Protein 6JIV (pdb70)

Structure (mmCIF, N/CA/C/O backbone):
data_6JIV
#
_entry.id   6JIV
#
_cell.length_a   111.070
_cell.length_b   138.160
_cell.length_c   293.680
_cell.angle_alpha   90.000
_cell.angle_beta   90.000
_cell.angle_gamma   90.000
#
_symmetry.space_group_name_H-M   'P 21 21 21'
#
loop_
_atom_site.group_PDB
_atom_site.id
_atom_site.type_symbol
_atom_site.label_atom_id
_atom_site.label_alt_id
_atom_site.label_comp_id
_atom_site.label_asym_id
_atom_site.label_entity_id
_atom_site.label_seq_id
_atom_site.pdbx_PDB_ins_code
_atom_site.Cartn_x
_atom_site.Cartn_y
_atom_site.Cartn_z
_atom_site.occupancy
_atom_site.B_iso_or_equiv
_atom_site.auth_seq_id
_atom_site.auth_comp_id
_atom_site.auth_asym_id
_atom_site.auth_atom_id
_atom_site.pdbx_PDB_model_num
ATOM 9 N N . GLU A 1 2 ? 52.381 -8.348 289.802 1.00 138.01 2 GLU D N 1
ATOM 10 C CA . GLU A 1 2 ? 51.715 -7.761 288.634 1.00 136.53 2 GLU D CA 1
ATOM 11 C C . GLU A 1 2 ? 50.708 -6.646 288.922 1.00 132.32 2 GLU D C 1
ATOM 12 O O . GLU A 1 2 ? 50.757 -5.601 288.265 1.00 126.75 2 GLU D O 1
ATOM 18 N N . THR A 1 3 ? 49.773 -6.853 289.856 1.00 138.51 3 THR D N 1
ATOM 19 C CA . THR A 1 3 ? 48.915 -5.753 290.290 1.00 138.10 3 THR D CA 1
ATOM 20 C C . THR A 1 3 ? 49.730 -4.650 290.954 1.00 131.68 3 THR D C 1
ATOM 21 O O . THR A 1 3 ? 49.226 -3.529 291.095 1.00 127.79 3 THR D O 1
ATOM 25 N N . LYS A 1 4 ? 51.002 -4.942 291.265 1.00 131.63 4 LYS D N 1
ATOM 26 C CA . LYS A 1 4 ? 51.963 -4.136 292.016 1.00 129.79 4 LYS D CA 1
ATOM 27 C C . LYS A 1 4 ? 51.998 -2.651 291.699 1.00 119.83 4 LYS D C 1
ATOM 28 O O . LYS A 1 4 ? 51.150 -2.128 290.969 1.00 113.33 4 LYS D O 1
ATOM 34 N N . GLU A 1 5 ? 52.974 -1.964 292.295 1.00 117.40 5 GLU D N 1
ATOM 35 C CA . GLU A 1 5 ? 53.173 -0.552 292.016 1.00 115.70 5 GLU D CA 1
ATOM 36 C C . GLU A 1 5 ? 52.981 -0.276 290.538 1.00 111.20 5 GLU D C 1
ATOM 37 O O . GLU A 1 5 ? 52.071 0.471 290.151 1.00 102.28 5 GLU D O 1
ATOM 43 N N . ILE A 1 6 ? 53.804 -0.951 289.720 1.00 109.86 6 ILE D N 1
ATOM 44 C CA . ILE A 1 6 ? 54.042 -0.677 288.306 1.00 102.80 6 ILE D CA 1
ATOM 45 C C . ILE A 1 6 ? 53.410 0.664 287.988 1.00 100.08 6 ILE D C 1
ATOM 46 O O . ILE A 1 6 ? 54.098 1.685 287.914 1.00 99.93 6 ILE D O 1
ATOM 51 N N . PHE A 1 7 ? 52.087 0.689 287.887 1.00 92.28 7 PHE D N 1
ATOM 52 C CA . PHE A 1 7 ? 51.431 1.877 287.373 1.00 91.15 7 PHE D CA 1
ATOM 53 C C . PHE A 1 7 ? 51.098 2.906 288.430 1.00 91.63 7 PHE D C 1
ATOM 54 O O . PHE A 1 7 ? 51.865 3.845 288.630 1.00 89.41 7 PHE D O 1
ATOM 62 N N . ASP A 1 8 ? 49.932 2.769 289.053 1.00 89.93 8 ASP D N 1
ATOM 63 C CA . ASP A 1 8 ? 49.406 3.833 289.878 1.00 82.88 8 ASP D CA 1
ATOM 64 C C . ASP A 1 8 ? 49.232 5.105 289.054 1.00 77.63 8 ASP D C 1
ATOM 65 O O . ASP A 1 8 ? 50.143 5.917 288.957 1.00 76.02 8 ASP D O 1
ATOM 70 N N . ALA A 1 9 ? 48.078 5.271 288.426 1.00 77.73 9 ALA D N 1
ATOM 71 C CA . ALA A 1 9 ? 47.757 6.451 287.643 1.00 72.81 9 ALA D CA 1
ATOM 72 C C . ALA A 1 9 ? 46.550 7.179 288.220 1.00 75.46 9 ALA D C 1
ATOM 73 O O . ALA A 1 9 ? 45.568 6.563 288.638 1.00 74.00 9 ALA D O 1
ATOM 75 N N . ALA A 1 10 ? 46.602 8.499 288.184 1.00 73.24 10 ALA D N 1
ATOM 76 C CA . ALA A 1 10 ? 45.581 9.267 288.824 1.00 64.21 10 ALA D CA 1
ATOM 77 C C . ALA A 1 10 ? 45.357 10.597 288.126 1.00 65.51 10 ALA D C 1
ATOM 78 O O . ALA A 1 10 ? 46.327 11.223 287.678 1.00 67.64 10 ALA D O 1
ATOM 80 N N . PRO A 1 11 ? 44.106 11.030 287.972 1.00 65.27 11 PRO D N 1
ATOM 81 C CA . PRO A 1 11 ? 43.839 12.382 287.459 1.00 66.83 11 PRO D CA 1
ATOM 82 C C . PRO A 1 11 ? 43.876 13.429 288.562 1.00 71.44 11 PRO D C 1
ATOM 83 O O . PRO A 1 11 ? 43.274 13.249 289.622 1.00 77.89 11 PRO D O 1
ATOM 87 N N . LEU A 1 12 ? 44.574 14.539 288.301 1.00 65.98 12 LEU D N 1
ATOM 88 C CA . LEU A 1 12 ? 44.766 15.592 289.288 1.00 58.30 12 LEU D CA 1
ATOM 89 C C . LEU A 1 12 ? 44.685 16.905 288.574 1.00 55.82 12 LEU D C 1
ATOM 90 O O . LEU A 1 12 ? 45.254 17.036 287.505 1.00 53.90 12 LEU D O 1
ATOM 95 N N . SER A 1 13 ? 44.026 17.876 289.174 1.00 57.51 13 SER D N 1
ATOM 96 C CA . SER A 1 13 ? 44.023 19.224 288.631 1.00 58.51 13 SER D CA 1
ATOM 97 C C . SER A 1 13 ? 45.386 19.851 288.807 1.00 56.21 13 SER D C 1
ATOM 98 O O . SER A 1 13 ? 46.249 19.276 289.451 1.00 59.96 13 SER D O 1
ATOM 101 N N . VAL A 1 14 ? 45.586 21.028 288.190 1.00 54.58 14 VAL D N 1
ATOM 102 C CA . VAL A 1 14 ? 46.877 21.715 288.281 1.00 52.52 14 VAL D CA 1
ATOM 103 C C . VAL A 1 14 ? 47.226 21.945 289.731 1.00 53.89 14 VAL D C 1
ATOM 104 O O . VAL A 1 14 ? 48.346 21.687 290.168 1.00 53.86 14 VAL D O 1
ATOM 108 N N . SER A 1 15 ? 46.237 22.329 290.511 1.00 57.88 15 SER D N 1
ATOM 109 C CA . SER A 1 15 ? 46.438 22.611 291.914 1.00 61.34 15 SER D CA 1
ATOM 110 C C . SER A 1 15 ? 46.446 21.369 292.803 1.00 60.16 15 SER D C 1
ATOM 111 O O . SER A 1 15 ? 47.086 21.398 293.841 1.00 63.93 15 SER D O 1
ATOM 114 N N . GLN A 1 16 ? 45.737 20.302 292.490 1.00 60.13 16 GLN D N 1
ATOM 115 C CA . GLN A 1 16 ? 45.997 19.085 293.230 1.00 63.87 16 GLN D CA 1
ATOM 116 C C . GLN A 1 16 ? 47.388 18.503 292.923 1.00 61.60 16 GLN D C 1
ATOM 117 O O . GLN A 1 16 ? 48.048 17.960 293.805 1.00 69.66 16 GLN D O 1
ATOM 123 N N . PHE A 1 17 ? 47.881 18.611 291.710 1.00 58.15 17 PHE D N 1
ATOM 124 C CA . PHE A 1 17 ? 49.197 18.043 291.468 1.00 56.40 17 PHE D CA 1
ATOM 125 C C . PHE A 1 17 ? 50.289 18.918 292.057 1.00 56.19 17 PHE D C 1
ATOM 126 O O . PHE A 1 17 ? 51.173 18.428 292.758 1.00 57.47 17 PHE D O 1
ATOM 134 N N . LEU A 1 18 ? 50.208 20.227 291.828 1.00 58.95 18 LEU D N 1
ATOM 135 C CA . LEU A 1 18 ? 51.314 21.134 292.116 1.00 58.27 18 LEU D CA 1
ATOM 136 C C . LEU A 1 18 ? 51.320 21.647 293.540 1.00 58.78 18 LEU D C 1
ATOM 137 O O . LEU A 1 18 ? 52.398 21.943 294.048 1.00 69.96 18 LEU D O 1
ATOM 142 N N . SER A 1 19 ? 50.188 21.762 294.229 1.00 55.10 19 SER D N 1
ATOM 143 C CA . SER A 1 19 ? 50.212 22.412 295.531 1.00 58.11 19 SER D CA 1
ATOM 144 C C . SER A 1 19 ? 50.080 21.448 296.718 1.00 66.49 19 SER D C 1
ATOM 145 O O . SER A 1 19 ? 49.667 21.871 297.808 1.00 70.96 19 SER D O 1
ATOM 148 N N . GLU A 1 20 ? 50.465 20.179 296.562 1.00 69.14 20 GLU D N 1
ATOM 149 C CA . GLU A 1 20 ? 50.555 19.284 297.708 1.00 71.69 20 GLU D CA 1
ATOM 150 C C . GLU A 1 20 ? 51.378 19.927 298.812 1.00 71.47 20 GLU D C 1
ATOM 151 O O . GLU A 1 20 ? 52.265 20.725 298.548 1.00 76.38 20 GLU D O 1
ATOM 157 N N . THR A 1 21 ? 50.997 19.693 300.057 1.00 74.86 21 THR D N 1
ATOM 158 C CA . THR A 1 21 ? 51.778 20.241 301.158 1.00 71.70 21 THR D CA 1
ATOM 159 C C . THR A 1 21 ? 53.018 19.407 301.418 1.00 70.14 21 THR D C 1
ATOM 160 O O . THR A 1 21 ? 53.734 19.679 302.378 1.00 79.40 21 THR D O 1
ATOM 164 N N . GLY A 1 22 ? 53.265 18.372 300.634 1.00 66.76 22 GLY D N 1
ATOM 165 C CA . GLY A 1 22 ? 54.453 17.585 300.842 1.00 66.76 22 GLY D CA 1
ATOM 166 C C . GLY A 1 22 ? 55.362 17.363 299.657 1.00 67.52 22 GLY D C 1
ATOM 167 O O . GLY A 1 22 ? 56.451 16.843 299.846 1.00 68.34 22 GLY D O 1
ATOM 168 N N . GLN A 1 23 ? 54.958 17.736 298.451 1.00 72.45 23 GLN D N 1
ATOM 169 C CA . GLN A 1 23 ? 55.596 17.288 297.213 1.00 68.78 23 GLN D CA 1
ATOM 170 C C . GLN A 1 23 ? 56.664 18.267 296.711 1.00 61.82 23 GLN D C 1
ATOM 171 O O . GLN A 1 23 ? 56.537 19.488 296.817 1.00 60.35 23 GLN D O 1
ATOM 177 N N . GLY A 1 24 ? 57.673 17.712 296.066 1.00 60.44 24 GLY D N 1
ATOM 178 C CA . GLY A 1 24 ? 58.689 18.490 295.415 1.00 62.65 24 GLY D CA 1
ATOM 179 C C . GLY A 1 24 ? 59.017 17.800 294.119 1.00 68.35 24 GLY D C 1
ATOM 180 O O . GLY A 1 24 ? 59.241 16.595 294.131 1.00 70.54 24 GLY D O 1
ATOM 181 N N . LEU A 1 25 ? 58.963 18.530 293.003 1.00 65.49 25 LEU D N 1
ATOM 182 C CA . LEU A 1 25 ? 59.110 17.975 291.662 1.00 64.52 25 LEU D CA 1
ATOM 183 C C . LEU A 1 25 ? 60.519 18.169 291.122 1.00 70.82 25 LEU D C 1
ATOM 184 O O . LEU A 1 25 ? 60.977 19.302 291.006 1.00 73.85 25 LEU D O 1
ATOM 189 N N . TYR A 1 26 ? 61.147 17.078 290.674 1.00 72.68 26 TYR D N 1
ATOM 190 C CA . TYR A 1 26 ? 62.582 17.033 290.404 1.00 74.30 26 TYR D CA 1
ATOM 191 C C . TYR A 1 26 ? 62.894 16.515 289.001 1.00 74.07 26 TYR D C 1
ATOM 192 O O . TYR A 1 26 ? 62.586 15.369 288.676 1.00 76.65 26 TYR D O 1
ATOM 201 N N . ILE A 1 27 ? 63.605 17.284 288.196 1.00 70.24 27 ILE D N 1
ATOM 202 C CA . ILE A 1 27 ? 63.942 16.861 286.846 1.00 69.69 27 ILE D CA 1
ATOM 203 C C . ILE A 1 27 ? 65.286 16.145 286.912 1.00 72.03 27 ILE D C 1
ATOM 204 O O . ILE A 1 27 ? 66.269 16.757 287.335 1.00 81.01 27 ILE D O 1
ATOM 209 N N . PRO A 1 28 ? 65.363 14.867 286.546 1.00 68.05 28 PRO D N 1
ATOM 210 C CA . PRO A 1 28 ? 66.574 14.093 286.758 1.00 70.55 28 PRO D CA 1
ATOM 211 C C . PRO A 1 28 ? 67.712 14.566 285.873 1.00 75.76 28 PRO D C 1
ATOM 212 O O . PRO A 1 28 ? 67.484 15.279 284.886 1.00 78.44 28 PRO D O 1
ATOM 216 N N . PRO A 1 29 ? 68.946 14.141 286.169 1.00 74.91 29 PRO D N 1
ATOM 217 C CA . PRO A 1 29 ? 70.099 14.557 285.364 1.00 71.96 29 PRO D CA 1
ATOM 218 C C . PRO A 1 29 ? 70.081 14.176 283.896 1.00 65.02 29 PRO D C 1
ATOM 219 O O . PRO A 1 29 ? 70.952 14.668 283.178 1.00 66.92 29 PRO D O 1
ATOM 223 N N . TYR A 1 30 ? 69.233 13.239 283.447 1.00 67.91 30 TYR D N 1
ATOM 224 C CA . TYR A 1 30 ? 69.253 12.831 282.037 1.00 71.19 30 TYR D CA 1
ATOM 225 C C . TYR A 1 30 ? 68.295 13.615 281.139 1.00 68.34 30 TYR D C 1
ATOM 226 O O . TYR A 1 30 ? 68.508 13.637 279.921 1.00 65.49 30 TYR D O 1
ATOM 235 N N . GLN A 1 31 ? 67.257 14.241 281.705 1.00 66.89 31 GLN D N 1
ATOM 236 C CA . GLN A 1 31 ? 66.344 15.094 280.953 1.00 65.26 31 GLN D CA 1
ATOM 237 C C . GLN A 1 31 ? 67.064 16.339 280.433 1.00 66.98 31 GLN D C 1
ATOM 238 O O . GLN A 1 31 ? 67.962 16.884 281.078 1.00 62.06 31 GLN D O 1
ATOM 244 N N . ARG A 1 32 ? 66.633 16.822 279.273 1.00 65.94 32 ARG D N 1
ATOM 245 C CA . ARG A 1 32 ? 67.369 17.887 278.619 1.00 67.48 32 ARG D CA 1
ATOM 246 C C . ARG A 1 32 ? 66.924 19.247 279.124 1.00 66.20 32 ARG D C 1
ATOM 247 O O . ARG A 1 32 ? 66.125 19.354 280.048 1.00 68.43 32 ARG D O 1
ATOM 255 N N . ALA A 1 33 ? 67.424 20.308 278.510 1.00 63.22 33 ALA D N 1
ATOM 256 C CA . ALA A 1 33 ? 67.099 21.633 278.967 1.00 58.00 33 ALA D CA 1
ATOM 257 C C . ALA A 1 33 ? 65.751 21.968 278.415 1.00 54.95 33 ALA D C 1
ATOM 258 O O . ALA A 1 33 ? 65.152 21.157 277.743 1.00 57.26 33 ALA D O 1
ATOM 260 N N . TYR A 1 34 ? 65.267 23.168 278.688 1.00 58.12 34 TYR D N 1
ATOM 261 C CA . TYR A 1 34 ? 63.838 23.431 278.593 1.00 61.11 34 TYR D CA 1
ATOM 262 C C . TYR A 1 34 ? 63.343 23.238 277.157 1.00 64.16 34 TYR D C 1
ATOM 263 O O . TYR A 1 34 ? 62.525 22.338 276.879 1.00 64.93 34 TYR D O 1
ATOM 272 N N . SER A 1 35 ? 63.735 24.145 276.264 1.00 61.98 35 SER D N 1
ATOM 273 C CA . SER A 1 35 ? 63.693 23.881 274.836 1.00 60.66 35 SER D CA 1
ATOM 274 C C . SER A 1 35 ? 62.288 23.659 274.289 1.00 63.02 35 SER D C 1
ATOM 275 O O . SER A 1 35 ? 62.133 23.009 273.262 1.00 67.18 35 SER D O 1
ATOM 278 N N . TRP A 1 36 ? 61.245 24.207 274.901 1.00 64.05 36 TRP D N 1
ATOM 279 C CA . TRP A 1 36 ? 59.967 24.283 274.214 1.00 60.69 36 TRP D CA 1
ATOM 280 C C . TRP A 1 36 ? 59.935 25.587 273.462 1.00 61.29 36 TRP D C 1
ATOM 281 O O . TRP A 1 36 ? 60.586 26.560 273.843 1.00 65.25 36 TRP D O 1
ATOM 292 N N . GLU A 1 37 ? 59.138 25.595 272.409 1.00 62.65 37 GLU D N 1
ATOM 293 C CA . GLU A 1 37 ? 59.116 26.607 271.380 1.00 61.21 37 GLU D CA 1
ATOM 294 C C . GLU A 1 37 ? 57.747 27.264 271.409 1.00 62.83 37 GLU D C 1
ATOM 295 O O . GLU A 1 37 ? 56.748 26.573 271.549 1.00 63.88 37 GLU D O 1
ATOM 301 N N . LEU A 1 38 ? 57.690 28.593 271.290 1.00 62.22 38 LEU D N 1
ATOM 302 C CA . LEU A 1 38 ? 56.494 29.422 271.514 1.00 61.54 38 LEU D CA 1
ATOM 303 C C . LEU A 1 38 ? 55.195 28.921 270.881 1.00 62.97 38 LEU D C 1
ATOM 304 O O . LEU A 1 38 ? 54.134 29.146 271.454 1.00 62.83 38 LEU D O 1
ATOM 309 N N . PRO A 1 39 ? 55.208 28.311 269.685 1.00 63.31 39 PRO D N 1
ATOM 310 C CA . PRO A 1 39 ? 53.985 27.662 269.192 1.00 62.51 39 PRO D CA 1
ATOM 311 C C . PRO A 1 39 ? 53.358 26.665 270.142 1.00 64.74 39 PRO D C 1
ATOM 312 O O . PRO A 1 39 ? 52.164 26.670 270.316 1.00 66.25 39 PRO D O 1
ATOM 316 N N . LYS A 1 40 ? 54.143 25.791 270.745 1.00 67.68 40 LYS D N 1
ATOM 317 C CA . LYS A 1 40 ? 53.600 24.753 271.599 1.00 65.01 40 LYS D CA 1
ATOM 318 C C . LYS A 1 40 ? 53.006 25.362 272.847 1.00 61.65 40 LYS D C 1
ATOM 319 O O . LYS A 1 40 ? 51.983 24.897 273.354 1.00 65.90 40 LYS D O 1
ATOM 325 N N . ILE A 1 41 ? 53.621 26.433 273.321 1.00 60.98 41 ILE D N 1
ATOM 326 C CA . ILE A 1 41 ? 53.134 27.163 274.480 1.00 61.86 41 ILE D CA 1
ATOM 327 C C . ILE A 1 41 ? 51.830 27.894 274.167 1.00 60.63 41 ILE D C 1
ATOM 328 O O . ILE A 1 41 ? 50.890 27.864 274.956 1.00 64.20 41 ILE D O 1
ATOM 333 N N . ARG A 1 42 ? 51.753 28.567 273.018 1.00 61.65 42 ARG D N 1
ATOM 334 C CA . ARG A 1 42 ? 50.470 29.059 272.510 1.00 63.49 42 ARG D CA 1
ATOM 335 C C . ARG A 1 42 ? 49.418 27.966 272.426 1.00 62.19 42 ARG D C 1
ATOM 336 O O . ARG A 1 42 ? 48.299 28.163 272.888 1.00 63.23 42 ARG D O 1
ATOM 344 N N . ARG A 1 43 ? 49.729 26.843 271.760 1.00 62.60 43 ARG D N 1
ATOM 345 C CA . ARG A 1 43 ? 48.737 25.785 271.581 1.00 63.50 43 ARG D CA 1
ATOM 346 C C . ARG A 1 43 ? 48.154 25.401 272.918 1.00 65.22 43 ARG D C 1
ATOM 347 O O . ARG A 1 43 ? 46.939 25.271 273.051 1.00 72.46 43 ARG D O 1
ATOM 355 N N . LEU A 1 44 ? 49.021 25.228 273.934 1.00 65.18 44 LEU D N 1
ATOM 356 C CA . LEU A 1 44 ? 48.573 24.806 275.259 1.00 57.81 44 LEU D CA 1
ATOM 357 C C . LEU A 1 44 ? 47.733 25.875 275.910 1.00 56.38 44 LEU D C 1
ATOM 358 O O . LEU A 1 44 ? 46.718 25.570 276.527 1.00 62.31 44 LEU D O 1
ATOM 363 N N . LEU A 1 45 ? 48.153 27.125 275.830 1.00 58.99 45 LEU D N 1
ATOM 364 C CA . LEU A 1 45 ? 47.317 28.190 276.368 1.00 61.13 45 LEU D CA 1
ATOM 365 C C . LEU A 1 45 ? 45.985 28.269 275.640 1.00 64.09 45 LEU D C 1
ATOM 366 O O . LEU A 1 45 ? 44.952 28.507 276.255 1.00 66.73 45 LEU D O 1
ATOM 371 N N . SER A 1 46 ? 45.977 28.049 274.333 1.00 68.74 46 SER D N 1
ATOM 372 C CA . SER A 1 46 ? 44.722 28.108 273.578 1.00 70.89 46 SER D CA 1
ATOM 373 C C . SER A 1 46 ? 43.809 26.953 273.922 1.00 70.45 46 SER D C 1
ATOM 374 O O . SER A 1 46 ? 42.593 27.068 273.799 1.00 73.16 46 SER D O 1
ATOM 377 N N . ASP A 1 47 ? 44.386 25.829 274.293 1.00 66.68 47 ASP D N 1
ATOM 378 C CA . ASP A 1 47 ? 43.637 24.645 274.654 1.00 69.26 47 ASP D CA 1
ATOM 379 C C . ASP A 1 47 ? 43.022 24.794 276.033 1.00 66.25 47 ASP D C 1
ATOM 380 O O . ASP A 1 47 ? 41.881 24.383 276.265 1.00 73.94 47 ASP D O 1
ATOM 385 N N . VAL A 1 48 ? 43.751 25.374 276.974 1.00 62.27 48 VAL D N 1
ATOM 386 C CA . VAL A 1 48 ? 43.093 25.657 278.242 1.00 67.19 48 VAL D CA 1
ATOM 387 C C . VAL A 1 48 ? 42.016 26.734 278.024 1.00 68.73 48 VAL D C 1
ATOM 388 O O . VAL A 1 48 ? 40.936 26.661 278.613 1.00 70.88 48 VAL D O 1
ATOM 392 N N . ALA A 1 49 ? 42.225 27.658 277.076 1.00 70.33 49 ALA D N 1
ATOM 393 C CA . ALA A 1 49 ? 41.202 28.653 276.731 1.00 67.75 49 ALA D CA 1
ATOM 394 C C . ALA A 1 49 ? 39.963 28.019 276.131 1.00 69.49 49 ALA D C 1
ATOM 395 O O . ALA A 1 49 ? 38.854 28.470 276.395 1.00 68.17 49 ALA D O 1
ATOM 397 N N . HIS A 1 50 ? 40.157 27.025 275.257 1.00 74.49 50 HIS D N 1
ATOM 398 C CA . HIS A 1 50 ? 39.093 26.239 274.631 1.00 79.48 50 HIS D CA 1
ATOM 399 C C . HIS A 1 50 ? 38.261 25.499 275.669 1.00 77.98 50 HIS D C 1
ATOM 400 O O . HIS A 1 50 ? 37.026 25.433 275.559 1.00 78.16 50 HIS D O 1
ATOM 407 N N . GLY A 1 51 ? 38.931 24.913 276.673 1.00 75.59 51 GLY D N 1
ATOM 408 C CA . GLY A 1 51 ? 38.218 24.318 277.794 1.00 76.13 51 GLY D CA 1
ATOM 409 C C . GLY A 1 51 ? 37.406 25.348 278.554 1.00 72.09 51 GLY D C 1
ATOM 410 O O . GLY A 1 51 ? 36.272 25.100 278.958 1.00 70.51 51 GLY D O 1
ATOM 411 N N . LEU A 1 52 ? 38.027 26.477 278.862 1.00 71.62 52 LEU D N 1
ATOM 412 C CA . LEU A 1 52 ? 37.295 27.590 279.442 1.00 68.09 52 LEU D CA 1
ATOM 413 C C . LEU A 1 52 ? 36.061 27.914 278.632 1.00 70.61 52 LEU D C 1
ATOM 414 O O . LEU A 1 52 ? 34.966 28.047 279.176 1.00 76.00 52 LEU D O 1
ATOM 419 N N . ASP A 1 53 ? 36.231 28.074 277.325 1.00 72.35 53 ASP D N 1
ATOM 420 C CA . ASP A 1 53 ? 35.130 28.457 276.455 1.00 75.41 53 ASP D CA 1
ATOM 421 C C . ASP A 1 53 ? 34.009 27.444 276.558 1.00 80.26 53 ASP D C 1
ATOM 422 O O . ASP A 1 53 ? 32.871 27.781 276.900 1.00 85.97 53 ASP D O 1
ATOM 427 N N . GLN A 1 54 ? 34.319 26.190 276.259 1.00 79.48 54 GLN D N 1
ATOM 428 C CA . GLN A 1 54 ? 33.347 25.113 276.332 1.00 83.03 54 GLN D CA 1
ATOM 429 C C . GLN A 1 54 ? 32.794 24.850 277.740 1.00 87.73 54 GLN D C 1
ATOM 430 O O . GLN A 1 54 ? 31.882 24.031 277.863 1.00 93.59 54 GLN D O 1
ATOM 436 N N . LEU A 1 55 ? 33.362 25.436 278.807 1.00 84.42 55 LEU D N 1
ATOM 437 C CA . LEU A 1 55 ? 32.827 25.213 280.155 1.00 83.29 55 LEU D CA 1
ATOM 438 C C . LEU A 1 55 ? 31.480 25.872 280.328 1.00 81.26 55 LEU D C 1
ATOM 439 O O . LEU A 1 55 ? 30.610 25.330 281.005 1.00 83.70 55 LEU D O 1
ATOM 444 N N . ALA A 1 56 ? 31.321 27.071 279.767 1.00 84.89 56 ALA D N 1
ATOM 445 C CA . ALA A 1 56 ? 30.121 27.869 279.981 1.00 83.95 56 ALA D CA 1
ATOM 446 C C . ALA A 1 56 ? 28.876 27.171 279.481 1.00 78.94 56 ALA D C 1
ATOM 447 O O . ALA A 1 56 ? 27.805 27.369 280.047 1.00 81.19 56 ALA D O 1
ATOM 449 N N . GLU A 1 57 ? 28.968 26.373 278.434 1.00 81.16 57 GLU D N 1
ATOM 450 C CA . GLU A 1 57 ? 27.765 25.684 278.009 1.00 88.40 57 GLU D CA 1
ATOM 451 C C . GLU A 1 57 ? 27.764 24.221 278.379 1.00 91.37 57 GLU D C 1
ATOM 452 O O . GLU A 1 57 ? 26.815 23.758 278.991 1.00 92.02 57 GLU D O 1
ATOM 458 N N . PHE A 1 58 ? 28.862 23.520 278.176 1.00 96.79 58 PHE D N 1
ATOM 459 C CA . PHE A 1 58 ? 28.953 22.128 278.590 1.00 100.06 58 PHE D CA 1
ATOM 460 C C . PHE A 1 58 ? 29.526 22.139 280.001 1.00 99.74 58 PHE D C 1
ATOM 461 O O . PHE A 1 58 ? 30.727 22.294 280.203 1.00 98.48 58 PHE D O 1
ATOM 469 N N . GLU A 1 59 ? 28.632 21.970 280.974 1.00 104.54 59 GLU D N 1
ATOM 470 C CA . GLU A 1 59 ? 28.923 22.109 282.399 1.00 103.44 59 GLU D CA 1
ATOM 471 C C . GLU A 1 59 ? 30.001 21.158 282.868 1.00 101.47 59 GLU D C 1
ATOM 472 O O . GLU A 1 59 ? 30.765 21.484 283.776 1.00 98.98 59 GLU D O 1
ATOM 478 N N . ASP A 1 60 ? 30.063 19.977 282.277 1.00 105.54 60 ASP D N 1
ATOM 479 C CA . ASP A 1 60 ? 31.087 19.006 282.599 1.00 103.20 60 ASP D CA 1
ATOM 480 C C . ASP A 1 60 ? 32.416 19.371 281.942 1.00 101.73 60 ASP D C 1
ATOM 481 O O . ASP A 1 60 ? 33.288 19.935 282.610 1.00 100.13 60 ASP D O 1
ATOM 486 N N . SER A 1 61 ? 32.537 19.104 280.626 1.00 100.97 61 SER D N 1
ATOM 487 C CA . SER A 1 61 ? 33.697 19.293 279.736 1.00 99.72 61 SER D CA 1
ATOM 488 C C . SER A 1 61 ? 34.981 19.810 280.383 1.00 98.26 61 SER D C 1
ATOM 489 O O . SER A 1 61 ? 35.133 21.020 280.600 1.00 94.90 61 SER D O 1
ATOM 492 N N . ILE A 1 62 ? 35.963 18.924 280.550 1.00 94.96 62 ILE D N 1
ATOM 493 C CA . ILE A 1 62 ? 37.190 19.216 281.277 1.00 90.23 62 ILE D CA 1
ATOM 494 C C . ILE A 1 62 ? 38.367 19.289 280.312 1.00 86.87 62 ILE D C 1
ATOM 495 O O . ILE A 1 62 ? 38.356 18.654 279.251 1.00 83.50 62 ILE D O 1
ATOM 500 N N . CYS A 1 63 ? 39.304 20.193 280.609 1.00 84.73 63 CYS D N 1
ATOM 501 C CA . CYS A 1 63 ? 40.541 20.292 279.854 1.00 85.44 63 CYS D CA 1
ATOM 502 C C . CYS A 1 63 ? 41.527 19.216 280.295 1.00 83.91 63 CYS D C 1
ATOM 503 O O . CYS A 1 63 ? 41.328 18.530 281.289 1.00 80.57 63 CYS D O 1
ATOM 506 N N . PHE A 1 64 ? 42.627 19.088 279.550 1.00 86.50 64 PHE D N 1
ATOM 507 C CA . PHE A 1 64 ? 43.428 17.866 279.668 1.00 83.33 64 PHE D CA 1
ATOM 508 C C . PHE A 1 64 ? 44.840 18.103 279.117 1.00 77.98 64 PHE D C 1
ATOM 509 O O . PHE A 1 64 ? 45.098 17.829 277.948 1.00 77.55 64 PHE D O 1
ATOM 517 N N . LEU A 1 65 ? 45.758 18.525 279.976 1.00 75.30 65 LEU D N 1
ATOM 518 C CA . LEU A 1 65 ? 47.110 18.750 279.475 1.00 79.31 65 LEU D CA 1
ATOM 519 C C . LEU A 1 65 ? 47.969 17.489 279.501 1.00 82.85 65 LEU D C 1
ATOM 520 O O . LEU A 1 65 ? 49.129 17.528 279.900 1.00 89.01 65 LEU D O 1
ATOM 525 N N . GLY A 1 66 ? 47.442 16.387 278.977 1.00 83.31 66 GLY D N 1
ATOM 526 C CA . GLY A 1 66 ? 48.252 15.194 278.796 1.00 83.07 66 GLY D CA 1
ATOM 527 C C . GLY A 1 66 ? 48.667 14.500 280.080 1.00 77.25 66 GLY D C 1
ATOM 528 O O . GLY A 1 66 ? 47.966 14.536 281.090 1.00 70.67 66 GLY D O 1
ATOM 529 N N . THR A 1 67 ? 49.836 13.856 280.030 1.00 75.05 67 THR D N 1
ATOM 530 C CA . THR A 1 67 ? 50.286 12.985 281.101 1.00 70.80 67 THR D CA 1
ATOM 531 C C . THR A 1 67 ? 51.697 13.359 281.552 1.00 67.05 67 THR D C 1
ATOM 532 O O . THR A 1 67 ? 52.430 14.030 280.828 1.00 70.82 67 THR D O 1
ATOM 536 N N . VAL A 1 68 ? 52.060 12.931 282.774 1.00 62.98 68 VAL D N 1
ATOM 537 C CA . VAL A 1 68 ? 53.443 12.953 283.274 1.00 63.66 68 VAL D CA 1
ATOM 538 C C . VAL A 1 68 ? 53.763 11.650 283.998 1.00 66.19 68 VAL D C 1
ATOM 539 O O . VAL A 1 68 ? 52.976 11.159 284.808 1.00 59.45 68 VAL D O 1
ATOM 543 N N . ILE A 1 69 ? 54.923 11.091 283.698 1.00 64.43 69 ILE D N 1
ATOM 544 C CA . ILE A 1 69 ? 55.425 9.903 284.358 1.00 63.30 69 ILE D CA 1
ATOM 545 C C . ILE A 1 69 ? 56.408 10.364 285.403 1.00 65.39 69 ILE D C 1
ATOM 546 O O . ILE A 1 69 ? 57.338 11.121 285.104 1.00 72.55 69 ILE D O 1
ATOM 551 N N . ALA A 1 70 ? 56.237 9.873 286.616 1.00 67.68 70 ALA D N 1
ATOM 552 C CA . ALA A 1 70 ? 57.060 10.298 287.728 1.00 65.89 70 ALA D CA 1
ATOM 553 C C . ALA A 1 70 ? 57.525 9.084 288.496 1.00 71.24 70 ALA D C 1
ATOM 554 O O . ALA A 1 70 ? 56.958 7.995 288.391 1.00 75.67 70 ALA D O 1
ATOM 556 N N . LEU A 1 71 ? 58.583 9.300 289.264 1.00 74.27 71 LEU D N 1
ATOM 557 C CA . LEU A 1 71 ? 59.184 8.274 290.100 1.00 75.95 71 LEU D CA 1
ATOM 558 C C . LEU A 1 71 ? 59.086 8.736 291.552 1.00 75.29 71 LEU D C 1
ATOM 559 O O . LEU A 1 71 ? 59.659 9.763 291.932 1.00 73.54 71 LEU D O 1
ATOM 564 N N . ARG A 1 72 ? 58.332 7.996 292.349 1.00 75.98 72 ARG D N 1
ATOM 565 C CA . ARG A 1 72 ? 58.160 8.300 293.763 1.00 79.64 72 ARG D CA 1
ATOM 566 C C . ARG A 1 72 ? 59.488 7.998 294.444 1.00 78.33 72 ARG D C 1
ATOM 567 O O . ARG A 1 72 ? 59.722 6.910 294.974 1.00 78.39 72 ARG D O 1
ATOM 575 N N . ASP A 1 73 ? 60.406 8.962 294.396 1.00 77.98 73 ASP D N 1
ATOM 576 C CA . ASP A 1 73 ? 61.726 8.677 294.953 1.00 76.73 73 ASP D CA 1
ATOM 577 C C . ASP A 1 73 ? 61.628 8.841 296.448 1.00 73.57 73 ASP D C 1
ATOM 578 O O . ASP A 1 73 ? 61.640 9.951 296.974 1.00 70.75 73 ASP D O 1
ATOM 583 N N . ILE A 1 74 ? 61.533 7.707 297.123 1.00 75.16 74 ILE D N 1
ATOM 584 C CA . ILE A 1 74 ? 61.357 7.709 298.554 1.00 76.98 74 ILE D CA 1
ATOM 585 C C . ILE A 1 74 ? 62.700 7.813 299.232 1.00 78.55 74 ILE D C 1
ATOM 586 O O . ILE A 1 74 ? 62.878 8.600 300.163 1.00 83.46 74 ILE D O 1
ATOM 591 N N . ASN A 1 75 ? 63.673 7.044 298.748 1.00 83.48 75 ASN D N 1
ATOM 592 C CA . ASN A 1 75 ? 64.990 6.961 299.358 1.00 84.20 75 ASN D CA 1
ATOM 593 C C . ASN A 1 75 ? 65.962 7.984 298.787 1.00 81.64 75 ASN D C 1
ATOM 594 O O . ASN A 1 75 ? 67.130 8.002 299.173 1.00 85.03 75 ASN D O 1
ATOM 599 N N . TYR A 1 76 ? 65.467 8.877 297.944 1.00 81.23 76 TYR D N 1
ATOM 600 C CA . TYR A 1 76 ? 66.213 10.010 297.416 1.00 80.87 76 TYR D CA 1
ATOM 601 C C . TYR A 1 76 ? 67.436 9.602 296.589 1.00 77.07 76 TYR D C 1
ATOM 602 O O . TYR A 1 76 ? 68.359 10.382 296.396 1.00 75.89 76 TYR D O 1
ATOM 611 N N . THR A 1 77 ? 67.415 8.409 296.011 1.00 78.32 77 THR D N 1
ATOM 612 C CA . THR A 1 77 ? 68.536 7.952 295.198 1.00 79.07 77 THR D CA 1
ATOM 613 C C . THR A 1 77 ? 68.692 8.726 293.881 1.00 80.42 77 THR D C 1
ATOM 614 O O . THR A 1 77 ? 69.639 8.451 293.133 1.00 81.55 77 THR D O 1
ATOM 618 N N . THR A 1 78 ? 67.786 9.655 293.561 1.00 80.83 78 THR D N 1
ATOM 619 C CA . THR A 1 78 ? 67.846 10.446 292.333 1.00 76.63 78 THR D CA 1
ATOM 620 C C . THR A 1 78 ? 68.431 11.839 292.534 1.00 77.16 78 THR D C 1
ATOM 621 O O . THR A 1 78 ? 69.104 12.355 291.645 1.00 76.74 78 THR D O 1
ATOM 625 N N . VAL A 1 79 ? 68.158 12.462 293.681 1.00 83.15 79 VAL D N 1
ATOM 626 C CA . VAL A 1 79 ? 68.442 13.875 293.922 1.00 86.27 79 VAL D CA 1
ATOM 627 C C . VAL A 1 79 ? 69.947 14.157 293.931 1.00 89.10 79 VAL D C 1
ATOM 628 O O . VAL A 1 79 ? 70.692 13.628 294.762 1.00 87.91 79 VAL D O 1
ATOM 632 N N . GLU A 1 80 ? 70.393 15.059 293.012 1.00 91.05 80 GLU D N 1
ATOM 633 C CA . GLU A 1 80 ? 71.783 15.403 292.689 1.00 90.68 80 GLU D CA 1
ATOM 634 C C . GLU A 1 80 ? 72.567 15.868 293.915 1.00 90.70 80 GLU D C 1
ATOM 635 O O . GLU A 1 80 ? 73.398 15.105 294.397 1.00 94.73 80 GLU D O 1
ATOM 641 N N . PRO A 1 81 ? 72.351 17.072 294.473 1.00 91.69 81 PRO D N 1
ATOM 642 C CA . PRO A 1 81 ? 72.968 17.359 295.755 1.00 94.96 81 PRO D CA 1
ATOM 643 C C . PRO A 1 81 ? 72.016 16.899 296.843 1.00 98.71 81 PRO D C 1
ATOM 644 O O . PRO A 1 81 ? 70.843 17.266 296.871 1.00 94.66 81 PRO D O 1
ATOM 648 N N . LYS A 1 82 ? 72.525 16.094 297.755 1.00 103.55 82 LYS D N 1
ATOM 649 C CA . LYS A 1 82 ? 71.677 15.365 298.671 1.00 95.14 82 LYS D CA 1
ATOM 650 C C . LYS A 1 82 ? 71.151 16.268 299.760 1.00 96.27 82 LYS D C 1
ATOM 651 O O . LYS A 1 82 ? 70.044 16.782 299.645 1.00 96.74 82 LYS D O 1
ATOM 657 N N . TYR A 1 83 ? 71.935 16.457 300.823 1.00 99.70 83 TYR D N 1
ATOM 658 C CA . TYR A 1 83 ? 71.591 17.324 301.960 1.00 102.71 83 TYR D CA 1
ATOM 659 C C . TYR A 1 83 ? 70.240 16.889 302.561 1.00 95.58 83 TYR D C 1
ATOM 660 O O . TYR A 1 83 ? 69.260 17.620 302.616 1.00 87.11 83 TYR D O 1
ATOM 669 N N . ARG A 1 84 ? 70.302 15.672 303.134 1.00 98.48 84 ARG D N 1
ATOM 670 C CA . ARG A 1 84 ? 69.173 14.778 303.437 1.00 90.57 84 ARG D CA 1
ATOM 671 C C . ARG A 1 84 ? 68.322 15.295 304.571 1.00 85.73 84 ARG D C 1
ATOM 672 O O . ARG A 1 84 ? 67.131 14.967 304.677 1.00 79.08 84 ARG D O 1
ATOM 680 N N . SER A 1 85 ? 68.945 16.085 305.429 1.00 92.01 85 SER D N 1
ATOM 681 C CA . SER A 1 85 ? 68.399 16.794 306.564 1.00 83.53 85 SER D CA 1
ATOM 682 C C . SER A 1 85 ? 67.086 17.444 306.158 1.00 81.33 85 SER D C 1
ATOM 683 O O . SER A 1 85 ? 66.111 17.377 306.904 1.00 81.01 85 SER D O 1
ATOM 686 N N . GLN A 1 86 ? 67.058 18.048 304.955 1.00 80.69 86 GLN D N 1
ATOM 687 C CA . GLN A 1 86 ? 65.996 18.952 304.536 1.00 73.64 86 GLN D CA 1
ATOM 688 C C . GLN A 1 86 ? 65.414 18.660 303.164 1.00 69.54 86 GLN D C 1
ATOM 689 O O . GLN A 1 86 ? 64.670 19.488 302.648 1.00 69.99 86 GLN D O 1
ATOM 695 N N . VAL A 1 87 ? 65.712 17.518 302.563 1.00 72.12 87 VAL D N 1
ATOM 696 C CA . VAL A 1 87 ? 65.031 17.209 301.306 1.00 61.57 87 VAL D CA 1
ATOM 697 C C . VAL A 1 87 ? 63.559 17.094 301.595 1.00 62.54 87 VAL D C 1
ATOM 698 O O . VAL A 1 87 ? 63.191 16.585 302.663 1.00 73.98 87 VAL D O 1
ATOM 702 N N . PRO A 1 88 ? 62.658 17.490 300.712 1.00 60.95 88 PRO D N 1
ATOM 703 C CA . PRO A 1 88 ? 61.236 17.326 301.040 1.00 64.92 88 PRO D CA 1
ATOM 704 C C . PRO A 1 88 ? 60.892 15.872 301.257 1.00 65.24 88 PRO D C 1
ATOM 705 O O . PRO A 1 88 ? 61.701 14.965 301.107 1.00 66.41 88 PRO D O 1
ATOM 709 N N . SER A 1 89 ? 59.701 15.668 301.761 1.00 66.28 89 SER D N 1
ATOM 710 C CA . SER A 1 89 ? 59.333 14.300 302.056 1.00 71.33 89 SER D CA 1
ATOM 711 C C . SER A 1 89 ? 58.946 13.545 300.789 1.00 67.28 89 SER D C 1
ATOM 712 O O . SER A 1 89 ? 59.490 12.471 300.503 1.00 70.82 89 SER D O 1
ATOM 715 N N . LYS A 1 90 ? 58.051 14.119 299.998 1.00 66.50 90 LYS D N 1
ATOM 716 C CA . LYS A 1 90 ? 57.589 13.521 298.752 1.00 73.89 90 LYS D CA 1
ATOM 717 C C . LYS A 1 90 ? 58.310 14.148 297.566 1.00 73.34 90 LYS D C 1
ATOM 718 O O . LYS A 1 90 ? 58.113 15.331 297.273 1.00 72.04 90 LYS D O 1
ATOM 724 N N . VAL A 1 91 ? 59.093 13.340 296.851 1.00 74.13 91 VAL D N 1
ATOM 725 C CA . VAL A 1 91 ? 59.740 13.776 295.628 1.00 71.59 91 VAL D CA 1
ATOM 726 C C . VAL A 1 91 ? 59.234 12.915 294.479 1.00 74.99 91 VAL D C 1
ATOM 727 O O . VAL A 1 91 ? 59.233 11.679 294.567 1.00 77.62 91 VAL D O 1
ATOM 739 N N . THR A 1 93 ? 60.162 12.323 290.706 1.00 67.04 93 THR D N 1
ATOM 740 C CA . THR A 1 93 ? 61.143 12.567 289.657 1.00 70.82 93 THR D CA 1
ATOM 741 C C . THR A 1 93 ? 60.465 12.365 288.303 1.00 71.70 93 THR D C 1
ATOM 742 O O . THR A 1 93 ? 59.985 11.268 287.994 1.00 73.05 93 THR D O 1
ATOM 746 N N . ILE A 1 94 ? 60.401 13.448 287.525 1.00 68.56 94 ILE D N 1
ATOM 747 C CA . ILE A 1 94 ? 59.653 13.525 286.275 1.00 64.38 94 ILE D CA 1
ATOM 748 C C . ILE A 1 94 ? 60.415 12.781 285.184 1.00 67.14 94 ILE D C 1
ATOM 749 O O . ILE A 1 94 ? 61.468 13.232 284.731 1.00 68.57 94 ILE D O 1
ATOM 754 N N . ILE A 1 95 ? 59.854 11.678 284.695 1.00 69.08 95 ILE D N 1
ATOM 755 C CA . ILE A 1 95 ? 60.484 11.037 283.548 1.00 69.52 95 ILE D CA 1
ATOM 756 C C . ILE A 1 95 ? 60.073 11.782 282.291 1.00 74.60 95 ILE D C 1
ATOM 757 O O . ILE A 1 95 ? 60.893 12.467 281.672 1.00 75.20 95 ILE D O 1
ATOM 762 N N . ASP A 1 96 ? 58.825 11.602 281.879 1.00 75.16 96 ASP D N 1
ATOM 763 C CA . ASP A 1 96 ? 58.229 12.300 280.758 1.00 76.03 96 ASP D CA 1
ATOM 764 C C . ASP A 1 96 ? 57.373 13.444 281.286 1.00 74.75 96 ASP D C 1
ATOM 765 O O . ASP A 1 96 ? 56.950 13.433 282.426 1.00 67.06 96 ASP D O 1
ATOM 770 N N . GLY A 1 97 ? 57.131 14.438 280.439 1.00 78.97 97 GLY D N 1
ATOM 771 C CA . GLY A 1 97 ? 56.332 15.609 280.762 1.00 72.92 97 GLY D CA 1
ATOM 772 C C . GLY A 1 97 ? 57.067 16.761 281.417 1.00 66.70 97 GLY D C 1
ATOM 773 O O . GLY A 1 97 ? 56.415 17.697 281.911 1.00 60.44 97 GLY D O 1
ATOM 774 N N . GLN A 1 98 ? 58.400 16.710 281.466 1.00 68.51 98 GLN D N 1
ATOM 775 C CA . GLN A 1 98 ? 59.157 17.769 282.111 1.00 63.62 98 GLN D CA 1
ATOM 776 C C . GLN A 1 98 ? 59.019 19.111 281.411 1.00 62.34 98 GLN D C 1
ATOM 777 O O . GLN A 1 98 ? 59.261 20.131 282.049 1.00 60.99 98 GLN D O 1
ATOM 783 N N . GLN A 1 99 ? 58.704 19.160 280.103 1.00 64.46 99 GLN D N 1
ATOM 784 C CA . GLN A 1 99 ? 58.519 20.488 279.502 1.00 64.43 99 GLN D CA 1
ATOM 785 C C . GLN A 1 99 ? 57.116 21.027 279.722 1.00 64.89 99 GLN D C 1
ATOM 786 O O . GLN A 1 99 ? 56.963 22.218 279.963 1.00 57.49 99 GLN D O 1
ATOM 792 N N . ARG A 1 100 ? 56.076 20.205 279.531 1.00 65.60 100 ARG D N 1
ATOM 793 C CA . ARG A 1 100 ? 54.727 20.582 279.967 1.00 60.32 100 ARG D CA 1
ATOM 794 C C . ARG A 1 100 ? 54.766 21.241 281.303 1.00 61.21 100 ARG D C 1
ATOM 795 O O . ARG A 1 100 ? 54.306 22.383 281.489 1.00 61.38 100 ARG D O 1
ATOM 811 N N . THR A 1 102 ? 57.134 22.414 282.985 1.00 48.66 102 THR D N 1
ATOM 812 C CA . THR A 1 102 ? 57.923 23.634 283.129 1.00 46.08 102 THR D CA 1
ATOM 813 C C . THR A 1 102 ? 57.187 24.865 282.641 1.00 45.82 102 THR D C 1
ATOM 814 O O . THR A 1 102 ? 57.354 25.949 283.186 1.00 42.92 102 THR D O 1
ATOM 818 N N . THR A 1 103 ? 56.441 24.741 281.559 1.00 49.11 103 THR D N 1
ATOM 819 C CA . THR A 1 103 ? 55.643 25.865 281.085 1.00 48.04 103 THR D CA 1
ATOM 820 C C . THR A 1 103 ? 54.513 26.164 282.070 1.00 48.50 103 THR D C 1
ATOM 821 O O . THR A 1 103 ? 54.260 27.334 282.437 1.00 50.38 103 THR D O 1
ATOM 825 N N . LEU A 1 104 ? 53.870 25.086 282.549 1.00 49.45 104 LEU D N 1
ATOM 826 C CA . LEU A 1 104 ? 52.739 25.211 283.433 1.00 45.41 104 LEU D CA 1
ATOM 827 C C . LEU A 1 104 ? 53.146 25.937 284.694 1.00 44.39 104 LEU D C 1
ATOM 828 O O . LEU A 1 104 ? 52.473 26.865 285.132 1.00 40.60 104 LEU D O 1
ATOM 833 N N . LEU A 1 105 ? 54.266 25.545 285.274 1.00 44.13 105 LEU D N 1
ATOM 834 C CA . LEU A 1 105 ? 54.754 26.262 286.449 1.00 41.44 105 LEU D CA 1
ATOM 835 C C . LEU A 1 105 ? 54.966 27.728 286.173 1.00 41.00 105 LEU D C 1
ATOM 836 O O . LEU A 1 105 ? 54.483 28.587 286.909 1.00 40.62 105 LEU D O 1
ATOM 841 N N . LEU A 1 106 ? 55.705 28.030 285.136 1.00 52.16 106 LEU D N 1
ATOM 842 C CA . LEU A 1 106 ? 55.923 29.419 284.798 1.00 50.55 106 LEU D CA 1
ATOM 843 C C . LEU A 1 106 ? 54.614 30.141 284.594 1.00 39.45 106 LEU D C 1
ATOM 844 O O . LEU A 1 106 ? 54.523 31.314 284.936 1.00 39.28 106 LEU D O 1
ATOM 849 N N . LEU A 1 107 ? 53.606 29.456 284.024 1.00 41.87 107 LEU D N 1
ATOM 850 C CA . LEU A 1 107 ? 52.279 30.050 283.817 1.00 43.20 107 LEU D CA 1
ATOM 851 C C . LEU A 1 107 ? 51.645 30.530 285.136 1.00 40.91 107 LEU D C 1
ATOM 852 O O . LEU A 1 107 ? 51.021 31.597 285.205 1.00 43.02 107 LEU D O 1
ATOM 857 N N . THR A 1 108 ? 51.770 29.731 286.182 1.00 37.33 108 THR D N 1
ATOM 858 C CA . THR A 1 108 ? 51.276 30.155 287.468 1.00 34.96 108 THR D CA 1
ATOM 859 C C . THR A 1 108 ? 51.903 31.468 287.851 1.00 41.84 108 THR D C 1
ATOM 860 O O . THR A 1 108 ? 51.221 32.425 288.204 1.00 36.46 108 THR D O 1
ATOM 864 N N . THR A 1 109 ? 53.200 31.560 287.652 1.00 32.08 109 THR D N 1
ATOM 865 C CA . THR A 1 109 ? 53.945 32.801 287.744 1.00 36.21 109 THR D CA 1
ATOM 866 C C . THR A 1 109 ? 53.312 33.976 287.001 1.00 41.32 109 THR D C 1
ATOM 867 O O . THR A 1 109 ? 52.972 34.990 287.613 1.00 42.51 109 THR D O 1
ATOM 871 N N . VAL A 1 110 ? 53.107 33.837 285.676 1.00 37.44 110 VAL D N 1
ATOM 872 C CA . VAL A 1 110 ? 52.546 34.919 284.863 1.00 35.05 110 VAL D CA 1
ATOM 873 C C . VAL A 1 110 ? 51.153 35.238 285.319 1.00 37.27 110 VAL D C 1
ATOM 874 O O . VAL A 1 110 ? 50.738 36.398 285.337 1.00 41.05 110 VAL D O 1
ATOM 878 N N . LEU A 1 111 ? 50.404 34.213 285.685 1.00 42.93 111 LEU D N 1
ATOM 879 C CA . LEU A 1 111 ? 49.046 34.455 286.095 1.00 39.89 111 LEU D CA 1
ATOM 880 C C . LEU A 1 111 ? 49.013 35.079 287.470 1.00 39.60 111 LEU D C 1
ATOM 881 O O . LEU A 1 111 ? 48.109 35.856 287.762 1.00 56.43 111 LEU D O 1
ATOM 886 N N . HIS A 1 112 ? 50.032 34.810 288.292 1.00 40.71 112 HIS D N 1
ATOM 887 C CA . HIS A 1 112 ? 50.159 35.369 289.619 1.00 39.23 112 HIS D CA 1
ATOM 888 C C . HIS A 1 112 ? 50.280 36.864 289.473 1.00 42.70 112 HIS D C 1
ATOM 889 O O . HIS A 1 112 ? 49.356 37.619 289.772 1.00 49.80 112 HIS D O 1
ATOM 896 N N . GLU A 1 113 ? 51.405 37.259 288.902 1.00 42.00 113 GLU D N 1
ATOM 897 C CA . GLU A 1 113 ? 51.813 38.645 288.851 1.00 44.25 113 GLU D CA 1
ATOM 898 C C . GLU A 1 113 ? 50.792 39.507 288.192 1.00 44.31 113 GLU D C 1
ATOM 899 O O . GLU A 1 113 ? 50.469 40.575 288.704 1.00 47.14 113 GLU D O 1
ATOM 905 N N . GLU A 1 114 ? 50.261 39.071 287.056 1.00 43.68 114 GLU D N 1
ATOM 906 C CA . GLU A 1 114 ? 49.267 39.889 286.369 1.00 47.02 114 GLU D CA 1
ATOM 907 C C . GLU A 1 114 ? 48.082 40.203 287.270 1.00 44.17 114 GLU D C 1
ATOM 908 O O . GLU A 1 114 ? 47.887 41.360 287.672 1.00 44.59 114 GLU D O 1
ATOM 914 N N . ILE A 1 115 ? 47.382 39.153 287.712 1.00 50.05 115 ILE D N 1
ATOM 915 C CA . ILE A 1 115 ? 46.234 39.267 288.600 1.00 41.17 115 ILE D CA 1
ATOM 916 C C . ILE A 1 115 ? 46.588 40.080 289.812 1.00 45.01 115 ILE D C 1
ATOM 917 O O . ILE A 1 115 ? 45.748 40.743 290.407 1.00 45.34 115 ILE D O 1
ATOM 922 N N . ARG A 1 116 ? 47.840 40.028 290.209 1.00 53.07 116 ARG D N 1
ATOM 923 C CA . ARG A 1 116 ? 48.235 40.676 291.444 1.00 53.59 116 ARG D CA 1
ATOM 924 C C . ARG A 1 116 ? 48.292 42.181 291.257 1.00 54.45 116 ARG D C 1
ATOM 925 O O . ARG A 1 116 ? 47.603 42.923 291.965 1.00 56.58 116 ARG D O 1
ATOM 933 N N . VAL A 1 117 ? 49.046 42.648 290.257 1.00 52.50 117 VAL D N 1
ATOM 934 C CA . VAL A 1 117 ? 49.273 44.085 290.178 1.00 53.25 117 VAL D CA 1
ATOM 935 C C . VAL A 1 117 ? 48.040 44.751 289.643 1.00 59.61 117 VAL D C 1
ATOM 936 O O . VAL A 1 117 ? 47.742 45.882 290.008 1.00 67.60 117 VAL D O 1
ATOM 940 N N . ARG A 1 118 ? 47.316 44.049 288.778 1.00 59.87 118 ARG D N 1
ATOM 941 C CA . ARG A 1 118 ? 45.984 44.467 288.362 1.00 65.34 118 ARG D CA 1
ATOM 942 C C . ARG A 1 118 ? 45.005 44.563 289.530 1.00 65.32 118 ARG D C 1
ATOM 943 O O . ARG A 1 118 ? 44.032 45.318 289.458 1.00 70.06 118 ARG D O 1
ATOM 951 N N . ALA A 1 119 ? 45.203 43.773 290.583 1.00 62.38 119 ALA D N 1
ATOM 952 C CA . ALA A 1 119 ? 44.359 43.889 291.768 1.00 67.68 119 ALA D CA 1
ATOM 953 C C . ALA A 1 119 ? 44.801 45.000 292.699 1.00 69.27 119 ALA D C 1
ATOM 954 O O . ALA A 1 119 ? 44.058 45.331 293.625 1.00 71.40 119 ALA D O 1
ATOM 956 N N . GLU A 1 120 ? 46.017 45.518 292.535 1.00 68.46 120 GLU D N 1
ATOM 957 C CA . GLU A 1 120 ? 46.479 46.672 293.290 1.00 69.30 120 GLU D CA 1
ATOM 958 C C . GLU A 1 120 ? 46.027 47.984 292.679 1.00 72.43 120 GLU D C 1
ATOM 959 O O . GLU A 1 120 ? 46.102 49.015 293.345 1.00 79.58 120 GLU D O 1
ATOM 965 N N . LYS A 1 121 ? 45.677 47.971 291.398 1.00 72.27 121 LYS D N 1
ATOM 966 C CA . LYS A 1 121 ? 45.096 49.095 290.685 1.00 78.72 121 LYS D CA 1
ATOM 967 C C . LYS A 1 121 ? 43.620 49.275 290.967 1.00 83.76 121 LYS D C 1
ATOM 968 O O . LYS A 1 121 ? 43.058 50.305 290.563 1.00 91.27 121 LYS D O 1
ATOM 974 N N . LEU A 1 122 ? 43.006 48.375 291.736 1.00 78.30 122 LEU D N 1
ATOM 975 C CA . LEU A 1 122 ? 41.581 48.465 291.966 1.00 82.74 122 LEU D CA 1
ATOM 976 C C . LEU A 1 122 ? 41.247 49.696 292.773 1.00 92.87 122 LEU D C 1
ATOM 977 O O . LEU A 1 122 ? 42.107 50.330 293.392 1.00 93.66 122 LEU D O 1
ATOM 982 N N . THR A 1 123 ? 39.961 50.027 292.760 1.00 95.67 123 THR D N 1
ATOM 983 C CA . THR A 1 123 ? 39.436 51.298 293.226 1.00 99.07 123 THR D CA 1
ATOM 984 C C . THR A 1 123 ? 39.445 51.419 294.740 1.00 100.82 123 THR D C 1
ATOM 985 O O . THR A 1 123 ? 38.831 52.330 295.288 1.00 104.79 123 THR D O 1
ATOM 989 N N . ARG A 1 124 ? 40.257 50.583 295.382 1.00 103.95 124 ARG D N 1
ATOM 990 C CA . ARG A 1 124 ? 40.328 50.408 296.822 1.00 109.65 124 ARG D CA 1
ATOM 991 C C . ARG A 1 124 ? 38.982 49.873 297.277 1.00 110.74 124 ARG D C 1
ATOM 992 O O . ARG A 1 124 ? 38.820 48.661 297.464 1.00 108.26 124 ARG D O 1
ATOM 1000 N N . ASP A 1 125 ? 37.987 50.751 297.331 1.00 112.46 125 ASP D N 1
ATOM 1001 C CA . ASP A 1 125 ? 36.667 50.392 297.820 1.00 107.29 125 ASP D CA 1
ATOM 1002 C C . ASP A 1 125 ? 35.627 51.263 297.134 1.00 102.15 125 ASP D C 1
ATOM 1003 O O . ASP A 1 125 ? 35.751 52.487 297.083 1.00 103.80 125 ASP D O 1
ATOM 1008 N N . ASP A 1 126 ? 34.634 50.617 296.551 1.00 96.72 126 ASP D N 1
ATOM 1009 C CA . ASP A 1 126 ? 33.509 51.355 296.010 1.00 95.32 126 ASP D CA 1
ATOM 1010 C C . ASP A 1 126 ? 32.314 50.430 296.092 1.00 97.71 126 ASP D C 1
ATOM 1011 O O . ASP A 1 126 ? 31.245 50.860 296.526 1.00 105.89 126 ASP D O 1
ATOM 1016 N N . GLU A 1 127 ? 32.499 49.142 295.753 1.00 91.21 127 GLU D N 1
ATOM 1017 C CA . GLU A 1 127 ? 31.353 48.283 295.475 1.00 90.19 127 GLU D CA 1
ATOM 1018 C C . GLU A 1 127 ? 31.713 46.808 295.549 1.00 83.57 127 GLU D C 1
ATOM 1019 O O . GLU A 1 127 ? 32.835 46.477 295.927 1.00 81.38 127 GLU D O 1
ATOM 1021 N N . PRO A 1 128 ? 30.758 45.891 295.281 1.00 85.81 128 PRO D N 1
ATOM 1022 C CA . PRO A 1 128 ? 31.135 44.586 294.728 1.00 86.78 128 PRO D CA 1
ATOM 1023 C C . PRO A 1 128 ? 32.045 44.780 293.524 1.00 81.19 128 PRO D C 1
ATOM 1024 O O . PRO A 1 128 ? 31.600 45.047 292.403 1.00 78.78 128 PRO D O 1
ATOM 1028 N N . SER A 1 129 ? 33.342 44.712 293.831 1.00 78.60 129 SER D N 1
ATOM 1029 C CA . SER A 1 129 ? 34.516 44.975 293.005 1.00 75.68 129 SER D CA 1
ATOM 1030 C C . SER A 1 129 ? 35.670 44.924 293.985 1.00 74.25 129 SER D C 1
ATOM 1031 O O . SER A 1 129 ? 36.806 44.638 293.617 1.00 72.95 129 SER D O 1
ATOM 1034 N N . VAL A 1 130 ? 35.403 45.312 295.236 1.00 78.46 130 VAL D N 1
ATOM 1035 C CA . VAL A 1 130 ? 36.195 44.782 296.332 1.00 77.29 130 VAL D CA 1
ATOM 1036 C C . VAL A 1 130 ? 35.960 43.292 296.340 1.00 75.11 130 VAL D C 1
ATOM 1037 O O . VAL A 1 130 ? 36.752 42.526 296.893 1.00 73.60 130 VAL D O 1
ATOM 1041 N N . TRP A 1 131 ? 34.826 42.874 295.780 1.00 76.67 131 TRP D N 1
ATOM 1042 C CA . TRP A 1 131 ? 34.659 41.505 295.307 1.00 76.74 131 TRP D CA 1
ATOM 1043 C C . TRP A 1 131 ? 35.791 41.099 294.370 1.00 71.80 131 TRP D C 1
ATOM 1044 O O . TRP A 1 131 ? 36.300 39.974 294.422 1.00 67.68 131 TRP D O 1
ATOM 1055 N N . CYS A 1 132 ? 36.156 41.990 293.458 1.00 74.24 132 CYS D N 1
ATOM 1056 C CA . CYS A 1 132 ? 37.258 41.686 292.564 1.00 71.02 132 CYS D CA 1
ATOM 1057 C C . CYS A 1 132 ? 38.552 41.579 293.341 1.00 65.98 132 CYS D C 1
ATOM 1058 O O . CYS A 1 132 ? 39.324 40.651 293.126 1.00 66.45 132 CYS D O 1
ATOM 1061 N N . TYR A 1 133 ? 38.757 42.450 294.317 1.00 62.86 133 TYR D N 1
ATOM 1062 C CA . TYR A 1 133 ? 39.982 42.380 295.111 1.00 64.32 133 TYR D CA 1
ATOM 1063 C C . TYR A 1 133 ? 40.079 41.063 295.907 1.00 61.08 133 TYR D C 1
ATOM 1064 O O . TYR A 1 133 ? 41.156 40.441 295.995 1.00 58.52 133 TYR D O 1
ATOM 1073 N N . ASN A 1 134 ? 38.948 40.616 296.467 1.00 60.18 134 ASN D N 1
ATOM 1074 C CA . ASN A 1 134 ? 38.889 39.389 297.241 1.00 59.04 134 ASN D CA 1
ATOM 1075 C C . ASN A 1 134 ? 39.058 38.138 296.385 1.00 59.56 134 ASN D C 1
ATOM 1076 O O . ASN A 1 134 ? 39.751 37.191 296.774 1.00 58.34 134 ASN D O 1
ATOM 1081 N N . GLN A 1 135 ? 38.357 38.066 295.248 1.00 66.25 135 GLN D N 1
ATOM 1082 C CA . GLN A 1 135 ? 38.546 36.936 294.332 1.00 65.77 135 GLN D CA 1
ATOM 1083 C C . GLN A 1 135 ? 39.938 36.906 293.716 1.00 60.10 135 GLN D C 1
ATOM 1084 O O . GLN A 1 135 ? 40.506 35.828 293.510 1.00 58.55 135 GLN D O 1
ATOM 1090 N N . ALA A 1 136 ? 40.543 38.062 293.510 1.00 57.08 136 ALA D N 1
ATOM 1091 C CA . ALA A 1 136 ? 41.945 38.086 293.145 1.00 54.20 136 ALA D CA 1
ATOM 1092 C C . ALA A 1 136 ? 42.793 37.463 294.238 1.00 52.37 136 ALA D C 1
ATOM 1093 O O . ALA A 1 136 ? 43.485 36.467 294.005 1.00 50.94 136 ALA D O 1
ATOM 1095 N N . LEU A 1 137 ? 42.754 38.071 295.437 1.00 55.66 137 LEU D N 1
ATOM 1096 C CA . LEU A 1 137 ? 43.445 37.609 296.643 1.00 56.35 137 LEU D CA 1
ATOM 1097 C C . LEU A 1 137 ? 43.421 36.092 296.851 1.00 56.64 137 LEU D C 1
ATOM 1098 O O . LEU A 1 137 ? 44.464 35.468 297.114 1.00 55.12 137 LEU D O 1
ATOM 1103 N N . ASP A 1 138 ? 42.244 35.477 296.721 1.00 56.17 138 ASP D N 1
ATOM 1104 C CA . ASP A 1 138 ? 42.173 34.010 296.758 1.00 56.24 138 ASP D CA 1
ATOM 1105 C C . ASP A 1 138 ? 43.020 33.362 295.641 1.00 52.87 138 ASP D C 1
ATOM 1106 O O . ASP A 1 138 ? 43.756 32.387 295.880 1.00 52.21 138 ASP D O 1
ATOM 1111 N N . VAL A 1 139 ? 42.902 33.870 294.402 1.00 50.25 139 VAL D N 1
ATOM 1112 C CA . VAL A 1 139 ? 43.617 33.244 293.299 1.00 49.41 139 VAL D CA 1
ATOM 1113 C C . VAL A 1 139 ? 45.123 33.385 293.452 1.00 46.13 139 VAL D C 1
ATOM 1114 O O . VAL A 1 139 ? 45.908 32.463 293.189 1.00 45.26 139 VAL D O 1
ATOM 1118 N N . THR A 1 140 ? 45.555 34.546 293.864 1.00 44.38 140 THR D N 1
ATOM 1119 C CA . THR A 1 140 ? 46.968 34.760 294.007 1.00 41.82 140 THR D CA 1
ATOM 1120 C C . THR A 1 140 ? 47.545 33.820 295.061 1.00 47.75 140 THR D C 1
ATOM 1121 O O . THR A 1 140 ? 48.571 33.143 294.820 1.00 48.02 140 THR D O 1
ATOM 1125 N N . GLY A 1 141 ? 46.876 33.727 296.226 1.00 50.04 141 GLY D N 1
ATOM 1126 C CA . GLY A 1 141 ? 47.337 32.785 297.235 1.00 46.00 141 GLY D CA 1
ATOM 1127 C C . GLY A 1 141 ? 47.436 31.345 296.752 1.00 45.45 141 GLY D C 1
ATOM 1128 O O . GLY A 1 141 ? 48.471 30.696 296.936 1.00 45.51 141 GLY D O 1
ATOM 1129 N N . ARG A 1 142 ? 46.383 30.831 296.084 1.00 45.44 142 ARG D N 1
ATOM 1130 C CA . ARG A 1 142 ? 46.477 29.437 295.659 1.00 44.88 142 ARG D CA 1
ATOM 1131 C C . ARG A 1 142 ? 47.443 29.200 294.531 1.00 48.69 142 ARG D C 1
ATOM 1132 O O . ARG A 1 142 ? 47.742 28.038 294.276 1.00 55.42 142 ARG D O 1
ATOM 1140 N N . LEU A 1 143 ? 47.862 30.223 293.803 1.00 47.33 143 LEU D N 1
ATOM 1141 C CA . LEU A 1 143 ? 48.844 29.995 292.752 1.00 43.80 143 LEU D CA 1
ATOM 1142 C C . LEU A 1 143 ? 50.268 30.002 293.274 1.00 44.95 143 LEU D C 1
ATOM 1143 O O . LEU A 1 143 ? 51.128 29.241 292.787 1.00 47.40 143 LEU D O 1
ATOM 1148 N N . SER A 1 144 ? 50.545 30.858 294.258 1.00 43.68 144 SER D N 1
ATOM 1149 C CA . SER A 1 144 ? 51.845 30.762 294.945 1.00 47.01 144 SER D CA 1
ATOM 1150 C C . SER A 1 144 ? 51.982 29.460 295.687 1.00 51.74 144 SER D C 1
ATOM 1151 O O . SER A 1 144 ? 53.096 29.018 295.944 1.00 49.04 144 SER D O 1
ATOM 1154 N N . ASN A 1 145 ? 50.857 28.847 296.025 1.00 48.11 145 ASN D N 1
ATOM 1155 C CA . ASN A 1 145 ? 50.870 27.511 296.584 1.00 52.87 145 ASN D CA 1
ATOM 1156 C C . ASN A 1 145 ? 51.409 26.471 295.632 1.00 54.61 145 ASN D C 1
ATOM 1157 O O . ASN A 1 145 ? 51.733 25.367 296.069 1.00 59.77 145 ASN D O 1
ATOM 1162 N N . CYS A 1 146 ? 51.507 26.806 294.347 1.00 50.67 146 CYS D N 1
ATOM 1163 C CA . CYS A 1 146 ? 52.040 25.981 293.267 1.00 51.55 146 CYS D CA 1
ATOM 1164 C C . CYS A 1 146 ? 53.507 26.248 292.992 1.00 60.52 146 CYS D C 1
ATOM 1165 O O . CYS A 1 146 ? 54.236 25.295 292.719 1.00 59.97 146 CYS D O 1
ATOM 1168 N N . PHE A 1 147 ? 53.972 27.512 293.059 1.00 60.82 147 PHE D N 1
ATOM 1169 C CA . PHE A 1 147 ? 55.423 27.700 292.905 1.00 59.70 147 PHE D CA 1
ATOM 1170 C C . PHE A 1 147 ? 56.188 26.972 294.013 1.00 71.31 147 PHE D C 1
ATOM 1171 O O . PHE A 1 147 ? 57.070 26.150 293.715 1.00 81.54 147 PHE D O 1
ATOM 1179 N N . GLU A 1 148 ? 55.850 27.259 295.309 1.00 64.41 148 GLU D N 1
ATOM 1180 C CA . GLU A 1 148 ? 56.724 27.105 296.481 1.00 61.34 148 GLU D CA 1
ATOM 1181 C C . GLU A 1 148 ? 55.905 26.668 297.699 1.00 59.24 148 GLU D C 1
ATOM 1182 O O . GLU A 1 148 ? 54.689 26.553 297.632 1.00 60.66 148 GLU D O 1
ATOM 1188 N N . GLU A 1 149 ? 56.590 26.404 298.834 1.00 58.84 149 GLU D N 1
ATOM 1189 C CA . GLU A 1 149 ? 56.008 26.084 300.146 1.00 61.62 149 GLU D CA 1
ATOM 1190 C C . GLU A 1 149 ? 56.635 26.923 301.257 1.00 69.09 149 GLU D C 1
ATOM 1191 O O . GLU A 1 149 ? 57.296 27.912 300.949 1.00 74.45 149 GLU D O 1
ATOM 1197 N N . ASP A 1 150 ? 56.371 26.630 302.528 1.00 74.46 150 ASP D N 1
ATOM 1198 C CA . ASP A 1 150 ? 57.022 27.399 303.590 1.00 75.84 150 ASP D CA 1
ATOM 1199 C C . ASP A 1 150 ? 58.281 26.753 304.140 1.00 81.29 150 ASP D C 1
ATOM 1200 O O . ASP A 1 150 ? 59.394 27.114 303.745 1.00 91.79 150 ASP D O 1
ATOM 1213 N N . ARG A 1 152 ? 61.055 26.033 307.326 1.00 91.72 152 ARG D N 1
ATOM 1214 C CA . ARG A 1 152 ? 61.508 26.690 308.579 1.00 101.87 152 ARG D CA 1
ATOM 1215 C C . ARG A 1 152 ? 61.762 28.181 308.386 1.00 88.93 152 ARG D C 1
ATOM 1216 O O . ARG A 1 152 ? 60.812 28.966 308.474 1.00 85.68 152 ARG D O 1
ATOM 1218 N N . TYR A 1 153 ? 63.021 28.582 308.200 1.00 88.43 153 TYR D N 1
ATOM 1219 C CA . TYR A 1 153 ? 63.382 29.985 308.012 1.00 92.12 153 TYR D CA 1
ATOM 1220 C C . TYR A 1 153 ? 64.710 30.024 307.272 1.00 92.45 153 TYR D C 1
ATOM 1221 O O . TYR A 1 153 ? 65.250 28.974 306.926 1.00 94.55 153 TYR D O 1
ATOM 1223 N N . GLY A 1 154 ? 65.282 31.233 307.118 1.00 95.74 154 GLY D N 1
ATOM 1224 C CA . GLY A 1 154 ? 66.473 31.585 306.324 1.00 97.83 154 GLY D CA 1
ATOM 1225 C C . GLY A 1 154 ? 66.203 31.507 304.819 1.00 107.38 154 GLY D C 1
ATOM 1226 O O . GLY A 1 154 ? 65.089 31.792 304.365 1.00 115.25 154 GLY D O 1
ATOM 1227 N N . GLU A 1 155 ? 67.207 31.184 304.009 1.00 108.18 155 GLU D N 1
ATOM 1228 C CA . GLU A 1 155 ? 66.993 31.147 302.560 1.00 112.26 155 GLU D CA 1
ATOM 1229 C C . GLU A 1 155 ? 66.318 29.840 302.142 1.00 111.11 155 GLU D C 1
ATOM 1230 O O . GLU A 1 155 ? 66.845 29.065 301.346 1.00 108.71 155 GLU D O 1
ATOM 1232 N N . HIS A 1 156 ? 65.124 29.605 302.688 1.00 111.07 156 HIS D N 1
ATOM 1233 C CA . HIS A 1 156 ? 64.191 28.635 302.114 1.00 118.43 156 HIS D CA 1
ATOM 1234 C C . HIS A 1 156 ? 64.771 27.198 302.018 1.00 125.58 156 HIS D C 1
ATOM 1235 O O . HIS A 1 156 ? 64.053 26.283 301.608 1.00 139.16 156 HIS D O 1
ATOM 1242 N N . ARG A 1 157 ? 66.045 26.952 302.384 1.00 113.96 157 ARG D N 1
ATOM 1243 C CA . ARG A 1 157 ? 66.528 25.582 302.627 1.00 104.27 157 ARG D CA 1
ATOM 1244 C C . ARG A 1 157 ? 67.882 25.582 303.307 1.00 106.83 157 ARG D C 1
ATOM 1245 O O . ARG A 1 157 ? 68.878 25.328 302.637 1.00 112.87 157 ARG D O 1
ATOM 1247 N N . TYR A 1 158 ? 67.922 25.725 304.634 1.00 104.07 158 TYR D N 1
ATOM 1248 C CA . TYR A 1 158 ? 69.154 25.894 305.426 1.00 100.54 158 TYR D CA 1
ATOM 1249 C C . TYR A 1 158 ? 69.721 27.251 305.062 1.00 100.49 158 TYR D C 1
ATOM 1250 O O . TYR A 1 158 ? 68.967 28.228 305.072 1.00 100.87 158 TYR D O 1
ATOM 1252 N N . TYR A 1 159 ? 70.999 27.323 304.662 1.00 91.78 159 TYR D N 1
ATOM 1253 C CA . TYR A 1 159 ? 71.656 28.623 304.530 1.00 90.98 159 TYR D CA 1
ATOM 1254 C C . TYR A 1 159 ? 72.787 28.629 303.525 1.00 83.92 159 TYR D C 1
ATOM 1255 O O . TYR A 1 159 ? 73.228 29.691 303.087 1.00 87.47 159 TYR D O 1
ATOM 1257 N N . PRO A 1 160 ? 73.261 27.476 303.150 1.00 84.59 160 PRO D N 1
ATOM 1258 C CA . PRO A 1 160 ? 74.155 27.364 302.004 1.00 78.13 160 PRO D CA 1
ATOM 1259 C C . PRO A 1 160 ? 73.610 26.123 301.302 1.00 81.96 160 PRO D C 1
ATOM 1260 O O . PRO A 1 160 ? 74.005 24.983 301.539 1.00 81.36 160 PRO D O 1
ATOM 1262 N N . ARG A 1 161 ? 72.542 26.367 300.555 1.00 78.71 161 ARG D N 1
ATOM 1263 C CA . ARG A 1 161 ? 71.965 25.432 299.614 1.00 73.77 161 ARG D CA 1
ATOM 1264 C C . ARG A 1 161 ? 71.040 26.297 298.773 1.00 73.11 161 ARG D C 1
ATOM 1265 O O . ARG A 1 161 ? 70.049 26.795 299.296 1.00 80.41 161 ARG D O 1
ATOM 1267 N N . LEU A 1 162 ? 71.419 26.554 297.508 1.00 80.40 162 LEU D N 1
ATOM 1268 C CA . LEU A 1 162 ? 70.759 27.518 296.612 1.00 71.61 162 LEU D CA 1
ATOM 1269 C C . LEU A 1 162 ? 70.550 26.880 295.243 1.00 64.06 162 LEU D C 1
ATOM 1270 O O . LEU A 1 162 ? 71.078 25.814 294.932 1.00 62.14 162 LEU D O 1
ATOM 1272 N N . ILE A 1 163 ? 69.802 27.608 294.413 1.00 60.95 163 ILE D N 1
ATOM 1273 C CA . ILE A 1 163 ? 69.058 27.084 293.266 1.00 60.75 163 ILE D CA 1
ATOM 1274 C C . ILE A 1 163 ? 69.400 27.844 291.992 1.00 60.37 163 ILE D C 1
ATOM 1275 O O . ILE A 1 163 ? 69.131 29.038 291.896 1.00 58.34 163 ILE D O 1
ATOM 1277 N N . ARG A 1 164 ? 69.960 27.144 291.005 1.00 61.59 164 ARG D N 1
ATOM 1278 C CA . ARG A 1 164 ? 70.566 27.792 289.837 1.00 54.77 164 ARG D CA 1
ATOM 1279 C C . ARG A 1 164 ? 70.171 27.212 288.452 1.00 54.30 164 ARG D C 1
ATOM 1280 O O . ARG A 1 164 ? 70.690 27.669 287.426 1.00 53.14 164 ARG D O 1
ATOM 1282 N N . SER A 1 165 ? 69.288 26.222 288.379 1.00 47.81 165 SER D N 1
ATOM 1283 C CA . SER A 1 165 ? 68.807 25.803 287.088 1.00 41.96 165 SER D CA 1
ATOM 1284 C C . SER A 1 165 ? 68.024 26.933 286.514 1.00 44.48 165 SER D C 1
ATOM 1285 O O . SER A 1 165 ? 67.763 27.928 287.181 1.00 46.53 165 SER D O 1
ATOM 1287 N N . TYR A 1 166 ? 67.603 26.758 285.271 1.00 43.30 166 TYR D N 1
ATOM 1288 C CA . TYR A 1 166 ? 66.894 27.828 284.593 1.00 39.19 166 TYR D CA 1
ATOM 1289 C C . TYR A 1 166 ? 65.520 28.049 285.216 1.00 41.32 166 TYR D C 1
ATOM 1290 O O . TYR A 1 166 ? 65.230 29.150 285.703 1.00 45.71 166 TYR D O 1
ATOM 1292 N N . TYR A 1 167 ? 64.686 26.988 285.272 1.00 44.71 167 TYR D N 1
ATOM 1293 C CA . TYR A 1 167 ? 63.378 27.087 285.921 1.00 45.34 167 TYR D CA 1
ATOM 1294 C C . TYR A 1 167 ? 63.553 27.442 287.364 1.00 38.24 167 TYR D C 1
ATOM 1295 O O . TYR A 1 167 ? 62.934 28.381 287.836 1.00 42.23 167 TYR D O 1
ATOM 1297 N N . ASP A 1 168 ? 64.484 26.774 288.037 1.00 34.96 168 ASP D N 1
ATOM 1298 C CA . ASP A 1 168 ? 64.762 26.996 289.455 1.00 39.71 168 ASP D CA 1
ATOM 1299 C C . ASP A 1 168 ? 64.993 28.463 289.822 1.00 45.35 168 ASP D C 1
ATOM 1300 O O . ASP A 1 168 ? 64.240 29.012 290.620 1.00 43.18 168 ASP D O 1
ATOM 1302 N N . VAL A 1 169 ? 66.072 29.098 289.325 1.00 47.31 169 VAL D N 1
ATOM 1303 C CA . VAL A 1 169 ? 66.291 30.519 289.609 1.00 46.55 169 VAL D CA 1
ATOM 1304 C C . VAL A 1 169 ? 65.077 31.354 289.208 1.00 43.95 169 VAL D C 1
ATOM 1305 O O . VAL A 1 169 ? 64.752 32.353 289.869 1.00 41.43 169 VAL D O 1
ATOM 1307 N N . TRP A 1 170 ? 64.411 30.965 288.114 1.00 42.67 170 TRP D N 1
ATOM 1308 C CA . TRP A 1 170 ? 63.242 31.686 287.667 1.00 43.29 170 TRP D CA 1
ATOM 1309 C C . TRP A 1 170 ? 62.156 31.667 288.704 1.00 44.67 170 TRP D C 1
ATOM 1310 O O . TRP A 1 170 ? 61.567 32.703 289.007 1.00 47.95 170 TRP D O 1
ATOM 1312 N N . SER A 1 171 ? 61.834 30.484 289.224 1.00 45.10 171 SER D N 1
ATOM 1313 C CA . SER A 1 171 ? 60.703 30.359 290.139 1.00 44.90 171 SER D CA 1
ATOM 1314 C C . SER A 1 171 ? 61.125 30.883 291.515 1.00 51.21 171 SER D C 1
ATOM 1315 O O . SER A 1 171 ? 60.320 31.546 292.173 1.00 53.46 171 SER D O 1
ATOM 1317 N N . ARG A 1 172 ? 62.397 30.738 291.908 1.00 51.35 172 ARG D N 1
ATOM 1318 C CA . ARG A 1 172 ? 62.894 31.368 293.146 1.00 47.17 172 ARG D CA 1
ATOM 1319 C C . ARG A 1 172 ? 62.804 32.887 293.110 1.00 51.19 172 ARG D C 1
ATOM 1320 O O . ARG A 1 172 ? 62.440 33.537 294.097 1.00 52.42 172 ARG D O 1
ATOM 1322 N N . ASN A 1 173 ? 63.137 33.467 291.978 1.00 51.99 173 ASN D N 1
ATOM 1323 C CA . ASN A 1 173 ? 63.086 34.909 291.799 1.00 53.83 173 ASN D CA 1
ATOM 1324 C C . ASN A 1 173 ? 61.635 35.439 291.721 1.00 58.71 173 ASN D C 1
ATOM 1325 O O . ASN A 1 173 ? 61.318 36.520 292.245 1.00 61.27 173 ASN D O 1
ATOM 1327 N N . LYS A 1 174 ? 60.736 34.709 291.065 1.00 55.20 174 LYS D N 1
ATOM 1328 C CA . LYS A 1 174 ? 59.353 35.175 291.028 1.00 53.51 174 LYS D CA 1
ATOM 1329 C C . LYS A 1 174 ? 58.720 35.089 292.411 1.00 55.25 174 LYS D C 1
ATOM 1330 O O . LYS A 1 174 ? 57.953 35.979 292.808 1.00 60.69 174 LYS D O 1
ATOM 1336 N N . GLY A 1 175 ? 59.073 34.050 293.177 1.00 58.33 175 GLY D N 1
ATOM 1337 C CA . GLY A 1 175 ? 58.681 33.959 294.578 1.00 60.61 175 GLY D CA 1
ATOM 1338 C C . GLY A 1 175 ? 59.063 35.199 295.340 1.00 60.96 175 GLY D C 1
ATOM 1339 O O . GLY A 1 175 ? 58.220 35.830 295.958 1.00 65.47 175 GLY D O 1
ATOM 1340 N N . GLU A 1 176 ? 60.332 35.578 295.263 1.00 59.56 176 GLU D N 1
ATOM 1341 C CA . GLU A 1 176 ? 60.792 36.825 295.852 1.00 59.97 176 GLU D CA 1
ATOM 1342 C C . GLU A 1 176 ? 59.966 38.034 295.414 1.00 63.10 176 GLU D C 1
ATOM 1343 O O . GLU A 1 176 ? 59.724 38.936 296.214 1.00 66.67 176 GLU D O 1
ATOM 1345 N N . ALA A 1 177 ? 59.619 38.143 294.117 1.00 64.32 177 ALA D N 1
ATOM 1346 C CA . ALA A 1 177 ? 58.731 39.241 293.703 1.00 54.74 177 ALA D CA 1
ATOM 1347 C C . ALA A 1 177 ? 57.468 39.219 294.535 1.00 61.57 177 ALA D C 1
ATOM 1348 O O . ALA A 1 177 ? 57.005 40.251 295.018 1.00 69.25 177 ALA D O 1
ATOM 1350 N N . ARG A 1 178 ? 56.958 38.025 294.789 1.00 59.90 178 ARG D N 1
ATOM 1351 C CA . ARG A 1 178 ? 55.710 37.896 295.511 1.00 61.75 178 ARG D CA 1
ATOM 1352 C C . ARG A 1 178 ? 55.864 38.214 297.002 1.00 67.80 178 ARG D C 1
ATOM 1353 O O . ARG A 1 178 ? 55.033 38.932 297.567 1.00 71.63 178 ARG D O 1
ATOM 1355 N N . TYR A 1 179 ? 56.907 37.689 297.667 1.00 70.54 179 TYR D N 1
ATOM 1356 C CA . TYR A 1 179 ? 57.046 37.884 299.113 1.00 65.90 179 TYR D CA 1
ATOM 1357 C C . TYR A 1 179 ? 57.250 39.336 299.485 1.00 69.15 179 TYR D C 1
ATOM 1358 O O . TYR A 1 179 ? 56.799 39.770 300.541 1.00 76.58 179 TYR D O 1
ATOM 1367 N N . ARG A 1 180 ? 58.048 40.064 298.734 1.00 72.46 180 ARG D N 1
ATOM 1368 C CA . ARG A 1 180 ? 58.416 41.407 299.167 1.00 78.10 180 ARG D CA 1
ATOM 1369 C C . ARG A 1 180 ? 57.253 42.332 298.879 1.00 81.14 180 ARG D C 1
ATOM 1370 O O . ARG A 1 180 ? 57.161 42.866 297.783 1.00 89.81 180 ARG D O 1
ATOM 1372 N N . SER A 1 181 ? 56.432 42.622 299.883 1.00 79.66 181 SER D N 1
ATOM 1373 C CA . SER A 1 181 ? 55.320 43.548 299.711 1.00 82.92 181 SER D CA 1
ATOM 1374 C C . SER A 1 181 ? 55.851 44.875 299.203 1.00 94.67 181 SER D C 1
ATOM 1375 O O . SER A 1 181 ? 55.710 45.152 298.015 1.00 103.56 181 SER D O 1
ATOM 1377 N N . PRO A 1 182 ? 56.413 45.720 300.066 1.00 93.88 182 PRO D N 1
ATOM 1378 C CA . PRO A 1 182 ? 57.076 46.921 299.571 1.00 100.36 182 PRO D CA 1
ATOM 1379 C C . PRO A 1 182 ? 56.147 47.677 298.613 1.00 105.10 182 PRO D C 1
ATOM 1380 O O . PRO A 1 182 ? 55.318 48.470 299.064 1.00 110.03 182 PRO D O 1
ATOM 1382 N N . ILE A 1 183 ? 56.244 47.418 297.301 1.00 100.60 183 ILE D N 1
ATOM 1383 C CA . ILE A 1 183 ? 55.285 47.972 296.345 1.00 102.84 183 ILE D CA 1
ATOM 1384 C C . ILE A 1 183 ? 55.053 47.022 295.172 1.00 99.51 183 ILE D C 1
ATOM 1385 O O . ILE A 1 183 ? 55.886 46.156 294.863 1.00 91.39 183 ILE D O 1
ATOM 1387 N N . GLY A 1 184 ? 53.871 47.185 294.557 1.00 94.79 184 GLY D N 1
ATOM 1388 C CA . GLY A 1 184 ? 53.344 46.246 293.574 1.00 88.68 184 GLY D CA 1
ATOM 1389 C C . GLY A 1 184 ? 53.568 46.783 292.166 1.00 92.98 184 GLY D C 1
ATOM 1390 O O . GLY A 1 184 ? 52.690 47.360 291.527 1.00 96.90 184 GLY D O 1
ATOM 1391 N N . TYR A 1 185 ? 54.767 46.566 291.679 1.00 90.55 185 TYR D N 1
ATOM 1392 C CA . TYR A 1 185 ? 55.164 46.859 290.321 1.00 89.11 185 TYR D CA 1
ATOM 1393 C C . TYR A 1 185 ? 55.285 45.534 289.580 1.00 86.63 185 TYR D C 1
ATOM 1394 O O . TYR A 1 185 ? 55.234 44.469 290.201 1.00 86.29 185 TYR D O 1
ATOM 1403 N N . TYR A 1 186 ? 55.341 45.589 288.245 1.00 81.33 186 TYR D N 1
ATOM 1404 C CA . TYR A 1 186 ? 55.495 44.385 287.430 1.00 76.40 186 TYR D CA 1
ATOM 1405 C C . TYR A 1 186 ? 56.927 43.812 287.591 1.00 73.84 186 TYR D C 1
ATOM 1406 O O . TYR A 1 186 ? 57.814 44.489 288.100 1.00 75.73 186 TYR D O 1
ATOM 1408 N N . LEU A 1 187 ? 57.161 42.540 287.215 1.00 62.73 187 LEU D N 1
ATOM 1409 C CA . LEU A 1 187 ? 58.475 41.946 287.497 1.00 62.85 187 LEU D CA 1
ATOM 1410 C C . LEU A 1 187 ? 59.496 42.192 286.369 1.00 74.40 187 LEU D C 1
ATOM 1411 O O . LEU A 1 187 ? 59.185 42.727 285.301 1.00 76.39 187 LEU D O 1
ATOM 1413 N N . GLU A 1 188 ? 60.743 41.748 286.596 1.00 78.79 188 GLU D N 1
ATOM 1414 C CA . GLU A 1 188 ? 61.827 41.927 285.655 1.00 69.82 188 GLU D CA 1
ATOM 1415 C C . GLU A 1 188 ? 63.003 41.017 285.964 1.00 69.24 188 GLU D C 1
ATOM 1416 O O . GLU A 1 188 ? 63.874 41.427 286.706 1.00 67.93 188 GLU D O 1
ATOM 1418 N N . SER A 1 189 ? 63.056 39.799 285.400 1.00 71.73 189 SER D N 1
ATOM 1419 C CA . SER A 1 189 ? 64.045 38.754 285.724 1.00 70.90 189 SER D CA 1
ATOM 1420 C C . SER A 1 189 ? 65.474 39.153 285.340 1.00 73.26 189 SER D C 1
ATOM 1421 O O . SER A 1 189 ? 65.663 40.234 284.775 1.00 79.71 189 SER D O 1
ATOM 1423 N N . TYR A 1 190 ? 66.481 38.283 285.561 1.00 71.66 190 TYR D N 1
ATOM 1424 C CA . TYR A 1 190 ? 67.891 38.660 285.359 1.00 55.51 190 TYR D CA 1
ATOM 1425 C C . TYR A 1 190 ? 68.872 37.486 285.050 1.00 56.23 190 TYR D C 1
ATOM 1426 O O . TYR A 1 190 ? 69.889 37.180 285.739 1.00 53.39 190 TYR D O 1
ATOM 1428 N N . VAL A 1 216 ? 74.097 25.922 282.722 1.00 71.73 216 VAL D N 1
ATOM 1429 C CA . VAL A 1 216 ? 75.146 25.541 281.799 1.00 81.86 216 VAL D CA 1
ATOM 1430 C C . VAL A 1 216 ? 75.292 26.631 280.736 1.00 83.83 216 VAL D C 1
ATOM 1431 O O . VAL A 1 216 ? 75.813 27.698 281.033 1.00 85.68 216 VAL D O 1
ATOM 1433 N N . ASP A 1 217 ? 74.859 26.352 279.503 1.00 86.34 217 ASP D N 1
ATOM 1434 C CA . ASP A 1 217 ? 74.898 27.344 278.426 1.00 83.63 217 ASP D CA 1
ATOM 1435 C C . ASP A 1 217 ? 73.936 28.480 278.740 1.00 79.60 217 ASP D C 1
ATOM 1436 O O . ASP A 1 217 ? 72.869 28.260 279.320 1.00 73.34 217 ASP D O 1
ATOM 1438 N N . LEU A 1 218 ? 74.361 29.712 278.447 1.00 78.82 218 LEU D N 1
ATOM 1439 C CA . LEU A 1 218 ? 73.490 30.839 278.726 1.00 73.77 218 LEU D CA 1
ATOM 1440 C C . LEU A 1 218 ? 72.320 30.911 277.766 1.00 71.82 218 LEU D C 1
ATOM 1441 O O . LEU A 1 218 ? 71.395 31.685 278.007 1.00 73.49 218 LEU D O 1
ATOM 1443 N N . GLU A 1 219 ? 72.301 30.118 276.703 1.00 72.82 219 GLU D N 1
ATOM 1444 C CA . GLU A 1 219 ? 71.098 30.084 275.889 1.00 70.11 219 GLU D CA 1
ATOM 1445 C C . GLU A 1 219 ? 69.930 29.569 276.700 1.00 73.80 219 GLU D C 1
ATOM 1446 O O . GLU A 1 219 ? 68.946 30.284 276.880 1.00 80.54 219 GLU D O 1
ATOM 1448 N N . ALA A 1 220 ? 70.106 28.423 277.357 1.00 74.27 220 ALA D N 1
ATOM 1449 C CA . ALA A 1 220 ? 69.052 27.796 278.151 1.00 72.27 220 ALA D CA 1
ATOM 1450 C C . ALA A 1 220 ? 68.247 28.804 278.961 1.00 69.39 220 ALA D C 1
ATOM 1451 O O . ALA A 1 220 ? 67.038 28.985 278.752 1.00 68.67 220 ALA D O 1
ATOM 1453 N N . TYR A 1 221 ? 68.952 29.449 279.892 1.00 72.17 221 TYR D N 1
ATOM 1454 C CA . TYR A 1 221 ? 68.421 30.526 280.705 1.00 71.01 221 TYR D CA 1
ATOM 1455 C C . TYR A 1 221 ? 67.753 31.616 279.849 1.00 70.95 221 TYR D C 1
ATOM 1456 O O . TYR A 1 221 ? 66.647 32.086 280.178 1.00 73.79 221 TYR D O 1
ATOM 1458 N N . ARG A 1 222 ? 68.365 32.005 278.725 1.00 67.59 222 ARG D N 1
ATOM 1459 C CA . ARG A 1 222 ? 67.745 33.072 277.939 1.00 66.56 222 ARG D CA 1
ATOM 1460 C C . ARG A 1 222 ? 66.392 32.641 277.381 1.00 67.92 222 ARG D C 1
ATOM 1461 O O . ARG A 1 222 ? 65.404 33.384 277.467 1.00 70.80 222 ARG D O 1
ATOM 1463 N N . HIS A 1 223 ? 66.329 31.443 276.805 1.00 68.93 223 HIS D N 1
ATOM 1464 C CA . HIS A 1 223 ? 65.075 30.989 276.212 1.00 70.68 223 HIS D CA 1
ATOM 1465 C C . HIS A 1 223 ? 63.977 30.938 277.256 1.00 72.26 223 HIS D C 1
ATOM 1466 O O . HIS A 1 223 ? 62.870 31.417 277.001 1.00 76.07 223 HIS D O 1
ATOM 1468 N N . LEU A 1 224 ? 64.267 30.387 278.448 1.00 71.28 224 LEU D N 1
ATOM 1469 C CA . LEU A 1 224 ? 63.206 30.265 279.456 1.00 66.24 224 LEU D CA 1
ATOM 1470 C C . LEU A 1 224 ? 62.716 31.644 279.889 1.00 70.51 224 LEU D C 1
ATOM 1471 O O . LEU A 1 224 ? 61.495 31.905 279.909 1.00 68.92 224 LEU D O 1
ATOM 1473 N N . ASP A 1 225 ? 63.661 32.547 280.239 1.00 71.08 225 ASP D N 1
ATOM 1474 C CA . ASP A 1 225 ? 63.271 33.882 280.674 1.00 65.77 225 ASP D CA 1
ATOM 1475 C C . ASP A 1 225 ? 62.386 34.549 279.614 1.00 70.17 225 ASP D C 1
ATOM 1476 O O . ASP A 1 225 ? 61.380 35.198 279.944 1.00 72.81 225 ASP D O 1
ATOM 1478 N N . ARG A 1 226 ? 62.674 34.292 278.321 1.00 72.53 226 ARG D N 1
ATOM 1479 C CA . ARG A 1 226 ? 61.899 34.779 277.176 1.00 67.34 226 ARG D CA 1
ATOM 1480 C C . ARG A 1 226 ? 60.481 34.233 277.198 1.00 64.19 226 ARG D C 1
ATOM 1481 O O . ARG A 1 226 ? 59.528 34.966 277.416 1.00 65.67 226 ARG D O 1
ATOM 1491 N N . ARG A 1 228 ? 58.696 32.999 279.280 1.00 64.68 228 ARG D N 1
ATOM 1492 C CA . ARG A 1 228 ? 57.815 33.530 280.334 1.00 59.63 228 ARG D CA 1
ATOM 1493 C C . ARG A 1 228 ? 57.367 34.962 280.019 1.00 57.51 228 ARG D C 1
ATOM 1494 O O . ARG A 1 228 ? 56.160 35.211 279.944 1.00 57.61 228 ARG D O 1
ATOM 1496 N N . ASP A 1 229 ? 58.305 35.893 279.732 1.00 60.24 229 ASP D N 1
ATOM 1497 C CA . ASP A 1 229 ? 57.850 37.247 279.383 1.00 52.65 229 ASP D CA 1
ATOM 1498 C C . ASP A 1 229 ? 56.953 37.255 278.159 1.00 53.92 229 ASP D C 1
ATOM 1499 O O . ASP A 1 229 ? 56.110 38.143 278.043 1.00 59.19 229 ASP D O 1
ATOM 1501 N N . GLN A 1 230 ? 57.062 36.273 277.277 1.00 53.99 230 GLN D N 1
ATOM 1502 C CA . GLN A 1 230 ? 56.151 36.188 276.141 1.00 60.26 230 GLN D CA 1
ATOM 1503 C C . GLN A 1 230 ? 54.851 35.499 276.510 1.00 60.09 230 GLN D C 1
ATOM 1504 O O . GLN A 1 230 ? 53.873 35.632 275.776 1.00 63.51 230 GLN D O 1
ATOM 1514 N N . ARG A 1 232 ? 53.490 36.322 279.695 1.00 50.77 232 ARG D N 1
ATOM 1515 C CA . ARG A 1 232 ? 52.914 37.564 280.188 1.00 48.63 232 ARG D CA 1
ATOM 1516 C C . ARG A 1 232 ? 52.444 38.400 279.022 1.00 54.50 232 ARG D C 1
ATOM 1517 O O . ARG A 1 232 ? 51.349 38.961 279.061 1.00 57.44 232 ARG D O 1
ATOM 1519 N N . SER A 1 233 ? 53.214 38.425 277.934 1.00 55.42 233 SER D N 1
ATOM 1520 C CA . SER A 1 233 ? 52.783 39.164 276.757 1.00 52.85 233 SER D CA 1
ATOM 1521 C C . SER A 1 233 ? 51.492 38.587 276.195 1.00 53.67 233 SER D C 1
ATOM 1522 O O . SER A 1 233 ? 50.528 39.319 275.973 1.00 55.99 233 SER D O 1
ATOM 1532 N N . LEU A 1 235 ? 48.857 36.140 277.412 1.00 52.27 235 LEU D N 1
ATOM 1533 C CA . LEU A 1 235 ? 47.697 36.352 278.278 1.00 53.76 235 LEU D CA 1
ATOM 1534 C C . LEU A 1 235 ? 47.492 37.851 278.525 1.00 56.57 235 LEU D C 1
ATOM 1535 O O . LEU A 1 235 ? 46.361 38.292 278.685 1.00 62.40 235 LEU D O 1
ATOM 1537 N N . ARG A 1 236 ? 48.562 38.653 278.531 1.00 54.71 236 ARG D N 1
ATOM 1538 C CA . ARG A 1 236 ? 48.434 40.097 278.763 1.00 54.84 236 ARG D CA 1
ATOM 1539 C C . ARG A 1 236 ? 47.693 40.823 277.651 1.00 60.15 236 ARG D C 1
ATOM 1540 O O . ARG A 1 236 ? 47.164 41.919 277.884 1.00 62.72 236 ARG D O 1
ATOM 1542 N N . LYS A 1 237 ? 47.720 40.281 276.431 1.00 57.96 237 LYS D N 1
ATOM 1543 C CA . LYS A 1 237 ? 46.883 40.791 275.361 1.00 51.02 237 LYS D CA 1
ATOM 1544 C C . LYS A 1 237 ? 45.424 40.604 275.706 1.00 57.64 237 LYS D C 1
ATOM 1545 O O . LYS A 1 237 ? 44.708 41.576 275.954 1.00 66.65 237 LYS D O 1
ATOM 1547 N N . ALA A 1 238 ? 45.003 39.358 275.879 1.00 54.97 238 ALA D N 1
ATOM 1548 C CA . ALA A 1 238 ? 43.587 39.078 276.049 1.00 58.82 238 ALA D CA 1
ATOM 1549 C C . ALA A 1 238 ? 42.969 39.831 277.225 1.00 68.23 238 ALA D C 1
ATOM 1550 O O . ALA A 1 238 ? 42.606 39.251 278.254 1.00 66.96 238 ALA D O 1
ATOM 1552 N N . VAL A 1 239 ? 42.856 41.150 277.076 1.00 70.61 239 VAL D N 1
ATOM 1553 C CA . VAL A 1 239 ? 42.194 41.943 278.089 1.00 68.34 239 VAL D CA 1
ATOM 1554 C C . VAL A 1 239 ? 41.813 43.322 277.575 1.00 76.21 239 VAL D C 1
ATOM 1555 O O . VAL A 1 239 ? 40.974 43.955 278.210 1.00 84.55 239 VAL D O 1
ATOM 1557 N N . GLY A 1 240 ? 42.466 43.841 276.514 1.00 77.15 240 GLY D N 1
ATOM 1558 C CA . GLY A 1 240 ? 42.088 45.122 275.886 1.00 89.45 240 GLY D CA 1
ATOM 1559 C C . GLY A 1 240 ? 42.334 45.162 274.371 1.00 93.72 240 GLY D C 1
ATOM 1560 O O . GLY A 1 240 ? 43.401 44.768 273.905 1.00 100.56 240 GLY D O 1
ATOM 1561 N N . ALA A 1 241 ? 41.408 45.799 273.645 1.00 93.84 241 ALA D N 1
ATOM 1562 C CA . ALA A 1 241 ? 41.129 45.513 272.234 1.00 101.51 241 ALA D CA 1
ATOM 1563 C C . ALA A 1 241 ? 42.322 45.761 271.312 1.00 111.97 241 ALA D C 1
ATOM 1564 O O . ALA A 1 241 ? 43.149 46.649 271.551 1.00 113.25 241 ALA D O 1
ATOM 1566 N N . GLY A 1 242 ? 42.386 44.944 270.238 1.00 114.17 242 GLY D N 1
ATOM 1567 C CA . GLY A 1 242 ? 43.394 44.967 269.169 1.00 109.54 242 GLY D CA 1
ATOM 1568 C C . GLY A 1 242 ? 43.146 43.852 268.144 1.00 108.99 242 GLY D C 1
ATOM 1569 O O . GLY A 1 242 ? 43.323 44.065 266.938 1.00 107.46 242 GLY D O 1
ATOM 1570 N N . VAL A 1 243 ? 42.767 42.655 268.625 1.00 109.26 243 VAL D N 1
ATOM 1571 C CA . VAL A 1 243 ? 42.467 41.468 267.820 1.00 103.87 243 VAL D CA 1
ATOM 1572 C C . VAL A 1 243 ? 43.711 40.889 267.158 1.00 103.97 243 VAL D C 1
ATOM 1573 O O . VAL A 1 243 ? 44.695 41.602 266.955 1.00 108.38 243 VAL D O 1
ATOM 1575 N N . LYS A 1 244 ? 43.704 39.583 266.876 1.00 105.94 244 LYS D N 1
ATOM 1576 C CA . LYS A 1 244 ? 44.855 38.913 266.267 1.00 108.81 244 LYS D CA 1
ATOM 1577 C C . LYS A 1 244 ? 44.475 37.624 265.551 1.00 108.68 244 LYS D C 1
ATOM 1578 O O . LYS A 1 244 ? 44.980 37.368 264.460 1.00 118.53 244 LYS D O 1
ATOM 1584 N N . ARG A 1 245 ? 43.692 36.761 266.208 1.00 109.79 245 ARG D N 1
ATOM 1585 C CA . ARG A 1 245 ? 43.220 35.472 265.693 1.00 111.60 245 ARG D CA 1
ATOM 1586 C C . ARG A 1 245 ? 44.343 34.508 265.329 1.00 113.35 245 ARG D C 1
ATOM 1587 O O . ARG A 1 245 ? 44.363 33.370 265.806 1.00 106.50 245 ARG D O 1
ATOM 1595 N N . GLU A 1 246 ? 45.251 34.938 264.442 1.00 126.15 246 GLU D N 1
ATOM 1596 C CA . GLU A 1 246 ? 46.448 34.176 264.061 1.00 126.88 246 GLU D CA 1
ATOM 1597 C C . GLU A 1 246 ? 47.313 33.856 265.281 1.00 122.79 246 GLU D C 1
ATOM 1598 O O . GLU A 1 246 ? 48.230 33.028 265.198 1.00 123.62 246 GLU D O 1
ATOM 1604 N N . ASP A 1 247 ? 47.055 34.526 266.392 1.00 115.59 247 ASP D N 1
ATOM 1605 C CA . ASP A 1 247 ? 47.608 34.203 267.681 1.00 111.30 247 ASP D CA 1
ATOM 1606 C C . ASP A 1 247 ? 46.447 34.529 268.599 1.00 108.63 247 ASP D C 1
ATOM 1607 O O . ASP A 1 247 ? 45.334 34.200 268.251 1.00 110.99 247 ASP D O 1
ATOM 1612 N N . ASP A 1 248 ? 46.696 35.200 269.721 1.00 105.64 248 ASP D N 1
ATOM 1613 C CA . ASP A 1 248 ? 45.675 35.606 270.696 1.00 91.91 248 ASP D CA 1
ATOM 1614 C C . ASP A 1 248 ? 44.742 34.468 271.145 1.00 88.53 248 ASP D C 1
ATOM 1615 O O . ASP A 1 248 ? 44.530 33.510 270.416 1.00 93.50 248 ASP D O 1
ATOM 1617 N N . ILE A 1 249 ? 44.226 34.506 272.369 1.00 83.29 249 ILE D N 1
ATOM 1618 C CA . ILE A 1 249 ? 43.362 33.394 272.750 1.00 84.09 249 ILE D CA 1
ATOM 1619 C C . ILE A 1 249 ? 42.034 33.876 273.277 1.00 84.78 249 ILE D C 1
ATOM 1620 O O . ILE A 1 249 ? 41.864 35.022 273.673 1.00 85.08 249 ILE D O 1
ATOM 1625 N N . GLN A 1 250 ? 41.099 32.946 273.297 1.00 83.01 250 GLN D N 1
ATOM 1626 C CA . GLN A 1 250 ? 39.715 33.275 273.507 1.00 78.12 250 GLN D CA 1
ATOM 1627 C C . GLN A 1 250 ? 39.346 33.208 274.980 1.00 73.52 250 GLN D C 1
ATOM 1628 O O . GLN A 1 250 ? 38.705 32.268 275.461 1.00 76.46 250 GLN D O 1
ATOM 1630 N N . LEU A 1 251 ? 39.759 34.227 275.713 1.00 70.50 251 LEU D N 1
ATOM 1631 C CA . LEU A 1 251 ? 39.205 34.401 277.039 1.00 73.72 251 LEU D CA 1
ATOM 1632 C C . LEU A 1 251 ? 37.785 34.954 276.930 1.00 74.17 251 LEU D C 1
ATOM 1633 O O . LEU A 1 251 ? 37.577 35.982 276.276 1.00 77.30 251 LEU D O 1
ATOM 1638 N N . PRO A 1 252 ? 36.820 34.262 277.546 1.00 66.63 252 PRO D N 1
ATOM 1639 C CA . PRO A 1 252 ? 35.458 34.779 277.599 1.00 69.31 252 PRO D CA 1
ATOM 1640 C C . PRO A 1 252 ? 35.417 36.206 278.112 1.00 70.64 252 PRO D C 1
ATOM 1641 O O . PRO A 1 252 ? 36.315 36.656 278.810 1.00 67.81 252 PRO D O 1
ATOM 1645 N N . THR A 1 253 ? 34.392 36.942 277.705 1.00 75.37 253 THR D N 1
ATOM 1646 C CA . THR A 1 253 ? 34.361 38.366 277.987 1.00 82.17 253 THR D CA 1
ATOM 1647 C C . THR A 1 253 ? 33.401 38.632 279.138 1.00 87.64 253 THR D C 1
ATOM 1648 O O . THR A 1 253 ? 32.487 37.849 279.407 1.00 90.34 253 THR D O 1
ATOM 1652 N N . GLY A 1 254 ? 33.644 39.734 279.850 1.00 87.36 254 GLY D N 1
ATOM 1653 C CA . GLY A 1 254 ? 32.855 39.997 281.041 1.00 88.10 254 GLY D CA 1
ATOM 1654 C C . GLY A 1 254 ? 31.377 39.990 280.744 1.00 90.36 254 GLY D C 1
ATOM 1655 O O . GLY A 1 254 ? 30.576 39.444 281.506 1.00 90.35 254 GLY D O 1
ATOM 1656 N N . THR A 1 255 ? 31.015 40.559 279.593 1.00 94.15 255 THR D N 1
ATOM 1657 C CA . THR A 1 255 ? 29.645 40.635 279.122 1.00 93.67 255 THR D CA 1
ATOM 1658 C C . THR A 1 255 ? 29.043 39.252 278.925 1.00 93.50 255 THR D C 1
ATOM 1659 O O . THR A 1 255 ? 27.820 39.131 278.853 1.00 101.33 255 THR D O 1
ATOM 1663 N N . ASP A 1 256 ? 29.871 38.212 278.831 1.00 91.61 256 ASP D N 1
ATOM 1664 C CA . ASP A 1 256 ? 29.381 36.845 278.758 1.00 91.01 256 ASP D CA 1
ATOM 1665 C C . ASP A 1 256 ? 29.969 35.966 279.847 1.00 84.12 256 ASP D C 1
ATOM 1666 O O . ASP A 1 256 ? 29.646 34.780 279.902 1.00 84.92 256 ASP D O 1
ATOM 1671 N N . ILE A 1 257 ? 30.807 36.516 280.725 1.00 84.54 257 ILE D N 1
ATOM 1672 C CA . ILE A 1 257 ? 31.217 35.789 281.928 1.00 86.89 257 ILE D CA 1
ATOM 1673 C C . ILE A 1 257 ? 30.149 35.873 282.998 1.00 89.99 257 ILE D C 1
ATOM 1674 O O . ILE A 1 257 ? 29.974 34.934 283.770 1.00 89.21 257 ILE D O 1
ATOM 1679 N N . GLY A 1 258 ? 29.390 36.960 283.038 1.00 90.22 258 GLY D N 1
ATOM 1680 C CA . GLY A 1 258 ? 28.475 37.166 284.137 1.00 87.47 258 GLY D CA 1
ATOM 1681 C C . GLY A 1 258 ? 27.126 36.536 283.898 1.00 91.97 258 GLY D C 1
ATOM 1682 O O . GLY A 1 258 ? 26.356 36.329 284.840 1.00 95.60 258 GLY D O 1
ATOM 1683 N N . GLN A 1 259 ? 26.849 36.203 282.641 1.00 90.68 259 GLN D N 1
ATOM 1684 C CA . GLN A 1 259 ? 25.620 35.547 282.239 1.00 89.68 259 GLN D CA 1
ATOM 1685 C C . GLN A 1 259 ? 25.721 34.044 282.266 1.00 85.08 259 GLN D C 1
ATOM 1686 O O . GLN A 1 259 ? 24.773 33.368 281.855 1.00 86.92 259 GLN D O 1
ATOM 1692 N N . SER A 1 260 ? 26.792 33.498 282.820 1.00 79.27 260 SER D N 1
ATOM 1693 C CA . SER A 1 260 ? 26.953 32.058 282.830 1.00 78.11 260 SER D CA 1
ATOM 1694 C C . SER A 1 260 ? 27.039 31.564 284.245 1.00 79.46 260 SER D C 1
ATOM 1695 O O . SER A 1 260 ? 28.140 31.423 284.766 1.00 78.15 260 SER D O 1
ATOM 1698 N N . GLN A 1 261 ? 25.896 31.229 284.841 1.00 85.01 261 GLN D N 1
ATOM 1699 C CA . GLN A 1 261 ? 25.928 30.631 286.167 1.00 84.81 261 GLN D CA 1
ATOM 1700 C C . GLN A 1 261 ? 26.794 29.381 286.187 1.00 79.65 261 GLN D C 1
ATOM 1701 O O . GLN A 1 261 ? 27.434 29.099 287.191 1.00 75.23 261 GLN D O 1
ATOM 1707 N N . ASN A 1 262 ? 26.843 28.618 285.101 1.00 82.97 262 ASN D N 1
ATOM 1708 C CA . ASN A 1 262 ? 27.675 27.421 285.132 1.00 84.35 262 ASN D CA 1
ATOM 1709 C C . ASN A 1 262 ? 29.133 27.773 285.402 1.00 80.71 262 ASN D C 1
ATOM 1710 O O . ASN A 1 262 ? 29.796 27.126 286.213 1.00 79.46 262 ASN D O 1
ATOM 1715 N N . LEU A 1 263 ? 29.649 28.799 284.737 1.00 78.81 263 LEU D N 1
ATOM 1716 C CA . LEU A 1 263 ? 31.013 29.213 285.001 1.00 69.31 263 LEU D CA 1
ATOM 1717 C C . LEU A 1 263 ? 31.124 29.736 286.411 1.00 71.50 263 LEU D C 1
ATOM 1718 O O . LEU A 1 263 ? 32.014 29.323 287.157 1.00 75.38 263 LEU D O 1
ATOM 1723 N N . GLN A 1 264 ? 30.178 30.583 286.817 1.00 72.88 264 GLN D N 1
ATOM 1724 C CA . GLN A 1 264 ? 30.130 31.092 288.185 1.00 72.82 264 GLN D CA 1
ATOM 1725 C C . GLN A 1 264 ? 30.327 29.964 289.188 1.00 71.77 264 GLN D C 1
ATOM 1726 O O . GLN A 1 264 ? 31.292 29.957 289.950 1.00 72.62 264 GLN D O 1
ATOM 1732 N N . PHE A 1 265 ? 29.418 28.987 289.161 1.00 74.95 265 PHE D N 1
ATOM 1733 C CA . PHE A 1 265 ? 29.390 27.872 290.098 1.00 76.88 265 PHE D CA 1
ATOM 1734 C C . PHE A 1 265 ? 30.595 26.962 289.960 1.00 75.39 265 PHE D C 1
ATOM 1735 O O . PHE A 1 265 ? 31.174 26.532 290.955 1.00 81.07 265 PHE D O 1
ATOM 1743 N N . ALA A 1 266 ? 30.940 26.579 288.740 1.00 72.41 266 ALA D N 1
ATOM 1744 C CA . ALA A 1 266 ? 31.991 25.588 288.555 1.00 69.61 266 ALA D CA 1
ATOM 1745 C C . ALA A 1 266 ? 33.323 26.109 289.016 1.00 74.05 266 ALA D C 1
ATOM 1746 O O . ALA A 1 266 ? 34.157 25.329 289.462 1.00 78.89 266 ALA D O 1
ATOM 1748 N N . LEU A 1 267 ? 33.587 27.396 288.813 1.00 77.02 267 LEU D N 1
ATOM 1749 C CA . LEU A 1 267 ? 34.887 27.958 289.151 1.00 75.69 267 LEU D CA 1
ATOM 1750 C C . LEU A 1 267 ? 34.963 28.629 290.531 1.00 72.84 267 LEU D C 1
ATOM 1751 O O . LEU A 1 267 ? 36.062 28.712 291.089 1.00 69.51 267 LEU D O 1
ATOM 1756 N N . PHE A 1 268 ? 33.846 29.091 291.105 1.00 72.92 268 PHE D N 1
ATOM 1757 C CA . PHE A 1 268 ? 33.872 29.815 292.372 1.00 73.40 268 PHE D CA 1
ATOM 1758 C C . PHE A 1 268 ? 32.909 29.216 293.407 1.00 75.42 268 PHE D C 1
ATOM 1759 O O . PHE A 1 268 ? 32.598 29.865 294.411 1.00 69.08 268 PHE D O 1
ATOM 1767 N N . ASN A 1 269 ? 32.396 28.019 293.166 1.00 78.90 269 ASN D N 1
ATOM 1768 C CA . ASN A 1 269 ? 31.464 27.358 294.065 1.00 80.95 269 ASN D CA 1
ATOM 1769 C C . ASN A 1 269 ? 30.238 28.227 294.323 1.00 77.93 269 ASN D C 1
ATOM 1770 O O . ASN A 1 269 ? 29.368 27.827 295.102 1.00 82.90 269 ASN D O 1
ATOM 1775 N N . SER A 1 270 ? 30.135 29.390 293.680 1.00 71.79 270 SER D N 1
ATOM 1776 C CA . SER A 1 270 ? 29.094 30.332 294.050 1.00 74.94 270 SER D CA 1
ATOM 1777 C C . SER A 1 270 ? 28.830 31.312 292.930 1.00 74.48 270 SER D C 1
ATOM 1778 O O . SER A 1 270 ? 29.767 31.831 292.336 1.00 78.85 270 SER D O 1
ATOM 1781 N N . GLU A 1 271 ? 27.559 31.659 292.761 1.00 76.70 271 GLU D N 1
ATOM 1782 C CA . GLU A 1 271 ? 27.097 32.603 291.753 1.00 78.15 271 GLU D CA 1
ATOM 1783 C C . GLU A 1 271 ? 27.475 34.044 292.083 1.00 76.78 271 GLU D C 1
ATOM 1784 O O . GLU A 1 271 ? 27.239 34.529 293.182 1.00 78.66 271 GLU D O 1
ATOM 1790 N N . PHE A 1 272 ? 27.963 34.752 291.115 1.00 76.74 272 PHE D N 1
ATOM 1791 C CA . PHE A 1 272 ? 28.424 36.117 291.336 1.00 81.42 272 PHE D CA 1
ATOM 1792 C C . PHE A 1 272 ? 27.363 36.994 291.957 1.00 83.65 272 PHE D C 1
ATOM 1793 O O . PHE A 1 272 ? 26.176 36.727 291.776 1.00 85.75 272 PHE D O 1
ATOM 1801 N N . PRO A 1 273 ? 27.756 38.063 292.640 1.00 86.61 273 PRO D N 1
ATOM 1802 C CA . PRO A 1 273 ? 26.824 39.108 292.975 1.00 90.87 273 PRO D CA 1
ATOM 1803 C C . PRO A 1 273 ? 26.027 39.505 291.755 1.00 97.79 273 PRO D C 1
ATOM 1804 O O . PRO A 1 273 ? 26.592 39.624 290.660 1.00 97.79 273 PRO D O 1
ATOM 1808 N N . PRO A 1 274 ? 24.702 39.574 291.861 1.00 105.96 274 PRO D N 1
ATOM 1809 C CA . PRO A 1 274 ? 23.960 40.340 290.845 1.00 105.47 274 PRO D CA 1
ATOM 1810 C C . PRO A 1 274 ? 24.532 41.744 290.739 1.00 103.47 274 PRO D C 1
ATOM 1811 O O . PRO A 1 274 ? 24.660 42.318 289.654 1.00 95.68 274 PRO D O 1
ATOM 1815 N N . SER A 1 275 ? 24.956 42.273 291.884 1.00 107.67 275 SER D N 1
ATOM 1816 C CA . SER A 1 275 ? 25.545 43.587 292.055 1.00 106.91 275 SER D CA 1
ATOM 1817 C C . SER A 1 275 ? 26.914 43.738 291.415 1.00 101.17 275 SER D C 1
ATOM 1818 O O . SER A 1 275 ? 27.499 44.814 291.575 1.00 98.92 275 SER D O 1
ATOM 1821 N N . VAL A 1 276 ? 27.424 42.725 290.701 1.00 101.79 276 VAL D N 1
ATOM 1822 C CA . VAL A 1 276 ? 28.776 42.734 290.128 1.00 97.92 276 VAL D CA 1
ATOM 1823 C C . VAL A 1 276 ? 28.734 42.323 288.669 1.00 95.18 276 VAL D C 1
ATOM 1824 O O . VAL A 1 276 ? 29.529 42.809 287.860 1.00 97.11 276 VAL D O 1
ATOM 1828 N N . VAL A 1 277 ? 27.795 41.435 288.319 1.00 96.53 277 VAL D N 1
ATOM 1829 C CA . VAL A 1 277 ? 27.691 40.976 286.943 1.00 93.73 277 VAL D CA 1
ATOM 1830 C C . VAL A 1 277 ? 27.292 42.104 286.023 1.00 95.27 277 VAL D C 1
ATOM 1831 O O . VAL A 1 277 ? 27.534 42.019 284.827 1.00 95.48 277 VAL D O 1
ATOM 1835 N N . GLU A 1 278 ? 26.710 43.174 286.540 1.00 98.63 278 GLU D N 1
ATOM 1836 C CA . GLU A 1 278 ? 26.297 44.283 285.698 1.00 99.53 278 GLU D CA 1
ATOM 1837 C C . GLU A 1 278 ? 27.374 45.351 285.542 1.00 99.39 278 GLU D C 1
ATOM 1838 O O . GLU A 1 278 ? 27.374 46.065 284.536 1.00 100.51 278 GLU D O 1
ATOM 1844 N N . GLN A 1 279 ? 28.307 45.475 286.480 1.00 105.41 279 GLN D N 1
ATOM 1845 C CA . GLN A 1 279 ? 29.490 46.246 286.117 1.00 106.55 279 GLN D CA 1
ATOM 1846 C C . GLN A 1 279 ? 30.456 45.398 285.304 1.00 96.84 279 GLN D C 1
ATOM 1847 O O . GLN A 1 279 ? 31.421 45.927 284.746 1.00 93.30 279 GLN D O 1
ATOM 1853 N N . LEU A 1 280 ? 30.219 44.087 285.280 1.00 99.64 280 LEU D N 1
ATOM 1854 C CA . LEU A 1 280 ? 30.915 43.185 284.374 1.00 95.05 280 LEU D CA 1
ATOM 1855 C C . LEU A 1 280 ? 30.394 43.329 282.947 1.00 94.34 280 LEU D C 1
ATOM 1856 O O . LEU A 1 280 ? 31.179 43.365 281.996 1.00 94.34 280 LEU D O 1
ATOM 1861 N N . GLU A 1 281 ? 29.062 43.387 282.793 1.00 102.24 281 GLU D N 1
ATOM 1862 C CA . GLU A 1 281 ? 28.398 43.612 281.505 1.00 104.81 281 GLU D CA 1
ATOM 1863 C C . GLU A 1 281 ? 28.691 45.006 280.953 1.00 109.91 281 GLU D C 1
ATOM 1864 O O . GLU A 1 281 ? 28.719 45.192 279.728 1.00 115.77 281 GLU D O 1
ATOM 1870 N N . ASP A 1 282 ? 28.868 46.007 281.839 1.00 110.29 282 ASP D N 1
ATOM 1871 C CA . ASP A 1 282 ? 29.277 47.357 281.446 1.00 107.38 282 ASP D CA 1
ATOM 1872 C C . ASP A 1 282 ? 30.725 47.394 280.983 1.00 104.43 282 ASP D C 1
ATOM 1873 O O . ASP A 1 282 ? 31.222 48.466 280.637 1.00 104.16 282 ASP D O 1
ATOM 1878 N N . ASP A 1 283 ? 31.410 46.258 281.008 1.00 104.10 283 ASP D N 1
ATOM 1879 C CA . ASP A 1 283 ? 32.763 46.134 280.486 1.00 98.78 283 ASP D CA 1
ATOM 1880 C C . ASP A 1 283 ? 33.690 47.165 281.112 1.00 99.00 283 ASP D C 1
ATOM 1881 O O . ASP A 1 283 ? 34.402 47.894 280.417 1.00 98.47 283 ASP D O 1
ATOM 1886 N N . ALA A 1 284 ? 33.631 47.248 282.440 1.00 96.77 284 ALA D N 1
ATOM 1887 C CA . ALA A 1 284 ? 34.318 48.267 283.213 1.00 90.49 284 ALA D CA 1
ATOM 1888 C C . ALA A 1 284 ? 35.747 47.854 283.510 1.00 84.70 284 ALA D C 1
ATOM 1889 O O . ALA A 1 284 ? 36.229 46.800 283.102 1.00 81.22 284 ALA D O 1
ATOM 1891 N N . LYS A 1 285 ? 36.388 48.706 284.297 1.00 81.38 285 LYS D N 1
ATOM 1892 C CA . LYS A 1 285 ? 37.802 48.611 284.599 1.00 78.11 285 LYS D CA 1
ATOM 1893 C C . LYS A 1 285 ? 38.193 47.257 285.148 1.00 77.41 285 LYS D C 1
ATOM 1894 O O . LYS A 1 285 ? 39.342 46.834 284.999 1.00 80.58 285 LYS D O 1
ATOM 1908 N N . THR A 1 287 ? 37.099 44.281 284.420 1.00 69.45 287 THR D N 1
ATOM 1909 C CA . THR A 1 287 ? 36.657 43.258 283.482 1.00 67.80 287 THR D CA 1
ATOM 1910 C C . THR A 1 287 ? 37.849 42.495 282.909 1.00 66.40 287 THR D C 1
ATOM 1911 O O . THR A 1 287 ? 37.731 41.296 282.636 1.00 65.83 287 THR D O 1
ATOM 1915 N N . PRO A 1 288 ? 39.015 43.152 282.698 1.00 68.65 288 PRO D N 1
ATOM 1916 C CA . PRO A 1 288 ? 40.246 42.406 282.371 1.00 69.64 288 PRO D CA 1
ATOM 1917 C C . PRO A 1 288 ? 40.754 41.509 283.479 1.00 60.48 288 PRO D C 1
ATOM 1918 O O . PRO A 1 288 ? 41.062 40.327 283.258 1.00 58.26 288 PRO D O 1
ATOM 1922 N N . LEU A 1 289 ? 40.834 42.091 284.677 1.00 57.98 289 LEU D N 1
ATOM 1923 C CA . LEU A 1 289 ? 41.327 41.350 285.816 1.00 59.20 289 LEU D CA 1
ATOM 1924 C C . LEU A 1 289 ? 40.454 40.149 286.075 1.00 55.36 289 LEU D C 1
ATOM 1925 O O . LEU A 1 289 ? 40.948 39.059 286.326 1.00 52.47 289 LEU D O 1
ATOM 1930 N N . THR A 1 290 ? 39.156 40.330 286.023 1.00 56.79 290 THR D N 1
ATOM 1931 C CA . THR A 1 290 ? 38.274 39.217 286.292 1.00 53.74 290 THR D CA 1
ATOM 1932 C C . THR A 1 290 ? 38.406 38.119 285.253 1.00 53.61 290 THR D C 1
ATOM 1933 O O . THR A 1 290 ? 38.354 36.946 285.595 1.00 51.59 290 THR D O 1
ATOM 1937 N N . ARG A 1 291 ? 38.559 38.479 283.977 1.00 58.92 291 ARG D N 1
ATOM 1938 C CA . ARG A 1 291 ? 38.704 37.481 282.913 1.00 62.50 291 ARG D CA 1
ATOM 1939 C C . ARG A 1 291 ? 39.943 36.634 283.144 1.00 59.77 291 ARG D C 1
ATOM 1940 O O . ARG A 1 291 ? 39.942 35.413 282.920 1.00 56.89 291 ARG D O 1
ATOM 1948 N N . LEU A 1 292 ? 41.049 37.307 283.479 1.00 59.21 292 LEU D N 1
ATOM 1949 C CA . LEU A 1 292 ? 42.247 36.642 283.964 1.00 54.58 292 LEU D CA 1
ATOM 1950 C C . LEU A 1 292 ? 41.971 35.757 285.173 1.00 57.59 292 LEU D C 1
ATOM 1951 O O . LEU A 1 292 ? 42.440 34.626 285.233 1.00 58.56 292 LEU D O 1
ATOM 1956 N N . ILE A 1 293 ? 41.261 36.272 286.181 1.00 58.50 293 ILE D N 1
ATOM 1957 C CA . ILE A 1 293 ? 41.003 35.481 287.385 1.00 51.86 293 ILE D CA 1
ATOM 1958 C C . ILE A 1 293 ? 40.257 34.223 286.997 1.00 52.38 293 ILE D C 1
ATOM 1959 O O . ILE A 1 293 ? 40.738 33.124 287.230 1.00 55.29 293 ILE D O 1
ATOM 1964 N N . VAL A 1 294 ? 39.187 34.380 286.227 1.00 55.39 294 VAL D N 1
ATOM 1965 C CA . VAL A 1 294 ? 38.366 33.273 285.750 1.00 55.66 294 VAL D CA 1
ATOM 1966 C C . VAL A 1 294 ? 39.206 32.239 285.014 1.00 55.51 294 VAL D C 1
ATOM 1967 O O . VAL A 1 294 ? 39.013 31.030 285.186 1.00 59.62 294 VAL D O 1
ATOM 1971 N N . PHE A 1 295 ? 40.139 32.706 284.156 1.00 55.48 295 PHE D N 1
ATOM 1972 C CA . PHE A 1 295 ? 41.074 31.830 283.454 1.00 53.80 295 PHE D CA 1
ATOM 1973 C C . PHE A 1 295 ? 41.985 31.081 284.439 1.00 50.69 295 PHE D C 1
ATOM 1974 O O . PHE A 1 295 ? 42.251 29.883 284.292 1.00 49.81 295 PHE D O 1
ATOM 1982 N N . ALA A 1 296 ? 42.509 31.786 285.428 1.00 53.44 296 ALA D N 1
ATOM 1983 C CA . ALA A 1 296 ? 43.387 31.149 286.395 1.00 50.91 296 ALA D CA 1
ATOM 1984 C C . ALA A 1 296 ? 42.639 30.121 287.208 1.00 54.68 296 ALA D C 1
ATOM 1985 O O . ALA A 1 296 ? 43.164 29.042 287.464 1.00 59.30 296 ALA D O 1
ATOM 1987 N N . ASN A 1 297 ? 41.421 30.439 287.653 1.00 53.82 297 ASN D N 1
ATOM 1988 C CA . ASN A 1 297 ? 40.721 29.466 288.464 1.00 53.43 297 ASN D CA 1
ATOM 1989 C C . ASN A 1 297 ? 40.348 28.254 287.621 1.00 57.87 297 ASN D C 1
ATOM 1990 O O . ASN A 1 297 ? 40.436 27.134 288.119 1.00 61.13 297 ASN D O 1
ATOM 1995 N N . TYR A 1 298 ? 39.975 28.436 286.333 1.00 57.29 298 TYR D N 1
ATOM 1996 C CA . TYR A 1 298 ? 39.757 27.294 285.435 1.00 54.38 298 TYR D CA 1
ATOM 1997 C C . TYR A 1 298 ? 41.027 26.489 285.199 1.00 56.74 298 TYR D C 1
ATOM 1998 O O . TYR A 1 298 ? 40.978 25.258 285.110 1.00 60.73 298 TYR D O 1
ATOM 2000 N N . LEU A 1 299 ? 42.176 27.149 285.146 1.00 58.99 299 LEU D N 1
ATOM 2001 C CA . LEU A 1 299 ? 43.439 26.424 285.069 1.00 60.94 299 LEU D CA 1
ATOM 2002 C C . LEU A 1 299 ? 43.666 25.608 286.323 1.00 60.26 299 LEU D C 1
ATOM 2003 O O . LEU A 1 299 ? 44.052 24.444 286.256 1.00 57.62 299 LEU D O 1
ATOM 2008 N N . LEU A 1 300 ? 43.454 26.225 287.482 1.00 65.99 300 LEU D N 1
ATOM 2009 C CA . LEU A 1 300 ? 43.853 25.649 288.753 1.00 63.59 300 LEU D CA 1
ATOM 2010 C C . LEU A 1 300 ? 42.921 24.532 289.188 1.00 67.13 300 LEU D C 1
ATOM 2011 O O . LEU A 1 300 ? 43.386 23.610 289.855 1.00 68.50 300 LEU D O 1
ATOM 2013 N N . HIS A 1 301 ? 41.666 24.515 288.708 1.00 65.79 301 HIS D N 1
ATOM 2014 C CA . HIS A 1 301 ? 40.655 23.570 289.189 1.00 65.81 301 HIS D CA 1
ATOM 2015 C C . HIS A 1 301 ? 40.016 22.672 288.132 1.00 67.56 301 HIS D C 1
ATOM 2016 O O . HIS A 1 301 ? 39.574 21.575 288.477 1.00 71.93 301 HIS D O 1
ATOM 2023 N N . ARG A 1 302 ? 39.961 23.071 286.858 1.00 59.96 302 ARG D N 1
ATOM 2024 C CA . ARG A 1 302 ? 39.300 22.228 285.892 1.00 58.08 302 ARG D CA 1
ATOM 2025 C C . ARG A 1 302 ? 40.212 21.641 284.829 1.00 62.95 302 ARG D C 1
ATOM 2026 O O . ARG A 1 302 ? 39.828 20.647 284.233 1.00 69.03 302 ARG D O 1
ATOM 2028 N N . VAL A 1 303 ? 41.430 22.107 284.642 1.00 63.13 303 VAL D N 1
ATOM 2029 C CA . VAL A 1 303 ? 42.313 21.347 283.762 1.00 65.80 303 VAL D CA 1
ATOM 2030 C C . VAL A 1 303 ? 43.056 20.333 284.600 1.00 61.25 303 VAL D C 1
ATOM 2031 O O . VAL A 1 303 ? 43.464 20.606 285.719 1.00 62.64 303 VAL D O 1
ATOM 2035 N N . THR A 1 304 ? 43.208 19.146 284.065 1.00 62.93 304 THR D N 1
ATOM 2036 C CA . THR A 1 304 ? 43.684 18.014 284.825 1.00 60.35 304 THR D CA 1
ATOM 2037 C C . THR A 1 304 ? 44.798 17.353 284.055 1.00 62.84 304 THR D C 1
ATOM 2038 O O . THR A 1 304 ? 44.639 17.056 282.874 1.00 72.71 304 THR D O 1
ATOM 2042 N N . VAL A 1 305 ? 45.889 17.041 284.737 1.00 56.13 305 VAL D N 1
ATOM 2043 C CA . VAL A 1 305 ? 46.909 16.221 284.123 1.00 59.15 305 VAL D CA 1
ATOM 2044 C C . VAL A 1 305 ? 46.761 14.853 284.743 1.00 58.53 305 VAL D C 1
ATOM 2045 O O . VAL A 1 305 ? 46.254 14.712 285.853 1.00 57.15 305 VAL D O 1
ATOM 2049 N N . ALA A 1 306 ? 47.120 13.844 283.980 1.00 63.19 306 ALA D N 1
ATOM 2050 C CA . ALA A 1 306 ? 47.188 12.479 284.451 1.00 62.32 306 ALA D CA 1
ATOM 2051 C C . ALA A 1 306 ? 48.606 12.110 284.851 1.00 59.73 306 ALA D C 1
ATOM 2052 O O . ALA A 1 306 ? 49.518 12.213 284.027 1.00 62.02 306 ALA D O 1
ATOM 2054 N N . VAL A 1 307 ? 48.792 11.573 286.060 1.00 58.26 307 VAL D N 1
ATOM 2055 C CA . VAL A 1 307 ? 50.137 11.207 286.490 1.00 61.99 307 VAL D CA 1
ATOM 2056 C C . VAL A 1 307 ? 50.219 9.699 286.695 1.00 61.32 307 VAL D C 1
ATOM 2057 O O . VAL A 1 307 ? 49.380 9.113 287.376 1.00 60.10 307 VAL D O 1
ATOM 2061 N N . VAL A 1 308 ? 51.258 9.086 286.130 1.00 64.30 308 VAL D N 1
ATOM 2062 C CA . VAL A 1 308 ? 51.588 7.682 286.354 1.00 67.18 308 VAL D CA 1
ATOM 2063 C C . VAL A 1 308 ? 52.828 7.647 287.212 1.00 69.33 308 VAL D C 1
ATOM 2064 O O . VAL A 1 308 ? 53.890 8.126 286.799 1.00 67.56 308 VAL D O 1
ATOM 2068 N N . THR A 1 309 ? 52.674 7.085 288.412 1.00 71.20 309 THR D N 1
ATOM 2069 C CA . THR A 1 309 ? 53.684 7.045 289.460 1.00 72.39 309 THR D CA 1
ATOM 2070 C C . THR A 1 309 ? 54.323 5.664 289.443 1.00 73.82 309 THR D C 1
ATOM 2071 O O . THR A 1 309 ? 53.827 4.730 290.052 1.00 80.16 309 THR D O 1
ATOM 2075 N N . ALA A 1 310 ? 55.437 5.533 288.750 1.00 72.76 310 ALA D N 1
ATOM 2076 C CA . ALA A 1 310 ? 56.231 4.332 288.890 1.00 79.68 310 ALA D CA 1
ATOM 2077 C C . ALA A 1 310 ? 57.151 4.502 290.089 1.00 84.37 310 ALA D C 1
ATOM 2078 O O . ALA A 1 310 ? 57.577 5.612 290.414 1.00 83.31 310 ALA D O 1
ATOM 2080 N N . LYS A 1 311 ? 57.460 3.394 290.754 1.00 91.28 311 LYS D N 1
ATOM 2081 C CA . LYS A 1 311 ? 58.307 3.458 291.940 1.00 95.14 311 LYS D CA 1
ATOM 2082 C C . LYS A 1 311 ? 59.607 2.700 291.745 1.00 95.32 311 LYS D C 1
ATOM 2083 O O . LYS A 1 311 ? 60.276 2.344 292.721 1.00 99.74 311 LYS D O 1
ATOM 2089 N N . ARG A 1 312 ? 59.940 2.408 290.495 1.00 95.45 312 ARG D N 1
ATOM 2090 C CA . ARG A 1 312 ? 61.243 1.908 290.106 1.00 98.24 312 ARG D CA 1
ATOM 2091 C C . ARG A 1 312 ? 61.507 2.545 288.755 1.00 98.65 312 ARG D C 1
ATOM 2092 O O . ARG A 1 312 ? 60.636 2.473 287.888 1.00 104.51 312 ARG D O 1
ATOM 2100 N N . GLU A 1 313 ? 62.666 3.206 288.580 1.00 97.99 313 GLU D N 1
ATOM 2101 C CA . GLU A 1 313 ? 62.826 4.123 287.444 1.00 97.49 313 GLU D CA 1
ATOM 2102 C C . GLU A 1 313 ? 62.717 3.396 286.104 1.00 100.84 313 GLU D C 1
ATOM 2103 O O . GLU A 1 313 ? 62.213 3.967 285.128 1.00 98.54 313 GLU D O 1
ATOM 2109 N N . ASP A 1 314 ? 63.186 2.146 286.032 1.00 103.78 314 ASP D N 1
ATOM 2110 C CA . ASP A 1 314 ? 63.128 1.390 284.787 1.00 101.20 314 ASP D CA 1
ATOM 2111 C C . ASP A 1 314 ? 61.698 1.017 284.416 1.00 105.68 314 ASP D C 1
ATOM 2112 O O . ASP A 1 314 ? 61.387 0.888 283.231 1.00 108.06 314 ASP D O 1
ATOM 2117 N N . TYR A 1 315 ? 60.819 0.831 285.402 1.00 105.75 315 TYR D N 1
ATOM 2118 C CA . TYR A 1 315 ? 59.405 0.662 285.098 1.00 102.29 315 TYR D CA 1
ATOM 2119 C C . TYR A 1 315 ? 58.831 1.903 284.460 1.00 96.99 315 TYR D C 1
ATOM 2120 O O . TYR A 1 315 ? 58.086 1.826 283.478 1.00 99.56 315 TYR D O 1
ATOM 2129 N N . GLY A 1 316 ? 59.196 3.058 284.996 1.00 97.72 316 GLY D N 1
ATOM 2130 C CA . GLY A 1 316 ? 58.841 4.307 284.365 1.00 97.58 316 GLY D CA 1
ATOM 2131 C C . GLY A 1 316 ? 59.327 4.382 282.934 1.00 96.84 316 GLY D C 1
ATOM 2132 O O . GLY A 1 316 ? 58.628 4.900 282.078 1.00 95.98 316 GLY D O 1
ATOM 2133 N N . PHE A 1 317 ? 60.539 3.878 282.661 1.00 95.16 317 PHE D N 1
ATOM 2134 C CA . PHE A 1 317 ? 61.089 3.927 281.303 1.00 96.10 317 PHE D CA 1
ATOM 2135 C C . PHE A 1 317 ? 60.359 2.996 280.344 1.00 102.05 317 PHE D C 1
ATOM 2136 O O . PHE A 1 317 ? 59.972 3.398 279.231 1.00 105.41 317 PHE D O 1
ATOM 2144 N N . ASP A 1 318 ? 60.252 1.720 280.717 1.00 103.69 318 ASP D N 1
ATOM 2145 C CA . ASP A 1 318 ? 59.547 0.758 279.882 1.00 104.83 318 ASP D CA 1
ATOM 2146 C C . ASP A 1 318 ? 58.139 1.250 279.590 1.00 101.44 318 ASP D C 1
ATOM 2147 O O . ASP A 1 318 ? 57.646 1.132 278.464 1.00 101.46 318 ASP D O 1
ATOM 2160 N N . PHE A 1 320 ? 57.150 4.601 279.746 1.00 102.08 320 PHE D N 1
ATOM 2161 C CA . PHE A 1 320 ? 57.307 5.714 278.830 1.00 100.37 320 PHE D CA 1
ATOM 2162 C C . PHE A 1 320 ? 57.228 5.228 277.403 1.00 103.61 320 PHE D C 1
ATOM 2163 O O . PHE A 1 320 ? 56.548 5.823 276.561 1.00 108.97 320 PHE D O 1
ATOM 2171 N N . GLU A 1 321 ? 57.940 4.152 277.101 1.00 104.30 321 GLU D N 1
ATOM 2172 C CA . GLU A 1 321 ? 57.798 3.597 275.764 1.00 109.42 321 GLU D CA 1
ATOM 2173 C C . GLU A 1 321 ? 56.371 3.114 275.537 1.00 106.21 321 GLU D C 1
ATOM 2174 O O . GLU A 1 321 ? 55.706 3.538 274.585 1.00 105.40 321 GLU D O 1
ATOM 2180 N N . ALA A 1 322 ? 55.846 2.320 276.479 1.00 106.87 322 ALA D N 1
ATOM 2181 C CA . ALA A 1 322 ? 54.519 1.731 276.312 1.00 106.33 322 ALA D CA 1
ATOM 2182 C C . ALA A 1 322 ? 53.450 2.791 276.072 1.00 107.51 322 ALA D C 1
ATOM 2183 O O . ALA A 1 322 ? 52.488 2.552 275.337 1.00 108.83 322 ALA D O 1
ATOM 2185 N N . LEU A 1 323 ? 53.611 3.975 276.643 1.00 105.63 323 LEU D N 1
ATOM 2186 C CA . LEU A 1 323 ? 52.679 5.047 276.336 1.00 106.40 323 LEU D CA 1
ATOM 2187 C C . LEU A 1 323 ? 53.034 5.690 274.994 1.00 108.88 323 LEU D C 1
ATOM 2188 O O . LEU A 1 323 ? 52.138 6.066 274.235 1.00 110.34 323 LEU D O 1
ATOM 2193 N N . ASN A 1 324 ? 54.309 5.755 274.629 1.00 105.52 324 ASN D N 1
ATOM 2194 C CA . ASN A 1 324 ? 54.606 6.448 273.387 1.00 108.15 324 ASN D CA 1
ATOM 2195 C C . ASN A 1 324 ? 54.210 5.613 272.176 1.00 114.09 324 ASN D C 1
ATOM 2196 O O . ASN A 1 324 ? 54.111 6.153 271.065 1.00 114.65 324 ASN D O 1
ATOM 2201 N N . THR A 1 325 ? 54.028 4.302 272.357 1.00 116.94 325 THR D N 1
ATOM 2202 C CA . THR A 1 325 ? 53.622 3.380 271.287 1.00 119.64 325 THR D CA 1
ATOM 2203 C C . THR A 1 325 ? 52.210 2.847 271.583 1.00 122.00 325 THR D C 1
ATOM 2204 O O . THR A 1 325 ? 52.042 1.762 272.144 1.00 119.32 325 THR D O 1
ATOM 2208 N N . THR A 1 326 ? 51.187 3.625 271.186 1.00 124.53 326 THR D N 1
ATOM 2209 C CA . THR A 1 326 ? 49.790 3.187 271.246 1.00 120.99 326 THR D CA 1
ATOM 2210 C C . THR A 1 326 ? 48.970 3.652 270.054 1.00 119.28 326 THR D C 1
ATOM 2211 O O . THR A 1 326 ? 48.554 2.856 269.207 1.00 120.15 326 THR D O 1
ATOM 2215 N N . GLY A 1 327 ? 48.753 4.960 269.997 1.00 120.29 327 GLY D N 1
ATOM 2216 C CA . GLY A 1 327 ? 47.640 5.493 269.253 1.00 120.19 327 GLY D CA 1
ATOM 2217 C C . GLY A 1 327 ? 47.867 5.586 267.758 1.00 129.27 327 GLY D C 1
ATOM 2218 O O . GLY A 1 327 ? 48.986 5.726 267.270 1.00 136.15 327 GLY D O 1
ATOM 2219 N N . GLN A 1 328 ? 46.757 5.496 267.029 1.00 130.85 328 GLN D N 1
ATOM 2220 C CA . GLN A 1 328 ? 46.659 6.018 265.673 1.00 130.50 328 GLN D CA 1
ATOM 2221 C C . GLN A 1 328 ? 45.891 7.333 265.803 1.00 129.88 328 GLN D C 1
ATOM 2222 O O . GLN A 1 328 ? 46.339 8.223 266.531 1.00 135.49 328 GLN D O 1
ATOM 2224 N N . PRO A 1 329 ? 44.740 7.474 265.140 1.00 120.32 329 PRO D N 1
ATOM 2225 C CA . PRO A 1 329 ? 43.813 8.585 265.374 1.00 104.45 329 PRO D CA 1
ATOM 2226 C C . PRO A 1 329 ? 42.573 8.363 264.533 1.00 98.04 329 PRO D C 1
ATOM 2227 O O . PRO A 1 329 ? 42.646 7.700 263.495 1.00 105.15 329 PRO D O 1
ATOM 2229 N N . LEU A 1 330 ? 41.437 8.910 264.915 1.00 86.67 330 LEU D N 1
ATOM 2230 C CA . LEU A 1 330 ? 40.239 8.738 264.119 1.00 76.60 330 LEU D CA 1
ATOM 2231 C C . LEU A 1 330 ? 39.708 10.117 263.781 1.00 77.82 330 LEU D C 1
ATOM 2232 O O . LEU A 1 330 ? 39.688 10.989 264.649 1.00 82.02 330 LEU D O 1
ATOM 2234 N N . THR A 1 331 ? 39.394 10.344 262.497 1.00 71.23 331 THR D N 1
ATOM 2235 C CA . THR A 1 331 ? 38.858 11.623 262.053 1.00 65.36 331 THR D CA 1
ATOM 2236 C C . THR A 1 331 ? 37.414 11.779 262.512 1.00 63.44 331 THR D C 1
ATOM 2237 O O . THR A 1 331 ? 36.716 10.806 262.754 1.00 62.61 331 THR D O 1
ATOM 2239 N N . ALA A 1 332 ? 36.992 13.032 262.682 1.00 62.04 332 ALA D N 1
ATOM 2240 C CA . ALA A 1 332 ? 35.632 13.361 263.117 1.00 61.35 332 ALA D CA 1
ATOM 2241 C C . ALA A 1 332 ? 34.536 12.793 262.207 1.00 62.75 332 ALA D C 1
ATOM 2242 O O . ALA A 1 332 ? 33.451 12.426 262.686 1.00 64.18 332 ALA D O 1
ATOM 2244 N N . ILE A 1 333 ? 34.795 12.724 260.895 1.00 69.24 333 ILE D N 1
ATOM 2245 C CA . ILE A 1 333 ? 33.903 12.046 259.963 1.00 66.13 333 ILE D CA 1
ATOM 2246 C C . ILE A 1 333 ? 33.884 10.546 260.250 1.00 63.07 333 ILE D C 1
ATOM 2247 O O . ILE A 1 333 ? 32.819 9.924 260.250 1.00 64.77 333 ILE D O 1
ATOM 2249 N N . GLU A 1 334 ? 35.045 9.965 260.579 1.00 58.32 334 GLU D N 1
ATOM 2250 C CA . GLU A 1 334 ? 35.127 8.546 260.921 1.00 60.66 334 GLU D CA 1
ATOM 2251 C C . GLU A 1 334 ? 34.323 8.201 262.191 1.00 66.03 334 GLU D C 1
ATOM 2252 O O . GLU A 1 334 ? 33.772 7.096 262.301 1.00 65.18 334 GLU D O 1
ATOM 2254 N N . THR A 1 335 ? 34.261 9.122 263.168 1.00 68.24 335 THR D N 1
ATOM 2255 C CA . THR A 1 335 ? 33.470 8.957 264.393 1.00 64.44 335 THR D CA 1
ATOM 2256 C C . THR A 1 335 ? 31.997 9.315 264.220 1.00 64.03 335 THR D C 1
ATOM 2257 O O . THR A 1 335 ? 31.176 8.800 264.970 1.00 66.19 335 THR D O 1
ATOM 2259 N N . PHE A 1 336 ? 31.633 10.133 263.225 1.00 64.68 336 PHE D N 1
ATOM 2260 C CA . PHE A 1 336 ? 30.227 10.445 262.986 1.00 66.85 336 PHE D CA 1
ATOM 2261 C C . PHE A 1 336 ? 29.567 9.424 262.086 1.00 65.56 336 PHE D C 1
ATOM 2262 O O . PHE A 1 336 ? 28.333 9.330 262.053 1.00 68.41 336 PHE D O 1
ATOM 2264 N N . LYS A 1 337 ? 30.369 8.695 261.319 1.00 67.06 337 LYS D N 1
ATOM 2265 C CA . LYS A 1 337 ? 29.821 7.671 260.447 1.00 68.66 337 LYS D CA 1
ATOM 2266 C C . LYS A 1 337 ? 28.868 6.774 261.195 1.00 65.01 337 LYS D C 1
ATOM 2267 O O . LYS A 1 337 ? 27.763 6.530 260.729 1.00 69.40 337 LYS D O 1
ATOM 2269 N N . PRO A 1 338 ? 29.250 6.337 262.388 1.00 64.77 338 PRO D N 1
ATOM 2270 C CA . PRO A 1 338 ? 28.426 5.401 263.139 1.00 66.54 338 PRO D CA 1
ATOM 2271 C C . PRO A 1 338 ? 27.009 5.934 263.363 1.00 70.62 338 PRO D C 1
ATOM 2272 O O . PRO A 1 338 ? 26.025 5.186 263.277 1.00 68.13 338 PRO D O 1
ATOM 2274 N N . ARG A 1 339 ? 26.891 7.219 263.675 1.00 72.26 339 ARG D N 1
ATOM 2275 C CA . ARG A 1 339 ? 25.616 7.866 263.941 1.00 70.33 339 ARG D CA 1
ATOM 2276 C C . ARG A 1 339 ? 24.867 8.184 262.678 1.00 70.11 339 ARG D C 1
ATOM 2277 O O . ARG A 1 339 ? 23.754 8.691 262.749 1.00 71.96 339 ARG D O 1
ATOM 2279 N N . ALA A 1 340 ? 25.521 8.048 261.540 1.00 72.47 340 ALA D N 1
ATOM 2280 C CA . ALA A 1 340 ? 24.794 8.048 260.278 1.00 77.27 340 ALA D CA 1
ATOM 2281 C C . ALA A 1 340 ? 24.307 6.637 259.912 1.00 85.89 340 ALA D C 1
ATOM 2282 O O . ALA A 1 340 ? 23.102 6.396 259.797 1.00 93.57 340 ALA D O 1
ATOM 2284 N N . ILE A 1 341 ? 25.235 5.683 259.768 1.00 83.74 341 ILE D N 1
ATOM 2285 C CA . ILE A 1 341 ? 24.905 4.299 259.452 1.00 79.77 341 ILE D CA 1
ATOM 2286 C C . ILE A 1 341 ? 23.906 3.704 260.420 1.00 85.17 341 ILE D C 1
ATOM 2287 O O . ILE A 1 341 ? 23.333 2.658 260.135 1.00 90.82 341 ILE D O 1
ATOM 2289 N N . LYS A 1 342 ? 23.720 4.309 261.582 1.00 88.67 342 LYS D N 1
ATOM 2290 C CA . LYS A 1 342 ? 22.812 3.771 262.580 1.00 92.36 342 LYS D CA 1
ATOM 2291 C C . LYS A 1 342 ? 21.711 4.738 262.963 1.00 97.05 342 LYS D C 1
ATOM 2292 O O . LYS A 1 342 ? 21.044 4.509 263.974 1.00 105.76 342 LYS D O 1
ATOM 2294 N N . GLU A 1 343 ? 21.502 5.816 262.206 1.00 100.48 343 GLU D N 1
ATOM 2295 C CA . GLU A 1 343 ? 20.288 6.600 262.406 1.00 103.40 343 GLU D CA 1
ATOM 2296 C C . GLU A 1 343 ? 19.236 5.947 261.548 1.00 102.96 343 GLU D C 1
ATOM 2297 O O . GLU A 1 343 ? 19.021 4.737 261.659 1.00 104.64 343 GLU D O 1
ATOM 2299 N N . GLU A 1 344 ? 18.561 6.733 260.718 1.00 103.69 344 GLU D N 1
ATOM 2300 C CA . GLU A 1 344 ? 17.423 6.198 259.988 1.00 105.28 344 GLU D CA 1
ATOM 2301 C C . GLU A 1 344 ? 17.773 4.876 259.319 1.00 106.02 344 GLU D C 1
ATOM 2302 O O . GLU A 1 344 ? 17.097 3.861 259.523 1.00 104.18 344 GLU D O 1
ATOM 2304 N N . GLY A 1 345 ? 18.858 4.858 258.551 1.00 105.47 345 GLY D N 1
ATOM 2305 C CA . GLY A 1 345 ? 19.324 3.607 257.981 1.00 105.53 345 GLY D CA 1
ATOM 2306 C C . GLY A 1 345 ? 19.870 2.741 259.106 1.00 101.69 345 GLY D C 1
ATOM 2307 O O . GLY A 1 345 ? 20.566 3.240 259.992 1.00 103.45 345 GLY D O 1
ATOM 2308 N N . LEU A 1 346 ? 19.512 1.462 259.120 1.00 99.84 346 LEU D N 1
ATOM 2309 C CA . LEU A 1 346 ? 19.981 0.586 260.191 1.00 101.97 346 LEU D CA 1
ATOM 2310 C C . LEU A 1 346 ? 20.212 -0.809 259.641 1.00 104.64 346 LEU D C 1
ATOM 2311 O O . LEU A 1 346 ? 19.257 -1.443 259.189 1.00 113.07 346 LEU D O 1
ATOM 2313 N N . ASP A 1 347 ? 21.452 -1.294 259.688 1.00 99.72 347 ASP D N 1
ATOM 2314 C CA . ASP A 1 347 ? 21.737 -2.649 259.233 1.00 100.35 347 ASP D CA 1
ATOM 2315 C C . ASP A 1 347 ? 21.193 -2.864 257.827 1.00 103.07 347 ASP D C 1
ATOM 2316 O O . ASP A 1 347 ? 21.958 -3.014 256.873 1.00 105.80 347 ASP D O 1
ATOM 2318 N N . GLU A 1 348 ? 19.871 -2.871 257.680 1.00 103.52 348 GLU D N 1
ATOM 2319 C CA . GLU A 1 348 ? 19.270 -2.685 256.367 1.00 104.52 348 GLU D CA 1
ATOM 2320 C C . GLU A 1 348 ? 19.563 -1.273 255.874 1.00 103.03 348 GLU D C 1
ATOM 2321 O O . GLU A 1 348 ? 18.674 -0.418 255.879 1.00 103.44 348 GLU D O 1
ATOM 2323 N N . TRP A 1 349 ? 20.807 -1.018 255.460 1.00 108.25 349 TRP D N 1
ATOM 2324 C CA . TRP A 1 349 ? 21.301 0.345 255.292 1.00 106.92 349 TRP D CA 1
ATOM 2325 C C . TRP A 1 349 ? 22.108 0.599 254.021 1.00 107.10 349 TRP D C 1
ATOM 2326 O O . TRP A 1 349 ? 22.527 1.742 253.807 1.00 110.28 349 TRP D O 1
ATOM 2328 N N . GLN A 1 350 ? 22.381 -0.409 253.191 1.00 102.79 350 GLN D N 1
ATOM 2329 C CA . GLN A 1 350 ? 23.026 -0.146 251.905 1.00 104.12 350 GLN D CA 1
ATOM 2330 C C . GLN A 1 350 ? 22.009 0.609 251.049 1.00 109.37 350 GLN D C 1
ATOM 2331 O O . GLN A 1 350 ? 21.329 0.050 250.183 1.00 99.01 350 GLN D O 1
ATOM 2333 N N . GLU A 1 351 ? 21.964 1.932 251.275 1.00 112.15 351 GLU D N 1
ATOM 2334 C CA . GLU A 1 351 ? 20.862 2.819 250.897 1.00 109.82 351 GLU D CA 1
ATOM 2335 C C . GLU A 1 351 ? 21.290 4.113 250.204 1.00 105.37 351 GLU D C 1
ATOM 2336 O O . GLU A 1 351 ? 22.252 4.130 249.437 1.00 104.54 351 GLU D O 1
ATOM 2338 N N . SER A 1 352 ? 20.517 5.183 250.420 1.00 108.15 352 SER D N 1
ATOM 2339 C CA . SER A 1 352 ? 20.760 6.493 249.817 1.00 104.29 352 SER D CA 1
ATOM 2340 C C . SER A 1 352 ? 21.874 7.240 250.527 1.00 103.02 352 SER D C 1
ATOM 2341 O O . SER A 1 352 ? 22.868 7.672 249.912 1.00 97.81 352 SER D O 1
ATOM 2343 N N . GLU A 1 353 ? 21.702 7.406 251.837 1.00 109.44 353 GLU D N 1
ATOM 2344 C CA . GLU A 1 353 ? 22.719 8.053 252.637 1.00 100.27 353 GLU D CA 1
ATOM 2345 C C . GLU A 1 353 ? 24.046 7.324 252.524 1.00 96.02 353 GLU D C 1
ATOM 2346 O O . GLU A 1 353 ? 25.106 7.956 252.589 1.00 93.16 353 GLU D O 1
ATOM 2348 N N . SER A 1 354 ? 24.008 6.017 252.240 1.00 99.04 354 SER D N 1
ATOM 2349 C CA . SER A 1 354 ? 25.244 5.252 252.105 1.00 97.03 354 SER D CA 1
ATOM 2350 C C . SER A 1 354 ? 26.064 5.717 250.918 1.00 91.44 354 SER D C 1
ATOM 2351 O O . SER A 1 354 ? 27.284 5.797 251.008 1.00 91.35 354 SER D O 1
ATOM 2353 N N . LYS A 1 355 ? 25.410 6.070 249.815 1.00 99.54 355 LYS D N 1
ATOM 2354 C CA . LYS A 1 355 ? 26.095 6.592 248.634 1.00 101.56 355 LYS D CA 1
ATOM 2355 C C . LYS A 1 355 ? 26.590 8.003 248.875 1.00 99.56 355 LYS D C 1
ATOM 2356 O O . LYS A 1 355 ? 27.714 8.359 248.482 1.00 94.35 355 LYS D O 1
ATOM 2358 N N . LEU A 1 356 ? 25.735 8.824 249.490 1.00 100.59 356 LEU D N 1
ATOM 2359 C CA . LEU A 1 356 ? 26.176 10.162 249.854 1.00 96.16 356 LEU D CA 1
ATOM 2360 C C . LEU A 1 356 ? 27.454 10.110 250.700 1.00 93.57 356 LEU D C 1
ATOM 2361 O O . LEU A 1 356 ? 28.336 10.957 250.539 1.00 93.87 356 LEU D O 1
ATOM 2363 N N . HIS A 1 357 ? 27.613 9.087 251.553 1.00 93.78 357 HIS D N 1
ATOM 2364 C CA . HIS A 1 357 ? 28.846 8.977 252.342 1.00 92.73 357 HIS D CA 1
ATOM 2365 C C . HIS A 1 357 ? 29.991 8.383 251.529 1.00 90.83 357 HIS D C 1
ATOM 2366 O O . HIS A 1 357 ? 31.092 8.928 251.525 1.00 86.67 357 HIS D O 1
ATOM 2368 N N . PHE A 1 358 ? 29.738 7.270 250.835 1.00 93.87 358 PHE D N 1
ATOM 2369 C CA . PHE A 1 358 ? 30.611 6.624 249.865 1.00 92.98 358 PHE D CA 1
ATOM 2370 C C . PHE A 1 358 ? 31.412 7.703 249.146 1.00 93.54 358 PHE D C 1
ATOM 2371 O O . PHE A 1 358 ? 32.638 7.615 249.016 1.00 94.67 358 PHE D O 1
ATOM 2379 N N . ASP A 1 359 ? 30.705 8.754 248.716 1.00 94.84 359 ASP D N 1
ATOM 2380 C CA . ASP A 1 359 ? 31.351 9.864 248.021 1.00 90.43 359 ASP D CA 1
ATOM 2381 C C . ASP A 1 359 ? 32.486 10.458 248.853 1.00 96.05 359 ASP D C 1
ATOM 2382 O O . ASP A 1 359 ? 33.626 10.572 248.376 1.00 96.21 359 ASP D O 1
ATOM 2384 N N . VAL A 1 360 ? 32.199 10.810 250.124 1.00 97.51 360 VAL D N 1
ATOM 2385 C CA . VAL A 1 360 ? 33.165 11.508 250.984 1.00 92.98 360 VAL D CA 1
ATOM 2386 C C . VAL A 1 360 ? 34.256 10.582 251.530 1.00 92.23 360 VAL D C 1
ATOM 2387 O O . VAL A 1 360 ? 35.426 10.968 251.602 1.00 92.11 360 VAL D O 1
ATOM 2389 N N . VAL A 1 361 ? 33.888 9.363 251.921 1.00 96.32 361 VAL D N 1
ATOM 2390 C CA . VAL A 1 361 ? 34.881 8.386 252.363 1.00 94.81 361 VAL D CA 1
ATOM 2391 C C . VAL A 1 361 ? 35.888 8.104 251.254 1.00 97.70 361 VAL D C 1
ATOM 2392 O O . VAL A 1 361 ? 37.095 7.994 251.506 1.00 97.10 361 VAL D O 1
ATOM 2394 N N . GLU A 1 362 ? 35.414 8.016 250.010 1.00 99.71 362 GLU D N 1
ATOM 2395 C CA . GLU A 1 362 ? 36.315 7.902 248.876 1.00 100.87 362 GLU D CA 1
ATOM 2396 C C . GLU A 1 362 ? 37.219 9.126 248.769 1.00 103.68 362 GLU D C 1
ATOM 2397 O O . GLU A 1 362 ? 38.444 8.994 248.642 1.00 102.71 362 GLU D O 1
ATOM 2399 N N . ALA A 1 363 ? 36.620 10.333 248.774 1.00 104.48 363 ALA D N 1
ATOM 2400 C CA . ALA A 1 363 ? 37.407 11.552 248.580 1.00 100.56 363 ALA D CA 1
ATOM 2401 C C . ALA A 1 363 ? 38.544 11.638 249.569 1.00 100.11 363 ALA D C 1
ATOM 2402 O O . ALA A 1 363 ? 39.670 11.981 249.199 1.00 102.61 363 ALA D O 1
ATOM 2404 N N . TYR A 1 364 ? 38.270 11.315 250.834 1.00 101.01 364 TYR D N 1
ATOM 2405 C CA . TYR A 1 364 ? 39.297 11.398 251.865 1.00 98.05 364 TYR D CA 1
ATOM 2406 C C . TYR A 1 364 ? 40.294 10.249 251.750 1.00 100.61 364 TYR D C 1
ATOM 2407 O O . TYR A 1 364 ? 41.502 10.460 251.893 1.00 102.27 364 TYR D O 1
ATOM 2409 N N . LEU A 1 365 ? 39.824 9.041 251.430 1.00 102.67 365 LEU D N 1
ATOM 2410 C CA . LEU A 1 365 ? 40.737 7.916 251.278 1.00 104.29 365 LEU D CA 1
ATOM 2411 C C . LEU A 1 365 ? 41.732 8.146 250.157 1.00 108.05 365 LEU D C 1
ATOM 2412 O O . LEU A 1 365 ? 42.853 7.638 250.220 1.00 108.82 365 LEU D O 1
ATOM 2414 N N . ASP A 1 366 ? 41.328 8.872 249.112 1.00 110.15 366 ASP D N 1
ATOM 2415 C CA . ASP A 1 366 ? 42.208 9.140 247.973 1.00 112.27 366 ASP D CA 1
ATOM 2416 C C . ASP A 1 366 ? 43.206 10.261 248.265 1.00 111.53 366 ASP D C 1
ATOM 2417 O O . ASP A 1 366 ? 44.425 10.065 248.166 1.00 112.74 366 ASP D O 1
ATOM 2419 N N . ARG A 1 367 ? 42.712 11.446 248.641 1.00 110.04 367 ARG D N 1
ATOM 2420 C CA . ARG A 1 367 ? 43.565 12.624 248.775 1.00 109.42 367 ARG D CA 1
ATOM 2421 C C . ARG A 1 367 ? 44.398 12.538 250.060 1.00 108.61 367 ARG D C 1
ATOM 2422 O O . ARG A 1 367 ? 44.770 13.561 250.644 1.00 108.28 367 ARG D O 1
ATOM 2424 N N . GLU A 1 368 ? 44.721 11.317 250.497 1.00 110.12 368 GLU D N 1
ATOM 2425 C CA . GLU A 1 368 ? 45.442 11.118 251.746 1.00 111.93 368 GLU D CA 1
ATOM 2426 C C . GLU A 1 368 ? 46.338 9.881 251.744 1.00 113.90 368 GLU D C 1
ATOM 2427 O O . GLU A 1 368 ? 47.013 9.589 250.747 1.00 114.38 368 GLU D O 1
ATOM 2429 N N . GLY A 1 369 ? 46.327 9.150 252.861 1.00 111.46 369 GLY D N 1
ATOM 2430 C CA . GLY A 1 369 ? 47.281 8.086 253.161 1.00 111.14 369 GLY D CA 1
ATOM 2431 C C . GLY A 1 369 ? 48.706 8.619 253.136 1.00 116.76 369 GLY D C 1
ATOM 2432 O O . GLY A 1 369 ? 49.274 8.948 254.179 1.00 118.86 369 GLY D O 1
ATOM 2433 N N . ALA A 1 373 ? 48.262 9.848 257.127 1.00 111.73 373 ALA D N 1
ATOM 2434 C CA . ALA A 1 373 ? 47.519 9.663 258.372 1.00 117.15 373 ALA D CA 1
ATOM 2435 C C . ALA A 1 373 ? 47.273 10.999 259.063 1.00 114.45 373 ALA D C 1
ATOM 2436 O O . ALA A 1 373 ? 46.168 11.278 259.518 1.00 113.80 373 ALA D O 1
ATOM 2438 N N . ASP A 1 374 ? 48.333 11.800 259.183 1.00 115.67 374 ASP D N 1
ATOM 2439 C CA . ASP A 1 374 ? 48.161 13.214 259.492 1.00 116.45 374 ASP D CA 1
ATOM 2440 C C . ASP A 1 374 ? 47.613 13.941 258.271 1.00 112.17 374 ASP D C 1
ATOM 2441 O O . ASP A 1 374 ? 46.801 14.876 258.391 1.00 113.11 374 ASP D O 1
ATOM 2446 N N . LYS A 1 375 ? 47.962 13.443 257.090 1.00 110.26 375 LYS D N 1
ATOM 2447 C CA . LYS A 1 375 ? 47.334 13.921 255.874 1.00 107.36 375 LYS D CA 1
ATOM 2448 C C . LYS A 1 375 ? 45.831 13.759 255.965 1.00 103.30 375 LYS D C 1
ATOM 2449 O O . LYS A 1 375 ? 45.083 14.633 255.525 1.00 100.78 375 LYS D O 1
ATOM 2455 N N . ARG A 1 376 ? 45.378 12.674 256.600 1.00 106.51 376 ARG D N 1
ATOM 2456 C CA . ARG A 1 376 ? 43.947 12.403 256.726 1.00 104.91 376 ARG D CA 1
ATOM 2457 C C . ARG A 1 376 ? 43.234 13.487 257.526 1.00 96.34 376 ARG D C 1
ATOM 2458 O O . ARG A 1 376 ? 42.167 13.958 257.134 1.00 93.08 376 ARG D O 1
ATOM 2466 N N . GLN A 1 377 ? 43.785 13.882 258.663 1.00 95.55 377 GLN D N 1
ATOM 2467 C CA . GLN A 1 377 ? 43.059 14.861 259.453 1.00 93.64 377 GLN D CA 1
ATOM 2468 C C . GLN A 1 377 ? 43.103 16.218 258.779 1.00 92.64 377 GLN D C 1
ATOM 2469 O O . GLN A 1 377 ? 42.119 16.959 258.813 1.00 92.05 377 GLN D O 1
ATOM 2475 N N . THR A 1 378 ? 44.240 16.571 258.178 1.00 95.64 378 THR D N 1
ATOM 2476 C CA . THR A 1 378 ? 44.306 17.851 257.475 1.00 93.23 378 THR D CA 1
ATOM 2477 C C . THR A 1 378 ? 43.301 17.909 256.335 1.00 90.91 378 THR D C 1
ATOM 2478 O O . THR A 1 378 ? 42.629 18.926 256.131 1.00 86.69 378 THR D O 1
ATOM 2482 N N . VAL A 1 379 ? 43.173 16.807 255.601 1.00 94.71 379 VAL D N 1
ATOM 2483 C CA . VAL A 1 379 ? 42.216 16.698 254.508 1.00 90.70 379 VAL D CA 1
ATOM 2484 C C . VAL A 1 379 ? 40.781 16.789 255.019 1.00 87.23 379 VAL D C 1
ATOM 2485 O O . VAL A 1 379 ? 39.956 17.535 254.480 1.00 88.55 379 VAL D O 1
ATOM 2489 N N . THR A 1 380 ? 40.447 15.999 256.040 1.00 86.16 380 THR D N 1
ATOM 2490 C CA . THR A 1 380 ? 39.068 15.959 256.505 1.00 84.34 380 THR D CA 1
ATOM 2491 C C . THR A 1 380 ? 38.678 17.240 257.226 1.00 83.96 380 THR D C 1
ATOM 2492 O O . THR A 1 380 ? 37.500 17.617 257.235 1.00 82.33 380 THR D O 1
ATOM 2496 N N . SER A 1 381 ? 39.622 17.913 257.865 1.00 88.10 381 SER D N 1
ATOM 2497 C CA . SER A 1 381 ? 39.312 19.244 258.358 1.00 89.90 381 SER D CA 1
ATOM 2498 C C . SER A 1 381 ? 39.140 20.226 257.198 1.00 90.04 381 SER D C 1
ATOM 2499 O O . SER A 1 381 ? 38.302 21.133 257.276 1.00 91.47 381 SER D O 1
ATOM 2502 N N . SER A 1 382 ? 39.922 20.066 256.112 1.00 90.20 382 SER D N 1
ATOM 2503 C CA . SER A 1 382 ? 39.710 20.855 254.892 1.00 89.81 382 SER D CA 1
ATOM 2504 C C . SER A 1 382 ? 38.324 20.655 254.302 1.00 86.41 382 SER D C 1
ATOM 2505 O O . SER A 1 382 ? 37.801 21.548 253.638 1.00 87.91 382 SER D O 1
ATOM 2508 N N . VAL A 1 383 ? 37.756 19.468 254.446 1.00 83.82 383 VAL D N 1
ATOM 2509 C CA . VAL A 1 383 ? 36.413 19.272 253.913 1.00 81.13 383 VAL D CA 1
ATOM 2510 C C . VAL A 1 383 ? 35.373 19.811 254.879 1.00 84.52 383 VAL D C 1
ATOM 2511 O O . VAL A 1 383 ? 34.441 20.504 254.473 1.00 86.41 383 VAL D O 1
ATOM 2515 N N . LEU A 1 384 ? 35.553 19.587 256.182 1.00 86.26 384 LEU D N 1
ATOM 2516 C CA . LEU A 1 384 ? 34.499 19.949 257.120 1.00 82.22 384 LEU D CA 1
ATOM 2517 C C . LEU A 1 384 ? 34.371 21.448 257.295 1.00 84.16 384 LEU D C 1
ATOM 2518 O O . LEU A 1 384 ? 33.260 21.926 257.500 1.00 88.93 384 LEU D O 1
ATOM 2523 N N . LEU A 1 385 ? 35.471 22.208 257.252 1.00 86.08 385 LEU D N 1
ATOM 2524 C CA . LEU A 1 385 ? 35.308 23.626 257.569 1.00 83.27 385 LEU D CA 1
ATOM 2525 C C . LEU A 1 385 ? 34.509 24.353 256.495 1.00 89.31 385 LEU D C 1
ATOM 2526 O O . LEU A 1 385 ? 33.757 25.280 256.821 1.00 90.72 385 LEU D O 1
ATOM 2531 N N . PRO A 1 386 ? 34.625 23.982 255.202 1.00 90.78 386 PRO D N 1
ATOM 2532 C CA . PRO A 1 386 ? 33.787 24.650 254.211 1.00 94.00 386 PRO D CA 1
ATOM 2533 C C . PRO A 1 386 ? 32.405 24.048 254.198 1.00 94.73 386 PRO D C 1
ATOM 2534 O O . PRO A 1 386 ? 31.435 24.752 253.928 1.00 99.84 386 PRO D O 1
ATOM 2538 N N . PHE A 1 387 ? 32.292 22.753 254.478 1.00 90.18 387 PHE D N 1
ATOM 2539 C CA . PHE A 1 387 ? 30.957 22.203 254.651 1.00 91.52 387 PHE D CA 1
ATOM 2540 C C . PHE A 1 387 ? 30.223 22.942 255.755 1.00 95.58 387 PHE D C 1
ATOM 2541 O O . PHE A 1 387 ? 29.010 23.125 255.687 1.00 100.33 387 PHE D O 1
ATOM 2549 N N . ALA A 1 388 ? 30.935 23.313 256.818 1.00 96.08 388 ALA D N 1
ATOM 2550 C CA . ALA A 1 388 ? 30.330 24.096 257.891 1.00 99.19 388 ALA D CA 1
ATOM 2551 C C . ALA A 1 388 ? 29.719 25.380 257.359 1.00 105.78 388 ALA D C 1
ATOM 2552 O O . ALA A 1 388 ? 28.694 25.847 257.871 1.00 108.92 388 ALA D O 1
ATOM 2562 N N . PHE A 1 390 ? 28.765 25.771 254.048 1.00 109.27 390 PHE D N 1
ATOM 2563 C CA . PHE A 1 390 ? 27.704 25.302 253.153 1.00 106.23 390 PHE D CA 1
ATOM 2564 C C . PHE A 1 390 ? 26.358 25.118 253.868 1.00 109.89 390 PHE D C 1
ATOM 2565 O O . PHE A 1 390 ? 25.322 25.565 253.377 1.00 113.92 390 PHE D O 1
ATOM 2573 N N . GLN A 1 391 ? 26.349 24.489 255.045 1.00 111.58 391 GLN D N 1
ATOM 2574 C CA . GLN A 1 391 ? 25.148 24.416 255.875 1.00 110.14 391 GLN D CA 1
ATOM 2575 C C . GLN A 1 391 ? 25.004 25.789 256.495 1.00 120.11 391 GLN D C 1
ATOM 2576 O O . GLN A 1 391 ? 25.523 26.754 255.937 1.00 124.86 391 GLN D O 1
ATOM 2582 N N . ASP A 1 392 ? 24.340 25.928 257.638 1.00 128.95 392 ASP D N 1
ATOM 2583 C CA . ASP A 1 392 ? 24.332 27.248 258.265 1.00 133.42 392 ASP D CA 1
ATOM 2584 C C . ASP A 1 392 ? 25.753 27.550 258.733 1.00 124.16 392 ASP D C 1
ATOM 2585 O O . ASP A 1 392 ? 26.288 26.881 259.623 1.00 119.66 392 ASP D O 1
ATOM 2590 N N . GLY A 1 393 ? 26.369 28.543 258.093 1.00 120.12 393 GLY D N 1
ATOM 2591 C CA . GLY A 1 393 ? 27.800 28.755 258.111 1.00 114.96 393 GLY D CA 1
ATOM 2592 C C . GLY A 1 393 ? 28.396 29.071 259.463 1.00 118.17 393 GLY D C 1
ATOM 2593 O O . GLY A 1 393 ? 28.684 30.231 259.762 1.00 122.31 393 GLY D O 1
ATOM 2594 N N . THR A 1 394 ? 28.617 28.045 260.278 1.00 115.94 394 THR D N 1
ATOM 2595 C CA . THR A 1 394 ? 29.365 28.187 261.519 1.00 110.52 394 THR D CA 1
ATOM 2596 C C . THR A 1 394 ? 30.844 28.008 261.226 1.00 108.25 394 THR D C 1
ATOM 2597 O O . THR A 1 394 ? 31.217 27.317 260.279 1.00 107.29 394 THR D O 1
ATOM 2599 N N . LYS A 1 395 ? 31.693 28.685 262.001 1.00 107.20 395 LYS D N 1
ATOM 2600 C CA . LYS A 1 395 ? 33.137 28.654 261.749 1.00 102.51 395 LYS D CA 1
ATOM 2601 C C . LYS A 1 395 ? 33.757 27.518 262.557 1.00 96.98 395 LYS D C 1
ATOM 2602 O O . LYS A 1 395 ? 34.073 27.661 263.731 1.00 96.45 395 LYS D O 1
ATOM 2608 N N . LEU A 1 396 ? 33.868 26.346 261.934 1.00 95.08 396 LEU D N 1
ATOM 2609 C CA . LEU A 1 396 ? 34.537 25.218 262.552 1.00 87.36 396 LEU D CA 1
ATOM 2610 C C . LEU A 1 396 ? 35.990 25.529 262.730 1.00 85.18 396 LEU D C 1
ATOM 2611 O O . LEU A 1 396 ? 36.523 26.482 262.184 1.00 88.65 396 LEU D O 1
ATOM 2616 N N . THR A 1 397 ? 36.625 24.704 263.543 1.00 89.44 397 THR D N 1
ATOM 2617 C CA . THR A 1 397 ? 37.995 24.942 263.971 1.00 92.61 397 THR D CA 1
ATOM 2618 C C . THR A 1 397 ? 38.610 23.573 264.200 1.00 91.52 397 THR D C 1
ATOM 2619 O O . THR A 1 397 ? 38.265 22.908 265.166 1.00 96.42 397 THR D O 1
ATOM 2623 N N . LYS A 1 398 ? 39.412 23.129 263.260 1.00 89.41 398 LYS D N 1
ATOM 2624 C CA . LYS A 1 398 ? 40.370 22.060 263.455 1.00 90.82 398 LYS D CA 1
ATOM 2625 C C . LYS A 1 398 ? 40.097 21.063 264.567 1.00 91.89 398 LYS D C 1
ATOM 2626 O O . LYS A 1 398 ? 40.141 19.864 264.319 1.00 99.64 398 LYS D O 1
ATOM 2632 N N . ARG A 1 399 ? 39.961 21.525 265.803 1.00 85.55 399 ARG D N 1
ATOM 2633 C CA . ARG A 1 399 ? 39.708 20.701 266.986 1.00 82.89 399 ARG D CA 1
ATOM 2634 C C . ARG A 1 399 ? 38.681 19.584 266.805 1.00 80.41 399 ARG D C 1
ATOM 2635 O O . ARG A 1 399 ? 37.503 19.833 266.551 1.00 79.25 399 ARG D O 1
ATOM 2643 N N . LEU A 1 400 ? 39.132 18.347 267.016 1.00 76.45 400 LEU D N 1
ATOM 2644 C CA . LEU A 1 400 ? 38.307 17.163 266.830 1.00 73.83 400 LEU D CA 1
ATOM 2645 C C . LEU A 1 400 ? 37.061 17.155 267.700 1.00 78.99 400 LEU D C 1
ATOM 2646 O O . LEU A 1 400 ? 36.095 16.482 267.344 1.00 80.12 400 LEU D O 1
ATOM 2651 N N . ASN A 1 401 ? 37.058 17.843 268.849 1.00 85.97 401 ASN D N 1
ATOM 2652 C CA . ASN A 1 401 ? 35.815 18.023 269.604 1.00 84.17 401 ASN D CA 1
ATOM 2653 C C . ASN A 1 401 ? 34.823 18.792 268.778 1.00 80.66 401 ASN D C 1
ATOM 2654 O O . ASN A 1 401 ? 33.705 18.343 268.523 1.00 82.80 401 ASN D O 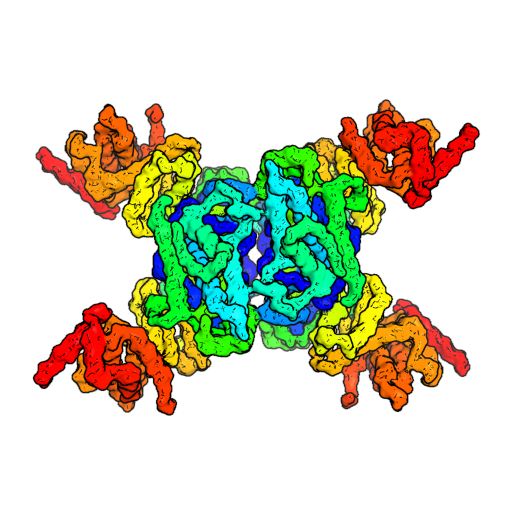1
ATOM 2659 N N . ASP A 1 402 ? 35.190 20.022 268.473 1.00 77.53 402 ASP D N 1
ATOM 2660 C CA . ASP A 1 402 ? 34.292 20.882 267.755 1.00 83.09 402 ASP D CA 1
ATOM 2661 C C . ASP A 1 402 ? 33.886 20.231 266.436 1.00 82.50 402 ASP D C 1
ATOM 2662 O O . ASP A 1 402 ? 32.727 20.337 266.032 1.00 84.17 402 ASP D O 1
ATOM 2667 N N . GLN A 1 403 ? 34.792 19.486 265.794 1.00 79.37 403 GLN D N 1
ATOM 2668 C CA . GLN A 1 403 ? 34.430 18.820 264.543 1.00 78.39 403 GLN D CA 1
ATOM 2669 C C . GLN A 1 403 ? 33.399 17.709 264.743 1.00 77.23 403 GLN D C 1
ATOM 2670 O O . GLN A 1 403 ? 32.352 17.712 264.077 1.00 80.09 403 GLN D O 1
ATOM 2676 N N . ARG A 1 404 ? 33.650 16.766 265.663 1.00 78.65 404 ARG D N 1
ATOM 2677 C CA . ARG A 1 404 ? 32.642 15.748 265.964 1.00 78.26 404 ARG D CA 1
ATOM 2678 C C . ARG A 1 404 ? 31.309 16.378 266.309 1.00 80.48 404 ARG D C 1
ATOM 2679 O O . ARG A 1 404 ? 30.263 15.926 265.840 1.00 83.93 404 ARG D O 1
ATOM 2687 N N . ARG A 1 405 ? 31.325 17.417 267.143 1.00 81.68 405 ARG D N 1
ATOM 2688 C CA . ARG A 1 405 ? 30.081 17.981 267.650 1.00 87.54 405 ARG D CA 1
ATOM 2689 C C . ARG A 1 405 ? 29.342 18.760 266.584 1.00 85.11 405 ARG D C 1
ATOM 2690 O O . ARG A 1 405 ? 28.117 18.783 266.594 1.00 87.78 405 ARG D O 1
ATOM 2698 N N . TYR A 1 406 ? 30.044 19.421 265.671 1.00 85.42 406 TYR D N 1
ATOM 2699 C CA . TYR A 1 406 ? 29.334 20.101 264.592 1.00 85.62 406 TYR D CA 1
ATOM 2700 C C . TYR A 1 406 ? 28.638 19.104 263.698 1.00 79.16 406 TYR D C 1
ATOM 2701 O O . TYR A 1 406 ? 27.472 19.279 263.350 1.00 80.28 406 TYR D O 1
ATOM 2710 N N . LEU A 1 407 ? 29.365 18.078 263.277 1.00 79.04 407 LEU D N 1
ATOM 2711 C CA . LEU A 1 407 ? 28.765 17.047 262.453 1.00 78.73 407 LEU D CA 1
ATOM 2712 C C . LEU A 1 407 ? 27.547 16.447 263.139 1.00 82.14 407 LEU D C 1
ATOM 2713 O O . LEU A 1 407 ? 26.512 16.223 262.503 1.00 86.38 407 LEU D O 1
ATOM 2718 N N . ARG A 1 408 ? 27.641 16.185 264.440 1.00 82.92 408 ARG D N 1
ATOM 2719 C CA . ARG A 1 408 ? 26.529 15.548 265.140 1.00 85.64 408 ARG D CA 1
ATOM 2720 C C . ARG A 1 408 ? 25.359 16.504 265.357 1.00 83.66 408 ARG D C 1
ATOM 2721 O O . ARG A 1 408 ? 24.206 16.107 265.186 1.00 85.40 408 ARG D O 1
ATOM 2729 N N . THR A 1 409 ? 25.611 17.765 265.705 1.00 84.75 409 THR D N 1
ATOM 2730 C CA . THR A 1 409 ? 24.497 18.696 265.856 1.00 86.74 409 THR D CA 1
ATOM 2731 C C . THR A 1 409 ? 23.792 18.887 264.527 1.00 86.76 409 THR D C 1
ATOM 2732 O O . THR A 1 409 ? 22.574 18.702 264.420 1.00 91.09 409 THR D O 1
ATOM 2736 N N . VAL A 1 410 ? 24.553 19.229 263.490 1.00 86.37 410 VAL D N 1
ATOM 2737 C CA . VAL A 1 410 ? 23.985 19.402 262.159 1.00 86.95 410 VAL D CA 1
ATOM 2738 C C . VAL A 1 410 ? 23.140 18.200 261.770 1.00 89.52 410 VAL D C 1
ATOM 2739 O O . VAL A 1 410 ? 21.920 18.315 261.629 1.00 96.33 410 VAL D O 1
ATOM 2743 N N . PHE A 1 411 ? 23.751 17.012 261.685 1.00 87.94 411 PHE D N 1
ATOM 2744 C CA . PHE A 1 411 ? 23.013 15.826 261.259 1.00 86.84 411 PHE D CA 1
ATOM 2745 C C . PHE A 1 411 ? 21.783 15.567 262.127 1.00 88.21 411 PHE D C 1
ATOM 2746 O O . PHE A 1 411 ? 20.679 15.401 261.611 1.00 95.81 411 PHE D O 1
ATOM 2754 N N . ASP A 1 412 ? 21.934 15.507 263.435 1.00 87.69 412 ASP D N 1
ATOM 2755 C CA . ASP A 1 412 ? 20.767 15.200 264.238 1.00 92.20 412 ASP D CA 1
ATOM 2756 C C . ASP A 1 412 ? 19.879 16.431 264.508 1.00 97.13 412 ASP D C 1
ATOM 2757 O O . ASP A 1 412 ? 19.097 16.399 265.460 1.00 103.20 412 ASP D O 1
ATOM 2759 N N . LYS A 1 413 ? 19.912 17.489 263.688 1.00 93.39 413 LYS D N 1
ATOM 2760 C CA . LYS A 1 413 ? 19.051 18.654 263.927 1.00 96.00 413 LYS D CA 1
ATOM 2761 C C . LYS A 1 413 ? 17.560 18.424 263.685 1.00 98.75 413 LYS D C 1
ATOM 2762 O O . LYS A 1 413 ? 16.776 19.319 264.018 1.00 99.71 413 LYS D O 1
ATOM 2764 N N . ASP A 1 414 ? 17.140 17.285 263.111 1.00 109.10 414 ASP D N 1
ATOM 2765 C CA . ASP A 1 414 ? 15.723 17.057 262.799 1.00 108.39 414 ASP D CA 1
ATOM 2766 C C . ASP A 1 414 ? 15.294 15.588 262.746 1.00 104.98 414 ASP D C 1
ATOM 2767 O O . ASP A 1 414 ? 15.287 14.877 263.756 1.00 98.36 414 ASP D O 1
ATOM 2769 N N . PRO A 1 415 ? 14.925 15.135 261.554 1.00 108.72 415 PRO D N 1
ATOM 2770 C CA . PRO A 1 415 ? 14.413 13.787 261.343 1.00 111.48 415 PRO D CA 1
ATOM 2771 C C . PRO A 1 415 ? 15.202 13.191 260.182 1.00 114.43 415 PRO D C 1
ATOM 2772 O O . PRO A 1 415 ? 16.286 13.666 259.821 1.00 116.96 415 PRO D O 1
ATOM 2774 N N . ASP A 1 416 ? 14.695 12.089 259.635 1.00 114.12 416 ASP D N 1
ATOM 2775 C CA . ASP A 1 416 ? 15.447 11.245 258.716 1.00 113.86 416 ASP D CA 1
ATOM 2776 C C . ASP A 1 416 ? 15.440 11.700 257.259 1.00 108.47 416 ASP D C 1
ATOM 2777 O O . ASP A 1 416 ? 15.981 10.982 256.414 1.00 107.90 416 ASP D O 1
ATOM 2779 N N . ILE A 1 417 ? 14.918 12.879 256.937 1.00 110.80 417 ILE D N 1
ATOM 2780 C CA . ILE A 1 417 ? 14.822 13.274 255.535 1.00 110.09 417 ILE D CA 1
ATOM 2781 C C . ILE A 1 417 ? 15.755 14.395 255.147 1.00 110.25 417 ILE D C 1
ATOM 2782 O O . ILE A 1 417 ? 16.267 14.396 254.028 1.00 108.99 417 ILE D O 1
ATOM 2784 N N . VAL A 1 418 ? 15.935 15.377 256.024 1.00 107.90 418 VAL D N 1
ATOM 2785 C CA . VAL A 1 418 ? 16.897 16.441 255.765 1.00 111.06 418 VAL D CA 1
ATOM 2786 C C . VAL A 1 418 ? 18.312 16.007 256.104 1.00 109.10 418 VAL D C 1
ATOM 2787 O O . VAL A 1 418 ? 19.280 16.536 255.543 1.00 108.04 418 VAL D O 1
ATOM 2789 N N . ALA A 1 419 ? 18.442 15.079 257.047 1.00 109.10 419 ALA D N 1
ATOM 2790 C CA . ALA A 1 419 ? 19.737 14.498 257.352 1.00 107.87 419 ALA D CA 1
ATOM 2791 C C . ALA A 1 419 ? 20.427 14.084 256.069 1.00 109.99 419 ALA D C 1
ATOM 2792 O O . ALA A 1 419 ? 21.621 14.349 255.863 1.00 111.81 419 ALA D O 1
ATOM 2794 N N . ARG A 1 420 ? 19.678 13.395 255.212 1.00 110.95 420 ARG D N 1
ATOM 2795 C CA . ARG A 1 420 ? 20.156 13.047 253.886 1.00 107.51 420 ARG D CA 1
ATOM 2796 C C . ARG A 1 420 ? 20.773 14.261 253.212 1.00 103.40 420 ARG D C 1
ATOM 2797 O O . ARG A 1 420 ? 21.840 14.172 252.600 1.00 99.38 420 ARG D O 1
ATOM 2805 N N . ARG A 1 421 ? 20.107 15.411 253.316 1.00 108.28 421 ARG D N 1
ATOM 2806 C CA . ARG A 1 421 ? 20.611 16.609 252.657 1.00 109.07 421 ARG D CA 1
ATOM 2807 C C . ARG A 1 421 ? 21.959 17.027 253.239 1.00 105.92 421 ARG D C 1
ATOM 2808 O O . ARG A 1 421 ? 22.880 17.391 252.494 1.00 102.51 421 ARG D O 1
ATOM 2816 N N . LYS A 1 422 ? 22.087 16.950 254.561 1.00 108.02 422 LYS D N 1
ATOM 2817 C CA . LYS A 1 422 ? 23.368 17.342 255.198 1.00 99.23 422 LYS D CA 1
ATOM 2818 C C . LYS A 1 422 ? 24.483 16.436 254.671 1.00 94.88 422 LYS D C 1
ATOM 2819 O O . LYS A 1 422 ? 25.530 16.966 254.259 1.00 96.40 422 LYS D O 1
ATOM 2825 N N . VAL A 1 423 ? 24.233 15.128 254.620 1.00 95.18 423 VAL D N 1
ATOM 2826 C CA . VAL A 1 423 ? 25.259 14.191 254.170 1.00 97.23 423 VAL D CA 1
ATOM 2827 C C . VAL A 1 423 ? 25.608 14.421 252.700 1.00 97.20 423 VAL D C 1
ATOM 2828 O O . VAL A 1 423 ? 26.779 14.346 252.295 1.00 94.62 423 VAL D O 1
ATOM 2832 N N . LEU A 1 424 ? 24.601 14.674 251.873 1.00 105.15 424 LEU D N 1
ATOM 2833 C CA . LEU A 1 424 ? 24.873 15.000 250.478 1.00 101.58 424 LEU D CA 1
ATOM 2834 C C . LEU A 1 424 ? 25.695 16.282 250.343 1.00 95.96 424 LEU D C 1
ATOM 2835 O O . LEU A 1 424 ? 26.534 16.391 249.450 1.00 96.37 424 LEU D O 1
ATOM 2840 N N . ALA A 1 425 ? 25.492 17.256 251.225 1.00 96.36 425 ALA D N 1
ATOM 2841 C CA . ALA A 1 425 ? 26.274 18.476 251.121 1.00 99.14 425 ALA D CA 1
ATOM 2842 C C . ALA A 1 425 ? 27.736 18.224 251.415 1.00 97.62 425 ALA D C 1
ATOM 2843 O O . ALA A 1 425 ? 28.626 18.799 250.784 1.00 97.94 425 ALA D O 1
ATOM 2845 N N . GLY A 1 426 ? 28.007 17.339 252.360 1.00 97.08 426 GLY D N 1
ATOM 2846 C CA . GLY A 1 426 ? 29.386 16.897 252.524 1.00 93.68 426 GLY D CA 1
ATOM 2847 C C . GLY A 1 426 ? 29.917 16.276 251.243 1.00 90.43 426 GLY D C 1
ATOM 2848 O O . GLY A 1 426 ? 30.981 16.661 250.742 1.00 91.36 426 GLY D O 1
ATOM 2849 N N . LEU A 1 427 ? 29.177 15.324 250.685 1.00 94.84 427 LEU D N 1
ATOM 2850 C CA . LEU A 1 427 ? 29.635 14.700 249.443 1.00 96.72 427 LEU D CA 1
ATOM 2851 C C . LEU A 1 427 ? 29.889 15.725 248.350 1.00 97.03 427 LEU D C 1
ATOM 2852 O O . LEU A 1 427 ? 30.803 15.564 247.539 1.00 96.89 427 LEU D O 1
ATOM 2857 N N . ALA A 1 428 ? 29.118 16.800 248.336 1.00 98.93 428 ALA D N 1
ATOM 2858 C CA . ALA A 1 428 ? 29.237 17.760 247.253 1.00 101.13 428 ALA D CA 1
ATOM 2859 C C . ALA A 1 428 ? 30.443 18.661 247.447 1.00 100.15 428 ALA D C 1
ATOM 2860 O O . ALA A 1 428 ? 31.110 19.023 246.475 1.00 106.42 428 ALA D O 1
ATOM 2862 N N . GLN A 1 429 ? 30.726 19.049 248.688 1.00 100.32 429 GLN D N 1
ATOM 2863 C CA . GLN A 1 429 ? 31.986 19.733 248.959 1.00 99.67 429 GLN D CA 1
ATOM 2864 C C . GLN A 1 429 ? 33.141 18.879 248.458 1.00 97.54 429 GLN D C 1
ATOM 2865 O O . GLN A 1 429 ? 34.120 19.380 247.895 1.00 103.05 429 GLN D O 1
ATOM 2871 N N . VAL A 1 430 ? 33.028 17.567 248.625 1.00 95.75 430 VAL D N 1
ATOM 2872 C CA . VAL A 1 430 ? 34.040 16.691 248.052 1.00 97.65 430 VAL D CA 1
ATOM 2873 C C . VAL A 1 430 ? 34.083 16.834 246.535 1.00 106.34 430 VAL D C 1
ATOM 2874 O O . VAL A 1 430 ? 35.147 17.065 245.939 1.00 113.04 430 VAL D O 1
ATOM 2878 N N . ALA A 1 431 ? 32.925 16.666 245.890 1.00 108.81 431 ALA D N 1
ATOM 2879 C CA . ALA A 1 431 ? 32.850 16.763 244.434 1.00 106.21 431 ALA D CA 1
ATOM 2880 C C . ALA A 1 431 ? 33.530 18.027 243.927 1.00 108.85 431 ALA D C 1
ATOM 2881 O O . ALA A 1 431 ? 34.330 17.982 242.988 1.00 113.33 431 ALA D O 1
ATOM 2883 N N . ARG A 1 432 ? 33.340 19.132 244.631 1.00 107.46 432 ARG D N 1
ATOM 2884 C CA . ARG A 1 432 ? 33.955 20.382 244.215 1.00 106.09 432 ARG D CA 1
ATOM 2885 C C . ARG A 1 432 ? 35.449 20.355 244.417 1.00 110.24 432 ARG D C 1
ATOM 2886 O O . ARG A 1 432 ? 36.195 20.983 243.655 1.00 108.92 432 ARG D O 1
ATOM 2894 N N . PHE A 1 433 ? 35.886 19.682 245.482 1.00 117.25 433 PHE D N 1
ATOM 2895 C CA . PHE A 1 433 ? 37.303 19.399 245.670 1.00 121.37 433 PHE D CA 1
ATOM 2896 C C . PHE A 1 433 ? 37.882 18.755 244.420 1.00 121.13 433 PHE D C 1
ATOM 2897 O O . PHE A 1 433 ? 39.050 18.995 244.080 1.00 124.26 433 PHE D O 1
ATOM 2905 N N . TYR A 1 434 ? 37.076 17.945 243.717 1.00 120.56 434 TYR D N 1
ATOM 2906 C CA . TYR A 1 434 ? 37.561 17.263 242.512 1.00 118.80 434 TYR D CA 1
ATOM 2907 C C . TYR A 1 434 ? 37.367 18.050 241.205 1.00 118.55 434 TYR D C 1
ATOM 2908 O O . TYR A 1 434 ? 38.206 17.931 240.303 1.00 118.09 434 TYR D O 1
ATOM 2917 N N . GLU A 1 435 ? 36.326 18.884 241.084 1.00 116.92 435 GLU D N 1
ATOM 2918 C CA . GLU A 1 435 ? 36.007 19.525 239.823 1.00 110.68 435 GLU D CA 1
ATOM 2919 C C . GLU A 1 435 ? 36.814 20.773 239.549 1.00 112.93 435 GLU D C 1
ATOM 2920 O O . GLU A 1 435 ? 37.951 20.698 239.087 1.00 116.40 435 GLU D O 1
ATOM 2926 N N . GLY A 1 436 ? 36.285 21.889 240.071 1.00 111.65 436 GLY D N 1
ATOM 2927 C CA . GLY A 1 436 ? 36.835 23.257 239.970 1.00 118.63 436 GLY D CA 1
ATOM 2928 C C . GLY A 1 436 ? 38.136 23.491 240.730 1.00 126.61 436 GLY D C 1
ATOM 2929 O O . GLY A 1 436 ? 39.176 23.271 240.122 1.00 127.79 436 GLY D O 1
ATOM 2930 N N . PRO A 1 437 ? 38.104 23.908 242.022 1.00 128.50 437 PRO D N 1
ATOM 2931 C CA . PRO A 1 437 ? 39.269 24.254 242.881 1.00 130.10 437 PRO D CA 1
ATOM 2932 C C . PRO A 1 437 ? 40.690 23.837 242.486 1.00 135.06 437 PRO D C 1
ATOM 2933 O O . PRO A 1 437 ? 41.337 24.589 241.770 1.00 133.40 437 PRO D O 1
ATOM 2937 N N . TRP A 1 438 ? 41.204 22.737 243.054 1.00 141.13 438 TRP D N 1
ATOM 2938 C CA . TRP A 1 438 ? 42.471 22.235 242.536 1.00 141.62 438 TRP D CA 1
ATOM 2939 C C . TRP A 1 438 ? 42.236 21.391 241.291 1.00 133.32 438 TRP D C 1
ATOM 2940 O O . TRP A 1 438 ? 41.877 21.926 240.238 1.00 133.04 438 TRP D O 1
ATOM 2951 N N . GLY A 1 439 ? 42.418 20.077 241.406 1.00 134.46 439 GLY D N 1
ATOM 2952 C CA . GLY A 1 439 ? 42.307 19.230 240.245 1.00 139.69 439 GLY D CA 1
ATOM 2953 C C . GLY A 1 439 ? 43.147 19.813 239.134 1.00 138.35 439 GLY D C 1
ATOM 2954 O O . GLY A 1 439 ? 44.378 19.912 239.232 1.00 132.80 439 GLY D O 1
ATOM 2955 N N . SER A 1 440 ? 42.450 20.260 238.087 1.00 138.11 440 SER D N 1
ATOM 2956 C CA . SER A 1 440 ? 43.055 21.000 236.990 1.00 135.53 440 SER D CA 1
ATOM 2957 C C . SER A 1 440 ? 42.210 22.206 236.621 1.00 130.59 440 SER D C 1
ATOM 2958 O O . SER A 1 440 ? 42.303 22.693 235.499 1.00 134.91 440 SER D O 1
ATOM 2960 N N . PRO A 1 441 ? 41.372 22.673 237.539 1.00 128.81 441 PRO D N 1
ATOM 2961 C CA . PRO A 1 441 ? 40.600 23.894 237.364 1.00 130.28 441 PRO D CA 1
ATOM 2962 C C . PRO A 1 441 ? 39.471 23.699 236.359 1.00 131.56 441 PRO D C 1
ATOM 2963 O O . PRO A 1 441 ? 38.316 23.983 236.682 1.00 132.50 441 PRO D O 1
ATOM 2965 N N . THR A 1 442 ? 39.778 23.225 235.151 1.00 137.04 442 THR D N 1
ATOM 2966 C CA . THR A 1 442 ? 38.753 23.013 234.127 1.00 137.58 442 THR D CA 1
ATOM 2967 C C . THR A 1 442 ? 37.618 22.114 234.618 1.00 136.74 442 THR D C 1
ATOM 2968 O O . THR A 1 442 ? 37.852 21.103 235.284 1.00 136.24 442 THR D O 1
ATOM 2970 N N . LYS A 1 443 ? 36.390 22.483 234.216 1.00 138.37 443 LYS D N 1
ATOM 2971 C CA . LYS A 1 443 ? 35.075 21.939 234.576 1.00 137.42 443 LYS D CA 1
ATOM 2972 C C . LYS A 1 443 ? 34.182 23.095 234.996 1.00 137.78 443 LYS D C 1
ATOM 2973 O O . LYS A 1 443 ? 34.572 23.896 235.845 1.00 136.30 443 LYS D O 1
ATOM 2975 N N . VAL A 1 444 ? 33.002 23.199 234.391 1.00 141.09 444 VAL D N 1
ATOM 2976 C CA . VAL A 1 444 ? 32.006 24.202 234.748 1.00 143.68 444 VAL D CA 1
ATOM 2977 C C . VAL A 1 444 ? 30.768 23.961 233.902 1.00 154.48 444 VAL D C 1
ATOM 2978 O O . VAL A 1 444 ? 29.693 23.653 234.425 1.00 156.58 444 VAL D O 1
ATOM 2980 N N . PRO A 1 445 ? 30.919 24.132 232.589 1.00 159.30 445 PRO D N 1
ATOM 2981 C CA . PRO A 1 445 ? 29.893 23.806 231.607 1.00 157.53 445 PRO D CA 1
ATOM 2982 C C . PRO A 1 445 ? 30.567 23.527 230.273 1.00 159.22 445 PRO D C 1
ATOM 2983 O O . PRO A 1 445 ? 29.948 22.965 229.366 1.00 160.99 445 PRO D O 1
ATOM 2985 N N . SER A 1 446 ? 31.836 23.929 230.156 1.00 160.27 446 SER D N 1
ATOM 2986 C CA . SER A 1 446 ? 32.652 23.767 228.956 1.00 163.66 446 SER D CA 1
ATOM 2987 C C . SER A 1 446 ? 32.121 24.562 227.762 1.00 166.41 446 SER D C 1
ATOM 2988 O O . SER A 1 446 ? 32.906 25.174 227.029 1.00 166.38 446 SER D O 1
ATOM 2990 N N . CYS A 1 447 ? 30.805 24.538 227.529 1.00 167.12 447 CYS D N 1
ATOM 2991 C CA . CYS A 1 447 ? 30.183 25.342 226.472 1.00 165.15 447 CYS D CA 1
ATOM 2992 C C . CYS A 1 447 ? 28.825 25.843 226.967 1.00 165.91 447 CYS D C 1
ATOM 2993 O O . CYS A 1 447 ? 27.843 25.097 226.981 1.00 166.42 447 CYS D O 1
ATOM 2995 N N . ASP A 1 448 ? 28.783 27.103 227.391 1.00 164.73 448 ASP D N 1
ATOM 2996 C CA . ASP A 1 448 ? 27.548 27.807 227.716 1.00 163.06 448 ASP D CA 1
ATOM 2997 C C . ASP A 1 448 ? 27.882 29.291 227.703 1.00 164.24 448 ASP D C 1
ATOM 2998 O O . ASP A 1 448 ? 27.816 29.958 228.741 1.00 164.58 448 ASP D O 1
ATOM 3000 N N . ASP A 1 449 ? 28.163 29.809 226.503 1.00 162.18 449 ASP D N 1
ATOM 3001 C CA . ASP A 1 449 ? 28.967 31.008 226.264 1.00 158.98 449 ASP D CA 1
ATOM 3002 C C . ASP A 1 449 ? 30.405 30.774 226.724 1.00 154.99 449 ASP D C 1
ATOM 3003 O O . ASP A 1 449 ? 30.818 31.299 227.760 1.00 154.02 449 ASP D O 1
ATOM 3005 N N . ALA A 1 450 ? 31.201 30.089 225.886 1.00 154.40 450 ALA D N 1
ATOM 3006 C CA . ALA A 1 450 ? 32.467 29.472 226.299 1.00 152.78 450 ALA D CA 1
ATOM 3007 C C . ALA A 1 450 ? 33.512 30.479 226.763 1.00 151.33 450 ALA D C 1
ATOM 3008 O O . ALA A 1 450 ? 34.475 30.090 227.443 1.00 151.09 450 ALA D O 1
ATOM 3010 N N . THR A 1 451 ? 33.364 31.752 226.393 1.00 151.25 451 THR D N 1
ATOM 3011 C CA . THR A 1 451 ? 34.180 32.797 227.001 1.00 152.15 451 THR D CA 1
ATOM 3012 C C . THR A 1 451 ? 34.064 32.757 228.522 1.00 155.51 451 THR D C 1
ATOM 3013 O O . THR A 1 451 ? 35.074 32.806 229.233 1.00 153.40 451 THR D O 1
ATOM 3015 N N . LEU A 1 452 ? 32.830 32.634 229.040 1.00 155.93 452 LEU D N 1
ATOM 3016 C CA . LEU A 1 452 ? 32.614 32.618 230.490 1.00 153.04 452 LEU D CA 1
ATOM 3017 C C . LEU A 1 452 ? 33.239 31.398 231.155 1.00 149.35 452 LEU D C 1
ATOM 3018 O O . LEU A 1 452 ? 33.744 31.506 232.275 1.00 150.08 452 LEU D O 1
ATOM 3020 N N . ARG A 1 453 ? 33.235 30.242 230.491 1.00 150.26 453 ARG D N 1
ATOM 3021 C CA . ARG A 1 453 ? 33.867 29.069 231.083 1.00 147.00 453 ARG D CA 1
ATOM 3022 C C . ARG A 1 453 ? 35.374 29.246 231.147 1.00 152.19 453 ARG D C 1
ATOM 3023 O O . ARG A 1 453 ? 35.975 29.122 232.222 1.00 154.74 453 ARG D O 1
ATOM 3025 N N . THR A 1 454 ? 36.004 29.558 230.008 1.00 151.26 454 THR D N 1
ATOM 3026 C CA . THR A 1 454 ? 37.456 29.750 230.005 1.00 149.23 454 THR D CA 1
ATOM 3027 C C . THR A 1 454 ? 37.908 30.939 230.846 1.00 147.73 454 THR D C 1
ATOM 3028 O O . THR A 1 454 ? 39.100 31.031 231.166 1.00 147.67 454 THR D O 1
ATOM 3030 N N . GLN A 1 455 ? 37.004 31.869 231.172 1.00 150.68 455 GLN D N 1
ATOM 3031 C CA . GLN A 1 455 ? 37.313 33.008 232.030 1.00 151.44 455 GLN D CA 1
ATOM 3032 C C . GLN A 1 455 ? 37.159 32.697 233.520 1.00 148.85 455 GLN D C 1
ATOM 3033 O O . GLN A 1 455 ? 38.063 32.985 234.313 1.00 146.10 455 GLN D O 1
ATOM 3035 N N . ALA A 1 456 ? 36.021 32.133 233.923 1.00 147.59 456 ALA D N 1
ATOM 3036 C CA . ALA A 1 456 ? 35.826 31.764 235.320 1.00 147.36 456 ALA D CA 1
ATOM 3037 C C . ALA A 1 456 ? 36.775 30.650 235.754 1.00 147.52 456 ALA D C 1
ATOM 3038 O O . ALA A 1 456 ? 37.068 30.524 236.952 1.00 144.25 456 ALA D O 1
ATOM 3040 N N . GLY A 1 457 ? 37.259 29.835 234.808 1.00 147.69 457 GLY D N 1
ATOM 3041 C CA . GLY A 1 457 ? 38.294 28.865 235.143 1.00 144.96 457 GLY D CA 1
ATOM 3042 C C . GLY A 1 457 ? 39.512 29.544 235.750 1.00 141.50 457 GLY D C 1
ATOM 3043 O O . GLY A 1 457 ? 40.198 28.955 236.591 1.00 140.63 457 GLY D O 1
ATOM 3044 N N . ILE A 1 458 ? 39.788 30.786 235.347 1.00 143.09 458 ILE D N 1
ATOM 3045 C CA . ILE A 1 458 ? 40.886 31.532 235.950 1.00 143.06 458 ILE D CA 1
ATOM 3046 C C . ILE A 1 458 ? 40.572 31.882 237.395 1.00 140.48 458 ILE D C 1
ATOM 3047 O O . ILE A 1 458 ? 41.457 31.847 238.255 1.00 137.17 458 ILE D O 1
ATOM 3049 N N . ALA A 1 459 ? 39.322 32.244 237.680 1.00 141.68 459 ALA D N 1
ATOM 3050 C CA . ALA A 1 459 ? 38.939 32.465 239.066 1.00 136.49 459 ALA D CA 1
ATOM 3051 C C . ALA A 1 459 ? 39.189 31.214 239.884 1.00 136.53 459 ALA D C 1
ATOM 3052 O O . ALA A 1 459 ? 39.787 31.268 240.961 1.00 134.39 459 ALA D O 1
ATOM 3054 N N . LEU A 1 460 ? 38.799 30.067 239.343 1.00 142.91 460 LEU D N 1
ATOM 3055 C CA . LEU A 1 460 ? 38.979 28.822 240.079 1.00 139.29 460 LEU D CA 1
ATOM 3056 C C . LEU A 1 460 ? 40.450 28.448 240.215 1.00 132.48 460 LEU D C 1
ATOM 3057 O O . LEU A 1 460 ? 40.827 27.777 241.175 1.00 133.19 460 LEU D O 1
ATOM 3059 N N . ALA A 1 461 ? 41.285 28.820 239.255 1.00 133.90 461 ALA D N 1
ATOM 3060 C CA . ALA A 1 461 ? 42.706 28.519 239.380 1.00 134.69 461 ALA D CA 1
ATOM 3061 C C . ALA A 1 461 ? 43.419 29.469 240.338 1.00 129.09 461 ALA D C 1
ATOM 3062 O O . ALA A 1 461 ? 44.375 29.061 241.009 1.00 124.43 461 ALA D O 1
ATOM 3064 N N . ALA A 1 462 ? 43.013 30.739 240.375 1.00 128.69 462 ALA D N 1
ATOM 3065 C CA . ALA A 1 462 ? 43.718 31.734 241.173 1.00 125.22 462 ALA D CA 1
ATOM 3066 C C . ALA A 1 462 ? 43.248 31.733 242.614 1.00 130.03 462 ALA D C 1
ATOM 3067 O O . ALA A 1 462 ? 44.065 31.627 243.533 1.00 130.98 462 ALA D O 1
ATOM 3069 N N . LEU A 1 463 ? 41.932 31.828 242.838 1.00 130.70 463 LEU D N 1
ATOM 3070 C CA . LEU A 1 463 ? 41.435 31.849 244.205 1.00 124.40 463 LEU D CA 1
ATOM 3071 C C . LEU A 1 463 ? 41.914 30.632 244.989 1.00 126.30 463 LEU D C 1
ATOM 3072 O O . LEU A 1 463 ? 41.950 30.679 246.217 1.00 134.08 463 LEU D O 1
ATOM 3074 N N . ARG A 1 464 ? 42.331 29.565 244.314 1.00 125.70 464 ARG D N 1
ATOM 3075 C CA . ARG A 1 464 ? 42.951 28.417 244.970 1.00 126.65 464 ARG D CA 1
ATOM 3076 C C . ARG A 1 464 ? 44.459 28.576 245.081 1.00 132.73 464 ARG D C 1
ATOM 3077 O O . ARG A 1 464 ? 45.212 27.657 244.756 1.00 136.55 464 ARG D O 1
ATOM 3079 N N . GLU A 1 465 ? 44.933 29.753 245.489 1.00 132.52 465 GLU D N 1
ATOM 3080 C CA . GLU A 1 465 ? 46.358 29.980 245.704 1.00 133.74 465 GLU D CA 1
ATOM 3081 C C . GLU A 1 465 ? 46.662 30.828 246.932 1.00 133.80 465 GLU D C 1
ATOM 3082 O O . GLU A 1 465 ? 47.834 30.975 247.283 1.00 131.48 465 GLU D O 1
ATOM 3084 N N . GLY A 1 466 ? 45.658 31.380 247.605 1.00 132.69 466 GLY D N 1
ATOM 3085 C CA . GLY A 1 466 ? 45.928 32.186 248.784 1.00 134.57 466 GLY D CA 1
ATOM 3086 C C . GLY A 1 466 ? 44.666 32.205 249.647 1.00 137.70 466 GLY D C 1
ATOM 3087 O O . GLY A 1 466 ? 43.839 31.287 249.560 1.00 133.69 466 GLY D O 1
ATOM 3088 N N . GLY A 1 467 ? 44.492 33.285 250.424 1.00 147.05 467 GLY D N 1
ATOM 3089 C CA . GLY A 1 467 ? 43.567 33.326 251.560 1.00 149.56 467 GLY D CA 1
ATOM 3090 C C . GLY A 1 467 ? 42.110 33.058 251.180 1.00 152.48 467 GLY D C 1
ATOM 3091 O O . GLY A 1 467 ? 41.312 32.710 252.066 1.00 152.63 467 GLY D O 1
ATOM 3092 N N . HIS A 1 468 ? 41.736 33.225 249.906 1.00 146.29 468 HIS D N 1
ATOM 3093 C CA . HIS A 1 468 ? 40.404 32.829 249.466 1.00 133.57 468 HIS D CA 1
ATOM 3094 C C . HIS A 1 468 ? 40.337 31.316 249.585 1.00 130.03 468 HIS D C 1
ATOM 3095 O O . HIS A 1 468 ? 40.887 30.582 248.770 1.00 126.24 468 HIS D O 1
ATOM 3097 N N . ASP A 1 469 ? 39.796 30.864 250.699 1.00 126.91 469 ASP D N 1
ATOM 3098 C CA . ASP A 1 469 ? 39.391 29.496 250.895 1.00 116.66 469 ASP D CA 1
ATOM 3099 C C . ASP A 1 469 ? 38.010 29.423 251.510 1.00 113.25 469 ASP D C 1
ATOM 3100 O O . ASP A 1 469 ? 37.430 28.341 251.539 1.00 114.57 469 ASP D O 1
ATOM 3102 N N . ILE A 1 470 ? 37.481 30.534 252.033 1.00 114.42 470 ILE D N 1
ATOM 3103 C CA . ILE A 1 470 ? 36.094 30.565 252.477 1.00 116.33 470 ILE D CA 1
ATOM 3104 C C . ILE A 1 470 ? 35.134 30.655 251.299 1.00 116.89 470 ILE D C 1
ATOM 3105 O O . ILE A 1 470 ? 34.095 29.989 251.290 1.00 118.20 470 ILE D O 1
ATOM 3107 N N . VAL A 1 471 ? 35.476 31.461 250.296 1.00 120.23 471 VAL D N 1
ATOM 3108 C CA . VAL A 1 471 ? 34.869 31.408 248.972 1.00 119.18 471 VAL D CA 1
ATOM 3109 C C . VAL A 1 471 ? 34.630 29.975 248.512 1.00 118.14 471 VAL D C 1
ATOM 3110 O O . VAL A 1 471 ? 33.662 29.710 247.797 1.00 118.86 471 VAL D O 1
ATOM 3112 N N . VAL A 1 472 ? 35.505 29.048 248.917 1.00 119.29 472 VAL D N 1
ATOM 3113 C CA . VAL A 1 472 ? 35.360 27.650 248.529 1.00 117.96 472 VAL D CA 1
ATOM 3114 C C . VAL A 1 472 ? 33.984 27.132 248.878 1.00 111.85 472 VAL D C 1
ATOM 3115 O O . VAL A 1 472 ? 33.382 26.380 248.116 1.00 115.41 472 VAL D O 1
ATOM 3117 N N . GLY A 1 473 ? 33.461 27.519 250.024 1.00 114.73 473 GLY D N 1
ATOM 3118 C CA . GLY A 1 473 ? 32.125 27.065 250.370 1.00 113.82 473 GLY D CA 1
ATOM 3119 C C . GLY A 1 473 ? 31.062 27.643 249.434 1.00 116.19 473 GLY D C 1
ATOM 3120 O O . GLY A 1 473 ? 30.174 26.916 248.980 1.00 117.78 473 GLY D O 1
ATOM 3121 N N . LEU A 1 474 ? 31.140 28.932 249.104 1.00 117.26 474 LEU D N 1
ATOM 3122 C CA . LEU A 1 474 ? 30.086 29.530 248.286 1.00 114.80 474 LEU D CA 1
ATOM 3123 C C . LEU A 1 474 ? 30.102 28.969 246.879 1.00 114.54 474 LEU D C 1
ATOM 3124 O O . LEU A 1 474 ? 29.063 28.560 246.354 1.00 114.29 474 LEU D O 1
ATOM 3126 N N . LEU A 1 475 ? 31.280 28.938 246.258 1.00 116.98 475 LEU D N 1
ATOM 3127 C CA . LEU A 1 475 ? 31.394 28.312 244.953 1.00 114.77 475 LEU D CA 1
ATOM 3128 C C . LEU A 1 475 ? 30.983 26.844 245.024 1.00 116.55 475 LEU D C 1
ATOM 3129 O O . LEU A 1 475 ? 30.332 26.331 244.102 1.00 121.31 475 LEU D O 1
ATOM 3131 N N . THR A 1 476 ? 31.236 26.179 246.153 1.00 120.26 476 THR D N 1
ATOM 3132 C CA . THR A 1 476 ? 30.764 24.812 246.284 1.00 122.22 476 THR D CA 1
ATOM 3133 C C . THR A 1 476 ? 29.264 24.742 246.420 1.00 120.40 476 THR D C 1
ATOM 3134 O O . THR A 1 476 ? 28.680 23.776 245.953 1.00 123.90 476 THR D O 1
ATOM 3136 N N . ARG A 1 477 ? 28.603 25.810 246.842 1.00 119.96 477 ARG D N 1
ATOM 3137 C CA . ARG A 1 477 ? 27.157 25.667 246.965 1.00 122.22 477 ARG D CA 1
ATOM 3138 C C . ARG A 1 477 ? 26.463 26.033 245.675 1.00 125.84 477 ARG D C 1
ATOM 3139 O O . ARG A 1 477 ? 25.460 25.397 245.310 1.00 129.51 477 ARG D O 1
ATOM 3141 N N . TYR A 1 478 ? 27.085 26.921 244.902 1.00 127.77 478 TYR D N 1
ATOM 3142 C CA . TYR A 1 478 ? 26.519 27.290 243.616 1.00 122.39 478 TYR D CA 1
ATOM 3143 C C . TYR A 1 478 ? 26.669 26.132 242.645 1.00 124.77 478 TYR D C 1
ATOM 3144 O O . TYR A 1 478 ? 25.674 25.563 242.184 1.00 132.66 478 TYR D O 1
ATOM 3146 N N . PHE A 1 479 ? 27.901 25.670 242.420 1.00 123.03 479 PHE D N 1
ATOM 3147 C CA . PHE A 1 479 ? 28.013 24.522 241.526 1.00 127.92 479 PHE D CA 1
ATOM 3148 C C . PHE A 1 479 ? 27.526 23.225 242.152 1.00 127.28 479 PHE D C 1
ATOM 3149 O O . PHE A 1 479 ? 27.367 22.239 241.424 1.00 130.63 479 PHE D O 1
ATOM 3151 N N . ALA A 1 480 ? 27.323 23.179 243.472 1.00 126.12 480 ALA D N 1
ATOM 3152 C CA . ALA A 1 480 ? 26.621 22.052 244.068 1.00 126.60 480 ALA D CA 1
ATOM 3153 C C . ALA A 1 480 ? 25.187 21.981 243.589 1.00 130.05 480 ALA D C 1
ATOM 3154 O O . ALA A 1 480 ? 24.752 20.955 243.056 1.00 130.55 480 ALA D O 1
ATOM 3156 N N . ALA A 1 481 ? 24.445 23.086 243.723 1.00 133.16 481 ALA D N 1
ATOM 3157 C CA . ALA A 1 481 ? 23.084 23.107 243.200 1.00 134.51 481 ALA D CA 1
ATOM 3158 C C . ALA A 1 481 ? 23.068 23.013 241.681 1.00 134.29 481 ALA D C 1
ATOM 3159 O O . ALA A 1 481 ? 22.035 22.662 241.109 1.00 135.71 481 ALA D O 1
ATOM 3161 N N . HIS A 1 482 ? 24.194 23.313 241.023 1.00 135.80 482 HIS D N 1
ATOM 3162 C CA . HIS A 1 482 ? 24.284 23.132 239.576 1.00 135.40 482 HIS D CA 1
ATOM 3163 C C . HIS A 1 482 ? 24.376 21.658 239.211 1.00 136.62 482 HIS D C 1
ATOM 3164 O O . HIS A 1 482 ? 23.624 21.179 238.357 1.00 139.16 482 HIS D O 1
ATOM 3166 N N . ARG A 1 483 ? 25.308 20.922 239.828 1.00 135.33 483 ARG D N 1
ATOM 3167 C CA . ARG A 1 483 ? 25.375 19.488 239.563 1.00 133.93 483 ARG D CA 1
ATOM 3168 C C . ARG A 1 483 ? 24.123 18.780 240.067 1.00 134.28 483 ARG D C 1
ATOM 3169 O O . ARG A 1 483 ? 23.739 17.738 239.525 1.00 133.56 483 ARG D O 1
ATOM 3171 N N . LEU A 1 484 ? 23.469 19.334 241.086 1.00 135.27 484 LEU D N 1
ATOM 3172 C CA . LEU A 1 484 ? 22.201 18.817 241.600 1.00 140.17 484 LEU D CA 1
ATOM 3173 C C . LEU A 1 484 ? 21.035 19.692 241.160 1.00 144.04 484 LEU D C 1
ATOM 3174 O O . LEU A 1 484 ? 20.142 20.034 241.950 1.00 144.30 484 LEU D O 1
ATOM 3176 N N . SER A 1 485 ? 21.034 20.068 239.887 1.00 147.02 485 SER D N 1
ATOM 3177 C CA . SER A 1 485 ? 20.007 20.925 239.322 1.00 151.28 485 SER D CA 1
ATOM 3178 C C . SER A 1 485 ? 18.954 20.103 238.596 1.00 157.23 485 SER D C 1
ATOM 3179 O O . SER A 1 485 ? 19.191 18.965 238.172 1.00 157.27 485 SER D O 1
ATOM 3181 N N . SER A 1 486 ? 17.768 20.702 238.476 1.00 158.75 486 SER D N 1
ATOM 3182 C CA . SER A 1 486 ? 16.702 20.151 237.654 1.00 163.16 486 SER D CA 1
ATOM 3183 C C . SER A 1 486 ? 17.257 19.872 236.267 1.00 162.49 486 SER D C 1
ATOM 3184 O O . SER A 1 486 ? 17.357 20.783 235.441 1.00 163.37 486 SER D O 1
ATOM 3186 N N . PRO A 1 487 ? 17.641 18.614 236.028 1.00 164.12 487 PRO D N 1
ATOM 3187 C CA . PRO A 1 487 ? 18.341 18.228 234.807 1.00 166.14 487 PRO D CA 1
ATOM 3188 C C . PRO A 1 487 ? 17.598 18.707 233.566 1.00 165.41 487 PRO D C 1
ATOM 3189 O O . PRO A 1 487 ? 16.372 18.602 233.477 1.00 166.81 487 PRO D O 1
ATOM 3191 N N . GLU A 1 488 ? 18.358 19.251 232.615 1.00 165.07 488 GLU D N 1
ATOM 3192 C CA . GLU A 1 488 ? 17.826 19.875 231.410 1.00 165.23 488 GLU D CA 1
ATOM 3193 C C . GLU A 1 488 ? 16.857 21.015 231.726 1.00 162.90 488 GLU D C 1
ATOM 3194 O O . GLU A 1 488 ? 17.128 22.161 231.358 1.00 163.50 488 GLU D O 1
ATOM 3196 N N . THR A 1 489 ? 15.747 20.712 232.421 1.00 162.41 489 THR D N 1
ATOM 3197 C CA . THR A 1 489 ? 14.662 21.675 232.630 1.00 162.64 489 THR D CA 1
ATOM 3198 C C . THR A 1 489 ? 15.173 23.044 233.076 1.00 165.49 489 THR D C 1
ATOM 3199 O O . THR A 1 489 ? 14.674 24.077 232.613 1.00 168.12 489 THR D O 1
ATOM 3201 N N . VAL A 1 490 ? 16.165 23.073 233.977 1.00 168.10 490 VAL D N 1
ATOM 3202 C CA . VAL A 1 490 ? 16.792 24.323 234.401 1.00 164.65 490 VAL D CA 1
ATOM 3203 C C . VAL A 1 490 ? 18.292 24.163 234.617 1.00 157.21 490 VAL D C 1
ATOM 3204 O O . VAL A 1 490 ? 18.897 24.984 235.311 1.00 155.82 490 VAL D O 1
ATOM 3206 N N . GLU A 1 491 ? 18.903 23.131 234.036 1.00 155.75 491 GLU D N 1
ATOM 3207 C CA . GLU A 1 491 ? 20.293 22.810 234.334 1.00 152.89 491 GLU D CA 1
ATOM 3208 C C . GLU A 1 491 ? 21.227 23.941 233.936 1.00 152.23 491 GLU D C 1
ATOM 3209 O O . GLU A 1 491 ? 21.954 24.481 234.775 1.00 154.93 491 GLU D O 1
ATOM 3211 N N . SER A 1 492 ? 21.226 24.307 232.649 1.00 158.80 492 SER D N 1
ATOM 3212 C CA . SER A 1 492 ? 22.187 25.282 232.138 1.00 155.12 492 SER D CA 1
ATOM 3213 C C . SER A 1 492 ? 22.111 26.616 232.877 1.00 152.99 492 SER D C 1
ATOM 3214 O O . SER A 1 492 ? 23.122 27.316 232.976 1.00 151.19 492 SER D O 1
ATOM 3216 N N . SER A 1 493 ? 20.934 26.981 233.410 1.00 152.64 493 SER D N 1
ATOM 3217 C CA . SER A 1 493 ? 20.826 28.185 234.237 1.00 148.54 493 SER D CA 1
ATOM 3218 C C . SER A 1 493 ? 21.745 28.088 235.442 1.00 148.45 493 SER D C 1
ATOM 3219 O O . SER A 1 493 ? 22.532 29.003 235.723 1.00 146.75 493 SER D O 1
ATOM 3221 N N . ALA A 1 494 ? 21.669 26.962 236.152 1.00 149.00 494 ALA D N 1
ATOM 3222 C CA . ALA A 1 494 ? 22.550 26.717 237.283 1.00 146.87 494 ALA D CA 1
ATOM 3223 C C . ALA A 1 494 ? 24.013 26.613 236.847 1.00 147.02 494 ALA D C 1
ATOM 3224 O O . ALA A 1 494 ? 24.903 27.181 237.497 1.00 145.99 494 ALA D O 1
ATOM 3226 N N . ARG A 1 495 ? 24.282 25.895 235.751 1.00 147.82 495 ARG D N 1
ATOM 3227 C CA . ARG A 1 495 ? 25.659 25.701 235.292 1.00 147.14 495 ARG D CA 1
ATOM 3228 C C . ARG A 1 495 ? 26.317 27.018 234.880 1.00 145.52 495 ARG D C 1
ATOM 3229 O O . ARG A 1 495 ? 27.547 27.143 234.928 1.00 142.23 495 ARG D O 1
ATOM 3231 N N . GLN A 1 496 ? 25.525 28.008 234.468 1.00 147.44 496 GLN D N 1
ATOM 3232 C CA . GLN A 1 496 ? 26.093 29.313 234.155 1.00 140.51 496 GLN D CA 1
ATOM 3233 C C . GLN A 1 496 ? 26.230 30.158 235.405 1.00 137.40 496 GLN D C 1
ATOM 3234 O O . GLN A 1 496 ? 27.253 30.826 235.585 1.00 135.69 496 GLN D O 1
ATOM 3236 N N . PHE A 1 497 ? 25.206 30.140 236.269 1.00 139.40 497 PHE D N 1
ATOM 3237 C CA . PHE A 1 497 ? 25.279 30.883 237.520 1.00 137.86 497 PHE D CA 1
ATOM 3238 C C . PHE A 1 497 ? 26.495 30.469 238.346 1.00 139.67 497 PHE D C 1
ATOM 3239 O O . PHE A 1 497 ? 27.060 31.298 239.062 1.00 138.22 497 PHE D O 1
ATOM 3241 N N . LEU A 1 498 ? 26.940 29.208 238.236 1.00 141.60 498 LEU D N 1
ATOM 3242 C CA . LEU A 1 498 ? 28.119 28.776 238.994 1.00 135.09 498 LEU D CA 1
ATOM 3243 C C . LEU A 1 498 ? 29.397 29.431 238.481 1.00 134.64 498 LEU D C 1
ATOM 3244 O O . LEU A 1 498 ? 30.222 29.891 239.279 1.00 139.24 498 LEU D O 1
ATOM 3246 N N . LEU A 1 499 ? 29.597 29.467 237.160 1.00 133.26 499 LEU D N 1
ATOM 3247 C CA . LEU A 1 499 ? 30.770 30.152 236.627 1.00 130.23 499 LEU D CA 1
ATOM 3248 C C . LEU A 1 499 ? 30.693 31.646 236.887 1.00 130.27 499 LEU D C 1
ATOM 3249 O O . LEU A 1 499 ? 31.718 32.300 237.127 1.00 129.82 499 LEU D O 1
ATOM 3251 N N . ALA A 1 500 ? 29.482 32.192 236.869 1.00 131.47 500 ALA D N 1
ATOM 3252 C CA . ALA A 1 500 ? 29.293 33.585 237.245 1.00 133.99 500 ALA D CA 1
ATOM 3253 C C . ALA A 1 500 ? 29.719 33.822 238.679 1.00 136.18 500 ALA D C 1
ATOM 3254 O O . ALA A 1 500 ? 30.375 34.828 238.981 1.00 138.62 500 ALA D O 1
ATOM 3256 N N . ALA A 1 501 ? 29.333 32.900 239.569 1.00 139.01 501 ALA D N 1
ATOM 3257 C CA . ALA A 1 501 ? 29.705 32.958 240.980 1.00 137.15 501 ALA D CA 1
ATOM 3258 C C . ALA A 1 501 ? 31.215 32.966 241.159 1.00 134.01 501 ALA D C 1
ATOM 3259 O O . ALA A 1 501 ? 31.756 33.797 241.888 1.00 135.07 501 ALA D O 1
ATOM 3261 N N . ARG A 1 502 ? 31.911 32.027 240.519 1.00 135.50 502 ARG D N 1
ATOM 3262 C CA . ARG A 1 502 ? 33.374 32.015 240.586 1.00 135.01 502 ARG D CA 1
ATOM 3263 C C . ARG A 1 502 ? 33.967 33.336 240.113 1.00 136.95 502 ARG D C 1
ATOM 3264 O O . ARG A 1 502 ? 34.896 33.870 240.733 1.00 135.52 502 ARG D O 1
ATOM 3266 N N . SER A 1 503 ? 33.467 33.861 238.990 1.00 143.03 503 SER D N 1
ATOM 3267 C CA . SER A 1 503 ? 33.963 35.139 238.493 1.00 140.28 503 SER D CA 1
ATOM 3268 C C . SER A 1 503 ? 33.796 36.234 239.546 1.00 137.47 503 SER D C 1
ATOM 3269 O O . SER A 1 503 ? 34.767 36.905 239.931 1.00 140.58 503 SER D O 1
ATOM 3271 N N . CYS A 1 504 ? 32.573 36.407 240.048 1.00 133.95 504 CYS D N 1
ATOM 3272 C CA . CYS A 1 504 ? 32.328 37.437 241.055 1.00 137.45 504 CYS D CA 1
ATOM 3273 C C . CYS A 1 504 ? 33.172 37.217 242.306 1.00 138.71 504 CYS D C 1
ATOM 3274 O O . CYS A 1 504 ? 33.604 38.185 242.956 1.00 141.27 504 CYS D O 1
ATOM 3276 N N . ALA A 1 505 ? 33.428 35.957 242.650 1.00 140.45 505 ALA D N 1
ATOM 3277 C CA . ALA A 1 505 ? 34.165 35.657 243.869 1.00 137.80 505 ALA D CA 1
ATOM 3278 C C . ALA A 1 505 ? 35.616 36.066 243.727 1.00 139.10 505 ALA D C 1
ATOM 3279 O O . ALA A 1 505 ? 36.194 36.670 244.639 1.00 144.20 505 ALA D O 1
ATOM 3281 N N . ALA A 1 506 ? 36.225 35.747 242.585 1.00 136.44 506 ALA D N 1
ATOM 3282 C CA . ALA A 1 506 ? 37.591 36.194 242.365 1.00 136.26 506 ALA D CA 1
ATOM 3283 C C . ALA A 1 506 ? 37.668 37.715 242.296 1.00 140.45 506 ALA D C 1
ATOM 3284 O O . ALA A 1 506 ? 38.689 38.302 242.668 1.00 143.92 506 ALA D O 1
ATOM 3286 N N . PHE A 1 507 ? 36.587 38.376 241.877 1.00 139.74 507 PHE D N 1
ATOM 3287 C CA . PHE A 1 507 ? 36.592 39.839 241.874 1.00 139.64 507 PHE D CA 1
ATOM 3288 C C . PHE A 1 507 ? 36.623 40.412 243.293 1.00 141.00 507 PHE D C 1
ATOM 3289 O O . PHE A 1 507 ? 37.466 41.266 243.611 1.00 144.42 507 PHE D O 1
ATOM 3291 N N . TYR A 1 508 ? 35.682 39.991 244.148 1.00 141.69 508 TYR D N 1
ATOM 3292 C CA . TYR A 1 508 ? 35.699 40.487 245.527 1.00 141.95 508 TYR D CA 1
ATOM 3293 C C . TYR A 1 508 ? 37.000 40.119 246.217 1.00 141.83 508 TYR D C 1
ATOM 3294 O O . TYR A 1 508 ? 37.530 40.914 247.006 1.00 144.10 508 TYR D O 1
ATOM 3296 N N . ALA A 1 509 ? 37.539 38.930 245.907 1.00 141.97 509 ALA D N 1
ATOM 3297 C CA . ALA A 1 509 ? 38.835 38.518 246.434 1.00 142.36 509 ALA D CA 1
ATOM 3298 C C . ALA A 1 509 ? 39.926 39.506 246.047 1.00 146.69 509 ALA D C 1
ATOM 3299 O O . ALA A 1 509 ? 40.712 39.936 246.896 1.00 149.79 509 ALA D O 1
ATOM 3301 N N . LEU A 1 510 ? 39.983 39.888 244.766 1.00 145.82 510 LEU D N 1
ATOM 3302 C CA . LEU A 1 510 ? 41.030 40.803 244.316 1.00 145.75 510 LEU D CA 1
ATOM 3303 C C . LEU A 1 510 ? 40.897 42.173 244.967 1.00 148.64 510 LEU D C 1
ATOM 3304 O O . LEU A 1 510 ? 41.894 42.751 245.420 1.00 152.36 510 LEU D O 1
ATOM 3306 N N . TRP A 1 511 ? 39.679 42.712 245.028 1.00 143.96 511 TRP D N 1
ATOM 3307 C CA . TRP A 1 511 ? 39.511 44.021 245.651 1.00 148.53 511 TRP D CA 1
ATOM 3308 C C . TRP A 1 511 ? 39.952 43.991 247.115 1.00 152.96 511 TRP D C 1
ATOM 3309 O O . TRP A 1 511 ? 40.815 44.779 247.535 1.00 158.23 511 TRP D O 1
ATOM 3311 N N . ARG A 1 512 ? 39.409 43.050 247.901 1.00 150.65 512 ARG D N 1
ATOM 3312 C CA . ARG A 1 512 ? 39.726 43.024 249.329 1.00 150.10 512 ARG D CA 1
ATOM 3313 C C . ARG A 1 512 ? 41.196 42.714 249.589 1.00 152.08 512 ARG D C 1
ATOM 3314 O O . ARG A 1 512 ? 41.756 43.205 250.573 1.00 152.18 512 ARG D O 1
ATOM 3316 N N . GLY A 1 513 ? 41.845 41.911 248.738 1.00 154.68 513 GLY D N 1
ATOM 3317 C CA . GLY A 1 513 ? 43.272 41.668 248.930 1.00 152.65 513 GLY D CA 1
ATOM 3318 C C . GLY A 1 513 ? 44.082 42.911 248.609 1.00 153.77 513 GLY D C 1
ATOM 3319 O O . GLY A 1 513 ? 45.075 43.197 249.284 1.00 158.37 513 GLY D O 1
ATOM 3320 N N . SER A 1 514 ? 43.676 43.671 247.592 1.00 152.54 514 SER D N 1
ATOM 3321 C CA . SER A 1 514 ? 44.383 44.920 247.361 1.00 158.94 514 SER D CA 1
ATOM 3322 C C . SER A 1 514 ? 44.025 46.001 248.372 1.00 160.58 514 SER D C 1
ATOM 3323 O O . SER A 1 514 ? 44.587 47.097 248.289 1.00 170.30 514 SER D O 1
ATOM 3325 N N . PHE A 1 515 ? 43.112 45.742 249.313 1.00 156.36 515 PHE D N 1
ATOM 3326 C CA . PHE A 1 515 ? 43.026 46.619 250.483 1.00 156.88 515 PHE D CA 1
ATOM 3327 C C . PHE A 1 515 ? 44.302 46.530 251.325 1.00 154.41 515 PHE D C 1
ATOM 3328 O O . PHE A 1 515 ? 45.094 47.477 251.324 1.00 158.51 515 PHE D O 1
ATOM 3330 N N . GLY A 1 516 ? 44.521 45.407 252.035 1.00 154.47 516 GLY D N 1
ATOM 3331 C CA . GLY A 1 516 ? 45.752 45.196 252.808 1.00 153.05 516 GLY D CA 1
ATOM 3332 C C . GLY A 1 516 ? 46.022 43.739 253.216 1.00 152.83 516 GLY D C 1
ATOM 3333 O O . GLY A 1 516 ? 47.146 43.244 253.044 1.00 150.22 516 GLY D O 1
ATOM 3334 N N . SER A 1 517 ? 45.020 43.056 253.778 1.00 152.33 517 SER D N 1
ATOM 3335 C CA . SER A 1 517 ? 45.140 41.663 254.210 1.00 148.00 517 SER D CA 1
ATOM 3336 C C . SER A 1 517 ? 43.747 41.101 254.507 1.00 149.17 517 SER D C 1
ATOM 3337 O O . SER A 1 517 ? 42.775 41.846 254.660 1.00 151.70 517 SER D O 1
ATOM 3339 N N . THR A 1 518 ? 43.674 39.768 254.618 1.00 148.79 518 THR D N 1
ATOM 3340 C CA . THR A 1 518 ? 42.412 39.032 254.736 1.00 142.58 518 THR D CA 1
ATOM 3341 C C . THR A 1 518 ? 41.642 39.293 256.028 1.00 139.74 518 THR D C 1
ATOM 3342 O O . THR A 1 518 ? 41.222 40.424 256.296 1.00 137.54 518 THR D O 1
ATOM 3344 N N . ALA A 1 519 ? 41.431 38.233 256.815 1.00 139.54 519 ALA D N 1
ATOM 3345 C CA . ALA A 1 519 ? 40.637 38.251 258.044 1.00 140.29 519 ALA D CA 1
ATOM 3346 C C . ALA A 1 519 ? 39.316 38.986 257.856 1.00 142.24 519 ALA D C 1
ATOM 3347 O O . ALA A 1 519 ? 38.243 38.384 257.974 1.00 141.90 519 ALA D O 1
ATOM 3349 N N . GLY A 1 520 ? 39.391 40.293 257.589 1.00 143.34 520 GLY D N 1
ATOM 3350 C CA . GLY A 1 520 ? 38.197 41.087 257.328 1.00 136.86 520 GLY D CA 1
ATOM 3351 C C . GLY A 1 520 ? 37.325 40.420 256.272 1.00 134.80 520 GLY D C 1
ATOM 3352 O O . GLY A 1 520 ? 36.146 40.102 256.505 1.00 131.02 520 GLY D O 1
ATOM 3353 N N . ILE A 1 521 ? 37.915 40.166 255.106 1.00 136.50 521 ILE D N 1
ATOM 3354 C CA . ILE A 1 521 ? 37.176 39.508 254.039 1.00 132.03 521 ILE D CA 1
ATOM 3355 C C . ILE A 1 521 ? 36.535 38.228 254.532 1.00 129.65 521 ILE D C 1
ATOM 3356 O O . ILE A 1 521 ? 35.398 37.918 254.167 1.00 130.05 521 ILE D O 1
ATOM 3358 N N . ASP A 1 522 ? 37.261 37.461 255.347 1.00 131.70 522 ASP D N 1
ATOM 3359 C CA . ASP A 1 522 ? 36.728 36.188 255.810 1.00 129.34 522 ASP D CA 1
ATOM 3360 C C . ASP A 1 522 ? 35.448 36.401 256.603 1.00 126.76 522 ASP D C 1
ATOM 3361 O O . ASP A 1 522 ? 34.466 35.680 256.413 1.00 124.87 522 ASP D O 1
ATOM 3363 N N . GLY A 1 523 ? 35.407 37.435 257.437 1.00 125.70 523 GLY D N 1
ATOM 3364 C CA . GLY A 1 523 ? 34.202 37.684 258.215 1.00 130.09 523 GLY D CA 1
ATOM 3365 C C . GLY A 1 523 ? 33.047 38.142 257.328 1.00 129.31 523 GLY D C 1
ATOM 3366 O O . GLY A 1 523 ? 31.882 37.789 257.579 1.00 128.06 523 GLY D O 1
ATOM 3367 N N . VAL A 1 524 ? 33.344 38.925 256.279 1.00 132.02 524 VAL D N 1
ATOM 3368 C CA . VAL A 1 524 ? 32.268 39.437 255.422 1.00 129.97 524 VAL D CA 1
ATOM 3369 C C . VAL A 1 524 ? 31.660 38.336 254.549 1.00 129.48 524 VAL D C 1
ATOM 3370 O O . VAL A 1 524 ? 30.433 38.180 254.494 1.00 131.78 524 VAL D O 1
ATOM 3372 N N . TYR A 1 525 ? 32.505 37.586 253.837 1.00 131.11 525 TYR D N 1
ATOM 3373 C CA . TYR A 1 525 ? 32.061 36.358 253.180 1.00 127.55 525 TYR D CA 1
ATOM 3374 C C . TYR A 1 525 ? 31.259 35.474 254.117 1.00 127.50 525 TYR D C 1
ATOM 3375 O O . TYR A 1 525 ? 30.221 34.938 253.730 1.00 133.92 525 TYR D O 1
ATOM 3384 N N . ARG A 1 526 ? 31.725 35.296 255.353 1.00 132.23 526 ARG D N 1
ATOM 3385 C CA . ARG A 1 526 ? 30.992 34.466 256.302 1.00 134.35 526 ARG D CA 1
ATOM 3386 C C . ARG A 1 526 ? 29.560 34.950 256.456 1.00 134.84 526 ARG D C 1
ATOM 3387 O O . ARG A 1 526 ? 28.610 34.213 256.178 1.00 135.74 526 ARG D O 1
ATOM 3395 N N . SER A 1 527 ? 29.391 36.210 256.875 1.00 140.51 527 SER D N 1
ATOM 3396 C CA . SER A 1 527 ? 28.043 36.714 257.110 1.00 138.86 527 SER D CA 1
ATOM 3397 C C . SER A 1 527 ? 27.199 36.761 255.834 1.00 141.83 527 SER D C 1
ATOM 3398 O O . SER A 1 527 ? 25.969 36.707 255.928 1.00 147.06 527 SER D O 1
ATOM 3401 N N . LEU A 1 528 ? 27.802 36.798 254.644 1.00 138.90 528 LEU D N 1
ATOM 3402 C CA . LEU A 1 528 ? 26.944 36.708 253.459 1.00 142.37 528 LEU D CA 1
ATOM 3403 C C . LEU A 1 528 ? 26.437 35.298 253.185 1.00 140.60 528 LEU D C 1
ATOM 3404 O O . LEU A 1 528 ? 25.938 35.052 252.086 1.00 142.45 528 LEU D O 1
ATOM 3417 N N . THR A 1 530 ? 24.741 33.927 255.899 1.00 140.16 530 THR D N 1
ATOM 3418 C CA . THR A 1 530 ? 23.776 33.873 256.986 1.00 142.75 530 THR D CA 1
ATOM 3419 C C . THR A 1 530 ? 22.922 35.127 257.074 1.00 149.69 530 THR D C 1
ATOM 3420 O O . THR A 1 530 ? 21.720 35.027 257.335 1.00 152.12 530 THR D O 1
ATOM 3424 N N . HIS A 1 531 ? 23.507 36.301 256.830 1.00 152.40 531 HIS D N 1
ATOM 3425 C CA . HIS A 1 531 ? 22.814 37.581 256.988 1.00 156.24 531 HIS D CA 1
ATOM 3426 C C . HIS A 1 531 ? 22.132 37.956 255.674 1.00 155.71 531 HIS D C 1
ATOM 3427 O O . HIS A 1 531 ? 22.577 38.818 254.915 1.00 156.72 531 HIS D O 1
ATOM 3429 N N . VAL A 1 532 ? 21.044 37.242 255.391 1.00 157.78 532 VAL D N 1
ATOM 3430 C CA . VAL A 1 532 ? 20.183 37.571 254.264 1.00 165.43 532 VAL D CA 1
ATOM 3431 C C . VAL A 1 532 ? 18.713 37.453 254.665 1.00 166.80 532 VAL D C 1
ATOM 3432 O O . VAL A 1 532 ? 18.377 37.092 255.801 1.00 164.21 532 VAL D O 1
ATOM 3434 N N . VAL A 1 533 ? 17.840 37.773 253.701 1.00 166.06 533 VAL D N 1
ATOM 3435 C CA . VAL A 1 533 ? 16.393 37.617 253.801 1.00 166.41 533 VAL D CA 1
ATOM 3436 C C . VAL A 1 533 ? 15.731 38.112 252.516 1.00 171.87 533 VAL D C 1
ATOM 3437 O O . VAL A 1 533 ? 16.019 39.228 252.068 1.00 168.72 533 VAL D O 1
ATOM 3439 N N . GLU A 1 534 ? 14.869 37.277 251.913 1.00 176.96 534 GLU D N 1
ATOM 3440 C CA . GLU A 1 534 ? 13.950 37.638 250.827 1.00 177.89 534 GLU D CA 1
ATOM 3441 C C . GLU A 1 534 ? 13.141 36.416 250.392 1.00 182.08 534 GLU D C 1
ATOM 3442 O O . GLU A 1 534 ? 13.542 35.708 249.460 1.00 182.80 534 GLU D O 1
ATOM 3444 N N . GLU A 1 535 ? 12.002 36.166 251.051 1.00 181.62 535 GLU D N 1
ATOM 3445 C CA . GLU A 1 535 ? 11.242 34.930 250.882 1.00 180.26 535 GLU D CA 1
ATOM 3446 C C . GLU A 1 535 ? 12.114 33.747 251.298 1.00 181.42 535 GLU D C 1
ATOM 3447 O O . GLU A 1 535 ? 13.246 33.937 251.747 1.00 184.19 535 GLU D O 1
ATOM 3449 N N . GLY A 1 536 ? 11.632 32.522 251.158 1.00 180.25 536 GLY D N 1
ATOM 3450 C CA . GLY A 1 536 ? 12.423 31.402 251.653 1.00 179.35 536 GLY D CA 1
ATOM 3451 C C . GLY A 1 536 ? 13.327 30.833 250.578 1.00 177.91 536 GLY D C 1
ATOM 3452 O O . GLY A 1 536 ? 13.676 29.656 250.628 1.00 177.64 536 GLY D O 1
ATOM 3453 N N . GLU A 1 554 ? 21.617 34.503 242.316 1.00 142.83 554 GLU D N 1
ATOM 3454 C CA . GLU A 1 554 ? 22.828 34.624 241.513 1.00 144.21 554 GLU D CA 1
ATOM 3455 C C . GLU A 1 554 ? 23.271 36.074 241.465 1.00 145.17 554 GLU D C 1
ATOM 3456 O O . GLU A 1 554 ? 24.366 36.409 241.880 1.00 146.60 554 GLU D O 1
ATOM 3458 N N . ALA A 1 555 ? 22.410 36.932 240.922 1.00 149.30 555 ALA D N 1
ATOM 3459 C CA . ALA A 1 555 ? 22.639 38.370 241.020 1.00 152.48 555 ALA D CA 1
ATOM 3460 C C . ALA A 1 555 ? 22.710 38.819 242.475 1.00 154.08 555 ALA D C 1
ATOM 3461 O O . ALA A 1 555 ? 23.380 39.809 242.786 1.00 156.29 555 ALA D O 1
ATOM 3463 N N . LEU A 1 556 ? 22.002 38.122 243.369 1.00 151.23 556 LEU D N 1
ATOM 3464 C CA . LEU A 1 556 ? 22.005 38.475 244.784 1.00 155.75 556 LEU D CA 1
ATOM 3465 C C . LEU A 1 556 ? 23.427 38.514 245.344 1.00 158.40 556 LEU D C 1
ATOM 3466 O O . LEU A 1 556 ? 23.774 39.411 246.123 1.00 159.32 556 LEU D O 1
ATOM 3468 N N . GLN A 1 557 ? 24.261 37.528 244.985 1.00 159.18 557 GLN D N 1
ATOM 3469 C CA . GLN A 1 557 ? 25.621 37.469 245.526 1.00 157.09 557 GLN D CA 1
ATOM 3470 C C . GLN A 1 557 ? 26.484 38.607 245.010 1.00 156.16 557 GLN D C 1
ATOM 3471 O O . GLN A 1 557 ? 27.230 39.216 245.781 1.00 160.40 557 GLN D O 1
ATOM 3473 N N . SER A 1 558 ? 26.404 38.906 243.712 1.00 155.47 558 SER D N 1
ATOM 3474 C CA . SER A 1 558 ? 27.116 40.065 243.193 1.00 155.86 558 SER D CA 1
ATOM 3475 C C . SER A 1 558 ? 26.675 41.329 243.919 1.00 159.87 558 SER D C 1
ATOM 3476 O O . SER A 1 558 ? 27.510 42.157 244.310 1.00 164.18 558 SER D O 1
ATOM 3478 N N . TYR A 1 559 ? 25.368 41.468 244.153 1.00 159.72 559 TYR D N 1
ATOM 3479 C CA . TYR A 1 559 ? 24.845 42.656 244.824 1.00 164.60 559 TYR D CA 1
ATOM 3480 C C . TYR A 1 559 ? 25.344 42.768 246.262 1.00 163.72 559 TYR D C 1
ATOM 3481 O O . TYR A 1 559 ? 25.744 43.850 246.705 1.00 165.33 559 TYR D O 1
ATOM 3483 N N . LEU A 1 560 ? 25.304 41.667 247.016 1.00 162.01 560 LEU D N 1
ATOM 3484 C CA . LEU A 1 560 ? 25.728 41.705 248.415 1.00 159.91 560 LEU D CA 1
ATOM 3485 C C . LEU A 1 560 ? 27.234 41.902 248.545 1.00 160.44 560 LEU D C 1
ATOM 3486 O O . LEU A 1 560 ? 27.695 42.632 249.435 1.00 161.25 560 LEU D O 1
ATOM 3488 N N . LYS A 1 561 ? 28.017 41.297 247.643 1.00 157.67 561 LYS D N 1
ATOM 3489 C CA . LYS A 1 561 ? 29.460 41.498 247.658 1.00 158.60 561 LYS D CA 1
ATOM 3490 C C . LYS A 1 561 ? 29.806 42.947 247.357 1.00 161.81 561 LYS D C 1
ATOM 3491 O O . LYS A 1 561 ? 30.644 43.546 248.040 1.00 167.12 561 LYS D O 1
ATOM 3493 N N . GLU A 1 562 ? 29.179 43.533 246.330 1.00 162.70 562 GLU D N 1
ATOM 3494 C CA . GLU A 1 562 ? 29.371 44.961 246.063 1.00 165.05 562 GLU D CA 1
ATOM 3495 C C . GLU A 1 562 ? 28.893 45.848 247.222 1.00 169.55 562 GLU D C 1
ATOM 3496 O O . GLU A 1 562 ? 29.539 46.855 247.538 1.00 171.40 562 GLU D O 1
ATOM 3498 N N . GLN A 1 563 ? 27.764 45.498 247.863 1.00 169.77 563 GLN D N 1
ATOM 3499 C CA . GLN A 1 563 ? 27.240 46.300 248.970 1.00 165.57 563 GLN D CA 1
ATOM 3500 C C . GLN A 1 563 ? 28.221 46.337 250.135 1.00 167.66 563 GLN D C 1
ATOM 3501 O O . GLN A 1 563 ? 28.407 47.384 250.774 1.00 169.17 563 GLN D O 1
ATOM 3503 N N . LEU A 1 564 ? 28.860 45.195 250.428 1.00 169.79 564 LEU D N 1
ATOM 3504 C CA . LEU A 1 564 ? 29.910 45.171 251.449 1.00 169.75 564 LEU D CA 1
ATOM 3505 C C . LEU A 1 564 ? 31.149 45.945 250.984 1.00 167.74 564 LEU D C 1
ATOM 3506 O O . LEU A 1 564 ? 31.746 46.693 251.772 1.00 167.03 564 LEU D O 1
ATOM 3508 N N . ARG A 1 565 ? 31.550 45.778 249.711 1.00 167.66 565 ARG D N 1
ATOM 3509 C CA . ARG A 1 565 ? 32.682 46.531 249.171 1.00 169.00 565 ARG D CA 1
ATOM 3510 C C . ARG A 1 565 ? 32.485 48.023 249.378 1.00 170.67 565 ARG D C 1
ATOM 3511 O O . ARG A 1 565 ? 33.440 48.759 249.661 1.00 171.05 565 ARG D O 1
ATOM 3513 N N . SER A 1 566 ? 31.244 48.482 249.272 1.00 170.42 566 SER D N 1
ATOM 3514 C CA . SER A 1 566 ? 30.958 49.872 249.595 1.00 170.53 566 SER D CA 1
ATOM 3515 C C . SER A 1 566 ? 31.103 50.100 251.094 1.00 171.88 566 SER D C 1
ATOM 3516 O O . SER A 1 566 ? 31.948 50.891 251.523 1.00 170.36 566 SER D O 1
ATOM 3518 N N . GLU A 1 567 ? 30.260 49.434 251.906 1.00 174.66 567 GLU D N 1
ATOM 3519 C CA . GLU A 1 567 ? 30.383 49.379 253.370 1.00 172.39 567 GLU D CA 1
ATOM 3520 C C . GLU A 1 567 ? 31.806 49.613 253.875 1.00 171.12 567 GLU D C 1
ATOM 3521 O O . GLU A 1 567 ? 32.001 50.223 254.932 1.00 174.13 567 GLU D O 1
ATOM 3523 N N . GLY A 1 568 ? 32.791 49.079 253.148 1.00 171.74 568 GLY D N 1
ATOM 3524 C CA . GLY A 1 568 ? 34.198 49.420 253.329 1.00 169.67 568 GLY D CA 1
ATOM 3525 C C . GLY A 1 568 ? 34.483 50.685 252.525 1.00 169.85 568 GLY D C 1
ATOM 3526 O O . GLY A 1 568 ? 34.286 51.797 253.026 1.00 169.17 568 GLY D O 1
ATOM 3527 N N . ILE A 1 569 ? 34.874 50.526 251.256 1.00 171.88 569 ILE D N 1
ATOM 3528 C CA . ILE A 1 569 ? 35.094 51.656 250.359 1.00 177.39 569 ILE D CA 1
ATOM 3529 C C . ILE A 1 569 ? 35.272 51.214 248.910 1.00 179.43 569 ILE D C 1
ATOM 3530 O O . ILE A 1 569 ? 36.119 50.369 248.609 1.00 177.31 569 ILE D O 1
ATOM 3532 N N . TYR A 1 570 ? 34.479 51.792 248.005 1.00 185.27 570 TYR D N 1
ATOM 3533 C CA . TYR A 1 570 ? 34.584 51.517 246.575 1.00 192.23 570 TYR D CA 1
ATOM 3534 C C . TYR A 1 570 ? 34.701 52.811 245.778 1.00 202.03 570 TYR D C 1
ATOM 3535 O O . TYR A 1 570 ? 35.477 53.702 246.140 1.00 205.33 570 TYR D O 1
ATOM 3537 N N . ASP A 1 571 ? 33.951 52.905 244.680 1.00 204.44 571 ASP D N 1
ATOM 3538 C CA . ASP A 1 571 ? 33.863 54.114 243.863 1.00 210.32 571 ASP D CA 1
ATOM 3539 C C . ASP A 1 571 ? 35.176 54.469 243.168 1.00 214.36 571 ASP D C 1
ATOM 3540 O O . ASP A 1 571 ? 35.825 55.457 243.529 1.00 214.77 571 ASP D O 1
ATOM 3542 N N . LYS A 1 572 ? 35.545 53.676 242.154 1.00 216.45 572 LYS D N 1
ATOM 3543 C CA . LYS A 1 572 ? 36.701 53.910 241.287 1.00 218.82 572 LYS D CA 1
ATOM 3544 C C . LYS A 1 572 ? 37.899 54.464 242.048 1.00 221.08 572 LYS D C 1
ATOM 3545 O O . LYS A 1 572 ? 38.441 53.783 242.920 1.00 222.97 572 LYS D O 1
ATOM 3547 N N . GLN A 1 573 ? 38.295 55.699 241.724 1.00 221.15 573 GLN D N 1
ATOM 3548 C CA . GLN A 1 573 ? 39.412 56.437 242.316 1.00 221.85 573 GLN D CA 1
ATOM 3549 C C . GLN A 1 573 ? 39.944 55.882 243.635 1.00 224.39 573 GLN D C 1
ATOM 3550 O O . GLN A 1 573 ? 41.088 55.415 243.689 1.00 224.75 573 GLN D O 1
ATOM 3552 N N . GLN A 1 574 ? 39.125 55.932 244.694 1.00 230.98 574 GLN D N 1
ATOM 3553 C CA . GLN A 1 574 ? 39.557 55.506 246.026 1.00 224.60 574 GLN D CA 1
ATOM 3554 C C . GLN A 1 574 ? 40.197 54.127 245.992 1.00 226.55 574 GLN D C 1
ATOM 3555 O O . GLN A 1 574 ? 41.346 53.947 246.410 1.00 225.77 574 GLN D O 1
ATOM 3557 N N . TRP A 1 575 ? 39.435 53.132 245.532 1.00 229.64 575 TRP D N 1
ATOM 3558 C CA . TRP A 1 575 ? 39.971 51.789 245.361 1.00 230.89 575 TRP D CA 1
ATOM 3559 C C . TRP A 1 575 ? 41.321 51.836 244.654 1.00 227.69 575 TRP D C 1
ATOM 3560 O O . TRP A 1 575 ? 42.307 51.274 245.143 1.00 238.98 575 TRP D O 1
ATOM 3562 N N . VAL A 1 576 ? 41.384 52.516 243.501 1.00 225.71 576 VAL D N 1
ATOM 3563 C CA . VAL A 1 576 ? 42.639 52.616 242.763 1.00 223.76 576 VAL D CA 1
ATOM 3564 C C . VAL A 1 576 ? 43.756 53.095 243.673 1.00 220.79 576 VAL D C 1
ATOM 3565 O O . VAL A 1 576 ? 44.844 52.509 243.704 1.00 219.50 576 VAL D O 1
ATOM 3567 N N . ALA A 1 577 ? 43.480 54.137 244.460 1.00 221.74 577 ALA D N 1
ATOM 3568 C CA . ALA A 1 577 ? 44.419 54.604 245.474 1.00 220.60 577 ALA D CA 1
ATOM 3569 C C . ALA A 1 577 ? 44.900 53.461 246.363 1.00 216.74 577 ALA D C 1
ATOM 3570 O O . ALA A 1 577 ? 46.103 53.174 246.434 1.00 212.61 577 ALA D O 1
ATOM 3572 N N . ARG A 1 578 ? 43.963 52.788 247.045 1.00 218.69 578 ARG D N 1
ATOM 3573 C CA . ARG A 1 578 ? 44.330 51.677 247.923 1.00 214.12 578 ARG D CA 1
ATOM 3574 C C . ARG A 1 578 ? 45.144 50.622 247.182 1.00 208.39 578 ARG D C 1
ATOM 3575 O O . ARG A 1 578 ? 45.974 49.937 247.796 1.00 202.03 578 ARG D O 1
ATOM 3577 N N . ALA A 1 579 ? 44.907 50.466 245.872 1.00 212.33 579 ALA D N 1
ATOM 3578 C CA . ALA A 1 579 ? 45.705 49.554 245.056 1.00 207.23 579 ALA D CA 1
ATOM 3579 C C . ALA A 1 579 ? 47.191 49.888 245.155 1.00 201.31 579 ALA D C 1
ATOM 3580 O O . ALA A 1 579 ? 48.018 49.022 245.455 1.00 199.02 579 ALA D O 1
ATOM 3582 N N . ALA A 1 580 ? 47.553 51.141 244.858 1.00 204.18 580 ALA D N 1
ATOM 3583 C CA . ALA A 1 580 ? 48.931 51.589 245.054 1.00 200.92 580 ALA D CA 1
ATOM 3584 C C . ALA A 1 580 ? 49.419 51.305 246.469 1.00 196.05 580 ALA D C 1
ATOM 3585 O O . ALA A 1 580 ? 50.614 51.084 246.685 1.00 195.70 580 ALA D O 1
ATOM 3592 N N . THR A 1 582 ? 48.952 48.695 248.314 1.00 180.57 582 THR D N 1
ATOM 3593 C CA . THR A 1 582 ? 49.114 47.289 248.681 1.00 169.00 582 THR D CA 1
ATOM 3594 C C . THR A 1 582 ? 50.564 46.839 248.697 1.00 161.56 582 THR D C 1
ATOM 3595 O O . THR A 1 582 ? 51.474 47.657 248.808 1.00 163.26 582 THR D O 1
ATOM 3597 N N . PRO A 1 583 ? 50.800 45.549 248.517 1.00 156.77 583 PRO D N 1
ATOM 3598 C CA . PRO A 1 583 ? 52.148 45.036 248.706 1.00 154.33 583 PRO D CA 1
ATOM 3599 C C . PRO A 1 583 ? 52.494 44.034 247.613 1.00 151.04 583 PRO D C 1
ATOM 3600 O O . PRO A 1 583 ? 53.545 44.155 246.977 1.00 150.55 583 PRO D O 1
ATOM 3602 N N . VAL A 1 584 ? 51.649 43.027 247.405 1.00 146.40 584 VAL D N 1
ATOM 3603 C CA . VAL A 1 584 ? 51.971 41.975 246.451 1.00 144.56 584 VAL D CA 1
ATOM 3604 C C . VAL A 1 584 ? 53.335 41.386 246.816 1.00 141.11 584 VAL D C 1
ATOM 3605 O O . VAL A 1 584 ? 54.342 41.648 246.155 1.00 133.99 584 VAL D O 1
ATOM 3607 N N . TYR A 1 585 ? 53.324 40.473 247.771 1.00 144.70 585 TYR D N 1
ATOM 3608 C CA . TYR A 1 585 ? 54.406 40.202 248.716 1.00 145.94 585 TYR D CA 1
ATOM 3609 C C . TYR A 1 585 ? 53.648 40.117 250.029 1.00 147.78 585 TYR D C 1
ATOM 3610 O O . TYR A 1 585 ? 54.215 39.900 251.101 1.00 149.56 585 TYR D O 1
ATOM 3612 N N . GLN A 1 586 ? 52.340 40.329 249.905 1.00 146.63 586 GLN D N 1
ATOM 3613 C CA . GLN A 1 586 ? 51.326 39.802 250.800 1.00 143.84 586 GLN D CA 1
ATOM 3614 C C . GLN A 1 586 ? 50.884 38.443 250.250 1.00 146.77 586 GLN D C 1
ATOM 3615 O O . GLN A 1 586 ? 50.886 37.445 250.978 1.00 145.79 586 GLN D O 1
ATOM 3617 N N . HIS A 1 587 ? 50.475 38.398 248.973 1.00 149.01 587 HIS D N 1
ATOM 3618 C CA . HIS A 1 587 ? 50.220 37.146 248.251 1.00 147.34 587 HIS D CA 1
ATOM 3619 C C . HIS A 1 587 ? 50.747 37.266 246.819 1.00 145.07 587 HIS D C 1
ATOM 3620 O O . HIS A 1 587 ? 50.157 37.984 246.008 1.00 145.04 587 HIS D O 1
ATOM 3622 N N . SER A 1 588 ? 51.873 36.606 246.511 1.00 144.81 588 SER D N 1
ATOM 3623 C CA . SER A 1 588 ? 52.405 36.513 245.149 1.00 140.09 588 SER D CA 1
ATOM 3624 C C . SER A 1 588 ? 51.314 36.190 244.128 1.00 140.24 588 SER D C 1
ATOM 3625 O O . SER A 1 588 ? 51.287 36.750 243.022 1.00 140.99 588 SER D O 1
ATOM 3627 N N . LYS A 1 589 ? 50.393 35.307 244.518 1.00 143.11 589 LYS D N 1
ATOM 3628 C CA . LYS A 1 589 ? 49.252 34.950 243.676 1.00 144.49 589 LYS D CA 1
ATOM 3629 C C . LYS A 1 589 ? 48.380 36.161 243.336 1.00 146.95 589 LYS D C 1
ATOM 3630 O O . LYS A 1 589 ? 47.951 36.327 242.186 1.00 148.59 589 LYS D O 1
ATOM 3632 N N . PRO A 1 590 ? 48.055 36.988 244.336 1.00 147.72 590 PRO D N 1
ATOM 3633 C CA . PRO A 1 590 ? 47.240 38.176 244.080 1.00 146.21 590 PRO D CA 1
ATOM 3634 C C . PRO A 1 590 ? 47.958 39.144 243.144 1.00 148.75 590 PRO D C 1
ATOM 3635 O O . PRO A 1 590 ? 47.327 39.795 242.299 1.00 150.06 590 PRO D O 1
ATOM 3637 N N . LEU A 1 591 ? 49.268 39.308 243.334 1.00 149.39 591 LEU D N 1
ATOM 3638 C CA . LEU A 1 591 ? 50.063 40.101 242.408 1.00 147.11 591 LEU D CA 1
ATOM 3639 C C . LEU A 1 591 ? 49.839 39.642 240.975 1.00 150.60 591 LEU D C 1
ATOM 3640 O O . LEU A 1 591 ? 49.506 40.451 240.107 1.00 153.33 591 LEU D O 1
ATOM 3642 N N . THR A 1 592 ? 50.018 38.337 240.710 1.00 155.12 592 THR D N 1
ATOM 3643 C CA . THR A 1 592 ? 49.858 37.841 239.338 1.00 151.74 592 THR D CA 1
ATOM 3644 C C . THR A 1 592 ? 48.434 38.034 238.825 1.00 153.31 592 THR D C 1
ATOM 3645 O O . THR A 1 592 ? 48.237 38.348 237.648 1.00 156.96 592 THR D O 1
ATOM 3647 N N . ARG A 1 593 ? 47.426 37.867 239.685 1.00 156.35 593 ARG D N 1
ATOM 3648 C CA . ARG A 1 593 ? 46.052 38.091 239.228 1.00 156.15 593 ARG D CA 1
ATOM 3649 C C . ARG A 1 593 ? 45.844 39.544 238.819 1.00 159.45 593 ARG D C 1
ATOM 3650 O O . ARG A 1 593 ? 45.218 39.828 237.793 1.00 162.68 593 ARG D O 1
ATOM 3652 N N . LEU A 1 594 ? 46.376 40.483 239.603 1.00 161.49 594 LEU D N 1
ATOM 3653 C CA . LEU A 1 594 ? 46.223 41.892 239.254 1.00 160.46 594 LEU D CA 1
ATOM 3654 C C . LEU A 1 594 ? 47.018 42.241 237.995 1.00 163.11 594 LEU D C 1
ATOM 3655 O O . LEU A 1 594 ? 46.545 43.008 237.141 1.00 166.46 594 LEU D O 1
ATOM 3657 N N . LEU A 1 595 ? 48.215 41.664 237.851 1.00 161.68 595 LEU D N 1
ATOM 3658 C CA . LEU A 1 595 ? 49.015 41.873 236.647 1.00 162.24 595 LEU D CA 1
ATOM 3659 C C . LEU A 1 595 ? 48.259 41.407 235.411 1.00 169.66 595 LEU D C 1
ATOM 3660 O O . LEU A 1 595 ? 48.216 42.102 234.387 1.00 174.99 595 LEU D O 1
ATOM 3662 N N . LEU A 1 596 ? 47.664 40.217 235.483 1.00 169.37 596 LEU D N 1
ATOM 3663 C CA . LEU A 1 596 ? 46.806 39.772 234.399 1.00 169.43 596 LEU D CA 1
ATOM 3664 C C . LEU A 1 596 ? 45.598 40.682 234.242 1.00 170.99 596 LEU D C 1
ATOM 3665 O O . LEU A 1 596 ? 45.059 40.786 233.139 1.00 182.46 596 LEU D O 1
ATOM 3667 N N . LEU A 1 597 ? 45.189 41.378 235.306 1.00 167.64 597 LEU D N 1
ATOM 3668 C CA . LEU A 1 597 ? 44.018 42.245 235.245 1.00 171.81 597 LEU D CA 1
ATOM 3669 C C . LEU A 1 597 ? 44.309 43.607 234.631 1.00 174.44 597 LEU D C 1
ATOM 3670 O O . LEU A 1 597 ? 43.365 44.366 234.374 1.00 178.70 597 LEU D O 1
ATOM 3672 N N . ALA A 1 598 ? 45.578 43.970 234.471 1.00 175.53 598 ALA D N 1
ATOM 3673 C CA . ALA A 1 598 ? 45.912 45.109 233.621 1.00 179.54 598 ALA D CA 1
ATOM 3674 C C . ALA A 1 598 ? 46.460 44.736 232.239 1.00 183.43 598 ALA D C 1
ATOM 3675 O O . ALA A 1 598 ? 46.150 45.435 231.268 1.00 187.87 598 ALA D O 1
ATOM 3677 N N . ALA A 1 599 ? 47.240 43.650 232.105 1.00 183.58 599 ALA D N 1
ATOM 3678 C CA . ALA A 1 599 ? 47.885 43.272 230.839 1.00 189.28 599 ALA D CA 1
ATOM 3679 C C . ALA A 1 599 ? 46.946 42.765 229.744 1.00 195.23 599 ALA D C 1
ATOM 3680 O O . ALA A 1 599 ? 46.737 43.460 228.743 1.00 200.40 599 ALA D O 1
ATOM 3682 N N . SER A 1 600 ? 46.458 41.523 229.880 1.00 193.69 600 SER D N 1
ATOM 3683 C CA . SER A 1 600 ? 45.613 40.843 228.890 1.00 199.57 600 SER D CA 1
ATOM 3684 C C . SER A 1 600 ? 44.537 41.754 228.299 1.00 205.91 600 SER D C 1
ATOM 3685 O O . SER A 1 600 ? 44.167 41.609 227.124 1.00 207.33 600 SER D O 1
ATOM 3687 N N . GLN A 1 601 ? 44.036 42.686 229.120 1.00 205.21 601 GLN D N 1
ATOM 3688 C CA . GLN A 1 601 ? 43.059 43.677 228.672 1.00 209.10 601 GLN D CA 1
ATOM 3689 C C . GLN A 1 601 ? 43.520 44.368 227.392 1.00 209.15 601 GLN D C 1
ATOM 3690 O O . GLN A 1 601 ? 42.730 44.570 226.460 1.00 208.46 601 GLN D O 1
ATOM 3692 N N . ASN A 1 602 ? 44.796 44.758 227.335 1.00 208.61 602 ASN D N 1
ATOM 3693 C CA . ASN A 1 602 ? 45.357 45.449 226.178 1.00 210.36 602 ASN D CA 1
ATOM 3694 C C . ASN A 1 602 ? 45.378 44.561 224.912 1.00 213.39 602 ASN D C 1
ATOM 3695 O O . ASN A 1 602 ? 46.067 44.944 223.955 1.00 218.87 602 ASN D O 1
ATOM 3697 N N . SER A 1 603 ? 44.687 43.412 224.878 1.00 211.72 603 SER D N 1
ATOM 3698 C CA . SER A 1 603 ? 44.557 42.589 223.684 1.00 212.69 603 SER D CA 1
ATOM 3699 C C . SER A 1 603 ? 43.317 42.909 222.842 1.00 211.01 603 SER D C 1
ATOM 3700 O O . SER A 1 603 ? 43.085 42.242 221.822 1.00 208.01 603 SER D O 1
ATOM 3702 N N . THR A 1 604 ? 42.500 43.885 223.244 1.00 210.27 604 THR D N 1
ATOM 3703 C CA . THR A 1 604 ? 41.355 44.301 222.439 1.00 206.42 604 THR D CA 1
ATOM 3704 C C . THR A 1 604 ? 41.337 45.805 222.165 1.00 204.22 604 THR D C 1
ATOM 3705 O O . THR A 1 604 ? 40.799 46.234 221.141 1.00 204.35 604 THR D O 1
ATOM 3707 N N . PRO A 1 605 ? 41.911 46.610 223.058 1.00 205.64 605 PRO D N 1
ATOM 3708 C CA . PRO A 1 605 ? 41.967 48.059 222.868 1.00 202.84 605 PRO D CA 1
ATOM 3709 C C . PRO A 1 605 ? 43.019 48.443 221.843 1.00 201.97 605 PRO D C 1
ATOM 3710 O O . PRO A 1 605 ? 43.247 47.713 220.883 1.00 203.00 605 PRO D O 1
ATOM 3720 N N . GLU B 1 2 ? 27.738 -2.311 292.869 1.00 128.42 2 GLU A N 1
ATOM 3721 C CA . GLU B 1 2 ? 28.269 -2.865 294.118 1.00 129.08 2 GLU A CA 1
ATOM 3722 C C . GLU B 1 2 ? 29.670 -2.400 294.520 1.00 123.52 2 GLU A C 1
ATOM 3723 O O . GLU B 1 2 ? 29.851 -1.888 295.632 1.00 119.57 2 GLU A O 1
ATOM 3729 N N . THR B 1 3 ? 30.670 -2.543 293.646 1.00 124.71 3 THR A N 1
ATOM 3730 C CA . THR B 1 3 ? 31.966 -1.939 293.940 1.00 125.37 3 THR A CA 1
ATOM 3731 C C . THR B 1 3 ? 31.832 -0.435 294.101 1.00 123.48 3 THR A C 1
ATOM 3732 O O . THR B 1 3 ? 32.797 0.216 294.512 1.00 120.34 3 THR A O 1
ATOM 3736 N N . LYS B 1 4 ? 30.640 0.104 293.810 1.00 124.92 4 LYS A N 1
ATOM 3737 C CA . LYS B 1 4 ? 30.249 1.506 293.895 1.00 123.55 4 LYS A CA 1
ATOM 3738 C C . LYS B 1 4 ? 30.758 2.246 295.122 1.00 119.31 4 LYS A C 1
ATOM 3739 O O . LYS B 1 4 ? 31.553 1.721 295.904 1.00 115.03 4 LYS A O 1
ATOM 3745 N N . GLU B 1 5 ? 30.266 3.471 295.302 1.00 121.30 5 GLU A N 1
ATOM 3746 C CA . GLU B 1 5 ? 30.622 4.294 296.449 1.00 118.95 5 GLU A CA 1
ATOM 3747 C C . GLU B 1 5 ? 30.700 3.480 297.730 1.00 115.06 5 GLU A C 1
ATOM 3748 O O . GLU B 1 5 ? 31.797 3.218 298.241 1.00 112.92 5 GLU A O 1
ATOM 3754 N N . ILE B 1 6 ? 29.536 2.996 298.167 1.00 109.89 6 ILE A N 1
ATOM 3755 C CA . ILE B 1 6 ? 29.309 2.420 299.484 1.00 104.89 6 ILE A CA 1
ATOM 3756 C C . ILE B 1 6 ? 30.476 2.831 300.370 1.00 103.36 6 ILE A C 1
ATOM 3757 O O . ILE B 1 6 ? 30.446 3.896 300.994 1.00 106.07 6 ILE A O 1
ATOM 3762 N N . PHE B 1 7 ? 31.576 2.082 300.294 1.00 103.00 7 PHE A N 1
ATOM 3763 C CA . PHE B 1 7 ? 32.642 2.205 301.273 1.00 95.65 7 PHE A CA 1
ATOM 3764 C C . PHE B 1 7 ? 33.601 3.320 300.922 1.00 96.57 7 PHE A C 1
ATOM 3765 O O . PHE B 1 7 ? 33.394 4.457 301.345 1.00 95.10 7 PHE A O 1
ATOM 3773 N N . ASP B 1 8 ? 34.641 3.001 300.152 1.00 97.28 8 ASP A N 1
ATOM 3774 C CA . ASP B 1 8 ? 35.775 3.894 299.932 1.00 94.82 8 ASP A CA 1
ATOM 3775 C C . ASP B 1 8 ? 36.411 4.259 301.288 1.00 85.56 8 ASP A C 1
ATOM 3776 O O . ASP B 1 8 ? 35.997 5.208 301.961 1.00 80.60 8 ASP A O 1
ATOM 3781 N N . ALA B 1 9 ? 37.381 3.457 301.722 1.00 77.09 9 ALA A N 1
ATOM 3782 C CA . ALA B 1 9 ? 38.109 3.648 302.966 1.00 72.91 9 ALA A CA 1
ATOM 3783 C C . ALA B 1 9 ? 39.601 3.827 302.711 1.00 76.44 9 ALA A C 1
ATOM 3784 O O . ALA B 1 9 ? 40.137 3.245 301.773 1.00 81.93 9 ALA A O 1
ATOM 3786 N N . ALA B 1 10 ? 40.266 4.667 303.535 1.00 71.69 10 ALA A N 1
ATOM 3787 C CA . ALA B 1 10 ? 41.700 5.038 303.390 1.00 64.62 10 ALA A CA 1
ATOM 3788 C C . ALA B 1 10 ? 42.449 5.451 304.660 1.00 62.05 10 ALA A C 1
ATOM 3789 O O . ALA B 1 10 ? 41.948 6.299 305.401 1.00 62.54 10 ALA A O 1
ATOM 3791 N N . PRO B 1 11 ? 43.689 4.967 304.866 1.00 61.94 11 PRO A N 1
ATOM 3792 C CA . PRO B 1 11 ? 44.465 5.347 306.058 1.00 62.43 11 PRO A CA 1
ATOM 3793 C C . PRO B 1 11 ? 45.195 6.670 305.921 1.00 62.48 11 PRO A C 1
ATOM 3794 O O . PRO B 1 11 ? 45.796 6.962 304.890 1.00 67.36 11 PRO A O 1
ATOM 3798 N N . LEU B 1 12 ? 45.156 7.474 306.974 1.00 61.65 12 LEU A N 1
ATOM 3799 C CA . LEU B 1 12 ? 45.725 8.813 306.946 1.00 61.10 12 LEU A CA 1
ATOM 3800 C C . LEU B 1 12 ? 46.447 9.150 308.243 1.00 62.37 12 LEU A C 1
ATOM 3801 O O . LEU B 1 12 ? 45.955 8.854 309.332 1.00 60.32 12 LEU A O 1
ATOM 3806 N N . SER B 1 13 ? 47.578 9.832 308.140 1.00 64.14 13 SER A N 1
ATOM 3807 C CA . SER B 1 13 ? 48.132 10.398 309.352 1.00 61.45 13 SER A CA 1
ATOM 3808 C C . SER B 1 13 ? 47.235 11.502 309.844 1.00 54.29 13 SER A C 1
ATOM 3809 O O . SER B 1 13 ? 46.330 11.949 309.161 1.00 56.25 13 SER A O 1
ATOM 3812 N N . VAL B 1 14 ? 47.501 11.950 311.053 1.00 54.33 14 VAL A N 1
ATOM 3813 C CA . VAL B 1 14 ? 46.719 13.043 311.603 1.00 57.40 14 VAL A CA 1
ATOM 3814 C C . VAL B 1 14 ? 46.896 14.291 310.743 1.00 53.18 14 VAL A C 1
ATOM 3815 O O . VAL B 1 14 ? 45.947 15.026 310.505 1.00 52.70 14 VAL A O 1
ATOM 3819 N N . SER B 1 15 ? 48.095 14.533 310.231 1.00 51.09 15 SER A N 1
ATOM 3820 C CA . SER B 1 15 ? 48.232 15.730 309.422 1.00 52.38 15 SER A CA 1
ATOM 3821 C C . SER B 1 15 ? 47.689 15.477 308.031 1.00 57.16 15 SER A C 1
ATOM 3822 O O . SER B 1 15 ? 47.278 16.423 307.360 1.00 58.49 15 SER A O 1
ATOM 3825 N N . GLN B 1 16 ? 47.718 14.216 307.567 1.00 61.64 16 GLN A N 1
ATOM 3826 C CA . GLN B 1 16 ? 47.063 13.863 306.314 1.00 64.35 16 GLN A CA 1
ATOM 3827 C C . GLN B 1 16 ? 45.567 14.067 306.400 1.00 57.29 16 GLN A C 1
ATOM 3828 O O . GLN B 1 16 ? 44.981 14.664 305.504 1.00 57.47 16 GLN A O 1
ATOM 3834 N N . PHE B 1 17 ? 44.949 13.718 307.513 1.00 57.00 17 PHE A N 1
ATOM 3835 C CA . PHE B 1 17 ? 43.505 13.929 307.624 1.00 56.30 17 PHE A CA 1
ATOM 3836 C C . PHE B 1 17 ? 43.141 15.389 307.886 1.00 53.60 17 PHE A C 1
ATOM 3837 O O . PHE B 1 17 ? 42.245 15.927 307.228 1.00 54.15 17 PHE A O 1
ATOM 3845 N N . LEU B 1 18 ? 43.852 16.050 308.805 1.00 50.20 18 LEU A N 1
ATOM 3846 C CA . LEU B 1 18 ? 43.491 17.362 309.296 1.00 45.72 18 LEU A CA 1
ATOM 3847 C C . LEU B 1 18 ? 44.041 18.518 308.470 1.00 49.02 18 LEU A C 1
ATOM 3848 O O . LEU B 1 18 ? 43.414 19.570 308.416 1.00 54.50 18 LEU A O 1
ATOM 3853 N N . SER B 1 19 ? 45.180 18.394 307.827 1.00 51.88 19 SER A N 1
ATOM 3854 C CA . SER B 1 19 ? 45.731 19.537 307.134 1.00 50.25 19 SER A CA 1
ATOM 3855 C C . SER B 1 19 ? 45.605 19.424 305.607 1.00 56.23 19 SER A C 1
ATOM 3856 O O . SER B 1 19 ? 46.380 20.055 304.858 1.00 57.86 19 SER A O 1
ATOM 3859 N N . GLU B 1 20 ? 44.660 18.608 305.125 1.00 56.46 20 GLU A N 1
ATOM 3860 C CA . GLU B 1 20 ? 44.205 18.768 303.761 1.00 55.84 20 GLU A CA 1
ATOM 3861 C C . GLU B 1 20 ? 43.696 20.175 303.564 1.00 56.90 20 GLU A C 1
ATOM 3862 O O . GLU B 1 20 ? 42.953 20.685 304.390 1.00 59.21 20 GLU A O 1
ATOM 3868 N N . THR B 1 21 ? 44.027 20.764 302.427 1.00 62.96 21 THR A N 1
ATOM 3869 C CA . THR B 1 21 ? 43.770 22.176 302.213 1.00 67.35 21 THR A CA 1
ATOM 3870 C C . THR B 1 21 ? 42.336 22.504 301.863 1.00 67.25 21 THR A C 1
ATOM 3871 O O . THR B 1 21 ? 41.985 23.686 301.864 1.00 79.10 21 THR A O 1
ATOM 3875 N N . GLY B 1 22 ? 41.461 21.542 301.677 1.00 64.08 22 GLY A N 1
ATOM 3876 C CA . GLY B 1 22 ? 40.146 22.018 301.346 1.00 64.53 22 GLY A CA 1
ATOM 3877 C C . GLY B 1 22 ? 39.088 21.640 302.338 1.00 63.15 22 GLY A C 1
ATOM 3878 O O . GLY B 1 22 ? 37.997 22.178 302.284 1.00 61.02 22 GLY A O 1
ATOM 3879 N N . GLN B 1 23 ? 39.424 20.794 303.292 1.00 63.25 23 GLN A N 1
ATOM 3880 C CA . GLN B 1 23 ? 38.453 20.080 304.082 1.00 57.90 23 GLN A CA 1
ATOM 3881 C C . GLN B 1 23 ? 38.095 20.826 305.338 1.00 55.87 23 GLN A C 1
ATOM 3882 O O . GLN B 1 23 ? 38.896 21.551 305.900 1.00 60.69 23 GLN A O 1
ATOM 3888 N N . GLY B 1 24 ? 36.876 20.630 305.789 1.00 58.51 24 GLY A N 1
ATOM 3889 C CA . GLY B 1 24 ? 36.425 21.163 307.067 1.00 61.51 24 GLY A CA 1
ATOM 3890 C C . GLY B 1 24 ? 35.513 20.123 307.667 1.00 66.01 24 GLY A C 1
ATOM 3891 O O . GLY B 1 24 ? 34.616 19.685 306.960 1.00 69.79 24 GLY A O 1
ATOM 3892 N N . LEU B 1 25 ? 35.713 19.700 308.911 1.00 60.65 25 LEU A N 1
ATOM 3893 C CA . LEU B 1 25 ? 34.943 18.611 309.489 1.00 59.90 25 LEU A CA 1
ATOM 3894 C C . LEU B 1 25 ? 33.695 19.137 310.175 1.00 64.77 25 LEU A C 1
ATOM 3895 O O . LEU B 1 25 ? 33.749 20.144 310.872 1.00 73.67 25 LEU A O 1
ATOM 3900 N N . TYR B 1 26 ? 32.565 18.462 309.945 1.00 63.85 26 TYR A N 1
ATOM 3901 C CA . TYR B 1 26 ? 31.233 18.948 310.288 1.00 65.68 26 TYR A CA 1
ATOM 3902 C C . TYR B 1 26 ? 30.490 17.953 311.165 1.00 68.68 26 TYR A C 1
ATOM 3903 O O . TYR B 1 26 ? 30.470 16.756 310.871 1.00 67.07 26 TYR A O 1
ATOM 3912 N N . ILE B 1 27 ? 29.955 18.442 312.275 1.00 73.50 27 ILE A N 1
ATOM 3913 C CA . ILE B 1 27 ? 29.204 17.626 313.216 1.00 71.70 27 ILE A CA 1
ATOM 3914 C C . ILE B 1 27 ? 27.717 17.776 312.937 1.00 74.11 27 ILE A C 1
ATOM 3915 O O . ILE B 1 27 ? 27.185 18.890 313.072 1.00 81.91 27 ILE A O 1
ATOM 3920 N N . PRO B 1 28 ? 27.014 16.710 312.594 1.00 73.16 28 PRO A N 1
ATOM 3921 C CA . PRO B 1 28 ? 25.608 16.815 312.217 1.00 77.04 28 PRO A CA 1
ATOM 3922 C C . PRO B 1 28 ? 24.728 17.130 313.414 1.00 79.92 28 PRO A C 1
ATOM 3923 O O . PRO B 1 28 ? 25.177 17.059 314.568 1.00 84.76 28 PRO A O 1
ATOM 3927 N N . PRO B 1 29 ? 23.487 17.545 313.182 1.00 79.40 29 PRO A N 1
ATOM 3928 C CA . PRO B 1 29 ? 22.583 17.836 314.296 1.00 83.23 29 PRO A CA 1
ATOM 3929 C C . PRO B 1 29 ? 22.208 16.626 315.154 1.00 83.66 29 PRO A C 1
ATOM 3930 O O . PRO B 1 29 ? 21.530 16.809 316.175 1.00 82.65 29 PRO A O 1
ATOM 3934 N N . TYR B 1 30 ? 22.467 15.391 314.702 1.00 84.72 30 TYR A N 1
ATOM 3935 C CA . TYR B 1 30 ? 22.103 14.229 315.511 1.00 82.94 30 TYR A CA 1
ATOM 3936 C C . TYR B 1 30 ? 23.195 13.724 316.437 1.00 77.23 30 TYR A C 1
ATOM 3937 O O . TYR B 1 30 ? 22.900 12.880 317.275 1.00 78.67 30 TYR A O 1
ATOM 3946 N N . GLN B 1 31 ? 24.456 14.098 316.242 1.00 78.60 31 GLN A N 1
ATOM 3947 C CA . GLN B 1 31 ? 25.500 13.744 317.201 1.00 75.87 31 GLN A CA 1
ATOM 3948 C C . GLN B 1 31 ? 25.251 14.512 318.492 1.00 74.24 31 GLN A C 1
ATOM 3949 O O . GLN B 1 31 ? 24.640 15.582 318.479 1.00 73.15 31 GLN A O 1
ATOM 3955 N N . ARG B 1 32 ? 25.663 13.943 319.624 1.00 73.96 32 ARG A N 1
ATOM 3956 C CA . ARG B 1 32 ? 25.456 14.632 320.892 1.00 72.61 32 ARG A CA 1
ATOM 3957 C C . ARG B 1 32 ? 26.621 15.580 321.106 1.00 71.65 32 ARG A C 1
ATOM 3958 O O . ARG B 1 32 ? 27.296 15.984 320.151 1.00 68.52 32 ARG A O 1
ATOM 3966 N N . ALA B 1 33 ? 26.772 16.062 322.343 1.00 72.32 33 ALA A N 1
ATOM 3967 C CA . ALA B 1 33 ? 27.881 16.938 322.697 1.00 71.24 33 ALA A CA 1
ATOM 3968 C C . ALA B 1 33 ? 29.108 16.112 323.058 1.00 71.57 33 ALA A C 1
ATOM 3969 O O . ALA B 1 33 ? 29.094 14.880 323.018 1.00 74.11 33 ALA A O 1
ATOM 3971 N N . TYR B 1 34 ? 30.172 16.805 323.450 1.00 67.11 34 TYR A N 1
ATOM 3972 C CA . TYR B 1 34 ? 31.509 16.222 323.451 1.00 72.98 34 TYR A CA 1
ATOM 3973 C C . TYR B 1 34 ? 31.596 15.014 324.377 1.00 77.49 34 TYR A C 1
ATOM 3974 O O . TYR B 1 34 ? 31.767 13.889 323.886 1.00 80.00 34 TYR A O 1
ATOM 3983 N N . SER B 1 35 ? 31.571 15.229 325.693 1.00 72.83 35 SER A N 1
ATOM 3984 C CA . SER B 1 35 ? 31.213 14.186 326.658 1.00 85.58 35 SER A CA 1
ATOM 3985 C C . SER B 1 35 ? 32.195 13.017 326.753 1.00 86.38 35 SER A C 1
ATOM 3986 O O . SER B 1 35 ? 31.809 11.898 327.087 1.00 89.41 35 SER A O 1
ATOM 3989 N N . TRP B 1 36 ? 33.462 13.226 326.496 1.00 83.61 36 TRP A N 1
ATOM 3990 C CA . TRP B 1 36 ? 34.393 12.187 326.885 1.00 86.84 36 TRP A CA 1
ATOM 3991 C C . TRP B 1 36 ? 34.872 12.504 328.280 1.00 90.08 36 TRP A C 1
ATOM 3992 O O . TRP B 1 36 ? 34.809 13.654 328.726 1.00 87.83 36 TRP A O 1
ATOM 4003 N N . GLU B 1 37 ? 35.325 11.456 328.970 1.00 94.99 37 GLU A N 1
ATOM 4004 C CA . GLU B 1 37 ? 35.682 11.495 330.380 1.00 98.40 37 GLU A CA 1
ATOM 4005 C C . GLU B 1 37 ? 37.169 11.209 330.480 1.00 97.16 37 GLU A C 1
ATOM 4006 O O . GLU B 1 37 ? 37.691 10.363 329.753 1.00 95.51 37 GLU A O 1
ATOM 4012 N N . LEU B 1 38 ? 37.834 11.916 331.400 1.00 101.79 38 LEU A N 1
ATOM 4013 C CA . LEU B 1 38 ? 39.273 11.999 331.626 1.00 100.92 38 LEU A CA 1
ATOM 4014 C C . LEU B 1 38 ? 39.963 10.641 331.464 1.00 98.83 38 LEU A C 1
ATOM 4015 O O . LEU B 1 38 ? 41.073 10.586 330.917 1.00 94.48 38 LEU A O 1
ATOM 4020 N N . PRO B 1 39 ? 39.349 9.525 331.891 1.00 103.70 39 PRO A N 1
ATOM 4021 C CA . PRO B 1 39 ? 39.957 8.218 331.592 1.00 101.70 39 PRO A CA 1
ATOM 4022 C C . PRO B 1 39 ? 40.210 7.936 330.122 1.00 97.26 39 PRO A C 1
ATOM 4023 O O . PRO B 1 39 ? 41.302 7.481 329.783 1.00 94.42 39 PRO A O 1
ATOM 4027 N N . LYS B 1 40 ? 39.235 8.187 329.241 1.00 101.26 40 LYS A N 1
ATOM 4028 C CA . LYS B 1 40 ? 39.385 7.851 327.816 1.00 102.18 40 LYS A CA 1
ATOM 4029 C C . LYS B 1 40 ? 40.400 8.753 327.106 1.00 97.07 40 LYS A C 1
ATOM 4030 O O . LYS B 1 40 ? 41.093 8.303 326.186 1.00 92.89 40 LYS A O 1
ATOM 4036 N N . ILE B 1 41 ? 40.492 10.022 327.511 1.00 95.71 41 ILE A N 1
ATOM 4037 C CA . ILE B 1 41 ? 41.488 10.930 326.958 1.00 88.19 41 ILE A CA 1
ATOM 4038 C C . ILE B 1 41 ? 42.882 10.530 327.404 1.00 86.96 41 ILE A C 1
ATOM 4039 O O . ILE B 1 41 ? 43.823 10.539 326.611 1.00 86.85 41 ILE A O 1
ATOM 4044 N N . ARG B 1 42 ? 43.049 10.218 328.689 1.00 93.52 42 ARG A N 1
ATOM 4045 C CA . ARG B 1 42 ? 44.288 9.593 329.149 1.00 96.92 42 ARG A CA 1
ATOM 4046 C C . ARG B 1 42 ? 44.623 8.367 328.310 1.00 94.23 42 ARG A C 1
ATOM 4047 O O . ARG B 1 42 ? 45.771 8.178 327.905 1.00 91.36 42 ARG A O 1
ATOM 4055 N N . ARG B 1 43 ? 43.641 7.475 328.123 1.00 98.56 43 ARG A N 1
ATOM 4056 C CA . ARG B 1 43 ? 43.870 6.258 327.347 1.00 97.68 43 ARG A CA 1
ATOM 4057 C C . ARG B 1 43 ? 44.354 6.591 325.936 1.00 96.75 43 ARG A C 1
ATOM 4058 O O . ARG B 1 43 ? 45.278 5.949 325.428 1.00 100.97 43 ARG A O 1
ATOM 4066 N N . LEU B 1 44 ? 43.751 7.597 325.291 1.00 94.11 44 LEU A N 1
ATOM 4067 C CA . LEU B 1 44 ? 44.142 7.952 323.926 1.00 92.54 44 LEU A CA 1
ATOM 4068 C C . LEU B 1 44 ? 45.569 8.500 323.869 1.00 91.59 44 LEU A C 1
ATOM 4069 O O . LEU B 1 44 ? 46.398 8.044 323.063 1.00 93.77 44 LEU A O 1
ATOM 4074 N N . LEU B 1 45 ? 45.878 9.460 324.741 1.00 91.91 45 LEU A N 1
ATOM 4075 C CA . LEU B 1 45 ? 47.225 10.017 324.799 1.00 89.79 45 LEU A CA 1
ATOM 4076 C C . LEU B 1 45 ? 48.249 8.942 325.135 1.00 91.87 45 LEU A C 1
ATOM 4077 O O . LEU B 1 45 ? 49.378 8.972 324.643 1.00 88.81 45 LEU A O 1
ATOM 4082 N N . SER B 1 46 ? 47.893 8.008 326.018 1.00 97.17 46 SER A N 1
ATOM 4083 C CA . SER B 1 46 ? 48.804 6.925 326.360 1.00 96.85 46 SER A CA 1
ATOM 4084 C C . SER B 1 46 ? 48.991 5.993 325.193 1.00 96.10 46 SER A C 1
ATOM 4085 O O . SER B 1 46 ? 50.035 5.365 325.073 1.00 99.70 46 SER A O 1
ATOM 4088 N N . ASP B 1 47 ? 47.976 5.851 324.349 1.00 97.95 47 ASP A N 1
ATOM 4089 C CA . ASP B 1 47 ? 48.147 4.973 323.207 1.00 102.25 47 ASP A CA 1
ATOM 4090 C C . ASP B 1 47 ? 49.159 5.578 322.248 1.00 100.98 47 ASP A C 1
ATOM 4091 O O . ASP B 1 47 ? 50.080 4.893 321.791 1.00 100.90 47 ASP A O 1
ATOM 4096 N N . VAL B 1 48 ? 49.057 6.886 322.000 1.00 98.80 48 VAL A N 1
ATOM 4097 C CA . VAL B 1 48 ? 50.098 7.510 321.184 1.00 91.77 48 VAL A CA 1
ATOM 4098 C C . VAL B 1 48 ? 51.423 7.546 321.932 1.00 92.97 48 VAL A C 1
ATOM 4099 O O . VAL B 1 48 ? 52.484 7.401 321.316 1.00 96.00 48 VAL A O 1
ATOM 4103 N N . ALA B 1 49 ? 51.400 7.661 323.263 1.00 95.53 49 ALA A N 1
ATOM 4104 C CA . ALA B 1 49 ? 52.644 7.631 324.032 1.00 96.32 49 ALA A CA 1
ATOM 4105 C C . ALA B 1 49 ? 53.334 6.272 323.929 1.00 102.25 49 ALA A C 1
ATOM 4106 O O . ALA B 1 49 ? 54.540 6.191 323.667 1.00 101.80 49 ALA A O 1
ATOM 4108 N N . HIS B 1 50 ? 52.562 5.192 324.073 1.00 104.43 50 HIS A N 1
ATOM 4109 C CA . HIS B 1 50 ? 53.054 3.837 323.855 1.00 105.95 50 HIS A CA 1
ATOM 4110 C C . HIS B 1 50 ? 53.560 3.665 322.439 1.00 106.98 50 HIS A C 1
ATOM 4111 O O . HIS B 1 50 ? 54.525 2.937 322.198 1.00 110.89 50 HIS A O 1
ATOM 4118 N N . GLY B 1 51 ? 52.892 4.282 321.481 1.00 104.17 51 GLY A N 1
ATOM 4119 C CA . GLY B 1 51 ? 53.374 4.187 320.125 1.00 107.73 51 GLY A CA 1
ATOM 4120 C C . GLY B 1 51 ? 54.748 4.784 319.966 1.00 106.14 51 GLY A C 1
ATOM 4121 O O . GLY B 1 51 ? 55.683 4.089 319.557 1.00 108.94 51 GLY A O 1
ATOM 4122 N N . LEU B 1 52 ? 54.878 6.053 320.351 1.00 101.93 52 LEU A N 1
ATOM 4123 C CA . LEU B 1 52 ? 56.176 6.715 320.329 1.00 99.35 52 LEU A CA 1
ATOM 4124 C C . LEU B 1 52 ? 57.214 5.813 320.956 1.00 108.73 52 LEU A C 1
ATOM 4125 O O . LEU B 1 52 ? 58.288 5.582 320.389 1.00 108.90 52 LEU A O 1
ATOM 4130 N N . ASP B 1 53 ? 56.871 5.256 322.120 1.00 116.87 53 ASP A N 1
ATOM 4131 C CA . ASP B 1 53 ? 57.773 4.394 322.871 1.00 114.24 53 ASP A CA 1
ATOM 4132 C C . ASP B 1 53 ? 58.217 3.203 322.020 1.00 115.73 53 ASP A C 1
ATOM 4133 O O . ASP B 1 53 ? 59.395 3.076 321.670 1.00 120.45 53 ASP A O 1
ATOM 4138 N N . GLN B 1 54 ? 57.273 2.370 321.595 1.00 114.87 54 GLN A N 1
ATOM 4139 C CA . GLN B 1 54 ? 57.657 1.181 320.852 1.00 118.72 54 GLN A CA 1
ATOM 4140 C C . GLN B 1 54 ? 58.330 1.509 319.538 1.00 118.63 54 GLN A C 1
ATOM 4141 O O . GLN B 1 54 ? 58.933 0.617 318.934 1.00 123.69 54 GLN A O 1
ATOM 4147 N N . LEU B 1 55 ? 58.279 2.768 319.105 1.00 113.04 55 LEU A N 1
ATOM 4148 C CA . LEU B 1 55 ? 58.921 3.129 317.848 1.00 115.60 55 LEU A CA 1
ATOM 4149 C C . LEU B 1 55 ? 60.428 3.016 317.960 1.00 117.72 55 LEU A C 1
ATOM 4150 O O . LEU B 1 55 ? 61.094 2.534 317.038 1.00 118.68 55 LEU A O 1
ATOM 4155 N N . ALA B 1 56 ? 60.975 3.422 319.103 1.00 118.63 56 ALA A N 1
ATOM 4156 C CA . ALA B 1 56 ? 62.417 3.538 319.242 1.00 116.77 56 ALA A CA 1
ATOM 4157 C C . ALA B 1 56 ? 63.115 2.207 318.996 1.00 120.76 56 ALA A C 1
ATOM 4158 O O . ALA B 1 56 ? 64.277 2.183 318.578 1.00 121.59 56 ALA A O 1
ATOM 4160 N N . GLU B 1 57 ? 62.457 1.095 319.281 1.00 126.53 57 GLU A N 1
ATOM 4161 C CA . GLU B 1 57 ? 63.080 -0.202 319.073 1.00 133.75 57 GLU A CA 1
ATOM 4162 C C . GLU B 1 57 ? 62.503 -0.978 317.902 1.00 134.44 57 GLU A C 1
ATOM 4163 O O . GLU B 1 57 ? 63.260 -1.542 317.119 1.00 136.62 57 GLU A O 1
ATOM 4169 N N . PHE B 1 58 ? 61.193 -0.980 317.717 1.00 135.43 58 PHE A N 1
ATOM 4170 C CA . PHE B 1 58 ? 60.594 -1.582 316.532 1.00 137.72 58 PHE A CA 1
ATOM 4171 C C . PHE B 1 58 ? 60.403 -0.508 315.464 1.00 136.67 58 PHE A C 1
ATOM 4172 O O . PHE B 1 58 ? 59.574 0.392 315.625 1.00 134.58 58 PHE A O 1
ATOM 4180 N N . GLU B 1 59 ? 61.192 -0.589 314.386 1.00 139.44 59 GLU A N 1
ATOM 4181 C CA . GLU B 1 59 ? 61.201 0.459 313.362 1.00 139.43 59 GLU A CA 1
ATOM 4182 C C . GLU B 1 59 ? 59.817 0.696 312.782 1.00 138.87 59 GLU A C 1
ATOM 4183 O O . GLU B 1 59 ? 59.519 1.801 312.318 1.00 134.56 59 GLU A O 1
ATOM 4189 N N . ASP B 1 60 ? 58.996 -0.351 312.729 1.00 143.39 60 ASP A N 1
ATOM 4190 C CA . ASP B 1 60 ? 57.592 -0.261 312.357 1.00 141.32 60 ASP A CA 1
ATOM 4191 C C . ASP B 1 60 ? 56.770 0.203 313.564 1.00 136.85 60 ASP A C 1
ATOM 4192 O O . ASP B 1 60 ? 57.125 1.192 314.213 1.00 134.97 60 ASP A O 1
ATOM 4197 N N . SER B 1 61 ? 55.697 -0.529 313.888 1.00 131.99 61 SER A N 1
ATOM 4198 C CA . SER B 1 61 ? 54.753 -0.239 314.966 1.00 129.32 61 SER A CA 1
ATOM 4199 C C . SER B 1 61 ? 54.082 1.125 314.798 1.00 124.39 61 SER A C 1
ATOM 4200 O O . SER B 1 61 ? 54.718 2.172 314.956 1.00 126.54 61 SER A O 1
ATOM 4203 N N . ILE B 1 62 ? 52.792 1.118 314.472 1.00 116.59 62 ILE A N 1
ATOM 4204 C CA . ILE B 1 62 ? 52.037 2.337 314.219 1.00 110.47 62 ILE A CA 1
ATOM 4205 C C . ILE B 1 62 ? 50.910 2.468 315.243 1.00 100.68 62 ILE A C 1
ATOM 4206 O O . ILE B 1 62 ? 50.280 1.477 315.626 1.00 104.83 62 ILE A O 1
ATOM 4211 N N . CYS B 1 63 ? 50.674 3.688 315.704 1.00 93.90 63 CYS A N 1
ATOM 4212 C CA . CYS B 1 63 ? 49.526 3.898 316.559 1.00 90.31 63 CYS A CA 1
ATOM 4213 C C . CYS B 1 63 ? 48.253 3.920 315.717 1.00 94.63 63 CYS A C 1
ATOM 4214 O O . CYS B 1 63 ? 48.297 3.983 314.490 1.00 94.64 63 CYS A O 1
ATOM 4217 N N . PHE B 1 64 ? 47.096 3.903 316.384 1.00 95.57 64 PHE A N 1
ATOM 4218 C CA . PHE B 1 64 ? 45.855 3.547 315.684 1.00 92.66 64 PHE A CA 1
ATOM 4219 C C . PHE B 1 64 ? 44.624 4.017 316.474 1.00 92.82 64 PHE A C 1
ATOM 4220 O O . PHE B 1 64 ? 44.117 3.285 317.320 1.00 97.59 64 PHE A O 1
ATOM 4228 N N . LEU B 1 65 ? 44.133 5.213 316.164 1.00 88.28 65 LEU A N 1
ATOM 4229 C CA . LEU B 1 65 ? 42.968 5.757 316.871 1.00 93.30 65 LEU A CA 1
ATOM 4230 C C . LEU B 1 65 ? 41.628 5.354 316.243 1.00 96.97 65 LEU A C 1
ATOM 4231 O O . LEU B 1 65 ? 40.725 6.176 316.066 1.00 92.50 65 LEU A O 1
ATOM 4236 N N . GLY B 1 66 ? 41.446 4.059 315.997 1.00 99.06 66 GLY A N 1
ATOM 4237 C CA . GLY B 1 66 ? 40.187 3.545 315.473 1.00 94.31 66 GLY A CA 1
ATOM 4238 C C . GLY B 1 66 ? 39.936 3.962 314.033 1.00 85.66 66 GLY A C 1
ATOM 4239 O O . GLY B 1 66 ? 40.852 4.053 313.208 1.00 81.24 66 GLY A O 1
ATOM 4240 N N . THR B 1 67 ? 38.659 4.123 313.709 1.00 82.07 67 THR A N 1
ATOM 4241 C CA . THR B 1 67 ? 38.219 4.488 312.377 1.00 74.40 67 THR A CA 1
ATOM 4242 C C . THR B 1 67 ? 37.279 5.662 312.529 1.00 72.34 67 THR A C 1
ATOM 4243 O O . THR B 1 67 ? 36.782 5.917 313.625 1.00 78.37 67 THR A O 1
ATOM 4247 N N . VAL B 1 68 ? 37.044 6.393 311.441 1.00 65.96 68 VAL A N 1
ATOM 4248 C CA . VAL B 1 68 ? 35.993 7.409 311.457 1.00 67.99 68 VAL A CA 1
ATOM 4249 C C . VAL B 1 68 ? 35.160 7.249 310.199 1.00 64.29 68 VAL A C 1
ATOM 4250 O O . VAL B 1 68 ? 35.710 7.053 309.115 1.00 63.12 68 VAL A O 1
ATOM 4254 N N . ILE B 1 69 ? 33.830 7.280 310.358 1.00 65.52 69 ILE A N 1
ATOM 4255 C CA . ILE B 1 69 ? 32.901 7.252 309.232 1.00 64.30 69 ILE A CA 1
ATOM 4256 C C . ILE B 1 69 ? 32.411 8.662 308.979 1.00 63.08 69 ILE A C 1
ATOM 4257 O O . ILE B 1 69 ? 31.948 9.334 309.897 1.00 60.00 69 ILE A O 1
ATOM 4262 N N . ALA B 1 70 ? 32.538 9.124 307.746 1.00 57.19 70 ALA A N 1
ATOM 4263 C CA . ALA B 1 70 ? 32.149 10.481 307.429 1.00 57.96 70 ALA A CA 1
ATOM 4264 C C . ALA B 1 70 ? 31.424 10.492 306.103 1.00 63.01 70 ALA A C 1
ATOM 4265 O O . ALA B 1 70 ? 31.479 9.536 305.328 1.00 71.13 70 ALA A O 1
ATOM 4267 N N . LEU B 1 71 ? 30.725 11.594 305.883 1.00 61.15 71 LEU A N 1
ATOM 4268 C CA . LEU B 1 71 ? 29.865 11.777 304.735 1.00 62.76 71 LEU A CA 1
ATOM 4269 C C . LEU B 1 71 ? 30.372 12.970 303.944 1.00 63.44 71 LEU A C 1
ATOM 4270 O O . LEU B 1 71 ? 30.259 14.115 304.400 1.00 59.79 71 LEU A O 1
ATOM 4275 N N . ARG B 1 72 ? 30.846 12.678 302.722 1.00 70.15 72 ARG A N 1
ATOM 4276 C CA . ARG B 1 72 ? 31.395 13.616 301.743 1.00 65.17 72 ARG A CA 1
ATOM 4277 C C . ARG B 1 72 ? 30.272 14.460 301.188 1.00 62.89 72 ARG A C 1
ATOM 4278 O O . ARG B 1 72 ? 29.730 14.211 300.117 1.00 65.86 72 ARG A O 1
ATOM 4286 N N . ASP B 1 73 ? 29.932 15.498 301.913 1.00 60.60 73 ASP A N 1
ATOM 4287 C CA . ASP B 1 73 ? 28.768 16.254 301.501 1.00 63.59 73 ASP A CA 1
ATOM 4288 C C . ASP B 1 73 ? 29.126 17.123 300.325 1.00 66.88 73 ASP A C 1
ATOM 4289 O O . ASP B 1 73 ? 29.650 18.226 300.488 1.00 67.95 73 ASP A O 1
ATOM 4294 N N . ILE B 1 74 ? 28.715 16.668 299.145 1.00 69.31 74 ILE A N 1
ATOM 4295 C CA . ILE B 1 74 ? 29.139 17.303 297.909 1.00 69.73 74 ILE A CA 1
ATOM 4296 C C . ILE B 1 74 ? 28.237 18.480 297.579 1.00 71.95 74 ILE A C 1
ATOM 4297 O O . ILE B 1 74 ? 28.701 19.495 297.045 1.00 72.47 74 ILE A O 1
ATOM 4302 N N . ASN B 1 75 ? 26.929 18.325 297.810 1.00 73.40 75 ASN A N 1
ATOM 4303 C CA . ASN B 1 75 ? 25.927 19.365 297.613 1.00 73.59 75 ASN A CA 1
ATOM 4304 C C . ASN B 1 75 ? 25.587 20.141 298.890 1.00 69.27 75 ASN A C 1
ATOM 4305 O O . ASN B 1 75 ? 24.601 20.884 298.910 1.00 67.80 75 ASN A O 1
ATOM 4310 N N . TYR B 1 76 ? 26.367 19.972 299.958 1.00 68.13 76 TYR A N 1
ATOM 4311 C CA . TYR B 1 76 ? 26.237 20.726 301.209 1.00 68.21 76 TYR A CA 1
ATOM 4312 C C . TYR B 1 76 ? 24.861 20.581 301.834 1.00 71.46 76 TYR A C 1
ATOM 4313 O O . TYR B 1 76 ? 24.427 21.428 302.604 1.00 73.78 76 TYR A O 1
ATOM 4322 N N . THR B 1 77 ? 24.168 19.493 301.545 1.00 73.33 77 THR A N 1
ATOM 4323 C CA . THR B 1 77 ? 22.849 19.317 302.107 1.00 72.66 77 THR A CA 1
ATOM 4324 C C . THR B 1 77 ? 22.882 19.100 303.620 1.00 72.76 77 THR A C 1
ATOM 4325 O O . THR B 1 77 ? 21.829 19.091 304.257 1.00 76.71 77 THR A O 1
ATOM 4329 N N . THR B 1 78 ? 24.050 18.975 304.228 1.00 68.97 78 THR A N 1
ATOM 4330 C CA . THR B 1 78 ? 24.101 18.696 305.650 1.00 72.67 78 THR A CA 1
ATOM 4331 C C . THR B 1 78 ? 24.305 19.939 306.505 1.00 79.74 78 THR A C 1
ATOM 4332 O O . THR B 1 78 ? 23.781 20.022 307.618 1.00 83.75 78 THR A O 1
ATOM 4336 N N . VAL B 1 79 ? 25.064 20.912 306.010 1.00 82.70 79 VAL A N 1
ATOM 4337 C CA . VAL B 1 79 ? 25.469 22.042 306.832 1.00 84.09 79 VAL A CA 1
ATOM 4338 C C . VAL B 1 79 ? 24.260 22.851 307.294 1.00 88.70 79 VAL A C 1
ATOM 4339 O O . VAL B 1 79 ? 23.437 23.304 306.489 1.00 86.53 79 VAL A O 1
ATOM 4343 N N . GLU B 1 80 ? 24.169 23.048 308.630 1.00 92.80 80 GLU A N 1
ATOM 4344 C CA . GLU B 1 80 ? 23.061 23.576 309.425 1.00 93.12 80 GLU A CA 1
ATOM 4345 C C . GLU B 1 80 ? 22.594 24.919 308.865 1.00 89.93 80 GLU A C 1
ATOM 4346 O O . GLU B 1 80 ? 21.668 24.915 308.042 1.00 91.65 80 GLU A O 1
ATOM 4352 N N . PRO B 1 81 ? 23.217 26.062 309.151 1.00 89.62 81 PRO A N 1
ATOM 4353 C CA . PRO B 1 81 ? 22.852 27.236 308.363 1.00 98.39 81 PRO A CA 1
ATOM 4354 C C . PRO B 1 81 ? 23.745 27.298 307.131 1.00 90.34 81 PRO A C 1
ATOM 4355 O O . PRO B 1 81 ? 24.935 26.985 307.164 1.00 87.08 81 PRO A O 1
ATOM 4359 N N . LYS B 1 82 ? 23.137 27.593 305.993 1.00 89.43 82 LYS A N 1
ATOM 4360 C CA . LYS B 1 82 ? 23.849 27.363 304.744 1.00 89.45 82 LYS A CA 1
ATOM 4361 C C . LYS B 1 82 ? 24.946 28.374 304.470 1.00 86.64 82 LYS A C 1
ATOM 4362 O O . LYS B 1 82 ? 26.114 28.091 304.718 1.00 83.66 82 LYS A O 1
ATOM 4368 N N . TYR B 1 83 ? 24.587 29.530 303.914 1.00 90.10 83 TYR A N 1
ATOM 4369 C CA . TYR B 1 83 ? 25.539 30.586 303.578 1.00 89.76 83 TYR A CA 1
ATOM 4370 C C . TYR B 1 83 ? 26.638 30.026 302.663 1.00 84.88 83 TYR A C 1
ATOM 4371 O O . TYR B 1 83 ? 27.815 29.919 302.998 1.00 76.91 83 TYR A O 1
ATOM 4380 N N . ARG B 1 84 ? 26.168 29.671 301.464 1.00 85.99 84 ARG A N 1
ATOM 4381 C CA . ARG B 1 84 ? 26.873 28.858 300.488 1.00 78.05 84 ARG A CA 1
ATOM 4382 C C . ARG B 1 84 ? 27.955 29.624 299.800 1.00 77.59 84 ARG A C 1
ATOM 4383 O O . ARG B 1 84 ? 28.923 29.023 299.339 1.00 77.19 84 ARG A O 1
ATOM 4391 N N . SER B 1 85 ? 27.812 30.938 299.757 1.00 84.21 85 SER A N 1
ATOM 4392 C CA . SER B 1 85 ? 28.779 31.826 299.134 1.00 83.11 85 SER A CA 1
ATOM 4393 C C . SER B 1 85 ? 30.194 31.371 299.468 1.00 75.81 85 SER A C 1
ATOM 4394 O O . SER B 1 85 ? 31.045 31.349 298.590 1.00 66.81 85 SER A O 1
ATOM 4397 N N . GLN B 1 86 ? 30.437 30.969 300.731 1.00 79.64 86 GLN A N 1
ATOM 4398 C CA . GLN B 1 86 ? 31.762 30.675 301.260 1.00 73.90 86 GLN A CA 1
ATOM 4399 C C . GLN B 1 86 ? 31.859 29.331 301.974 1.00 75.78 86 GLN A C 1
ATOM 4400 O O . GLN B 1 86 ? 32.798 29.131 302.737 1.00 81.04 86 GLN A O 1
ATOM 4406 N N . VAL B 1 87 ? 30.961 28.385 301.751 1.00 73.79 87 VAL A N 1
ATOM 4407 C CA . VAL B 1 87 ? 31.115 27.064 302.371 1.00 67.07 87 VAL A CA 1
ATOM 4408 C C . VAL B 1 87 ? 32.449 26.505 301.897 1.00 63.05 87 VAL A C 1
ATOM 4409 O O . VAL B 1 87 ? 32.890 26.914 300.827 1.00 75.90 87 VAL A O 1
ATOM 4413 N N . PRO B 1 88 ? 33.183 25.699 302.657 1.00 55.95 88 PRO A N 1
ATOM 4414 C CA . PRO B 1 88 ? 34.437 25.139 302.137 1.00 59.82 88 PRO A CA 1
ATOM 4415 C C . PRO B 1 88 ? 34.214 24.131 301.016 1.00 63.61 88 PRO A C 1
ATOM 4416 O O . PRO B 1 88 ? 33.117 23.680 300.735 1.00 65.56 88 PRO A O 1
ATOM 4420 N N . SER B 1 89 ? 35.303 23.757 300.362 1.00 64.69 89 SER A N 1
ATOM 4421 C CA . SER B 1 89 ? 35.164 22.906 299.181 1.00 64.86 89 SER A CA 1
ATOM 4422 C C . SER B 1 89 ? 34.825 21.475 299.557 1.00 60.80 89 SER A C 1
ATOM 4423 O O . SER B 1 89 ? 33.863 20.896 299.031 1.00 60.68 89 SER A O 1
ATOM 4426 N N . LYS B 1 90 ? 35.613 20.884 300.444 1.00 57.70 90 LYS A N 1
ATOM 4427 C CA . LYS B 1 90 ? 35.340 19.551 300.947 1.00 61.29 90 LYS A CA 1
ATOM 4428 C C . LYS B 1 90 ? 34.673 19.690 302.323 1.00 65.48 90 LYS A C 1
ATOM 4429 O O . LYS B 1 90 ? 35.193 20.376 303.208 1.00 63.45 90 LYS A O 1
ATOM 4435 N N . VAL B 1 91 ? 33.462 19.143 302.454 1.00 67.26 91 VAL A N 1
ATOM 4436 C CA . VAL B 1 91 ? 32.749 19.067 303.724 1.00 62.91 91 VAL A CA 1
ATOM 4437 C C . VAL B 1 91 ? 32.564 17.607 304.052 1.00 62.78 91 VAL A C 1
ATOM 4438 O O . VAL B 1 91 ? 31.926 16.881 303.294 1.00 70.03 91 VAL A O 1
ATOM 4450 N N . THR B 1 93 ? 30.843 15.264 306.862 1.00 59.04 93 THR A N 1
ATOM 4451 C CA . THR B 1 93 ? 29.993 15.186 308.036 1.00 57.34 93 THR A CA 1
ATOM 4452 C C . THR B 1 93 ? 30.370 13.958 308.835 1.00 60.29 93 THR A C 1
ATOM 4453 O O . THR B 1 93 ? 30.381 12.846 308.319 1.00 69.45 93 THR A O 1
ATOM 4457 N N . ILE B 1 94 ? 30.795 14.179 310.061 1.00 59.29 94 ILE A N 1
ATOM 4458 C CA . ILE B 1 94 ? 31.259 13.082 310.872 1.00 58.60 94 ILE A CA 1
ATOM 4459 C C . ILE B 1 94 ? 30.060 12.347 311.445 1.00 59.32 94 ILE A C 1
ATOM 4460 O O . ILE B 1 94 ? 29.248 12.924 312.157 1.00 66.39 94 ILE A O 1
ATOM 4465 N N . ILE B 1 95 ? 29.920 11.087 311.089 1.00 61.27 95 ILE A N 1
ATOM 4466 C CA . ILE B 1 95 ? 28.955 10.206 311.711 1.00 61.44 95 ILE A CA 1
ATOM 4467 C C . ILE B 1 95 ? 29.526 9.748 313.039 1.00 66.25 95 ILE A C 1
ATOM 4468 O O . ILE B 1 95 ? 29.334 10.403 314.058 1.00 72.66 95 ILE A O 1
ATOM 4473 N N . ASP B 1 96 ? 30.352 8.714 313.014 1.00 70.43 96 ASP A N 1
ATOM 4474 C CA . ASP B 1 96 ? 31.048 8.139 314.155 1.00 74.95 96 ASP A CA 1
ATOM 4475 C C . ASP B 1 96 ? 32.442 8.732 314.230 1.00 76.68 96 ASP A C 1
ATOM 4476 O O . ASP B 1 96 ? 33.014 9.119 313.219 1.00 74.04 96 ASP A O 1
ATOM 4481 N N . GLY B 1 97 ? 33.010 8.753 315.434 1.00 84.13 97 GLY A N 1
ATOM 4482 C CA . GLY B 1 97 ? 34.340 9.305 315.661 1.00 82.47 97 GLY A CA 1
ATOM 4483 C C . GLY B 1 97 ? 34.427 10.802 315.896 1.00 78.05 97 GLY A C 1
ATOM 4484 O O . GLY B 1 97 ? 35.526 11.355 315.868 1.00 76.98 97 GLY A O 1
ATOM 4485 N N . GLN B 1 98 ? 33.304 11.498 316.053 1.00 76.46 98 GLN A N 1
ATOM 4486 C CA . GLN B 1 98 ? 33.384 12.904 316.402 1.00 73.24 98 GLN A CA 1
ATOM 4487 C C . GLN B 1 98 ? 34.007 13.113 317.777 1.00 74.94 98 GLN A C 1
ATOM 4488 O O . GLN B 1 98 ? 34.509 14.199 318.060 1.00 71.52 98 GLN A O 1
ATOM 4494 N N . GLN B 1 99 ? 33.973 12.109 318.657 1.00 80.89 99 GLN A N 1
ATOM 4495 C CA . GLN B 1 99 ? 34.555 12.334 319.972 1.00 79.67 99 GLN A CA 1
ATOM 4496 C C . GLN B 1 99 ? 36.062 12.265 319.891 1.00 77.27 99 GLN A C 1
ATOM 4497 O O . GLN B 1 99 ? 36.746 13.185 320.337 1.00 72.83 99 GLN A O 1
ATOM 4503 N N . ARG B 1 100 ? 36.589 11.165 319.341 1.00 79.90 100 ARG A N 1
ATOM 4504 C CA . ARG B 1 100 ? 38.016 11.052 319.046 1.00 77.59 100 ARG A CA 1
ATOM 4505 C C . ARG B 1 100 ? 38.546 12.312 318.386 1.00 74.50 100 ARG A C 1
ATOM 4506 O O . ARG B 1 100 ? 39.504 12.944 318.848 1.00 71.74 100 ARG A O 1
ATOM 4522 N N . THR B 1 102 ? 37.306 15.266 318.249 1.00 72.53 102 THR A N 1
ATOM 4523 C CA . THR B 1 102 ? 37.311 16.526 318.978 1.00 70.20 102 THR A CA 1
ATOM 4524 C C . THR B 1 102 ? 38.466 16.563 319.976 1.00 66.08 102 THR A C 1
ATOM 4525 O O . THR B 1 102 ? 39.020 17.628 320.245 1.00 60.36 102 THR A O 1
ATOM 4529 N N . THR B 1 103 ? 38.822 15.416 320.570 1.00 68.05 103 THR A N 1
ATOM 4530 C CA . THR B 1 103 ? 39.982 15.403 321.459 1.00 64.96 103 THR A CA 1
ATOM 4531 C C . THR B 1 103 ? 41.250 15.648 320.659 1.00 64.64 103 THR A C 1
ATOM 4532 O O . THR B 1 103 ? 42.103 16.444 321.059 1.00 63.92 103 THR A O 1
ATOM 4536 N N . LEU B 1 104 ? 41.349 15.011 319.493 1.00 62.30 104 LEU A N 1
ATOM 4537 C CA . LEU B 1 104 ? 42.544 15.083 318.668 1.00 57.76 104 LEU A CA 1
ATOM 4538 C C . LEU B 1 104 ? 42.833 16.510 318.208 1.00 61.39 104 LEU A C 1
ATOM 4539 O O . LEU B 1 104 ? 43.970 16.975 318.296 1.00 64.71 104 LEU A O 1
ATOM 4544 N N . LEU B 1 105 ? 41.822 17.232 317.742 1.00 61.08 105 LEU A N 1
ATOM 4545 C CA . LEU B 1 105 ? 42.017 18.646 317.435 1.00 60.45 105 LEU A CA 1
ATOM 4546 C C . LEU B 1 105 ? 42.523 19.398 318.657 1.00 58.87 105 LEU A C 1
ATOM 4547 O O . LEU B 1 105 ? 43.518 20.129 318.597 1.00 59.98 105 LEU A O 1
ATOM 4552 N N . LEU B 1 106 ? 41.853 19.205 319.788 1.00 59.83 106 LEU A N 1
ATOM 4553 C CA . LEU B 1 106 ? 42.277 19.857 321.018 1.00 56.82 106 LEU A CA 1
ATOM 4554 C C . LEU B 1 106 ? 43.717 19.509 321.367 1.00 63.62 106 LEU A C 1
ATOM 4555 O O . LEU B 1 106 ? 44.478 20.386 321.785 1.00 61.11 106 LEU A O 1
ATOM 4560 N N . LEU B 1 107 ? 44.127 18.251 321.133 1.00 65.05 107 LEU A N 1
ATOM 4561 C CA . LEU B 1 107 ? 45.488 17.867 321.445 1.00 60.11 107 LEU A CA 1
ATOM 4562 C C . LEU B 1 107 ? 46.460 18.749 320.701 1.00 59.63 107 LEU A C 1
ATOM 4563 O O . LEU B 1 107 ? 47.412 19.272 321.298 1.00 59.65 107 LEU A O 1
ATOM 4568 N N . THR B 1 108 ? 46.205 18.964 319.398 1.00 60.27 108 THR A N 1
ATOM 4569 C CA . THR B 1 108 ? 47.075 19.825 318.596 1.00 64.42 108 THR A CA 1
ATOM 4570 C C . THR B 1 108 ? 47.060 21.247 319.138 1.00 66.23 108 THR A C 1
ATOM 4571 O O . THR B 1 108 ? 48.104 21.901 319.247 1.00 67.91 108 THR A O 1
ATOM 4575 N N . THR B 1 109 ? 45.892 21.691 319.576 1.00 57.38 109 THR A N 1
ATOM 4576 C CA . THR B 1 109 ? 45.746 22.895 320.359 1.00 57.01 109 THR A CA 1
ATOM 4577 C C . THR B 1 109 ? 46.810 23.034 321.440 1.00 61.22 109 THR A C 1
ATOM 4578 O O . THR B 1 109 ? 47.666 23.928 321.375 1.00 60.82 109 THR A O 1
ATOM 4582 N N . VAL B 1 110 ? 46.832 22.082 322.390 1.00 65.95 110 VAL A N 1
ATOM 4583 C CA . VAL B 1 110 ? 47.750 22.187 323.523 1.00 67.91 110 VAL A CA 1
ATOM 4584 C C . VAL B 1 110 ? 49.191 22.105 323.047 1.00 67.68 110 VAL A C 1
ATOM 4585 O O . VAL B 1 110 ? 50.030 22.931 323.439 1.00 69.70 110 VAL A O 1
ATOM 4589 N N . LEU B 1 111 ? 49.476 21.200 322.096 1.00 64.07 111 LEU A N 1
ATOM 4590 C CA . LEU B 1 111 ? 50.865 21.012 321.723 1.00 61.73 111 LEU A CA 1
ATOM 4591 C C . LEU B 1 111 ? 51.368 22.207 320.967 1.00 62.77 111 LEU A C 1
ATOM 4592 O O . LEU B 1 111 ? 52.578 22.388 320.881 1.00 65.05 111 LEU A O 1
ATOM 4597 N N . HIS B 1 112 ? 50.462 23.010 320.397 1.00 63.14 112 HIS A N 1
ATOM 4598 C CA . HIS B 1 112 ? 50.859 24.259 319.770 1.00 64.12 112 HIS A CA 1
ATOM 4599 C C . HIS B 1 112 ? 51.382 25.118 320.900 1.00 69.81 112 HIS A C 1
ATOM 4600 O O . HIS B 1 112 ? 52.603 25.287 321.000 1.00 77.36 112 HIS A O 1
ATOM 4607 N N . GLU B 1 113 ? 50.504 25.556 321.825 1.00 72.10 113 GLU A N 1
ATOM 4608 C CA . GLU B 1 113 ? 50.924 26.554 322.820 1.00 75.78 113 GLU A CA 1
ATOM 4609 C C . GLU B 1 113 ? 52.100 26.062 323.658 1.00 77.68 113 GLU A C 1
ATOM 4610 O O . GLU B 1 113 ? 53.082 26.789 323.840 1.00 81.65 113 GLU A O 1
ATOM 4616 N N . GLU B 1 114 ? 52.033 24.838 324.181 1.00 76.59 114 GLU A N 1
ATOM 4617 C CA . GLU B 1 114 ? 53.164 24.387 324.973 1.00 79.11 114 GLU A CA 1
ATOM 4618 C C . GLU B 1 114 ? 54.435 24.468 324.151 1.00 78.33 114 GLU A C 1
ATOM 4619 O O . GLU B 1 114 ? 55.307 25.280 324.464 1.00 83.13 114 GLU A O 1
ATOM 4625 N N . ILE B 1 115 ? 54.498 23.764 323.012 1.00 73.12 115 ILE A N 1
ATOM 4626 C CA . ILE B 1 115 ? 55.729 23.796 322.214 1.00 71.19 115 ILE A CA 1
ATOM 4627 C C . ILE B 1 115 ? 56.110 25.227 321.908 1.00 71.22 115 ILE A C 1
ATOM 4628 O O . ILE B 1 115 ? 57.278 25.559 321.727 1.00 68.44 115 ILE A O 1
ATOM 4633 N N . ARG B 1 116 ? 55.121 26.088 321.820 1.00 75.83 116 ARG A N 1
ATOM 4634 C CA . ARG B 1 116 ? 55.357 27.464 321.441 1.00 79.23 116 ARG A CA 1
ATOM 4635 C C . ARG B 1 116 ? 55.947 28.234 322.599 1.00 79.20 116 ARG A C 1
ATOM 4636 O O . ARG B 1 116 ? 57.030 28.798 322.467 1.00 84.41 116 ARG A O 1
ATOM 4644 N N . VAL B 1 117 ? 55.322 28.173 323.777 1.00 81.48 117 VAL A N 1
ATOM 4645 C CA . VAL B 1 117 ? 55.769 29.047 324.865 1.00 87.98 117 VAL A CA 1
ATOM 4646 C C . VAL B 1 117 ? 57.084 28.542 325.451 1.00 86.82 117 VAL A C 1
ATOM 4647 O O . VAL B 1 117 ? 57.979 29.332 325.764 1.00 93.73 117 VAL A O 1
ATOM 4651 N N . ARG B 1 118 ? 57.242 27.219 325.521 1.00 84.91 118 ARG A N 1
ATOM 4652 C CA . ARG B 1 118 ? 58.503 26.579 325.863 1.00 84.49 118 ARG A CA 1
ATOM 4653 C C . ARG B 1 118 ? 59.637 26.900 324.901 1.00 87.17 118 ARG A C 1
ATOM 4654 O O . ARG B 1 118 ? 60.801 26.785 325.279 1.00 93.10 118 ARG A O 1
ATOM 4662 N N . ALA B 1 119 ? 59.347 27.182 323.633 1.00 91.77 119 ALA A N 1
ATOM 4663 C CA . ALA B 1 119 ? 60.418 27.586 322.728 1.00 89.04 119 ALA A CA 1
ATOM 4664 C C . ALA B 1 119 ? 60.758 29.054 322.878 1.00 95.75 119 ALA A C 1
ATOM 4665 O O . ALA B 1 119 ? 61.724 29.519 322.277 1.00 100.03 119 ALA A O 1
ATOM 4667 N N . GLU B 1 120 ? 59.950 29.797 323.628 1.00 99.78 120 GLU A N 1
ATOM 4668 C CA . GLU B 1 120 ? 60.252 31.188 323.913 1.00 107.76 120 GLU A CA 1
ATOM 4669 C C . GLU B 1 120 ? 61.341 31.303 324.959 1.00 109.75 120 GLU A C 1
ATOM 4670 O O . GLU B 1 120 ? 62.126 32.257 324.932 1.00 109.47 120 GLU A O 1
ATOM 4676 N N . LYS B 1 121 ? 61.406 30.314 325.855 1.00 111.26 121 LYS A N 1
ATOM 4677 C CA . LYS B 1 121 ? 62.429 30.107 326.872 1.00 112.17 121 LYS A CA 1
ATOM 4678 C C . LYS B 1 121 ? 63.709 29.544 326.279 1.00 108.66 121 LYS A C 1
ATOM 4679 O O . LYS B 1 121 ? 64.650 29.255 327.026 1.00 108.60 121 LYS A O 1
ATOM 4685 N N . LEU B 1 122 ? 63.736 29.327 324.965 1.00 112.55 122 LEU A N 1
ATOM 4686 C CA . LEU B 1 122 ? 64.939 28.873 324.287 1.00 117.93 122 LEU A CA 1
ATOM 4687 C C . LEU B 1 122 ? 65.950 30.008 324.193 1.00 126.98 122 LEU A C 1
ATOM 4688 O O . LEU B 1 122 ? 65.605 31.192 324.228 1.00 131.84 122 LEU A O 1
ATOM 4693 N N . THR B 1 123 ? 67.206 29.625 323.993 1.00 134.33 123 THR A N 1
ATOM 4694 C CA . THR B 1 123 ? 68.363 30.486 324.211 1.00 150.42 123 THR A CA 1
ATOM 4695 C C . THR B 1 123 ? 68.661 31.439 323.055 1.00 153.97 123 THR A C 1
ATOM 4696 O O . THR B 1 123 ? 69.814 31.858 322.917 1.00 152.87 123 THR A O 1
ATOM 4700 N N . ARG B 1 124 ? 67.676 31.784 322.232 1.00 158.09 124 ARG A N 1
ATOM 4701 C CA . ARG B 1 124 ? 67.880 32.674 321.089 1.00 168.78 124 ARG A CA 1
ATOM 4702 C C . ARG B 1 124 ? 69.002 32.157 320.199 1.00 163.18 124 ARG A C 1
ATOM 4703 O O . ARG B 1 124 ? 68.743 31.628 319.112 1.00 162.55 124 ARG A O 1
ATOM 4711 N N . ASP B 1 125 ? 70.246 32.259 320.656 1.00 161.50 125 ASP A N 1
ATOM 4712 C CA . ASP B 1 125 ? 71.360 31.820 319.828 1.00 157.14 125 ASP A CA 1
ATOM 4713 C C . ASP B 1 125 ? 72.508 31.395 320.722 1.00 151.44 125 ASP A C 1
ATOM 4714 O O . ASP B 1 125 ? 72.960 32.157 321.581 1.00 152.88 125 ASP A O 1
ATOM 4719 N N . ASP B 1 126 ? 72.964 30.172 320.513 1.00 147.69 126 ASP A N 1
ATOM 4720 C CA . ASP B 1 126 ? 74.168 29.687 321.157 1.00 142.63 126 ASP A CA 1
ATOM 4721 C C . ASP B 1 126 ? 74.753 28.616 320.254 1.00 138.66 126 ASP A C 1
ATOM 4722 O O . ASP B 1 126 ? 75.936 28.668 319.909 1.00 143.80 126 ASP A O 1
ATOM 4727 N N . GLU B 1 127 ? 73.913 27.705 319.781 1.00 132.16 127 GLU A N 1
ATOM 4728 C CA . GLU B 1 127 ? 74.470 26.474 319.253 1.00 126.78 127 GLU A CA 1
ATOM 4729 C C . GLU B 1 127 ? 73.468 25.686 318.429 1.00 118.45 127 GLU A C 1
ATOM 4730 O O . GLU B 1 127 ? 72.336 26.134 318.225 1.00 117.15 127 GLU A O 1
ATOM 4732 N N . PRO B 1 128 ? 73.858 24.532 317.912 1.00 111.40 128 PRO A N 1
ATOM 4733 C CA . PRO B 1 128 ? 72.878 23.468 317.732 1.00 111.87 128 PRO A CA 1
ATOM 4734 C C . PRO B 1 128 ? 72.043 23.318 318.995 1.00 111.99 128 PRO A C 1
ATOM 4735 O O . PRO B 1 128 ? 72.292 22.499 319.884 1.00 107.26 128 PRO A O 1
ATOM 4739 N N . SER B 1 129 ? 71.112 24.255 319.097 1.00 108.94 129 SER A N 1
ATOM 4740 C CA . SER B 1 129 ? 70.108 24.389 320.128 1.00 105.73 129 SER A CA 1
ATOM 4741 C C . SER B 1 129 ? 69.064 25.297 319.511 1.00 104.85 129 SER A C 1
ATOM 4742 O O . SER B 1 129 ? 67.883 25.194 319.837 1.00 99.91 129 SER A O 1
ATOM 4745 N N . VAL B 1 130 ? 69.518 26.218 318.641 1.00 109.65 130 VAL A N 1
ATOM 4746 C CA . VAL B 1 130 ? 68.633 26.881 317.673 1.00 106.19 130 VAL A CA 1
ATOM 4747 C C . VAL B 1 130 ? 68.013 25.872 316.722 1.00 96.56 130 VAL A C 1
ATOM 4748 O O . VAL B 1 130 ? 66.947 26.116 316.155 1.00 93.44 130 VAL A O 1
ATOM 4752 N N . TRP B 1 131 ? 68.678 24.740 316.519 1.00 94.60 131 TRP A N 1
ATOM 4753 C CA . TRP B 1 131 ? 68.021 23.573 315.961 1.00 89.46 131 TRP A CA 1
ATOM 4754 C C . TRP B 1 131 ? 66.715 23.267 316.678 1.00 88.10 131 TRP A C 1
ATOM 4755 O O . TRP B 1 131 ? 65.705 22.961 316.048 1.00 92.40 131 TRP A O 1
ATOM 4766 N N . CYS B 1 132 ? 66.707 23.315 317.993 1.00 89.92 132 CYS A N 1
ATOM 4767 C CA . CYS B 1 132 ? 65.453 23.042 318.669 1.00 91.12 132 CYS A CA 1
ATOM 4768 C C . CYS B 1 132 ? 64.434 24.144 318.367 1.00 85.68 132 CYS A C 1
ATOM 4769 O O . CYS B 1 132 ? 63.260 23.850 318.149 1.00 87.48 132 CYS A O 1
ATOM 4772 N N . TYR B 1 133 ? 64.851 25.408 318.278 1.00 87.19 133 TYR A N 1
ATOM 4773 C CA . TYR B 1 133 ? 63.870 26.464 317.997 1.00 91.00 133 TYR A CA 1
ATOM 4774 C C . TYR B 1 133 ? 63.233 26.284 316.622 1.00 90.20 133 TYR A C 1
ATOM 4775 O O . TYR B 1 133 ? 62.022 26.497 316.437 1.00 87.45 133 TYR A O 1
ATOM 4784 N N . ASN B 1 134 ? 64.047 25.920 315.633 1.00 88.40 134 ASN A N 1
ATOM 4785 C CA . ASN B 1 134 ? 63.517 25.699 314.307 1.00 84.33 134 ASN A CA 1
ATOM 4786 C C . ASN B 1 134 ? 62.587 24.489 314.314 1.00 79.06 134 ASN A C 1
ATOM 4787 O O . ASN B 1 134 ? 61.392 24.621 314.036 1.00 82.86 134 ASN A O 1
ATOM 4792 N N . GLN B 1 135 ? 63.049 23.360 314.841 1.00 76.47 135 GLN A N 1
ATOM 4793 C CA . GLN B 1 135 ? 62.185 22.186 314.935 1.00 75.97 135 GLN A CA 1
ATOM 4794 C C . GLN B 1 135 ? 60.887 22.484 315.655 1.00 73.92 135 GLN A C 1
ATOM 4795 O O . GLN B 1 135 ? 59.911 21.750 315.509 1.00 72.63 135 GLN A O 1
ATOM 4801 N N . ALA B 1 136 ? 60.899 23.475 316.532 1.00 75.65 136 ALA A N 1
ATOM 4802 C CA . ALA B 1 136 ? 59.672 23.963 317.134 1.00 74.86 136 ALA A CA 1
ATOM 4803 C C . ALA B 1 136 ? 58.775 24.591 316.087 1.00 72.84 136 ALA A C 1
ATOM 4804 O O . ALA B 1 136 ? 57.646 24.131 315.866 1.00 71.09 136 ALA A O 1
ATOM 4806 N N . LEU B 1 137 ? 59.276 25.664 315.458 1.00 75.90 137 LEU A N 1
ATOM 4807 C CA . LEU B 1 137 ? 58.599 26.369 314.367 1.00 80.66 137 LEU A CA 1
ATOM 4808 C C . LEU B 1 137 ? 57.887 25.443 313.383 1.00 76.70 137 LEU A C 1
ATOM 4809 O O . LEU B 1 137 ? 56.700 25.631 313.063 1.00 74.78 137 LEU A O 1
ATOM 4814 N N . ASP B 1 138 ? 58.594 24.404 312.938 1.00 75.82 138 ASP A N 1
ATOM 4815 C CA . ASP B 1 138 ? 58.014 23.446 312.001 1.00 73.16 138 ASP A CA 1
ATOM 4816 C C . ASP B 1 138 ? 56.720 22.859 312.556 1.00 68.65 138 ASP A C 1
ATOM 4817 O O . ASP B 1 138 ? 55.670 22.972 311.930 1.00 73.38 138 ASP A O 1
ATOM 4822 N N . VAL B 1 139 ? 56.750 22.282 313.764 1.00 69.21 139 VAL A N 1
ATOM 4823 C CA . VAL B 1 139 ? 55.559 21.602 314.285 1.00 64.88 139 VAL A CA 1
ATOM 4824 C C . VAL B 1 139 ? 54.475 22.589 314.701 1.00 62.91 139 VAL A C 1
ATOM 4825 O O . VAL B 1 139 ? 53.285 22.306 314.532 1.00 62.10 139 VAL A O 1
ATOM 4829 N N . THR B 1 140 ? 54.839 23.745 315.259 1.00 62.62 140 THR A N 1
ATOM 4830 C CA . THR B 1 140 ? 53.782 24.680 315.622 1.00 62.09 140 THR A CA 1
ATOM 4831 C C . THR B 1 140 ? 52.980 25.049 314.399 1.00 63.27 140 THR A C 1
ATOM 4832 O O . THR B 1 140 ? 51.746 24.966 314.407 1.00 64.75 140 THR A O 1
ATOM 4836 N N . GLY B 1 141 ? 53.666 25.445 313.322 1.00 63.74 141 GLY A N 1
ATOM 4837 C CA . GLY B 1 141 ? 52.969 25.710 312.073 1.00 65.80 141 GLY A CA 1
ATOM 4838 C C . GLY B 1 141 ? 52.184 24.533 311.521 1.00 62.80 141 GLY A C 1
ATOM 4839 O O . GLY B 1 141 ? 51.072 24.704 311.032 1.00 64.45 141 GLY A O 1
ATOM 4840 N N . ARG B 1 142 ? 52.762 23.332 311.551 1.00 60.12 142 ARG A N 1
ATOM 4841 C CA . ARG B 1 142 ? 52.112 22.194 310.922 1.00 57.06 142 ARG A CA 1
ATOM 4842 C C . ARG B 1 142 ? 50.895 21.716 311.674 1.00 57.86 142 ARG A C 1
ATOM 4843 O O . ARG B 1 142 ? 50.085 21.006 311.079 1.00 60.58 142 ARG A O 1
ATOM 4851 N N . LEU B 1 143 ? 50.778 22.058 312.968 1.00 56.91 143 LEU A N 1
ATOM 4852 C CA . LEU B 1 143 ? 49.642 21.789 313.855 1.00 52.13 143 LEU A CA 1
ATOM 4853 C C . LEU B 1 143 ? 48.585 22.865 313.789 1.00 54.44 143 LEU A C 1
ATOM 4854 O O . LEU B 1 143 ? 47.383 22.589 313.929 1.00 55.90 143 LEU A O 1
ATOM 4859 N N . SER B 1 144 ? 49.022 24.105 313.636 1.00 58.30 144 SER A N 1
ATOM 4860 C CA . SER B 1 144 ? 48.090 25.160 313.263 1.00 58.25 144 SER A CA 1
ATOM 4861 C C . SER B 1 144 ? 47.451 24.872 311.902 1.00 56.72 144 SER A C 1
ATOM 4862 O O . SER B 1 144 ? 46.338 25.321 311.626 1.00 58.15 144 SER A O 1
ATOM 4865 N N . ASN B 1 145 ? 48.138 24.125 311.037 1.00 57.16 145 ASN A N 1
ATOM 4866 C CA . ASN B 1 145 ? 47.528 23.641 309.805 1.00 58.42 145 ASN A CA 1
ATOM 4867 C C . ASN B 1 145 ? 46.411 22.637 310.038 1.00 56.60 145 ASN A C 1
ATOM 4868 O O . ASN B 1 145 ? 45.691 22.298 309.090 1.00 57.52 145 ASN A O 1
ATOM 4873 N N . CYS B 1 146 ? 46.281 22.149 311.264 1.00 56.38 146 CYS A N 1
ATOM 4874 C CA . CYS B 1 146 ? 45.275 21.206 311.686 1.00 51.68 146 CYS A CA 1
ATOM 4875 C C . CYS B 1 146 ? 44.065 21.903 312.286 1.00 54.18 146 CYS A C 1
ATOM 4876 O O . CYS B 1 146 ? 42.955 21.437 312.098 1.00 55.71 146 CYS A O 1
ATOM 4879 N N . PHE B 1 147 ? 44.243 22.972 313.074 1.00 58.37 147 PHE A N 1
ATOM 4880 C CA . PHE B 1 147 ? 43.044 23.696 313.541 1.00 55.85 147 PHE A CA 1
ATOM 4881 C C . PHE B 1 147 ? 42.346 24.374 312.381 1.00 57.33 147 PHE A C 1
ATOM 4882 O O . PHE B 1 147 ? 41.128 24.271 312.247 1.00 64.73 147 PHE A O 1
ATOM 4890 N N . GLU B 1 148 ? 43.086 25.143 311.573 1.00 53.59 148 GLU A N 1
ATOM 4891 C CA . GLU B 1 148 ? 42.497 26.227 310.814 1.00 57.73 148 GLU A CA 1
ATOM 4892 C C . GLU B 1 148 ? 43.158 26.285 309.445 1.00 61.50 148 GLU A C 1
ATOM 4893 O O . GLU B 1 148 ? 44.159 25.608 309.203 1.00 65.17 148 GLU A O 1
ATOM 4899 N N . GLU B 1 149 ? 42.588 27.126 308.550 1.00 64.71 149 GLU A N 1
ATOM 4900 C CA . GLU B 1 149 ? 43.060 27.428 307.197 1.00 65.96 149 GLU A CA 1
ATOM 4901 C C . GLU B 1 149 ? 43.116 28.929 306.994 1.00 71.99 149 GLU A C 1
ATOM 4902 O O . GLU B 1 149 ? 42.737 29.695 307.868 1.00 75.61 149 GLU A O 1
ATOM 4908 N N . ASP B 1 150 ? 43.499 29.349 305.785 1.00 77.53 150 ASP A N 1
ATOM 4909 C CA . ASP B 1 150 ? 43.651 30.766 305.460 1.00 78.92 150 ASP A CA 1
ATOM 4910 C C . ASP B 1 150 ? 42.421 31.436 304.860 1.00 86.88 150 ASP A C 1
ATOM 4911 O O . ASP B 1 150 ? 41.575 31.978 305.587 1.00 100.44 150 ASP A O 1
ATOM 4924 N N . ARG B 1 152 ? 40.135 34.147 302.173 1.00 93.50 152 ARG A N 1
ATOM 4925 C CA . ARG B 1 152 ? 40.143 35.498 301.568 1.00 98.80 152 ARG A CA 1
ATOM 4926 C C . ARG B 1 152 ? 40.520 36.587 302.561 1.00 91.70 152 ARG A C 1
ATOM 4927 O O . ARG B 1 152 ? 41.705 36.908 302.710 1.00 84.89 152 ARG A O 1
ATOM 4929 N N . TYR B 1 153 ? 39.519 37.174 303.220 1.00 87.04 153 TYR A N 1
ATOM 4930 C CA . TYR B 1 153 ? 39.762 38.234 304.180 1.00 91.64 153 TYR A CA 1
ATOM 4931 C C . TYR B 1 153 ? 38.629 38.272 305.201 1.00 94.15 153 TYR A C 1
ATOM 4932 O O . TYR B 1 153 ? 37.664 37.517 305.101 1.00 96.43 153 TYR A O 1
ATOM 4934 N N . GLY B 1 154 ? 38.735 39.232 306.142 1.00 92.79 154 GLY A N 1
ATOM 4935 C CA . GLY B 1 154 ? 37.904 39.517 307.325 1.00 88.01 154 GLY A CA 1
ATOM 4936 C C . GLY B 1 154 ? 37.953 38.433 308.395 1.00 85.26 154 GLY A C 1
ATOM 4937 O O . GLY B 1 154 ? 38.891 37.632 308.452 1.00 88.70 154 GLY A O 1
ATOM 4938 N N . GLU B 1 155 ? 36.912 38.334 309.208 1.00 81.14 155 GLU A N 1
ATOM 4939 C CA . GLU B 1 155 ? 36.962 37.408 310.328 1.00 83.64 155 GLU A CA 1
ATOM 4940 C C . GLU B 1 155 ? 36.755 35.970 309.855 1.00 87.18 155 GLU A C 1
ATOM 4941 O O . GLU B 1 155 ? 35.815 35.300 310.270 1.00 87.68 155 GLU A O 1
ATOM 4943 N N . HIS B 1 156 ? 37.671 35.488 309.005 1.00 85.18 156 HIS A N 1
ATOM 4944 C CA . HIS B 1 156 ? 37.825 34.060 308.727 1.00 88.17 156 HIS A CA 1
ATOM 4945 C C . HIS B 1 156 ? 36.548 33.405 308.148 1.00 99.48 156 HIS A C 1
ATOM 4946 O O . HIS B 1 156 ? 36.565 32.203 307.851 1.00 109.60 156 HIS A O 1
ATOM 4953 N N . ARG B 1 157 ? 35.428 34.135 307.970 1.00 93.53 157 ARG A N 1
ATOM 4954 C CA . ARG B 1 157 ? 34.356 33.663 307.073 1.00 87.34 157 ARG A CA 1
ATOM 4955 C C . ARG B 1 157 ? 33.334 34.736 306.762 1.00 88.62 157 ARG A C 1
ATOM 4956 O O . ARG B 1 157 ? 32.181 34.585 307.165 1.00 95.59 157 ARG A O 1
ATOM 4958 N N . TYR B 1 158 ? 33.686 35.690 305.889 1.00 88.67 158 TYR A N 1
ATOM 4959 C CA . TYR B 1 158 ? 32.876 36.872 305.550 1.00 91.73 158 TYR A CA 1
ATOM 4960 C C . TYR B 1 158 ? 32.839 37.851 306.717 1.00 92.57 158 TYR A C 1
ATOM 4961 O O . TYR B 1 158 ? 33.906 38.222 307.211 1.00 88.49 158 TYR A O 1
ATOM 4963 N N . TYR B 1 159 ? 31.647 38.230 307.210 1.00 88.29 159 TYR A N 1
ATOM 4964 C CA . TYR B 1 159 ? 31.551 39.363 308.127 1.00 78.40 159 TYR A CA 1
ATOM 4965 C C . TYR B 1 159 ? 30.412 39.261 309.118 1.00 77.63 159 TYR A C 1
ATOM 4966 O O . TYR B 1 159 ? 30.352 40.046 310.062 1.00 75.13 159 TYR A O 1
ATOM 4968 N N . PRO B 1 160 ? 29.473 38.359 308.867 1.00 83.77 160 PRO A N 1
ATOM 4969 C CA . PRO B 1 160 ? 28.424 37.969 309.828 1.00 80.77 160 PRO A CA 1
ATOM 4970 C C . PRO B 1 160 ? 28.209 36.480 309.565 1.00 85.58 160 PRO A C 1
ATOM 4971 O O . PRO B 1 160 ? 27.295 36.054 308.864 1.00 83.63 160 PRO A O 1
ATOM 4973 N N . ARG B 1 161 ? 29.109 35.676 310.117 1.00 89.60 161 ARG A N 1
ATOM 4974 C CA . ARG B 1 161 ? 29.014 34.224 310.049 1.00 86.96 161 ARG A CA 1
ATOM 4975 C C . ARG B 1 161 ? 29.957 33.646 311.100 1.00 85.27 161 ARG A C 1
ATOM 4976 O O . ARG B 1 161 ? 31.166 33.866 311.024 1.00 92.58 161 ARG A O 1
ATOM 4978 N N . LEU B 1 162 ? 29.416 32.952 312.104 1.00 81.49 162 LEU A N 1
ATOM 4979 C CA . LEU B 1 162 ? 30.163 32.685 313.329 1.00 87.41 162 LEU A CA 1
ATOM 4980 C C . LEU B 1 162 ? 30.141 31.222 313.763 1.00 83.91 162 LEU A C 1
ATOM 4981 O O . LEU B 1 162 ? 29.390 30.384 313.253 1.00 83.69 162 LEU A O 1
ATOM 4983 N N . ILE B 1 163 ? 30.999 30.950 314.748 1.00 78.01 163 ILE A N 1
ATOM 4984 C CA . ILE B 1 163 ? 31.379 29.605 315.162 1.00 71.38 163 ILE A CA 1
ATOM 4985 C C . ILE B 1 163 ? 31.208 29.553 316.681 1.00 66.03 163 ILE A C 1
ATOM 4986 O O . ILE B 1 163 ? 32.010 30.130 317.412 1.00 61.67 163 ILE A O 1
ATOM 4988 N N . ARG B 1 164 ? 30.210 28.820 317.181 1.00 67.62 164 ARG A N 1
ATOM 4989 C CA . ARG B 1 164 ? 29.792 29.054 318.565 1.00 70.63 164 ARG A CA 1
ATOM 4990 C C . ARG B 1 164 ? 29.536 27.825 319.432 1.00 69.97 164 ARG A C 1
ATOM 4991 O O . ARG B 1 164 ? 29.117 27.992 320.580 1.00 65.15 164 ARG A O 1
ATOM 4993 N N . SER B 1 165 ? 29.721 26.615 318.923 1.00 71.54 165 SER A N 1
ATOM 4994 C CA . SER B 1 165 ? 29.633 25.425 319.748 1.00 69.32 165 SER A CA 1
ATOM 4995 C C . SER B 1 165 ? 30.785 25.398 320.735 1.00 66.99 165 SER A C 1
ATOM 4996 O O . SER B 1 165 ? 31.587 26.323 320.820 1.00 68.03 165 SER A O 1
ATOM 4998 N N . TYR B 1 166 ? 30.838 24.325 321.518 1.00 67.54 166 TYR A N 1
ATOM 4999 C CA . TYR B 1 166 ? 31.947 24.099 322.433 1.00 63.88 166 TYR A CA 1
ATOM 5000 C C . TYR B 1 166 ? 33.259 23.880 321.677 1.00 66.23 166 TYR A C 1
ATOM 5001 O O . TYR B 1 166 ? 34.244 24.611 321.879 1.00 65.72 166 TYR A O 1
ATOM 5003 N N . TYR B 1 167 ? 33.279 22.877 320.775 1.00 68.32 167 TYR A N 1
ATOM 5004 C CA . TYR B 1 167 ? 34.456 22.600 319.931 1.00 65.71 167 TYR A CA 1
ATOM 5005 C C . TYR B 1 167 ? 34.801 23.786 319.061 1.00 64.53 167 TYR A C 1
ATOM 5006 O O . TYR B 1 167 ? 35.963 24.202 318.991 1.00 69.82 167 TYR A O 1
ATOM 5008 N N . ASP B 1 168 ? 33.782 24.347 318.406 1.00 65.87 168 ASP A N 1
ATOM 5009 C CA . ASP B 1 168 ? 33.928 25.479 317.494 1.00 67.30 168 ASP A CA 1
ATOM 5010 C C . ASP B 1 168 ? 34.547 26.698 318.161 1.00 64.46 168 ASP A C 1
ATOM 5011 O O . ASP B 1 168 ? 35.546 27.231 317.682 1.00 63.51 168 ASP A O 1
ATOM 5013 N N . VAL B 1 169 ? 33.874 27.259 319.174 1.00 67.57 169 VAL A N 1
ATOM 5014 C CA . VAL B 1 169 ? 34.437 28.419 319.855 1.00 69.95 169 VAL A CA 1
ATOM 5015 C C . VAL B 1 169 ? 35.820 28.110 320.389 1.00 69.63 169 VAL A C 1
ATOM 5016 O O . VAL B 1 169 ? 36.702 28.978 320.363 1.00 66.40 169 VAL A O 1
ATOM 5018 N N . TRP B 1 170 ? 36.028 26.870 320.876 1.00 72.40 170 TRP A N 1
ATOM 5019 C CA . TRP B 1 170 ? 37.322 26.497 321.432 1.00 70.28 170 TRP A CA 1
ATOM 5020 C C . TRP B 1 170 ? 38.416 26.747 320.421 1.00 63.12 170 TRP A C 1
ATOM 5021 O O . TRP B 1 170 ? 39.374 27.479 320.695 1.00 64.02 170 TRP A O 1
ATOM 5023 N N . SER B 1 171 ? 38.227 26.225 319.208 1.00 63.94 171 SER A N 1
ATOM 5024 C CA . SER B 1 171 ? 39.252 26.335 318.190 1.00 61.14 171 SER A CA 1
ATOM 5025 C C . SER B 1 171 ? 39.323 27.753 317.635 1.00 62.70 171 SER A C 1
ATOM 5026 O O . SER B 1 171 ? 40.417 28.237 317.352 1.00 61.61 171 SER A O 1
ATOM 5028 N N . ARG B 1 172 ? 38.198 28.463 317.532 1.00 62.57 172 ARG A N 1
ATOM 5029 C CA . ARG B 1 172 ? 38.249 29.837 317.046 1.00 61.77 172 ARG A CA 1
ATOM 5030 C C . ARG B 1 172 ? 39.107 30.708 317.936 1.00 68.16 172 ARG A C 1
ATOM 5031 O O . ARG B 1 172 ? 40.013 31.416 317.462 1.00 67.58 172 ARG A O 1
ATOM 5033 N N . ASN B 1 173 ? 38.903 30.586 319.253 1.00 71.49 173 ASN A N 1
ATOM 5034 C CA . ASN B 1 173 ? 39.608 31.421 320.228 1.00 68.93 173 ASN A CA 1
ATOM 5035 C C . ASN B 1 173 ? 41.088 31.026 320.381 1.00 69.20 173 ASN A C 1
ATOM 5036 O O . ASN B 1 173 ? 41.963 31.903 320.424 1.00 68.39 173 ASN A O 1
ATOM 5038 N N . LYS B 1 174 ? 41.388 29.714 320.404 1.00 69.98 174 LYS A N 1
ATOM 5039 C CA . LYS B 1 174 ? 42.774 29.257 320.479 1.00 67.23 174 LYS A CA 1
ATOM 5040 C C . LYS B 1 174 ? 43.550 29.696 319.270 1.00 65.48 174 LYS A C 1
ATOM 5041 O O . LYS B 1 174 ? 44.735 30.043 319.373 1.00 69.60 174 LYS A O 1
ATOM 5047 N N . GLY B 1 175 ? 42.889 29.690 318.118 1.00 66.46 175 GLY A N 1
ATOM 5048 C CA . GLY B 1 175 ? 43.452 30.264 316.916 1.00 74.52 175 GLY A CA 1
ATOM 5049 C C . GLY B 1 175 ? 43.832 31.712 317.119 1.00 76.91 175 GLY A C 1
ATOM 5050 O O . GLY B 1 175 ? 44.945 32.111 316.783 1.00 82.99 175 GLY A O 1
ATOM 5051 N N . GLU B 1 176 ? 42.901 32.530 317.618 1.00 70.87 176 GLU A N 1
ATOM 5052 C CA . GLU B 1 176 ? 43.246 33.933 317.820 1.00 72.03 176 GLU A CA 1
ATOM 5053 C C . GLU B 1 176 ? 44.465 34.084 318.709 1.00 76.78 176 GLU A C 1
ATOM 5054 O O . GLU B 1 176 ? 45.336 34.911 318.425 1.00 78.29 176 GLU A O 1
ATOM 5056 N N . ALA B 1 177 ? 44.531 33.301 319.801 1.00 79.41 177 ALA A N 1
ATOM 5057 C CA . ALA B 1 177 ? 45.675 33.336 320.727 1.00 76.32 177 ALA A CA 1
ATOM 5058 C C . ALA B 1 177 ? 46.983 33.092 320.026 1.00 76.04 177 ALA A C 1
ATOM 5059 O O . ALA B 1 177 ? 47.948 33.814 320.249 1.00 81.77 177 ALA A O 1
ATOM 5061 N N . ARG B 1 178 ? 47.026 32.093 319.146 1.00 79.92 178 ARG A N 1
ATOM 5062 C CA . ARG B 1 178 ? 48.265 31.817 318.419 1.00 79.79 178 ARG A CA 1
ATOM 5063 C C . ARG B 1 178 ? 48.529 32.910 317.389 1.00 84.00 178 ARG A C 1
ATOM 5064 O O . ARG B 1 178 ? 49.673 33.339 317.207 1.00 85.84 178 ARG A O 1
ATOM 5066 N N . TYR B 1 179 ? 47.468 33.384 316.731 1.00 85.41 179 TYR A N 1
ATOM 5067 C CA . TYR B 1 179 ? 47.547 34.454 315.742 1.00 85.76 179 TYR A CA 1
ATOM 5068 C C . TYR B 1 179 ? 48.167 35.728 316.320 1.00 83.38 179 TYR A C 1
ATOM 5069 O O . TYR B 1 179 ? 48.780 36.508 315.585 1.00 90.81 179 TYR A O 1
ATOM 5078 N N . ARG B 1 180 ? 47.960 35.973 317.616 1.00 85.74 180 ARG A N 1
ATOM 5079 C CA . ARG B 1 180 ? 48.304 37.228 318.289 1.00 90.21 180 ARG A CA 1
ATOM 5080 C C . ARG B 1 180 ? 49.802 37.387 318.388 1.00 92.57 180 ARG A C 1
ATOM 5081 O O . ARG B 1 180 ? 50.476 36.533 318.959 1.00 93.51 180 ARG A O 1
ATOM 5083 N N . SER B 1 181 ? 50.339 38.414 317.746 1.00 98.11 181 SER A N 1
ATOM 5084 C CA . SER B 1 181 ? 51.764 38.670 317.893 1.00 105.80 181 SER A CA 1
ATOM 5085 C C . SER B 1 181 ? 52.073 38.965 319.359 1.00 114.38 181 SER A C 1
ATOM 5086 O O . SER B 1 181 ? 52.328 38.036 320.131 1.00 115.03 181 SER A O 1
ATOM 5088 N N . PRO B 1 182 ? 52.126 40.245 319.736 1.00 116.54 182 PRO A N 1
ATOM 5089 C CA . PRO B 1 182 ? 52.259 40.655 321.132 1.00 113.58 182 PRO A CA 1
ATOM 5090 C C . PRO B 1 182 ? 53.415 39.947 321.822 1.00 112.40 182 PRO A C 1
ATOM 5091 O O . PRO B 1 182 ? 54.579 40.313 321.636 1.00 113.94 182 PRO A O 1
ATOM 5093 N N . ILE B 1 183 ? 53.098 38.919 322.607 1.00 113.05 183 ILE A N 1
ATOM 5094 C CA . ILE B 1 183 ? 54.108 38.059 323.201 1.00 113.28 183 ILE A CA 1
ATOM 5095 C C . ILE B 1 183 ? 53.507 36.694 323.480 1.00 112.60 183 ILE A C 1
ATOM 5096 O O . ILE B 1 183 ? 52.304 36.552 323.687 1.00 110.79 183 ILE A O 1
ATOM 5098 N N . GLY B 1 184 ? 54.378 35.700 323.579 1.00 111.63 184 GLY A N 1
ATOM 5099 C CA . GLY B 1 184 ? 53.927 34.316 323.599 1.00 111.25 184 GLY A CA 1
ATOM 5100 C C . GLY B 1 184 ? 53.677 33.952 325.049 1.00 110.96 184 GLY A C 1
ATOM 5101 O O . GLY B 1 184 ? 54.509 33.377 325.747 1.00 113.28 184 GLY A O 1
ATOM 5102 N N . TYR B 1 185 ? 52.496 34.292 325.502 1.00 110.37 185 TYR A N 1
ATOM 5103 C CA . TYR B 1 185 ? 52.093 33.847 326.817 1.00 113.65 185 TYR A CA 1
ATOM 5104 C C . TYR B 1 185 ? 51.167 32.651 326.678 1.00 110.73 185 TYR A C 1
ATOM 5105 O O . TYR B 1 185 ? 50.628 32.365 325.603 1.00 114.63 185 TYR A O 1
ATOM 5114 N N . TYR B 1 186 ? 51.012 31.932 327.782 1.00 106.59 186 TYR A N 1
ATOM 5115 C CA . TYR B 1 186 ? 50.230 30.715 327.769 1.00 97.80 186 TYR A CA 1
ATOM 5116 C C . TYR B 1 186 ? 48.760 31.049 327.502 1.00 93.26 186 TYR A C 1
ATOM 5117 O O . TYR B 1 186 ? 48.338 32.204 327.575 1.00 92.63 186 TYR A O 1
ATOM 5119 N N . LEU B 1 187 ? 47.995 30.055 327.081 1.00 90.93 187 LEU A N 1
ATOM 5120 C CA . LEU B 1 187 ? 46.617 30.394 326.777 1.00 92.88 187 LEU A CA 1
ATOM 5121 C C . LEU B 1 187 ? 45.747 30.212 328.015 1.00 95.59 187 LEU A C 1
ATOM 5122 O O . LEU B 1 187 ? 46.179 29.671 329.034 1.00 99.43 187 LEU A O 1
ATOM 5124 N N . GLU B 1 188 ? 44.496 30.668 327.903 1.00 95.25 188 GLU A N 1
ATOM 5125 C CA . GLU B 1 188 ? 43.493 30.614 328.955 1.00 90.27 188 GLU A CA 1
ATOM 5126 C C . GLU B 1 188 ? 42.153 31.032 328.368 1.00 92.04 188 GLU A C 1
ATOM 5127 O O . GLU B 1 188 ? 41.932 32.233 328.212 1.00 88.92 188 GLU A O 1
ATOM 5129 N N . SER B 1 189 ? 41.268 30.073 328.030 1.00 93.68 189 SER A N 1
ATOM 5130 C CA . SER B 1 189 ? 40.043 30.268 327.229 1.00 85.33 189 SER A CA 1
ATOM 5131 C C . SER B 1 189 ? 39.090 31.296 327.830 1.00 75.89 189 SER A C 1
ATOM 5132 O O . SER B 1 189 ? 39.493 32.091 328.670 1.00 81.51 189 SER A O 1
ATOM 5134 N N . TYR B 1 190 ? 37.879 31.418 327.321 1.00 72.81 190 TYR A N 1
ATOM 5135 C CA . TYR B 1 190 ? 36.969 32.396 327.915 1.00 73.49 190 TYR A CA 1
ATOM 5136 C C . TYR B 1 190 ? 35.489 32.100 327.565 1.00 78.32 190 TYR A C 1
ATOM 5137 O O . TYR B 1 190 ? 34.653 31.750 328.415 1.00 68.59 190 TYR A O 1
ATOM 5139 N N . VAL B 1 216 ? 24.295 25.490 323.828 1.00 89.31 216 VAL A N 1
ATOM 5140 C CA . VAL B 1 216 ? 23.001 25.336 324.465 1.00 93.61 216 VAL A CA 1
ATOM 5141 C C . VAL B 1 216 ? 23.185 25.408 325.973 1.00 96.91 216 VAL A C 1
ATOM 5142 O O . VAL B 1 216 ? 23.425 26.486 326.503 1.00 104.84 216 VAL A O 1
ATOM 5144 N N . ASP B 1 217 ? 23.033 24.271 326.657 1.00 95.82 217 ASP A N 1
ATOM 5145 C CA . ASP B 1 217 ? 23.289 24.199 328.091 1.00 98.22 217 ASP A CA 1
ATOM 5146 C C . ASP B 1 217 ? 24.782 24.382 328.331 1.00 96.06 217 ASP A C 1
ATOM 5147 O O . ASP B 1 217 ? 25.599 23.772 327.637 1.00 98.36 217 ASP A O 1
ATOM 5149 N N . LEU B 1 218 ? 25.139 25.230 329.302 1.00 90.02 218 LEU A N 1
ATOM 5150 C CA . LEU B 1 218 ? 26.521 25.623 329.563 1.00 90.10 218 LEU A CA 1
ATOM 5151 C C . LEU B 1 218 ? 27.377 24.515 330.190 1.00 91.32 218 LEU A C 1
ATOM 5152 O O . LEU B 1 218 ? 28.607 24.692 330.300 1.00 93.70 218 LEU A O 1
ATOM 5154 N N . GLU B 1 219 ? 26.791 23.374 330.566 1.00 93.89 219 GLU A N 1
ATOM 5155 C CA . GLU B 1 219 ? 27.597 22.249 331.035 1.00 96.90 219 GLU A CA 1
ATOM 5156 C C . GLU B 1 219 ? 28.594 21.822 329.971 1.00 101.61 219 GLU A C 1
ATOM 5157 O O . GLU B 1 219 ? 29.737 21.471 330.282 1.00 102.68 219 GLU A O 1
ATOM 5159 N N . ALA B 1 220 ? 28.149 21.784 328.713 1.00 101.93 220 ALA A N 1
ATOM 5160 C CA . ALA B 1 220 ? 28.975 21.521 327.536 1.00 97.98 220 ALA A CA 1
ATOM 5161 C C . ALA B 1 220 ? 30.252 22.350 327.473 1.00 92.01 220 ALA A C 1
ATOM 5162 O O . ALA B 1 220 ? 31.362 21.806 327.480 1.00 91.51 220 ALA A O 1
ATOM 5164 N N . TYR B 1 221 ? 30.078 23.664 327.329 1.00 90.46 221 TYR A N 1
ATOM 5165 C CA . TYR B 1 221 ? 31.208 24.571 327.283 1.00 94.68 221 TYR A CA 1
ATOM 5166 C C . TYR B 1 221 ? 32.160 24.335 328.460 1.00 98.29 221 TYR A C 1
ATOM 5167 O O . TYR B 1 221 ? 33.391 24.324 328.280 1.00 97.38 221 TYR A O 1
ATOM 5169 N N . ARG B 1 222 ? 31.612 24.089 329.663 1.00 97.69 222 ARG A N 1
ATOM 5170 C CA . ARG B 1 222 ? 32.473 23.861 330.828 1.00 98.35 222 ARG A CA 1
ATOM 5171 C C . ARG B 1 222 ? 33.293 22.578 330.696 1.00 99.17 222 ARG A C 1
ATOM 5172 O O . ARG B 1 222 ? 34.511 22.589 330.924 1.00 102.39 222 ARG A O 1
ATOM 5174 N N . HIS B 1 223 ? 32.640 21.457 330.344 1.00 98.25 223 HIS A N 1
ATOM 5175 C CA . HIS B 1 223 ? 33.337 20.173 330.222 1.00 97.84 223 HIS A CA 1
ATOM 5176 C C . HIS B 1 223 ? 34.422 20.225 329.163 1.00 98.06 223 HIS A C 1
ATOM 5177 O O . HIS B 1 223 ? 35.513 19.668 329.349 1.00 100.07 223 HIS A O 1
ATOM 5179 N N . LEU B 1 224 ? 34.129 20.853 328.022 1.00 97.68 224 LEU A N 1
ATOM 5180 C CA . LEU B 1 224 ? 35.123 20.919 326.956 1.00 91.50 224 LEU A CA 1
ATOM 5181 C C . LEU B 1 224 ? 36.332 21.738 327.390 1.00 93.50 224 LEU A C 1
ATOM 5182 O O . LEU B 1 224 ? 37.465 21.230 327.387 1.00 93.26 224 LEU A O 1
ATOM 5184 N N . ASP B 1 225 ? 36.102 22.990 327.828 1.00 91.99 225 ASP A N 1
ATOM 5185 C CA . ASP B 1 225 ? 37.224 23.836 328.212 1.00 91.97 225 ASP A CA 1
ATOM 5186 C C . ASP B 1 225 ? 38.072 23.148 329.268 1.00 93.73 225 ASP A C 1
ATOM 5187 O O . ASP B 1 225 ? 39.313 23.258 329.258 1.00 96.11 225 ASP A O 1
ATOM 5189 N N . ARG B 1 226 ? 37.413 22.393 330.167 1.00 97.99 226 ARG A N 1
ATOM 5190 C CA . ARG B 1 226 ? 38.114 21.648 331.217 1.00 101.45 226 ARG A CA 1
ATOM 5191 C C . ARG B 1 226 ? 38.947 20.489 330.661 1.00 96.24 226 ARG A C 1
ATOM 5192 O O . ARG B 1 226 ? 40.046 20.214 331.154 1.00 100.41 226 ARG A O 1
ATOM 5202 N N . ARG B 1 228 ? 40.403 20.429 327.612 1.00 92.37 228 ARG A N 1
ATOM 5203 C CA . ARG B 1 228 ? 41.592 21.045 327.001 1.00 83.91 228 ARG A CA 1
ATOM 5204 C C . ARG B 1 228 ? 42.631 21.412 328.068 1.00 85.38 228 ARG A C 1
ATOM 5205 O O . ARG B 1 228 ? 43.821 21.075 327.933 1.00 86.00 228 ARG A O 1
ATOM 5207 N N . ASP B 1 229 ? 42.204 22.128 329.129 1.00 85.58 229 ASP A N 1
ATOM 5208 C CA . ASP B 1 229 ? 43.136 22.493 330.200 1.00 80.72 229 ASP A CA 1
ATOM 5209 C C . ASP B 1 229 ? 43.695 21.287 330.939 1.00 76.32 229 ASP A C 1
ATOM 5210 O O . ASP B 1 229 ? 44.791 21.378 331.510 1.00 76.25 229 ASP A O 1
ATOM 5212 N N . GLN B 1 230 ? 42.993 20.153 330.930 1.00 79.19 230 GLN A N 1
ATOM 5213 C CA . GLN B 1 230 ? 43.533 18.960 331.574 1.00 79.70 230 GLN A CA 1
ATOM 5214 C C . GLN B 1 230 ? 44.503 18.193 330.682 1.00 80.96 230 GLN A C 1
ATOM 5215 O O . GLN B 1 230 ? 45.373 17.489 331.193 1.00 80.43 230 GLN A O 1
ATOM 5225 N N . ARG B 1 232 ? 46.545 19.985 328.606 1.00 76.14 232 ARG A N 1
ATOM 5226 C CA . ARG B 1 232 ? 47.679 20.869 328.864 1.00 71.66 232 ARG A CA 1
ATOM 5227 C C . ARG B 1 232 ? 48.342 20.525 330.184 1.00 77.45 232 ARG A C 1
ATOM 5228 O O . ARG B 1 232 ? 49.572 20.577 330.286 1.00 81.54 232 ARG A O 1
ATOM 5230 N N . SER B 1 233 ? 47.552 20.189 331.221 1.00 78.63 233 SER A N 1
ATOM 5231 C CA . SER B 1 233 ? 48.145 19.732 332.481 1.00 76.65 233 SER A CA 1
ATOM 5232 C C . SER B 1 233 ? 48.841 18.376 332.324 1.00 78.74 233 SER A C 1
ATOM 5233 O O . SER B 1 233 ? 49.981 18.207 332.758 1.00 80.60 233 SER A O 1
ATOM 5243 N N . LEU B 1 235 ? 50.242 16.923 329.866 1.00 81.78 235 LEU A N 1
ATOM 5244 C CA . LEU B 1 235 ? 51.462 16.991 329.069 1.00 83.13 235 LEU A CA 1
ATOM 5245 C C . LEU B 1 235 ? 52.484 17.920 329.712 1.00 85.41 235 LEU A C 1
ATOM 5246 O O . LEU B 1 235 ? 53.691 17.665 329.645 1.00 89.46 235 LEU A O 1
ATOM 5248 N N . ARG B 1 236 ? 52.032 19.007 330.333 1.00 82.01 236 ARG A N 1
ATOM 5249 C CA . ARG B 1 236 ? 52.954 19.813 331.108 1.00 82.86 236 ARG A CA 1
ATOM 5250 C C . ARG B 1 236 ? 53.535 18.988 332.269 1.00 89.13 236 ARG A C 1
ATOM 5251 O O . ARG B 1 236 ? 54.637 19.290 332.759 1.00 87.34 236 ARG A O 1
ATOM 5253 N N . LYS B 1 237 ? 52.835 17.924 332.691 1.00 87.18 237 LYS A N 1
ATOM 5254 C CA . LYS B 1 237 ? 53.377 16.987 333.660 1.00 83.37 237 LYS A CA 1
ATOM 5255 C C . LYS B 1 237 ? 54.623 16.343 333.105 1.00 87.20 237 LYS A C 1
ATOM 5256 O O . LYS B 1 237 ? 55.722 16.768 333.454 1.00 94.73 237 LYS A O 1
ATOM 5258 N N . ALA B 1 238 ? 54.480 15.453 332.127 1.00 82.93 238 ALA A N 1
ATOM 5259 C CA . ALA B 1 238 ? 55.643 14.715 331.639 1.00 89.95 238 ALA A CA 1
ATOM 5260 C C . ALA B 1 238 ? 56.626 15.652 330.944 1.00 94.11 238 ALA A C 1
ATOM 5261 O O . ALA B 1 238 ? 56.753 15.663 329.715 1.00 91.23 238 ALA A O 1
ATOM 5263 N N . VAL B 1 239 ? 57.296 16.482 331.751 1.00 98.30 239 VAL A N 1
ATOM 5264 C CA . VAL B 1 239 ? 58.277 17.451 331.271 1.00 102.68 239 VAL A CA 1
ATOM 5265 C C . VAL B 1 239 ? 59.203 17.944 332.391 1.00 106.79 239 VAL A C 1
ATOM 5266 O O . VAL B 1 239 ? 60.254 18.528 332.103 1.00 109.96 239 VAL A O 1
ATOM 5268 N N . GLY B 1 240 ? 58.784 17.819 333.658 1.00 108.30 240 GLY A N 1
ATOM 5269 C CA . GLY B 1 240 ? 59.648 18.077 334.809 1.00 110.52 240 GLY A CA 1
ATOM 5270 C C . GLY B 1 240 ? 59.279 17.095 335.915 1.00 117.68 240 GLY A C 1
ATOM 5271 O O . GLY B 1 240 ? 58.093 16.873 336.170 1.00 121.42 240 GLY A O 1
ATOM 5272 N N . ALA B 1 241 ? 60.296 16.551 336.600 1.00 122.40 241 ALA A N 1
ATOM 5273 C CA . ALA B 1 241 ? 60.161 15.297 337.349 1.00 127.01 241 ALA A CA 1
ATOM 5274 C C . ALA B 1 241 ? 59.166 15.388 338.509 1.00 131.10 241 ALA A C 1
ATOM 5275 O O . ALA B 1 241 ? 59.085 16.404 339.208 1.00 125.37 241 ALA A O 1
ATOM 5277 N N . GLY B 1 242 ? 58.450 14.278 338.748 1.00 136.24 242 GLY A N 1
ATOM 5278 C CA . GLY B 1 242 ? 57.447 14.191 339.808 1.00 143.91 242 GLY A CA 1
ATOM 5279 C C . GLY B 1 242 ? 56.833 12.793 339.968 1.00 154.51 242 GLY A C 1
ATOM 5280 O O . GLY B 1 242 ? 56.446 12.421 341.082 1.00 154.58 242 GLY A O 1
ATOM 5281 N N . VAL B 1 243 ? 56.697 12.037 338.867 1.00 160.27 243 VAL A N 1
ATOM 5282 C CA . VAL B 1 243 ? 56.163 10.667 338.822 1.00 155.52 243 VAL A CA 1
ATOM 5283 C C . VAL B 1 243 ? 54.666 10.535 339.097 1.00 148.57 243 VAL A C 1
ATOM 5284 O O . VAL B 1 243 ? 54.081 11.338 339.828 1.00 148.72 243 VAL A O 1
ATOM 5286 N N . LYS B 1 244 ? 54.040 9.512 338.513 1.00 149.55 244 LYS A N 1
ATOM 5287 C CA . LYS B 1 244 ? 52.609 9.308 338.700 1.00 148.21 244 LYS A CA 1
ATOM 5288 C C . LYS B 1 244 ? 52.210 7.861 338.462 1.00 146.54 244 LYS A C 1
ATOM 5289 O O . LYS B 1 244 ? 51.496 7.274 339.279 1.00 147.06 244 LYS A O 1
ATOM 5295 N N . ARG B 1 245 ? 52.623 7.298 337.326 1.00 146.30 245 ARG A N 1
ATOM 5296 C CA . ARG B 1 245 ? 52.258 5.940 336.931 1.00 148.71 245 ARG A CA 1
ATOM 5297 C C . ARG B 1 245 ? 50.742 5.789 336.807 1.00 148.93 245 ARG A C 1
ATOM 5298 O O . ARG B 1 245 ? 50.248 5.411 335.741 1.00 145.95 245 ARG A O 1
ATOM 5306 N N . GLU B 1 246 ? 49.994 6.076 337.887 1.00 151.22 246 GLU A N 1
ATOM 5307 C CA . GLU B 1 246 ? 48.529 6.033 337.840 1.00 153.19 246 GLU A CA 1
ATOM 5308 C C . GLU B 1 246 ? 47.962 7.002 336.801 1.00 150.03 246 GLU A C 1
ATOM 5309 O O . GLU B 1 246 ? 46.838 6.809 336.319 1.00 146.83 246 GLU A O 1
ATOM 5315 N N . ASP B 1 247 ? 48.740 8.002 336.415 1.00 145.35 247 ASP A N 1
ATOM 5316 C CA . ASP B 1 247 ? 48.408 8.905 335.332 1.00 139.15 247 ASP A CA 1
ATOM 5317 C C . ASP B 1 247 ? 49.735 9.190 334.669 1.00 137.12 247 ASP A C 1
ATOM 5318 O O . ASP B 1 247 ? 50.652 8.371 334.774 1.00 139.31 247 ASP A O 1
ATOM 5323 N N . ASP B 1 248 ? 49.844 10.339 334.007 1.00 130.91 248 ASP A N 1
ATOM 5324 C CA . ASP B 1 248 ? 51.063 10.755 333.306 1.00 119.65 248 ASP A CA 1
ATOM 5325 C C . ASP B 1 248 ? 51.421 9.749 332.221 1.00 113.22 248 ASP A C 1
ATOM 5326 O O . ASP B 1 248 ? 51.050 8.577 332.313 1.00 112.02 248 ASP A O 1
ATOM 5328 N N . ILE B 1 249 ? 52.121 10.203 331.182 1.00 110.12 249 ILE A N 1
ATOM 5329 C CA . ILE B 1 249 ? 52.409 9.334 330.039 1.00 101.91 249 ILE A CA 1
ATOM 5330 C C . ILE B 1 249 ? 53.902 9.189 329.825 1.00 91.26 249 ILE A C 1
ATOM 5331 O O . ILE B 1 249 ? 54.680 10.107 330.080 1.00 88.94 249 ILE A O 1
ATOM 5336 N N . GLN B 1 250 ? 54.276 8.020 329.326 1.00 87.18 250 GLN A N 1
ATOM 5337 C CA . GLN B 1 250 ? 55.657 7.587 329.266 1.00 86.74 250 GLN A CA 1
ATOM 5338 C C . GLN B 1 250 ? 56.379 8.155 328.072 1.00 85.53 250 GLN A C 1
ATOM 5339 O O . GLN B 1 250 ? 56.744 7.409 327.183 1.00 88.41 250 GLN A O 1
ATOM 5341 N N . LEU B 1 251 ? 56.629 9.454 328.059 1.00 86.61 251 LEU A N 1
ATOM 5342 C CA . LEU B 1 251 ? 57.431 10.045 326.994 1.00 89.26 251 LEU A CA 1
ATOM 5343 C C . LEU B 1 251 ? 58.947 9.829 327.160 1.00 93.03 251 LEU A C 1
ATOM 5344 O O . LEU B 1 251 ? 59.524 10.350 328.114 1.00 92.44 251 LEU A O 1
ATOM 5349 N N . PRO B 1 252 ? 59.599 9.175 326.183 1.00 91.16 252 PRO A N 1
ATOM 5350 C CA . PRO B 1 252 ? 61.058 8.999 326.249 1.00 91.13 252 PRO A CA 1
ATOM 5351 C C . PRO B 1 252 ? 61.798 10.295 326.532 1.00 93.15 252 PRO A C 1
ATOM 5352 O O . PRO B 1 252 ? 61.285 11.388 326.315 1.00 96.30 252 PRO A O 1
ATOM 5356 N N . THR B 1 253 ? 62.973 10.167 327.128 1.00 95.41 253 THR A N 1
ATOM 5357 C CA . THR B 1 253 ? 63.696 11.340 327.584 1.00 102.47 253 THR A CA 1
ATOM 5358 C C . THR B 1 253 ? 64.917 11.571 326.697 1.00 98.57 253 THR A C 1
ATOM 5359 O O . THR B 1 253 ? 65.411 10.647 326.047 1.00 98.33 253 THR A O 1
ATOM 5363 N N . GLY B 1 254 ? 65.418 12.815 326.698 1.00 97.67 254 GLY A N 1
ATOM 5364 C CA . GLY B 1 254 ? 66.481 13.175 325.770 1.00 99.98 254 GLY A CA 1
ATOM 5365 C C . GLY B 1 254 ? 67.638 12.209 325.810 1.00 104.65 254 GLY A C 1
ATOM 5366 O O . GLY B 1 254 ? 68.218 11.863 324.781 1.00 102.60 254 GLY A O 1
ATOM 5367 N N . THR B 1 255 ? 67.956 11.726 326.999 1.00 110.66 255 THR A N 1
ATOM 5368 C CA . THR B 1 255 ? 69.057 10.797 327.183 1.00 113.35 255 THR A CA 1
ATOM 5369 C C . THR B 1 25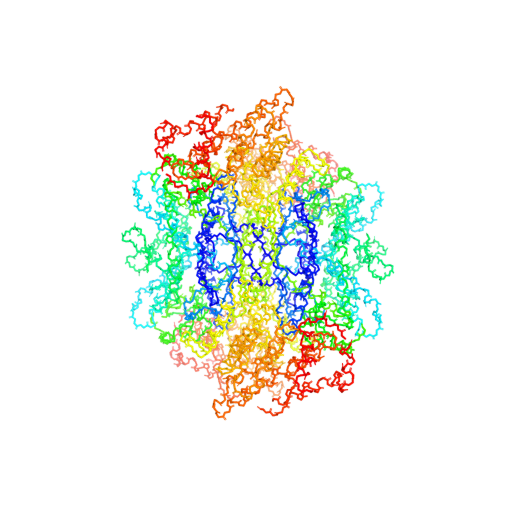5 ? 68.876 9.493 326.392 1.00 106.88 255 THR A C 1
ATOM 5370 O O . THR B 1 255 ? 69.857 8.775 326.187 1.00 111.70 255 THR A O 1
ATOM 5374 N N . ASP B 1 256 ? 67.663 9.145 325.954 1.00 102.07 256 ASP A N 1
ATOM 5375 C CA . ASP B 1 256 ? 67.493 7.972 325.097 1.00 104.37 256 ASP A CA 1
ATOM 5376 C C . ASP B 1 256 ? 66.791 8.290 323.791 1.00 101.87 256 ASP A C 1
ATOM 5377 O O . ASP B 1 256 ? 66.457 7.369 323.035 1.00 99.19 256 ASP A O 1
ATOM 5382 N N . ILE B 1 257 ? 66.488 9.554 323.544 1.00 100.83 257 ILE A N 1
ATOM 5383 C CA . ILE B 1 257 ? 65.962 9.912 322.248 1.00 95.78 257 ILE A CA 1
ATOM 5384 C C . ILE B 1 257 ? 67.089 9.990 321.244 1.00 100.46 257 ILE A C 1
ATOM 5385 O O . ILE B 1 257 ? 66.916 9.609 320.083 1.00 102.76 257 ILE A O 1
ATOM 5390 N N . GLY B 1 258 ? 68.282 10.350 321.700 1.00 101.38 258 GLY A N 1
ATOM 5391 C CA . GLY B 1 258 ? 69.415 10.572 320.828 1.00 100.06 258 GLY A CA 1
ATOM 5392 C C . GLY B 1 258 ? 70.245 9.342 320.545 1.00 103.51 258 GLY A C 1
ATOM 5393 O O . GLY B 1 258 ? 71.047 9.344 319.611 1.00 103.93 258 GLY A O 1
ATOM 5394 N N . GLN B 1 259 ? 70.100 8.299 321.356 1.00 105.45 259 GLN A N 1
ATOM 5395 C CA . GLN B 1 259 ? 70.743 7.024 321.070 1.00 113.17 259 GLN A CA 1
ATOM 5396 C C . GLN B 1 259 ? 69.859 6.136 320.228 1.00 108.68 259 GLN A C 1
ATOM 5397 O O . GLN B 1 259 ? 70.169 4.952 320.062 1.00 108.82 259 GLN A O 1
ATOM 5403 N N . SER B 1 260 ? 68.783 6.687 319.677 1.00 108.04 260 SER A N 1
ATOM 5404 C CA . SER B 1 260 ? 67.847 5.946 318.833 1.00 112.74 260 SER A CA 1
ATOM 5405 C C . SER B 1 260 ? 67.789 6.620 317.475 1.00 109.98 260 SER A C 1
ATOM 5406 O O . SER B 1 260 ? 67.120 7.639 317.320 1.00 107.55 260 SER A O 1
ATOM 5409 N N . GLN B 1 261 ? 68.556 6.099 316.519 1.00 112.29 261 GLN A N 1
ATOM 5410 C CA . GLN B 1 261 ? 68.457 6.615 315.165 1.00 105.53 261 GLN A CA 1
ATOM 5411 C C . GLN B 1 261 ? 67.047 6.454 314.639 1.00 105.54 261 GLN A C 1
ATOM 5412 O O . GLN B 1 261 ? 66.488 7.396 314.075 1.00 105.73 261 GLN A O 1
ATOM 5418 N N . ASN B 1 262 ? 66.401 5.325 314.951 1.00 103.92 262 ASN A N 1
ATOM 5419 C CA . ASN B 1 262 ? 65.092 5.042 314.360 1.00 104.66 262 ASN A CA 1
ATOM 5420 C C . ASN B 1 262 ? 64.095 6.147 314.652 1.00 102.20 262 ASN A C 1
ATOM 5421 O O . ASN B 1 262 ? 63.329 6.539 313.774 1.00 101.26 262 ASN A O 1
ATOM 5426 N N . LEU B 1 263 ? 64.087 6.664 315.871 1.00 98.57 263 LEU A N 1
ATOM 5427 C CA . LEU B 1 263 ? 63.205 7.772 316.179 1.00 92.14 263 LEU A CA 1
ATOM 5428 C C . LEU B 1 263 ? 63.622 9.037 315.435 1.00 91.44 263 LEU A C 1
ATOM 5429 O O . LEU B 1 263 ? 62.774 9.774 314.944 1.00 91.39 263 LEU A O 1
ATOM 5434 N N . GLN B 1 264 ? 64.910 9.346 315.398 1.00 90.97 264 GLN A N 1
ATOM 5435 C CA . GLN B 1 264 ? 65.385 10.493 314.631 1.00 93.66 264 GLN A CA 1
ATOM 5436 C C . GLN B 1 264 ? 64.915 10.466 313.179 1.00 93.83 264 GLN A C 1
ATOM 5437 O O . GLN B 1 264 ? 64.282 11.409 312.690 1.00 92.75 264 GLN A O 1
ATOM 5443 N N . PHE B 1 265 ? 65.316 9.429 312.448 1.00 94.10 265 PHE A N 1
ATOM 5444 C CA . PHE B 1 265 ? 64.930 9.299 311.053 1.00 91.73 265 PHE A CA 1
ATOM 5445 C C . PHE B 1 265 ? 63.417 9.192 310.924 1.00 94.49 265 PHE A C 1
ATOM 5446 O O . PHE B 1 265 ? 62.829 9.752 309.998 1.00 100.03 265 PHE A O 1
ATOM 5454 N N . ALA B 1 266 ? 62.770 8.461 311.833 1.00 94.09 266 ALA A N 1
ATOM 5455 C CA . ALA B 1 266 ? 61.339 8.218 311.759 1.00 93.09 266 ALA A CA 1
ATOM 5456 C C . ALA B 1 266 ? 60.520 9.496 311.911 1.00 91.38 266 ALA A C 1
ATOM 5457 O O . ALA B 1 266 ? 59.495 9.656 311.252 1.00 95.71 266 ALA A O 1
ATOM 5459 N N . LEU B 1 267 ? 60.901 10.383 312.814 1.00 85.49 267 LEU A N 1
ATOM 5460 C CA . LEU B 1 267 ? 60.108 11.576 313.059 1.00 82.57 267 LEU A CA 1
ATOM 5461 C C . LEU B 1 267 ? 60.601 12.797 312.319 1.00 84.40 267 LEU A C 1
ATOM 5462 O O . LEU B 1 267 ? 59.817 13.732 312.139 1.00 85.60 267 LEU A O 1
ATOM 5467 N N . PHE B 1 268 ? 61.872 12.820 311.904 1.00 86.68 268 PHE A N 1
ATOM 5468 C CA . PHE B 1 268 ? 62.482 14.000 311.304 1.00 88.17 268 PHE A CA 1
ATOM 5469 C C . PHE B 1 268 ? 63.224 13.724 309.996 1.00 94.26 268 PHE A C 1
ATOM 5470 O O . PHE B 1 268 ? 64.002 14.574 309.546 1.00 95.37 268 PHE A O 1
ATOM 5478 N N . ASN B 1 269 ? 63.011 12.559 309.379 1.00 96.47 269 ASN A N 1
ATOM 5479 C CA . ASN B 1 269 ? 63.591 12.177 308.092 1.00 94.70 269 ASN A CA 1
ATOM 5480 C C . ASN B 1 269 ? 65.119 12.191 308.101 1.00 91.49 269 ASN A C 1
ATOM 5481 O O . ASN B 1 269 ? 65.760 11.818 307.115 1.00 94.26 269 ASN A O 1
ATOM 5486 N N . SER B 1 270 ? 65.703 12.499 309.246 1.00 89.41 270 SER A N 1
ATOM 5487 C CA . SER B 1 270 ? 67.114 12.828 309.304 1.00 97.85 270 SER A CA 1
ATOM 5488 C C . SER B 1 270 ? 67.669 12.606 310.711 1.00 100.67 270 SER A C 1
ATOM 5489 O O . SER B 1 270 ? 66.951 12.784 311.697 1.00 103.49 270 SER A O 1
ATOM 5492 N N . GLU B 1 271 ? 68.923 12.166 310.805 1.00 95.63 271 GLU A N 1
ATOM 5493 C CA . GLU B 1 271 ? 69.516 11.980 312.116 1.00 94.45 271 GLU A CA 1
ATOM 5494 C C . GLU B 1 271 ? 69.846 13.341 312.718 1.00 99.37 271 GLU A C 1
ATOM 5495 O O . GLU B 1 271 ? 70.303 14.239 312.008 1.00 99.46 271 GLU A O 1
ATOM 5501 N N . PHE B 1 272 ? 69.567 13.507 314.020 1.00 102.09 272 PHE A N 1
ATOM 5502 C CA . PHE B 1 272 ? 69.859 14.769 314.693 1.00 98.15 272 PHE A CA 1
ATOM 5503 C C . PHE B 1 272 ? 71.342 15.098 314.538 1.00 101.34 272 PHE A C 1
ATOM 5504 O O . PHE B 1 272 ? 72.175 14.195 314.420 1.00 100.31 272 PHE A O 1
ATOM 5512 N N . PRO B 1 273 ? 71.693 16.383 314.546 1.00 103.15 273 PRO A N 1
ATOM 5513 C CA . PRO B 1 273 ? 73.086 16.772 314.602 1.00 104.73 273 PRO A CA 1
ATOM 5514 C C . PRO B 1 273 ? 73.782 16.098 315.768 1.00 107.75 273 PRO A C 1
ATOM 5515 O O . PRO B 1 273 ? 73.237 16.063 316.880 1.00 108.02 273 PRO A O 1
ATOM 5519 N N . PRO B 1 274 ? 74.963 15.509 315.548 1.00 112.40 274 PRO A N 1
ATOM 5520 C CA . PRO B 1 274 ? 75.780 15.085 316.693 1.00 111.44 274 PRO A CA 1
ATOM 5521 C C . PRO B 1 274 ? 75.872 16.165 317.740 1.00 112.47 274 PRO A C 1
ATOM 5522 O O . PRO B 1 274 ? 75.838 15.871 318.940 1.00 116.20 274 PRO A O 1
ATOM 5526 N N . SER B 1 275 ? 75.880 17.423 317.310 1.00 112.52 275 SER A N 1
ATOM 5527 C CA . SER B 1 275 ? 75.920 18.594 318.168 1.00 111.47 275 SER A CA 1
ATOM 5528 C C . SER B 1 275 ? 74.663 18.762 319.021 1.00 113.37 275 SER A C 1
ATOM 5529 O O . SER B 1 275 ? 74.590 19.716 319.807 1.00 113.39 275 SER A O 1
ATOM 5532 N N . VAL B 1 276 ? 73.715 17.832 318.961 1.00 112.66 276 VAL A N 1
ATOM 5533 C CA . VAL B 1 276 ? 72.416 18.039 319.597 1.00 116.38 276 VAL A CA 1
ATOM 5534 C C . VAL B 1 276 ? 72.126 16.865 320.520 1.00 114.34 276 VAL A C 1
ATOM 5535 O O . VAL B 1 276 ? 71.535 17.040 321.592 1.00 113.33 276 VAL A O 1
ATOM 5539 N N . VAL B 1 277 ? 72.582 15.667 320.151 1.00 110.11 277 VAL A N 1
ATOM 5540 C CA . VAL B 1 277 ? 72.351 14.556 321.052 1.00 109.41 277 VAL A CA 1
ATOM 5541 C C . VAL B 1 277 ? 73.141 14.724 322.344 1.00 113.85 277 VAL A C 1
ATOM 5542 O O . VAL B 1 277 ? 72.724 14.218 323.391 1.00 114.27 277 VAL A O 1
ATOM 5546 N N . GLU B 1 278 ? 74.215 15.506 322.344 1.00 115.31 278 GLU A N 1
ATOM 5547 C CA . GLU B 1 278 ? 74.987 15.543 323.575 1.00 120.10 278 GLU A CA 1
ATOM 5548 C C . GLU B 1 278 ? 74.508 16.634 324.509 1.00 121.89 278 GLU A C 1
ATOM 5549 O O . GLU B 1 278 ? 74.676 16.499 325.725 1.00 130.55 278 GLU A O 1
ATOM 5555 N N . GLN B 1 279 ? 73.885 17.698 323.996 1.00 118.78 279 GLN A N 1
ATOM 5556 C CA . GLN B 1 279 ? 73.167 18.581 324.905 1.00 118.54 279 GLN A CA 1
ATOM 5557 C C . GLN B 1 279 ? 71.804 18.017 325.267 1.00 117.21 279 GLN A C 1
ATOM 5558 O O . GLN B 1 279 ? 71.196 18.474 326.242 1.00 117.23 279 GLN A O 1
ATOM 5564 N N . LEU B 1 280 ? 71.344 17.011 324.516 1.00 116.64 280 LEU A N 1
ATOM 5565 C CA . LEU B 1 280 ? 70.146 16.261 324.872 1.00 114.55 280 LEU A CA 1
ATOM 5566 C C . LEU B 1 280 ? 70.419 15.306 326.030 1.00 113.73 280 LEU A C 1
ATOM 5567 O O . LEU B 1 280 ? 69.597 15.167 326.946 1.00 113.22 280 LEU A O 1
ATOM 5572 N N . GLU B 1 281 ? 71.572 14.644 326.000 1.00 116.00 281 GLU A N 1
ATOM 5573 C CA . GLU B 1 281 ? 71.956 13.716 327.061 1.00 125.20 281 GLU A CA 1
ATOM 5574 C C . GLU B 1 281 ? 72.067 14.403 328.423 1.00 127.72 281 GLU A C 1
ATOM 5575 O O . GLU B 1 281 ? 71.695 13.823 329.449 1.00 124.52 281 GLU A O 1
ATOM 5581 N N . ASP B 1 282 ? 72.529 15.653 328.455 1.00 128.24 282 ASP A N 1
ATOM 5582 C CA . ASP B 1 282 ? 72.596 16.372 329.721 1.00 125.78 282 ASP A CA 1
ATOM 5583 C C . ASP B 1 282 ? 71.219 16.726 330.257 1.00 124.23 282 ASP A C 1
ATOM 5584 O O . ASP B 1 282 ? 71.135 17.331 331.333 1.00 128.77 282 ASP A O 1
ATOM 5589 N N . ASP B 1 283 ? 70.145 16.366 329.554 1.00 119.32 283 ASP A N 1
ATOM 5590 C CA . ASP B 1 283 ? 68.802 16.723 329.993 1.00 117.79 283 ASP A CA 1
ATOM 5591 C C . ASP B 1 283 ? 68.711 18.241 330.172 1.00 117.16 283 ASP A C 1
ATOM 5592 O O . ASP B 1 283 ? 68.307 18.750 331.224 1.00 113.48 283 ASP A O 1
ATOM 5597 N N . ALA B 1 284 ? 69.096 18.963 329.114 1.00 113.37 284 ALA A N 1
ATOM 5598 C CA . ALA B 1 284 ? 69.316 20.396 329.175 1.00 110.62 284 ALA A CA 1
ATOM 5599 C C . ALA B 1 284 ? 67.981 21.116 329.213 1.00 103.27 284 ALA A C 1
ATOM 5600 O O . ALA B 1 284 ? 66.922 20.494 329.199 1.00 104.86 284 ALA A O 1
ATOM 5602 N N . LYS B 1 285 ? 68.026 22.448 329.287 1.00 103.27 285 LYS A N 1
ATOM 5603 C CA . LYS B 1 285 ? 66.793 23.215 329.386 1.00 107.09 285 LYS A CA 1
ATOM 5604 C C . LYS B 1 285 ? 65.862 22.911 328.228 1.00 104.74 285 LYS A C 1
ATOM 5605 O O . LYS B 1 285 ? 64.638 22.989 328.376 1.00 103.30 285 LYS A O 1
ATOM 5619 N N . THR B 1 287 ? 65.440 19.956 326.655 1.00 96.38 287 THR A N 1
ATOM 5620 C CA . THR B 1 287 ? 64.934 18.597 326.498 1.00 96.15 287 THR A CA 1
ATOM 5621 C C . THR B 1 287 ? 63.457 18.386 326.861 1.00 95.10 287 THR A C 1
ATOM 5622 O O . THR B 1 287 ? 62.845 17.483 326.264 1.00 91.34 287 THR A O 1
ATOM 5626 N N . PRO B 1 288 ? 62.819 19.140 327.762 1.00 95.55 288 PRO A N 1
ATOM 5627 C CA . PRO B 1 288 ? 61.356 19.012 327.827 1.00 94.04 288 PRO A CA 1
ATOM 5628 C C . PRO B 1 288 ? 60.716 19.411 326.517 1.00 94.08 288 PRO A C 1
ATOM 5629 O O . PRO B 1 288 ? 59.811 18.721 326.025 1.00 97.00 288 PRO A O 1
ATOM 5633 N N . LEU B 1 289 ? 61.182 20.518 325.931 1.00 92.77 289 LEU A N 1
ATOM 5634 C CA . LEU B 1 289 ? 60.609 21.005 324.679 1.00 89.70 289 LEU A CA 1
ATOM 5635 C C . LEU B 1 289 ? 60.810 19.998 323.551 1.00 84.17 289 LEU A C 1
ATOM 5636 O O . LEU B 1 289 ? 59.874 19.685 322.813 1.00 79.55 289 LEU A O 1
ATOM 5641 N N . THR B 1 290 ? 62.030 19.483 323.406 1.00 82.34 290 THR A N 1
ATOM 5642 C CA . THR B 1 290 ? 62.303 18.540 322.332 1.00 81.11 290 THR A CA 1
ATOM 5643 C C . THR B 1 290 ? 61.504 17.261 322.507 1.00 82.32 290 THR A C 1
ATOM 5644 O O . THR B 1 290 ? 61.106 16.633 321.522 1.00 78.89 290 THR A O 1
ATOM 5648 N N . ARG B 1 291 ? 61.303 16.829 323.751 1.00 84.63 291 ARG A N 1
ATOM 5649 C CA . ARG B 1 291 ? 60.486 15.645 323.987 1.00 82.66 291 ARG A CA 1
ATOM 5650 C C . ARG B 1 291 ? 59.062 15.880 323.516 1.00 76.43 291 ARG A C 1
ATOM 5651 O O . ARG B 1 291 ? 58.485 15.046 322.813 1.00 74.16 291 ARG A O 1
ATOM 5659 N N . LEU B 1 292 ? 58.470 17.007 323.936 1.00 78.28 292 LEU A N 1
ATOM 5660 C CA . LEU B 1 292 ? 57.144 17.413 323.471 1.00 72.23 292 LEU A CA 1
ATOM 5661 C C . LEU B 1 292 ? 57.077 17.473 321.951 1.00 71.37 292 LEU A C 1
ATOM 5662 O O . LEU B 1 292 ? 56.085 17.057 321.362 1.00 72.05 292 LEU A O 1
ATOM 5667 N N . ILE B 1 293 ? 58.094 18.052 321.304 1.00 74.64 293 ILE A N 1
ATOM 5668 C CA . ILE B 1 293 ? 58.147 18.151 319.838 1.00 70.00 293 ILE A CA 1
ATOM 5669 C C . ILE B 1 293 ? 58.183 16.772 319.199 1.00 65.91 293 ILE A C 1
ATOM 5670 O O . ILE B 1 293 ? 57.480 16.511 318.230 1.00 65.12 293 ILE A O 1
ATOM 5675 N N . VAL B 1 294 ? 59.036 15.884 319.698 1.00 69.96 294 VAL A N 1
ATOM 5676 C CA . VAL B 1 294 ? 59.071 14.509 319.199 1.00 70.83 294 VAL A CA 1
ATOM 5677 C C . VAL B 1 294 ? 57.682 13.869 319.302 1.00 71.39 294 VAL A C 1
ATOM 5678 O O . VAL B 1 294 ? 57.243 13.135 318.409 1.00 71.51 294 VAL A O 1
ATOM 5682 N N . PHE B 1 295 ? 56.977 14.136 320.407 1.00 70.41 295 PHE A N 1
ATOM 5683 C CA . PHE B 1 295 ? 55.603 13.661 320.601 1.00 68.71 295 PHE A CA 1
ATOM 5684 C C . PHE B 1 295 ? 54.619 14.260 319.575 1.00 68.90 295 PHE A C 1
ATOM 5685 O O . PHE B 1 295 ? 53.768 13.551 319.018 1.00 68.74 295 PHE A O 1
ATOM 5693 N N . ALA B 1 296 ? 54.699 15.569 319.334 1.00 70.86 296 ALA A N 1
ATOM 5694 C CA . ALA B 1 296 ? 53.816 16.194 318.351 1.00 65.23 296 ALA A CA 1
ATOM 5695 C C . ALA B 1 296 ? 54.023 15.592 316.973 1.00 65.03 296 ALA A C 1
ATOM 5696 O O . ALA B 1 296 ? 53.062 15.356 316.252 1.00 65.18 296 ALA A O 1
ATOM 5698 N N . ASN B 1 297 ? 55.277 15.345 316.589 1.00 67.86 297 ASN A N 1
ATOM 5699 C CA . ASN B 1 297 ? 55.570 14.739 315.294 1.00 66.36 297 ASN A CA 1
ATOM 5700 C C . ASN B 1 297 ? 55.081 13.286 315.227 1.00 66.68 297 ASN A C 1
ATOM 5701 O O . ASN B 1 297 ? 54.596 12.851 314.185 1.00 66.73 297 ASN A O 1
ATOM 5706 N N . TYR B 1 298 ? 55.192 12.505 316.321 1.00 67.19 298 TYR A N 1
ATOM 5707 C CA . TYR B 1 298 ? 54.616 11.155 316.294 1.00 65.17 298 TYR A CA 1
ATOM 5708 C C . TYR B 1 298 ? 53.097 11.221 316.107 1.00 64.72 298 TYR A C 1
ATOM 5709 O O . TYR B 1 298 ? 52.509 10.416 315.365 1.00 63.95 298 TYR A O 1
ATOM 5711 N N . LEU B 1 299 ? 52.456 12.223 316.717 1.00 66.27 299 LEU A N 1
ATOM 5712 C CA . LEU B 1 299 ? 51.029 12.394 316.507 1.00 59.97 299 LEU A CA 1
ATOM 5713 C C . LEU B 1 299 ? 50.768 12.843 315.086 1.00 61.35 299 LEU A C 1
ATOM 5714 O O . LEU B 1 299 ? 49.912 12.282 314.409 1.00 65.10 299 LEU A O 1
ATOM 5719 N N . LEU B 1 300 ? 51.511 13.831 314.595 1.00 61.09 300 LEU A N 1
ATOM 5720 C CA . LEU B 1 300 ? 51.154 14.441 313.327 1.00 57.49 300 LEU A CA 1
ATOM 5721 C C . LEU B 1 300 ? 51.461 13.524 312.168 1.00 59.28 300 LEU A C 1
ATOM 5722 O O . LEU B 1 300 ? 50.857 13.691 311.118 1.00 60.62 300 LEU A O 1
ATOM 5724 N N . HIS B 1 301 ? 52.357 12.546 312.328 1.00 60.61 301 HIS A N 1
ATOM 5725 C CA . HIS B 1 301 ? 52.754 11.709 311.190 1.00 62.87 301 HIS A CA 1
ATOM 5726 C C . HIS B 1 301 ? 52.686 10.189 311.338 1.00 61.89 301 HIS A C 1
ATOM 5727 O O . HIS B 1 301 ? 52.430 9.510 310.351 1.00 69.87 301 HIS A O 1
ATOM 5734 N N . ARG B 1 302 ? 52.838 9.627 312.541 1.00 61.84 302 ARG A N 1
ATOM 5735 C CA . ARG B 1 302 ? 52.904 8.179 312.654 1.00 62.87 302 ARG A CA 1
ATOM 5736 C C . ARG B 1 302 ? 51.713 7.533 313.350 1.00 66.05 302 ARG A C 1
ATOM 5737 O O . ARG B 1 302 ? 51.615 6.301 313.338 1.00 73.26 302 ARG A O 1
ATOM 5739 N N . VAL B 1 303 ? 50.842 8.275 313.966 1.00 62.42 303 VAL A N 1
ATOM 5740 C CA . VAL B 1 303 ? 49.559 7.675 314.286 1.00 64.16 303 VAL A CA 1
ATOM 5741 C C . VAL B 1 303 ? 48.636 8.021 313.153 1.00 68.12 303 VAL A C 1
ATOM 5742 O O . VAL B 1 303 ? 48.558 9.181 312.738 1.00 66.85 303 VAL A O 1
ATOM 5746 N N . THR B 1 304 ? 47.901 7.019 312.680 1.00 70.32 304 THR A N 1
ATOM 5747 C CA . THR B 1 304 ? 47.090 7.116 311.477 1.00 65.72 304 THR A CA 1
ATOM 5748 C C . THR B 1 304 ? 45.700 6.580 311.773 1.00 64.15 304 THR A C 1
ATOM 5749 O O . THR B 1 304 ? 45.554 5.448 312.243 1.00 70.71 304 THR A O 1
ATOM 5753 N N . VAL B 1 305 ? 44.680 7.328 311.414 1.00 57.34 305 VAL A N 1
ATOM 5754 C CA . VAL B 1 305 ? 43.346 6.770 311.498 1.00 62.19 305 VAL A CA 1
ATOM 5755 C C . VAL B 1 305 ? 42.887 6.447 310.087 1.00 63.80 305 VAL A C 1
ATOM 5756 O O . VAL B 1 305 ? 43.277 7.101 309.119 1.00 60.86 305 VAL A O 1
ATOM 5760 N N . ALA B 1 306 ? 42.054 5.419 309.984 1.00 67.54 306 ALA A N 1
ATOM 5761 C CA . ALA B 1 306 ? 41.405 5.029 308.751 1.00 64.80 306 ALA A CA 1
ATOM 5762 C C . ALA B 1 306 ? 40.052 5.718 308.642 1.00 68.30 306 ALA A C 1
ATOM 5763 O O . ALA B 1 306 ? 39.239 5.634 309.570 1.00 70.86 306 ALA A O 1
ATOM 5765 N N . VAL B 1 307 ? 39.788 6.341 307.482 1.00 66.40 307 VAL A N 1
ATOM 5766 C CA . VAL B 1 307 ? 38.554 7.065 307.233 1.00 61.88 307 VAL A CA 1
ATOM 5767 C C . VAL B 1 307 ? 37.749 6.333 306.164 1.00 63.49 307 VAL A C 1
ATOM 5768 O O . VAL B 1 307 ? 38.283 5.910 305.149 1.00 60.63 307 VAL A O 1
ATOM 5772 N N . VAL B 1 308 ? 36.450 6.158 306.427 1.00 68.17 308 VAL A N 1
ATOM 5773 C CA . VAL B 1 308 ? 35.473 5.624 305.468 1.00 68.34 308 VAL A CA 1
ATOM 5774 C C . VAL B 1 308 ? 34.547 6.770 305.068 1.00 63.59 308 VAL A C 1
ATOM 5775 O O . VAL B 1 308 ? 33.793 7.302 305.890 1.00 60.22 308 VAL A O 1
ATOM 5779 N N . THR B 1 309 ? 34.613 7.144 303.801 1.00 65.56 309 THR A N 1
ATOM 5780 C CA . THR B 1 309 ? 33.833 8.234 303.226 1.00 65.90 309 THR A CA 1
ATOM 5781 C C . THR B 1 309 ? 32.650 7.662 302.440 1.00 73.85 309 THR A C 1
ATOM 5782 O O . THR B 1 309 ? 32.802 7.174 301.322 1.00 79.35 309 THR A O 1
ATOM 5786 N N . ALA B 1 310 ? 31.473 7.667 303.056 1.00 75.79 310 ALA A N 1
ATOM 5787 C CA . ALA B 1 310 ? 30.244 7.347 302.352 1.00 81.25 310 ALA A CA 1
ATOM 5788 C C . ALA B 1 310 ? 29.704 8.583 301.651 1.00 81.11 310 ALA A C 1
ATOM 5789 O O . ALA B 1 310 ? 29.952 9.719 302.056 1.00 78.10 310 ALA A O 1
ATOM 5791 N N . LYS B 1 311 ? 28.973 8.366 300.568 1.00 88.89 311 LYS A N 1
ATOM 5792 C CA . LYS B 1 311 ? 28.445 9.502 299.828 1.00 95.67 311 LYS A CA 1
ATOM 5793 C C . LYS B 1 311 ? 26.921 9.512 299.852 1.00 99.04 311 LYS A C 1
ATOM 5794 O O . LYS B 1 311 ? 26.295 10.380 299.225 1.00 100.74 311 LYS A O 1
ATOM 5800 N N . ARG B 1 312 ? 26.327 8.661 300.688 1.00 97.34 312 ARG A N 1
ATOM 5801 C CA . ARG B 1 312 ? 24.901 8.633 300.976 1.00 100.20 312 ARG A CA 1
ATOM 5802 C C . ARG B 1 312 ? 24.722 8.289 302.450 1.00 102.88 312 ARG A C 1
ATOM 5803 O O . ARG B 1 312 ? 25.346 7.343 302.940 1.00 103.87 312 ARG A O 1
ATOM 5811 N N . GLU B 1 313 ? 23.916 9.080 303.168 1.00 105.03 313 GLU A N 1
ATOM 5812 C CA . GLU B 1 313 ? 23.955 9.055 304.632 1.00 102.89 313 GLU A CA 1
ATOM 5813 C C . GLU B 1 313 ? 23.540 7.697 305.215 1.00 102.21 313 GLU A C 1
ATOM 5814 O O . GLU B 1 313 ? 24.206 7.173 306.121 1.00 97.27 313 GLU A O 1
ATOM 5820 N N . ASP B 1 314 ? 22.501 7.064 304.659 1.00 105.43 314 ASP A N 1
ATOM 5821 C CA . ASP B 1 314 ? 22.051 5.792 305.218 1.00 101.99 314 ASP A CA 1
ATOM 5822 C C . ASP B 1 314 ? 23.059 4.684 304.974 1.00 99.83 314 ASP A C 1
ATOM 5823 O O . ASP B 1 314 ? 23.095 3.721 305.737 1.00 101.89 314 ASP A O 1
ATOM 5828 N N . TYR B 1 315 ? 23.868 4.785 303.920 1.00 100.87 315 TYR A N 1
ATOM 5829 C CA . TYR B 1 315 ? 25.012 3.890 303.793 1.00 98.67 315 TYR A CA 1
ATOM 5830 C C . TYR B 1 315 ? 25.984 4.096 304.947 1.00 96.75 315 TYR A C 1
ATOM 5831 O O . TYR B 1 315 ? 26.512 3.126 305.521 1.00 96.98 315 TYR A O 1
ATOM 5840 N N . GLY B 1 316 ? 26.187 5.354 305.339 1.00 94.86 316 GLY A N 1
ATOM 5841 C CA . GLY B 1 316 ? 26.991 5.616 306.514 1.00 91.75 316 GLY A CA 1
ATOM 5842 C C . GLY B 1 316 ? 26.456 4.903 307.733 1.00 91.94 316 GLY A C 1
ATOM 5843 O O . GLY B 1 316 ? 27.209 4.277 308.478 1.00 92.94 316 GLY A O 1
ATOM 5844 N N . PHE B 1 317 ? 25.140 4.928 307.911 1.00 92.33 317 PHE A N 1
ATOM 5845 C CA . PHE B 1 317 ? 24.557 4.297 309.089 1.00 90.13 317 PHE A CA 1
ATOM 5846 C C . PHE B 1 317 ? 24.656 2.775 309.010 1.00 94.50 317 PHE A C 1
ATOM 5847 O O . PHE B 1 317 ? 25.120 2.122 309.957 1.00 97.48 317 PHE A O 1
ATOM 5855 N N . ASP B 1 318 ? 24.194 2.191 307.899 1.00 95.62 318 ASP A N 1
ATOM 5856 C CA . ASP B 1 318 ? 24.242 0.745 307.726 1.00 93.28 318 ASP A CA 1
ATOM 5857 C C . ASP B 1 318 ? 25.634 0.221 307.971 1.00 97.85 318 ASP A C 1
ATOM 5858 O O . ASP B 1 318 ? 25.820 -0.908 308.445 1.00 99.68 318 ASP A O 1
ATOM 5871 N N . PHE B 1 320 ? 28.246 1.895 309.842 1.00 97.91 320 PHE A N 1
ATOM 5872 C CA . PHE B 1 320 ? 28.546 1.976 311.264 1.00 97.89 320 PHE A CA 1
ATOM 5873 C C . PHE B 1 320 ? 28.054 0.726 311.962 1.00 100.40 320 PHE A C 1
ATOM 5874 O O . PHE B 1 320 ? 28.746 0.158 312.818 1.00 99.30 320 PHE A O 1
ATOM 5882 N N . GLU B 1 321 ? 26.845 0.288 311.611 1.00 105.12 321 GLU A N 1
ATOM 5883 C CA . GLU B 1 321 ? 26.356 -0.971 312.156 1.00 107.66 321 GLU A CA 1
ATOM 5884 C C . GLU B 1 321 ? 27.258 -2.121 311.738 1.00 109.40 321 GLU A C 1
ATOM 5885 O O . GLU B 1 321 ? 27.663 -2.937 312.570 1.00 113.32 321 GLU A O 1
ATOM 5891 N N . ALA B 1 322 ? 27.599 -2.190 310.451 1.00 105.42 322 ALA A N 1
ATOM 5892 C CA . ALA B 1 322 ? 28.443 -3.281 309.980 1.00 105.76 322 ALA A CA 1
ATOM 5893 C C . ALA B 1 322 ? 29.766 -3.349 310.741 1.00 108.40 322 ALA A C 1
ATOM 5894 O O . ALA B 1 322 ? 30.327 -4.437 310.917 1.00 109.06 322 ALA A O 1
ATOM 5896 N N . LEU B 1 323 ? 30.277 -2.206 311.203 1.00 112.06 323 LEU A N 1
ATOM 5897 C CA . LEU B 1 323 ? 31.510 -2.217 311.985 1.00 109.83 323 LEU A CA 1
ATOM 5898 C C . LEU B 1 323 ? 31.285 -2.557 313.451 1.00 107.18 323 LEU A C 1
ATOM 5899 O O . LEU B 1 323 ? 32.131 -3.222 314.056 1.00 111.26 323 LEU A O 1
ATOM 5904 N N . ASN B 1 324 ? 30.154 -2.156 314.033 1.00 107.11 324 ASN A N 1
ATOM 5905 C CA . ASN B 1 324 ? 29.963 -2.391 315.465 1.00 113.52 324 ASN A CA 1
ATOM 5906 C C . ASN B 1 324 ? 29.719 -3.854 315.793 1.00 116.31 324 ASN A C 1
ATOM 5907 O O . ASN B 1 324 ? 29.991 -4.290 316.918 1.00 117.23 324 ASN A O 1
ATOM 5912 N N . THR B 1 325 ? 29.240 -4.626 314.832 1.00 116.82 325 THR A N 1
ATOM 5913 C CA . THR B 1 325 ? 29.001 -6.044 315.019 1.00 118.87 325 THR A CA 1
ATOM 5914 C C . THR B 1 325 ? 30.066 -6.740 314.175 1.00 117.34 325 THR A C 1
ATOM 5915 O O . THR B 1 325 ? 29.838 -7.126 313.023 1.00 116.31 325 THR A O 1
ATOM 5919 N N . THR B 1 326 ? 31.271 -6.851 314.755 1.00 114.25 326 THR A N 1
ATOM 5920 C CA . THR B 1 326 ? 32.363 -7.606 314.155 1.00 109.63 326 THR A CA 1
ATOM 5921 C C . THR B 1 326 ? 33.189 -8.332 315.196 1.00 109.07 326 THR A C 1
ATOM 5922 O O . THR B 1 326 ? 33.155 -9.561 315.286 1.00 109.16 326 THR A O 1
ATOM 5926 N N . GLY B 1 327 ? 33.919 -7.572 316.004 1.00 113.81 327 GLY A N 1
ATOM 5927 C CA . GLY B 1 327 ? 35.051 -8.133 316.704 1.00 114.40 327 GLY A CA 1
ATOM 5928 C C . GLY B 1 327 ? 34.645 -8.945 317.918 1.00 120.78 327 GLY A C 1
ATOM 5929 O O . GLY B 1 327 ? 33.651 -8.663 318.580 1.00 128.98 327 GLY A O 1
ATOM 5930 N N . GLN B 1 328 ? 35.446 -9.972 318.208 1.00 122.04 328 GLN A N 1
ATOM 5931 C CA . GLN B 1 328 ? 35.463 -10.602 319.521 1.00 118.33 328 GLN A CA 1
ATOM 5932 C C . GLN B 1 328 ? 36.713 -10.122 320.239 1.00 114.90 328 GLN A C 1
ATOM 5933 O O . GLN B 1 328 ? 36.857 -8.934 320.521 1.00 116.24 328 GLN A O 1
ATOM 5935 N N . PRO B 1 329 ? 37.628 -11.036 320.502 1.00 110.27 329 PRO A N 1
ATOM 5936 C CA . PRO B 1 329 ? 38.960 -10.741 320.989 1.00 105.65 329 PRO A CA 1
ATOM 5937 C C . PRO B 1 329 ? 39.644 -12.084 321.081 1.00 108.55 329 PRO A C 1
ATOM 5938 O O . PRO B 1 329 ? 38.983 -13.120 321.041 1.00 114.53 329 PRO A O 1
ATOM 5940 N N . LEU B 1 330 ? 40.964 -12.075 321.074 1.00 102.97 330 LEU A N 1
ATOM 5941 C CA . LEU B 1 330 ? 41.703 -13.302 321.313 1.00 97.97 330 LEU A CA 1
ATOM 5942 C C . LEU B 1 330 ? 42.726 -13.010 322.399 1.00 101.78 330 LEU A C 1
ATOM 5943 O O . LEU B 1 330 ? 43.365 -11.954 322.370 1.00 109.54 330 LEU A O 1
ATOM 5945 N N . THR B 1 331 ? 42.827 -13.885 323.401 1.00 98.63 331 THR A N 1
ATOM 5946 C CA . THR B 1 331 ? 43.815 -13.662 324.447 1.00 93.50 331 THR A CA 1
ATOM 5947 C C . THR B 1 331 ? 45.196 -13.872 323.858 1.00 91.85 331 THR A C 1
ATOM 5948 O O . THR B 1 331 ? 45.412 -14.811 323.098 1.00 91.06 331 THR A O 1
ATOM 5950 N N . ALA B 1 332 ? 46.165 -13.076 324.310 1.00 95.85 332 ALA A N 1
ATOM 5951 C CA . ALA B 1 332 ? 47.519 -13.155 323.757 1.00 97.90 332 ALA A CA 1
ATOM 5952 C C . ALA B 1 332 ? 48.025 -14.581 323.733 1.00 90.85 332 ALA A C 1
ATOM 5953 O O . ALA B 1 332 ? 48.866 -14.938 322.897 1.00 90.24 332 ALA A O 1
ATOM 5955 N N . ILE B 1 333 ? 47.523 -15.404 324.649 1.00 91.79 333 ILE A N 1
ATOM 5956 C CA . ILE B 1 333 ? 47.821 -16.823 324.633 1.00 90.59 333 ILE A CA 1
ATOM 5957 C C . ILE B 1 333 ? 47.202 -17.512 323.417 1.00 88.55 333 ILE A C 1
ATOM 5958 O O . ILE B 1 333 ? 47.831 -18.393 322.819 1.00 87.58 333 ILE A O 1
ATOM 5960 N N . GLU B 1 334 ? 45.983 -17.133 323.016 1.00 89.24 334 GLU A N 1
ATOM 5961 C CA . GLU B 1 334 ? 45.378 -17.790 321.850 1.00 92.78 334 GLU A CA 1
ATOM 5962 C C . GLU B 1 334 ? 46.181 -17.522 320.566 1.00 92.45 334 GLU A C 1
ATOM 5963 O O . GLU B 1 334 ? 46.318 -18.409 319.714 1.00 88.44 334 GLU A O 1
ATOM 5965 N N . THR B 1 335 ? 46.753 -16.311 320.432 1.00 93.33 335 THR A N 1
ATOM 5966 C CA . THR B 1 335 ? 47.575 -15.921 319.289 1.00 87.94 335 THR A CA 1
ATOM 5967 C C . THR B 1 335 ? 49.016 -16.435 319.373 1.00 91.41 335 THR A C 1
ATOM 5968 O O . THR B 1 335 ? 49.699 -16.433 318.354 1.00 93.17 335 THR A O 1
ATOM 5970 N N . PHE B 1 336 ? 49.525 -16.826 320.557 1.00 95.64 336 PHE A N 1
ATOM 5971 C CA . PHE B 1 336 ? 50.855 -17.458 320.647 1.00 95.72 336 PHE A CA 1
ATOM 5972 C C . PHE B 1 336 ? 50.830 -18.987 320.578 1.00 97.08 336 PHE A C 1
ATOM 5973 O O . PHE B 1 336 ? 51.851 -19.603 320.218 1.00 99.17 336 PHE A O 1
ATOM 5975 N N . LYS B 1 337 ? 49.708 -19.607 320.950 1.00 96.84 337 LYS A N 1
ATOM 5976 C CA . LYS B 1 337 ? 49.585 -21.055 320.829 1.00 100.00 337 LYS A CA 1
ATOM 5977 C C . LYS B 1 337 ? 49.998 -21.513 319.446 1.00 106.08 337 LYS A C 1
ATOM 5978 O O . LYS B 1 337 ? 50.655 -22.546 319.288 1.00 106.21 337 LYS A O 1
ATOM 5980 N N . PRO B 1 338 ? 49.587 -20.770 318.427 1.00 105.37 338 PRO A N 1
ATOM 5981 C CA . PRO B 1 338 ? 49.918 -21.160 317.069 1.00 106.19 338 PRO A CA 1
ATOM 5982 C C . PRO B 1 338 ? 51.424 -21.264 316.872 1.00 108.61 338 PRO A C 1
ATOM 5983 O O . PRO B 1 338 ? 51.910 -22.230 316.276 1.00 109.92 338 PRO A O 1
ATOM 5985 N N . ARG B 1 339 ? 52.184 -20.299 317.402 1.00 111.28 339 ARG A N 1
ATOM 5986 C CA . ARG B 1 339 ? 53.632 -20.255 317.204 1.00 112.08 339 ARG A CA 1
ATOM 5987 C C . ARG B 1 339 ? 54.379 -21.254 318.078 1.00 114.12 339 ARG A C 1
ATOM 5988 O O . ARG B 1 339 ? 55.573 -21.488 317.852 1.00 109.44 339 ARG A O 1
ATOM 5990 N N . ALA B 1 340 ? 53.709 -21.826 319.079 1.00 119.09 340 ALA A N 1
ATOM 5991 C CA . ALA B 1 340 ? 54.273 -22.976 319.797 1.00 121.53 340 ALA A CA 1
ATOM 5992 C C . ALA B 1 340 ? 53.922 -24.304 319.122 1.00 121.58 340 ALA A C 1
ATOM 5993 O O . ALA B 1 340 ? 54.806 -25.124 318.860 1.00 121.94 340 ALA A O 1
ATOM 5995 N N . ILE B 1 341 ? 52.626 -24.560 318.912 1.00 119.72 341 ILE A N 1
ATOM 5996 C CA . ILE B 1 341 ? 52.166 -25.767 318.230 1.00 121.27 341 ILE A CA 1
ATOM 5997 C C . ILE B 1 341 ? 52.785 -25.927 316.850 1.00 121.88 341 ILE A C 1
ATOM 5998 O O . ILE B 1 341 ? 52.739 -27.022 316.278 1.00 120.96 341 ILE A O 1
ATOM 6000 N N . LYS B 1 342 ? 53.344 -24.854 316.301 1.00 120.70 342 LYS A N 1
ATOM 6001 C CA . LYS B 1 342 ? 53.985 -24.875 314.996 1.00 124.46 342 LYS A CA 1
ATOM 6002 C C . LYS B 1 342 ? 55.466 -24.521 315.090 1.00 123.41 342 LYS A C 1
ATOM 6003 O O . LYS B 1 342 ? 56.088 -24.224 314.061 1.00 125.79 342 LYS A O 1
ATOM 6005 N N . GLU B 1 343 ? 56.040 -24.525 316.300 1.00 124.85 343 GLU A N 1
ATOM 6006 C CA . GLU B 1 343 ? 57.491 -24.526 316.457 1.00 123.33 343 GLU A CA 1
ATOM 6007 C C . GLU B 1 343 ? 57.938 -25.976 316.470 1.00 122.96 343 GLU A C 1
ATOM 6008 O O . GLU B 1 343 ? 57.485 -26.759 315.632 1.00 125.19 343 GLU A O 1
ATOM 6010 N N . GLU B 1 344 ? 58.770 -26.358 317.439 1.00 121.65 344 GLU A N 1
ATOM 6011 C CA . GLU B 1 344 ? 59.425 -27.666 317.391 1.00 126.47 344 GLU A CA 1
ATOM 6012 C C . GLU B 1 344 ? 58.443 -28.799 317.095 1.00 126.44 344 GLU A C 1
ATOM 6013 O O . GLU B 1 344 ? 58.667 -29.609 316.189 1.00 127.09 344 GLU A O 1
ATOM 6015 N N . GLY B 1 345 ? 57.347 -28.869 317.845 1.00 128.53 345 GLY A N 1
ATOM 6016 C CA . GLY B 1 345 ? 56.297 -29.840 317.553 1.00 132.55 345 GLY A CA 1
ATOM 6017 C C . GLY B 1 345 ? 55.563 -29.470 316.262 1.00 130.12 345 GLY A C 1
ATOM 6018 O O . GLY B 1 345 ? 55.301 -28.295 315.992 1.00 126.91 345 GLY A O 1
ATOM 6019 N N . LEU B 1 346 ? 55.257 -30.475 315.440 1.00 130.68 346 LEU A N 1
ATOM 6020 C CA . LEU B 1 346 ? 54.598 -30.228 314.160 1.00 131.91 346 LEU A CA 1
ATOM 6021 C C . LEU B 1 346 ? 53.606 -31.337 313.870 1.00 131.23 346 LEU A C 1
ATOM 6022 O O . LEU B 1 346 ? 54.005 -32.493 313.724 1.00 136.03 346 LEU A O 1
ATOM 6024 N N . ASP B 1 347 ? 52.325 -30.976 313.762 1.00 129.80 347 ASP A N 1
ATOM 6025 C CA . ASP B 1 347 ? 51.243 -31.902 313.437 1.00 132.64 347 ASP A CA 1
ATOM 6026 C C . ASP B 1 347 ? 51.335 -33.147 314.305 1.00 133.83 347 ASP A C 1
ATOM 6027 O O . ASP B 1 347 ? 50.443 -33.423 315.111 1.00 135.70 347 ASP A O 1
ATOM 6029 N N . GLU B 1 348 ? 52.396 -33.924 314.114 1.00 132.77 348 GLU A N 1
ATOM 6030 C CA . GLU B 1 348 ? 52.849 -34.876 315.121 1.00 135.62 348 GLU A CA 1
ATOM 6031 C C . GLU B 1 348 ? 53.361 -34.006 316.265 1.00 138.00 348 GLU A C 1
ATOM 6032 O O . GLU B 1 348 ? 54.545 -33.678 316.362 1.00 136.90 348 GLU A O 1
ATOM 6034 N N . TRP B 1 349 ? 52.415 -33.503 317.072 1.00 137.78 349 TRP A N 1
ATOM 6035 C CA . TRP B 1 349 ? 52.712 -32.389 317.966 1.00 138.40 349 TRP A CA 1
ATOM 6036 C C . TRP B 1 349 ? 52.171 -32.465 319.394 1.00 138.13 349 TRP A C 1
ATOM 6037 O O . TRP B 1 349 ? 52.413 -31.527 320.158 1.00 136.27 349 TRP A O 1
ATOM 6039 N N . GLN B 1 350 ? 51.389 -33.475 319.769 1.00 137.10 350 GLN A N 1
ATOM 6040 C CA . GLN B 1 350 ? 51.044 -33.606 321.183 1.00 139.34 350 GLN A CA 1
ATOM 6041 C C . GLN B 1 350 ? 52.250 -34.068 322.012 1.00 141.80 350 GLN A C 1
ATOM 6042 O O . GLN B 1 350 ? 52.385 -35.263 322.292 1.00 142.75 350 GLN A O 1
ATOM 6044 N N . GLU B 1 351 ? 53.100 -33.136 322.463 1.00 139.24 351 GLU A N 1
ATOM 6045 C CA . GLU B 1 351 ? 54.428 -33.458 322.995 1.00 135.30 351 GLU A CA 1
ATOM 6046 C C . GLU B 1 351 ? 54.637 -32.823 324.371 1.00 136.97 351 GLU A C 1
ATOM 6047 O O . GLU B 1 351 ? 53.669 -32.664 325.117 1.00 140.33 351 GLU A O 1
ATOM 6049 N N . SER B 1 352 ? 55.878 -32.461 324.733 1.00 137.32 352 SER A N 1
ATOM 6050 C CA . SER B 1 352 ? 56.153 -31.942 326.079 1.00 131.23 352 SER A CA 1
ATOM 6051 C C . SER B 1 352 ? 55.614 -30.523 326.242 1.00 132.02 352 SER A C 1
ATOM 6052 O O . SER B 1 352 ? 54.920 -30.211 327.229 1.00 127.92 352 SER A O 1
ATOM 6054 N N . GLU B 1 353 ? 55.978 -29.636 325.307 1.00 138.90 353 GLU A N 1
ATOM 6055 C CA . GLU B 1 353 ? 55.420 -28.287 325.280 1.00 133.04 353 GLU A CA 1
ATOM 6056 C C . GLU B 1 353 ? 53.899 -28.295 325.126 1.00 131.41 353 GLU A C 1
ATOM 6057 O O . GLU B 1 353 ? 53.232 -27.359 325.583 1.00 134.18 353 GLU A O 1
ATOM 6059 N N . SER B 1 354 ? 53.325 -29.353 324.528 1.00 133.32 354 SER A N 1
ATOM 6060 C CA . SER B 1 354 ? 51.865 -29.472 324.442 1.00 131.35 354 SER A CA 1
ATOM 6061 C C . SER B 1 354 ? 51.215 -29.693 325.813 1.00 129.06 354 SER A C 1
ATOM 6062 O O . SER B 1 354 ? 50.131 -29.162 326.089 1.00 129.37 354 SER A O 1
ATOM 6064 N N . LYS B 1 355 ? 51.868 -30.454 326.695 1.00 131.34 355 LYS A N 1
ATOM 6065 C CA . LYS B 1 355 ? 51.361 -30.620 328.055 1.00 128.90 355 LYS A CA 1
ATOM 6066 C C . LYS B 1 355 ? 51.536 -29.337 328.852 1.00 123.66 355 LYS A C 1
ATOM 6067 O O . LYS B 1 355 ? 50.610 -28.885 329.551 1.00 124.27 355 LYS A O 1
ATOM 6069 N N . LEU B 1 356 ? 52.723 -28.734 328.749 1.00 124.66 356 LEU A N 1
ATOM 6070 C CA . LEU B 1 356 ? 52.921 -27.445 329.388 1.00 122.05 356 LEU A CA 1
ATOM 6071 C C . LEU B 1 356 ? 51.834 -26.462 328.973 1.00 122.78 356 LEU A C 1
ATOM 6072 O O . LEU B 1 356 ? 51.388 -25.656 329.791 1.00 123.97 356 LEU A O 1
ATOM 6074 N N . HIS B 1 357 ? 51.340 -26.547 327.735 1.00 126.06 357 HIS A N 1
ATOM 6075 C CA . HIS B 1 357 ? 50.282 -25.613 327.347 1.00 128.54 357 HIS A CA 1
ATOM 6076 C C . HIS B 1 357 ? 48.925 -26.046 327.895 1.00 128.42 357 HIS A C 1
ATOM 6077 O O . HIS B 1 357 ? 48.211 -25.231 328.497 1.00 125.62 357 HIS A O 1
ATOM 6079 N N . PHE B 1 358 ? 48.569 -27.326 327.709 1.00 129.63 358 PHE A N 1
ATOM 6080 C CA . PHE B 1 358 ? 47.374 -27.910 328.317 1.00 127.72 358 PHE A CA 1
ATOM 6081 C C . PHE B 1 358 ? 47.097 -27.346 329.705 1.00 123.29 358 PHE A C 1
ATOM 6082 O O . PHE B 1 358 ? 45.953 -27.019 330.041 1.00 122.72 358 PHE A O 1
ATOM 6090 N N . ASP B 1 359 ? 48.143 -27.237 330.527 1.00 124.30 359 ASP A N 1
ATOM 6091 C CA . ASP B 1 359 ? 47.969 -26.694 331.878 1.00 124.25 359 ASP A CA 1
ATOM 6092 C C . ASP B 1 359 ? 47.346 -25.294 331.857 1.00 123.99 359 ASP A C 1
ATOM 6093 O O . ASP B 1 359 ? 46.358 -25.022 332.566 1.00 120.24 359 ASP A O 1
ATOM 6095 N N . VAL B 1 360 ? 47.921 -24.386 331.053 1.00 123.66 360 VAL A N 1
ATOM 6096 C CA . VAL B 1 360 ? 47.484 -22.992 331.065 1.00 118.56 360 VAL A CA 1
ATOM 6097 C C . VAL B 1 360 ? 46.115 -22.854 330.423 1.00 116.24 360 VAL A C 1
ATOM 6098 O O . VAL B 1 360 ? 45.281 -22.054 330.866 1.00 115.53 360 VAL A O 1
ATOM 6100 N N . VAL B 1 361 ? 45.869 -23.633 329.373 1.00 117.58 361 VAL A N 1
ATOM 6101 C CA . VAL B 1 361 ? 44.542 -23.653 328.776 1.00 115.19 361 VAL A CA 1
ATOM 6102 C C . VAL B 1 361 ? 43.498 -24.090 329.795 1.00 114.74 361 VAL A C 1
ATOM 6103 O O . VAL B 1 361 ? 42.399 -23.530 329.840 1.00 117.46 361 VAL A O 1
ATOM 6105 N N . GLU B 1 362 ? 43.838 -25.060 330.647 1.00 114.72 362 GLU A N 1
ATOM 6106 C CA . GLU B 1 362 ? 42.939 -25.472 331.721 1.00 113.93 362 GLU A CA 1
ATOM 6107 C C . GLU B 1 362 ? 42.657 -24.332 332.700 1.00 110.45 362 GLU A C 1
ATOM 6108 O O . GLU B 1 362 ? 41.496 -24.006 332.971 1.00 106.27 362 GLU A O 1
ATOM 6110 N N . ALA B 1 363 ? 43.712 -23.748 333.286 1.00 112.38 363 ALA A N 1
ATOM 6111 C CA . ALA B 1 363 ? 43.505 -22.705 334.299 1.00 111.99 363 ALA A CA 1
ATOM 6112 C C . ALA B 1 363 ? 42.684 -21.547 333.750 1.00 109.00 363 ALA A C 1
ATOM 6113 O O . ALA B 1 363 ? 41.848 -20.983 334.462 1.00 106.12 363 ALA A O 1
ATOM 6115 N N . TYR B 1 364 ? 42.933 -21.160 332.492 1.00 113.69 364 TYR A N 1
ATOM 6116 C CA . TYR B 1 364 ? 42.207 -20.046 331.888 1.00 108.99 364 TYR A CA 1
ATOM 6117 C C . TYR B 1 364 ? 40.778 -20.429 331.534 1.00 109.71 364 TYR A C 1
ATOM 6118 O O . TYR B 1 364 ? 39.865 -19.618 331.702 1.00 111.25 364 TYR A O 1
ATOM 6120 N N . LEU B 1 365 ? 40.558 -21.647 331.023 1.00 110.59 365 LEU A N 1
ATOM 6121 C CA . LEU B 1 365 ? 39.203 -22.105 330.746 1.00 110.82 365 LEU A CA 1
ATOM 6122 C C . LEU B 1 365 ? 38.378 -22.238 332.021 1.00 113.90 365 LEU A C 1
ATOM 6123 O O . LEU B 1 365 ? 37.172 -21.963 332.013 1.00 115.18 365 LEU A O 1
ATOM 6125 N N . ASP B 1 366 ? 39.011 -22.625 333.130 1.00 111.88 366 ASP A N 1
ATOM 6126 C CA . ASP B 1 366 ? 38.302 -22.806 334.393 1.00 112.54 366 ASP A CA 1
ATOM 6127 C C . ASP B 1 366 ? 37.999 -21.468 335.055 1.00 115.77 366 ASP A C 1
ATOM 6128 O O . ASP B 1 366 ? 36.843 -21.168 335.378 1.00 117.54 366 ASP A O 1
ATOM 6130 N N . ARG B 1 367 ? 39.030 -20.661 335.295 1.00 113.66 367 ARG A N 1
ATOM 6131 C CA . ARG B 1 367 ? 38.835 -19.434 336.045 1.00 115.32 367 ARG A CA 1
ATOM 6132 C C . ARG B 1 367 ? 38.221 -18.323 335.208 1.00 116.64 367 ARG A C 1
ATOM 6133 O O . ARG B 1 367 ? 38.395 -17.161 335.576 1.00 120.03 367 ARG A O 1
ATOM 6135 N N . GLU B 1 368 ? 37.511 -18.633 334.112 1.00 119.16 368 GLU A N 1
ATOM 6136 C CA . GLU B 1 368 ? 36.936 -17.595 333.253 1.00 120.61 368 GLU A CA 1
ATOM 6137 C C . GLU B 1 368 ? 35.726 -18.037 332.429 1.00 123.48 368 GLU A C 1
ATOM 6138 O O . GLU B 1 368 ? 34.874 -18.788 332.915 1.00 125.74 368 GLU A O 1
ATOM 6140 N N . GLY B 1 369 ? 35.686 -17.592 331.166 1.00 123.47 369 GLY A N 1
ATOM 6141 C CA . GLY B 1 369 ? 34.523 -17.661 330.273 1.00 124.48 369 GLY A CA 1
ATOM 6142 C C . GLY B 1 369 ? 33.306 -16.964 330.869 1.00 119.33 369 GLY A C 1
ATOM 6143 O O . GLY B 1 369 ? 32.903 -15.911 330.386 1.00 123.10 369 GLY A O 1
ATOM 6144 N N . ALA B 1 373 ? 34.196 -13.501 328.736 1.00 122.50 373 ALA A N 1
ATOM 6145 C CA . ALA B 1 373 ? 34.842 -13.131 327.478 1.00 131.58 373 ALA A CA 1
ATOM 6146 C C . ALA B 1 373 ? 35.850 -12.007 327.691 1.00 132.75 373 ALA A C 1
ATOM 6147 O O . ALA B 1 373 ? 36.986 -12.081 327.233 1.00 133.35 373 ALA A O 1
ATOM 6149 N N . ASP B 1 374 ? 35.417 -10.949 328.374 1.00 134.86 374 ASP A N 1
ATOM 6150 C CA . ASP B 1 374 ? 36.365 -9.991 328.933 1.00 138.21 374 ASP A CA 1
ATOM 6151 C C . ASP B 1 374 ? 37.066 -10.575 330.168 1.00 129.13 374 ASP A C 1
ATOM 6152 O O . ASP B 1 374 ? 38.230 -10.241 330.468 1.00 124.59 374 ASP A O 1
ATOM 6157 N N . LYS B 1 375 ? 36.386 -11.487 330.863 1.00 126.65 375 LYS A N 1
ATOM 6158 C CA . LYS B 1 375 ? 37.033 -12.250 331.915 1.00 120.67 375 LYS A CA 1
ATOM 6159 C C . LYS B 1 375 ? 38.244 -13.002 331.392 1.00 116.16 375 LYS A C 1
ATOM 6160 O O . LYS B 1 375 ? 39.252 -13.095 332.087 1.00 119.04 375 LYS A O 1
ATOM 6166 N N . ARG B 1 376 ? 38.177 -13.539 330.170 1.00 120.92 376 ARG A N 1
ATOM 6167 C CA . ARG B 1 376 ? 39.312 -14.306 329.645 1.00 121.12 376 ARG A CA 1
ATOM 6168 C C . ARG B 1 376 ? 40.567 -13.450 329.530 1.00 114.70 376 ARG A C 1
ATOM 6169 O O . ARG B 1 376 ? 41.671 -13.914 329.828 1.00 111.61 376 ARG A O 1
ATOM 6177 N N . GLN B 1 377 ? 40.431 -12.213 329.059 1.00 119.53 377 GLN A N 1
ATOM 6178 C CA . GLN B 1 377 ? 41.609 -11.360 328.920 1.00 115.70 377 GLN A CA 1
ATOM 6179 C C . GLN B 1 377 ? 42.123 -10.903 330.278 1.00 114.06 377 GLN A C 1
ATOM 6180 O O . GLN B 1 377 ? 43.336 -10.845 330.487 1.00 115.21 377 GLN A O 1
ATOM 6186 N N . THR B 1 378 ? 41.231 -10.541 331.212 1.00 117.97 378 THR A N 1
ATOM 6187 C CA . THR B 1 378 ? 41.729 -10.181 332.542 1.00 111.93 378 THR A CA 1
ATOM 6188 C C . THR B 1 378 ? 42.436 -11.363 333.192 1.00 105.90 378 THR A C 1
ATOM 6189 O O . THR B 1 378 ? 43.466 -11.193 333.842 1.00 108.10 378 THR A O 1
ATOM 6193 N N . VAL B 1 379 ? 41.918 -12.570 333.002 1.00 104.98 379 VAL A N 1
ATOM 6194 C CA . VAL B 1 379 ? 42.588 -13.758 333.509 1.00 103.24 379 VAL A CA 1
ATOM 6195 C C . VAL B 1 379 ? 43.955 -13.911 332.872 1.00 102.01 379 VAL A C 1
ATOM 6196 O O . VAL B 1 379 ? 44.968 -14.080 333.556 1.00 104.83 379 VAL A O 1
ATOM 6200 N N . THR B 1 380 ? 44.016 -13.846 331.555 1.00 105.43 380 THR A N 1
ATOM 6201 C CA . THR B 1 380 ? 45.304 -14.120 330.949 1.00 106.10 380 THR A CA 1
ATOM 6202 C C . THR B 1 380 ? 46.316 -13.019 331.272 1.00 105.45 380 THR A C 1
ATOM 6203 O O . THR B 1 380 ? 47.508 -13.306 331.365 1.00 108.72 380 THR A O 1
ATOM 6207 N N . SER B 1 381 ? 45.892 -11.767 331.463 1.00 106.89 381 SER A N 1
ATOM 6208 C CA . SER B 1 381 ? 46.863 -10.756 331.882 1.00 102.87 381 SER A CA 1
ATOM 6209 C C . SER B 1 381 ? 47.323 -10.975 333.323 1.00 104.60 381 SER A C 1
ATOM 6210 O O . SER B 1 381 ? 48.512 -10.828 333.632 1.00 102.42 381 SER A O 1
ATOM 6213 N N . SER B 1 382 ? 46.401 -11.314 334.230 1.00 107.46 382 SER A N 1
ATOM 6214 C CA . SER B 1 382 ? 46.826 -11.637 335.583 1.00 100.46 382 SER A CA 1
ATOM 6215 C C . SER B 1 382 ? 47.828 -12.773 335.563 1.00 102.29 382 SER A C 1
ATOM 6216 O O . SER B 1 382 ? 48.677 -12.856 336.447 1.00 109.06 382 SER A O 1
ATOM 6219 N N . VAL B 1 383 ? 47.744 -13.662 334.576 1.00 100.37 383 VAL A N 1
ATOM 6220 C CA . VAL B 1 383 ? 48.702 -14.761 334.526 1.00 97.45 383 VAL A CA 1
ATOM 6221 C C . VAL B 1 383 ? 50.003 -14.312 333.894 1.00 100.72 383 VAL A C 1
ATOM 6222 O O . VAL B 1 383 ? 51.080 -14.745 334.304 1.00 103.41 383 VAL A O 1
ATOM 6226 N N . LEU B 1 384 ? 49.931 -13.462 332.875 1.00 105.40 384 LEU A N 1
ATOM 6227 C CA . LEU B 1 384 ? 51.127 -13.073 332.129 1.00 107.01 384 LEU A CA 1
ATOM 6228 C C . LEU B 1 384 ? 52.001 -12.077 332.881 1.00 106.06 384 LEU A C 1
ATOM 6229 O O . LEU B 1 384 ? 53.227 -12.150 332.781 1.00 111.00 384 LEU A O 1
ATOM 6234 N N . LEU B 1 385 ? 51.418 -11.152 333.642 1.00 103.39 385 LEU A N 1
ATOM 6235 C CA . LEU B 1 385 ? 52.247 -10.104 334.229 1.00 104.20 385 LEU A CA 1
ATOM 6236 C C . LEU B 1 385 ? 53.267 -10.634 335.218 1.00 108.17 385 LEU A C 1
ATOM 6237 O O . LEU B 1 385 ? 54.394 -10.107 335.228 1.00 106.66 385 LEU A O 1
ATOM 6242 N N . PRO B 1 386 ? 52.982 -11.669 336.012 1.00 110.88 386 PRO A N 1
ATOM 6243 C CA . PRO B 1 386 ? 54.030 -12.216 336.866 1.00 114.43 386 PRO A CA 1
ATOM 6244 C C . PRO B 1 386 ? 54.974 -13.137 336.122 1.00 112.53 386 PRO A C 1
ATOM 6245 O O . PRO B 1 386 ? 56.151 -13.170 336.456 1.00 115.08 386 PRO A O 1
ATOM 6249 N N . PHE B 1 387 ? 54.496 -13.889 335.132 1.00 110.59 387 PHE A N 1
ATOM 6250 C CA . PHE B 1 387 ? 55.428 -14.651 334.310 1.00 115.53 387 PHE A CA 1
ATOM 6251 C C . PHE B 1 387 ? 56.446 -13.737 333.646 1.00 119.76 387 PHE A C 1
ATOM 6252 O O . PHE B 1 387 ? 57.597 -14.126 333.441 1.00 121.22 387 PHE A O 1
ATOM 6260 N N . ALA B 1 388 ? 56.015 -12.548 333.226 1.00 120.80 388 ALA A N 1
ATOM 6261 C CA . ALA B 1 388 ? 56.943 -11.561 332.680 1.00 119.18 388 ALA A CA 1
ATOM 6262 C C . ALA B 1 388 ? 58.070 -11.273 333.660 1.00 121.16 388 ALA A C 1
ATOM 6263 O O . ALA B 1 388 ? 59.196 -10.950 333.258 1.00 122.93 388 ALA A O 1
ATOM 6273 N N . PHE B 1 390 ? 58.799 -13.606 335.919 1.00 119.79 390 PHE A N 1
ATOM 6274 C CA . PHE B 1 390 ? 59.344 -14.934 336.143 1.00 120.78 390 PHE A CA 1
ATOM 6275 C C . PHE B 1 390 ? 60.474 -15.229 335.172 1.00 122.81 390 PHE A C 1
ATOM 6276 O O . PHE B 1 390 ? 61.517 -15.756 335.574 1.00 123.21 390 PHE A O 1
ATOM 6284 N N . GLN B 1 391 ? 60.293 -14.887 333.890 1.00 124.05 391 GLN A N 1
ATOM 6285 C CA . GLN B 1 391 ? 61.383 -14.962 332.921 1.00 124.23 391 GLN A CA 1
ATOM 6286 C C . GLN B 1 391 ? 62.270 -13.772 333.228 1.00 124.05 391 GLN A C 1
ATOM 6287 O O . GLN B 1 391 ? 62.179 -13.231 334.331 1.00 123.89 391 GLN A O 1
ATOM 6293 N N . ASP B 1 392 ? 63.103 -13.312 332.308 1.00 127.01 392 ASP A N 1
ATOM 6294 C CA . ASP B 1 392 ? 63.910 -12.168 332.702 1.00 130.00 392 ASP A CA 1
ATOM 6295 C C . ASP B 1 392 ? 62.978 -10.975 332.878 1.00 128.63 392 ASP A C 1
ATOM 6296 O O . ASP B 1 392 ? 62.327 -10.505 331.937 1.00 125.26 392 ASP A O 1
ATOM 6301 N N . GLY B 1 393 ? 62.889 -10.550 334.136 1.00 131.64 393 GLY A N 1
ATOM 6302 C CA . GLY B 1 393 ? 61.838 -9.745 334.714 1.00 128.57 393 GLY A CA 1
ATOM 6303 C C . GLY B 1 393 ? 61.524 -8.461 334.005 1.00 127.97 393 GLY A C 1
ATOM 6304 O O . GLY B 1 393 ? 61.896 -7.375 334.457 1.00 127.55 393 GLY A O 1
ATOM 6305 N N . THR B 1 394 ? 60.840 -8.585 332.886 1.00 127.41 394 THR A N 1
ATOM 6306 C CA . THR B 1 394 ? 60.261 -7.436 332.223 1.00 128.41 394 THR A CA 1
ATOM 6307 C C . THR B 1 394 ? 58.858 -7.221 332.773 1.00 125.74 394 THR A C 1
ATOM 6308 O O . THR B 1 394 ? 58.200 -8.166 333.206 1.00 124.58 394 THR A O 1
ATOM 6310 N N . LYS B 1 395 ? 58.433 -5.959 332.836 1.00 123.85 395 LYS A N 1
ATOM 6311 C CA . LYS B 1 395 ? 57.117 -5.628 333.386 1.00 122.52 395 LYS A CA 1
ATOM 6312 C C . LYS B 1 395 ? 56.111 -5.563 332.249 1.00 121.61 395 LYS A C 1
ATOM 6313 O O . LYS B 1 395 ? 55.910 -4.513 331.642 1.00 124.36 395 LYS A O 1
ATOM 6319 N N . LEU B 1 396 ? 55.436 -6.682 331.978 1.00 121.16 396 LEU A N 1
ATOM 6320 C CA . LEU B 1 396 ? 54.390 -6.670 330.967 1.00 116.98 396 LEU A CA 1
ATOM 6321 C C . LEU B 1 396 ? 53.296 -5.693 331.346 1.00 118.84 396 LEU A C 1
ATOM 6322 O O . LEU B 1 396 ? 53.152 -5.270 332.498 1.00 113.82 396 LEU A O 1
ATOM 6327 N N . THR B 1 397 ? 52.517 -5.325 330.342 1.00 121.94 397 THR A N 1
ATOM 6328 C CA . THR B 1 397 ? 51.555 -4.248 330.512 1.00 118.40 397 THR A CA 1
ATOM 6329 C C . THR B 1 397 ? 50.374 -4.598 329.619 1.00 114.44 397 THR A C 1
ATOM 6330 O O . THR B 1 397 ? 50.337 -4.225 328.451 1.00 123.57 397 THR A O 1
ATOM 6334 N N . LYS B 1 398 ? 49.417 -5.298 330.196 1.00 113.53 398 LYS A N 1
ATOM 6335 C CA . LYS B 1 398 ? 48.062 -5.413 329.689 1.00 119.34 398 LYS A CA 1
ATOM 6336 C C . LYS B 1 398 ? 47.939 -5.540 328.171 1.00 117.58 398 LYS A C 1
ATOM 6337 O O . LYS B 1 398 ? 47.609 -6.622 327.687 1.00 117.12 398 LYS A O 1
ATOM 6343 N N . ARG B 1 399 ? 48.223 -4.461 327.424 1.00 119.55 399 ARG A N 1
ATOM 6344 C CA . ARG B 1 399 ? 48.098 -4.348 325.964 1.00 118.61 399 ARG A CA 1
ATOM 6345 C C . ARG B 1 399 ? 48.384 -5.609 325.155 1.00 116.58 399 ARG A C 1
ATOM 6346 O O . ARG B 1 399 ? 49.495 -6.138 325.206 1.00 118.53 399 ARG A O 1
ATOM 6354 N N . LEU B 1 400 ? 47.399 -6.068 324.366 1.00 112.09 400 LEU A N 1
ATOM 6355 C CA . LEU B 1 400 ? 47.559 -7.303 323.600 1.00 113.11 400 LEU A CA 1
ATOM 6356 C C . LEU B 1 400 ? 48.736 -7.257 322.636 1.00 115.66 400 LEU A C 1
ATOM 6357 O O . LEU B 1 400 ? 49.330 -8.305 322.339 1.00 113.70 400 LEU A O 1
ATOM 6362 N N . ASN B 1 401 ? 49.103 -6.070 322.148 1.00 116.68 401 ASN A N 1
ATOM 6363 C CA . ASN B 1 401 ? 50.341 -5.961 321.385 1.00 120.50 401 ASN A CA 1
ATOM 6364 C C . ASN B 1 401 ? 51.508 -6.396 322.245 1.00 123.78 401 ASN A C 1
ATOM 6365 O O . ASN B 1 401 ? 52.238 -7.336 321.907 1.00 128.28 401 ASN A O 1
ATOM 6370 N N . ASP B 1 402 ? 51.709 -5.675 323.349 1.00 119.15 402 ASP A N 1
ATOM 6371 C CA . ASP B 1 402 ? 52.854 -5.887 324.213 1.00 117.43 402 ASP A CA 1
ATOM 6372 C C . ASP B 1 402 ? 52.906 -7.329 324.713 1.00 114.64 402 ASP A C 1
ATOM 6373 O O . ASP B 1 402 ? 53.987 -7.917 324.831 1.00 114.54 402 ASP A O 1
ATOM 6378 N N . GLN B 1 403 ? 51.744 -7.928 324.973 1.00 112.70 403 GLN A N 1
ATOM 6379 C CA . GLN B 1 403 ? 51.699 -9.315 325.417 1.00 110.95 403 GLN A CA 1
ATOM 6380 C C . GLN B 1 403 ? 52.155 -10.257 324.311 1.00 116.46 403 GLN A C 1
ATOM 6381 O O . GLN B 1 403 ? 53.011 -11.120 324.536 1.00 118.47 403 GLN A O 1
ATOM 6387 N N . ARG B 1 404 ? 51.582 -10.122 323.109 1.00 122.45 404 ARG A N 1
ATOM 6388 C CA . ARG B 1 404 ? 52.029 -10.954 321.991 1.00 117.54 404 ARG A CA 1
ATOM 6389 C C . ARG B 1 404 ? 53.527 -10.834 321.776 1.00 119.11 404 ARG A C 1
ATOM 6390 O O . ARG B 1 404 ? 54.217 -11.837 321.584 1.00 122.12 404 ARG A O 1
ATOM 6398 N N . ARG B 1 405 ? 54.047 -9.608 321.796 1.00 122.43 405 ARG A N 1
ATOM 6399 C CA . ARG B 1 405 ? 55.447 -9.404 321.444 1.00 127.32 405 ARG A CA 1
ATOM 6400 C C . ARG B 1 405 ? 56.368 -9.927 322.534 1.00 124.80 405 ARG A C 1
ATOM 6401 O O . ARG B 1 405 ? 57.420 -10.491 322.238 1.00 124.05 405 ARG A O 1
ATOM 6409 N N . TYR B 1 406 ? 55.991 -9.782 323.802 1.00 126.00 406 TYR A N 1
ATOM 6410 C CA . TYR B 1 406 ? 56.828 -10.359 324.842 1.00 126.22 406 TYR A CA 1
ATOM 6411 C C . TYR B 1 406 ? 56.815 -11.878 324.751 1.00 119.98 406 TYR A C 1
ATOM 6412 O O . TYR B 1 406 ? 57.867 -12.515 324.841 1.00 122.37 406 TYR A O 1
ATOM 6421 N N . LEU B 1 407 ? 55.630 -12.480 324.606 1.00 115.63 407 LEU A N 1
ATOM 6422 C CA . LEU B 1 407 ? 55.564 -13.926 324.427 1.00 118.70 407 LEU A CA 1
ATOM 6423 C C . LEU B 1 407 ? 56.419 -14.375 323.257 1.00 125.14 407 LEU A C 1
ATOM 6424 O O . LEU B 1 407 ? 57.143 -15.371 323.352 1.00 130.06 407 LEU A O 1
ATOM 6429 N N . ARG B 1 408 ? 56.387 -13.638 322.152 1.00 126.56 408 ARG A N 1
ATOM 6430 C CA . ARG B 1 408 ? 57.153 -14.081 320.995 1.00 125.91 408 ARG A CA 1
ATOM 6431 C C . ARG B 1 408 ? 58.656 -13.925 321.241 1.00 125.45 408 ARG A C 1
ATOM 6432 O O . ARG B 1 408 ? 59.429 -14.846 320.952 1.00 125.08 408 ARG A O 1
ATOM 6440 N N . THR B 1 409 ? 59.077 -12.808 321.846 1.00 125.35 409 THR A N 1
ATOM 6441 C CA . THR B 1 409 ? 60.495 -12.566 322.105 1.00 124.72 409 THR A CA 1
ATOM 6442 C C . THR B 1 409 ? 61.070 -13.607 323.060 1.00 124.16 409 THR A C 1
ATOM 6443 O O . THR B 1 409 ? 62.057 -14.287 322.749 1.00 127.06 409 THR A O 1
ATOM 6447 N N . VAL B 1 410 ? 60.457 -13.743 324.235 1.00 123.62 410 VAL A N 1
ATOM 6448 C CA . VAL B 1 410 ? 60.872 -14.762 325.200 1.00 122.37 410 VAL A CA 1
ATOM 6449 C C . VAL B 1 410 ? 60.899 -16.149 324.557 1.00 120.73 410 VAL A C 1
ATOM 6450 O O . VAL B 1 410 ? 61.930 -16.824 324.569 1.00 125.23 410 VAL A O 1
ATOM 6454 N N . PHE B 1 411 ? 59.778 -16.598 323.974 1.00 120.72 411 PHE A N 1
ATOM 6455 C CA . PHE B 1 411 ? 59.737 -17.950 323.421 1.00 121.74 411 PHE A CA 1
ATOM 6456 C C . PHE B 1 411 ? 60.857 -18.159 322.415 1.00 123.83 411 PHE A C 1
ATOM 6457 O O . PHE B 1 411 ? 61.582 -19.158 322.474 1.00 123.80 411 PHE A O 1
ATOM 6465 N N . ASP B 1 412 ? 60.983 -17.246 321.444 1.00 125.19 412 ASP A N 1
ATOM 6466 C CA . ASP B 1 412 ? 61.995 -17.324 320.400 1.00 124.20 412 ASP A CA 1
ATOM 6467 C C . ASP B 1 412 ? 63.357 -16.773 320.852 1.00 121.52 412 ASP A C 1
ATOM 6468 O O . ASP B 1 412 ? 64.136 -16.307 320.025 1.00 123.66 412 ASP A O 1
ATOM 6470 N N . LYS B 1 413 ? 63.640 -16.734 322.147 1.00 123.34 413 LYS A N 1
ATOM 6471 C CA . LYS B 1 413 ? 64.963 -16.335 322.614 1.00 123.07 413 LYS A CA 1
ATOM 6472 C C . LYS B 1 413 ? 66.047 -17.409 322.480 1.00 124.71 413 LYS A C 1
ATOM 6473 O O . LYS B 1 413 ? 67.217 -17.088 322.713 1.00 126.75 413 LYS A O 1
ATOM 6475 N N . ASP B 1 414 ? 65.719 -18.666 322.158 1.00 127.25 414 ASP A N 1
ATOM 6476 C CA . ASP B 1 414 ? 66.773 -19.682 322.105 1.00 129.89 414 ASP A CA 1
ATOM 6477 C C . ASP B 1 414 ? 66.502 -20.819 321.119 1.00 131.41 414 ASP A C 1
ATOM 6478 O O . ASP B 1 414 ? 66.206 -20.587 319.941 1.00 130.66 414 ASP A O 1
ATOM 6480 N N . PRO B 1 415 ? 66.601 -22.058 321.591 1.00 132.91 415 PRO A N 1
ATOM 6481 C CA . PRO B 1 415 ? 66.435 -23.201 320.708 1.00 133.58 415 PRO A CA 1
ATOM 6482 C C . PRO B 1 415 ? 65.431 -24.168 321.308 1.00 136.96 415 PRO A C 1
ATOM 6483 O O . PRO B 1 415 ? 64.806 -23.847 322.327 1.00 136.77 415 PRO A O 1
ATOM 6485 N N . ASP B 1 416 ? 65.327 -25.382 320.754 1.00 138.34 416 ASP A N 1
ATOM 6486 C CA . ASP B 1 416 ? 64.172 -26.229 321.017 1.00 138.07 416 ASP A CA 1
ATOM 6487 C C . ASP B 1 416 ? 64.186 -26.831 322.413 1.00 133.60 416 ASP A C 1
ATOM 6488 O O . ASP B 1 416 ? 63.370 -27.720 322.699 1.00 128.56 416 ASP A O 1
ATOM 6490 N N . ILE B 1 417 ? 65.067 -26.334 323.287 1.00 135.85 417 ILE A N 1
ATOM 6491 C CA . ILE B 1 417 ? 65.172 -26.757 324.674 1.00 135.36 417 ILE A CA 1
ATOM 6492 C C . ILE B 1 417 ? 64.744 -25.689 325.662 1.00 134.61 417 ILE A C 1
ATOM 6493 O O . ILE B 1 417 ? 64.144 -26.013 326.677 1.00 136.70 417 ILE A O 1
ATOM 6495 N N . VAL B 1 418 ? 65.081 -24.419 325.406 1.00 135.63 418 VAL A N 1
ATOM 6496 C CA . VAL B 1 418 ? 64.655 -23.315 326.268 1.00 134.98 418 VAL A CA 1
ATOM 6497 C C . VAL B 1 418 ? 63.229 -22.850 325.980 1.00 134.04 418 VAL A C 1
ATOM 6498 O O . VAL B 1 418 ? 62.580 -22.278 326.866 1.00 130.99 418 VAL A O 1
ATOM 6500 N N . ALA B 1 419 ? 62.759 -22.988 324.736 1.00 134.90 419 ALA A N 1
ATOM 6501 C CA . ALA B 1 419 ? 61.355 -22.703 324.450 1.00 133.54 419 ALA A CA 1
ATOM 6502 C C . ALA B 1 419 ? 60.463 -23.474 325.412 1.00 129.88 419 ALA A C 1
ATOM 6503 O O . ALA B 1 419 ? 59.557 -22.906 326.041 1.00 129.46 419 ALA A O 1
ATOM 6505 N N . ARG B 1 420 ? 60.715 -24.783 325.516 1.00 131.48 420 ARG A N 1
ATOM 6506 C CA . ARG B 1 420 ? 60.066 -25.615 326.514 1.00 128.08 420 ARG A CA 1
ATOM 6507 C C . ARG B 1 420 ? 60.104 -24.948 327.880 1.00 127.28 420 ARG A C 1
ATOM 6508 O O . ARG B 1 420 ? 59.118 -24.978 328.615 1.00 126.47 420 ARG A O 1
ATOM 6516 N N . ARG B 1 421 ? 61.250 -24.373 328.250 1.00 129.60 421 ARG A N 1
ATOM 6517 C CA . ARG B 1 421 ? 61.398 -23.757 329.568 1.00 130.32 421 ARG A CA 1
ATOM 6518 C C . ARG B 1 421 ? 60.508 -22.529 329.729 1.00 127.28 421 ARG A C 1
ATOM 6519 O O . ARG B 1 421 ? 59.848 -22.362 330.760 1.00 127.32 421 ARG A O 1
ATOM 6527 N N . LYS B 1 422 ? 60.454 -21.689 328.703 1.00 125.73 422 LYS A N 1
ATOM 6528 C CA . LYS B 1 422 ? 59.626 -20.465 328.833 1.00 122.47 422 LYS A CA 1
ATOM 6529 C C . LYS B 1 422 ? 58.143 -20.853 328.911 1.00 122.87 422 LYS A C 1
ATOM 6530 O O . LYS B 1 422 ? 57.419 -20.226 329.706 1.00 123.37 422 LYS A O 1
ATOM 6536 N N . VAL B 1 423 ? 57.731 -21.893 328.180 1.00 124.09 423 VAL A N 1
ATOM 6537 C CA . VAL B 1 423 ? 56.354 -22.384 328.256 1.00 126.51 423 VAL A CA 1
ATOM 6538 C C . VAL B 1 423 ? 56.069 -23.083 329.596 1.00 127.16 423 VAL A C 1
ATOM 6539 O O . VAL B 1 423 ? 54.999 -22.898 330.199 1.00 128.19 423 VAL A O 1
ATOM 6543 N N . LEU B 1 424 ? 56.993 -23.911 330.067 1.00 124.97 424 LEU A N 1
ATOM 6544 C CA . LEU B 1 424 ? 56.806 -24.530 331.368 1.00 123.54 424 LEU A CA 1
ATOM 6545 C C . LEU B 1 424 ? 56.724 -23.487 332.479 1.00 124.09 424 LEU A C 1
ATOM 6546 O O . LEU B 1 424 ? 55.971 -23.664 333.445 1.00 126.66 424 LEU A O 1
ATOM 6551 N N . ALA B 1 425 ? 57.456 -22.380 332.353 1.00 122.91 425 ALA A N 1
ATOM 6552 C CA . ALA B 1 425 ? 57.380 -21.354 333.381 1.00 124.03 425 ALA A CA 1
ATOM 6553 C C . ALA B 1 425 ? 56.029 -20.671 333.398 1.00 123.15 425 ALA A C 1
ATOM 6554 O O . ALA B 1 425 ? 55.486 -20.355 334.467 1.00 123.14 425 ALA A O 1
ATOM 6556 N N . GLY B 1 426 ? 55.453 -20.462 332.215 1.00 122.21 426 GLY A N 1
ATOM 6557 C CA . GLY B 1 426 ? 54.068 -20.000 332.146 1.00 121.57 426 GLY A CA 1
ATOM 6558 C C . GLY B 1 426 ? 53.113 -20.969 332.845 1.00 122.60 426 GLY A C 1
ATOM 6559 O O . GLY B 1 426 ? 52.294 -20.567 333.694 1.00 123.92 426 GLY A O 1
ATOM 6560 N N . LEU B 1 427 ? 53.196 -22.254 332.491 1.00 124.10 427 LEU A N 1
ATOM 6561 C CA . LEU B 1 427 ? 52.331 -23.242 333.135 1.00 125.47 427 LEU A CA 1
ATOM 6562 C C . LEU B 1 427 ? 52.488 -23.221 334.649 1.00 129.43 427 LEU A C 1
ATOM 6563 O O . LEU B 1 427 ? 51.523 -23.470 335.383 1.00 131.43 427 LEU A O 1
ATOM 6568 N N . ALA B 1 428 ? 53.685 -22.909 335.137 1.00 130.02 428 ALA A N 1
ATOM 6569 C CA . ALA B 1 428 ? 53.887 -22.947 336.579 1.00 127.72 428 ALA A CA 1
ATOM 6570 C C . ALA B 1 428 ? 53.281 -21.724 337.253 1.00 126.87 428 ALA A C 1
ATOM 6571 O O . ALA B 1 428 ? 52.801 -21.817 338.385 1.00 128.60 428 ALA A O 1
ATOM 6573 N N . GLN B 1 429 ? 53.344 -20.555 336.614 1.00 129.68 429 GLN A N 1
ATOM 6574 C CA . GLN B 1 429 ? 52.570 -19.431 337.147 1.00 126.75 429 GLN A CA 1
ATOM 6575 C C . GLN B 1 429 ? 51.094 -19.805 337.249 1.00 127.20 429 GLN A C 1
ATOM 6576 O O . GLN B 1 429 ? 50.401 -19.425 338.202 1.00 129.68 429 GLN A O 1
ATOM 6582 N N . VAL B 1 430 ? 50.590 -20.567 336.282 1.00 126.17 430 VAL A N 1
ATOM 6583 C CA . VAL B 1 430 ? 49.202 -21.022 336.390 1.00 125.92 430 VAL A CA 1
ATOM 6584 C C . VAL B 1 430 ? 48.992 -21.884 337.631 1.00 128.53 430 VAL A C 1
ATOM 6585 O O . VAL B 1 430 ? 48.132 -21.595 338.473 1.00 133.57 430 VAL A O 1
ATOM 6589 N N . ALA B 1 431 ? 49.756 -22.975 337.741 1.00 131.50 431 ALA A N 1
ATOM 6590 C CA . ALA B 1 431 ? 49.673 -23.842 338.920 1.00 131.31 431 ALA A CA 1
ATOM 6591 C C . ALA B 1 431 ? 49.789 -23.054 340.221 1.00 131.88 431 ALA A C 1
ATOM 6592 O O . ALA B 1 431 ? 49.121 -23.370 341.213 1.00 133.31 431 ALA A O 1
ATOM 6594 N N . ARG B 1 432 ? 50.677 -22.054 340.211 1.00 131.52 432 ARG A N 1
ATOM 6595 C CA . ARG B 1 432 ? 50.867 -21.166 341.386 1.00 131.17 432 ARG A CA 1
ATOM 6596 C C . ARG B 1 432 ? 49.499 -20.566 341.706 1.00 134.89 432 ARG A C 1
ATOM 6597 O O . ARG B 1 432 ? 49.029 -20.746 342.844 1.00 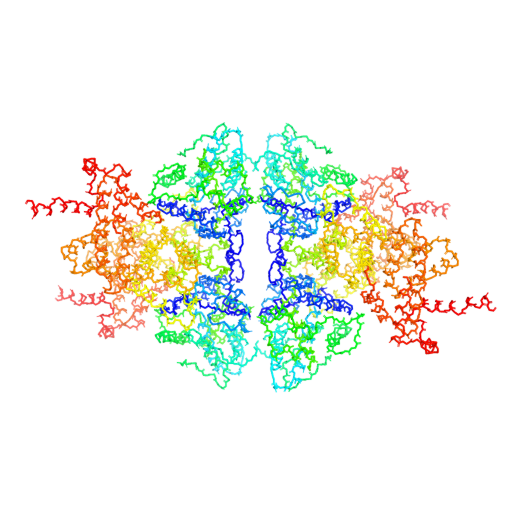138.82 432 ARG A O 1
ATOM 6605 N N . PHE B 1 433 ? 48.906 -19.885 340.717 1.00 138.17 433 PHE A N 1
ATOM 6606 C CA . PHE B 1 433 ? 47.578 -19.299 340.830 1.00 140.04 433 PHE A CA 1
ATOM 6607 C C . PHE B 1 433 ? 46.599 -20.282 341.470 1.00 139.45 433 PHE A C 1
ATOM 6608 O O . PHE B 1 433 ? 45.749 -19.874 342.267 1.00 142.19 433 PHE A O 1
ATOM 6616 N N . TYR B 1 434 ? 46.766 -21.591 341.221 1.00 136.01 434 TYR A N 1
ATOM 6617 C CA . TYR B 1 434 ? 45.801 -22.550 341.768 1.00 135.67 434 TYR A CA 1
ATOM 6618 C C . TYR B 1 434 ? 46.109 -22.959 343.213 1.00 140.61 434 TYR A C 1
ATOM 6619 O O . TYR B 1 434 ? 45.187 -23.347 343.941 1.00 139.93 434 TYR A O 1
ATOM 6628 N N . GLU B 1 435 ? 47.398 -22.989 343.610 1.00 142.71 435 GLU A N 1
ATOM 6629 C CA . GLU B 1 435 ? 47.888 -23.458 344.955 1.00 144.74 435 GLU A CA 1
ATOM 6630 C C . GLU B 1 435 ? 47.507 -22.478 346.075 1.00 146.61 435 GLU A C 1
ATOM 6631 O O . GLU B 1 435 ? 46.384 -22.575 346.604 1.00 151.58 435 GLU A O 1
ATOM 6637 N N . GLY B 1 436 ? 48.306 -21.420 346.262 1.00 146.59 436 GLY A N 1
ATOM 6638 C CA . GLY B 1 436 ? 48.012 -20.446 347.333 1.00 149.37 436 GLY A CA 1
ATOM 6639 C C . GLY B 1 436 ? 47.840 -18.992 346.899 1.00 149.40 436 GLY A C 1
ATOM 6640 O O . GLY B 1 436 ? 47.791 -18.143 347.805 1.00 147.60 436 GLY A O 1
ATOM 6641 N N . PRO B 1 437 ? 47.703 -18.620 345.603 1.00 154.27 437 PRO A N 1
ATOM 6642 C CA . PRO B 1 437 ? 47.549 -17.198 345.242 1.00 156.72 437 PRO A CA 1
ATOM 6643 C C . PRO B 1 437 ? 46.259 -16.667 345.884 1.00 157.81 437 PRO A C 1
ATOM 6644 O O . PRO B 1 437 ? 46.257 -15.597 346.466 1.00 152.54 437 PRO A O 1
ATOM 6648 N N . TRP B 1 438 ? 45.208 -17.475 345.752 1.00 158.64 438 TRP A N 1
ATOM 6649 C CA . TRP B 1 438 ? 43.851 -17.333 346.338 1.00 160.41 438 TRP A CA 1
ATOM 6650 C C . TRP B 1 438 ? 43.597 -18.771 346.771 1.00 159.17 438 TRP A C 1
ATOM 6651 O O . TRP B 1 438 ? 44.248 -19.211 347.735 1.00 157.16 438 TRP A O 1
ATOM 6662 N N . GLY B 1 439 ? 42.737 -19.492 346.051 1.00 160.02 439 GLY A N 1
ATOM 6663 C CA . GLY B 1 439 ? 42.718 -20.922 346.312 1.00 158.93 439 GLY A CA 1
ATOM 6664 C C . GLY B 1 439 ? 42.238 -21.214 347.721 1.00 158.60 439 GLY A C 1
ATOM 6665 O O . GLY B 1 439 ? 41.092 -20.924 348.087 1.00 160.68 439 GLY A O 1
ATOM 6666 N N . SER B 1 440 ? 43.111 -21.798 348.535 1.00 155.23 440 SER A N 1
ATOM 6667 C CA . SER B 1 440 ? 42.782 -21.928 349.946 1.00 155.11 440 SER A CA 1
ATOM 6668 C C . SER B 1 440 ? 43.975 -21.654 350.859 1.00 154.02 440 SER A C 1
ATOM 6669 O O . SER B 1 440 ? 43.947 -22.058 352.031 1.00 153.69 440 SER A O 1
ATOM 6671 N N . PRO B 1 441 ? 45.027 -21.002 350.355 1.00 152.82 441 PRO A N 1
ATOM 6672 C CA . PRO B 1 441 ? 46.160 -20.570 351.167 1.00 149.18 441 PRO A CA 1
ATOM 6673 C C . PRO B 1 441 ? 46.900 -21.804 351.666 1.00 152.51 441 PRO A C 1
ATOM 6674 O O . PRO B 1 441 ? 48.110 -21.938 351.453 1.00 154.94 441 PRO A O 1
ATOM 6676 N N . THR B 1 442 ? 46.177 -22.703 352.339 1.00 154.23 442 THR A N 1
ATOM 6677 C CA . THR B 1 442 ? 46.746 -23.965 352.791 1.00 150.66 442 THR A CA 1
ATOM 6678 C C . THR B 1 442 ? 47.385 -24.721 351.633 1.00 150.55 442 THR A C 1
ATOM 6679 O O . THR B 1 442 ? 46.858 -24.726 350.518 1.00 154.00 442 THR A O 1
ATOM 6681 N N . LYS B 1 443 ? 48.519 -25.366 351.939 1.00 151.25 443 LYS A N 1
ATOM 6682 C CA . LYS B 1 443 ? 49.459 -26.056 351.052 1.00 148.07 443 LYS A CA 1
ATOM 6683 C C . LYS B 1 443 ? 50.791 -25.325 351.094 1.00 146.20 443 LYS A C 1
ATOM 6684 O O . LYS B 1 443 ? 50.825 -24.099 351.232 1.00 146.70 443 LYS A O 1
ATOM 6686 N N . VAL B 1 444 ? 51.878 -26.092 350.998 1.00 144.29 444 VAL A N 1
ATOM 6687 C CA . VAL B 1 444 ? 53.260 -25.636 350.918 1.00 142.72 444 VAL A CA 1
ATOM 6688 C C . VAL B 1 444 ? 54.138 -26.852 351.142 1.00 147.68 444 VAL A C 1
ATOM 6689 O O . VAL B 1 444 ? 54.956 -27.216 350.292 1.00 151.27 444 VAL A O 1
ATOM 6691 N N . PRO B 1 445 ? 53.960 -27.479 352.301 1.00 154.02 445 PRO A N 1
ATOM 6692 C CA . PRO B 1 445 ? 54.610 -28.733 352.652 1.00 154.42 445 PRO A CA 1
ATOM 6693 C C . PRO B 1 445 ? 53.751 -29.473 353.665 1.00 153.50 445 PRO A C 1
ATOM 6694 O O . PRO B 1 445 ? 53.970 -30.661 353.925 1.00 155.26 445 PRO A O 1
ATOM 6696 N N . SER B 1 446 ? 52.792 -28.764 354.262 1.00 150.34 446 SER A N 1
ATOM 6697 C CA . SER B 1 446 ? 51.882 -29.326 355.252 1.00 151.69 446 SER A CA 1
ATOM 6698 C C . SER B 1 446 ? 52.620 -29.788 356.505 1.00 155.42 446 SER A C 1
ATOM 6699 O O . SER B 1 446 ? 52.172 -29.509 357.621 1.00 154.96 446 SER A O 1
ATOM 6701 N N . CYS B 1 447 ? 53.751 -30.482 356.344 1.00 160.47 447 CYS A N 1
ATOM 6702 C CA . CYS B 1 447 ? 54.575 -30.903 357.481 1.00 156.18 447 CYS A CA 1
ATOM 6703 C C . CYS B 1 447 ? 56.052 -30.767 357.118 1.00 157.46 447 CYS A C 1
ATOM 6704 O O . CYS B 1 447 ? 56.616 -31.631 356.442 1.00 154.40 447 CYS A O 1
ATOM 6706 N N . ASP B 1 448 ? 56.666 -29.675 357.570 1.00 159.85 448 ASP A N 1
ATOM 6707 C CA . ASP B 1 448 ? 58.105 -29.444 357.488 1.00 159.83 448 ASP A CA 1
ATOM 6708 C C . ASP B 1 448 ? 58.465 -28.326 358.461 1.00 160.46 448 ASP A C 1
ATOM 6709 O O . ASP B 1 448 ? 58.798 -27.217 358.028 1.00 163.10 448 ASP A O 1
ATOM 6711 N N . ASP B 1 449 ? 58.410 -28.621 359.766 1.00 156.10 449 ASP A N 1
ATOM 6712 C CA . ASP B 1 449 ? 58.293 -27.630 360.835 1.00 152.51 449 ASP A CA 1
ATOM 6713 C C . ASP B 1 449 ? 56.972 -26.882 360.727 1.00 151.51 449 ASP A C 1
ATOM 6714 O O . ASP B 1 449 ? 56.939 -25.749 360.247 1.00 150.70 449 ASP A O 1
ATOM 6716 N N . ALA B 1 450 ? 55.894 -27.483 361.244 1.00 154.37 450 ALA A N 1
ATOM 6717 C CA . ALA B 1 450 ? 54.532 -27.069 360.902 1.00 151.22 450 ALA A CA 1
ATOM 6718 C C . ALA B 1 450 ? 54.184 -25.656 361.355 1.00 151.14 450 ALA A C 1
ATOM 6719 O O . ALA B 1 450 ? 53.236 -25.064 360.819 1.00 148.08 450 ALA A O 1
ATOM 6721 N N . THR B 1 451 ? 54.905 -25.111 362.337 1.00 153.27 451 THR A N 1
ATOM 6722 C CA . THR B 1 451 ? 54.764 -23.696 362.672 1.00 152.65 451 THR A CA 1
ATOM 6723 C C . THR B 1 451 ? 55.010 -22.808 361.452 1.00 152.19 451 THR A C 1
ATOM 6724 O O . THR B 1 451 ? 54.223 -21.894 361.154 1.00 149.17 451 THR A O 1
ATOM 6726 N N . LEU B 1 452 ? 56.097 -23.086 360.716 1.00 152.87 452 LEU A N 1
ATOM 6727 C CA . LEU B 1 452 ? 56.449 -22.276 359.553 1.00 150.78 452 LEU A CA 1
ATOM 6728 C C . LEU B 1 452 ? 55.408 -22.392 358.453 1.00 148.58 452 LEU A C 1
ATOM 6729 O O . LEU B 1 452 ? 55.136 -21.412 357.760 1.00 147.81 452 LEU A O 1
ATOM 6731 N N . ARG B 1 453 ? 54.804 -23.566 358.283 1.00 148.14 453 ARG A N 1
ATOM 6732 C CA . ARG B 1 453 ? 53.766 -23.704 357.269 1.00 147.75 453 ARG A CA 1
ATOM 6733 C C . ARG B 1 453 ? 52.515 -22.919 357.651 1.00 145.89 453 ARG A C 1
ATOM 6734 O O . ARG B 1 453 ? 51.995 -22.138 356.850 1.00 145.12 453 ARG A O 1
ATOM 6736 N N . THR B 1 454 ? 52.004 -23.114 358.868 1.00 149.97 454 THR A N 1
ATOM 6737 C CA . THR B 1 454 ? 50.801 -22.376 359.261 1.00 148.20 454 THR A CA 1
ATOM 6738 C C . THR B 1 454 ? 51.003 -20.863 359.317 1.00 144.91 454 THR A C 1
ATOM 6739 O O . THR B 1 454 ? 50.008 -20.130 359.313 1.00 138.05 454 THR A O 1
ATOM 6741 N N . GLN B 1 455 ? 52.250 -20.385 359.429 1.00 148.27 455 GLN A N 1
ATOM 6742 C CA . GLN B 1 455 ? 52.554 -18.952 359.390 1.00 145.04 455 GLN A CA 1
ATOM 6743 C C . GLN B 1 455 ? 52.762 -18.436 357.962 1.00 143.24 455 GLN A C 1
ATOM 6744 O O . GLN B 1 455 ? 52.261 -17.361 357.581 1.00 142.93 455 GLN A O 1
ATOM 6746 N N . ALA B 1 456 ? 53.542 -19.164 357.167 1.00 142.56 456 ALA A N 1
ATOM 6747 C CA . ALA B 1 456 ? 53.742 -18.749 355.794 1.00 138.60 456 ALA A CA 1
ATOM 6748 C C . ALA B 1 456 ? 52.428 -18.773 355.037 1.00 140.36 456 ALA A C 1
ATOM 6749 O O . ALA B 1 456 ? 52.250 -18.004 354.095 1.00 137.61 456 ALA A O 1
ATOM 6751 N N . GLY B 1 457 ? 51.486 -19.629 355.439 1.00 141.99 457 GLY A N 1
ATOM 6752 C CA . GLY B 1 457 ? 50.149 -19.537 354.869 1.00 137.19 457 GLY A CA 1
ATOM 6753 C C . GLY B 1 457 ? 49.536 -18.185 355.149 1.00 132.36 457 GLY A C 1
ATOM 6754 O O . GLY B 1 457 ? 48.787 -17.671 354.322 1.00 135.13 457 GLY A O 1
ATOM 6755 N N . ILE B 1 458 ? 49.844 -17.587 356.299 1.00 134.71 458 ILE A N 1
ATOM 6756 C CA . ILE B 1 458 ? 49.347 -16.244 356.562 1.00 133.25 458 ILE A CA 1
ATOM 6757 C C . ILE B 1 458 ? 50.025 -15.247 355.644 1.00 133.34 458 ILE A C 1
ATOM 6758 O O . ILE B 1 458 ? 49.387 -14.323 355.132 1.00 131.53 458 ILE A O 1
ATOM 6760 N N . ALA B 1 459 ? 51.319 -15.422 355.418 1.00 131.66 459 ALA A N 1
ATOM 6761 C CA . ALA B 1 459 ? 51.981 -14.544 354.457 1.00 131.23 459 ALA A CA 1
ATOM 6762 C C . ALA B 1 459 ? 51.340 -14.657 353.076 1.00 132.65 459 ALA A C 1
ATOM 6763 O O . ALA B 1 459 ? 51.036 -13.644 352.436 1.00 133.87 459 ALA A O 1
ATOM 6765 N N . LEU B 1 460 ? 51.090 -15.886 352.625 1.00 131.06 460 LEU A N 1
ATOM 6766 C CA . LEU B 1 460 ? 50.520 -16.111 351.303 1.00 127.40 460 LEU A CA 1
ATOM 6767 C C . LEU B 1 460 ? 49.073 -15.654 351.221 1.00 129.70 460 LEU A C 1
ATOM 6768 O O . LEU B 1 460 ? 48.619 -15.243 350.152 1.00 133.71 460 LEU A O 1
ATOM 6770 N N . ALA B 1 461 ? 48.329 -15.739 352.317 1.00 128.96 461 ALA A N 1
ATOM 6771 C CA . ALA B 1 461 ? 46.955 -15.260 352.348 1.00 127.54 461 ALA A CA 1
ATOM 6772 C C . ALA B 1 461 ? 46.901 -13.745 352.424 1.00 128.74 461 ALA A C 1
ATOM 6773 O O . ALA B 1 461 ? 45.917 -13.134 351.990 1.00 133.99 461 ALA A O 1
ATOM 6775 N N . ALA B 1 462 ? 47.913 -13.136 353.029 1.00 125.36 462 ALA A N 1
ATOM 6776 C CA . ALA B 1 462 ? 47.925 -11.698 353.223 1.00 124.84 462 ALA A CA 1
ATOM 6777 C C . ALA B 1 462 ? 48.339 -11.000 351.941 1.00 127.07 462 ALA A C 1
ATOM 6778 O O . ALA B 1 462 ? 47.709 -10.020 351.526 1.00 126.79 462 ALA A O 1
ATOM 6780 N N . LEU B 1 463 ? 49.419 -11.479 351.317 1.00 126.74 463 LEU A N 1
ATOM 6781 C CA . LEU B 1 463 ? 49.891 -10.874 350.083 1.00 120.51 463 LEU A CA 1
ATOM 6782 C C . LEU B 1 463 ? 48.819 -10.872 348.995 1.00 123.52 463 LEU A C 1
ATOM 6783 O O . LEU B 1 463 ? 48.859 -10.017 348.110 1.00 130.19 463 LEU A O 1
ATOM 6785 N N . ARG B 1 464 ? 47.823 -11.754 349.075 1.00 123.35 464 ARG A N 1
ATOM 6786 C CA . ARG B 1 464 ? 46.705 -11.756 348.131 1.00 119.97 464 ARG A CA 1
ATOM 6787 C C . ARG B 1 464 ? 45.556 -10.877 348.583 1.00 120.09 464 ARG A C 1
ATOM 6788 O O . ARG B 1 464 ? 44.401 -11.270 348.473 1.00 121.41 464 ARG A O 1
ATOM 6790 N N . GLU B 1 465 ? 45.833 -9.708 349.123 1.00 123.09 465 GLU A N 1
ATOM 6791 C CA . GLU B 1 465 ? 44.761 -8.798 349.498 1.00 123.15 465 GLU A CA 1
ATOM 6792 C C . GLU B 1 465 ? 45.109 -7.334 349.275 1.00 126.30 465 GLU A C 1
ATOM 6793 O O . GLU B 1 465 ? 44.237 -6.490 349.484 1.00 123.33 465 GLU A O 1
ATOM 6795 N N . GLY B 1 466 ? 46.338 -6.997 348.863 1.00 129.17 466 GLY A N 1
ATOM 6796 C CA . GLY B 1 466 ? 46.721 -5.612 348.603 1.00 131.39 466 GLY A CA 1
ATOM 6797 C C . GLY B 1 466 ? 47.898 -5.509 347.627 1.00 133.22 466 GLY A C 1
ATOM 6798 O O . GLY B 1 466 ? 48.128 -6.425 346.818 1.00 129.28 466 GLY A O 1
ATOM 6799 N N . GLY B 1 467 ? 48.659 -4.407 347.734 1.00 139.71 467 GLY A N 1
ATOM 6800 C CA . GLY B 1 467 ? 49.568 -3.935 346.684 1.00 142.55 467 GLY A CA 1
ATOM 6801 C C . GLY B 1 467 ? 50.687 -4.909 346.325 1.00 137.90 467 GLY A C 1
ATOM 6802 O O . GLY B 1 467 ? 51.195 -4.840 345.199 1.00 137.63 467 GLY A O 1
ATOM 6803 N N . HIS B 1 468 ? 51.076 -5.812 347.221 1.00 133.72 468 HIS A N 1
ATOM 6804 C CA . HIS B 1 468 ? 52.036 -6.849 346.852 1.00 128.57 468 HIS A CA 1
ATOM 6805 C C . HIS B 1 468 ? 51.383 -7.783 345.839 1.00 131.82 468 HIS A C 1
ATOM 6806 O O . HIS B 1 468 ? 50.575 -8.641 346.189 1.00 130.67 468 HIS A O 1
ATOM 6808 N N . ASP B 1 469 ? 51.688 -7.572 344.561 1.00 134.46 469 ASP A N 1
ATOM 6809 C CA . ASP B 1 469 ? 51.334 -8.512 343.511 1.00 126.77 469 ASP A CA 1
ATOM 6810 C C . ASP B 1 469 ? 52.505 -8.895 342.622 1.00 127.87 469 ASP A C 1
ATOM 6811 O O . ASP B 1 469 ? 52.424 -9.930 341.964 1.00 129.94 469 ASP A O 1
ATOM 6813 N N . ILE B 1 470 ? 53.608 -8.148 342.625 1.00 123.63 470 ILE A N 1
ATOM 6814 C CA . ILE B 1 470 ? 54.806 -8.618 341.937 1.00 130.97 470 ILE A CA 1
ATOM 6815 C C . ILE B 1 470 ? 55.460 -9.750 342.728 1.00 133.50 470 ILE A C 1
ATOM 6816 O O . ILE B 1 470 ? 56.040 -10.701 342.163 1.00 135.54 470 ILE A O 1
ATOM 6818 N N . VAL B 1 471 ? 55.383 -9.638 344.048 1.00 131.60 471 VAL A N 1
ATOM 6819 C CA . VAL B 1 471 ? 55.593 -10.756 344.950 1.00 131.64 471 VAL A CA 1
ATOM 6820 C C . VAL B 1 471 ? 54.987 -12.036 344.379 1.00 133.24 471 VAL A C 1
ATOM 6821 O O . VAL B 1 471 ? 55.520 -13.122 344.624 1.00 135.69 471 VAL A O 1
ATOM 6823 N N . VAL B 1 472 ? 53.860 -11.932 343.649 1.00 134.34 472 VAL A N 1
ATOM 6824 C CA . VAL B 1 472 ? 53.263 -13.120 343.039 1.00 131.28 472 VAL A CA 1
ATOM 6825 C C . VAL B 1 472 ? 54.246 -13.793 342.105 1.00 127.70 472 VAL A C 1
ATOM 6826 O O . VAL B 1 472 ? 54.408 -15.017 342.121 1.00 127.64 472 VAL A O 1
ATOM 6828 N N . GLY B 1 473 ? 54.942 -13.008 341.306 1.00 130.00 473 GLY A N 1
ATOM 6829 C CA . GLY B 1 473 ? 55.933 -13.599 340.427 1.00 132.42 473 GLY A CA 1
ATOM 6830 C C . GLY B 1 473 ? 57.074 -14.211 341.223 1.00 135.33 473 GLY A C 1
ATOM 6831 O O . GLY B 1 473 ? 57.498 -15.348 340.956 1.00 135.81 473 GLY A O 1
ATOM 6832 N N . LEU B 1 474 ? 57.538 -13.506 342.254 1.00 134.16 474 LEU A N 1
ATOM 6833 C CA . LEU B 1 474 ? 58.715 -14.022 342.951 1.00 135.53 474 LEU A CA 1
ATOM 6834 C C . LEU B 1 474 ? 58.415 -15.337 343.659 1.00 140.99 474 LEU A C 1
ATOM 6835 O O . LEU B 1 474 ? 59.120 -16.342 343.464 1.00 141.74 474 LEU A O 1
ATOM 6837 N N . LEU B 1 475 ? 57.342 -15.357 344.454 1.00 144.14 475 LEU A N 1
ATOM 6838 C CA . LEU B 1 475 ? 56.929 -16.581 345.129 1.00 138.85 475 LEU A CA 1
ATOM 6839 C C . LEU B 1 475 ? 56.549 -17.665 344.126 1.00 141.08 475 LEU A C 1
ATOM 6840 O O . LEU B 1 475 ? 56.757 -18.863 344.398 1.00 144.29 475 LEU A O 1
ATOM 6842 N N . THR B 1 476 ? 56.077 -17.268 342.925 1.00 141.12 476 THR A N 1
ATOM 6843 C CA . THR B 1 476 ? 55.784 -18.262 341.909 1.00 139.64 476 THR A CA 1
ATOM 6844 C C . THR B 1 476 ? 57.064 -18.934 341.480 1.00 140.79 476 THR A C 1
ATOM 6845 O O . THR B 1 476 ? 57.094 -20.153 341.323 1.00 143.83 476 THR A O 1
ATOM 6847 N N . ARG B 1 477 ? 58.173 -18.207 341.519 1.00 141.16 477 ARG A N 1
ATOM 6848 C CA . ARG B 1 477 ? 59.396 -18.881 341.111 1.00 141.68 477 ARG A CA 1
ATOM 6849 C C . ARG B 1 477 ? 59.985 -19.719 342.232 1.00 146.26 477 ARG A C 1
ATOM 6850 O O . ARG B 1 477 ? 60.460 -20.829 341.970 1.00 147.96 477 ARG A O 1
ATOM 6852 N N . TYR B 1 478 ? 59.812 -19.300 343.487 1.00 147.70 478 TYR A N 1
ATOM 6853 C CA . TYR B 1 478 ? 60.419 -20.059 344.584 1.00 148.32 478 TYR A CA 1
ATOM 6854 C C . TYR B 1 478 ? 59.710 -21.395 344.802 1.00 149.79 478 TYR A C 1
ATOM 6855 O O . TYR B 1 478 ? 60.324 -22.472 344.725 1.00 153.99 478 TYR A O 1
ATOM 6857 N N . PHE B 1 479 ? 58.399 -21.364 345.030 1.00 149.51 479 PHE A N 1
ATOM 6858 C CA . PHE B 1 479 ? 57.741 -22.662 345.149 1.00 153.50 479 PHE A CA 1
ATOM 6859 C C . PHE B 1 479 ? 57.555 -23.363 343.808 1.00 154.76 479 PHE A C 1
ATOM 6860 O O . PHE B 1 479 ? 57.230 -24.557 343.788 1.00 158.94 479 PHE A O 1
ATOM 6862 N N . ALA B 1 480 ? 57.724 -22.672 342.684 1.00 152.63 480 ALA A N 1
ATOM 6863 C CA . ALA B 1 480 ? 57.823 -23.397 341.432 1.00 153.74 480 ALA A CA 1
ATOM 6864 C C . ALA B 1 480 ? 59.015 -24.337 341.456 1.00 159.01 480 ALA A C 1
ATOM 6865 O O . ALA B 1 480 ? 58.876 -25.543 341.220 1.00 159.78 480 ALA A O 1
ATOM 6867 N N . ALA B 1 481 ? 60.184 -23.815 341.841 1.00 160.68 481 ALA A N 1
ATOM 6868 C CA . ALA B 1 481 ? 61.359 -24.671 341.946 1.00 164.45 481 ALA A CA 1
ATOM 6869 C C . ALA B 1 481 ? 61.193 -25.723 343.032 1.00 166.77 481 ALA A C 1
ATOM 6870 O O . ALA B 1 481 ? 61.804 -26.792 342.941 1.00 171.26 481 ALA A O 1
ATOM 6872 N N . HIS B 1 482 ? 60.376 -25.445 344.056 1.00 165.28 482 HIS A N 1
ATOM 6873 C CA . HIS B 1 482 ? 60.039 -26.501 345.016 1.00 168.59 482 HIS A CA 1
ATOM 6874 C C . HIS B 1 482 ? 59.206 -27.610 344.376 1.00 169.87 482 HIS A C 1
ATOM 6875 O O . HIS B 1 482 ? 59.329 -28.780 344.764 1.00 171.22 482 HIS A O 1
ATOM 6877 N N . ARG B 1 483 ? 58.348 -27.268 343.410 1.00 166.55 483 ARG A N 1
ATOM 6878 C CA . ARG B 1 483 ? 57.582 -28.301 342.724 1.00 165.83 483 ARG A CA 1
ATOM 6879 C C . ARG B 1 483 ? 58.467 -29.085 341.763 1.00 168.14 483 ARG A C 1
ATOM 6880 O O . ARG B 1 483 ? 58.296 -30.298 341.598 1.00 170.25 483 ARG A O 1
ATOM 6882 N N . LEU B 1 484 ? 59.421 -28.414 341.130 1.00 169.40 484 LEU A N 1
ATOM 6883 C CA . LEU B 1 484 ? 60.330 -29.053 340.177 1.00 172.61 484 LEU A CA 1
ATOM 6884 C C . LEU B 1 484 ? 61.704 -29.280 340.793 1.00 174.27 484 LEU A C 1
ATOM 6885 O O . LEU B 1 484 ? 62.731 -28.858 340.257 1.00 174.77 484 LEU A O 1
ATOM 6887 N N . SER B 1 485 ? 61.736 -29.957 341.935 1.00 176.38 485 SER A N 1
ATOM 6888 C CA . SER B 1 485 ? 62.967 -30.148 342.684 1.00 178.66 485 SER A CA 1
ATOM 6889 C C . SER B 1 485 ? 63.583 -31.506 342.379 1.00 181.83 485 SER A C 1
ATOM 6890 O O . SER B 1 485 ? 62.943 -32.402 341.822 1.00 181.80 485 SER A O 1
ATOM 6892 N N . SER B 1 486 ? 64.857 -31.647 342.744 1.00 182.07 486 SER A N 1
ATOM 6893 C CA . SER B 1 486 ? 65.491 -32.956 342.747 1.00 185.89 486 SER A CA 1
ATOM 6894 C C . SER B 1 486 ? 64.785 -33.815 343.787 1.00 185.88 486 SER A C 1
ATOM 6895 O O . SER B 1 486 ? 65.162 -33.811 344.962 1.00 183.88 486 SER A O 1
ATOM 6897 N N . PRO B 1 487 ? 63.752 -34.543 343.353 1.00 187.83 487 PRO A N 1
ATOM 6898 C CA . PRO B 1 487 ? 62.818 -35.203 344.260 1.00 186.28 487 PRO A CA 1
ATOM 6899 C C . PRO B 1 487 ? 63.537 -36.082 345.274 1.00 184.34 487 PRO A C 1
ATOM 6900 O O . PRO B 1 487 ? 64.537 -36.732 344.960 1.00 183.49 487 PRO A O 1
ATOM 6902 N N . GLU B 1 488 ? 63.013 -36.088 346.501 1.00 183.71 488 GLU A N 1
ATOM 6903 C CA . GLU B 1 488 ? 63.592 -36.820 347.619 1.00 184.02 488 GLU A CA 1
ATOM 6904 C C . GLU B 1 488 ? 64.995 -36.314 347.942 1.00 186.66 488 GLU A C 1
ATOM 6905 O O . GLU B 1 488 ? 65.213 -35.738 349.015 1.00 186.37 488 GLU A O 1
ATOM 6907 N N . THR B 1 489 ? 65.941 -36.506 347.012 1.00 187.31 489 THR A N 1
ATOM 6908 C CA . THR B 1 489 ? 67.345 -36.179 347.264 1.00 187.22 489 THR A CA 1
ATOM 6909 C C . THR B 1 489 ? 67.520 -34.745 347.750 1.00 188.28 489 THR A C 1
ATOM 6910 O O . THR B 1 489 ? 68.347 -34.475 348.629 1.00 189.00 489 THR A O 1
ATOM 6912 N N . VAL B 1 490 ? 66.742 -33.811 347.197 1.00 187.99 490 VAL A N 1
ATOM 6913 C CA . VAL B 1 490 ? 66.825 -32.415 347.610 1.00 189.10 490 VAL A CA 1
ATOM 6914 C C . VAL B 1 490 ? 65.463 -31.723 347.598 1.00 186.90 490 VAL A C 1
ATOM 6915 O O . VAL B 1 490 ? 65.408 -30.491 347.499 1.00 186.42 490 VAL A O 1
ATOM 6917 N N . GLU B 1 491 ? 64.365 -32.476 347.710 1.00 186.12 491 GLU A N 1
ATOM 6918 C CA . GLU B 1 491 ? 63.037 -31.889 347.541 1.00 185.50 491 GLU A CA 1
ATOM 6919 C C . GLU B 1 491 ? 62.612 -31.093 348.774 1.00 183.97 491 GLU A C 1
ATOM 6920 O O . GLU B 1 491 ? 62.149 -29.948 348.659 1.00 182.13 491 GLU A O 1
ATOM 6922 N N . SER B 1 492 ? 62.752 -31.692 349.963 1.00 182.15 492 SER A N 1
ATOM 6923 C CA . SER B 1 492 ? 62.369 -31.014 351.195 1.00 178.62 492 SER A CA 1
ATOM 6924 C C . SER B 1 492 ? 63.009 -29.639 351.299 1.00 176.55 492 SER A C 1
ATOM 6925 O O . SER B 1 492 ? 62.400 -28.706 351.838 1.00 174.87 492 SER A O 1
ATOM 6927 N N . SER B 1 493 ? 64.220 -29.491 350.757 1.00 179.05 493 SER A N 1
ATOM 6928 C CA . SER B 1 493 ? 64.947 -28.227 350.838 1.00 182.50 493 SER A CA 1
ATOM 6929 C C . SER B 1 493 ? 64.182 -27.099 350.151 1.00 179.18 493 SER A C 1
ATOM 6930 O O . SER B 1 493 ? 63.837 -26.091 350.781 1.00 180.38 493 SER A O 1
ATOM 6932 N N . ALA B 1 494 ? 63.925 -27.241 348.847 1.00 178.05 494 ALA A N 1
ATOM 6933 C CA . ALA B 1 494 ? 63.161 -26.217 348.143 1.00 175.45 494 ALA A CA 1
ATOM 6934 C C . ALA B 1 494 ? 61.751 -26.086 348.719 1.00 173.99 494 ALA A C 1
ATOM 6935 O O . ALA B 1 494 ? 61.193 -24.974 348.771 1.00 171.69 494 ALA A O 1
ATOM 6937 N N . ARG B 1 495 ? 61.177 -27.204 349.183 1.00 174.10 495 ARG A N 1
ATOM 6938 C CA . ARG B 1 495 ? 59.879 -27.166 349.850 1.00 172.12 495 ARG A CA 1
ATOM 6939 C C . ARG B 1 495 ? 59.866 -26.139 350.976 1.00 168.28 495 ARG A C 1
ATOM 6940 O O . ARG B 1 495 ? 58.956 -25.309 351.069 1.00 166.30 495 ARG A O 1
ATOM 6942 N N . GLN B 1 496 ? 60.879 -26.178 351.839 1.00 169.04 496 GLN A N 1
ATOM 6943 C CA . GLN B 1 496 ? 60.939 -25.220 352.944 1.00 168.64 496 GLN A CA 1
ATOM 6944 C C . GLN B 1 496 ? 61.307 -23.820 352.455 1.00 165.13 496 GLN A C 1
ATOM 6945 O O . GLN B 1 496 ? 60.799 -22.808 352.980 1.00 161.99 496 GLN A O 1
ATOM 6947 N N . PHE B 1 497 ? 62.210 -23.750 351.468 1.00 167.39 497 PHE A N 1
ATOM 6948 C CA . PHE B 1 497 ? 62.606 -22.467 350.904 1.00 162.85 497 PHE A CA 1
ATOM 6949 C C . PHE B 1 497 ? 61.381 -21.654 350.535 1.00 159.94 497 PHE A C 1
ATOM 6950 O O . PHE B 1 497 ? 61.333 -20.442 350.779 1.00 158.25 497 PHE A O 1
ATOM 6952 N N . LEU B 1 498 ? 60.374 -22.318 349.961 1.00 161.86 498 LEU A N 1
ATOM 6953 C CA . LEU B 1 498 ? 59.141 -21.630 349.585 1.00 157.27 498 LEU A CA 1
ATOM 6954 C C . LEU B 1 498 ? 58.538 -20.869 350.764 1.00 154.66 498 LEU A C 1
ATOM 6955 O O . LEU B 1 498 ? 58.285 -19.660 350.674 1.00 149.58 498 LEU A O 1
ATOM 6957 N N . LEU B 1 499 ? 58.299 -21.568 351.879 1.00 153.96 499 LEU A N 1
ATOM 6958 C CA . LEU B 1 499 ? 57.655 -20.937 353.026 1.00 150.60 499 LEU A CA 1
ATOM 6959 C C . LEU B 1 499 ? 58.490 -19.782 353.555 1.00 150.13 499 LEU A C 1
ATOM 6960 O O . LEU B 1 499 ? 57.949 -18.735 353.955 1.00 150.94 499 LEU A O 1
ATOM 6962 N N . ALA B 1 500 ? 59.816 -19.939 353.538 1.00 152.83 500 ALA A N 1
ATOM 6963 C CA . ALA B 1 500 ? 60.665 -18.840 353.996 1.00 154.10 500 ALA A CA 1
ATOM 6964 C C . ALA B 1 500 ? 60.524 -17.617 353.092 1.00 150.16 500 ALA A C 1
ATOM 6965 O O . ALA B 1 500 ? 60.412 -16.476 353.576 1.00 148.15 500 ALA A O 1
ATOM 6967 N N . ALA B 1 501 ? 60.517 -17.848 351.775 1.00 149.96 501 ALA A N 1
ATOM 6968 C CA . ALA B 1 501 ? 60.351 -16.764 350.811 1.00 148.21 501 ALA A CA 1
ATOM 6969 C C . ALA B 1 501 ? 59.037 -16.028 351.019 1.00 146.62 501 ALA A C 1
ATOM 6970 O O . ALA B 1 501 ? 58.991 -14.798 350.957 1.00 145.91 501 ALA A O 1
ATOM 6972 N N . ARG B 1 502 ? 57.954 -16.770 351.249 1.00 144.49 502 ARG A N 1
ATOM 6973 C CA . ARG B 1 502 ? 56.650 -16.130 351.400 1.00 141.20 502 ARG A CA 1
ATOM 6974 C C . ARG B 1 502 ? 56.599 -15.270 352.653 1.00 141.21 502 ARG A C 1
ATOM 6975 O O . ARG B 1 502 ? 56.070 -14.146 352.626 1.00 139.49 502 ARG A O 1
ATOM 6977 N N . SER B 1 503 ? 57.134 -15.788 353.764 1.00 144.21 503 SER A N 1
ATOM 6978 C CA . SER B 1 503 ? 57.217 -14.977 354.975 1.00 143.26 503 SER A CA 1
ATOM 6979 C C . SER B 1 503 ? 57.964 -13.680 354.700 1.00 141.55 503 SER A C 1
ATOM 6980 O O . SER B 1 503 ? 57.448 -12.584 354.957 1.00 135.72 503 SER A O 1
ATOM 6982 N N . CYS B 1 504 ? 59.172 -13.787 354.137 1.00 142.51 504 CYS A N 1
ATOM 6983 C CA . CYS B 1 504 ? 59.965 -12.588 353.883 1.00 140.38 504 CYS A CA 1
ATOM 6984 C C . CYS B 1 504 ? 59.268 -11.637 352.916 1.00 142.32 504 CYS A C 1
ATOM 6985 O O . CYS B 1 504 ? 59.416 -10.411 353.034 1.00 140.61 504 CYS A O 1
ATOM 6987 N N . ALA B 1 505 ? 58.514 -12.174 351.949 1.00 144.26 505 ALA A N 1
ATOM 6988 C CA . ALA B 1 505 ? 57.885 -11.311 350.956 1.00 137.47 505 ALA A CA 1
ATOM 6989 C C . ALA B 1 505 ? 56.769 -10.500 351.594 1.00 138.00 505 ALA A C 1
ATOM 6990 O O . ALA B 1 505 ? 56.721 -9.272 351.449 1.00 135.36 505 ALA A O 1
ATOM 6992 N N . ALA B 1 506 ? 55.910 -11.160 352.378 1.00 140.71 506 ALA A N 1
ATOM 6993 C CA . ALA B 1 506 ? 54.888 -10.418 353.109 1.00 142.89 506 ALA A CA 1
ATOM 6994 C C . ALA B 1 506 ? 55.516 -9.481 354.131 1.00 143.97 506 ALA A C 1
ATOM 6995 O O . ALA B 1 506 ? 54.908 -8.470 354.503 1.00 143.12 506 ALA A O 1
ATOM 6997 N N . PHE B 1 507 ? 56.744 -9.774 354.559 1.00 144.56 507 PHE A N 1
ATOM 6998 C CA . PHE B 1 507 ? 57.454 -8.870 355.454 1.00 139.86 507 PHE A CA 1
ATOM 6999 C C . PHE B 1 507 ? 57.816 -7.570 354.751 1.00 142.36 507 PHE A C 1
ATOM 7000 O O . PHE B 1 507 ? 57.318 -6.496 355.116 1.00 141.36 507 PHE A O 1
ATOM 7002 N N . TYR B 1 508 ? 58.695 -7.656 353.746 1.00 140.30 508 TYR A N 1
ATOM 7003 C CA . TYR B 1 508 ? 59.058 -6.470 352.981 1.00 142.68 508 TYR A CA 1
ATOM 7004 C C . TYR B 1 508 ? 57.813 -5.733 352.534 1.00 141.07 508 TYR A C 1
ATOM 7005 O O . TYR B 1 508 ? 57.820 -4.503 352.450 1.00 143.05 508 TYR A O 1
ATOM 7007 N N . ALA B 1 509 ? 56.719 -6.466 352.309 1.00 143.59 509 ALA A N 1
ATOM 7008 C CA . ALA B 1 509 ? 55.448 -5.833 351.976 1.00 144.14 509 ALA A CA 1
ATOM 7009 C C . ALA B 1 509 ? 54.909 -5.015 353.145 1.00 143.88 509 ALA A C 1
ATOM 7010 O O . ALA B 1 509 ? 54.533 -3.850 352.978 1.00 148.82 509 ALA A O 1
ATOM 7012 N N . LEU B 1 510 ? 54.848 -5.615 354.335 1.00 146.13 510 LEU A N 1
ATOM 7013 C CA . LEU B 1 510 ? 54.367 -4.888 355.502 1.00 140.30 510 LEU A CA 1
ATOM 7014 C C . LEU B 1 510 ? 55.191 -3.632 355.735 1.00 144.59 510 LEU A C 1
ATOM 7015 O O . LEU B 1 510 ? 54.654 -2.563 356.051 1.00 156.49 510 LEU A O 1
ATOM 7017 N N . TRP B 1 511 ? 56.493 -3.728 355.507 1.00 147.89 511 TRP A N 1
ATOM 7018 C CA . TRP B 1 511 ? 57.376 -2.601 355.778 1.00 154.88 511 TRP A CA 1
ATOM 7019 C C . TRP B 1 511 ? 57.207 -1.493 354.740 1.00 156.13 511 TRP A C 1
ATOM 7020 O O . TRP B 1 511 ? 56.948 -0.332 355.091 1.00 159.41 511 TRP A O 1
ATOM 7022 N N . ARG B 1 512 ? 57.361 -1.827 353.448 1.00 154.40 512 ARG A N 1
ATOM 7023 C CA . ARG B 1 512 ? 57.252 -0.820 352.392 1.00 155.41 512 ARG A CA 1
ATOM 7024 C C . ARG B 1 512 ? 55.847 -0.245 352.290 1.00 158.44 512 ARG A C 1
ATOM 7025 O O . ARG B 1 512 ? 55.682 0.855 351.745 1.00 160.73 512 ARG A O 1
ATOM 7027 N N . GLY B 1 513 ? 54.834 -0.952 352.813 1.00 152.97 513 GLY A N 1
ATOM 7028 C CA . GLY B 1 513 ? 53.487 -0.403 352.876 1.00 151.74 513 GLY A CA 1
ATOM 7029 C C . GLY B 1 513 ? 53.335 0.557 354.050 1.00 155.36 513 GLY A C 1
ATOM 7030 O O . GLY B 1 513 ? 52.751 1.634 353.906 1.00 152.25 513 GLY A O 1
ATOM 7031 N N . SER B 1 514 ? 53.861 0.200 355.223 1.00 158.06 514 SER A N 1
ATOM 7032 C CA . SER B 1 514 ? 53.803 1.174 356.303 1.00 162.84 514 SER A CA 1
ATOM 7033 C C . SER B 1 514 ? 54.758 2.345 356.093 1.00 168.04 514 SER A C 1
ATOM 7034 O O . SER B 1 514 ? 54.755 3.272 356.911 1.00 175.68 514 SER A O 1
ATOM 7036 N N . PHE B 1 515 ? 55.577 2.319 355.036 1.00 165.96 515 PHE A N 1
ATOM 7037 C CA . PHE B 1 515 ? 56.334 3.497 354.618 1.00 163.17 515 PHE A CA 1
ATOM 7038 C C . PHE B 1 515 ? 55.392 4.662 354.338 1.00 163.36 515 PHE A C 1
ATOM 7039 O O . PHE B 1 515 ? 55.201 5.534 355.191 1.00 165.80 515 PHE A O 1
ATOM 7041 N N . GLY B 1 516 ? 54.802 4.685 353.146 1.00 162.74 516 GLY A N 1
ATOM 7042 C CA . GLY B 1 516 ? 53.735 5.635 352.868 1.00 164.62 516 GLY A CA 1
ATOM 7043 C C . GLY B 1 516 ? 52.900 5.219 351.663 1.00 166.36 516 GLY A C 1
ATOM 7044 O O . GLY B 1 516 ? 51.687 5.458 351.651 1.00 169.34 516 GLY A O 1
ATOM 7045 N N . SER B 1 517 ? 53.512 4.594 350.654 1.00 166.82 517 SER A N 1
ATOM 7046 C CA . SER B 1 517 ? 52.772 4.282 349.435 1.00 169.40 517 SER A CA 1
ATOM 7047 C C . SER B 1 517 ? 53.459 3.179 348.635 1.00 171.34 517 SER A C 1
ATOM 7048 O O . SER B 1 517 ? 54.584 2.759 348.930 1.00 168.71 517 SER A O 1
ATOM 7050 N N . THR B 1 518 ? 52.755 2.743 347.583 1.00 173.74 518 THR A N 1
ATOM 7051 C CA . THR B 1 518 ? 53.133 1.601 346.761 1.00 168.41 518 THR A CA 1
ATOM 7052 C C . THR B 1 518 ? 54.101 2.004 345.663 1.00 160.89 518 THR A C 1
ATOM 7053 O O . THR B 1 518 ? 54.946 2.884 345.860 1.00 158.00 518 THR A O 1
ATOM 7055 N N . ALA B 1 519 ? 53.982 1.340 344.511 1.00 162.05 519 ALA A N 1
ATOM 7056 C CA . ALA B 1 519 ? 54.840 1.548 343.349 1.00 163.21 519 ALA A CA 1
ATOM 7057 C C . ALA B 1 519 ? 56.315 1.334 343.679 1.00 158.76 519 ALA A C 1
ATOM 7058 O O . ALA B 1 519 ? 56.967 0.465 343.091 1.00 155.64 519 ALA A O 1
ATOM 7060 N N . GLY B 1 520 ? 56.849 2.143 344.598 1.00 158.73 520 GLY A N 1
ATOM 7061 C CA . GLY B 1 520 ? 58.226 1.985 345.042 1.00 154.66 520 GLY A CA 1
ATOM 7062 C C . GLY B 1 520 ? 58.552 0.520 345.288 1.00 151.96 520 GLY A C 1
ATOM 7063 O O . GLY B 1 520 ? 59.410 -0.068 344.612 1.00 149.67 520 GLY A O 1
ATOM 7064 N N . ILE B 1 521 ? 57.844 -0.090 346.243 1.00 154.87 521 ILE A N 1
ATOM 7065 C CA . ILE B 1 521 ? 58.048 -1.505 346.523 1.00 152.58 521 ILE A CA 1
ATOM 7066 C C . ILE B 1 521 ? 57.934 -2.335 345.249 1.00 150.87 521 ILE A C 1
ATOM 7067 O O . ILE B 1 521 ? 58.686 -3.298 345.065 1.00 151.87 521 ILE A O 1
ATOM 7069 N N . ASP B 1 522 ? 57.030 -1.952 344.336 1.00 153.95 522 ASP A N 1
ATOM 7070 C CA . ASP B 1 522 ? 56.841 -2.730 343.111 1.00 150.52 522 ASP A CA 1
ATOM 7071 C C . ASP B 1 522 ? 58.106 -2.731 342.265 1.00 147.61 522 ASP A C 1
ATOM 7072 O O . ASP B 1 522 ? 58.567 -3.784 341.811 1.00 145.23 522 ASP A O 1
ATOM 7074 N N . GLY B 1 523 ? 58.695 -1.556 342.058 1.00 148.55 523 GLY A N 1
ATOM 7075 C CA . GLY B 1 523 ? 59.896 -1.476 341.238 1.00 151.43 523 GLY A CA 1
ATOM 7076 C C . GLY B 1 523 ? 61.077 -2.153 341.922 1.00 152.84 523 GLY A C 1
ATOM 7077 O O . GLY B 1 523 ? 61.878 -2.831 341.262 1.00 153.30 523 GLY A O 1
ATOM 7078 N N . VAL B 1 524 ? 61.208 -1.982 343.241 1.00 148.47 524 VAL A N 1
ATOM 7079 C CA . VAL B 1 524 ? 62.295 -2.654 343.943 1.00 146.15 524 VAL A CA 1
ATOM 7080 C C . VAL B 1 524 ? 62.167 -4.165 343.816 1.00 146.41 524 VAL A C 1
ATOM 7081 O O . VAL B 1 524 ? 63.168 -4.875 343.630 1.00 148.85 524 VAL A O 1
ATOM 7083 N N . TYR B 1 525 ? 60.932 -4.668 343.898 1.00 146.40 525 TYR A N 1
ATOM 7084 C CA . TYR B 1 525 ? 60.673 -6.085 343.696 1.00 143.92 525 TYR A CA 1
ATOM 7085 C C . TYR B 1 525 ? 60.998 -6.507 342.274 1.00 143.87 525 TYR A C 1
ATOM 7086 O O . TYR B 1 525 ? 61.518 -7.604 342.051 1.00 145.72 525 TYR A O 1
ATOM 7095 N N . ARG B 1 526 ? 60.714 -5.651 341.304 1.00 144.36 526 ARG A N 1
ATOM 7096 C CA . ARG B 1 526 ? 61.091 -5.984 339.943 1.00 146.51 526 ARG A CA 1
ATOM 7097 C C . ARG B 1 526 ? 62.596 -6.082 339.793 1.00 148.40 526 ARG A C 1
ATOM 7098 O O . ARG B 1 526 ? 63.094 -6.922 339.036 1.00 151.98 526 ARG A O 1
ATOM 7106 N N . SER B 1 527 ? 63.333 -5.243 340.505 1.00 151.71 527 SER A N 1
ATOM 7107 C CA . SER B 1 527 ? 64.774 -5.202 340.312 1.00 157.09 527 SER A CA 1
ATOM 7108 C C . SER B 1 527 ? 65.525 -6.266 341.108 1.00 156.57 527 SER A C 1
ATOM 7109 O O . SER B 1 527 ? 66.579 -6.721 340.648 1.00 158.40 527 SER A O 1
ATOM 7112 N N . LEU B 1 528 ? 64.980 -6.763 342.225 1.00 154.92 528 LEU A N 1
ATOM 7113 C CA . LEU B 1 528 ? 65.701 -7.870 342.858 1.00 156.44 528 LEU A CA 1
ATOM 7114 C C . LEU B 1 528 ? 65.550 -9.159 342.066 1.00 157.94 528 LEU A C 1
ATOM 7115 O O . LEU B 1 528 ? 66.169 -10.170 342.419 1.00 155.91 528 LEU A O 1
ATOM 7128 N N . THR B 1 530 ? 66.109 -9.132 338.742 1.00 156.61 530 THR A N 1
ATOM 7129 C CA . THR B 1 530 ? 67.101 -8.935 337.701 1.00 162.41 530 THR A CA 1
ATOM 7130 C C . THR B 1 530 ? 68.459 -8.510 338.236 1.00 165.14 530 THR A C 1
ATOM 7131 O O . THR B 1 530 ? 69.492 -8.931 337.693 1.00 162.55 530 THR A O 1
ATOM 7135 N N . HIS B 1 531 ? 68.487 -7.683 339.284 1.00 163.84 531 HIS A N 1
ATOM 7136 C CA . HIS B 1 531 ? 69.733 -7.143 339.838 1.00 165.71 531 HIS A CA 1
ATOM 7137 C C . HIS B 1 531 ? 70.251 -8.021 340.982 1.00 167.91 531 HIS A C 1
ATOM 7138 O O . HIS B 1 531 ? 70.133 -7.712 342.170 1.00 169.04 531 HIS A O 1
ATOM 7140 N N . VAL B 1 532 ? 70.794 -9.169 340.594 1.00 169.39 532 VAL A N 1
ATOM 7141 C CA . VAL B 1 532 ? 71.570 -10.014 341.487 1.00 167.25 532 VAL A CA 1
ATOM 7142 C C . VAL B 1 532 ? 72.805 -10.443 340.714 1.00 167.40 532 VAL A C 1
ATOM 7143 O O . VAL B 1 532 ? 72.934 -10.154 339.521 1.00 170.12 532 VAL A O 1
ATOM 7145 N N . VAL B 1 533 ? 73.693 -11.180 341.371 1.00 166.62 533 VAL A N 1
ATOM 7146 C CA . VAL B 1 533 ? 74.858 -11.708 340.672 1.00 169.88 533 VAL A CA 1
ATOM 7147 C C . VAL B 1 533 ? 75.708 -12.562 341.597 1.00 176.02 533 VAL A C 1
ATOM 7148 O O . VAL B 1 533 ? 75.971 -12.159 342.735 1.00 177.20 533 VAL A O 1
ATOM 7150 N N . GLU B 1 534 ? 76.119 -13.743 341.108 1.00 179.66 534 GLU A N 1
ATOM 7151 C CA . GLU B 1 534 ? 77.129 -14.605 341.724 1.00 179.17 534 GLU A CA 1
ATOM 7152 C C . GLU B 1 534 ? 77.279 -15.922 340.968 1.00 178.02 534 GLU A C 1
ATOM 7153 O O . GLU B 1 534 ? 76.545 -16.877 341.239 1.00 179.58 534 GLU A O 1
ATOM 7155 N N . GLU B 1 535 ? 78.231 -15.990 340.036 1.00 175.91 535 GLU A N 1
ATOM 7156 C CA . GLU B 1 535 ? 78.419 -17.150 339.167 1.00 179.30 535 GLU A CA 1
ATOM 7157 C C . GLU B 1 535 ? 77.129 -17.662 338.536 1.00 183.66 535 GLU A C 1
ATOM 7158 O O . GLU B 1 535 ? 76.074 -17.032 338.651 1.00 185.36 535 GLU A O 1
ATOM 7160 N N . GLY B 1 536 ? 77.195 -18.818 337.883 1.00 184.65 536 GLY A N 1
ATOM 7161 C CA . GLY B 1 536 ? 76.043 -19.354 337.153 1.00 186.17 536 GLY A CA 1
ATOM 7162 C C . GLY B 1 536 ? 75.194 -20.289 338.006 1.00 186.72 536 GLY A C 1
ATOM 7163 O O . GLY B 1 536 ? 74.278 -20.953 337.498 1.00 185.65 536 GLY A O 1
ATOM 7164 N N . GLU B 1 554 ? 68.363 -18.232 348.538 1.00 147.39 554 GLU A N 1
ATOM 7165 C CA . GLU B 1 554 ? 67.279 -18.141 349.511 1.00 149.17 554 GLU A CA 1
ATOM 7166 C C . GLU B 1 554 ? 67.584 -17.060 350.529 1.00 154.04 554 GLU A C 1
ATOM 7167 O O . GLU B 1 554 ? 66.844 -16.094 350.661 1.00 155.27 554 GLU A O 1
ATOM 7169 N N . ALA B 1 555 ? 68.681 -17.247 351.266 1.00 158.15 555 ALA A N 1
ATOM 7170 C CA . ALA B 1 555 ? 69.215 -16.164 352.087 1.00 159.89 555 ALA A CA 1
ATOM 7171 C C . ALA B 1 555 ? 69.540 -14.954 351.224 1.00 162.37 555 ALA A C 1
ATOM 7172 O O . ALA B 1 555 ? 69.602 -13.832 351.730 1.00 161.56 555 ALA A O 1
ATOM 7174 N N . LEU B 1 556 ? 69.840 -15.186 349.938 1.00 162.62 556 LEU A N 1
ATOM 7175 C CA . LEU B 1 556 ? 70.126 -14.107 349.001 1.00 162.38 556 LEU A CA 1
ATOM 7176 C C . LEU B 1 556 ? 68.976 -13.114 348.956 1.00 161.53 556 LEU A C 1
ATOM 7177 O O . LEU B 1 556 ? 69.189 -11.897 348.980 1.00 160.08 556 LEU A O 1
ATOM 7179 N N . GLN B 1 557 ? 67.742 -13.617 348.867 1.00 162.91 557 GLN A N 1
ATOM 7180 C CA . GLN B 1 557 ? 66.587 -12.728 348.788 1.00 163.10 557 GLN A CA 1
ATOM 7181 C C . GLN B 1 557 ? 66.381 -11.979 350.090 1.00 164.13 557 GLN A C 1
ATOM 7182 O O . GLN B 1 557 ? 66.066 -10.788 350.079 1.00 163.82 557 GLN A O 1
ATOM 7184 N N . SER B 1 558 ? 66.548 -12.667 351.221 1.00 163.53 558 SER A N 1
ATOM 7185 C CA . SER B 1 558 ? 66.479 -11.991 352.509 1.00 161.85 558 SER A CA 1
ATOM 7186 C C . SER B 1 558 ? 67.505 -10.870 352.576 1.00 163.64 558 SER A C 1
ATOM 7187 O O . SER B 1 558 ? 67.186 -9.739 352.963 1.00 163.79 558 SER A O 1
ATOM 7189 N N . TYR B 1 559 ? 68.732 -11.159 352.136 1.00 166.71 559 TYR A N 1
ATOM 7190 C CA . TYR B 1 559 ? 69.809 -10.177 352.164 1.00 169.80 559 TYR A CA 1
ATOM 7191 C C . TYR B 1 559 ? 69.513 -9.001 351.243 1.00 169.67 559 TYR A C 1
ATOM 7192 O O . TYR B 1 559 ? 69.688 -7.842 351.626 1.00 170.42 559 TYR A O 1
ATOM 7194 N N . LEU B 1 560 ? 69.063 -9.279 350.021 1.00 163.71 560 LEU A N 1
ATOM 7195 C CA . LEU B 1 560 ? 68.815 -8.210 349.064 1.00 162.44 560 LEU A CA 1
ATOM 7196 C C . LEU B 1 560 ? 67.611 -7.367 349.462 1.00 163.26 560 LEU A C 1
ATOM 7197 O O . LEU B 1 560 ? 67.639 -6.136 349.345 1.00 166.03 560 LEU A O 1
ATOM 7199 N N . LYS B 1 561 ? 66.563 -8.002 349.983 1.00 166.31 561 LYS A N 1
ATOM 7200 C CA . LYS B 1 561 ? 65.398 -7.255 350.434 1.00 169.51 561 LYS A CA 1
ATOM 7201 C C . LYS B 1 561 ? 65.743 -6.387 351.634 1.00 170.24 561 LYS A C 1
ATOM 7202 O O . LYS B 1 561 ? 65.362 -5.213 351.687 1.00 171.45 561 LYS A O 1
ATOM 7204 N N . GLU B 1 562 ? 66.456 -6.948 352.617 1.00 173.29 562 GLU A N 1
ATOM 7205 C CA . GLU B 1 562 ? 66.928 -6.143 353.741 1.00 175.12 562 GLU A CA 1
ATOM 7206 C C . GLU B 1 562 ? 67.856 -5.020 353.283 1.00 176.34 562 GLU A C 1
ATOM 7207 O O . GLU B 1 562 ? 67.786 -3.902 353.803 1.00 178.28 562 GLU A O 1
ATOM 7209 N N . GLN B 1 563 ? 68.729 -5.296 352.307 1.00 175.26 563 GLN A N 1
ATOM 7210 C CA . GLN B 1 563 ? 69.648 -4.280 351.812 1.00 176.04 563 GLN A CA 1
ATOM 7211 C C . GLN B 1 563 ? 68.883 -3.130 351.173 1.00 176.59 563 GLN A C 1
ATOM 7212 O O . GLN B 1 563 ? 69.239 -1.959 351.349 1.00 177.00 563 GLN A O 1
ATOM 7214 N N . LEU B 1 564 ? 67.818 -3.442 350.432 1.00 173.37 564 LEU A N 1
ATOM 7215 C CA . LEU B 1 564 ? 66.985 -2.382 349.875 1.00 173.78 564 LEU A CA 1
ATOM 7216 C C . LEU B 1 564 ? 66.226 -1.653 350.978 1.00 174.52 564 LEU A C 1
ATOM 7217 O O . LEU B 1 564 ? 66.119 -0.423 350.955 1.00 177.05 564 LEU A O 1
ATOM 7219 N N . ARG B 1 565 ? 65.680 -2.395 351.942 1.00 175.97 565 ARG A N 1
ATOM 7220 C CA . ARG B 1 565 ? 64.985 -1.772 353.063 1.00 178.83 565 ARG A CA 1
ATOM 7221 C C . ARG B 1 565 ? 65.886 -0.783 353.785 1.00 183.26 565 ARG A C 1
ATOM 7222 O O . ARG B 1 565 ? 65.419 0.248 354.283 1.00 185.48 565 ARG A O 1
ATOM 7224 N N . SER B 1 566 ? 67.186 -1.078 353.842 1.00 183.15 566 SER A N 1
ATOM 7225 C CA . SER B 1 566 ? 68.130 -0.150 354.453 1.00 183.83 566 SER A CA 1
ATOM 7226 C C . SER B 1 566 ? 68.517 0.962 353.485 1.00 182.22 566 SER A C 1
ATOM 7227 O O . SER B 1 566 ? 68.852 2.068 353.922 1.00 185.17 566 SER A O 1
ATOM 7229 N N . GLU B 1 567 ? 68.474 0.691 352.177 1.00 180.05 567 GLU A N 1
ATOM 7230 C CA . GLU B 1 567 ? 68.626 1.762 351.196 1.00 180.98 567 GLU A CA 1
ATOM 7231 C C . GLU B 1 567 ? 67.540 2.821 351.366 1.00 182.09 567 GLU A C 1
ATOM 7232 O O . GLU B 1 567 ? 67.818 4.019 351.229 1.00 181.82 567 GLU A O 1
ATOM 7234 N N . GLY B 1 568 ? 66.289 2.394 351.551 1.00 182.85 568 GLY A N 1
ATOM 7235 C CA . GLY B 1 568 ? 65.203 3.252 352.017 1.00 180.82 568 GLY A CA 1
ATOM 7236 C C . GLY B 1 568 ? 65.485 3.779 353.421 1.00 180.54 568 GLY A C 1
ATOM 7237 O O . GLY B 1 568 ? 66.173 4.790 353.588 1.00 178.23 568 GLY A O 1
ATOM 7238 N N . ILE B 1 569 ? 64.994 3.055 354.432 1.00 185.21 569 ILE A N 1
ATOM 7239 C CA . ILE B 1 569 ? 65.184 3.378 355.844 1.00 190.15 569 ILE A CA 1
ATOM 7240 C C . ILE B 1 569 ? 64.757 2.218 356.738 1.00 192.31 569 ILE A C 1
ATOM 7241 O O . ILE B 1 569 ? 63.594 1.801 356.722 1.00 193.28 569 ILE A O 1
ATOM 7243 N N . TYR B 1 570 ? 65.702 1.691 357.520 1.00 194.40 570 TYR A N 1
ATOM 7244 C CA . TYR B 1 570 ? 65.458 0.590 358.445 1.00 197.69 570 TYR A CA 1
ATOM 7245 C C . TYR B 1 570 ? 65.871 0.987 359.855 1.00 206.06 570 TYR A C 1
ATOM 7246 O O . TYR B 1 570 ? 65.497 2.062 360.335 1.00 209.32 570 TYR A O 1
ATOM 7248 N N . ASP B 1 571 ? 66.623 0.114 360.528 1.00 206.20 571 ASP A N 1
ATOM 7249 C CA . ASP B 1 571 ? 67.294 0.435 361.791 1.00 209.52 571 ASP A CA 1
ATOM 7250 C C . ASP B 1 571 ? 66.295 0.786 362.897 1.00 210.53 571 ASP A C 1
ATOM 7251 O O . ASP B 1 571 ? 66.315 1.879 363.468 1.00 210.50 571 ASP A O 1
ATOM 7253 N N . LYS B 1 572 ? 65.434 -0.186 363.205 1.00 209.36 572 LYS A N 1
ATOM 7254 C CA . LYS B 1 572 ? 64.455 -0.057 364.277 1.00 211.10 572 LYS A CA 1
ATOM 7255 C C . LYS B 1 572 ? 63.792 1.310 364.246 1.00 214.06 572 LYS A C 1
ATOM 7256 O O . LYS B 1 572 ? 63.149 1.663 363.255 1.00 217.19 572 LYS A O 1
ATOM 7258 N N . GLN B 1 573 ? 63.989 2.079 365.320 1.00 214.93 57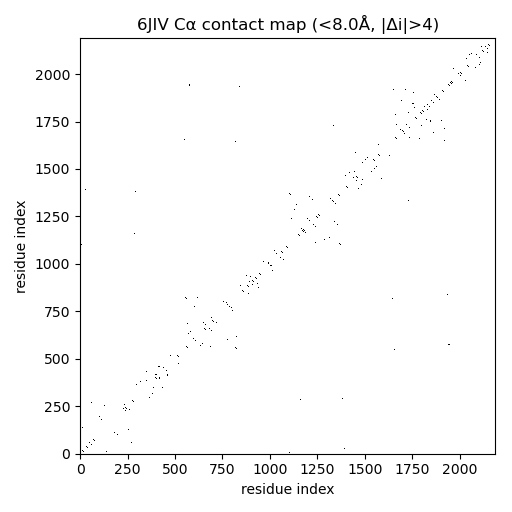3 GLN A N 1
ATOM 7259 C CA . GLN B 1 573 ? 63.516 3.448 365.519 1.00 217.21 573 GLN A CA 1
ATOM 7260 C C . GLN B 1 573 ? 62.829 4.078 364.312 1.00 221.62 573 GLN A C 1
ATOM 7261 O O . GLN B 1 573 ? 61.598 4.185 364.287 1.00 224.29 573 GLN A O 1
ATOM 7263 N N . GLN B 1 574 ? 63.618 4.472 363.305 1.00 227.22 574 GLN A N 1
ATOM 7264 C CA . GLN B 1 574 ? 63.096 5.206 362.152 1.00 223.03 574 GLN A CA 1
ATOM 7265 C C . GLN B 1 574 ? 61.843 4.553 361.576 1.00 224.21 574 GLN A C 1
ATOM 7266 O O . GLN B 1 574 ? 60.783 5.184 361.483 1.00 221.66 574 GLN A O 1
ATOM 7268 N N . TRP B 1 575 ? 61.961 3.284 361.169 1.00 228.64 575 TRP A N 1
ATOM 7269 C CA . TRP B 1 575 ? 60.820 2.540 360.643 1.00 229.89 575 TRP A CA 1
ATOM 7270 C C . TRP B 1 575 ? 59.586 2.702 361.526 1.00 226.69 575 TRP A C 1
ATOM 7271 O O . TRP B 1 575 ? 58.501 3.038 361.038 1.00 237.98 575 TRP A O 1
ATOM 7273 N N . VAL B 1 576 ? 59.728 2.443 362.827 1.00 221.56 576 VAL A N 1
ATOM 7274 C CA . VAL B 1 576 ? 58.587 2.555 363.728 1.00 217.38 576 VAL A CA 1
ATOM 7275 C C . VAL B 1 576 ? 57.895 3.894 363.560 1.00 210.80 576 VAL A C 1
ATOM 7276 O O . VAL B 1 576 ? 56.663 3.962 363.483 1.00 204.11 576 VAL A O 1
ATOM 7278 N N . ALA B 1 577 ? 58.680 4.967 363.483 1.00 213.96 577 ALA A N 1
ATOM 7279 C CA . ALA B 1 577 ? 58.138 6.287 363.194 1.00 211.41 577 ALA A CA 1
ATOM 7280 C C . ALA B 1 577 ? 57.223 6.238 361.981 1.00 204.10 577 ALA A C 1
ATOM 7281 O O . ALA B 1 577 ? 56.030 6.548 362.069 1.00 199.98 577 ALA A O 1
ATOM 7283 N N . ARG B 1 578 ? 57.768 5.812 360.841 1.00 205.89 578 ARG A N 1
ATOM 7284 C CA . ARG B 1 578 ? 56.963 5.717 359.632 1.00 201.81 578 ARG A CA 1
ATOM 7285 C C . ARG B 1 578 ? 55.715 4.878 359.861 1.00 197.28 578 ARG A C 1
ATOM 7286 O O . ARG B 1 578 ? 54.652 5.191 359.313 1.00 194.50 578 ARG A O 1
ATOM 7288 N N . ALA B 1 579 ? 55.803 3.849 360.706 1.00 199.93 579 ALA A N 1
ATOM 7289 C CA . ALA B 1 579 ? 54.612 3.086 361.048 1.00 195.63 579 ALA A CA 1
ATOM 7290 C C . ALA B 1 579 ? 53.524 4.010 361.592 1.00 193.67 579 ALA A C 1
ATOM 7291 O O . ALA B 1 579 ? 52.427 4.097 361.033 1.00 190.04 579 ALA A O 1
ATOM 7293 N N . ALA B 1 580 ? 53.822 4.724 362.685 1.00 195.46 580 ALA A N 1
ATOM 7294 C CA . ALA B 1 580 ? 52.902 5.735 363.210 1.00 192.04 580 ALA A CA 1
ATOM 7295 C C . ALA B 1 580 ? 52.546 6.787 362.169 1.00 186.63 580 ALA A C 1
ATOM 7296 O O . ALA B 1 580 ? 51.468 7.387 362.238 1.00 185.40 580 ALA A O 1
ATOM 7303 N N . THR B 1 582 ? 51.920 6.418 359.068 1.00 176.94 582 THR A N 1
ATOM 7304 C CA . THR B 1 582 ? 51.124 5.915 357.954 1.00 170.91 582 THR A CA 1
ATOM 7305 C C . THR B 1 582 ? 49.641 6.195 358.158 1.00 162.47 582 THR A C 1
ATOM 7306 O O . THR B 1 582 ? 49.267 7.243 358.687 1.00 164.40 582 THR A O 1
ATOM 7308 N N . PRO B 1 583 ? 48.782 5.276 357.743 1.00 154.14 583 PRO A N 1
ATOM 7309 C CA . PRO B 1 583 ? 47.355 5.544 357.803 1.00 143.52 583 PRO A CA 1
ATOM 7310 C C . PRO B 1 583 ? 46.580 4.278 358.162 1.00 141.17 583 PRO A C 1
ATOM 7311 O O . PRO B 1 583 ? 45.713 4.312 359.042 1.00 144.20 583 PRO A O 1
ATOM 7313 N N . VAL B 1 584 ? 46.849 3.174 357.461 1.00 133.84 584 VAL A N 1
ATOM 7314 C CA . VAL B 1 584 ? 46.030 1.975 357.585 1.00 127.34 584 VAL A CA 1
ATOM 7315 C C . VAL B 1 584 ? 44.585 2.369 357.263 1.00 130.66 584 VAL A C 1
ATOM 7316 O O . VAL B 1 584 ? 43.755 2.535 358.158 1.00 131.91 584 VAL A O 1
ATOM 7318 N N . TYR B 1 585 ? 44.267 2.385 355.972 1.00 133.87 585 TYR A N 1
ATOM 7319 C CA . TYR B 1 585 ? 43.277 3.222 355.287 1.00 130.01 585 TYR A CA 1
ATOM 7320 C C . TYR B 1 585 ? 44.042 3.624 354.035 1.00 130.96 585 TYR A C 1
ATOM 7321 O O . TYR B 1 585 ? 43.626 4.486 353.260 1.00 129.93 585 TYR A O 1
ATOM 7323 N N . GLN B 1 586 ? 45.238 3.039 353.929 1.00 132.47 586 GLN A N 1
ATOM 7324 C CA . GLN B 1 586 ? 45.940 2.783 352.684 1.00 127.97 586 GLN A CA 1
ATOM 7325 C C . GLN B 1 586 ? 45.631 1.358 352.220 1.00 133.39 586 GLN A C 1
ATOM 7326 O O . GLN B 1 586 ? 45.127 1.166 351.111 1.00 141.75 586 GLN A O 1
ATOM 7328 N N . HIS B 1 587 ? 45.905 0.344 353.050 1.00 127.07 587 HIS A N 1
ATOM 7329 C CA . HIS B 1 587 ? 45.513 -1.044 352.760 1.00 127.85 587 HIS A CA 1
ATOM 7330 C C . HIS B 1 587 ? 44.915 -1.672 354.021 1.00 125.76 587 HIS A C 1
ATOM 7331 O O . HIS B 1 587 ? 45.662 -2.028 354.933 1.00 127.25 587 HIS A O 1
ATOM 7333 N N . SER B 1 588 ? 43.571 -1.784 354.081 1.00 126.61 588 SER A N 1
ATOM 7334 C CA . SER B 1 588 ? 42.893 -2.495 355.175 1.00 122.22 588 SER A CA 1
ATOM 7335 C C . SER B 1 588 ? 43.521 -3.855 355.431 1.00 121.44 588 SER A C 1
ATOM 7336 O O . SER B 1 588 ? 43.647 -4.283 356.586 1.00 118.82 588 SER A O 1
ATOM 7338 N N . LYS B 1 589 ? 43.929 -4.550 354.364 1.00 121.77 589 LYS A N 1
ATOM 7339 C CA . LYS B 1 589 ? 44.628 -5.819 354.534 1.00 118.83 589 LYS A CA 1
ATOM 7340 C C . LYS B 1 589 ? 45.876 -5.633 355.382 1.00 119.50 589 LYS A C 1
ATOM 7341 O O . LYS B 1 589 ? 46.098 -6.375 356.342 1.00 118.97 589 LYS A O 1
ATOM 7343 N N . PRO B 1 590 ? 46.690 -4.622 355.058 1.00 124.78 590 PRO A N 1
ATOM 7344 C CA . PRO B 1 590 ? 47.890 -4.354 355.845 1.00 120.17 590 PRO A CA 1
ATOM 7345 C C . PRO B 1 590 ? 47.533 -3.963 357.271 1.00 120.00 590 PRO A C 1
ATOM 7346 O O . PRO B 1 590 ? 48.238 -4.337 358.210 1.00 125.02 590 PRO A O 1
ATOM 7348 N N . LEU B 1 591 ? 46.484 -3.152 357.451 1.00 120.01 591 LEU A N 1
ATOM 7349 C CA . LEU B 1 591 ? 46.037 -2.808 358.798 1.00 117.87 591 LEU A CA 1
ATOM 7350 C C . LEU B 1 591 ? 45.824 -4.064 359.638 1.00 121.35 591 LEU A C 1
ATOM 7351 O O . LEU B 1 591 ? 46.380 -4.187 360.730 1.00 121.88 591 LEU A O 1
ATOM 7353 N N . THR B 1 592 ? 45.021 -5.015 359.136 1.00 127.50 592 THR A N 1
ATOM 7354 C CA . THR B 1 592 ? 44.764 -6.248 359.885 1.00 119.44 592 THR A CA 1
ATOM 7355 C C . THR B 1 592 ? 46.030 -7.076 360.073 1.00 118.76 592 THR A C 1
ATOM 7356 O O . THR B 1 592 ? 46.219 -7.690 361.124 1.00 122.69 592 THR A O 1
ATOM 7358 N N . ARG B 1 593 ? 46.914 -7.114 359.079 1.00 122.10 593 ARG A N 1
ATOM 7359 C CA . ARG B 1 593 ? 48.152 -7.856 359.284 1.00 119.75 593 ARG A CA 1
ATOM 7360 C C . ARG B 1 593 ? 48.957 -7.222 360.404 1.00 122.55 593 ARG A C 1
ATOM 7361 O O . ARG B 1 593 ? 49.514 -7.922 361.247 1.00 129.15 593 ARG A O 1
ATOM 7363 N N . LEU B 1 594 ? 49.005 -5.896 360.450 1.00 120.90 594 LEU A N 1
ATOM 7364 C CA . LEU B 1 594 ? 49.782 -5.229 361.487 1.00 125.22 594 LEU A CA 1
ATOM 7365 C C . LEU B 1 594 ? 49.145 -5.391 362.872 1.00 129.96 594 LEU A C 1
ATOM 7366 O O . LEU B 1 594 ? 49.849 -5.609 363.870 1.00 133.71 594 LEU A O 1
ATOM 7368 N N . LEU B 1 595 ? 47.816 -5.299 362.957 1.00 130.42 595 LEU A N 1
ATOM 7369 C CA . LEU B 1 595 ? 47.138 -5.536 364.229 1.00 124.16 595 LEU A CA 1
ATOM 7370 C C . LEU B 1 595 ? 47.395 -6.955 364.712 1.00 130.72 595 LEU A C 1
ATOM 7371 O O . LEU B 1 595 ? 47.693 -7.175 365.889 1.00 134.30 595 LEU A O 1
ATOM 7373 N N . LEU B 1 596 ? 47.278 -7.939 363.811 1.00 131.64 596 LEU A N 1
ATOM 7374 C CA . LEU B 1 596 ? 47.583 -9.318 364.171 1.00 135.60 596 LEU A CA 1
ATOM 7375 C C . LEU B 1 596 ? 49.046 -9.501 364.555 1.00 140.78 596 LEU A C 1
ATOM 7376 O O . LEU B 1 596 ? 49.349 -10.294 365.450 1.00 147.53 596 LEU A O 1
ATOM 7378 N N . LEU B 1 597 ? 49.949 -8.706 363.983 1.00 135.60 597 LEU A N 1
ATOM 7379 C CA . LEU B 1 597 ? 51.370 -8.862 364.268 1.00 139.02 597 LEU A CA 1
ATOM 7380 C C . LEU B 1 597 ? 51.798 -8.155 365.539 1.00 144.55 597 LEU A C 1
ATOM 7381 O O . LEU B 1 597 ? 52.892 -8.424 366.052 1.00 149.34 597 LEU A O 1
ATOM 7383 N N . ALA B 1 598 ? 50.965 -7.272 366.063 1.00 144.12 598 ALA A N 1
ATOM 7384 C CA . ALA B 1 598 ? 51.229 -6.798 367.408 1.00 143.19 598 ALA A CA 1
ATOM 7385 C C . ALA B 1 598 ? 50.468 -7.607 368.443 1.00 147.00 598 ALA A C 1
ATOM 7386 O O . ALA B 1 598 ? 51.009 -7.890 369.513 1.00 151.58 598 ALA A O 1
ATOM 7388 N N . ALA B 1 599 ? 49.255 -8.047 368.126 1.00 147.85 599 ALA A N 1
ATOM 7389 C CA . ALA B 1 599 ? 48.467 -8.845 369.052 1.00 148.86 599 ALA A CA 1
ATOM 7390 C C . ALA B 1 599 ? 49.049 -10.245 369.211 1.00 153.60 599 ALA A C 1
ATOM 7391 O O . ALA B 1 599 ? 49.647 -10.542 370.249 1.00 155.29 599 ALA A O 1
ATOM 7393 N N . SER B 1 600 ? 48.886 -11.101 368.186 1.00 155.55 600 SER A N 1
ATOM 7394 C CA . SER B 1 600 ? 49.256 -12.519 368.214 1.00 160.47 600 SER A CA 1
ATOM 7395 C C . SER B 1 600 ? 50.564 -12.743 368.954 1.00 164.37 600 SER A C 1
ATOM 7396 O O . SER B 1 600 ? 50.752 -13.787 369.591 1.00 168.88 600 SER A O 1
ATOM 7398 N N . GLN B 1 601 ? 51.468 -11.767 368.853 1.00 160.48 601 GLN A N 1
ATOM 7399 C CA . GLN B 1 601 ? 52.722 -11.802 369.594 1.00 166.69 601 GLN A CA 1
ATOM 7400 C C . GLN B 1 601 ? 52.489 -12.037 371.092 1.00 171.65 601 GLN A C 1
ATOM 7401 O O . GLN B 1 601 ? 53.166 -12.863 371.714 1.00 173.75 601 GLN A O 1
ATOM 7403 N N . ASN B 1 602 ? 51.527 -11.320 371.693 1.00 166.74 602 ASN A N 1
ATOM 7404 C CA . ASN B 1 602 ? 51.303 -11.419 373.143 1.00 166.09 602 ASN A CA 1
ATOM 7405 C C . ASN B 1 602 ? 50.807 -12.834 373.625 1.00 171.32 602 ASN A C 1
ATOM 7406 O O . ASN B 1 602 ? 50.339 -12.815 374.769 1.00 175.32 602 ASN A O 1
ATOM 7408 N N . SER B 1 603 ? 50.831 -13.960 372.893 1.00 171.91 603 SER A N 1
ATOM 7409 C CA . SER B 1 603 ? 50.475 -15.288 373.409 1.00 172.76 603 SER A CA 1
ATOM 7410 C C . SER B 1 603 ? 51.658 -16.116 373.932 1.00 169.99 603 SER A C 1
ATOM 7411 O O . SER B 1 603 ? 51.444 -17.263 374.352 1.00 162.30 603 SER A O 1
ATOM 7413 N N . THR B 1 604 ? 52.894 -15.590 373.880 1.00 172.35 604 THR A N 1
ATOM 7414 C CA . THR B 1 604 ? 54.081 -16.249 374.436 1.00 170.18 604 THR A CA 1
ATOM 7415 C C . THR B 1 604 ? 54.872 -15.357 375.402 1.00 166.51 604 THR A C 1
ATOM 7416 O O . THR B 1 604 ? 55.562 -15.867 376.292 1.00 163.24 604 THR A O 1
ATOM 7418 N N . PRO B 1 605 ? 54.812 -14.035 375.229 1.00 164.46 605 PRO A N 1
ATOM 7419 C CA . PRO B 1 605 ? 55.487 -13.110 376.136 1.00 157.79 605 PRO A CA 1
ATOM 7420 C C . PRO B 1 605 ? 54.684 -13.005 377.411 1.00 157.09 605 PRO A C 1
ATOM 7421 O O . PRO B 1 605 ? 53.952 -13.928 377.752 1.00 155.21 605 PRO A O 1
ATOM 7431 N N . GLU C 1 2 ? 36.690 16.592 289.126 1.00 134.84 2 GLU B N 1
ATOM 7432 C CA . GLU C 1 2 ? 38.022 16.401 288.531 1.00 127.16 2 GLU B CA 1
ATOM 7433 C C . GLU C 1 2 ? 38.806 15.179 289.022 1.00 120.49 2 GLU B C 1
ATOM 7434 O O . GLU C 1 2 ? 39.346 14.434 288.202 1.00 114.36 2 GLU B O 1
ATOM 7440 N N . THR C 1 3 ? 38.892 14.936 290.329 1.00 127.33 3 THR B N 1
ATOM 7441 C CA . THR C 1 3 ? 39.413 13.636 290.754 1.00 127.97 3 THR B CA 1
ATOM 7442 C C . THR C 1 3 ? 38.525 12.495 290.257 1.00 122.48 3 THR B C 1
ATOM 7443 O O . THR C 1 3 ? 38.930 11.330 290.343 1.00 113.40 3 THR B O 1
ATOM 7447 N N . LYS C 1 4 ? 37.339 12.828 289.718 1.00 125.00 4 LYS B N 1
ATOM 7448 C CA . LYS C 1 4 ? 36.301 11.938 289.209 1.00 121.83 4 LYS B CA 1
ATOM 7449 C C . LYS C 1 4 ? 36.804 10.801 288.341 1.00 114.59 4 LYS B C 1
ATOM 7450 O O . LYS C 1 4 ? 37.995 10.483 288.304 1.00 107.82 4 LYS B O 1
ATOM 7456 N N . GLU C 1 5 ? 35.864 10.184 287.640 1.00 114.49 5 GLU B N 1
ATOM 7457 C CA . GLU C 1 5 ? 36.163 9.162 286.652 1.00 113.38 5 GLU B CA 1
ATOM 7458 C C . GLU C 1 5 ? 37.353 9.569 285.787 1.00 102.02 5 GLU B C 1
ATOM 7459 O O . GLU C 1 5 ? 38.421 8.952 285.880 1.00 96.65 5 GLU B O 1
ATOM 7465 N N . ILE C 1 6 ? 37.174 10.648 285.011 1.00 96.89 6 ILE B N 1
ATOM 7466 C CA . ILE C 1 6 ? 38.084 11.062 283.952 1.00 95.28 6 ILE B CA 1
ATOM 7467 C C . ILE C 1 6 ? 38.934 9.863 283.586 1.00 92.27 6 ILE B C 1
ATOM 7468 O O . ILE C 1 6 ? 38.631 9.159 282.625 1.00 91.88 6 ILE B O 1
ATOM 7473 N N . PHE C 1 7 ? 39.955 9.580 284.389 1.00 89.45 7 PHE B N 1
ATOM 7474 C CA . PHE C 1 7 ? 40.915 8.535 284.069 1.00 85.41 7 PHE B CA 1
ATOM 7475 C C . PHE C 1 7 ? 40.484 7.181 284.608 1.00 86.87 7 PHE B C 1
ATOM 7476 O O . PHE C 1 7 ? 39.840 6.422 283.885 1.00 87.54 7 PHE B O 1
ATOM 7484 N N . ASP C 1 8 ? 40.827 6.862 285.857 1.00 82.70 8 ASP B N 1
ATOM 7485 C CA . ASP C 1 8 ? 40.736 5.481 286.306 1.00 80.18 8 ASP B CA 1
ATOM 7486 C C . ASP C 1 8 ? 41.602 4.566 285.426 1.00 81.09 8 ASP B C 1
ATOM 7487 O O . ASP C 1 8 ? 41.137 4.047 284.404 1.00 78.03 8 ASP B O 1
ATOM 7492 N N . ALA C 1 9 ? 42.883 4.416 285.799 1.00 80.28 9 ALA B N 1
ATOM 7493 C CA . ALA C 1 9 ? 43.873 3.583 285.126 1.00 71.99 9 ALA B CA 1
ATOM 7494 C C . ALA C 1 9 ? 44.419 2.507 286.058 1.00 71.70 9 ALA B C 1
ATOM 7495 O O . ALA C 1 9 ? 44.536 2.720 287.264 1.00 70.28 9 ALA B O 1
ATOM 7497 N N . ALA C 1 10 ? 44.719 1.339 285.504 1.00 70.20 10 ALA B N 1
ATOM 7498 C CA . ALA C 1 10 ? 45.165 0.184 286.274 1.00 69.36 10 ALA B CA 1
ATOM 7499 C C . ALA C 1 10 ? 46.074 -0.735 285.473 1.00 71.38 10 ALA B C 1
ATOM 7500 O O . ALA C 1 10 ? 45.810 -0.968 284.291 1.00 77.79 10 ALA B O 1
ATOM 7502 N N . PRO C 1 11 ? 47.143 -1.256 286.056 1.00 71.35 11 PRO B N 1
ATOM 7503 C CA . PRO C 1 11 ? 47.937 -2.276 285.363 1.00 78.47 11 PRO B CA 1
ATOM 7504 C C . PRO C 1 11 ? 47.379 -3.671 285.584 1.00 83.86 11 PRO B C 1
ATOM 7505 O O . PRO C 1 11 ? 46.975 -4.035 286.687 1.00 87.38 11 PRO B O 1
ATOM 7509 N N . LEU C 1 12 ? 47.318 -4.462 284.518 1.00 85.74 12 LEU B N 1
ATOM 7510 C CA . LEU C 1 12 ? 46.756 -5.805 284.608 1.00 83.84 12 LEU B CA 1
ATOM 7511 C C . LEU C 1 12 ? 47.564 -6.772 283.743 1.00 79.10 12 LEU B C 1
ATOM 7512 O O . LEU C 1 12 ? 47.968 -6.424 282.639 1.00 80.03 12 LEU B O 1
ATOM 7517 N N . SER C 1 13 ? 47.790 -7.989 284.229 1.00 78.97 13 SER B N 1
ATOM 7518 C CA . SER C 1 13 ? 48.339 -9.009 283.355 1.00 77.46 13 SER B CA 1
ATOM 7519 C C . SER C 1 13 ? 47.317 -9.373 282.283 1.00 78.22 13 SER B C 1
ATOM 7520 O O . SER C 1 13 ? 46.158 -8.950 282.321 1.00 77.31 13 SER B O 1
ATOM 7523 N N . VAL C 1 14 ? 47.768 -10.163 281.304 1.00 75.62 14 VAL B N 1
ATOM 7524 C CA . VAL C 1 14 ? 46.894 -10.622 280.226 1.00 72.21 14 VAL B CA 1
ATOM 7525 C C . VAL C 1 14 ? 45.702 -11.393 280.763 1.00 72.64 14 VAL B C 1
ATOM 7526 O O . VAL C 1 14 ? 44.582 -11.235 280.283 1.00 72.47 14 VAL B O 1
ATOM 7530 N N . SER C 1 15 ? 45.918 -12.224 281.771 1.00 71.92 15 SER B N 1
ATOM 7531 C CA . SER C 1 15 ? 44.847 -13.056 282.284 1.00 72.29 15 SER B CA 1
ATOM 7532 C C . SER C 1 15 ? 43.935 -12.283 283.207 1.00 74.20 15 SER B C 1
ATOM 7533 O O . SER C 1 15 ? 42.756 -12.613 283.339 1.00 78.09 15 SER B O 1
ATOM 7536 N N . GLN C 1 16 ? 44.461 -11.290 283.901 1.00 75.09 16 GLN B N 1
ATOM 7537 C CA . GLN C 1 16 ? 43.591 -10.431 284.685 1.00 77.56 16 GLN B CA 1
ATOM 7538 C C . GLN C 1 16 ? 42.649 -9.665 283.781 1.00 78.34 16 GLN B C 1
ATOM 7539 O O . GLN C 1 16 ? 41.461 -9.529 284.085 1.00 82.02 16 GLN B O 1
ATOM 7545 N N . PHE C 1 17 ? 43.150 -9.201 282.638 1.00 71.25 17 PHE B N 1
ATOM 7546 C CA . PHE C 1 17 ? 42.326 -8.399 281.758 1.00 68.27 17 PHE B CA 1
ATOM 7547 C C . PHE C 1 17 ? 41.401 -9.237 280.914 1.00 68.50 17 PHE B C 1
ATOM 7548 O O . PHE C 1 17 ? 40.232 -8.887 280.775 1.00 72.82 17 PHE B O 1
ATOM 7556 N N . LEU C 1 18 ? 41.889 -10.343 280.358 1.00 70.19 18 LEU B N 1
ATOM 7557 C CA . LEU C 1 18 ? 41.127 -11.093 279.367 1.00 71.58 18 LEU B CA 1
ATOM 7558 C C . LEU C 1 18 ? 40.168 -12.096 279.976 1.00 75.52 18 LEU B C 1
ATOM 7559 O O . LEU C 1 18 ? 39.108 -12.376 279.390 1.00 79.24 18 LEU B O 1
ATOM 7564 N N . SER C 1 19 ? 40.483 -12.615 281.150 1.00 76.38 19 SER B N 1
ATOM 7565 C CA . SER C 1 19 ? 39.687 -13.687 281.705 1.00 79.16 19 SER B CA 1
ATOM 7566 C C . SER C 1 19 ? 38.763 -13.236 282.829 1.00 77.42 19 SER B C 1
ATOM 7567 O O . SER C 1 19 ? 38.276 -14.088 283.579 1.00 83.30 19 SER B O 1
ATOM 7570 N N . GLU C 1 20 ? 38.440 -11.948 282.932 1.00 72.32 20 GLU B N 1
ATOM 7571 C CA . GLU C 1 20 ? 37.445 -11.572 283.918 1.00 75.42 20 GLU B CA 1
ATOM 7572 C C . GLU C 1 20 ? 36.170 -12.385 283.753 1.00 74.94 20 GLU B C 1
ATOM 7573 O O . GLU C 1 20 ? 35.758 -12.716 282.649 1.00 77.61 20 GLU B O 1
ATOM 7579 N N . THR C 1 21 ? 35.586 -12.768 284.869 1.00 75.74 21 THR B N 1
ATOM 7580 C CA . THR C 1 21 ? 34.476 -13.695 284.796 1.00 81.91 21 THR B CA 1
ATOM 7581 C C . THR C 1 21 ? 33.189 -13.037 284.370 1.00 81.42 21 THR B C 1
ATOM 7582 O O . THR C 1 21 ? 32.180 -13.733 284.242 1.00 88.08 21 THR B O 1
ATOM 7586 N N . GLY C 1 22 ? 33.182 -11.738 284.154 1.00 77.13 22 GLY B N 1
ATOM 7587 C CA . GLY C 1 22 ? 31.947 -11.132 283.722 1.00 80.35 22 GLY B CA 1
ATOM 7588 C C . GLY C 1 22 ? 32.055 -10.278 282.484 1.00 72.83 22 GLY B C 1
ATOM 7589 O O . GLY C 1 22 ? 31.042 -9.874 281.925 1.00 69.41 22 GLY B O 1
ATOM 7590 N N . GLN C 1 23 ? 33.277 -10.064 282.018 1.00 71.75 23 GLN B N 1
ATOM 7591 C CA . GLN C 1 23 ? 33.611 -8.949 281.155 1.00 72.43 23 GLN B CA 1
ATOM 7592 C C . GLN C 1 23 ? 33.457 -9.294 279.681 1.00 77.10 23 GLN B C 1
ATOM 7593 O O . GLN C 1 23 ? 33.547 -10.456 279.270 1.00 85.97 23 GLN B O 1
ATOM 7599 N N . GLY C 1 24 ? 33.215 -8.258 278.885 1.00 72.10 24 GLY B N 1
ATOM 7600 C CA . GLY C 1 24 ? 33.158 -8.370 277.452 1.00 71.74 24 GLY B CA 1
ATOM 7601 C C . GLY C 1 24 ? 33.832 -7.185 276.798 1.00 70.07 24 GLY B C 1
ATOM 7602 O O . GLY C 1 24 ? 33.580 -6.040 277.171 1.00 69.64 24 GLY B O 1
ATOM 7603 N N . LEU C 1 25 ? 34.761 -7.463 275.888 1.00 66.56 25 LEU B N 1
ATOM 7604 C CA . LEU C 1 25 ? 35.490 -6.445 275.153 1.00 62.25 25 LEU B CA 1
ATOM 7605 C C . LEU C 1 25 ? 34.760 -6.265 273.840 1.00 59.02 25 LEU B C 1
ATOM 7606 O O . LEU C 1 25 ? 34.485 -7.253 273.182 1.00 69.59 25 LEU B O 1
ATOM 7611 N N . TYR C 1 26 ? 34.402 -5.025 273.500 1.00 63.84 26 TYR B N 1
ATOM 7612 C CA . TYR C 1 26 ? 33.516 -4.676 272.379 1.00 75.31 26 TYR B CA 1
ATOM 7613 C C . TYR C 1 26 ? 34.109 -3.549 271.530 1.00 73.60 26 TYR B C 1
ATOM 7614 O O . TYR C 1 26 ? 34.338 -2.451 272.040 1.00 76.09 26 TYR B O 1
ATOM 7623 N N . ILE C 1 27 ? 34.267 -3.757 270.228 1.00 69.38 27 ILE B N 1
ATOM 7624 C CA . ILE C 1 27 ? 34.874 -2.765 269.351 1.00 64.73 27 ILE B CA 1
ATOM 7625 C C . ILE C 1 27 ? 33.783 -1.870 268.781 1.00 67.66 27 ILE B C 1
ATOM 7626 O O . ILE C 1 27 ? 32.868 -2.383 268.138 1.00 73.04 27 ILE B O 1
ATOM 7631 N N . PRO C 1 28 ? 33.856 -0.565 268.973 1.00 68.44 28 PRO B N 1
ATOM 7632 C CA . PRO C 1 28 ? 32.789 0.285 268.547 1.00 67.35 28 PRO B CA 1
ATOM 7633 C C . PRO C 1 28 ? 32.668 0.254 267.040 1.00 66.86 28 PRO B C 1
ATOM 7634 O O . PRO C 1 28 ? 33.577 -0.225 266.346 1.00 66.29 28 PRO B O 1
ATOM 7638 N N . PRO C 1 29 ? 31.546 0.738 266.512 1.00 67.37 29 PRO B N 1
ATOM 7639 C CA . PRO C 1 29 ? 31.338 0.721 265.075 1.00 67.23 29 PRO B CA 1
ATOM 7640 C C . PRO C 1 29 ? 32.319 1.547 264.280 1.00 66.53 29 PRO B C 1
ATOM 7641 O O . PRO C 1 29 ? 32.590 1.196 263.135 1.00 71.98 29 PRO B O 1
ATOM 7645 N N . TYR C 1 30 ? 32.924 2.578 264.853 1.00 67.63 30 TYR B N 1
ATOM 7646 C CA . TYR C 1 30 ? 33.726 3.508 264.066 1.00 68.28 30 TYR B CA 1
ATOM 7647 C C . TYR C 1 30 ? 35.141 3.020 263.861 1.00 65.19 30 TYR B C 1
ATOM 7648 O O . TYR C 1 30 ? 35.855 3.561 263.022 1.00 65.28 30 TYR B O 1
ATOM 7657 N N . GLN C 1 31 ? 35.563 2.041 264.638 1.00 66.70 31 GLN B N 1
ATOM 7658 C CA . GLN C 1 31 ? 36.885 1.481 264.484 1.00 70.87 31 GLN B CA 1
ATOM 7659 C C . GLN C 1 31 ? 37.026 0.798 263.149 1.00 76.66 31 GLN B C 1
ATOM 7660 O O . GLN C 1 31 ? 36.049 0.342 262.563 1.00 77.16 31 GLN B O 1
ATOM 7666 N N . ARG C 1 32 ? 38.249 0.775 262.641 1.00 81.41 32 ARG B N 1
ATOM 7667 C CA . ARG C 1 32 ? 38.452 0.176 261.340 1.00 95.23 32 ARG B CA 1
ATOM 7668 C C . ARG C 1 32 ? 38.658 -1.327 261.505 1.00 97.70 32 ARG B C 1
ATOM 7669 O O . ARG C 1 32 ? 38.606 -1.870 262.616 1.00 94.30 32 ARG B O 1
ATOM 7677 N N . ALA C 1 33 ? 38.931 -2.010 260.395 1.00 96.13 33 ALA B N 1
ATOM 7678 C CA . ALA C 1 33 ? 39.070 -3.448 260.453 1.00 94.45 33 ALA B CA 1
ATOM 7679 C C . ALA C 1 33 ? 40.474 -3.793 260.900 1.00 89.80 33 ALA B C 1
ATOM 7680 O O . ALA C 1 33 ? 41.301 -2.916 261.134 1.00 89.01 33 ALA B O 1
ATOM 7682 N N . TYR C 1 34 ? 40.756 -5.085 260.993 1.00 92.69 34 TYR B N 1
ATOM 7683 C CA . TYR C 1 34 ? 41.891 -5.492 261.805 1.00 93.77 34 TYR B CA 1
ATOM 7684 C C . TYR C 1 34 ? 43.173 -4.897 261.247 1.00 91.78 34 TYR B C 1
ATOM 7685 O O . TYR C 1 34 ? 43.731 -3.988 261.862 1.00 98.89 34 TYR B O 1
ATOM 7694 N N . SER C 1 35 ? 43.662 -5.392 260.123 1.00 90.78 35 SER B N 1
ATOM 7695 C CA . SER C 1 35 ? 44.666 -4.678 259.342 1.00 98.68 35 SER B CA 1
ATOM 7696 C C . SER C 1 35 ? 46.009 -4.566 260.047 1.00 95.36 35 SER B C 1
ATOM 7697 O O . SER C 1 35 ? 46.735 -3.605 259.837 1.00 94.68 35 SER B O 1
ATOM 7700 N N . TRP C 1 36 ? 46.383 -5.530 260.864 1.00 95.70 36 TRP B N 1
ATOM 7701 C CA . TRP C 1 36 ? 47.771 -5.529 261.283 1.00 98.71 36 TRP B CA 1
ATOM 7702 C C . TRP C 1 36 ? 48.577 -6.328 260.276 1.00 98.85 36 TRP B C 1
ATOM 7703 O O . TRP C 1 36 ? 48.043 -7.121 259.498 1.00 102.91 36 TRP B O 1
ATOM 7714 N N . GLU C 1 37 ? 49.870 -6.045 260.258 1.00 99.05 37 GLU B N 1
ATOM 7715 C CA . GLU C 1 37 ? 50.793 -6.471 259.227 1.00 97.28 37 GLU B CA 1
ATOM 7716 C C . GLU C 1 37 ? 51.857 -7.351 259.869 1.00 99.75 37 GLU B C 1
ATOM 7717 O O . GLU C 1 37 ? 52.359 -7.033 260.945 1.00 104.48 37 GLU B O 1
ATOM 7723 N N . LEU C 1 38 ? 52.203 -8.452 259.209 1.00 102.10 38 LEU B N 1
ATOM 7724 C CA . LEU C 1 38 ? 53.059 -9.462 259.829 1.00 99.17 38 LEU B CA 1
ATOM 7725 C C . LEU C 1 38 ? 54.318 -8.933 260.509 1.00 98.13 38 LEU B C 1
ATOM 7726 O O . LEU C 1 38 ? 54.704 -9.510 261.542 1.00 101.78 38 LEU B O 1
ATOM 7731 N N . PRO C 1 39 ? 55.002 -7.886 260.023 1.00 96.75 39 PRO B N 1
ATOM 7732 C CA . PRO C 1 39 ? 56.126 -7.351 260.810 1.00 100.41 39 PRO B CA 1
ATOM 7733 C C . PRO C 1 39 ? 55.746 -6.957 262.222 1.00 102.89 39 PRO B C 1
ATOM 7734 O O . PRO C 1 39 ? 56.507 -7.226 263.158 1.00 104.19 39 PRO B O 1
ATOM 7738 N N . LYS C 1 40 ? 54.589 -6.313 262.396 1.00 102.42 40 LYS B N 1
ATOM 7739 C CA . LYS C 1 40 ? 54.183 -5.827 263.713 1.00 100.56 40 LYS B CA 1
ATOM 7740 C C . LYS C 1 40 ? 53.853 -6.976 264.675 1.00 102.81 40 LYS B C 1
ATOM 7741 O O . LYS C 1 40 ? 54.176 -6.915 265.871 1.00 108.62 40 LYS B O 1
ATOM 7747 N N . ILE C 1 41 ? 53.240 -8.046 264.174 1.00 99.81 41 ILE B N 1
ATOM 7748 C CA . ILE C 1 41 ? 52.966 -9.211 265.009 1.00 99.02 41 ILE B CA 1
ATOM 7749 C C . ILE C 1 41 ? 54.269 -9.919 265.371 1.00 100.43 41 ILE B C 1
ATOM 7750 O O . ILE C 1 41 ? 54.450 -10.385 266.504 1.00 97.41 41 ILE B O 1
ATOM 7755 N N . ARG C 1 42 ? 55.182 -10.045 264.402 1.00 104.00 42 ARG B N 1
ATOM 7756 C CA . ARG C 1 42 ? 56.540 -10.473 264.720 1.00 106.17 42 ARG B CA 1
ATOM 7757 C C . ARG C 1 42 ? 57.098 -9.667 265.885 1.00 105.81 42 ARG B C 1
ATOM 7758 O O . ARG C 1 42 ? 57.592 -10.237 266.861 1.00 106.94 42 ARG B O 1
ATOM 7766 N N . ARG C 1 43 ? 57.026 -8.331 265.791 1.00 107.59 43 ARG B N 1
ATOM 7767 C CA . ARG C 1 43 ? 57.556 -7.470 266.850 1.00 106.40 43 ARG B CA 1
ATOM 7768 C C . ARG C 1 43 ? 56.930 -7.797 268.205 1.00 106.39 43 ARG B C 1
ATOM 7769 O O . ARG C 1 43 ? 57.641 -7.906 269.209 1.00 108.08 43 ARG B O 1
ATOM 7777 N N . LEU C 1 44 ? 55.601 -7.967 268.258 1.00 103.62 44 LEU B N 1
ATOM 7778 C CA . LEU C 1 44 ? 54.942 -8.194 269.552 1.00 99.22 44 LEU B CA 1
ATOM 7779 C C . LEU C 1 44 ? 55.297 -9.551 270.157 1.00 97.72 44 LEU B C 1
ATOM 7780 O O . LEU C 1 44 ? 55.622 -9.642 271.347 1.00 101.75 44 LEU B O 1
ATOM 7785 N N . LEU C 1 45 ? 55.212 -10.621 269.370 1.00 97.00 45 LEU B N 1
ATOM 7786 C CA . LEU C 1 45 ? 55.610 -11.922 269.889 1.00 93.74 45 LEU B CA 1
ATOM 7787 C C . LEU C 1 45 ? 57.061 -11.903 270.312 1.00 100.68 45 LEU B C 1
ATOM 7788 O O . LEU C 1 45 ? 57.433 -12.497 271.326 1.00 101.74 45 LEU B O 1
ATOM 7793 N N . SER C 1 46 ? 57.900 -11.212 269.552 1.00 102.27 46 SER B N 1
ATOM 7794 C CA . SER C 1 46 ? 59.307 -11.165 269.895 1.00 102.70 46 SER B CA 1
ATOM 7795 C C . SER C 1 46 ? 59.531 -10.403 271.182 1.00 104.61 46 SER B C 1
ATOM 7796 O O . SER C 1 46 ? 60.427 -10.745 271.951 1.00 106.04 46 SER B O 1
ATOM 7799 N N . ASP C 1 47 ? 58.708 -9.395 271.447 1.00 106.24 47 ASP B N 1
ATOM 7800 C CA . ASP C 1 47 ? 58.879 -8.602 272.656 1.00 102.98 47 ASP B CA 1
ATOM 7801 C C . ASP C 1 47 ? 58.439 -9.381 273.892 1.00 104.92 47 ASP B C 1
ATOM 7802 O O . ASP C 1 47 ? 59.097 -9.317 274.941 1.00 110.42 47 ASP B O 1
ATOM 7807 N N . VAL C 1 48 ? 57.343 -10.143 273.792 1.00 102.98 48 VAL B N 1
ATOM 7808 C CA . VAL C 1 48 ? 57.003 -11.007 274.928 1.00 102.06 48 VAL B CA 1
ATOM 7809 C C . VAL C 1 48 ? 58.071 -12.078 275.093 1.00 106.42 48 VAL B C 1
ATOM 7810 O O . VAL C 1 48 ? 58.367 -12.506 276.217 1.00 107.18 48 VAL B O 1
ATOM 7814 N N . ALA C 1 49 ? 58.697 -12.495 273.986 1.00 111.73 49 ALA B N 1
ATOM 7815 C CA . ALA C 1 49 ? 59.839 -13.400 274.067 1.00 108.21 49 ALA B CA 1
ATOM 7816 C C . ALA C 1 49 ? 60.999 -12.745 274.793 1.00 111.13 49 ALA B C 1
ATOM 7817 O O . ALA C 1 49 ? 61.688 -13.392 275.575 1.00 112.27 49 ALA B O 1
ATOM 7819 N N . HIS C 1 50 ? 61.244 -11.466 274.518 1.00 112.90 50 HIS B N 1
ATOM 7820 C CA . HIS C 1 50 ? 62.281 -10.724 275.222 1.00 114.43 50 HIS B CA 1
ATOM 7821 C C . HIS C 1 50 ? 62.000 -10.676 276.705 1.00 116.51 50 HIS B C 1
ATOM 7822 O O . HIS C 1 50 ? 62.915 -10.786 277.522 1.00 119.67 50 HIS B O 1
ATOM 7829 N N . GLY C 1 51 ? 60.750 -10.485 277.071 1.00 114.28 51 GLY B N 1
ATOM 7830 C CA . GLY C 1 51 ? 60.401 -10.516 278.472 1.00 114.74 51 GLY B CA 1
ATOM 7831 C C . GLY C 1 51 ? 60.679 -11.866 279.097 1.00 117.61 51 GLY B C 1
ATOM 7832 O O . GLY C 1 51 ? 61.404 -11.950 280.088 1.00 120.35 51 GLY B O 1
ATOM 7833 N N . LEU C 1 52 ? 60.109 -12.928 278.526 1.00 117.43 52 LEU B N 1
ATOM 7834 C CA . LEU C 1 52 ? 60.409 -14.277 278.995 1.00 114.43 52 LEU B CA 1
ATOM 7835 C C . LEU C 1 52 ? 61.909 -14.487 279.089 1.00 119.41 52 LEU B C 1
ATOM 7836 O O . LEU C 1 52 ? 62.413 -15.011 280.083 1.00 125.98 52 LEU B O 1
ATOM 7841 N N . ASP C 1 53 ? 62.631 -14.095 278.042 1.00 120.51 53 ASP B N 1
ATOM 7842 C CA . ASP C 1 53 ? 64.067 -14.308 277.949 1.00 122.21 53 ASP B CA 1
ATOM 7843 C C . ASP C 1 53 ? 64.801 -13.622 279.102 1.00 124.00 53 ASP B C 1
ATOM 7844 O O . ASP C 1 53 ? 65.452 -14.279 279.923 1.00 124.37 53 ASP B O 1
ATOM 7849 N N . GLN C 1 54 ? 64.682 -12.297 279.196 1.00 123.47 54 GLN B N 1
ATOM 7850 C CA . GLN C 1 54 ? 65.316 -11.528 280.257 1.00 124.26 54 GLN B CA 1
ATOM 7851 C C . GLN C 1 54 ? 64.771 -11.852 281.642 1.00 125.54 54 GLN B C 1
ATOM 7852 O O . GLN C 1 54 ? 65.282 -11.309 282.623 1.00 132.65 54 GLN B O 1
ATOM 7858 N N . LEU C 1 55 ? 63.710 -12.658 281.745 1.00 128.12 55 LEU B N 1
ATOM 7859 C CA . LEU C 1 55 ? 63.157 -13.017 283.053 1.00 129.95 55 LEU B CA 1
ATOM 7860 C C . LEU C 1 55 ? 64.094 -13.898 283.863 1.00 131.53 55 LEU B C 1
ATOM 7861 O O . LEU C 1 55 ? 64.243 -13.702 285.071 1.00 136.29 55 LEU B O 1
ATOM 7866 N N . ALA C 1 56 ? 64.724 -14.878 283.225 1.00 131.13 56 ALA B N 1
ATOM 7867 C CA . ALA C 1 56 ? 65.439 -15.897 283.980 1.00 130.65 56 ALA B CA 1
ATOM 7868 C C . ALA C 1 56 ? 66.548 -15.305 284.825 1.00 132.91 56 ALA B C 1
ATOM 7869 O O . ALA C 1 56 ? 66.867 -15.849 285.882 1.00 136.90 56 ALA B O 1
ATOM 7871 N N . GLU C 1 57 ? 67.149 -14.203 284.395 1.00 137.60 57 GLU B N 1
ATOM 7872 C CA . GLU C 1 57 ? 68.247 -13.633 285.160 1.00 140.94 57 GLU B CA 1
ATOM 7873 C C . GLU C 1 57 ? 67.851 -12.396 285.949 1.00 140.87 57 GLU B C 1
ATOM 7874 O O . GLU C 1 57 ? 68.278 -12.253 287.091 1.00 146.65 57 GLU B O 1
ATOM 7880 N N . PHE C 1 58 ? 67.026 -11.512 285.395 1.00 141.38 58 PHE B N 1
ATOM 7881 C CA . PHE C 1 58 ? 66.465 -10.396 286.150 1.00 144.97 58 PHE B CA 1
ATOM 7882 C C . PHE C 1 58 ? 65.122 -10.852 286.717 1.00 144.05 58 PHE B C 1
ATOM 7883 O O . PHE C 1 58 ? 64.148 -10.980 285.971 1.00 143.51 58 PHE B O 1
ATOM 7891 N N . GLU C 1 59 ? 65.077 -11.116 288.033 1.00 147.18 59 GLU B N 1
ATOM 7892 C CA . GLU C 1 59 ? 63.890 -11.709 288.653 1.00 143.13 59 GLU B CA 1
ATOM 7893 C C . GLU C 1 59 ? 62.666 -10.849 288.441 1.00 139.61 59 GLU B C 1
ATOM 7894 O O . GLU C 1 59 ? 61.536 -11.343 288.487 1.00 137.51 59 GLU B O 1
ATOM 7900 N N . ASP C 1 60 ? 62.875 -9.549 288.317 1.00 141.10 60 ASP B N 1
ATOM 7901 C CA . ASP C 1 60 ? 61.814 -8.607 288.024 1.00 140.18 60 ASP B CA 1
ATOM 7902 C C . ASP C 1 60 ? 61.407 -8.591 286.548 1.00 139.10 60 ASP B C 1
ATOM 7903 O O . ASP C 1 60 ? 60.658 -9.470 286.100 1.00 137.37 60 ASP B O 1
ATOM 7908 N N . SER C 1 61 ? 61.938 -7.607 285.799 1.00 138.66 61 SER B N 1
ATOM 7909 C CA . SER C 1 61 ? 61.685 -7.297 284.386 1.00 133.40 61 SER B CA 1
ATOM 7910 C C . SER C 1 61 ? 60.355 -7.798 283.853 1.00 126.34 61 SER B C 1
ATOM 7911 O O . SER C 1 61 ? 60.170 -9.000 283.651 1.00 127.42 61 SER B O 1
ATOM 7914 N N . ILE C 1 62 ? 59.430 -6.892 283.591 1.00 122.51 62 ILE B N 1
ATOM 7915 C CA . ILE C 1 62 ? 58.121 -7.291 283.114 1.00 119.46 62 ILE B CA 1
ATOM 7916 C C . ILE C 1 62 ? 57.896 -6.738 281.711 1.00 115.80 62 ILE B C 1
ATOM 7917 O O . ILE C 1 62 ? 58.312 -5.619 281.388 1.00 113.87 62 ILE B O 1
ATOM 7922 N N . CYS C 1 63 ? 57.264 -7.549 280.870 1.00 109.60 63 CYS B N 1
ATOM 7923 C CA . CYS C 1 63 ? 56.952 -7.156 279.513 1.00 103.79 63 CYS B CA 1
ATOM 7924 C C . CYS C 1 63 ? 55.762 -6.203 279.509 1.00 101.51 63 CYS B C 1
ATOM 7925 O O . CYS C 1 63 ? 55.028 -6.085 280.488 1.00 96.55 63 CYS B O 1
ATOM 7928 N N . PHE C 1 64 ? 55.514 -5.576 278.360 1.00 103.27 64 PHE B N 1
ATOM 7929 C CA . PHE C 1 64 ? 54.666 -4.390 278.371 1.00 98.51 64 PHE B CA 1
ATOM 7930 C C . PHE C 1 64 ? 54.079 -4.161 276.975 1.00 101.83 64 PHE B C 1
ATOM 7931 O O . PHE C 1 64 ? 54.650 -3.428 276.165 1.00 98.82 64 PHE B O 1
ATOM 7939 N N . LEU C 1 65 ? 52.894 -4.717 276.751 1.00 102.89 65 LEU B N 1
ATOM 7940 C CA . LEU C 1 65 ? 52.227 -4.601 275.457 1.00 104.45 65 LEU B CA 1
ATOM 7941 C C . LEU C 1 65 ? 51.425 -3.309 275.350 1.00 99.63 65 LEU B C 1
ATOM 7942 O O . LEU C 1 65 ? 50.273 -3.324 274.952 1.00 103.61 65 LEU B O 1
ATOM 7947 N N . GLY C 1 66 ? 52.022 -2.177 275.687 1.00 98.56 66 GLY B N 1
ATOM 7948 C CA . GLY C 1 66 ? 51.395 -0.860 275.556 1.00 95.21 66 GLY B CA 1
ATOM 7949 C C . GLY C 1 66 ? 50.183 -0.684 276.456 1.00 86.07 66 GLY B C 1
ATOM 7950 O O . GLY C 1 66 ? 50.024 -1.367 277.450 1.00 83.84 66 GLY B O 1
ATOM 7951 N N . THR C 1 67 ? 49.296 0.227 276.065 1.00 84.81 67 THR B N 1
ATOM 7952 C CA . THR C 1 67 ? 48.125 0.563 276.863 1.00 83.83 67 THR B CA 1
ATOM 7953 C C . THR C 1 67 ? 46.912 0.506 275.955 1.00 83.95 67 THR B C 1
ATOM 7954 O O . THR C 1 67 ? 47.047 0.624 274.737 1.00 87.52 67 THR B O 1
ATOM 7958 N N . VAL C 1 68 ? 45.718 0.388 276.566 1.00 77.83 68 VAL B N 1
ATOM 7959 C CA . VAL C 1 68 ? 44.433 0.415 275.859 1.00 73.10 68 VAL B CA 1
ATOM 7960 C C . VAL C 1 68 ? 43.460 1.325 276.588 1.00 72.33 68 VAL B C 1
ATOM 7961 O O . VAL C 1 68 ? 43.355 1.276 277.815 1.00 74.15 68 VAL B O 1
ATOM 7965 N N . ILE C 1 69 ? 42.751 2.158 275.834 1.00 70.84 69 ILE B N 1
ATOM 7966 C CA . ILE C 1 69 ? 41.707 3.024 276.372 1.00 68.40 69 ILE B CA 1
ATOM 7967 C C . ILE C 1 69 ? 40.370 2.357 276.145 1.00 65.70 69 ILE B C 1
ATOM 7968 O O . ILE C 1 69 ? 40.097 1.860 275.055 1.00 68.55 69 ILE B O 1
ATOM 7973 N N . ALA C 1 70 ? 39.560 2.299 277.186 1.00 63.26 70 ALA B N 1
ATOM 7974 C CA . ALA C 1 70 ? 38.285 1.621 277.141 1.00 64.53 70 ALA B CA 1
ATOM 7975 C C . ALA C 1 70 ? 37.258 2.471 277.859 1.00 68.43 70 ALA B C 1
ATOM 7976 O O . ALA C 1 70 ? 37.582 3.459 278.514 1.00 68.57 70 ALA B O 1
ATOM 7978 N N . LEU C 1 71 ? 36.005 2.144 277.620 1.00 61.75 71 LEU B N 1
ATOM 7979 C CA . LEU C 1 71 ? 34.869 2.830 278.191 1.00 66.71 71 LEU B CA 1
ATOM 7980 C C . LEU C 1 71 ? 34.039 1.804 278.931 1.00 73.55 71 LEU B C 1
ATOM 7981 O O . LEU C 1 71 ? 33.603 0.818 278.331 1.00 75.37 71 LEU B O 1
ATOM 7986 N N . ARG C 1 72 ? 33.872 1.989 280.234 1.00 74.17 72 ARG B N 1
ATOM 7987 C CA . ARG C 1 72 ? 32.992 1.133 281.023 1.00 76.25 72 ARG B CA 1
ATOM 7988 C C . ARG C 1 72 ? 31.542 1.463 280.662 1.00 77.74 72 ARG B C 1
ATOM 7989 O O . ARG C 1 72 ? 30.855 2.254 281.305 1.00 78.94 72 ARG B O 1
ATOM 7997 N N . ASP C 1 73 ? 31.055 0.849 279.599 1.00 81.23 73 ASP B N 1
ATOM 7998 C CA . ASP C 1 73 ? 29.714 1.165 279.132 1.00 86.09 73 ASP B CA 1
ATOM 7999 C C . ASP C 1 73 ? 28.709 0.462 280.019 1.00 88.71 73 ASP B C 1
ATOM 8000 O O . ASP C 1 73 ? 28.511 -0.756 279.918 1.00 82.38 73 ASP B O 1
ATOM 8005 N N . ILE C 1 74 ? 28.069 1.238 280.878 1.00 93.09 74 ILE B N 1
ATOM 8006 C CA . ILE C 1 74 ? 27.124 0.675 281.813 1.00 103.04 74 ILE B CA 1
ATOM 8007 C C . ILE C 1 74 ? 25.750 0.528 281.167 1.00 106.53 74 ILE B C 1
ATOM 8008 O O . ILE C 1 74 ? 25.121 -0.531 281.259 1.00 105.10 74 ILE B O 1
ATOM 8013 N N . ASN C 1 75 ? 25.278 1.542 280.439 1.00 105.25 75 ASN B N 1
ATOM 8014 C CA . ASN C 1 75 ? 23.948 1.479 279.846 1.00 99.57 75 ASN B CA 1
ATOM 8015 C C . ASN C 1 75 ? 23.952 0.837 278.478 1.00 97.00 75 ASN B C 1
ATOM 8016 O O . ASN C 1 75 ? 22.955 0.935 277.758 1.00 98.57 75 ASN B O 1
ATOM 8021 N N . TYR C 1 76 ? 25.067 0.235 278.081 1.00 93.05 76 TYR B N 1
ATOM 8022 C CA . TYR C 1 76 ? 25.123 -0.524 276.851 1.00 87.81 76 TYR B CA 1
ATOM 8023 C C . TYR C 1 76 ? 24.680 0.322 275.684 1.00 86.11 76 TYR B C 1
ATOM 8024 O O . TYR C 1 76 ? 24.131 -0.186 274.722 1.00 91.76 76 TYR B O 1
ATOM 8033 N N . THR C 1 77 ? 24.848 1.630 275.787 1.00 85.74 77 THR B N 1
ATOM 8034 C CA . THR C 1 77 ? 24.455 2.489 274.687 1.00 87.69 77 THR B CA 1
ATOM 8035 C C . THR C 1 77 ? 25.322 2.296 273.444 1.00 83.77 77 THR B C 1
ATOM 8036 O O . THR C 1 77 ? 25.007 2.870 272.407 1.00 85.51 77 THR B O 1
ATOM 8040 N N . THR C 1 78 ? 26.358 1.469 273.508 1.00 81.59 78 THR B N 1
ATOM 8041 C CA . THR C 1 78 ? 27.277 1.226 272.407 1.00 77.86 78 THR B CA 1
ATOM 8042 C C . THR C 1 78 ? 26.939 0.008 271.579 1.00 82.78 78 THR B C 1
ATOM 8043 O O . THR C 1 78 ? 27.237 -0.013 270.378 1.00 85.26 78 THR B O 1
ATOM 8047 N N . VAL C 1 79 ? 26.369 -1.018 272.200 1.00 85.81 79 VAL B N 1
ATOM 8048 C CA . VAL C 1 79 ? 26.241 -2.326 271.563 1.00 91.90 79 VAL B CA 1
ATOM 8049 C C . VAL C 1 79 ? 25.317 -2.245 270.346 1.00 92.03 79 VAL B C 1
ATOM 8050 O O . VAL C 1 79 ? 24.159 -1.823 270.441 1.00 86.67 79 VAL B O 1
ATOM 8054 N N . GLU C 1 80 ? 25.851 -2.658 269.173 1.00 95.03 80 GLU B N 1
ATOM 8055 C CA . GLU C 1 80 ? 25.258 -2.546 267.842 1.00 96.67 80 GLU B CA 1
ATOM 8056 C C . GLU C 1 80 ? 23.860 -3.171 267.801 1.00 96.31 80 GLU B C 1
ATOM 8057 O O . GLU C 1 80 ? 22.884 -2.422 267.723 1.00 99.67 80 GLU B O 1
ATOM 8063 N N . PRO C 1 81 ? 23.684 -4.497 267.844 1.00 96.03 81 PRO B N 1
ATOM 8064 C CA . PRO C 1 81 ? 22.336 -5.017 268.041 1.00 95.44 81 PRO B CA 1
ATOM 8065 C C . PRO C 1 81 ? 22.103 -5.221 269.534 1.00 98.06 81 PRO B C 1
ATOM 8066 O O . PRO C 1 81 ? 22.957 -5.772 270.229 1.00 96.14 81 PRO B O 1
ATOM 8070 N N . LYS C 1 82 ? 20.981 -4.762 270.069 1.00 103.97 82 LYS B N 1
ATOM 8071 C CA . LYS C 1 82 ? 20.871 -4.709 271.522 1.00 105.14 82 LYS B CA 1
ATOM 8072 C C . LYS C 1 82 ? 20.658 -6.076 272.150 1.00 104.23 82 LYS B C 1
ATOM 8073 O O . LYS C 1 82 ? 21.621 -6.697 272.593 1.00 106.80 82 LYS B O 1
ATOM 8079 N N . TYR C 1 83 ? 19.412 -6.550 272.211 1.00 104.73 83 TYR B N 1
ATOM 8080 C CA . TYR C 1 83 ? 19.104 -7.854 272.791 1.00 102.26 83 TYR B CA 1
ATOM 8081 C C . TYR C 1 83 ? 19.631 -7.927 274.229 1.00 98.16 83 TYR B C 1
ATOM 8082 O O . TYR C 1 83 ? 20.599 -8.614 274.546 1.00 98.62 83 TYR B O 1
ATOM 8091 N N . ARG C 1 84 ? 18.960 -7.155 275.087 1.00 100.47 84 ARG B N 1
ATOM 8092 C CA . ARG C 1 84 ? 19.480 -6.782 276.403 1.00 99.41 84 ARG B CA 1
ATOM 8093 C C . ARG C 1 84 ? 19.414 -7.884 277.450 1.00 95.03 84 ARG B C 1
ATOM 8094 O O . ARG C 1 84 ? 20.187 -7.850 278.417 1.00 93.52 84 ARG B O 1
ATOM 8102 N N . SER C 1 85 ? 18.489 -8.830 277.304 1.00 97.00 85 SER B N 1
ATOM 8103 C CA . SER C 1 85 ? 18.354 -9.900 278.284 1.00 93.12 85 SER B CA 1
ATOM 8104 C C . SER C 1 85 ? 19.707 -10.515 278.621 1.00 96.12 85 SER B C 1
ATOM 8105 O O . SER C 1 85 ? 20.059 -10.637 279.800 1.00 94.44 85 SER B O 1
ATOM 8108 N N . GLN C 1 86 ? 20.534 -10.790 277.597 1.00 93.89 86 GLN B N 1
ATOM 8109 C CA . GLN C 1 86 ? 21.736 -11.604 277.762 1.00 92.73 86 GLN B CA 1
ATOM 8110 C C . GLN C 1 86 ? 23.013 -10.909 277.335 1.00 85.86 86 GLN B C 1
ATOM 8111 O O . GLN C 1 86 ? 24.020 -11.560 277.074 1.00 85.92 86 GLN B O 1
ATOM 8117 N N . VAL C 1 87 ? 22.993 -9.589 277.302 1.00 88.15 87 VAL B N 1
ATOM 8118 C CA . VAL C 1 87 ? 24.216 -8.809 277.164 1.00 84.15 87 VAL B CA 1
ATOM 8119 C C . VAL C 1 87 ? 25.084 -9.158 278.364 1.00 81.26 87 VAL B C 1
ATOM 8120 O O . VAL C 1 87 ? 24.541 -9.575 279.392 1.00 81.94 87 VAL B O 1
ATOM 8124 N N . PRO C 1 88 ? 26.407 -9.125 278.270 1.00 78.83 88 PRO B N 1
ATOM 8125 C CA . PRO C 1 88 ? 27.222 -9.282 279.475 1.00 79.24 88 PRO B CA 1
ATOM 8126 C C . PRO C 1 88 ? 27.037 -8.100 280.420 1.00 80.20 88 PRO B C 1
ATOM 8127 O O . PRO C 1 88 ? 26.437 -7.083 280.085 1.00 80.84 88 PRO B O 1
ATOM 8131 N N . SER C 1 89 ? 27.526 -8.273 281.646 1.00 79.12 89 SER B N 1
ATOM 8132 C CA . SER C 1 89 ? 27.398 -7.259 282.689 1.00 79.95 89 SER B CA 1
ATOM 8133 C C . SER C 1 89 ? 28.419 -6.132 282.526 1.00 75.64 89 SER B C 1
ATOM 8134 O O . SER C 1 89 ? 28.075 -4.945 282.489 1.00 75.75 89 SER B O 1
ATOM 8137 N N . LYS C 1 90 ? 29.684 -6.480 282.427 1.00 73.62 90 LYS B N 1
ATOM 8138 C CA . LYS C 1 90 ? 30.720 -5.507 282.146 1.00 73.59 90 LYS B CA 1
ATOM 8139 C C . LYS C 1 90 ? 31.026 -5.594 280.648 1.00 72.60 90 LYS B C 1
ATOM 8140 O O . LYS C 1 90 ? 31.395 -6.654 280.140 1.00 70.34 90 LYS B O 1
ATOM 8146 N N . VAL C 1 91 ? 30.792 -4.506 279.932 1.00 72.67 91 VAL B N 1
ATOM 8147 C CA . VAL C 1 91 ? 31.123 -4.412 278.522 1.00 67.61 91 VAL B CA 1
ATOM 8148 C C . VAL C 1 91 ? 32.118 -3.285 278.370 1.00 69.20 91 VAL B C 1
ATOM 8149 O O . VAL C 1 91 ? 31.813 -2.132 278.679 1.00 70.97 91 VAL B O 1
ATOM 8161 N N . THR C 1 93 ? 33.902 -1.127 275.993 1.00 67.25 93 THR B N 1
ATOM 8162 C CA . THR C 1 93 ? 34.029 -0.705 274.611 1.00 66.49 93 THR B CA 1
ATOM 8163 C C . THR C 1 93 ? 35.419 -0.140 274.360 1.00 69.91 93 THR B C 1
ATOM 8164 O O . THR C 1 93 ? 35.723 0.987 274.767 1.00 69.82 93 THR B O 1
ATOM 8168 N N . ILE C 1 94 ? 36.227 -0.873 273.588 1.00 69.91 94 ILE B N 1
ATOM 8169 C CA . ILE C 1 94 ? 37.620 -0.508 273.394 1.00 69.34 94 ILE B CA 1
ATOM 8170 C C . ILE C 1 94 ? 37.675 0.712 272.488 1.00 71.92 94 ILE B C 1
ATOM 8171 O O . ILE C 1 94 ? 37.253 0.663 271.328 1.00 73.86 94 ILE B O 1
ATOM 8176 N N . ILE C 1 95 ? 38.188 1.824 273.022 1.00 75.49 95 ILE B N 1
ATOM 8177 C CA . ILE C 1 95 ? 38.453 3.034 272.241 1.00 72.58 95 ILE B CA 1
ATOM 8178 C C . ILE C 1 95 ? 39.722 2.870 271.419 1.00 71.48 95 ILE B C 1
ATOM 8179 O O . ILE C 1 95 ? 39.649 2.839 270.193 1.00 69.07 95 ILE B O 1
ATOM 8184 N N . ASP C 1 96 ? 40.883 2.890 272.072 1.00 76.13 96 ASP B N 1
ATOM 8185 C CA . ASP C 1 96 ? 42.187 2.652 271.466 1.00 82.31 96 ASP B CA 1
ATOM 8186 C C . ASP C 1 96 ? 42.719 1.257 271.793 1.00 77.21 96 ASP B C 1
ATOM 8187 O O . ASP C 1 96 ? 42.295 0.615 272.740 1.00 69.26 96 ASP B O 1
ATOM 8192 N N . GLY C 1 97 ? 43.648 0.784 270.968 1.00 86.15 97 GLY B N 1
ATOM 8193 C CA . GLY C 1 97 ? 44.257 -0.516 271.164 1.00 89.56 97 GLY B CA 1
ATOM 8194 C C . GLY C 1 97 ? 43.492 -1.693 270.602 1.00 87.96 97 GLY B C 1
ATOM 8195 O O . GLY C 1 97 ? 43.780 -2.834 270.975 1.00 91.06 97 GLY B O 1
ATOM 8196 N N . GLN C 1 98 ? 42.485 -1.455 269.762 1.00 91.35 98 GLN B N 1
ATOM 8197 C CA . GLN C 1 98 ? 41.700 -2.569 269.259 1.00 86.59 98 GLN B CA 1
ATOM 8198 C C . GLN C 1 98 ? 42.547 -3.559 268.468 1.00 83.36 98 GLN B C 1
ATOM 8199 O O . GLN C 1 98 ? 42.206 -4.737 268.434 1.00 77.84 98 GLN B O 1
ATOM 8205 N N . GLN C 1 99 ? 43.674 -3.141 267.864 1.00 87.70 99 GLN B N 1
ATOM 8206 C CA . GLN C 1 99 ? 44.427 -4.130 267.086 1.00 89.11 99 GLN B CA 1
ATOM 8207 C C . GLN C 1 99 ? 45.313 -5.004 267.955 1.00 83.68 99 GLN B C 1
ATOM 8208 O O . GLN C 1 99 ? 45.307 -6.225 267.794 1.00 80.11 99 GLN B O 1
ATOM 8214 N N . ARG C 1 100 ? 46.138 -4.401 268.820 1.00 87.06 100 ARG B N 1
ATOM 8215 C CA . ARG C 1 100 ? 46.894 -5.182 269.799 1.00 85.27 100 ARG B CA 1
ATOM 8216 C C . ARG C 1 100 ? 45.999 -6.250 270.400 1.00 82.27 100 ARG B C 1
ATOM 8217 O O . ARG C 1 100 ? 46.320 -7.440 270.374 1.00 81.92 100 ARG B O 1
ATOM 8233 N N . THR C 1 102 ? 43.332 -7.753 269.286 1.00 82.23 102 THR B N 1
ATOM 8234 C CA . THR C 1 102 ? 43.080 -8.879 268.368 1.00 77.65 102 THR B CA 1
ATOM 8235 C C . THR C 1 102 ? 44.274 -9.802 268.237 1.00 71.26 102 THR B C 1
ATOM 8236 O O . THR C 1 102 ? 44.142 -11.014 268.438 1.00 74.11 102 THR B O 1
ATOM 8240 N N . THR C 1 103 ? 45.467 -9.248 268.049 1.00 69.31 103 THR B N 1
ATOM 8241 C CA . THR C 1 103 ? 46.594 -10.142 267.912 1.00 74.68 103 THR B CA 1
ATOM 8242 C C . THR C 1 103 ? 46.749 -10.938 269.197 1.00 75.40 103 THR B C 1
ATOM 8243 O O . THR C 1 103 ? 46.845 -12.172 269.170 1.00 76.29 103 THR B O 1
ATOM 8247 N N . LEU C 1 104 ? 46.614 -10.260 270.343 1.00 74.27 104 LEU B N 1
ATOM 8248 C CA . LEU C 1 104 ? 46.770 -10.939 271.617 1.00 69.26 104 LEU B CA 1
ATOM 8249 C C . LEU C 1 104 ? 45.708 -12.011 271.784 1.00 68.95 104 LEU B C 1
ATOM 8250 O O . LEU C 1 104 ? 46.012 -13.146 272.160 1.00 69.30 104 LEU B O 1
ATOM 8255 N N . LEU C 1 105 ? 44.451 -11.680 271.486 1.00 69.77 105 LEU B N 1
ATOM 8256 C CA . LEU C 1 105 ? 43.428 -12.713 271.557 1.00 70.86 105 LEU B CA 1
ATOM 8257 C C . LEU C 1 105 ? 43.797 -13.871 270.656 1.00 71.93 105 LEU B C 1
ATOM 8258 O O . LEU C 1 105 ? 43.827 -15.024 271.090 1.00 74.87 105 LEU B O 1
ATOM 8263 N N . LEU C 1 106 ? 44.136 -13.580 269.406 1.00 72.46 106 LEU B N 1
ATOM 8264 C CA . LEU C 1 106 ? 44.512 -14.661 268.507 1.00 74.58 106 LEU B CA 1
ATOM 8265 C C . LEU C 1 106 ? 45.689 -15.459 269.054 1.00 75.80 106 LEU B C 1
ATOM 8266 O O . LEU C 1 106 ? 45.710 -16.685 268.937 1.00 80.31 106 LEU B O 1
ATOM 8271 N N . LEU C 1 107 ? 46.651 -14.788 269.697 1.00 74.76 107 LEU B N 1
ATOM 8272 C CA . LEU C 1 107 ? 47.806 -15.503 270.226 1.00 75.08 107 LEU B CA 1
ATOM 8273 C C . LEU C 1 107 ? 47.375 -16.604 271.182 1.00 77.18 107 LEU B C 1
ATOM 8274 O O . LEU C 1 107 ? 47.876 -17.734 271.109 1.00 77.49 107 LEU B O 1
ATOM 8279 N N . THR C 1 108 ? 46.413 -16.307 272.066 1.00 79.09 108 THR B N 1
ATOM 8280 C CA . THR C 1 108 ? 45.999 -17.337 273.005 1.00 79.59 108 THR B CA 1
ATOM 8281 C C . THR C 1 108 ? 45.589 -18.564 272.225 1.00 80.49 108 THR B C 1
ATOM 8282 O O . THR C 1 108 ? 46.062 -19.673 272.484 1.00 85.82 108 THR B O 1
ATOM 8286 N N . THR C 1 109 ? 44.837 -18.327 271.157 1.00 79.69 109 THR B N 1
ATOM 8287 C CA . THR C 1 109 ? 44.400 -19.332 270.206 1.00 81.14 109 THR B CA 1
ATOM 8288 C C . THR C 1 109 ? 45.525 -20.242 269.750 1.00 84.14 109 THR B C 1
ATOM 8289 O O . THR C 1 109 ? 45.452 -21.465 269.913 1.00 83.92 109 THR B O 1
ATOM 8293 N N . VAL C 1 110 ? 46.580 -19.678 269.169 1.00 84.08 110 VAL B N 1
ATOM 8294 C CA . VAL C 1 110 ? 47.596 -20.581 268.661 1.00 80.08 110 VAL B CA 1
ATOM 8295 C C . VAL C 1 110 ? 48.172 -21.366 269.819 1.00 85.42 110 VAL B C 1
ATOM 8296 O O . VAL C 1 110 ? 48.180 -22.602 269.791 1.00 91.64 110 VAL B O 1
ATOM 8300 N N . LEU C 1 111 ? 48.414 -20.679 270.945 1.00 84.26 111 LEU B N 1
ATOM 8301 C CA . LEU C 1 111 ? 49.030 -21.310 272.099 1.00 82.08 111 LEU B CA 1
ATOM 8302 C C . LEU C 1 111 ? 48.094 -22.319 272.717 1.00 84.68 111 LEU B C 1
ATOM 8303 O O . LEU C 1 111 ? 48.539 -23.313 273.278 1.00 84.94 111 LEU B O 1
ATOM 8308 N N . HIS C 1 112 ? 46.798 -22.111 272.575 1.00 87.25 112 HIS B N 1
ATOM 8309 C CA . HIS C 1 112 ? 45.854 -23.120 273.017 1.00 86.25 112 HIS B CA 1
ATOM 8310 C C . HIS C 1 112 ? 46.105 -24.322 272.125 1.00 88.69 112 HIS B C 1
ATOM 8311 O O . HIS C 1 112 ? 46.716 -25.292 272.583 1.00 94.58 112 HIS B O 1
ATOM 8318 N N . GLU C 1 113 ? 45.781 -24.219 270.827 1.00 88.78 113 GLU B N 1
ATOM 8319 C CA . GLU C 1 113 ? 45.749 -25.426 270.010 1.00 96.83 113 GLU B CA 1
ATOM 8320 C C . GLU C 1 113 ? 47.083 -26.152 270.051 1.00 100.61 113 GLU B C 1
ATOM 8321 O O . GLU C 1 113 ? 47.131 -27.357 270.316 1.00 105.99 113 GLU B O 1
ATOM 8327 N N . GLU C 1 114 ? 48.184 -25.438 269.848 1.00 96.97 114 GLU B N 1
ATOM 8328 C CA . GLU C 1 114 ? 49.469 -26.115 269.868 1.00 97.09 114 GLU B CA 1
ATOM 8329 C C . GLU C 1 114 ? 49.680 -26.824 271.201 1.00 101.16 114 GLU B C 1
ATOM 8330 O O . GLU C 1 114 ? 49.788 -28.056 271.241 1.00 106.46 114 GLU B O 1
ATOM 8336 N N . ILE C 1 115 ? 49.635 -26.077 272.315 1.00 96.49 115 ILE B N 1
ATOM 8337 C CA . ILE C 1 115 ? 49.846 -26.698 273.622 1.00 95.87 115 ILE B CA 1
ATOM 8338 C C . ILE C 1 115 ? 48.931 -27.891 273.795 1.00 98.98 115 ILE B C 1
ATOM 8339 O O . ILE C 1 115 ? 49.265 -28.853 274.487 1.00 104.20 115 ILE B O 1
ATOM 8344 N N . ARG C 1 116 ? 47.772 -27.859 273.160 1.00 101.41 116 ARG B N 1
ATOM 8345 C CA . ARG C 1 116 ? 46.801 -28.924 273.342 1.00 106.37 116 ARG B CA 1
ATOM 8346 C C . ARG C 1 116 ? 47.224 -30.187 272.592 1.00 114.28 116 ARG B C 1
ATOM 8347 O O . ARG C 1 116 ? 47.337 -31.267 273.188 1.00 122.30 116 ARG B O 1
ATOM 8355 N N . VAL C 1 117 ? 47.535 -30.064 271.296 1.00 113.74 117 VAL B N 1
ATOM 8356 C CA . VAL C 1 117 ? 47.757 -31.271 270.492 1.00 115.74 117 VAL B CA 1
ATOM 8357 C C . VAL C 1 117 ? 49.115 -31.895 270.785 1.00 116.13 117 VAL B C 1
ATOM 8358 O O . VAL C 1 117 ? 49.253 -33.119 270.737 1.00 119.17 117 VAL B O 1
ATOM 8362 N N . ARG C 1 118 ? 50.125 -31.081 271.101 1.00 113.04 118 ARG B N 1
ATOM 8363 C CA . ARG C 1 118 ? 51.384 -31.624 271.589 1.00 110.32 118 ARG B CA 1
ATOM 8364 C C . ARG C 1 118 ? 51.185 -32.455 272.848 1.00 114.98 118 ARG B C 1
ATOM 8365 O O . ARG C 1 118 ? 51.927 -33.414 273.081 1.00 121.13 118 ARG B O 1
ATOM 8373 N N . ALA C 1 119 ? 50.184 -32.113 273.667 1.00 116.39 119 ALA B N 1
ATOM 8374 C CA . ALA C 1 119 ? 49.879 -32.910 274.848 1.00 117.66 119 ALA B CA 1
ATOM 8375 C C . ALA C 1 119 ? 49.077 -34.149 274.510 1.00 122.44 119 ALA B C 1
ATOM 8376 O O . ALA C 1 119 ? 48.940 -35.031 275.361 1.00 124.93 119 ALA B O 1
ATOM 8378 N N . GLU C 1 120 ? 48.500 -34.215 273.313 1.00 123.74 120 GLU B N 1
ATOM 8379 C CA . GLU C 1 120 ? 47.849 -35.451 272.917 1.00 125.53 120 GLU B CA 1
ATOM 8380 C C . GLU C 1 120 ? 48.857 -36.449 272.361 1.00 127.79 120 GLU B C 1
ATOM 8381 O O . GLU C 1 120 ? 48.639 -37.661 272.463 1.00 129.30 120 GLU B O 1
ATOM 8387 N N . LYS C 1 121 ? 49.958 -35.975 271.778 1.00 126.03 121 LYS B N 1
ATOM 8388 C CA . LYS C 1 121 ? 51.034 -36.899 271.469 1.00 124.35 121 LYS B CA 1
ATOM 8389 C C . LYS C 1 121 ? 51.826 -37.255 272.720 1.00 127.89 121 LYS B C 1
ATOM 8390 O O . LYS C 1 121 ? 52.788 -38.017 272.622 1.00 135.61 121 LYS B O 1
ATOM 8396 N N . LEU C 1 122 ? 51.443 -36.740 273.892 1.00 129.94 122 LEU B N 1
ATOM 8397 C CA . LEU C 1 122 ? 52.171 -37.076 275.105 1.00 130.82 122 LEU B CA 1
ATOM 8398 C C . LEU C 1 122 ? 51.994 -38.538 275.452 1.00 136.82 122 LEU B C 1
ATOM 8399 O O . LEU C 1 122 ? 51.039 -39.206 275.037 1.00 133.70 122 LEU B O 1
ATOM 8404 N N . THR C 1 123 ? 52.926 -39.013 276.268 1.00 145.44 123 THR B N 1
ATOM 8405 C CA . THR C 1 123 ? 53.146 -40.425 276.515 1.00 150.20 123 THR B CA 1
ATOM 8406 C C . THR C 1 123 ? 52.177 -41.012 277.533 1.00 154.92 123 THR B C 1
ATOM 8407 O O . THR C 1 123 ? 52.491 -42.047 278.133 1.00 155.96 123 THR B O 1
ATOM 8411 N N . ARG C 1 124 ? 51.020 -40.368 277.728 1.00 158.18 124 ARG B N 1
ATOM 8412 C CA . ARG C 1 124 ? 49.971 -40.780 278.660 1.00 162.00 124 ARG B CA 1
ATOM 8413 C C . ARG C 1 124 ? 50.479 -40.794 280.102 1.00 164.60 124 ARG B C 1
ATOM 8414 O O . ARG C 1 124 ? 50.081 -39.945 280.908 1.00 162.87 124 ARG B O 1
ATOM 8422 N N . ASP C 1 125 ? 51.340 -41.758 280.438 1.00 165.14 125 ASP B N 1
ATOM 8423 C CA . ASP C 1 125 ? 51.902 -41.871 281.782 1.00 165.63 125 ASP B CA 1
ATOM 8424 C C . ASP C 1 125 ? 53.219 -42.632 281.706 1.00 160.83 125 ASP B C 1
ATOM 8425 O O . ASP C 1 125 ? 53.277 -43.720 281.129 1.00 162.09 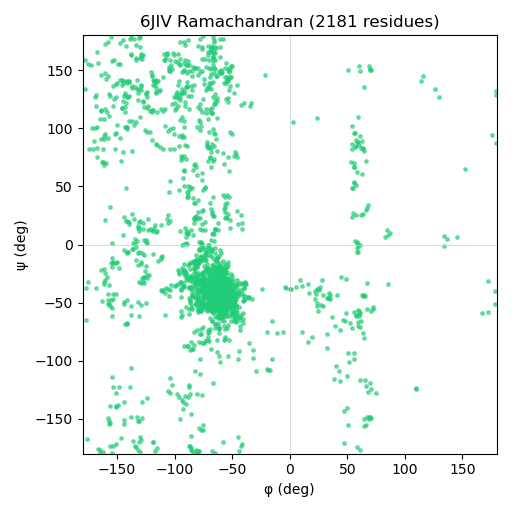125 ASP B O 1
ATOM 8430 N N . ASP C 1 126 ? 54.275 -42.057 282.271 1.00 155.84 126 ASP B N 1
ATOM 8431 C CA . ASP C 1 126 ? 55.530 -42.788 282.348 1.00 154.49 126 ASP B CA 1
ATOM 8432 C C . ASP C 1 126 ? 56.342 -42.281 283.527 1.00 151.48 126 ASP B C 1
ATOM 8433 O O . ASP C 1 126 ? 56.954 -43.060 284.265 1.00 151.95 126 ASP B O 1
ATOM 8438 N N . GLU C 1 127 ? 56.365 -40.979 283.694 1.00 151.67 127 GLU B N 1
ATOM 8439 C CA . GLU C 1 127 ? 57.368 -40.362 284.539 1.00 150.18 127 GLU B CA 1
ATOM 8440 C C . GLU C 1 127 ? 56.921 -38.941 284.836 1.00 146.91 127 GLU B C 1
ATOM 8441 O O . GLU C 1 127 ? 55.801 -38.558 284.470 1.00 143.93 127 GLU B O 1
ATOM 8443 N N . PRO C 1 128 ? 57.722 -38.157 285.537 1.00 147.11 128 PRO B N 1
ATOM 8444 C CA . PRO C 1 128 ? 57.602 -36.707 285.414 1.00 141.12 128 PRO B CA 1
ATOM 8445 C C . PRO C 1 128 ? 57.533 -36.252 283.974 1.00 141.51 128 PRO B C 1
ATOM 8446 O O . PRO C 1 128 ? 58.536 -35.873 283.365 1.00 142.18 128 PRO B O 1
ATOM 8450 N N . SER C 1 129 ? 56.333 -36.385 283.417 1.00 138.49 129 SER B N 1
ATOM 8451 C CA . SER C 1 129 ? 55.973 -35.943 282.081 1.00 134.34 129 SER B CA 1
ATOM 8452 C C . SER C 1 129 ? 54.458 -35.847 282.101 1.00 126.99 129 SER B C 1
ATOM 8453 O O . SER C 1 129 ? 53.873 -35.033 281.396 1.00 121.40 129 SER B O 1
ATOM 8456 N N . VAL C 1 130 ? 53.804 -36.687 282.908 1.00 128.15 130 VAL B N 1
ATOM 8457 C CA . VAL C 1 130 ? 52.428 -36.375 283.288 1.00 128.20 130 VAL B CA 1
ATOM 8458 C C . VAL C 1 130 ? 52.389 -35.043 284.021 1.00 124.68 130 VAL B C 1
ATOM 8459 O O . VAL C 1 130 ? 51.344 -34.386 284.074 1.00 122.25 130 VAL B O 1
ATOM 8463 N N . TRP C 1 131 ? 53.507 -34.648 284.626 1.00 123.77 131 TRP B N 1
ATOM 8464 C CA . TRP C 1 131 ? 53.706 -33.251 284.968 1.00 117.40 131 TRP B CA 1
ATOM 8465 C C . TRP C 1 131 ? 53.438 -32.371 283.756 1.00 117.16 131 TRP B C 1
ATOM 8466 O O . TRP C 1 131 ? 52.774 -31.336 283.859 1.00 113.53 131 TRP B O 1
ATOM 8477 N N . CYS C 1 132 ? 53.945 -32.777 282.586 1.00 121.30 132 CYS B N 1
ATOM 8478 C CA . CYS C 1 132 ? 53.671 -32.025 281.365 1.00 118.46 132 CYS B CA 1
ATOM 8479 C C . CYS C 1 132 ? 52.199 -32.095 280.982 1.00 114.92 132 CYS B C 1
ATOM 8480 O O . CYS C 1 132 ? 51.628 -31.092 280.548 1.00 116.98 132 CYS B O 1
ATOM 8483 N N . TYR C 1 133 ? 51.552 -33.249 281.154 1.00 111.70 133 TYR B N 1
ATOM 8484 C CA . TYR C 1 133 ? 50.141 -33.321 280.786 1.00 111.49 133 TYR B CA 1
ATOM 8485 C C . TYR C 1 133 ? 49.294 -32.399 281.657 1.00 111.78 133 TYR B C 1
ATOM 8486 O O . TYR C 1 133 ? 48.418 -31.682 281.150 1.00 111.10 133 TYR B O 1
ATOM 8495 N N . ASN C 1 134 ? 49.565 -32.364 282.965 1.00 115.02 134 ASN B N 1
ATOM 8496 C CA . ASN C 1 134 ? 48.808 -31.472 283.842 1.00 110.12 134 ASN B CA 1
ATOM 8497 C C . ASN C 1 134 ? 49.109 -30.007 283.568 1.00 110.53 134 ASN B C 1
ATOM 8498 O O . ASN C 1 134 ? 48.191 -29.179 283.548 1.00 111.38 134 ASN B O 1
ATOM 8503 N N . GLN C 1 135 ? 50.391 -29.648 283.424 1.00 110.39 135 GLN B N 1
ATOM 8504 C CA . GLN C 1 135 ? 50.702 -28.254 283.145 1.00 108.32 135 GLN B CA 1
ATOM 8505 C C . GLN C 1 135 ? 50.074 -27.814 281.834 1.00 104.56 135 GLN B C 1
ATOM 8506 O O . GLN C 1 135 ? 49.576 -26.682 281.729 1.00 108.05 135 GLN B O 1
ATOM 8512 N N . ALA C 1 136 ? 49.973 -28.726 280.871 1.00 106.59 136 ALA B N 1
ATOM 8513 C CA . ALA C 1 136 ? 49.231 -28.427 279.656 1.00 110.83 136 ALA B CA 1
ATOM 8514 C C . ALA C 1 136 ? 47.776 -28.121 279.983 1.00 105.06 136 ALA B C 1
ATOM 8515 O O . ALA C 1 136 ? 47.301 -27.013 279.728 1.00 103.48 136 ALA B O 1
ATOM 8517 N N . LEU C 1 137 ? 47.068 -29.092 280.567 1.00 106.20 137 LEU B N 1
ATOM 8518 C CA . LEU C 1 137 ? 45.682 -28.923 281.013 1.00 105.65 137 LEU B CA 1
ATOM 8519 C C . LEU C 1 137 ? 45.396 -27.571 281.668 1.00 103.55 137 LEU B C 1
ATOM 8520 O O . LEU C 1 137 ? 44.403 -26.904 281.350 1.00 103.13 137 LEU B O 1
ATOM 8525 N N . ASP C 1 138 ? 46.257 -27.173 282.606 1.00 103.86 138 ASP B N 1
ATOM 8526 C CA . ASP C 1 138 ? 46.118 -25.881 283.277 1.00 102.57 138 ASP B CA 1
ATOM 8527 C C . ASP C 1 138 ? 46.193 -24.710 282.302 1.00 101.71 138 ASP B C 1
ATOM 8528 O O . ASP C 1 138 ? 45.323 -23.827 282.311 1.00 103.19 138 ASP B O 1
ATOM 8533 N N . VAL C 1 139 ? 47.246 -24.645 281.484 1.00 100.91 139 VAL B N 1
ATOM 8534 C CA . VAL C 1 139 ? 47.346 -23.456 280.640 1.00 95.77 139 VAL B CA 1
ATOM 8535 C C . VAL C 1 139 ? 46.232 -23.449 279.594 1.00 93.68 139 VAL B C 1
ATOM 8536 O O . VAL C 1 139 ? 45.726 -22.384 279.221 1.00 91.16 139 VAL B O 1
ATOM 8540 N N . THR C 1 140 ? 45.826 -24.635 279.124 1.00 99.05 140 THR B N 1
ATOM 8541 C CA . THR C 1 140 ? 44.731 -24.771 278.166 1.00 98.53 140 THR B CA 1
ATOM 8542 C C . THR C 1 140 ? 43.442 -24.178 278.725 1.00 95.47 140 THR B C 1
ATOM 8543 O O . THR C 1 140 ? 42.785 -23.351 278.077 1.00 96.78 140 THR B O 1
ATOM 8547 N N . GLY C 1 141 ? 43.065 -24.586 279.938 1.00 99.54 141 GLY B N 1
ATOM 8548 C CA . GLY C 1 141 ? 41.916 -23.971 280.586 1.00 94.88 141 GLY B CA 1
ATOM 8549 C C . GLY C 1 141 ? 42.058 -22.470 280.757 1.00 92.55 141 GLY B C 1
ATOM 8550 O O . GLY C 1 141 ? 41.111 -21.716 280.529 1.00 92.92 141 GLY B O 1
ATOM 8551 N N . ARG C 1 142 ? 43.242 -22.013 281.162 1.00 94.22 142 ARG B N 1
ATOM 8552 C CA . ARG C 1 142 ? 43.411 -20.601 281.477 1.00 92.81 142 ARG B CA 1
ATOM 8553 C C . ARG C 1 142 ? 43.407 -19.716 280.244 1.00 88.11 142 ARG B C 1
ATOM 8554 O O . ARG C 1 142 ? 43.231 -18.507 280.377 1.00 91.40 142 ARG B O 1
ATOM 8562 N N . LEU C 1 143 ? 43.664 -20.277 279.067 1.00 88.96 143 LEU B N 1
ATOM 8563 C CA . LEU C 1 143 ? 43.589 -19.550 277.806 1.00 81.71 143 LEU B CA 1
ATOM 8564 C C . LEU C 1 143 ? 42.162 -19.589 277.232 1.00 84.20 143 LEU B C 1
ATOM 8565 O O . LEU C 1 143 ? 41.669 -18.590 276.677 1.00 85.47 143 LEU B O 1
ATOM 8570 N N . SER C 1 144 ? 41.453 -20.723 277.378 1.00 88.00 144 SER B N 1
ATOM 8571 C CA . SER C 1 144 ? 40.024 -20.723 277.055 1.00 85.47 144 SER B CA 1
ATOM 8572 C C . SER C 1 144 ? 39.270 -19.753 277.932 1.00 85.19 144 SER B C 1
ATOM 8573 O O . SER C 1 144 ? 38.196 -19.284 277.560 1.00 85.61 144 SER B O 1
ATOM 8576 N N . ASN C 1 145 ? 39.769 -19.504 279.131 1.00 88.81 145 ASN B N 1
ATOM 8577 C CA . ASN C 1 145 ? 39.192 -18.447 279.932 1.00 91.51 145 ASN B CA 1
ATOM 8578 C C . ASN C 1 145 ? 39.457 -17.078 279.333 1.00 89.80 145 ASN B C 1
ATOM 8579 O O . ASN C 1 145 ? 38.880 -16.099 279.802 1.00 90.90 145 ASN B O 1
ATOM 8584 N N . CYS C 1 146 ? 40.318 -16.991 278.325 1.00 87.10 146 CYS B N 1
ATOM 8585 C CA . CYS C 1 146 ? 40.568 -15.747 277.606 1.00 86.51 146 CYS B CA 1
ATOM 8586 C C . CYS C 1 146 ? 39.664 -15.574 276.381 1.00 87.71 146 CYS B C 1
ATOM 8587 O O . CYS C 1 146 ? 39.307 -14.440 276.056 1.00 89.71 146 CYS B O 1
ATOM 8590 N N . PHE C 1 147 ? 39.328 -16.659 275.662 1.00 87.35 147 PHE B N 1
ATOM 8591 C CA . PHE C 1 147 ? 38.413 -16.534 274.510 1.00 87.33 147 PHE B CA 1
ATOM 8592 C C . PHE C 1 147 ? 36.972 -16.173 274.922 1.00 91.10 147 PHE B C 1
ATOM 8593 O O . PHE C 1 147 ? 36.373 -15.222 274.394 1.00 90.18 147 PHE B O 1
ATOM 8601 N N . GLU C 1 148 ? 36.366 -16.987 275.810 1.00 88.00 148 GLU B N 1
ATOM 8602 C CA . GLU C 1 148 ? 34.915 -17.154 275.932 1.00 86.83 148 GLU B CA 1
ATOM 8603 C C . GLU C 1 148 ? 34.506 -17.429 277.381 1.00 89.19 148 GLU B C 1
ATOM 8604 O O . GLU C 1 148 ? 35.346 -17.668 278.249 1.00 89.31 148 GLU B O 1
ATOM 8610 N N . GLU C 1 149 ? 33.191 -17.455 277.638 1.00 89.08 149 GLU B N 1
ATOM 8611 C CA . GLU C 1 149 ? 32.614 -17.783 278.940 1.00 86.00 149 GLU B CA 1
ATOM 8612 C C . GLU C 1 149 ? 31.500 -18.797 278.774 1.00 90.28 149 GLU B C 1
ATOM 8613 O O . GLU C 1 149 ? 31.186 -19.220 277.671 1.00 99.71 149 GLU B O 1
ATOM 8619 N N . ASP C 1 150 ? 30.834 -19.142 279.869 1.00 92.90 150 ASP B N 1
ATOM 8620 C CA . ASP C 1 150 ? 29.804 -20.164 279.755 1.00 95.98 150 ASP B CA 1
ATOM 8621 C C . ASP C 1 150 ? 28.383 -19.635 279.627 1.00 100.52 150 ASP B C 1
ATOM 8622 O O . ASP C 1 150 ? 27.673 -20.039 278.711 1.00 110.40 150 ASP B O 1
ATOM 8635 N N . ARG C 1 152 ? 24.220 -18.977 280.241 1.00 107.14 152 ARG B N 1
ATOM 8636 C CA . ARG C 1 152 ? 23.037 -19.831 280.463 1.00 110.40 152 ARG B CA 1
ATOM 8637 C C . ARG C 1 152 ? 23.104 -21.201 279.775 1.00 106.54 152 ARG B C 1
ATOM 8638 O O . ARG C 1 152 ? 23.721 -22.148 280.288 1.00 100.87 152 ARG B O 1
ATOM 8640 N N . TYR C 1 153 ? 22.478 -21.312 278.610 1.00 99.69 153 TYR B N 1
ATOM 8641 C CA . TYR C 1 153 ? 22.469 -22.551 277.852 1.00 105.12 153 TYR B CA 1
ATOM 8642 C C . TYR C 1 153 ? 22.347 -22.190 276.379 1.00 108.47 153 TYR B C 1
ATOM 8643 O O . TYR C 1 153 ? 22.461 -21.017 276.012 1.00 115.36 153 TYR B O 1
ATOM 8645 N N . GLY C 1 154 ? 22.154 -23.211 275.531 1.00 107.80 154 GLY B N 1
ATOM 8646 C CA . GLY C 1 154 ? 22.099 -23.078 274.075 1.00 108.68 154 GLY B CA 1
ATOM 8647 C C . GLY C 1 154 ? 23.450 -22.670 273.507 1.00 110.42 154 GLY B C 1
ATOM 8648 O O . GLY C 1 154 ? 24.496 -23.106 273.993 1.00 112.43 154 GLY B O 1
ATOM 8649 N N . GLU C 1 155 ? 23.438 -21.915 272.417 1.00 107.56 155 GLU B N 1
ATOM 8650 C CA . GLU C 1 155 ? 24.674 -21.456 271.802 1.00 109.72 155 GLU B CA 1
ATOM 8651 C C . GLU C 1 155 ? 25.178 -20.184 272.491 1.00 115.11 155 GLU B C 1
ATOM 8652 O O . GLU C 1 155 ? 25.211 -19.101 271.908 1.00 123.56 155 GLU B O 1
ATOM 8654 N N . HIS C 1 156 ? 25.535 -20.309 273.776 1.00 118.20 156 HIS B N 1
ATOM 8655 C CA . HIS C 1 156 ? 26.406 -19.319 274.431 1.00 122.06 156 HIS B CA 1
ATOM 8656 C C . HIS C 1 156 ? 25.916 -17.841 274.488 1.00 133.16 156 HIS B C 1
ATOM 8657 O O . HIS C 1 156 ? 26.564 -17.022 275.160 1.00 135.33 156 HIS B O 1
ATOM 8664 N N . ARG C 1 157 ? 24.789 -17.457 273.839 1.00 130.29 157 ARG B N 1
ATOM 8665 C CA . ARG C 1 157 ? 24.116 -16.168 274.120 1.00 123.42 157 ARG B CA 1
ATOM 8666 C C . ARG C 1 157 ? 22.762 -16.045 273.437 1.00 114.59 157 ARG B C 1
ATOM 8667 O O . ARG C 1 157 ? 22.643 -15.274 272.486 1.00 108.91 157 ARG B O 1
ATOM 8669 N N . TYR C 1 158 ? 21.726 -16.622 274.057 1.00 114.34 158 TYR B N 1
ATOM 8670 C CA . TYR C 1 158 ? 20.363 -16.844 273.548 1.00 114.46 158 TYR B CA 1
ATOM 8671 C C . TYR C 1 158 ? 20.296 -17.977 272.532 1.00 114.92 158 TYR B C 1
ATOM 8672 O O . TYR C 1 158 ? 20.770 -19.080 272.825 1.00 113.39 158 TYR B O 1
ATOM 8674 N N . TYR C 1 159 ? 19.715 -17.738 271.350 1.00 111.27 159 TYR B N 1
ATOM 8675 C CA . TYR C 1 159 ? 19.485 -18.853 270.432 1.00 114.91 159 TYR B CA 1
ATOM 8676 C C . TYR C 1 159 ? 19.406 -18.454 268.963 1.00 118.24 159 TYR B C 1
ATOM 8677 O O . TYR C 1 159 ? 19.557 -19.306 268.083 1.00 118.22 159 TYR B O 1
ATOM 8679 N N . PRO C 1 160 ? 19.159 -17.183 268.669 1.00 116.74 160 PRO B N 1
ATOM 8680 C CA . PRO C 1 160 ? 19.279 -16.733 267.288 1.00 115.10 160 PRO B CA 1
ATOM 8681 C C . PRO C 1 160 ? 19.774 -15.289 267.337 1.00 117.08 160 PRO B C 1
ATOM 8682 O O . PRO C 1 160 ? 19.074 -14.331 267.013 1.00 121.13 160 PRO B O 1
ATOM 8684 N N . ARG C 1 161 ? 21.044 -15.151 267.698 1.00 111.76 161 ARG B N 1
ATOM 8685 C CA . ARG C 1 161 ? 21.735 -13.872 267.716 1.00 106.04 161 ARG B CA 1
ATOM 8686 C C . ARG C 1 161 ? 23.212 -14.216 267.792 1.00 99.97 161 ARG B C 1
ATOM 8687 O O . ARG C 1 161 ? 23.647 -14.815 268.774 1.00 113.96 161 ARG B O 1
ATOM 8689 N N . LEU C 1 162 ? 23.968 -13.888 266.746 1.00 99.85 162 LEU B N 1
ATOM 8690 C CA . LEU C 1 162 ? 25.269 -14.500 266.525 1.00 103.73 162 LEU B CA 1
ATOM 8691 C C . LEU C 1 162 ? 26.364 -13.469 266.237 1.00 99.30 162 LEU B C 1
ATOM 8692 O O . LEU C 1 162 ? 26.135 -12.261 266.123 1.00 100.39 162 LEU B O 1
ATOM 8694 N N . ILE C 1 163 ? 27.570 -14.003 266.085 1.00 90.34 163 ILE B N 1
ATOM 8695 C CA . ILE C 1 163 ? 28.825 -13.277 266.133 1.00 86.88 163 ILE B CA 1
ATOM 8696 C C . ILE C 1 163 ? 29.511 -13.513 264.782 1.00 77.01 163 ILE B C 1
ATOM 8697 O O . ILE C 1 163 ? 29.897 -14.638 264.454 1.00 77.43 163 ILE B O 1
ATOM 8699 N N . ARG C 1 164 ? 29.676 -12.458 263.987 1.00 76.61 164 ARG B N 1
ATOM 8700 C CA . ARG C 1 164 ? 30.005 -12.641 262.572 1.00 76.27 164 ARG B CA 1
ATOM 8701 C C . ARG C 1 164 ? 31.120 -11.764 262.003 1.00 69.56 164 ARG B C 1
ATOM 8702 O O . ARG C 1 164 ? 31.320 -11.778 260.788 1.00 59.24 164 ARG B O 1
ATOM 8704 N N . SER C 1 165 ? 31.787 -10.959 262.822 1.00 71.63 165 SER B N 1
ATOM 8705 C CA . SER C 1 165 ? 32.915 -10.154 262.385 1.00 74.91 165 SER B CA 1
ATOM 8706 C C . SER C 1 165 ? 34.096 -11.042 261.993 1.00 72.29 165 SER B C 1
ATOM 8707 O O . SER C 1 165 ? 34.037 -12.273 262.061 1.00 71.61 165 SER B O 1
ATOM 8709 N N . TYR C 1 166 ? 35.176 -10.389 261.544 1.00 66.30 166 TYR B N 1
ATOM 8710 C CA . TYR C 1 166 ? 36.406 -11.090 261.229 1.00 63.96 166 TYR B CA 1
ATOM 8711 C C . TYR C 1 166 ? 37.038 -11.679 262.502 1.00 74.16 166 TYR B C 1
ATOM 8712 O O . TYR C 1 166 ? 37.194 -12.906 262.621 1.00 79.46 166 TYR B O 1
ATOM 8714 N N . TYR C 1 167 ? 37.352 -10.818 263.500 1.00 75.20 167 TYR B N 1
ATOM 8715 C CA . TYR C 1 167 ? 37.841 -11.275 264.816 1.00 77.54 167 TYR B CA 1
ATOM 8716 C C . TYR C 1 167 ? 36.814 -12.147 265.525 1.00 77.42 167 TYR B C 1
ATOM 8717 O O . TYR C 1 167 ? 37.165 -13.172 266.128 1.00 81.04 167 TYR B O 1
ATOM 8719 N N . ASP C 1 168 ? 35.546 -11.717 265.494 1.00 80.08 168 ASP B N 1
ATOM 8720 C CA . ASP C 1 168 ? 34.432 -12.454 266.090 1.00 82.04 168 ASP B CA 1
ATOM 8721 C C . ASP C 1 168 ? 34.306 -13.873 265.535 1.00 79.91 168 ASP B C 1
ATOM 8722 O O . ASP C 1 168 ? 34.332 -14.843 266.302 1.00 79.91 168 ASP B O 1
ATOM 8724 N N . VAL C 1 169 ? 34.062 -14.013 264.214 1.00 80.30 169 VAL B N 1
ATOM 8725 C CA . VAL C 1 169 ? 33.925 -15.348 263.633 1.00 80.66 169 VAL B CA 1
ATOM 8726 C C . VAL C 1 169 ? 35.144 -16.191 263.956 1.00 80.27 169 VAL B C 1
ATOM 8727 O O . VAL C 1 169 ? 35.014 -17.383 264.254 1.00 79.18 169 VAL B O 1
ATOM 8729 N N . TRP C 1 170 ? 36.338 -15.583 263.947 1.00 81.04 170 TRP B N 1
ATOM 8730 C CA . TRP C 1 170 ? 37.520 -16.357 264.293 1.00 75.60 170 TRP B CA 1
ATOM 8731 C C . TRP C 1 170 ? 37.350 -16.956 265.659 1.00 70.80 170 TRP B C 1
ATOM 8732 O O . TRP C 1 170 ? 37.544 -18.155 265.842 1.00 74.14 170 TRP B O 1
ATOM 8734 N N . SER C 1 171 ? 36.927 -16.145 266.625 1.00 73.29 171 SER B N 1
ATOM 8735 C CA . SER C 1 171 ? 36.903 -16.637 267.994 1.00 73.51 171 SER B CA 1
ATOM 8736 C C . SER C 1 171 ? 35.747 -17.614 268.213 1.00 76.62 171 SER B C 1
ATOM 8737 O O . SER C 1 171 ? 35.901 -18.614 268.924 1.00 75.90 171 SER B O 1
ATOM 8739 N N . ARG C 1 172 ? 34.598 -17.388 267.578 1.00 77.61 172 ARG B N 1
ATOM 8740 C CA . ARG C 1 172 ? 33.511 -18.359 267.698 1.00 78.49 172 ARG B CA 1
ATOM 8741 C C . ARG C 1 172 ? 33.931 -19.706 267.137 1.00 82.10 172 ARG B C 1
ATOM 8742 O O . ARG C 1 172 ? 33.666 -20.754 267.747 1.00 83.29 172 ARG B O 1
ATOM 8744 N N . ASN C 1 173 ? 34.649 -19.685 266.003 1.00 80.42 173 ASN B N 1
ATOM 8745 C CA . ASN C 1 173 ? 35.059 -20.897 265.306 1.00 78.11 173 ASN B CA 1
ATOM 8746 C C . ASN C 1 173 ? 36.156 -21.651 266.045 1.00 81.46 173 ASN B C 1
ATOM 8747 O O . ASN C 1 173 ? 36.149 -22.882 266.065 1.00 89.69 173 ASN B O 1
ATOM 8749 N N . LYS C 1 174 ? 37.131 -20.949 266.622 1.00 80.14 174 LYS B N 1
ATOM 8750 C CA . LYS C 1 174 ? 38.134 -21.627 267.451 1.00 81.01 174 LYS B CA 1
ATOM 8751 C C . LYS C 1 174 ? 37.536 -22.153 268.733 1.00 88.55 174 LYS B C 1
ATOM 8752 O O . LYS C 1 174 ? 37.990 -23.176 269.250 1.00 90.94 174 LYS B O 1
ATOM 8758 N N . GLY C 1 175 ? 36.553 -21.439 269.288 1.00 92.94 175 GLY B N 1
ATOM 8759 C CA . GLY C 1 175 ? 35.784 -21.957 270.413 1.00 97.47 175 GLY B CA 1
ATOM 8760 C C . GLY C 1 175 ? 35.211 -23.324 270.079 1.00 99.14 175 GLY B C 1
ATOM 8761 O O . GLY C 1 175 ? 35.333 -24.267 270.865 1.00 100.04 175 GLY B O 1
ATOM 8762 N N . GLU C 1 176 ? 34.546 -23.428 268.925 1.00 100.22 176 GLU B N 1
ATOM 8763 C CA . GLU C 1 176 ? 34.046 -24.721 268.469 1.00 100.98 176 GLU B CA 1
ATOM 8764 C C . GLU C 1 176 ? 35.167 -25.750 268.297 1.00 101.09 176 GLU B C 1
ATOM 8765 O O . GLU C 1 176 ? 35.061 -26.876 268.796 1.00 105.53 176 GLU B O 1
ATOM 8767 N N . ALA C 1 177 ? 36.262 -25.380 267.607 1.00 99.76 177 ALA B N 1
ATOM 8768 C CA . ALA C 1 177 ? 37.387 -26.308 267.397 1.00 98.27 177 ALA B CA 1
ATOM 8769 C C . ALA C 1 177 ? 37.937 -26.857 268.696 1.00 106.20 177 ALA B C 1
ATOM 8770 O O . ALA C 1 177 ? 38.506 -27.952 268.704 1.00 108.59 177 ALA B O 1
ATOM 8772 N N . ARG C 1 178 ? 37.928 -26.038 269.749 1.00 107.55 178 ARG B N 1
ATOM 8773 C CA . ARG C 1 178 ? 38.401 -26.450 271.065 1.00 104.63 178 ARG B CA 1
ATOM 8774 C C . ARG C 1 178 ? 37.367 -27.268 271.833 1.00 109.02 178 ARG B C 1
ATOM 8775 O O . ARG C 1 178 ? 37.703 -28.303 272.418 1.00 116.30 178 ARG B O 1
ATOM 8777 N N . TYR C 1 179 ? 36.111 -26.828 271.831 1.00 108.11 179 TYR B N 1
ATOM 8778 C CA . TYR C 1 179 ? 35.054 -27.500 272.585 1.00 110.69 179 TYR B CA 1
ATOM 8779 C C . TYR C 1 179 ? 34.897 -28.957 272.164 1.00 114.90 179 TYR B C 1
ATOM 8780 O O . TYR C 1 179 ? 34.659 -29.826 273.004 1.00 118.26 179 TYR B O 1
ATOM 8789 N N . ARG C 1 180 ? 35.026 -29.242 270.868 1.00 120.13 180 ARG B N 1
ATOM 8790 C CA . ARG C 1 180 ? 34.648 -30.543 270.308 1.00 130.44 180 ARG B CA 1
ATOM 8791 C C . ARG C 1 180 ? 35.656 -31.613 270.710 1.00 132.09 180 ARG B C 1
ATOM 8792 O O . ARG C 1 180 ? 36.826 -31.554 270.317 1.00 131.12 180 ARG B O 1
ATOM 8794 N N . SER C 1 181 ? 35.217 -32.565 271.535 1.00 133.26 181 SER B N 1
ATOM 8795 C CA . SER C 1 181 ? 36.062 -33.686 271.939 1.00 137.46 181 SER B CA 1
ATOM 8796 C C . SER C 1 181 ? 36.659 -34.447 270.762 1.00 144.39 181 SER B C 1
ATOM 8797 O O . SER C 1 181 ? 37.695 -34.050 270.220 1.00 142.82 181 SER B O 1
ATOM 8799 N N . PRO C 1 182 ? 36.009 -35.546 270.368 1.00 145.70 182 PRO B N 1
ATOM 8800 C CA . PRO C 1 182 ? 36.456 -36.370 269.251 1.00 144.52 182 PRO B CA 1
ATOM 8801 C C . PRO C 1 182 ? 37.896 -36.820 269.492 1.00 146.12 182 PRO B C 1
ATOM 8802 O O . PRO C 1 182 ? 38.143 -37.787 270.224 1.00 144.42 182 PRO B O 1
ATOM 8804 N N . ILE C 1 183 ? 38.854 -36.123 268.887 1.00 150.15 183 ILE B N 1
ATOM 8805 C CA . ILE C 1 183 ? 40.269 -36.338 269.163 1.00 151.78 183 ILE B CA 1
ATOM 8806 C C . ILE C 1 183 ? 41.024 -35.045 268.889 1.00 149.57 183 ILE B C 1
ATOM 8807 O O . ILE C 1 183 ? 40.571 -34.188 268.128 1.00 151.02 183 ILE B O 1
ATOM 8809 N N . GLY C 1 184 ? 42.205 -34.926 269.479 1.00 147.70 184 GLY B N 1
ATOM 8810 C CA . GLY C 1 184 ? 42.908 -33.647 269.487 1.00 142.16 184 GLY B CA 1
ATOM 8811 C C . GLY C 1 184 ? 43.812 -33.580 268.263 1.00 146.93 184 GLY B C 1
ATOM 8812 O O . GLY C 1 184 ? 44.992 -33.928 268.314 1.00 146.06 184 GLY B O 1
ATOM 8813 N N . TYR C 1 185 ? 43.240 -33.152 267.138 1.00 146.84 185 TYR B N 1
ATOM 8814 C CA . TYR C 1 185 ? 43.990 -32.921 265.913 1.00 141.65 185 TYR B CA 1
ATOM 8815 C C . TYR C 1 185 ? 44.144 -31.432 265.644 1.00 137.24 185 TYR B C 1
ATOM 8816 O O . TYR C 1 185 ? 43.389 -30.611 266.162 1.00 137.27 185 TYR B O 1
ATOM 8825 N N . TYR C 1 186 ? 45.068 -31.093 264.750 1.00 125.06 186 TYR B N 1
ATOM 8826 C CA . TYR C 1 186 ? 45.346 -29.691 264.476 1.00 122.01 186 TYR B CA 1
ATOM 8827 C C . TYR C 1 186 ? 44.123 -29.029 263.849 1.00 125.52 186 TYR B C 1
ATOM 8828 O O . TYR C 1 186 ? 43.227 -29.700 263.342 1.00 134.73 186 TYR B O 1
ATOM 8830 N N . LEU C 1 187 ? 44.053 -27.701 263.944 1.00 125.68 187 LEU B N 1
ATOM 8831 C CA . LEU C 1 187 ? 42.879 -26.969 263.478 1.00 130.21 187 LEU B CA 1
ATOM 8832 C C . LEU C 1 187 ? 43.044 -26.524 262.024 1.00 131.95 187 LEU B C 1
ATOM 8833 O O . LEU C 1 187 ? 44.114 -26.653 261.435 1.00 134.24 187 LEU B O 1
ATOM 8835 N N . GLU C 1 188 ? 41.968 -25.952 261.465 1.00 130.90 188 GLU B N 1
ATOM 8836 C CA . GLU C 1 188 ? 41.901 -25.541 260.062 1.00 124.20 188 GLU B CA 1
ATOM 8837 C C . GLU C 1 188 ? 40.690 -24.649 259.803 1.00 113.17 188 GLU B C 1
ATOM 8838 O O . GLU C 1 188 ? 39.575 -25.151 259.681 1.00 108.35 188 GLU B O 1
ATOM 8840 N N . SER C 1 189 ? 40.891 -23.332 259.730 1.00 118.18 189 SER B N 1
ATOM 8841 C CA . SER C 1 189 ? 39.799 -22.355 259.742 1.00 110.70 189 SER B CA 1
ATOM 8842 C C . SER C 1 189 ? 38.794 -22.488 258.602 1.00 108.96 189 SER B C 1
ATOM 8843 O O . SER C 1 189 ? 38.946 -23.344 257.731 1.00 112.94 189 SER B O 1
ATOM 8845 N N . TYR C 1 190 ? 37.753 -21.652 258.618 1.00 102.76 190 TYR B N 1
ATOM 8846 C CA . TYR C 1 190 ? 36.665 -21.708 257.647 1.00 98.22 190 TYR B CA 1
ATOM 8847 C C . TYR C 1 190 ? 35.877 -20.396 257.647 1.00 94.81 190 TYR B C 1
ATOM 8848 O O . TYR C 1 190 ? 35.262 -20.006 256.651 1.00 90.39 190 TYR B O 1
ATOM 8850 N N . VAL C 1 216 ? 31.437 -6.655 255.225 1.00 105.58 216 VAL B N 1
ATOM 8851 C CA . VAL C 1 216 ? 31.685 -5.988 253.952 1.00 104.37 216 VAL B CA 1
ATOM 8852 C C . VAL C 1 216 ? 32.769 -6.703 253.169 1.00 96.84 216 VAL B C 1
ATOM 8853 O O . VAL C 1 216 ? 32.533 -7.807 252.707 1.00 97.37 216 VAL B O 1
ATOM 8855 N N . ASP C 1 217 ? 33.958 -6.093 253.069 1.00 96.10 217 ASP B N 1
ATOM 8856 C CA . ASP C 1 217 ? 35.044 -6.648 252.263 1.00 93.20 217 ASP B CA 1
ATOM 8857 C C . ASP C 1 217 ? 35.537 -7.975 252.820 1.00 91.07 217 ASP B C 1
ATOM 8858 O O . ASP C 1 217 ? 35.785 -8.097 254.018 1.00 94.39 217 ASP B O 1
ATOM 8860 N N . LEU C 1 218 ? 35.626 -8.993 251.955 1.00 91.10 218 LEU B N 1
ATOM 8861 C CA . LEU C 1 218 ? 36.135 -10.291 252.374 1.00 83.44 218 LEU B CA 1
ATOM 8862 C C . LEU C 1 218 ? 37.650 -10.305 252.496 1.00 83.46 218 LEU B C 1
ATOM 8863 O O . LEU C 1 218 ? 38.198 -11.231 253.097 1.00 88.45 218 LEU B O 1
ATOM 8865 N N . GLU C 1 219 ? 38.341 -9.287 251.982 1.00 84.63 219 GLU B N 1
ATOM 8866 C CA . GLU C 1 219 ? 39.782 -9.198 252.186 1.00 84.69 219 GLU B CA 1
ATOM 8867 C C . GLU C 1 219 ? 40.099 -9.110 253.660 1.00 85.58 219 GLU B C 1
ATOM 8868 O O . GLU C 1 219 ? 41.107 -9.645 254.118 1.00 88.46 219 GLU B O 1
ATOM 8870 N N . ALA C 1 220 ? 39.291 -8.363 254.398 1.00 85.88 220 ALA B N 1
ATOM 8871 C CA . ALA C 1 220 ? 39.384 -8.258 255.844 1.00 86.09 220 ALA B CA 1
ATOM 8872 C C . ALA C 1 220 ? 39.535 -9.629 256.496 1.00 84.43 220 ALA B C 1
ATOM 8873 O O . ALA C 1 220 ? 40.586 -9.937 257.074 1.00 87.72 220 ALA B O 1
ATOM 8875 N N . TYR C 1 221 ? 38.486 -10.447 256.384 1.00 87.28 221 TYR B N 1
ATOM 8876 C CA . TYR C 1 221 ? 38.513 -11.807 256.900 1.00 89.01 221 TYR B CA 1
ATOM 8877 C C . TYR C 1 221 ? 39.742 -12.569 256.401 1.00 88.93 221 TYR B C 1
ATOM 8878 O O . TYR C 1 221 ? 40.338 -13.358 257.149 1.00 87.35 221 TYR B O 1
ATOM 8880 N N . ARG C 1 222 ? 40.153 -12.339 255.147 1.00 83.08 222 ARG B N 1
ATOM 8881 C CA . ARG C 1 222 ? 41.310 -13.059 254.620 1.00 80.04 222 ARG B CA 1
ATOM 8882 C C . ARG C 1 222 ? 42.567 -12.723 255.410 1.00 87.48 222 ARG B C 1
ATOM 8883 O O . ARG C 1 222 ? 43.308 -13.620 255.836 1.00 90.82 222 ARG B O 1
ATOM 8885 N N . HIS C 1 223 ? 42.812 -11.427 255.625 1.00 88.47 223 HIS B N 1
ATOM 8886 C CA . HIS C 1 223 ? 43.998 -10.981 256.358 1.00 88.18 223 HIS B CA 1
ATOM 8887 C C . HIS C 1 223 ? 43.993 -11.497 257.794 1.00 88.77 223 HIS B C 1
ATOM 8888 O O . HIS C 1 223 ? 45.014 -11.967 258.299 1.00 91.44 223 HIS B O 1
ATOM 8890 N N . LEU C 1 224 ? 42.860 -11.404 258.483 1.00 91.41 224 LEU B N 1
ATOM 8891 C CA . LEU C 1 224 ? 42.866 -11.861 259.869 1.00 86.75 224 LEU B CA 1
ATOM 8892 C C . LEU C 1 224 ? 43.124 -13.357 259.930 1.00 91.47 224 LEU B C 1
ATOM 8893 O O . LEU C 1 224 ? 43.987 -13.813 260.693 1.00 93.18 224 LEU B O 1
ATOM 8895 N N . ASP C 1 225 ? 42.364 -14.143 259.152 1.00 88.31 225 ASP B N 1
ATOM 8896 C CA . ASP C 1 225 ? 42.538 -15.590 259.188 1.00 88.67 225 ASP B CA 1
ATOM 8897 C C . ASP C 1 225 ? 43.977 -15.973 258.845 1.00 92.15 225 ASP B C 1
ATOM 8898 O O . ASP C 1 225 ? 44.562 -16.886 259.462 1.00 98.21 225 ASP B O 1
ATOM 8900 N N . ARG C 1 226 ? 44.590 -15.234 257.913 1.00 92.24 226 ARG B N 1
ATOM 8901 C CA . ARG C 1 226 ? 45.980 -15.485 257.540 1.00 95.89 226 ARG B CA 1
ATOM 8902 C C . ARG C 1 226 ? 46.950 -15.160 258.678 1.00 97.51 226 ARG B C 1
ATOM 8903 O O . ARG C 1 226 ? 47.834 -15.959 258.999 1.00 100.03 226 ARG B O 1
ATOM 8913 N N . ARG C 1 228 ? 46.458 -15.141 261.778 1.00 97.85 228 ARG B N 1
ATOM 8914 C CA . ARG C 1 228 ? 46.320 -16.119 262.848 1.00 91.10 228 ARG B CA 1
ATOM 8915 C C . ARG C 1 228 ? 47.102 -17.376 262.518 1.00 92.11 228 ARG B C 1
ATOM 8916 O O . ARG C 1 228 ? 47.942 -17.828 263.309 1.00 96.71 228 ARG B O 1
ATOM 8918 N N . ASP C 1 229 ? 46.864 -17.948 261.339 1.00 91.39 229 ASP B N 1
ATOM 8919 C CA . ASP C 1 229 ? 47.652 -19.124 261.003 1.00 92.03 229 ASP B CA 1
ATOM 8920 C C . ASP C 1 229 ? 49.137 -18.798 260.934 1.00 93.90 229 ASP B C 1
ATOM 8921 O O . ASP C 1 229 ? 49.968 -19.691 261.117 1.00 94.11 229 ASP B O 1
ATOM 8923 N N . GLN C 1 230 ? 49.496 -17.531 260.727 1.00 93.54 230 GLN B N 1
ATOM 8924 C CA . GLN C 1 230 ? 50.913 -17.191 260.674 1.00 93.39 230 GLN B CA 1
ATOM 8925 C C . GLN C 1 230 ? 51.528 -17.069 262.061 1.00 95.11 230 GLN B C 1
ATOM 8926 O O . GLN C 1 230 ? 52.720 -17.317 262.222 1.00 95.54 230 GLN B O 1
ATOM 8936 N N . ARG C 1 232 ? 50.589 -19.146 264.302 1.00 95.24 232 ARG B N 1
ATOM 8937 C CA . ARG C 1 232 ? 50.811 -20.574 264.523 1.00 94.94 232 ARG B CA 1
ATOM 8938 C C . ARG C 1 232 ? 52.080 -21.048 263.819 1.00 101.69 232 ARG B C 1
ATOM 8939 O O . ARG C 1 232 ? 52.854 -21.828 264.383 1.00 109.09 232 ARG B O 1
ATOM 8941 N N . SER C 1 233 ? 52.313 -20.598 262.585 1.00 98.80 233 SER B N 1
ATOM 8942 C CA . SER C 1 233 ? 53.558 -20.949 261.907 1.00 98.72 233 SER B CA 1
ATOM 8943 C C . SER C 1 233 ? 54.770 -20.278 262.536 1.00 102.98 233 SER B C 1
ATOM 8944 O O . SER C 1 233 ? 55.900 -20.718 262.296 1.00 105.77 233 SER B O 1
ATOM 8954 N N . LEU C 1 235 ? 55.099 -19.728 265.926 1.00 100.58 235 LEU B N 1
ATOM 8955 C CA . LEU C 1 235 ? 55.471 -20.400 267.160 1.00 105.91 235 LEU B CA 1
ATOM 8956 C C . LEU C 1 235 ? 55.862 -21.852 266.901 1.00 108.54 235 LEU B C 1
ATOM 8957 O O . LEU C 1 235 ? 56.839 -22.338 267.483 1.00 112.55 235 LEU B O 1
ATOM 8959 N N . ARG C 1 236 ? 55.164 -22.539 265.989 1.00 109.70 236 ARG B N 1
ATOM 8960 C CA . ARG C 1 236 ? 55.524 -23.917 265.666 1.00 113.43 236 ARG B CA 1
ATOM 8961 C C . ARG C 1 236 ? 56.922 -23.990 265.068 1.00 115.27 236 ARG B C 1
ATOM 8962 O O . ARG C 1 236 ? 57.601 -25.017 265.203 1.00 115.22 236 ARG B O 1
ATOM 8964 N N . LYS C 1 237 ? 57.378 -22.896 264.438 1.00 114.74 237 LYS B N 1
ATOM 8965 C CA . LYS C 1 237 ? 58.770 -22.777 264.020 1.00 114.65 237 LYS B CA 1
ATOM 8966 C C . LYS C 1 237 ? 59.688 -22.847 265.230 1.00 114.42 237 LYS B C 1
ATOM 8967 O O . LYS C 1 237 ? 60.506 -23.763 265.351 1.00 120.89 237 LYS B O 1
ATOM 8969 N N . ALA C 1 238 ? 59.554 -21.907 266.157 1.00 110.38 238 ALA B N 1
ATOM 8970 C CA . ALA C 1 238 ? 60.464 -21.935 267.293 1.00 122.50 238 ALA B CA 1
ATOM 8971 C C . ALA C 1 238 ? 60.189 -23.155 268.173 1.00 123.45 238 ALA B C 1
ATOM 8972 O O . ALA C 1 238 ? 59.797 -23.024 269.335 1.00 123.29 238 ALA B O 1
ATOM 8974 N N . VAL C 1 239 ? 60.452 -24.349 267.643 1.00 127.42 239 VAL B N 1
ATOM 8975 C CA . VAL C 1 239 ? 60.174 -25.578 268.377 1.00 128.99 239 VAL B CA 1
ATOM 8976 C C . VAL C 1 239 ? 60.949 -26.783 267.843 1.00 133.03 239 VAL B C 1
ATOM 8977 O O . VAL C 1 239 ? 61.163 -27.745 268.587 1.00 135.75 239 VAL B O 1
ATOM 8979 N N . GLY C 1 240 ? 61.356 -26.759 266.565 1.00 134.57 240 GLY B N 1
ATOM 8980 C CA . GLY C 1 240 ? 62.203 -27.800 265.979 1.00 142.03 240 GLY B CA 1
ATOM 8981 C C . GLY C 1 240 ? 63.181 -27.182 264.985 1.00 144.60 240 GLY B C 1
ATOM 8982 O O . GLY C 1 240 ? 62.783 -26.354 264.162 1.00 149.09 240 GLY B O 1
ATOM 8983 N N . ALA C 1 241 ? 64.423 -27.679 264.985 1.00 143.17 241 ALA B N 1
ATOM 8984 C CA . ALA C 1 241 ? 65.570 -26.909 264.504 1.00 143.81 241 ALA B CA 1
ATOM 8985 C C . ALA C 1 241 ? 65.428 -26.484 263.041 1.00 147.17 241 ALA B C 1
ATOM 8986 O O . ALA C 1 241 ? 64.824 -27.181 262.221 1.00 144.37 241 ALA B O 1
ATOM 8988 N N . GLY C 1 242 ? 65.995 -25.302 262.737 1.00 148.01 242 GLY B N 1
ATOM 8989 C CA . GLY C 1 242 ? 66.000 -24.680 261.414 1.00 145.12 242 GLY B CA 1
ATOM 8990 C C . GLY C 1 242 ? 66.787 -23.364 261.385 1.00 147.50 242 GLY B C 1
ATOM 8991 O O . GLY C 1 242 ? 67.444 -23.069 260.382 1.00 147.60 242 GLY B O 1
ATOM 8992 N N . VAL C 1 243 ? 66.705 -22.564 262.461 1.00 150.39 243 VAL B N 1
ATOM 8993 C CA . VAL C 1 243 ? 67.399 -21.279 262.656 1.00 153.43 243 VAL B CA 1
ATOM 8994 C C . VAL C 1 243 ? 66.895 -20.136 261.773 1.00 154.05 243 VAL B C 1
ATOM 8995 O O . VAL C 1 243 ? 66.447 -20.377 260.648 1.00 156.79 243 VAL B O 1
ATOM 8997 N N . LYS C 1 244 ? 66.992 -18.883 262.257 1.00 155.57 244 LYS B N 1
ATOM 8998 C CA . LYS C 1 244 ? 66.490 -17.745 261.483 1.00 156.12 244 LYS B CA 1
ATOM 8999 C C . LYS C 1 244 ? 67.106 -16.377 261.787 1.00 155.32 244 LYS B C 1
ATOM 9000 O O . LYS C 1 244 ? 67.543 -15.683 260.863 1.00 153.71 244 LYS B O 1
ATOM 9006 N N . ARG C 1 245 ? 67.116 -15.963 263.057 1.00 157.66 245 ARG B N 1
ATOM 9007 C CA . ARG C 1 245 ? 67.586 -14.639 263.473 1.00 157.89 245 ARG B CA 1
ATOM 9008 C C . ARG C 1 245 ? 66.758 -13.533 262.829 1.00 157.29 245 ARG B C 1
ATOM 9009 O O . ARG C 1 245 ? 66.167 -12.709 263.533 1.00 156.41 245 ARG B O 1
ATOM 9017 N N . GLU C 1 246 ? 66.720 -13.496 261.492 1.00 158.05 246 GLU B N 1
ATOM 9018 C CA . GLU C 1 246 ? 65.873 -12.538 260.784 1.00 163.41 246 GLU B CA 1
ATOM 9019 C C . GLU C 1 246 ? 64.401 -12.726 261.139 1.00 164.74 246 GLU B C 1
ATOM 9020 O O . GLU C 1 246 ? 63.615 -11.777 261.021 1.00 164.36 246 GLU B O 1
ATOM 9026 N N . ASP C 1 247 ? 64.025 -13.917 261.606 1.00 162.73 247 ASP B N 1
ATOM 9027 C CA . ASP C 1 247 ? 62.691 -14.198 262.143 1.00 157.70 247 ASP B CA 1
ATOM 9028 C C . ASP C 1 247 ? 62.832 -15.228 263.261 1.00 148.54 247 ASP B C 1
ATOM 9029 O O . ASP C 1 247 ? 63.944 -15.486 263.716 1.00 147.15 247 ASP B O 1
ATOM 9034 N N . ASP C 1 248 ? 61.709 -15.812 263.677 1.00 141.95 248 ASP B N 1
ATOM 9035 C CA . ASP C 1 248 ? 61.664 -16.806 264.743 1.00 133.17 248 ASP B CA 1
ATOM 9036 C C . ASP C 1 248 ? 62.098 -16.146 266.042 1.00 132.31 248 ASP B C 1
ATOM 9037 O O . ASP C 1 248 ? 63.063 -15.393 266.088 1.00 138.01 248 ASP B O 1
ATOM 9039 N N . ILE C 1 249 ? 61.374 -16.416 267.117 1.00 127.06 249 ILE B N 1
ATOM 9040 C CA . ILE C 1 249 ? 61.647 -15.715 268.358 1.00 120.50 249 ILE B CA 1
ATOM 9041 C C . ILE C 1 249 ? 62.362 -16.609 269.335 1.00 118.17 249 ILE B C 1
ATOM 9042 O O . ILE C 1 249 ? 62.196 -17.826 269.315 1.00 115.71 249 ILE B O 1
ATOM 9047 N N . GLN C 1 250 ? 63.139 -15.979 270.207 1.00 120.94 250 GLN B N 1
ATOM 9048 C CA . GLN C 1 250 ? 64.082 -16.678 271.063 1.00 119.66 250 GLN B CA 1
ATOM 9049 C C . GLN C 1 250 ? 63.438 -17.236 272.325 1.00 116.84 250 GLN B C 1
ATOM 9050 O O . GLN C 1 250 ? 63.703 -16.782 273.437 1.00 116.91 250 GLN B O 1
ATOM 9052 N N . LEU C 1 251 ? 62.592 -18.238 272.144 1.00 118.18 251 LEU B N 1
ATOM 9053 C CA . LEU C 1 251 ? 62.114 -18.988 273.279 1.00 119.34 251 LEU B CA 1
ATOM 9054 C C . LEU C 1 251 ? 63.258 -19.705 273.923 1.00 120.35 251 LEU B C 1
ATOM 9055 O O . LEU C 1 251 ? 63.899 -20.532 273.288 1.00 125.92 251 LEU B O 1
ATOM 9060 N N . PRO C 1 252 ? 63.491 -19.415 275.194 1.00 124.80 252 PRO B N 1
ATOM 9061 C CA . PRO C 1 252 ? 64.454 -20.203 275.960 1.00 127.93 252 PRO B CA 1
ATOM 9062 C C . PRO C 1 252 ? 64.129 -21.683 275.839 1.00 129.26 252 PRO B C 1
ATOM 9063 O O . PRO C 1 252 ? 62.975 -22.068 275.644 1.00 125.78 252 PRO B O 1
ATOM 9067 N N . THR C 1 253 ? 65.166 -22.509 275.928 1.00 133.48 253 THR B N 1
ATOM 9068 C CA . THR C 1 253 ? 65.045 -23.928 275.631 1.00 139.92 253 THR B CA 1
ATOM 9069 C C . THR C 1 253 ? 65.129 -24.776 276.897 1.00 145.33 253 THR B C 1
ATOM 9070 O O . THR C 1 253 ? 65.634 -24.341 277.937 1.00 145.74 253 THR B O 1
ATOM 9074 N N . GLY C 1 254 ? 64.595 -26.002 276.793 1.00 146.89 254 GLY B N 1
ATOM 9075 C CA . GLY C 1 254 ? 64.553 -26.894 277.944 1.00 147.44 254 GLY B CA 1
ATOM 9076 C C . GLY C 1 254 ? 65.921 -27.122 278.551 1.00 149.70 254 GLY B C 1
ATOM 9077 O O . GLY C 1 254 ? 66.069 -27.195 279.774 1.00 149.85 254 GLY B O 1
ATOM 9078 N N . THR C 1 255 ? 66.937 -27.249 277.699 1.00 152.02 255 THR B N 1
ATOM 9079 C CA . THR C 1 255 ? 68.302 -27.421 278.167 1.00 150.76 255 THR B CA 1
ATOM 9080 C C . THR C 1 255 ? 68.786 -26.228 279.005 1.00 150.81 255 THR B C 1
ATOM 9081 O O . THR C 1 255 ? 69.786 -26.366 279.716 1.00 155.48 255 THR B O 1
ATOM 9085 N N . ASP C 1 256 ? 68.126 -25.054 278.929 1.00 148.08 256 ASP B N 1
ATOM 9086 C CA . ASP C 1 256 ? 68.433 -23.935 279.828 1.00 145.27 256 ASP B CA 1
ATOM 9087 C C . ASP C 1 256 ? 67.230 -23.401 280.613 1.00 144.53 256 ASP B C 1
ATOM 9088 O O . ASP C 1 256 ? 67.384 -22.427 281.358 1.00 142.21 256 ASP B O 1
ATOM 9093 N N . ILE C 1 257 ? 66.040 -23.997 280.475 1.00 144.33 257 ILE B N 1
ATOM 9094 C CA . ILE C 1 257 ? 64.899 -23.637 281.326 1.00 142.82 257 ILE B CA 1
ATOM 9095 C C . ILE C 1 257 ? 64.976 -24.276 282.712 1.00 141.18 257 ILE B C 1
ATOM 9096 O O . ILE C 1 257 ? 64.462 -23.708 283.678 1.00 139.95 257 ILE B O 1
ATOM 9101 N N . GLY C 1 258 ? 65.647 -25.408 282.860 1.00 141.47 258 GLY B N 1
ATOM 9102 C CA . GLY C 1 258 ? 65.600 -26.079 284.138 1.00 140.91 258 GLY B CA 1
ATOM 9103 C C . GLY C 1 258 ? 66.626 -25.623 285.153 1.00 140.42 258 GLY B C 1
ATOM 9104 O O . GLY C 1 258 ? 66.467 -25.903 286.345 1.00 139.69 258 GLY B O 1
ATOM 9105 N N . GLN C 1 259 ? 67.668 -24.916 284.714 1.00 139.79 259 GLN B N 1
ATOM 9106 C CA . GLN C 1 259 ? 68.710 -24.404 285.595 1.00 140.99 259 GLN B CA 1
ATOM 9107 C C . GLN C 1 259 ? 68.439 -22.998 286.126 1.00 140.32 259 GLN B C 1
ATOM 9108 O O . GLN C 1 259 ? 69.369 -22.351 286.613 1.00 146.87 259 GLN B O 1
ATOM 9114 N N . SER C 1 260 ? 67.221 -22.483 286.006 1.00 138.80 260 SER B N 1
ATOM 9115 C CA . SER C 1 260 ? 66.893 -21.162 286.549 1.00 138.41 260 SER B CA 1
ATOM 9116 C C . SER C 1 260 ? 65.682 -21.288 287.466 1.00 135.49 260 SER B C 1
ATOM 9117 O O . SER C 1 260 ? 64.551 -21.331 286.982 1.00 130.09 260 SER B O 1
ATOM 9120 N N . GLN C 1 261 ? 65.905 -21.370 288.784 1.00 139.33 261 GLN B N 1
ATOM 9121 C CA . GLN C 1 261 ? 64.770 -21.399 289.710 1.00 138.54 261 GLN B CA 1
ATOM 9122 C C . GLN C 1 261 ? 63.857 -20.205 289.507 1.00 134.33 261 GLN B C 1
ATOM 9123 O O . GLN C 1 261 ? 62.640 -20.318 289.693 1.00 135.75 261 GLN B O 1
ATOM 9129 N N . ASN C 1 262 ? 64.417 -19.059 289.124 1.00 131.49 262 ASN B N 1
ATOM 9130 C CA . ASN C 1 262 ? 63.621 -17.841 289.047 1.00 131.98 262 ASN B CA 1
ATOM 9131 C C . ASN C 1 262 ? 62.435 -18.025 288.106 1.00 131.93 262 ASN B C 1
ATOM 9132 O O . ASN C 1 262 ? 61.290 -17.722 288.462 1.00 131.99 262 ASN B O 1
ATOM 9137 N N . LEU C 1 263 ? 62.685 -18.613 286.935 1.00 133.22 263 LEU B N 1
ATOM 9138 C CA . LEU C 1 263 ? 61.627 -18.903 285.972 1.00 130.28 263 LEU B CA 1
ATOM 9139 C C . LEU C 1 263 ? 60.646 -19.940 286.507 1.00 127.72 263 LEU B C 1
ATOM 9140 O O . LEU C 1 263 ? 59.427 -19.796 286.352 1.00 124.32 263 LEU B O 1
ATOM 9145 N N . GLN C 1 264 ? 61.171 -21.016 287.101 1.00 127.24 264 GLN B N 1
ATOM 9146 C CA . GLN C 1 264 ? 60.349 -22.056 287.709 1.00 127.46 264 GLN B CA 1
ATOM 9147 C C . GLN C 1 264 ? 59.285 -21.453 288.608 1.00 129.14 264 GLN B C 1
ATOM 9148 O O . GLN C 1 264 ? 58.080 -21.607 288.371 1.00 131.85 264 GLN B O 1
ATOM 9154 N N . PHE C 1 265 ? 59.732 -20.760 289.657 1.00 129.57 265 PHE B N 1
ATOM 9155 C CA . PHE C 1 265 ? 58.808 -20.174 290.618 1.00 129.75 265 PHE B CA 1
ATOM 9156 C C . PHE C 1 265 ? 57.908 -19.150 289.954 1.00 128.72 265 PHE B C 1
ATOM 9157 O O . PHE C 1 265 ? 56.700 -19.134 290.200 1.00 128.26 265 PHE B O 1
ATOM 9165 N N . ALA C 1 266 ? 58.469 -18.294 289.091 1.00 129.35 266 ALA B N 1
ATOM 9166 C CA . ALA C 1 266 ? 57.680 -17.202 288.533 1.00 128.49 266 ALA B CA 1
ATOM 9167 C C . ALA C 1 266 ? 56.512 -17.722 287.721 1.00 125.01 266 ALA B C 1
ATOM 9168 O O . ALA C 1 266 ? 55.384 -17.247 287.868 1.00 122.64 266 ALA B O 1
ATOM 9170 N N . LEU C 1 267 ? 56.735 -18.744 286.918 1.00 123.06 267 LEU B N 1
ATOM 9171 C CA . LEU C 1 267 ? 55.662 -19.158 286.039 1.00 119.23 267 LEU B CA 1
ATOM 9172 C C . LEU C 1 267 ? 54.782 -20.207 286.668 1.00 119.64 267 LEU B C 1
ATOM 9173 O O . LEU C 1 267 ? 53.627 -20.342 286.263 1.00 121.02 267 LEU B O 1
ATOM 9178 N N . PHE C 1 268 ? 55.281 -20.940 287.652 1.00 122.34 268 PHE B N 1
ATOM 9179 C CA . PHE C 1 268 ? 54.509 -22.046 288.196 1.00 128.09 268 PHE B CA 1
ATOM 9180 C C . PHE C 1 268 ? 54.434 -22.051 289.725 1.00 129.08 268 PHE B C 1
ATOM 9181 O O . PHE C 1 268 ? 54.062 -23.072 290.314 1.00 127.77 268 PHE B O 1
ATOM 9189 N N . ASN C 1 269 ? 54.773 -20.938 290.379 1.00 130.93 269 ASN B N 1
ATOM 9190 C CA . ASN C 1 269 ? 54.661 -20.762 291.829 1.00 132.83 269 ASN B CA 1
ATOM 9191 C C . ASN C 1 269 ? 55.490 -21.722 292.683 1.00 134.35 269 ASN B C 1
ATOM 9192 O O . ASN C 1 269 ? 55.495 -21.611 293.913 1.00 132.42 269 ASN B O 1
ATOM 9197 N N . SER C 1 270 ? 56.224 -22.634 292.055 1.00 136.14 270 SER B N 1
ATOM 9198 C CA . SER C 1 270 ? 56.887 -23.702 292.788 1.00 135.32 270 SER B CA 1
ATOM 9199 C C . SER C 1 270 ? 57.950 -24.326 291.893 1.00 135.81 270 SER B C 1
ATOM 9200 O O . SER C 1 270 ? 57.754 -24.461 290.683 1.00 136.07 270 SER B O 1
ATOM 9203 N N . GLU C 1 271 ? 59.047 -24.759 292.508 1.00 137.22 271 GLU B N 1
ATOM 9204 C CA . GLU C 1 271 ? 60.166 -25.303 291.750 1.00 136.46 271 GLU B CA 1
ATOM 9205 C C . GLU C 1 271 ? 59.781 -26.631 291.114 1.00 137.27 271 GLU B C 1
ATOM 9206 O O . GLU C 1 271 ? 59.095 -27.453 291.726 1.00 137.60 271 GLU B O 1
ATOM 9212 N N . PHE C 1 272 ? 60.209 -26.824 289.861 1.00 140.01 272 PHE B N 1
ATOM 9213 C CA . PHE C 1 272 ? 59.888 -28.026 289.097 1.00 139.56 272 PHE B CA 1
ATOM 9214 C C . PHE C 1 272 ? 60.293 -29.258 289.890 1.00 140.40 272 PHE B C 1
ATOM 9215 O O . PHE C 1 272 ? 61.239 -29.185 290.683 1.00 141.73 272 PHE B O 1
ATOM 9223 N N . PRO C 1 273 ? 59.618 -30.393 289.725 1.00 140.29 273 PRO B N 1
ATOM 9224 C CA . PRO C 1 273 ? 60.160 -31.638 290.253 1.00 142.46 273 PRO B CA 1
ATOM 9225 C C . PRO C 1 273 ? 61.568 -31.836 289.730 1.00 146.42 273 PRO B C 1
ATOM 9226 O O . PRO C 1 273 ? 61.794 -31.762 288.515 1.00 150.18 273 PRO B O 1
ATOM 9230 N N . PRO C 1 274 ? 62.544 -32.051 290.612 1.00 147.12 274 PRO B N 1
ATOM 9231 C CA . PRO C 1 274 ? 63.871 -32.465 290.140 1.00 146.75 274 PRO B CA 1
ATOM 9232 C C . PRO C 1 274 ? 63.822 -33.631 289.176 1.00 150.96 274 PRO B C 1
ATOM 9233 O O . PRO C 1 274 ? 64.665 -33.710 288.270 1.00 154.55 274 PRO B O 1
ATOM 9237 N N . SER C 1 275 ? 62.853 -34.540 289.338 1.00 150.65 275 SER B N 1
ATOM 9238 C CA . SER C 1 275 ? 62.657 -35.656 288.418 1.00 152.11 275 SER B CA 1
ATOM 9239 C C . SER C 1 275 ? 62.190 -35.207 287.019 1.00 150.61 275 SER B C 1
ATOM 9240 O O . SER C 1 275 ? 61.837 -36.071 286.212 1.00 154.44 275 SER B O 1
ATOM 9243 N N . VAL C 1 276 ? 62.172 -33.924 286.664 1.00 150.36 276 VAL B N 1
ATOM 9244 C CA . VAL C 1 276 ? 61.669 -33.508 285.359 1.00 151.33 276 VAL B CA 1
ATOM 9245 C C . VAL C 1 276 ? 62.700 -32.629 284.656 1.00 154.18 276 VAL B C 1
ATOM 9246 O O . VAL C 1 276 ? 62.810 -32.652 283.427 1.00 152.76 276 VAL B O 1
ATOM 9250 N N . VAL C 1 277 ? 63.487 -31.871 285.426 1.00 153.71 277 VAL B N 1
ATOM 9251 C CA . VAL C 1 277 ? 64.495 -31.019 284.812 1.00 154.69 277 VAL B CA 1
ATOM 9252 C C . VAL C 1 277 ? 65.547 -31.847 284.111 1.00 156.87 277 VAL B C 1
ATOM 9253 O O . VAL C 1 277 ? 66.251 -31.335 283.241 1.00 158.34 277 VAL B O 1
ATOM 9257 N N . GLU C 1 278 ? 65.671 -33.122 284.457 1.00 158.66 278 GLU B N 1
ATOM 9258 C CA . GLU C 1 278 ? 66.705 -33.939 283.845 1.00 161.92 278 GLU B CA 1
ATOM 9259 C C . GLU C 1 278 ? 66.206 -34.654 282.597 1.00 162.39 278 GLU B C 1
ATOM 9260 O O . GLU C 1 278 ? 66.993 -34.907 281.678 1.00 164.70 278 GLU B O 1
ATOM 9266 N N . GLN C 1 279 ? 64.907 -34.934 282.514 1.00 159.39 279 GLN B N 1
ATOM 9267 C CA . GLN C 1 279 ? 64.351 -35.349 281.240 1.00 160.90 279 GLN B CA 1
ATOM 9268 C C . GLN C 1 279 ? 64.145 -34.138 280.347 1.00 161.33 279 GLN B C 1
ATOM 9269 O O . GLN C 1 279 ? 63.978 -34.279 279.130 1.00 159.66 279 GLN B O 1
ATOM 9275 N N . LEU C 1 280 ? 64.202 -32.953 280.957 1.00 161.44 280 LEU B N 1
ATOM 9276 C CA . LEU C 1 280 ? 64.280 -31.694 280.231 1.00 160.97 280 LEU B CA 1
ATOM 9277 C C . LEU C 1 280 ? 65.684 -31.494 279.668 1.00 160.26 280 LEU B C 1
ATOM 9278 O O . LEU C 1 280 ? 65.856 -31.054 278.525 1.00 158.21 280 LEU B O 1
ATOM 9283 N N . GLU C 1 281 ? 66.700 -31.820 280.471 1.00 161.39 281 GLU B N 1
ATOM 9284 C CA . GLU C 1 281 ? 68.092 -31.729 280.046 1.00 166.86 281 GLU B CA 1
ATOM 9285 C C . GLU C 1 281 ? 68.378 -32.657 278.867 1.00 168.77 281 GLU B C 1
ATOM 9286 O O . GLU C 1 281 ? 69.198 -32.327 278.001 1.00 166.54 281 GLU B O 1
ATOM 9292 N N . ASP C 1 282 ? 67.698 -33.811 278.802 1.00 169.82 282 ASP B N 1
ATOM 9293 C CA . ASP C 1 282 ? 67.818 -34.734 277.675 1.00 173.73 282 ASP B CA 1
ATOM 9294 C C . ASP C 1 282 ? 67.156 -34.187 276.409 1.00 169.55 282 ASP B C 1
ATOM 9295 O O . ASP C 1 282 ? 67.217 -34.850 275.364 1.00 172.97 282 ASP B O 1
ATOM 9300 N N . ASP C 1 283 ? 66.536 -33.004 276.474 1.00 165.66 283 ASP B N 1
ATOM 9301 C CA . ASP C 1 283 ? 65.889 -32.390 275.320 1.00 158.30 283 ASP B CA 1
ATOM 9302 C C . ASP C 1 283 ? 64.881 -33.367 274.720 1.00 154.15 283 ASP B C 1
ATOM 9303 O O . ASP C 1 283 ? 64.839 -33.608 273.511 1.00 153.43 283 ASP B O 1
ATOM 9308 N N . ALA C 1 284 ? 64.050 -33.921 275.595 1.00 151.58 284 ALA B N 1
ATOM 9309 C CA . ALA C 1 284 ? 63.188 -35.040 275.257 1.00 152.43 284 ALA B CA 1
ATOM 9310 C C . ALA C 1 284 ? 61.957 -34.566 274.488 1.00 144.36 284 ALA B C 1
ATOM 9311 O O . ALA C 1 284 ? 61.818 -33.391 274.138 1.00 142.28 284 ALA B O 1
ATOM 9313 N N . LYS C 1 285 ? 61.073 -35.519 274.175 1.00 142.14 285 LYS B N 1
ATOM 9314 C CA . LYS C 1 285 ? 59.884 -35.229 273.380 1.00 140.61 285 LYS B CA 1
ATOM 9315 C C . LYS C 1 285 ? 58.987 -34.162 273.995 1.00 133.75 285 LYS B C 1
ATOM 9316 O O . LYS C 1 285 ? 58.164 -33.581 273.280 1.00 136.34 285 LYS B O 1
ATOM 9330 N N . THR C 1 287 ? 59.891 -31.414 275.383 1.00 126.20 287 THR B N 1
ATOM 9331 C CA . THR C 1 287 ? 60.563 -30.128 275.515 1.00 125.29 287 THR B CA 1
ATOM 9332 C C . THR C 1 287 ? 60.051 -29.020 274.589 1.00 121.06 287 THR B C 1
ATOM 9333 O O . THR C 1 287 ? 60.056 -27.853 274.999 1.00 120.50 287 THR B O 1
ATOM 9337 N N . PRO C 1 288 ? 59.587 -29.290 273.367 1.00 122.70 288 PRO B N 1
ATOM 9338 C CA . PRO C 1 288 ? 58.855 -28.221 272.669 1.00 122.14 288 PRO B CA 1
ATOM 9339 C C . PRO C 1 288 ? 57.579 -27.819 273.395 1.00 115.74 288 PRO B C 1
ATOM 9340 O O . PRO C 1 288 ? 57.336 -26.624 273.574 1.00 115.34 288 PRO B O 1
ATOM 9344 N N . LEU C 1 289 ? 56.766 -28.789 273.833 1.00 114.90 289 LEU B N 1
ATOM 9345 C CA . LEU C 1 289 ? 55.492 -28.487 274.487 1.00 110.94 289 LEU B CA 1
ATOM 9346 C C . LEU C 1 289 ? 55.689 -27.741 275.791 1.00 109.71 289 LEU B C 1
ATOM 9347 O O . LEU C 1 289 ? 54.956 -26.795 276.087 1.00 106.24 289 LEU B O 1
ATOM 9352 N N . THR C 1 290 ? 56.620 -28.200 276.619 1.00 111.42 290 THR B N 1
ATOM 9353 C CA . THR C 1 290 ? 56.899 -27.489 277.860 1.00 109.87 290 THR B CA 1
ATOM 9354 C C . THR C 1 290 ? 57.493 -26.105 277.598 1.00 109.42 290 THR B C 1
ATOM 9355 O O . THR C 1 290 ? 57.220 -25.170 278.354 1.00 106.65 290 THR B O 1
ATOM 9359 N N . ARG C 1 291 ? 58.318 -25.952 276.557 1.00 110.75 291 ARG B N 1
ATOM 9360 C CA . ARG C 1 291 ? 58.789 -24.619 276.180 1.00 108.41 291 ARG B CA 1
ATOM 9361 C C . ARG C 1 291 ? 57.611 -23.717 275.828 1.00 104.22 291 ARG B C 1
ATOM 9362 O O . ARG C 1 291 ? 57.514 -22.576 276.294 1.00 99.81 291 ARG B O 1
ATOM 9370 N N . LEU C 1 292 ? 56.724 -24.216 274.969 1.00 109.06 292 LEU B N 1
ATOM 9371 C CA . LEU C 1 292 ? 55.489 -23.526 274.640 1.00 103.80 292 LEU B CA 1
ATOM 9372 C C . LEU C 1 292 ? 54.716 -23.160 275.892 1.00 101.90 292 LEU B C 1
ATOM 9373 O O . LEU C 1 292 ? 54.196 -22.049 276.008 1.00 102.67 292 LEU B O 1
ATOM 9378 N N . ILE C 1 293 ? 54.576 -24.102 276.818 1.00 102.40 293 ILE B N 1
ATOM 9379 C CA . ILE C 1 293 ? 53.832 -23.816 278.041 1.00 101.56 293 ILE B CA 1
ATOM 9380 C C . ILE C 1 293 ? 54.501 -22.688 278.818 1.00 98.95 293 ILE B C 1
ATOM 9381 O O . ILE C 1 293 ? 53.824 -21.794 279.329 1.00 102.27 293 ILE B O 1
ATOM 9386 N N . VAL C 1 294 ? 55.828 -22.725 278.949 1.00 99.15 294 VAL B N 1
ATOM 9387 C CA . VAL C 1 294 ? 56.539 -21.636 279.616 1.00 96.33 294 VAL B CA 1
ATOM 9388 C C . VAL C 1 294 ? 56.234 -20.312 278.931 1.00 96.29 294 VAL B C 1
ATOM 9389 O O . VAL C 1 294 ? 56.006 -19.291 279.586 1.00 95.38 294 VAL B O 1
ATOM 9393 N N . PHE C 1 295 ? 56.216 -20.312 277.598 1.00 100.11 295 PHE B N 1
ATOM 9394 C CA . PHE C 1 295 ? 55.900 -19.098 276.847 1.00 97.86 295 PHE B CA 1
ATOM 9395 C C . PHE C 1 295 ? 54.495 -18.602 277.152 1.00 94.36 295 PHE B C 1
ATOM 9396 O O . PHE C 1 295 ? 54.272 -17.406 277.384 1.00 93.37 295 PHE B O 1
ATOM 9404 N N . ALA C 1 296 ? 53.531 -19.520 277.142 1.00 95.82 296 ALA B N 1
ATOM 9405 C CA . ALA C 1 296 ? 52.140 -19.168 277.394 1.00 94.02 296 ALA B CA 1
ATOM 9406 C C . ALA C 1 296 ? 51.964 -18.604 278.791 1.00 91.92 296 ALA B C 1
ATOM 9407 O O . ALA C 1 296 ? 51.232 -17.635 278.984 1.00 89.78 296 ALA B O 1
ATOM 9409 N N . ASN C 1 297 ? 52.611 -19.208 279.786 1.00 94.38 297 ASN B N 1
ATOM 9410 C CA . ASN C 1 297 ? 52.477 -18.688 281.133 1.00 88.66 297 ASN B CA 1
ATOM 9411 C C . ASN C 1 297 ? 53.171 -17.344 281.265 1.00 86.34 297 ASN B C 1
ATOM 9412 O O . ASN C 1 297 ? 52.652 -16.446 281.926 1.00 86.17 297 ASN B O 1
ATOM 9417 N N . TYR C 1 298 ? 54.325 -17.161 280.626 1.00 89.36 298 TYR B N 1
ATOM 9418 C CA . TYR C 1 298 ? 54.929 -15.840 280.692 1.00 90.16 298 TYR B CA 1
ATOM 9419 C C . TYR C 1 298 ? 54.017 -14.807 280.076 1.00 90.90 298 TYR B C 1
ATOM 9420 O O . TYR C 1 298 ? 53.904 -13.708 280.617 1.00 94.21 298 TYR B O 1
ATOM 9422 N N . LEU C 1 299 ? 53.285 -15.164 279.011 1.00 91.33 299 LEU B N 1
ATOM 9423 C CA . LEU C 1 299 ? 52.313 -14.226 278.438 1.00 87.26 299 LEU B CA 1
ATOM 9424 C C . LEU C 1 299 ? 51.141 -13.997 279.375 1.00 82.07 299 LEU B C 1
ATOM 9425 O O . LEU C 1 299 ? 50.765 -12.857 279.640 1.00 79.91 299 LEU B O 1
ATOM 9430 N N . LEU C 1 300 ? 50.557 -15.062 279.895 1.00 83.43 300 LEU B N 1
ATOM 9431 C CA . LEU C 1 300 ? 49.295 -14.920 280.595 1.00 81.81 300 LEU B CA 1
ATOM 9432 C C . LEU C 1 300 ? 49.468 -14.275 281.967 1.00 87.71 300 LEU B C 1
ATOM 9433 O O . LEU C 1 300 ? 48.499 -13.719 282.481 1.00 86.79 300 LEU B O 1
ATOM 9435 N N . HIS C 1 301 ? 50.669 -14.316 282.579 1.00 96.51 301 HIS B N 1
ATOM 9436 C CA . HIS C 1 301 ? 50.858 -13.753 283.930 1.00 95.40 301 HIS B CA 1
ATOM 9437 C C . HIS C 1 301 ? 51.991 -12.722 284.091 1.00 90.99 301 HIS B C 1
ATOM 9438 O O . HIS C 1 301 ? 51.889 -11.895 285.007 1.00 95.71 301 HIS B O 1
ATOM 9445 N N . ARG C 1 302 ? 53.027 -12.691 283.231 1.00 85.16 302 ARG B N 1
ATOM 9446 C CA . ARG C 1 302 ? 54.140 -11.772 283.444 1.00 83.91 302 ARG B CA 1
ATOM 9447 C C . ARG C 1 302 ? 54.262 -10.635 282.430 1.00 87.40 302 ARG B C 1
ATOM 9448 O O . ARG C 1 302 ? 55.117 -9.768 282.620 1.00 92.72 302 ARG B O 1
ATOM 9450 N N . VAL C 1 303 ? 53.511 -10.637 281.327 1.00 88.06 303 VAL B N 1
ATOM 9451 C CA . VAL C 1 303 ? 53.383 -9.438 280.496 1.00 88.33 303 VAL B CA 1
ATOM 9452 C C . VAL C 1 303 ? 52.101 -8.741 280.912 1.00 86.02 303 VAL B C 1
ATOM 9453 O O . VAL C 1 303 ? 51.076 -9.390 281.142 1.00 84.64 303 VAL B O 1
ATOM 9457 N N . THR C 1 304 ? 52.147 -7.425 281.031 1.00 89.83 304 THR B N 1
ATOM 9458 C CA . THR C 1 304 ? 51.025 -6.697 281.595 1.00 85.23 304 THR B CA 1
ATOM 9459 C C . THR C 1 304 ? 50.671 -5.577 280.636 1.00 87.03 304 THR B C 1
ATOM 9460 O O . THR C 1 304 ? 51.553 -4.901 280.097 1.00 92.74 304 THR B O 1
ATOM 9464 N N . VAL C 1 305 ? 49.394 -5.400 280.418 1.00 78.03 305 VAL B N 1
ATOM 9465 C CA . VAL C 1 305 ? 48.900 -4.267 279.675 1.00 76.75 305 VAL B CA 1
ATOM 9466 C C . VAL C 1 305 ? 48.361 -3.272 280.676 1.00 73.51 305 VAL B C 1
ATOM 9467 O O . VAL C 1 305 ? 47.939 -3.621 281.773 1.00 77.17 305 VAL B O 1
ATOM 9471 N N . ALA C 1 306 ? 48.431 -2.013 280.305 1.00 74.59 306 ALA B N 1
ATOM 9472 C CA . ALA C 1 306 ? 47.829 -0.925 281.046 1.00 74.19 306 ALA B CA 1
ATOM 9473 C C . ALA C 1 306 ? 46.453 -0.612 280.491 1.00 73.10 306 ALA B C 1
ATOM 9474 O O . ALA C 1 306 ? 46.323 -0.433 279.278 1.00 79.35 306 ALA B O 1
ATOM 9476 N N . VAL C 1 307 ? 45.435 -0.513 281.356 1.00 68.97 307 VAL B N 1
ATOM 9477 C CA . VAL C 1 307 ? 44.089 -0.177 280.898 1.00 70.79 307 VAL B CA 1
ATOM 9478 C C . VAL C 1 307 ? 43.671 1.159 281.500 1.00 67.15 307 VAL B C 1
ATOM 9479 O O . VAL C 1 307 ? 43.776 1.360 282.712 1.00 69.10 307 VAL B O 1
ATOM 9483 N N . VAL C 1 308 ? 43.178 2.064 280.655 1.00 66.33 308 VAL B N 1
ATOM 9484 C CA . VAL C 1 308 ? 42.543 3.298 281.110 1.00 72.33 308 VAL B CA 1
ATOM 9485 C C . VAL C 1 308 ? 41.078 3.194 280.766 1.00 72.72 308 VAL B C 1
ATOM 9486 O O . VAL C 1 308 ? 40.735 3.038 279.595 1.00 70.27 308 VAL B O 1
ATOM 9490 N N . THR C 1 309 ? 40.225 3.188 281.796 1.00 76.67 309 THR B N 1
ATOM 9491 C CA . THR C 1 309 ? 38.781 3.096 281.628 1.00 76.51 309 THR B CA 1
ATOM 9492 C C . THR C 1 309 ? 38.170 4.456 281.892 1.00 77.93 309 THR B C 1
ATOM 9493 O O . THR C 1 309 ? 37.920 4.814 283.034 1.00 82.52 309 THR B O 1
ATOM 9497 N N . ALA C 1 310 ? 37.893 5.206 280.845 1.00 76.79 310 ALA B N 1
ATOM 9498 C CA . ALA C 1 310 ? 37.090 6.390 281.037 1.00 80.45 310 ALA B CA 1
ATOM 9499 C C . ALA C 1 310 ? 35.646 5.969 281.061 1.00 80.75 310 ALA B C 1
ATOM 9500 O O . ALA C 1 310 ? 35.272 4.975 280.445 1.00 79.44 310 ALA B O 1
ATOM 9502 N N . LYS C 1 311 ? 34.825 6.734 281.769 1.00 87.40 311 LYS B N 1
ATOM 9503 C CA . LYS C 1 311 ? 33.413 6.408 281.906 1.00 92.18 311 LYS B CA 1
ATOM 9504 C C . LYS C 1 311 ? 32.536 7.414 281.183 1.00 94.81 311 LYS B C 1
ATOM 9505 O O . LYS C 1 311 ? 31.348 7.523 281.472 1.00 96.55 311 LYS B O 1
ATOM 9511 N N . ARG C 1 312 ? 33.118 8.186 280.281 1.00 94.88 312 ARG B N 1
ATOM 9512 C CA . ARG C 1 312 ? 32.358 8.987 279.337 1.00 97.53 312 ARG B CA 1
ATOM 9513 C C . ARG C 1 312 ? 33.162 8.983 278.040 1.00 102.07 312 ARG B C 1
ATOM 9514 O O . ARG C 1 312 ? 34.350 9.316 278.064 1.00 101.84 312 ARG B O 1
ATOM 9522 N N . GLU C 1 313 ? 32.556 8.548 276.920 1.00 100.55 313 GLU B N 1
ATOM 9523 C CA . GLU C 1 313 ? 33.375 8.232 275.744 1.00 100.63 313 GLU B CA 1
ATOM 9524 C C . GLU C 1 313 ? 34.057 9.468 275.162 1.00 99.47 313 GLU B C 1
ATOM 9525 O O . GLU C 1 313 ? 35.171 9.363 274.639 1.00 97.22 313 GLU B O 1
ATOM 9531 N N . ASP C 1 314 ? 33.436 10.641 275.226 1.00 100.09 314 ASP B N 1
ATOM 9532 C CA . ASP C 1 314 ? 34.153 11.801 274.723 1.00 100.14 314 ASP B CA 1
ATOM 9533 C C . ASP C 1 314 ? 35.376 12.107 275.589 1.00 98.35 314 ASP B C 1
ATOM 9534 O O . ASP C 1 314 ? 36.397 12.585 275.067 1.00 99.86 314 ASP B O 1
ATOM 9539 N N . TYR C 1 315 ? 35.320 11.788 276.891 1.00 96.43 315 TYR B N 1
ATOM 9540 C CA . TYR C 1 315 ? 36.524 11.824 277.712 1.00 92.10 315 TYR B CA 1
ATOM 9541 C C . TYR C 1 315 ? 37.529 10.817 277.205 1.00 91.96 315 TYR B C 1
ATOM 9542 O O . TYR C 1 315 ? 38.736 11.066 277.224 1.00 93.60 315 TYR B O 1
ATOM 9551 N N . GLY C 1 316 ? 37.042 9.658 276.773 1.00 91.31 316 GLY B N 1
ATOM 9552 C CA . GLY C 1 316 ? 37.911 8.694 276.136 1.00 86.09 316 GLY B CA 1
ATOM 9553 C C . GLY C 1 316 ? 38.635 9.278 274.948 1.00 88.14 316 GLY B C 1
ATOM 9554 O O . GLY C 1 316 ? 39.825 9.040 274.770 1.00 91.75 316 GLY B O 1
ATOM 9555 N N . PHE C 1 317 ? 37.940 10.084 274.139 1.00 89.34 317 PHE B N 1
ATOM 9556 C CA . PHE C 1 317 ? 38.590 10.659 272.966 1.00 89.65 317 PHE B CA 1
ATOM 9557 C C . PHE C 1 317 ? 39.651 11.669 273.377 1.00 91.38 317 PHE B C 1
ATOM 9558 O O . PHE C 1 317 ? 40.813 11.591 272.943 1.00 93.26 317 PHE B O 1
ATOM 9566 N N . ASP C 1 318 ? 39.256 12.650 274.185 1.00 92.32 318 ASP B N 1
ATOM 9567 C CA . ASP C 1 318 ? 40.224 13.655 274.608 1.00 95.04 318 ASP B CA 1
ATOM 9568 C C . ASP C 1 318 ? 41.427 13.036 275.313 1.00 94.38 318 ASP B C 1
ATOM 9569 O O . ASP C 1 318 ? 42.561 13.492 275.130 1.00 99.57 318 ASP B O 1
ATOM 9582 N N . PHE C 1 320 ? 42.574 9.913 274.579 1.00 93.53 320 PHE B N 1
ATOM 9583 C CA . PHE C 1 320 ? 43.320 9.305 273.491 1.00 96.44 320 PHE B CA 1
ATOM 9584 C C . PHE C 1 320 ? 44.305 10.296 272.901 1.00 101.30 320 PHE B C 1
ATOM 9585 O O . PHE C 1 320 ? 45.491 9.992 272.714 1.00 107.17 320 PHE B O 1
ATOM 9593 N N . GLU C 1 321 ? 43.834 11.517 272.665 1.00 100.81 321 GLU B N 1
ATOM 9594 C CA . GLU C 1 321 ? 44.724 12.574 272.181 1.00 102.38 321 GLU B CA 1
ATOM 9595 C C . GLU C 1 321 ? 45.819 12.891 273.201 1.00 102.45 321 GLU B C 1
ATOM 9596 O O . GLU C 1 321 ? 47.004 12.964 272.856 1.00 104.81 321 GLU B O 1
ATOM 9602 N N . ALA C 1 322 ? 45.430 13.083 274.469 1.00 97.67 322 ALA B N 1
ATOM 9603 C CA . ALA C 1 322 ? 46.377 13.464 275.518 1.00 98.88 322 ALA B CA 1
ATOM 9604 C C . ALA C 1 322 ? 47.488 12.446 275.713 1.00 103.97 322 ALA B C 1
ATOM 9605 O O . ALA C 1 322 ? 48.611 12.807 276.081 1.00 108.64 322 ALA B O 1
ATOM 9607 N N . LEU C 1 323 ? 47.189 11.181 275.507 1.00 100.10 323 LEU B N 1
ATOM 9608 C CA . LEU C 1 323 ? 48.199 10.147 275.622 1.00 101.58 323 LEU B CA 1
ATOM 9609 C C . LEU C 1 323 ? 49.032 10.064 274.355 1.00 108.39 323 LEU B C 1
ATOM 9610 O O . LEU C 1 323 ? 50.198 9.656 274.406 1.00 107.12 323 LEU B O 1
ATOM 9615 N N . ASN C 1 324 ? 48.441 10.444 273.212 1.00 111.17 324 ASN B N 1
ATOM 9616 C CA . ASN C 1 324 ? 49.124 10.295 271.932 1.00 113.64 324 ASN B CA 1
ATOM 9617 C C . ASN C 1 324 ? 50.246 11.312 271.727 1.00 118.03 324 ASN B C 1
ATOM 9618 O O . ASN C 1 324 ? 51.239 11.008 271.053 1.00 120.80 324 ASN B O 1
ATOM 9623 N N . THR C 1 325 ? 50.139 12.497 272.315 1.00 116.06 325 THR B N 1
ATOM 9624 C CA . THR C 1 325 ? 51.155 13.537 272.150 1.00 118.25 325 THR B CA 1
ATOM 9625 C C . THR C 1 325 ? 51.819 13.839 273.500 1.00 115.18 325 THR B C 1
ATOM 9626 O O . THR C 1 325 ? 51.410 14.740 274.238 1.00 110.85 325 THR B O 1
ATOM 9630 N N . THR C 1 326 ? 52.850 13.056 273.824 1.00 112.48 326 THR B N 1
ATOM 9631 C CA . THR C 1 326 ? 53.687 13.320 274.984 1.00 108.27 326 THR B CA 1
ATOM 9632 C C . THR C 1 326 ? 55.146 13.025 274.698 1.00 109.01 326 THR B C 1
ATOM 9633 O O . THR C 1 326 ? 55.954 13.950 274.605 1.00 114.90 326 THR B O 1
ATOM 9637 N N . GLY C 1 327 ? 55.480 11.752 274.490 1.00 108.64 327 GLY B N 1
ATOM 9638 C CA . GLY C 1 327 ? 56.849 11.307 274.697 1.00 107.70 327 GLY B CA 1
ATOM 9639 C C . GLY C 1 327 ? 57.811 11.695 273.589 1.00 111.81 327 GLY B C 1
ATOM 9640 O O . GLY C 1 327 ? 57.440 11.830 272.423 1.00 118.16 327 GLY B O 1
ATOM 9641 N N . GLN C 1 328 ? 59.064 11.893 273.984 1.00 112.04 328 GLN B N 1
ATOM 9642 C CA . GLN C 1 328 ? 60.216 11.875 273.082 1.00 110.49 328 GLN B CA 1
ATOM 9643 C C . GLN C 1 328 ? 60.950 10.552 273.290 1.00 110.01 328 GLN B C 1
ATOM 9644 O O . GLN C 1 328 ? 60.300 9.505 273.225 1.00 111.72 328 GLN B O 1
ATOM 9646 N N . PRO C 1 329 ? 62.255 10.542 273.536 1.00 104.30 329 PRO B N 1
ATOM 9647 C CA . PRO C 1 329 ? 62.950 9.334 273.958 1.00 98.34 329 PRO B CA 1
ATOM 9648 C C . PRO C 1 329 ? 64.352 9.752 274.322 1.00 93.20 329 PRO B C 1
ATOM 9649 O O . PRO C 1 329 ? 64.851 10.745 273.786 1.00 98.37 329 PRO B O 1
ATOM 9651 N N . LEU C 1 330 ? 64.997 8.986 275.198 1.00 86.14 330 LEU B N 1
ATOM 9652 C CA . LEU C 1 330 ? 66.362 9.284 275.612 1.00 81.73 330 LEU B CA 1
ATOM 9653 C C . LEU C 1 330 ? 67.245 8.069 275.339 1.00 81.46 330 LEU B C 1
ATOM 9654 O O . LEU C 1 330 ? 66.968 6.966 275.826 1.00 79.95 330 LEU B O 1
ATOM 9656 N N . THR C 1 331 ? 68.350 8.303 274.623 1.00 84.22 331 THR B N 1
ATOM 9657 C CA . THR C 1 331 ? 69.235 7.237 274.177 1.00 83.31 331 THR B CA 1
ATOM 9658 C C . THR C 1 331 ? 69.886 6.576 275.374 1.00 81.46 331 THR B C 1
ATOM 9659 O O . THR C 1 331 ? 70.051 7.192 276.421 1.00 83.46 331 THR B O 1
ATOM 9661 N N . ALA C 1 332 ? 70.222 5.292 275.224 1.00 83.93 332 ALA B N 1
ATOM 9662 C CA . ALA C 1 332 ? 70.830 4.549 276.328 1.00 86.00 332 ALA B CA 1
ATOM 9663 C C . ALA C 1 332 ? 72.081 5.240 276.859 1.00 78.69 332 ALA B C 1
ATOM 9664 O O . ALA C 1 332 ? 72.386 5.151 278.058 1.00 77.84 332 ALA B O 1
ATOM 9666 N N . ILE C 1 333 ? 72.813 5.932 275.984 1.00 79.88 333 ILE B N 1
ATOM 9667 C CA . ILE C 1 333 ? 73.932 6.747 276.427 1.00 74.52 333 ILE B CA 1
ATOM 9668 C C . ILE C 1 333 ? 73.440 7.940 277.239 1.00 76.56 333 ILE B C 1
ATOM 9669 O O . ILE C 1 333 ? 74.037 8.291 278.262 1.00 78.71 333 ILE B O 1
ATOM 9671 N N . GLU C 1 334 ? 72.331 8.558 276.813 1.00 79.33 334 GLU B N 1
ATOM 9672 C CA . GLU C 1 334 ? 71.765 9.695 277.537 1.00 74.31 334 GLU B CA 1
ATOM 9673 C C . GLU C 1 334 ? 71.284 9.291 278.929 1.00 74.23 334 GLU B C 1
ATOM 9674 O O . GLU C 1 334 ? 71.368 10.080 279.879 1.00 70.10 334 GLU B O 1
ATOM 9676 N N . THR C 1 335 ? 70.756 8.075 279.068 1.00 77.14 335 THR B N 1
ATOM 9677 C CA . THR C 1 335 ? 70.328 7.591 280.372 1.00 73.33 335 THR B CA 1
ATOM 9678 C C . THR C 1 335 ? 71.491 7.052 281.204 1.00 80.81 335 THR B C 1
ATOM 9679 O O . THR C 1 335 ? 71.347 6.977 282.424 1.00 88.32 335 THR B O 1
ATOM 9681 N N . PHE C 1 336 ? 72.653 6.717 280.599 1.00 80.20 336 PHE B N 1
ATOM 9682 C CA . PHE C 1 336 ? 73.795 6.250 281.395 1.00 77.31 336 PHE B CA 1
ATOM 9683 C C . PHE C 1 336 ? 74.727 7.341 281.883 1.00 76.24 336 PHE B C 1
ATOM 9684 O O . PHE C 1 336 ? 75.340 7.169 282.936 1.00 77.92 336 PHE B O 1
ATOM 9686 N N . LYS C 1 337 ? 74.855 8.459 281.169 1.00 78.65 337 LYS B N 1
ATOM 9687 C CA . LYS C 1 337 ? 75.730 9.529 281.654 1.00 76.25 337 LYS B CA 1
ATOM 9688 C C . LYS C 1 337 ? 75.428 9.866 283.100 1.00 76.53 337 LYS B C 1
ATOM 9689 O O . LYS C 1 337 ? 76.340 10.086 283.899 1.00 79.61 337 LYS B O 1
ATOM 9691 N N . PRO C 1 338 ? 74.150 9.899 283.455 1.00 78.22 338 PRO B N 1
ATOM 9692 C CA . PRO C 1 338 ? 73.777 10.224 284.815 1.00 72.31 338 PRO B CA 1
ATOM 9693 C C . PRO C 1 338 ? 74.491 9.316 285.811 1.00 82.85 338 PRO B C 1
ATOM 9694 O O . PRO C 1 338 ? 74.880 9.760 286.894 1.00 83.32 338 PRO B O 1
ATOM 9696 N N . ARG C 1 339 ? 74.619 8.020 285.487 1.00 86.97 339 ARG B N 1
ATOM 9697 C CA . ARG C 1 339 ? 75.281 7.044 286.356 1.00 86.46 339 ARG B CA 1
ATOM 9698 C C . ARG C 1 339 ? 76.792 7.036 286.227 1.00 86.21 339 ARG B C 1
ATOM 9699 O O . ARG C 1 339 ? 77.455 6.510 287.115 1.00 91.04 339 ARG B O 1
ATOM 9701 N N . ALA C 1 340 ? 77.357 7.615 285.165 1.00 86.73 340 ALA B N 1
ATOM 9702 C CA . ALA C 1 340 ? 78.806 7.802 285.120 1.00 90.17 340 ALA B CA 1
ATOM 9703 C C . ALA C 1 340 ? 79.203 9.087 285.830 1.00 97.30 340 ALA B C 1
ATOM 9704 O O . ALA C 1 340 ? 80.026 9.075 286.754 1.00 99.27 340 ALA B O 1
ATOM 9706 N N . ILE C 1 341 ? 78.623 10.215 285.400 1.00 100.99 341 ILE B N 1
ATOM 9707 C CA . ILE C 1 341 ? 78.840 11.523 286.008 1.00 99.35 341 ILE B CA 1
ATOM 9708 C C . ILE C 1 341 ? 78.559 11.482 287.501 1.00 101.00 341 ILE B C 1
ATOM 9709 O O . ILE C 1 341 ? 78.897 12.428 288.209 1.00 106.97 341 ILE B O 1
ATOM 9711 N N . LYS C 1 342 ? 77.892 10.422 287.975 1.00 100.25 342 LYS B N 1
ATOM 9712 C CA . LYS C 1 342 ? 77.562 10.232 289.385 1.00 100.92 342 LYS B CA 1
ATOM 9713 C C . LYS C 1 342 ? 78.176 8.974 289.979 1.00 100.19 342 LYS B C 1
ATOM 9714 O O . LYS C 1 342 ? 77.754 8.560 291.061 1.00 104.44 342 LYS B O 1
ATOM 9716 N N . GLU C 1 343 ? 79.118 8.325 289.291 1.00 102.79 343 GLU B N 1
ATOM 9717 C CA . GLU C 1 343 ? 79.990 7.356 289.951 1.00 107.30 343 GLU B CA 1
ATOM 9718 C C . GLU C 1 343 ? 81.193 8.148 290.413 1.00 103.46 343 GLU B C 1
ATOM 9719 O O . GLU C 1 343 ? 81.022 9.215 290.994 1.00 105.59 343 GLU B O 1
ATOM 9721 N N . GLU C 1 344 ? 82.400 7.678 290.116 1.00 102.74 344 GLU B N 1
ATOM 9722 C CA . GLU C 1 344 ? 83.595 8.272 290.711 1.00 105.79 344 GLU B CA 1
ATOM 9723 C C . GLU C 1 344 ? 83.604 9.797 290.602 1.00 104.80 344 GLU B C 1
ATOM 9724 O O . GLU C 1 344 ? 83.840 10.501 291.589 1.00 104.16 344 GLU B O 1
ATOM 9726 N N . GLY C 1 345 ? 83.367 10.335 289.419 1.00 105.21 345 GLY B N 1
ATOM 9727 C CA . GLY C 1 345 ? 83.236 11.782 289.324 1.00 107.23 345 GLY B CA 1
ATOM 9728 C C . GLY C 1 345 ? 81.933 12.210 289.980 1.00 106.92 345 GLY B C 1
ATOM 9729 O O . GLY C 1 345 ? 80.913 11.549 289.800 1.00 112.93 345 GLY B O 1
ATOM 9730 N N . LEU C 1 346 ? 81.955 13.288 290.772 1.00 107.52 346 LEU B N 1
ATOM 9731 C CA . LEU C 1 346 ? 80.727 13.763 291.425 1.00 109.80 346 LEU B CA 1
ATOM 9732 C C . LEU C 1 346 ? 80.715 15.285 291.464 1.00 111.42 346 LEU B C 1
ATOM 9733 O O . LEU C 1 346 ? 81.502 15.887 292.198 1.00 112.73 346 LEU B O 1
ATOM 9735 N N . ASP C 1 347 ? 79.768 15.901 290.741 1.00 108.89 347 ASP B N 1
ATOM 9736 C CA . ASP C 1 347 ? 79.626 17.354 290.664 1.00 113.00 347 ASP B CA 1
ATOM 9737 C C . ASP C 1 347 ? 80.975 18.003 290.369 1.00 118.86 347 ASP B C 1
ATOM 9738 O O . ASP C 1 347 ? 81.102 18.752 289.391 1.00 122.83 347 ASP B O 1
ATOM 9740 N N . GLU C 1 348 ? 81.965 17.766 291.246 1.00 112.13 348 GLU B N 1
ATOM 9741 C CA . GLU C 1 348 ? 83.378 17.937 290.941 1.00 106.85 348 GLU B CA 1
ATOM 9742 C C . GLU C 1 348 ? 83.794 16.855 289.948 1.00 107.73 348 GLU B C 1
ATOM 9743 O O . GLU C 1 348 ? 84.490 15.898 290.306 1.00 103.45 348 GLU B O 1
ATOM 9745 N N . TRP C 1 349 ? 83.382 17.029 288.682 1.00 114.47 349 TRP B N 1
ATOM 9746 C CA . TRP C 1 349 ? 83.325 15.959 287.694 1.00 110.87 349 TRP B CA 1
ATOM 9747 C C . TRP C 1 349 ? 83.921 16.314 286.341 1.00 110.87 349 TRP B C 1
ATOM 9748 O O . TRP C 1 349 ? 83.879 15.482 285.432 1.00 110.26 349 TRP B O 1
ATOM 9750 N N . GLN C 1 350 ? 84.391 17.535 286.146 1.00 109.63 350 GLN B N 1
ATOM 9751 C CA . GLN C 1 350 ? 85.180 17.779 284.955 1.00 110.74 350 GLN B CA 1
ATOM 9752 C C . GLN C 1 350 ? 86.480 16.997 285.135 1.00 118.51 350 GLN B C 1
ATOM 9753 O O . GLN C 1 350 ? 87.469 17.523 285.661 1.00 115.20 350 GLN B O 1
ATOM 9755 N N . GLU C 1 351 ? 86.454 15.716 284.737 1.00 124.19 351 GLU B N 1
ATOM 9756 C CA . GLU C 1 351 ? 87.467 14.716 285.079 1.00 122.93 351 GLU B CA 1
ATOM 9757 C C . GLU C 1 351 ? 87.942 13.920 283.863 1.00 115.33 351 GLU B C 1
ATOM 9758 O O . GLU C 1 351 ? 87.954 14.437 282.743 1.00 116.95 351 GLU B O 1
ATOM 9760 N N . SER C 1 352 ? 88.370 12.671 284.080 1.00 114.06 352 SER B N 1
ATOM 9761 C CA . SER C 1 352 ? 88.882 11.837 282.992 1.00 112.53 352 SER B CA 1
ATOM 9762 C C . SER C 1 352 ? 87.755 11.230 282.167 1.00 111.36 352 SER B C 1
ATOM 9763 O O . SER C 1 352 ? 87.649 11.481 280.954 1.00 111.81 352 SER B O 1
ATOM 9765 N N . GLU C 1 353 ? 86.868 10.466 282.828 1.00 110.51 353 GLU B N 1
ATOM 9766 C CA . GLU C 1 353 ? 85.728 9.880 282.137 1.00 101.54 353 GLU B CA 1
ATOM 9767 C C . GLU C 1 353 ? 84.906 10.947 281.463 1.00 98.94 353 GLU B C 1
ATOM 9768 O O . GLU C 1 353 ? 84.219 10.665 280.490 1.00 99.11 353 GLU B O 1
ATOM 9770 N N . SER C 1 354 ? 84.984 12.176 281.942 1.00 107.72 354 SER B N 1
ATOM 9771 C CA . SER C 1 354 ? 84.340 13.258 281.227 1.00 106.57 354 SER B CA 1
ATOM 9772 C C . SER C 1 354 ? 85.001 13.472 279.892 1.00 106.04 354 SER B C 1
ATOM 9773 O O . SER C 1 354 ? 84.318 13.782 278.923 1.00 113.49 354 SER B O 1
ATOM 9775 N N . LYS C 1 355 ? 86.313 13.277 279.804 1.00 105.98 355 LYS B N 1
ATOM 9776 C CA . LYS C 1 355 ? 86.971 13.425 278.512 1.00 108.48 355 LYS B CA 1
ATOM 9777 C C . LYS C 1 355 ? 86.612 12.269 277.581 1.00 109.13 355 LYS B C 1
ATOM 9778 O O . LYS C 1 355 ? 86.170 12.485 276.434 1.00 114.53 355 LYS B O 1
ATOM 9780 N N . LEU C 1 356 ? 86.723 11.033 278.091 1.00 107.12 356 LEU B N 1
ATOM 9781 C CA . LEU C 1 356 ? 86.324 9.857 277.312 1.00 107.07 356 LEU B CA 1
ATOM 9782 C C . LEU C 1 356 ? 84.863 9.931 276.827 1.00 108.26 356 LEU B C 1
ATOM 9783 O O . LEU C 1 356 ? 84.560 9.519 275.707 1.00 110.59 356 LEU B O 1
ATOM 9785 N N . HIS C 1 357 ? 83.947 10.495 277.625 1.00 110.38 357 HIS B N 1
ATOM 9786 C CA . HIS C 1 357 ? 82.541 10.620 277.218 1.00 106.21 357 HIS B CA 1
ATOM 9787 C C . HIS C 1 357 ? 82.306 11.802 276.289 1.00 104.08 357 HIS B C 1
ATOM 9788 O O . HIS C 1 357 ? 81.387 11.758 275.477 1.00 106.11 357 HIS B O 1
ATOM 9790 N N . PHE C 1 358 ? 82.937 12.935 276.553 1.00 106.65 358 PHE B N 1
ATOM 9791 C CA . PHE C 1 358 ? 82.992 14.037 275.613 1.00 111.03 358 PHE B CA 1
ATOM 9792 C C . PHE C 1 358 ? 83.195 13.518 274.201 1.00 112.83 358 PHE B C 1
ATOM 9793 O O . PHE C 1 358 ? 82.548 13.996 273.263 1.00 114.60 358 PHE B O 1
ATOM 9801 N N . ASP C 1 359 ? 84.115 12.563 274.037 1.00 112.05 359 ASP B N 1
ATOM 9802 C CA . ASP C 1 359 ? 84.336 11.994 272.702 1.00 112.97 359 ASP B CA 1
ATOM 9803 C C . ASP C 1 359 ? 83.037 11.433 272.101 1.00 115.82 359 ASP B C 1
ATOM 9804 O O . ASP C 1 359 ? 82.630 11.807 270.981 1.00 117.82 359 ASP B O 1
ATOM 9806 N N . VAL C 1 360 ? 82.344 10.572 272.860 1.00 112.21 360 VAL B N 1
ATOM 9807 C CA . VAL C 1 360 ? 81.167 9.890 272.334 1.00 108.89 360 VAL B CA 1
ATOM 9808 C C . VAL C 1 360 ? 80.006 10.851 272.170 1.00 109.83 360 VAL B C 1
ATOM 9809 O O . VAL C 1 360 ? 79.270 10.783 271.182 1.00 111.51 360 VAL B O 1
ATOM 9811 N N . VAL C 1 361 ? 79.840 11.760 273.124 1.00 112.78 361 VAL B N 1
ATOM 9812 C CA . VAL C 1 361 ? 78.813 12.788 273.027 1.00 113.21 361 VAL B CA 1
ATOM 9813 C C . VAL C 1 361 ? 79.017 13.664 271.789 1.00 117.35 361 VAL B C 1
ATOM 9814 O O . VAL C 1 361 ? 78.046 14.055 271.126 1.00 117.03 361 VAL B O 1
ATOM 9816 N N . GLU C 1 362 ? 80.273 13.967 271.448 1.00 120.57 362 GLU B N 1
ATOM 9817 C CA . GLU C 1 362 ? 80.556 14.702 270.220 1.00 121.40 362 GLU B CA 1
ATOM 9818 C C . GLU C 1 362 ? 80.065 13.931 269.001 1.00 123.31 362 GLU B C 1
ATOM 9819 O O . GLU C 1 362 ? 79.278 14.445 268.191 1.00 123.41 362 GLU B O 1
ATOM 9821 N N . ALA C 1 363 ? 80.529 12.685 268.851 1.00 122.71 363 ALA B N 1
ATOM 9822 C CA . ALA C 1 363 ? 80.146 11.923 267.663 1.00 124.59 363 ALA B CA 1
ATOM 9823 C C . ALA C 1 363 ? 78.630 11.815 267.534 1.00 123.42 363 ALA B C 1
ATOM 9824 O O . ALA C 1 363 ? 78.084 11.996 266.443 1.00 124.39 363 ALA B O 1
ATOM 9826 N N . TYR C 1 364 ? 77.929 11.575 268.645 1.00 124.36 364 TYR B N 1
ATOM 9827 C CA . TYR C 1 364 ? 76.481 11.396 268.574 1.00 121.87 364 TYR B CA 1
ATOM 9828 C C . TYR C 1 364 ? 75.763 12.709 268.292 1.00 125.23 364 TYR B C 1
ATOM 9829 O O . TYR C 1 364 ? 74.722 12.711 267.632 1.00 128.52 364 TYR B O 1
ATOM 9831 N N . LEU C 1 365 ? 76.251 13.830 268.832 1.00 129.27 365 LEU B N 1
ATOM 9832 C CA . LEU C 1 365 ? 75.667 15.109 268.445 1.00 128.53 365 LEU B CA 1
ATOM 9833 C C . LEU C 1 365 ? 75.881 15.366 266.962 1.00 134.62 365 LEU B C 1
ATOM 9834 O O . LEU C 1 365 ? 75.025 15.966 266.305 1.00 138.87 365 LEU B O 1
ATOM 9836 N N . ASP C 1 366 ? 77.003 14.895 266.411 1.00 133.62 366 ASP B N 1
ATOM 9837 C CA . ASP C 1 366 ? 77.306 15.124 264.999 1.00 136.68 366 ASP B CA 1
ATOM 9838 C C . ASP C 1 366 ? 76.507 14.199 264.079 1.00 138.19 366 ASP B C 1
ATOM 9839 O O . ASP C 1 366 ? 75.770 14.657 263.198 1.00 134.93 366 ASP B O 1
ATOM 9841 N N . ARG C 1 367 ? 76.641 12.888 264.278 1.00 138.03 367 ARG B N 1
ATOM 9842 C CA . ARG C 1 367 ? 76.085 11.896 263.369 1.00 135.89 367 ARG B CA 1
ATOM 9843 C C . ARG C 1 367 ? 74.576 11.729 263.543 1.00 138.38 367 ARG B C 1
ATOM 9844 O O . ARG C 1 367 ? 74.059 10.633 263.325 1.00 141.85 367 ARG B O 1
ATOM 9846 N N . GLU C 1 368 ? 73.852 12.772 263.966 1.00 138.69 368 GLU B N 1
ATOM 9847 C CA . GLU C 1 368 ? 72.415 12.585 264.157 1.00 142.45 368 GLU B CA 1
ATOM 9848 C C . GLU C 1 368 ? 71.563 13.841 263.963 1.00 147.88 368 GLU B C 1
ATOM 9849 O O . GLU C 1 368 ? 71.841 14.654 263.076 1.00 148.21 368 GLU B O 1
ATOM 9851 N N . GLY C 1 369 ? 70.562 14.025 264.831 1.00 148.43 369 GLY B N 1
ATOM 9852 C CA . GLY C 1 369 ? 69.456 14.973 264.633 1.00 150.55 369 GLY B CA 1
ATOM 9853 C C . GLY C 1 369 ? 68.634 14.653 263.381 1.00 151.11 369 GLY B C 1
ATOM 9854 O O . GLY C 1 369 ? 67.467 14.250 263.478 1.00 151.03 369 GLY B O 1
ATOM 9855 N N . ALA C 1 373 ? 65.914 12.600 264.556 1.00 141.32 373 ALA B N 1
ATOM 9856 C CA . ALA C 1 373 ? 65.521 12.405 265.947 1.00 147.88 373 ALA B CA 1
ATOM 9857 C C . ALA C 1 373 ? 65.488 10.925 266.315 1.00 148.87 373 ALA B C 1
ATOM 9858 O O . ALA C 1 373 ? 66.065 10.510 267.313 1.00 146.26 373 ALA B O 1
ATOM 9860 N N . ASP C 1 374 ? 64.807 10.128 265.495 1.00 147.95 374 ASP B N 1
ATOM 9861 C CA . ASP C 1 374 ? 64.976 8.683 265.557 1.00 149.48 374 ASP B CA 1
ATOM 9862 C C . ASP C 1 374 ? 66.338 8.294 265.003 1.00 147.55 374 ASP B C 1
ATOM 9863 O O . ASP C 1 374 ? 66.874 7.216 265.322 1.00 146.11 374 ASP B O 1
ATOM 9868 N N . LYS C 1 375 ? 66.906 9.170 264.180 1.00 148.52 375 LYS B N 1
ATOM 9869 C CA . LYS C 1 375 ? 68.289 9.010 263.781 1.00 144.69 375 LYS B CA 1
ATOM 9870 C C . LYS C 1 375 ? 69.183 8.870 265.003 1.00 142.08 375 LYS B C 1
ATOM 9871 O O . LYS C 1 375 ? 70.159 8.112 264.964 1.00 139.09 375 LYS B O 1
ATOM 9877 N N . ARG C 1 376 ? 68.846 9.560 266.108 1.00 143.76 376 ARG B N 1
ATOM 9878 C CA . ARG C 1 376 ? 69.652 9.464 267.328 1.00 138.86 376 ARG B CA 1
ATOM 9879 C C . ARG C 1 376 ? 69.690 8.040 267.862 1.00 133.55 376 ARG B C 1
ATOM 9880 O O . ARG C 1 376 ? 70.749 7.542 268.264 1.00 131.51 376 ARG B O 1
ATOM 9888 N N . GLN C 1 377 ? 68.537 7.375 267.905 1.00 134.21 377 GLN B N 1
ATOM 9889 C CA . GLN C 1 377 ? 68.507 6.017 268.437 1.00 132.68 377 GLN B CA 1
ATOM 9890 C C . GLN C 1 377 ? 69.224 5.052 267.503 1.00 135.05 377 GLN B C 1
ATOM 9891 O O . GLN C 1 377 ? 69.977 4.179 267.961 1.00 136.29 377 GLN B O 1
ATOM 9897 N N . THR C 1 378 ? 69.028 5.209 266.188 1.00 140.09 378 THR B N 1
ATOM 9898 C CA . THR C 1 378 ? 69.727 4.329 265.255 1.00 135.00 378 THR B CA 1
ATOM 9899 C C . THR C 1 378 ? 71.241 4.477 265.382 1.00 130.51 378 THR B C 1
ATOM 9900 O O . THR C 1 378 ? 71.967 3.482 265.425 1.00 130.03 378 THR B O 1
ATOM 9904 N N . VAL C 1 379 ? 71.728 5.711 265.505 1.00 130.91 379 VAL B N 1
ATOM 9905 C CA . VAL C 1 379 ? 73.164 5.956 265.630 1.00 128.82 379 VAL B CA 1
ATOM 9906 C C . VAL C 1 379 ? 73.717 5.382 266.926 1.00 129.55 379 VAL B C 1
ATOM 9907 O O . VAL C 1 379 ? 74.748 4.693 266.929 1.00 128.65 379 VAL B O 1
ATOM 9911 N N . THR C 1 380 ? 73.066 5.686 268.056 1.00 131.24 380 THR B N 1
ATOM 9912 C CA . THR C 1 380 ? 73.625 5.226 269.323 1.00 129.74 380 THR B CA 1
ATOM 9913 C C . THR C 1 380 ? 73.579 3.707 269.408 1.00 130.12 380 THR B C 1
ATOM 9914 O O . THR C 1 380 ? 74.423 3.105 270.075 1.00 130.37 380 THR B O 1
ATOM 9918 N N . SER C 1 381 ? 72.618 3.063 268.737 1.00 132.87 381 SER B N 1
ATOM 9919 C CA . SER C 1 381 ? 72.684 1.609 268.609 1.00 134.19 381 SER B CA 1
ATOM 9920 C C . SER C 1 381 ? 73.870 1.180 267.725 1.00 133.09 381 SER B C 1
ATOM 9921 O O . SER C 1 381 ? 74.540 0.175 268.011 1.00 132.60 381 SER B O 1
ATOM 9924 N N . SER C 1 382 ? 74.156 1.932 266.651 1.00 130.44 382 SER B N 1
ATOM 9925 C CA . SER C 1 382 ? 75.343 1.638 265.852 1.00 128.11 382 SER B CA 1
ATOM 9926 C C . SER C 1 382 ? 76.606 1.663 266.698 1.00 129.07 382 SER B C 1
ATOM 9927 O O . SER C 1 382 ? 77.546 0.909 266.439 1.00 127.60 382 SER B O 1
ATOM 9930 N N . VAL C 1 383 ? 76.640 2.522 267.707 1.00 129.27 383 VAL B N 1
ATOM 9931 C CA . VAL C 1 383 ? 77.824 2.624 268.559 1.00 126.66 383 VAL B CA 1
ATOM 9932 C C . VAL C 1 383 ? 77.811 1.582 269.669 1.00 128.29 383 VAL B C 1
ATOM 9933 O O . VAL C 1 383 ? 78.858 1.063 270.064 1.00 133.30 383 VAL B O 1
ATOM 9937 N N . LEU C 1 384 ? 76.641 1.289 270.228 1.00 130.68 384 LEU B N 1
ATOM 9938 C CA . LEU C 1 384 ? 76.591 0.375 271.360 1.00 135.36 384 LEU B CA 1
ATOM 9939 C C . LEU C 1 384 ? 76.798 -1.081 270.930 1.00 136.00 384 LEU B C 1
ATOM 9940 O O . LEU C 1 384 ? 77.463 -1.843 271.638 1.00 137.03 384 LEU B O 1
ATOM 9945 N N . LEU C 1 385 ? 76.274 -1.489 269.758 1.00 136.10 385 LEU B N 1
ATOM 9946 C CA . LEU C 1 385 ? 76.326 -2.913 269.407 1.00 136.38 385 LEU B CA 1
ATOM 9947 C C . LEU C 1 385 ? 77.728 -3.456 269.154 1.00 139.06 385 LEU B C 1
ATOM 9948 O O . LEU C 1 385 ? 77.991 -4.621 269.465 1.00 144.89 385 LEU B O 1
ATOM 9953 N N . PRO C 1 386 ? 78.654 -2.683 268.605 1.00 136.31 386 PRO B N 1
ATOM 9954 C CA . PRO C 1 386 ? 80.010 -3.219 268.473 1.00 144.23 386 PRO B CA 1
ATOM 9955 C C . PRO C 1 386 ? 80.824 -3.129 269.754 1.00 144.49 386 PRO B C 1
ATOM 9956 O O . PRO C 1 386 ? 81.645 -4.011 270.033 1.00 149.30 386 PRO B O 1
ATOM 9960 N N . PHE C 1 387 ? 80.597 -2.084 270.557 1.00 142.87 387 PHE B N 1
ATOM 9961 C CA . PHE C 1 387 ? 81.270 -1.993 271.853 1.00 146.04 387 PHE B CA 1
ATOM 9962 C C . PHE C 1 387 ? 80.995 -3.202 272.743 1.00 148.48 387 PHE B C 1
ATOM 9963 O O . PHE C 1 387 ? 81.879 -3.652 273.472 1.00 148.49 387 PHE B O 1
ATOM 9971 N N . ALA C 1 388 ? 79.761 -3.703 272.751 1.00 149.45 388 ALA B N 1
ATOM 9972 C CA . ALA C 1 388 ? 79.440 -4.881 273.555 1.00 148.02 388 ALA B CA 1
ATOM 9973 C C . ALA C 1 388 ? 80.384 -6.039 273.246 1.00 152.16 388 ALA B C 1
ATOM 9974 O O . ALA C 1 388 ? 80.746 -6.823 274.133 1.00 151.23 388 ALA B O 1
ATOM 9984 N N . PHE C 1 390 ? 83.382 -5.279 272.088 1.00 155.71 390 PHE B N 1
ATOM 9985 C CA . PHE C 1 390 ? 84.656 -4.713 272.543 1.00 156.08 390 PHE B CA 1
ATOM 9986 C C . PHE C 1 390 ? 84.968 -5.108 273.985 1.00 155.15 390 PHE B C 1
ATOM 9987 O O . PHE C 1 390 ? 86.125 -5.406 274.317 1.00 152.85 390 PHE B O 1
ATOM 9995 N N . GLN C 1 391 ? 83.960 -5.084 274.866 1.00 155.18 391 GLN B N 1
ATOM 9996 C CA . GLN C 1 391 ? 84.121 -5.609 276.223 1.00 155.00 391 GLN B CA 1
ATOM 9997 C C . GLN C 1 391 ? 84.066 -7.129 276.126 1.00 161.16 391 GLN B C 1
ATOM 9998 O O . GLN C 1 391 ? 84.278 -7.670 275.040 1.00 164.04 391 GLN B O 1
ATOM 10004 N N . ASP C 1 392 ? 83.776 -7.853 277.203 1.00 160.25 392 ASP B N 1
ATOM 10005 C CA . ASP C 1 392 ? 83.693 -9.301 277.032 1.00 164.36 392 ASP B CA 1
ATOM 10006 C C . ASP C 1 392 ? 82.456 -9.614 276.202 1.00 161.54 392 ASP B C 1
ATOM 10007 O O . ASP C 1 392 ? 81.318 -9.381 276.624 1.00 158.49 392 ASP B O 1
ATOM 10012 N N . GLY C 1 393 ? 82.713 -10.129 275.007 1.00 167.72 393 GLY B N 1
ATOM 10013 C CA . GLY C 1 393 ? 81.795 -10.136 273.891 1.00 164.94 393 GLY B CA 1
ATOM 10014 C C . GLY C 1 393 ? 80.380 -10.606 274.122 1.00 161.22 393 GLY B C 1
ATOM 10015 O O . GLY C 1 393 ? 80.038 -11.736 273.772 1.00 167.22 393 GLY B O 1
ATOM 10016 N N . THR C 1 394 ? 79.559 -9.770 274.737 1.00 158.30 394 THR B N 1
ATOM 10017 C CA . THR C 1 394 ? 78.123 -9.990 274.732 1.00 157.50 394 THR B CA 1
ATOM 10018 C C . THR C 1 394 ? 77.534 -9.242 273.536 1.00 155.69 394 THR B C 1
ATOM 10019 O O . THR C 1 394 ? 78.112 -8.263 273.059 1.00 151.20 394 THR B O 1
ATOM 10021 N N . LYS C 1 395 ? 76.441 -9.783 272.984 1.00 154.71 395 LYS B N 1
ATOM 10022 C CA . LYS C 1 395 ? 75.799 -9.289 271.754 1.00 152.44 395 LYS B CA 1
ATOM 10023 C C . LYS C 1 395 ? 74.625 -8.352 272.077 1.00 145.09 395 LYS B C 1
ATOM 10024 O O . LYS C 1 395 ? 73.502 -8.806 272.276 1.00 144.98 395 LYS B O 1
ATOM 10030 N N . LEU C 1 396 ? 74.871 -7.038 272.123 1.00 145.12 396 LEU B N 1
ATOM 10031 C CA . LEU C 1 396 ? 73.792 -6.074 272.361 1.00 141.70 396 LEU B CA 1
ATOM 10032 C C . LEU C 1 396 ? 72.781 -6.017 271.215 1.00 137.32 396 LEU B C 1
ATOM 10033 O O . LEU C 1 396 ? 73.081 -6.324 270.060 1.00 135.07 396 LEU B O 1
ATOM 10038 N N . THR C 1 397 ? 71.570 -5.545 271.543 1.00 136.93 397 THR B N 1
ATOM 10039 C CA . THR C 1 397 ? 70.433 -5.629 270.619 1.00 133.47 397 THR B CA 1
ATOM 10040 C C . THR C 1 397 ? 69.462 -4.484 270.892 1.00 133.71 397 THR B C 1
ATOM 10041 O O . THR C 1 397 ? 68.564 -4.636 271.723 1.00 136.03 397 THR B O 1
ATOM 10045 N N . LYS C 1 398 ? 69.593 -3.391 270.141 1.00 134.48 398 LYS B N 1
ATOM 10046 C CA . LYS C 1 398 ? 68.571 -2.348 269.976 1.00 137.69 398 LYS B CA 1
ATOM 10047 C C . LYS C 1 398 ? 67.720 -1.982 271.197 1.00 136.54 398 LYS B C 1
ATOM 10048 O O . LYS C 1 398 ? 67.712 -0.813 271.584 1.00 138.56 398 LYS B O 1
ATOM 10054 N N . ARG C 1 399 ? 66.931 -2.915 271.742 1.00 131.56 399 ARG B N 1
ATOM 10055 C CA . ARG C 1 399 ? 66.073 -2.692 272.915 1.00 132.11 399 ARG B CA 1
ATOM 10056 C C . ARG C 1 399 ? 66.714 -1.833 274.009 1.00 128.03 399 ARG B C 1
ATOM 10057 O O . ARG C 1 399 ? 67.785 -2.161 274.531 1.00 127.39 399 ARG B O 1
ATOM 10065 N N . LEU C 1 400 ? 66.053 -0.716 274.351 1.00 123.50 400 LEU B N 1
ATOM 10066 C CA . LEU C 1 400 ? 66.582 0.213 275.349 1.00 119.88 400 LEU B CA 1
ATOM 10067 C C . LEU C 1 400 ? 66.753 -0.430 276.718 1.00 125.22 400 LEU B C 1
ATOM 10068 O O . LEU C 1 400 ? 67.624 -0.010 277.490 1.00 125.40 400 LEU B O 1
ATOM 10073 N N . ASN C 1 401 ? 65.961 -1.455 277.036 1.00 128.47 401 ASN B N 1
ATOM 10074 C CA . ASN C 1 401 ? 66.207 -2.216 278.257 1.00 127.59 401 ASN B CA 1
ATOM 10075 C C . ASN C 1 401 ? 67.586 -2.842 278.222 1.00 131.58 401 ASN B C 1
ATOM 10076 O O . ASN C 1 401 ? 68.429 -2.584 279.089 1.00 132.82 401 ASN B O 1
ATOM 10081 N N . ASP C 1 402 ? 67.800 -3.724 277.249 1.00 132.94 402 ASP B N 1
ATOM 10082 C CA . ASP C 1 402 ? 69.037 -4.481 277.197 1.00 134.57 402 ASP B CA 1
ATOM 10083 C C . ASP C 1 402 ? 70.242 -3.553 277.129 1.00 131.98 402 ASP B C 1
ATOM 10084 O O . ASP C 1 402 ? 71.254 -3.803 277.784 1.00 135.46 402 ASP B O 1
ATOM 10089 N N . GLN C 1 403 ? 70.133 -2.445 276.392 1.00 126.93 403 GLN B N 1
ATOM 10090 C CA . GLN C 1 403 ? 71.253 -1.512 276.289 1.00 125.81 403 GLN B CA 1
ATOM 10091 C C . GLN C 1 403 ? 71.542 -0.867 277.635 1.00 126.87 403 GLN B C 1
ATOM 10092 O O . GLN C 1 403 ? 72.700 -0.813 278.075 1.00 129.35 403 GLN B O 1
ATOM 10098 N N . ARG C 1 404 ? 70.492 -0.366 278.298 1.00 129.28 404 ARG B N 1
ATOM 10099 C CA . ARG C 1 404 ? 70.653 0.208 279.629 1.00 128.72 404 ARG B CA 1
ATOM 10100 C C . ARG C 1 404 ? 71.348 -0.775 280.569 1.00 133.24 404 ARG B C 1
ATOM 10101 O O . ARG C 1 404 ? 72.336 -0.434 281.238 1.00 135.33 404 ARG B O 1
ATOM 10109 N N . ARG C 1 405 ? 70.877 -2.024 280.582 1.00 134.91 405 ARG B N 1
ATOM 10110 C CA . ARG C 1 405 ? 71.356 -2.998 281.563 1.00 136.88 405 ARG B CA 1
ATOM 10111 C C . ARG C 1 405 ? 72.764 -3.494 281.245 1.00 133.70 405 ARG B C 1
ATOM 10112 O O . ARG C 1 405 ? 73.558 -3.729 282.156 1.00 133.10 405 ARG B O 1
ATOM 10120 N N . TYR C 1 406 ? 73.100 -3.661 279.969 1.00 133.52 406 TYR B N 1
ATOM 10121 C CA . TYR C 1 406 ? 74.459 -4.056 279.628 1.00 131.97 406 TYR B CA 1
ATOM 10122 C C . TYR C 1 406 ? 75.441 -2.962 279.997 1.00 131.89 406 TYR B C 1
ATOM 10123 O O . TYR C 1 406 ? 76.473 -3.230 280.624 1.00 132.67 406 TYR B O 1
ATOM 10132 N N . LEU C 1 407 ? 75.144 -1.719 279.602 1.00 129.80 407 LEU B N 1
ATOM 10133 C CA . LEU C 1 407 ? 76.021 -0.616 279.969 1.00 123.51 407 LEU B CA 1
ATOM 10134 C C . LEU C 1 407 ? 76.218 -0.556 281.476 1.00 126.11 407 LEU B C 1
ATOM 10135 O O . LEU C 1 407 ? 77.349 -0.440 281.945 1.00 128.83 407 LEU B O 1
ATOM 10140 N N . ARG C 1 408 ? 75.143 -0.698 282.266 1.00 128.32 408 ARG B N 1
ATOM 10141 C CA . ARG C 1 408 ? 75.333 -0.598 283.716 1.00 129.21 408 ARG B CA 1
ATOM 10142 C C . ARG C 1 408 ? 76.089 -1.795 284.287 1.00 131.98 408 ARG B C 1
ATOM 10143 O O . ARG C 1 408 ? 76.907 -1.621 285.189 1.00 132.03 408 ARG B O 1
ATOM 10151 N N . THR C 1 409 ? 75.815 -3.018 283.815 1.00 135.38 409 THR B N 1
ATOM 10152 C CA . THR C 1 409 ? 76.538 -4.190 284.314 1.00 135.14 409 THR B CA 1
ATOM 10153 C C . THR C 1 409 ? 78.020 -4.074 284.002 1.00 131.84 409 THR B C 1
ATOM 10154 O O . THR C 1 409 ? 78.874 -4.183 284.893 1.00 131.13 409 THR B O 1
ATOM 10158 N N . VAL C 1 410 ? 78.336 -3.859 282.723 1.00 130.30 410 VAL B N 1
ATOM 10159 C CA . VAL C 1 410 ? 79.708 -3.633 282.289 1.00 128.90 410 VAL B CA 1
ATOM 10160 C C . VAL C 1 410 ? 80.373 -2.573 283.155 1.00 126.64 410 VAL B C 1
ATOM 10161 O O . VAL C 1 410 ? 81.479 -2.767 283.667 1.00 125.82 410 VAL B O 1
ATOM 10165 N N . PHE C 1 411 ? 79.731 -1.415 283.285 1.00 128.59 411 PHE B N 1
ATOM 10166 C CA . PHE C 1 411 ? 80.296 -0.324 284.065 1.00 128.22 411 PHE B CA 1
ATOM 10167 C C . PHE C 1 411 ? 80.541 -0.731 285.516 1.00 130.88 411 PHE B C 1
ATOM 10168 O O . PHE C 1 411 ? 81.664 -0.630 286.017 1.00 136.96 411 PHE B O 1
ATOM 10176 N N . ASP C 1 412 ? 79.495 -1.199 286.213 1.00 133.01 412 ASP B N 1
ATOM 10177 C CA . ASP C 1 412 ? 79.539 -1.520 287.640 1.00 130.99 412 ASP B CA 1
ATOM 10178 C C . ASP C 1 412 ? 80.099 -2.915 287.941 1.00 132.87 412 ASP B C 1
ATOM 10179 O O . ASP C 1 412 ? 79.801 -3.460 289.013 1.00 131.64 412 ASP B O 1
ATOM 10181 N N . LYS C 1 413 ? 80.882 -3.499 287.024 1.00 133.52 413 LYS B N 1
ATOM 10182 C CA . LYS C 1 413 ? 81.564 -4.772 287.252 1.00 130.56 413 LYS B CA 1
ATOM 10183 C C . LYS C 1 413 ? 82.767 -4.687 288.185 1.00 131.19 413 LYS B C 1
ATOM 10184 O O . LYS C 1 413 ? 83.274 -5.740 288.580 1.00 137.23 413 LYS B O 1
ATOM 10186 N N . ASP C 1 414 ? 83.244 -3.488 288.540 1.00 130.41 414 ASP B N 1
ATOM 10187 C CA . ASP C 1 414 ? 84.444 -3.352 289.365 1.00 123.96 414 ASP B CA 1
ATOM 10188 C C . ASP C 1 414 ? 84.465 -2.051 290.162 1.00 120.66 414 ASP B C 1
ATOM 10189 O O . ASP C 1 414 ? 83.586 -1.811 290.997 1.00 117.98 414 ASP B O 1
ATOM 10191 N N . PRO C 1 415 ? 85.510 -1.246 289.969 1.00 118.64 415 PRO B N 1
ATOM 10192 C CA . PRO C 1 415 ? 85.670 0.028 290.661 1.00 118.77 415 PRO B CA 1
ATOM 10193 C C . PRO C 1 415 ? 86.135 1.064 289.645 1.00 116.54 415 PRO B C 1
ATOM 10194 O O . PRO C 1 415 ? 86.174 0.806 288.440 1.00 116.38 415 PRO B O 1
ATOM 10196 N N . ASP C 1 416 ? 86.552 2.221 290.153 1.00 116.74 416 ASP B N 1
ATOM 10197 C CA . ASP C 1 416 ? 86.724 3.454 289.391 1.00 115.63 416 ASP B CA 1
ATOM 10198 C C . ASP C 1 416 ? 87.993 3.517 288.558 1.00 118.55 416 ASP B C 1
ATOM 10199 O O . ASP C 1 416 ? 88.328 4.602 288.072 1.00 120.53 416 ASP B O 1
ATOM 10201 N N . ILE C 1 417 ? 88.693 2.413 288.350 1.00 118.00 417 ILE B N 1
ATOM 10202 C CA . ILE C 1 417 ? 89.852 2.418 287.467 1.00 116.09 417 ILE B CA 1
ATOM 10203 C C . ILE C 1 417 ? 89.541 1.739 286.154 1.00 117.07 417 ILE B C 1
ATOM 10204 O O . ILE C 1 417 ? 89.973 2.207 285.102 1.00 111.23 417 ILE B O 1
ATOM 10206 N N . VAL C 1 418 ? 88.766 0.654 286.223 1.00 122.98 418 VAL B N 1
ATOM 10207 C CA . VAL C 1 418 ? 88.263 -0.047 285.052 1.00 120.31 418 VAL B CA 1
ATOM 10208 C C . VAL C 1 418 ? 87.055 0.645 284.447 1.00 119.84 418 VAL B C 1
ATOM 10209 O O . VAL C 1 418 ? 86.846 0.558 283.235 1.00 126.07 418 VAL B O 1
ATOM 10211 N N . ALA C 1 419 ? 86.231 1.294 285.267 1.00 116.99 419 ALA B N 1
ATOM 10212 C CA . ALA C 1 419 ? 85.120 2.075 284.733 1.00 121.84 419 ALA B CA 1
ATOM 10213 C C . ALA C 1 419 ? 85.603 3.067 283.685 1.00 122.04 419 ALA B C 1
ATOM 10214 O O . ALA C 1 419 ? 85.047 3.154 282.576 1.00 123.53 419 ALA B O 1
ATOM 10216 N N . ARG C 1 420 ? 86.627 3.843 284.050 1.00 122.72 420 ARG B N 1
ATOM 10217 C CA . ARG C 1 420 ? 87.275 4.749 283.120 1.00 121.93 420 ARG B CA 1
ATOM 10218 C C . ARG C 1 420 ? 87.526 4.045 281.802 1.00 121.36 420 ARG B C 1
ATOM 10219 O O . ARG C 1 420 ? 87.313 4.616 280.729 1.00 121.28 420 ARG B O 1
ATOM 10227 N N . ARG C 1 421 ? 88.010 2.804 281.877 1.00 125.23 421 ARG B N 1
ATOM 10228 C CA . ARG C 1 421 ? 88.335 2.021 280.690 1.00 125.60 421 ARG B CA 1
ATOM 10229 C C . ARG C 1 421 ? 87.091 1.673 279.882 1.00 129.11 421 ARG B C 1
ATOM 10230 O O . ARG C 1 421 ? 87.106 1.763 278.649 1.00 132.02 421 ARG B O 1
ATOM 10238 N N . LYS C 1 422 ? 86.027 1.271 280.579 1.00 127.33 422 LYS B N 1
ATOM 10239 C CA . LYS C 1 422 ? 84.757 0.923 279.891 1.00 126.08 422 LYS B CA 1
ATOM 10240 C C . LYS C 1 422 ? 84.321 2.128 279.055 1.00 124.99 422 LYS B C 1
ATOM 10241 O O . LYS C 1 422 ? 84.066 1.958 277.849 1.00 129.28 422 LYS B O 1
ATOM 10247 N N . VAL C 1 423 ? 84.311 3.307 279.675 1.00 127.72 423 VAL B N 1
ATOM 10248 C CA . VAL C 1 423 ? 83.884 4.529 279.007 1.00 126.43 423 VAL B CA 1
ATOM 10249 C C . VAL C 1 423 ? 84.836 4.887 277.873 1.00 128.22 423 VAL B C 1
ATOM 10250 O O . VAL C 1 423 ? 84.405 5.254 276.773 1.00 133.09 423 VAL B O 1
ATOM 10254 N N . LEU C 1 424 ? 86.137 4.774 278.117 1.00 129.32 424 LEU B N 1
ATOM 10255 C CA . LEU C 1 424 ? 87.101 5.039 277.064 1.00 131.69 424 LEU B CA 1
ATOM 10256 C C . LEU C 1 424 ? 86.909 4.097 275.885 1.00 135.05 424 LEU B C 1
ATOM 10257 O O . LEU C 1 424 ? 87.128 4.495 274.737 1.00 143.25 424 LEU B O 1
ATOM 10262 N N . ALA C 1 425 ? 86.481 2.858 276.135 1.00 134.68 425 ALA B N 1
ATOM 10263 C CA . ALA C 1 425 ? 86.284 1.926 275.033 1.00 138.79 425 ALA B CA 1
ATOM 10264 C C . ALA C 1 425 ? 85.114 2.309 274.150 1.00 138.54 425 ALA B C 1
ATOM 10265 O O . ALA C 1 425 ? 85.183 2.199 272.922 1.00 138.60 425 ALA B O 1
ATOM 10267 N N . GLY C 1 426 ? 84.035 2.793 274.759 1.00 137.90 426 GLY B N 1
ATOM 10268 C CA . GLY C 1 426 ? 82.974 3.391 273.945 1.00 137.28 426 GLY B CA 1
ATOM 10269 C C . GLY C 1 426 ? 83.509 4.564 273.130 1.00 138.23 426 GLY B C 1
ATOM 10270 O O . GLY C 1 426 ? 83.240 4.678 271.927 1.00 141.72 426 GLY B O 1
ATOM 10271 N N . LEU C 1 427 ? 84.238 5.472 273.782 1.00 138.59 427 LEU B N 1
ATOM 10272 C CA . LEU C 1 427 ? 84.812 6.608 273.058 1.00 139.36 427 LEU B CA 1
ATOM 10273 C C . LEU C 1 427 ? 85.676 6.165 271.890 1.00 145.87 427 LEU B C 1
ATOM 10274 O O . LEU C 1 427 ? 85.706 6.824 270.844 1.00 146.63 427 LEU B O 1
ATOM 10279 N N . ALA C 1 428 ? 86.368 5.040 272.045 1.00 148.66 428 ALA B N 1
ATOM 10280 C CA . ALA C 1 428 ? 87.302 4.603 271.020 1.00 152.27 428 ALA B CA 1
ATOM 10281 C C . ALA C 1 428 ? 86.555 3.973 269.853 1.00 154.07 428 ALA B C 1
ATOM 10282 O O . ALA C 1 428 ? 86.913 4.193 268.688 1.00 158.78 428 ALA B O 1
ATOM 10284 N N . GLN C 1 429 ? 85.508 3.195 270.141 1.00 152.71 429 GLN B N 1
ATOM 10285 C CA . GLN C 1 429 ? 84.630 2.748 269.062 1.00 151.87 429 GLN B CA 1
ATOM 10286 C C . GLN C 1 429 ? 84.076 3.946 268.307 1.00 149.50 429 GLN B C 1
ATOM 10287 O O . GLN C 1 429 ? 83.947 3.921 267.081 1.00 153.61 429 GLN B O 1
ATOM 10293 N N . VAL C 1 430 ? 83.754 5.020 269.025 1.00 148.27 430 VAL B N 1
ATOM 10294 C CA . VAL C 1 430 ? 83.303 6.235 268.356 1.00 152.85 430 VAL B CA 1
ATOM 10295 C C . VAL C 1 430 ? 84.376 6.748 267.409 1.00 158.86 430 VAL B C 1
ATOM 10296 O O . VAL C 1 430 ? 84.128 6.989 266.216 1.00 159.27 430 VAL B O 1
ATOM 10300 N N . ALA C 1 431 ? 85.577 6.954 267.949 1.00 158.70 431 ALA B N 1
ATOM 10301 C CA . ALA C 1 431 ? 86.696 7.410 267.138 1.00 162.10 431 ALA B CA 1
ATOM 10302 C C . ALA C 1 431 ? 86.828 6.553 265.888 1.00 164.62 431 ALA B C 1
ATOM 10303 O O . ALA C 1 431 ? 87.077 7.070 264.792 1.00 168.05 431 ALA B O 1
ATOM 10305 N N . ARG C 1 432 ? 86.624 5.244 266.067 1.00 164.65 432 ARG B N 1
ATOM 10306 C CA . ARG C 1 432 ? 86.683 4.278 264.938 1.00 169.86 432 ARG B CA 1
ATOM 10307 C C . ARG C 1 432 ? 85.618 4.692 263.916 1.00 171.21 432 ARG B C 1
ATOM 10308 O O . ARG C 1 432 ? 85.979 4.870 262.736 1.00 172.74 432 ARG B O 1
ATOM 10316 N N . PHE C 1 433 ? 84.367 4.835 264.373 1.00 169.08 433 PHE B N 1
ATOM 10317 C CA . PHE C 1 433 ? 83.254 5.281 263.540 1.00 168.71 433 PHE B CA 1
ATOM 10318 C C . PHE C 1 433 ? 83.656 6.485 262.697 1.00 168.49 433 PHE B C 1
ATOM 10319 O O . PHE C 1 433 ? 83.127 6.676 261.596 1.00 170.36 433 PHE B O 1
ATOM 10327 N N . TYR C 1 434 ? 84.570 7.322 263.210 1.00 166.98 434 TYR B N 1
ATOM 10328 C CA . TYR C 1 434 ? 85.027 8.488 262.450 1.00 166.28 434 TYR B CA 1
ATOM 10329 C C . TYR C 1 434 ? 86.193 8.198 261.506 1.00 172.40 434 TYR B C 1
ATOM 10330 O O . TYR C 1 434 ? 86.367 8.928 260.520 1.00 174.51 434 TYR B O 1
ATOM 10339 N N . GLU C 1 435 ? 87.026 7.197 261.801 1.00 174.75 435 GLU B N 1
ATOM 10340 C CA . GLU C 1 435 ? 88.212 6.925 261.012 1.00 175.56 435 GLU B CA 1
ATOM 10341 C C . GLU C 1 435 ? 87.943 6.089 259.770 1.00 180.90 435 GLU B C 1
ATOM 10342 O O . GLU C 1 435 ? 87.667 6.618 258.684 1.00 182.15 435 GLU B O 1
ATOM 10348 N N . GLY C 1 436 ? 87.742 4.796 260.080 1.00 183.49 436 GLY B N 1
ATOM 10349 C CA . GLY C 1 436 ? 87.385 3.678 259.182 1.00 186.58 436 GLY B CA 1
ATOM 10350 C C . GLY C 1 436 ? 85.875 3.508 259.063 1.00 184.65 436 GLY B C 1
ATOM 10351 O O . GLY C 1 436 ? 85.188 4.511 259.271 1.00 183.49 436 GLY B O 1
ATOM 10352 N N . PRO C 1 437 ? 85.309 2.281 259.088 1.00 186.05 437 PRO B N 1
ATOM 10353 C CA . PRO C 1 437 ? 83.905 2.003 258.772 1.00 188.36 437 PRO B CA 1
ATOM 10354 C C . PRO C 1 437 ? 83.382 2.983 257.707 1.00 191.11 437 PRO B C 1
ATOM 10355 O O . PRO C 1 437 ? 83.486 2.656 256.539 1.00 195.97 437 PRO B O 1
ATOM 10359 N N . TRP C 1 438 ? 82.841 4.138 258.106 1.00 190.40 438 TRP B N 1
ATOM 10360 C CA . TRP C 1 438 ? 82.471 5.189 257.163 1.00 189.75 438 TRP B CA 1
ATOM 10361 C C . TRP C 1 438 ? 83.678 6.095 256.920 1.00 188.62 438 TRP B C 1
ATOM 10362 O O . TRP C 1 438 ? 84.738 5.619 256.501 1.00 188.99 438 TRP B O 1
ATOM 10373 N N . GLY C 1 439 ? 83.542 7.392 257.180 1.00 185.57 439 GLY B N 1
ATOM 10374 C CA . GLY C 1 439 ? 84.665 8.310 257.084 1.00 185.12 439 GLY B CA 1
ATOM 10375 C C . GLY C 1 439 ? 85.173 8.574 255.679 1.00 187.34 439 GLY B C 1
ATOM 10376 O O . GLY C 1 439 ? 84.434 9.106 254.847 1.00 186.57 439 GLY B O 1
ATOM 10377 N N . SER C 1 440 ? 86.446 8.240 255.405 1.00 190.97 440 SER B N 1
ATOM 10378 C CA . SER C 1 440 ? 86.968 8.296 254.042 1.00 193.95 440 SER B CA 1
ATOM 10379 C C . SER C 1 440 ? 87.909 7.137 253.711 1.00 196.29 440 SER B C 1
ATOM 10380 O O . SER C 1 440 ? 88.731 7.268 252.793 1.00 197.79 440 SER B O 1
ATOM 10382 N N . PRO C 1 441 ? 87.841 6.032 254.463 1.00 196.25 441 PRO B N 1
ATOM 10383 C CA . PRO C 1 441 ? 88.566 4.790 254.196 1.00 198.00 441 PRO B CA 1
ATOM 10384 C C . PRO C 1 441 ? 90.053 4.979 254.445 1.00 200.10 441 PRO B C 1
ATOM 10385 O O . PRO C 1 441 ? 90.651 4.243 255.233 1.00 200.88 441 PRO B O 1
ATOM 10387 N N . THR C 1 442 ? 90.653 5.946 253.762 1.00 199.21 442 THR B N 1
ATOM 10388 C CA . THR C 1 442 ? 92.054 6.282 253.977 1.00 199.82 442 THR B CA 1
ATOM 10389 C C . THR C 1 442 ? 92.324 6.620 255.441 1.00 200.25 442 THR B C 1
ATOM 10390 O O . THR C 1 442 ? 91.475 7.211 256.114 1.00 200.39 442 THR B O 1
ATOM 10392 N N . LYS C 1 443 ? 93.522 6.218 255.912 1.00 200.39 443 LYS B N 1
ATOM 10393 C CA . LYS C 1 443 ? 94.101 6.290 257.265 1.00 200.09 443 LYS B CA 1
ATOM 10394 C C . LYS C 1 443 ? 94.315 4.900 257.863 1.00 201.80 443 LYS B C 1
ATOM 10395 O O . LYS C 1 443 ? 93.489 4.001 257.675 1.00 200.26 443 LYS B O 1
ATOM 10397 N N . VAL C 1 444 ? 95.434 4.727 258.576 1.00 206.68 444 VAL B N 1
ATOM 10398 C CA . VAL C 1 444 ? 95.796 3.506 259.296 1.00 210.06 444 VAL B CA 1
ATOM 10399 C C . VAL C 1 444 ? 97.164 3.689 259.937 1.00 213.71 444 VAL B C 1
ATOM 10400 O O . VAL C 1 444 ? 97.358 3.414 261.124 1.00 214.51 444 VAL B O 1
ATOM 10402 N N . PRO C 1 445 ? 98.125 4.125 259.133 1.00 216.09 445 PRO B N 1
ATOM 10403 C CA . PRO C 1 445 ? 99.455 4.490 259.592 1.00 220.20 445 PRO B CA 1
ATOM 10404 C C . PRO C 1 445 ? 100.023 5.492 258.596 1.00 227.54 445 PRO B C 1
ATOM 10405 O O . PRO C 1 445 ? 101.065 6.107 258.841 1.00 228.83 445 PRO B O 1
ATOM 10407 N N . SER C 1 446 ? 99.340 5.625 257.454 1.00 228.59 446 SER B N 1
ATOM 10408 C CA . SER C 1 446 ? 99.692 6.510 256.344 1.00 234.87 446 SER B CA 1
ATOM 10409 C C . SER C 1 446 ? 101.000 6.111 255.663 1.00 238.44 446 SER B C 1
ATOM 10410 O O . SER C 1 446 ? 101.070 6.081 254.428 1.00 242.08 446 SER B O 1
ATOM 10412 N N . CYS C 1 447 ? 102.034 5.789 256.444 1.00 237.74 447 CYS B N 1
ATOM 10413 C CA . CYS C 1 447 ? 103.305 5.305 255.898 1.00 240.63 447 CYS B CA 1
ATOM 10414 C C . CYS C 1 447 ? 103.841 4.205 256.814 1.00 243.08 447 CYS B C 1
ATOM 10415 O O . CYS C 1 447 ? 104.405 4.491 257.875 1.00 243.73 447 CYS B O 1
ATOM 10417 N N . ASP C 1 448 ? 103.648 2.948 256.405 1.00 246.28 448 ASP B N 1
ATOM 10418 C CA . ASP C 1 448 ? 104.223 1.783 257.075 1.00 248.89 448 ASP B CA 1
ATOM 10419 C C . ASP C 1 448 ? 104.192 0.573 256.144 1.00 251.35 448 ASP B C 1
ATOM 10420 O O . ASP C 1 448 ? 103.426 -0.369 256.378 1.00 252.54 448 ASP B O 1
ATOM 10422 N N . ASP C 1 449 ? 105.040 0.590 255.105 1.00 251.18 449 ASP B N 1
ATOM 10423 C CA . ASP C 1 449 ? 104.903 -0.233 253.901 1.00 251.30 449 ASP B CA 1
ATOM 10424 C C . ASP C 1 449 ? 103.625 0.118 253.143 1.00 251.29 449 ASP B C 1
ATOM 10425 O O . ASP C 1 449 ? 102.613 -0.577 253.272 1.00 253.08 449 ASP B O 1
ATOM 10427 N N . ALA C 1 450 ? 103.683 1.168 252.314 1.00 249.58 450 ALA B N 1
ATOM 10428 C CA . ALA C 1 450 ? 102.478 1.821 251.803 1.00 249.03 450 ALA B CA 1
ATOM 10429 C C . ALA C 1 450 ? 101.631 0.923 250.915 1.00 251.32 450 ALA B C 1
ATOM 10430 O O . ALA C 1 450 ? 100.446 1.218 250.718 1.00 251.99 450 ALA B O 1
ATOM 10432 N N . THR C 1 451 ? 102.210 -0.136 250.346 1.00 251.92 451 THR B N 1
ATOM 10433 C CA . THR C 1 451 ? 101.401 -1.151 249.678 1.00 253.21 451 THR B CA 1
ATOM 10434 C C . THR C 1 451 ? 100.340 -1.708 250.622 1.00 253.79 451 THR B C 1
ATOM 10435 O O . THR C 1 451 ? 99.152 -1.787 250.277 1.00 254.50 451 THR B O 1
ATOM 10437 N N . LEU C 1 452 ? 100.753 -2.057 251.847 1.00 254.50 452 LEU B N 1
ATOM 10438 C CA . LEU C 1 452 ? 99.821 -2.619 252.819 1.00 255.46 452 LEU B CA 1
ATOM 10439 C C . LEU C 1 452 ? 98.743 -1.614 253.205 1.00 254.43 452 LEU B C 1
ATOM 10440 O O . LEU C 1 452 ? 97.600 -2.002 253.459 1.00 252.39 452 LEU B O 1
ATOM 10442 N N . ARG C 1 453 ? 99.085 -0.321 253.247 1.00 255.74 453 ARG B N 1
ATOM 10443 C CA . ARG C 1 453 ? 98.097 0.709 253.569 1.00 255.50 453 ARG B CA 1
ATOM 10444 C C . ARG C 1 453 ? 97.076 0.872 252.448 1.00 254.02 453 ARG B C 1
ATOM 10445 O O . ARG C 1 453 ? 95.859 0.832 252.686 1.00 253.43 453 ARG B O 1
ATOM 10447 N N . THR C 1 454 ? 97.555 1.073 251.217 1.00 254.55 454 THR B N 1
ATOM 10448 C CA . THR C 1 454 ? 96.644 1.220 250.089 1.00 253.03 454 THR B CA 1
ATOM 10449 C C . THR C 1 454 ? 95.801 -0.029 249.866 1.00 250.49 454 THR B C 1
ATOM 10450 O O . THR C 1 454 ? 94.766 0.052 249.194 1.00 248.23 454 THR B O 1
ATOM 10452 N N . GLN C 1 455 ? 96.230 -1.178 250.395 1.00 251.39 455 GLN B N 1
ATOM 10453 C CA . GLN C 1 455 ? 95.436 -2.399 250.320 1.00 249.64 455 GLN B CA 1
ATOM 10454 C C . GLN C 1 455 ? 94.424 -2.527 251.463 1.00 248.59 455 GLN B C 1
ATOM 10455 O O . GLN C 1 455 ? 93.247 -2.810 251.215 1.00 246.67 455 GLN B O 1
ATOM 10457 N N . ALA C 1 456 ? 94.857 -2.326 252.714 1.00 249.96 456 ALA B N 1
ATOM 10458 C CA . ALA C 1 456 ? 93.949 -2.444 253.855 1.00 246.61 456 ALA B CA 1
ATOM 10459 C C . ALA C 1 456 ? 92.854 -1.386 253.815 1.00 243.87 456 ALA B C 1
ATOM 10460 O O . ALA C 1 456 ? 91.773 -1.588 254.392 1.00 240.94 456 ALA B O 1
ATOM 10462 N N . GLY C 1 457 ? 93.113 -0.249 253.147 1.00 244.99 457 GLY B N 1
ATOM 10463 C CA . GLY C 1 457 ? 92.054 0.729 252.914 1.00 240.61 457 GLY B CA 1
ATOM 10464 C C . GLY C 1 457 ? 90.883 0.116 252.156 1.00 240.71 457 GLY B C 1
ATOM 10465 O O . GLY C 1 457 ? 89.731 0.501 252.383 1.00 238.16 457 GLY B O 1
ATOM 10466 N N . ILE C 1 458 ? 91.151 -0.844 251.264 1.00 242.79 458 ILE B N 1
ATOM 10467 C CA . ILE C 1 458 ? 90.071 -1.519 250.548 1.00 241.62 458 ILE B CA 1
ATOM 10468 C C . ILE C 1 458 ? 89.266 -2.435 251.469 1.00 239.61 458 ILE B C 1
ATOM 10469 O O . ILE C 1 458 ? 88.032 -2.476 251.385 1.00 237.81 458 ILE B O 1
ATOM 10471 N N . ALA C 1 459 ? 89.941 -3.174 252.357 1.00 239.86 459 ALA B N 1
ATOM 10472 C CA . ALA C 1 459 ? 89.217 -3.981 253.336 1.00 236.09 459 ALA B CA 1
ATOM 10473 C C . ALA C 1 459 ? 88.302 -3.105 254.172 1.00 235.52 459 ALA B C 1
ATOM 10474 O O . ALA C 1 459 ? 87.138 -3.455 254.417 1.00 233.18 459 ALA B O 1
ATOM 10476 N N . LEU C 1 460 ? 88.817 -1.944 254.595 1.00 237.72 460 LEU B N 1
ATOM 10477 C CA . LEU C 1 460 ? 88.041 -1.013 255.411 1.00 235.38 460 LEU B CA 1
ATOM 10478 C C . LEU C 1 460 ? 86.906 -0.354 254.633 1.00 232.25 460 LEU B C 1
ATOM 10479 O O . LEU C 1 460 ? 85.862 -0.043 255.214 1.00 228.91 460 LEU B O 1
ATOM 10481 N N . ALA C 1 461 ? 87.083 -0.119 253.336 1.00 233.03 461 ALA B N 1
ATOM 10482 C CA . ALA C 1 461 ? 85.991 0.445 252.553 1.00 231.82 461 ALA B CA 1
ATOM 10483 C C . ALA C 1 461 ? 84.916 -0.603 252.292 1.00 230.89 461 ALA B C 1
ATOM 10484 O O . ALA C 1 461 ? 83.732 -0.263 252.163 1.00 227.13 461 ALA B O 1
ATOM 10486 N N . ALA C 1 462 ? 85.310 -1.877 252.191 1.00 231.97 462 ALA B N 1
ATOM 10487 C CA . ALA C 1 462 ? 84.374 -2.930 251.817 1.00 230.55 462 ALA B CA 1
ATOM 10488 C C . ALA C 1 462 ? 83.539 -3.411 252.999 1.00 229.35 462 ALA B C 1
ATOM 10489 O O . ALA C 1 462 ? 82.306 -3.450 252.913 1.00 228.61 462 ALA B O 1
ATOM 10491 N N . LEU C 1 463 ? 84.185 -3.754 254.123 1.00 229.23 463 LEU B N 1
ATOM 10492 C CA . LEU C 1 463 ? 83.452 -4.349 255.242 1.00 226.14 463 LEU B CA 1
ATOM 10493 C C . LEU C 1 463 ? 82.284 -3.497 255.738 1.00 223.13 463 LEU B C 1
ATOM 10494 O O . LEU C 1 463 ? 81.350 -4.042 256.332 1.00 219.47 463 LEU B O 1
ATOM 10496 N N . ARG C 1 464 ? 82.277 -2.196 255.460 1.00 224.13 464 ARG B N 1
ATOM 10497 C CA . ARG C 1 464 ? 81.157 -1.335 255.838 1.00 221.98 464 ARG B CA 1
ATOM 10498 C C . ARG C 1 464 ? 80.078 -1.289 254.771 1.00 222.70 464 ARG B C 1
ATOM 10499 O O . ARG C 1 464 ? 79.568 -0.214 254.446 1.00 223.29 464 ARG B O 1
ATOM 10501 N N . GLU C 1 465 ? 79.720 -2.432 254.189 1.00 221.64 465 GLU B N 1
ATOM 10502 C CA . GLU C 1 465 ? 78.671 -2.446 253.180 1.00 222.00 465 GLU B CA 1
ATOM 10503 C C . GLU C 1 465 ? 77.744 -3.647 253.251 1.00 222.61 465 GLU B C 1
ATOM 10504 O O . GLU C 1 465 ? 76.759 -3.667 252.507 1.00 222.71 465 GLU B O 1
ATOM 10506 N N . GLY C 1 466 ? 78.004 -4.641 254.099 1.00 221.08 466 GLY B N 1
ATOM 10507 C CA . GLY C 1 466 ? 77.093 -5.780 254.180 1.00 220.07 466 GLY B CA 1
ATOM 10508 C C . GLY C 1 466 ? 77.258 -6.446 255.547 1.00 219.59 466 GLY B C 1
ATOM 10509 O O . GLY C 1 466 ? 77.702 -5.801 256.504 1.00 218.22 466 GLY B O 1
ATOM 10510 N N . GLY C 1 467 ? 76.938 -7.743 255.622 1.00 219.43 467 GLY B N 1
ATOM 10511 C CA . GLY C 1 467 ? 76.761 -8.421 256.901 1.00 217.86 467 GLY B CA 1
ATOM 10512 C C . GLY C 1 467 ? 78.016 -8.409 257.757 1.00 214.94 467 GLY B C 1
ATOM 10513 O O . GLY C 1 467 ? 77.920 -8.601 258.974 1.00 212.21 467 GLY B O 1
ATOM 10514 N N . HIS C 1 468 ? 79.187 -8.197 257.159 1.00 214.99 468 HIS B N 1
ATOM 10515 C CA . HIS C 1 468 ? 80.384 -8.008 257.964 1.00 212.71 468 HIS B CA 1
ATOM 10516 C C . HIS C 1 468 ? 80.195 -6.721 258.745 1.00 211.97 468 HIS B C 1
ATOM 10517 O O . HIS C 1 468 ? 80.443 -5.628 258.229 1.00 212.68 468 HIS B O 1
ATOM 10519 N N . ASP C 1 469 ? 79.723 -6.843 259.976 1.00 210.00 469 ASP B N 1
ATOM 10520 C CA . ASP C 1 469 ? 79.655 -5.708 260.877 1.00 208.08 469 ASP B CA 1
ATOM 10521 C C . ASP C 1 469 ? 80.207 -5.967 262.275 1.00 206.81 469 ASP B C 1
ATOM 10522 O O . ASP C 1 469 ? 80.508 -4.994 262.972 1.00 206.84 469 ASP B O 1
ATOM 10524 N N . ILE C 1 470 ? 80.381 -7.224 262.703 1.00 206.62 470 ILE B N 1
ATOM 10525 C CA . ILE C 1 470 ? 81.078 -7.481 263.966 1.00 205.57 470 ILE B CA 1
ATOM 10526 C C . ILE C 1 470 ? 82.579 -7.275 263.806 1.00 203.67 470 ILE B C 1
ATOM 10527 O O . ILE C 1 470 ? 83.272 -6.845 264.748 1.00 199.14 470 ILE B O 1
ATOM 10529 N N . VAL C 1 471 ? 83.093 -7.626 262.633 1.00 207.39 471 VAL B N 1
ATOM 10530 C CA . VAL C 1 471 ? 84.398 -7.181 262.169 1.00 208.21 471 VAL B CA 1
ATOM 10531 C C . VAL C 1 471 ? 84.672 -5.712 262.517 1.00 202.94 471 VAL B C 1
ATOM 10532 O O . VAL C 1 471 ? 85.813 -5.364 262.840 1.00 200.69 471 VAL B O 1
ATOM 10534 N N . VAL C 1 472 ? 83.654 -4.841 262.447 1.00 202.76 472 VAL B N 1
ATOM 10535 C CA . VAL C 1 472 ? 83.849 -3.446 262.845 1.00 197.17 472 VAL B CA 1
ATOM 10536 C C . VAL C 1 472 ? 84.273 -3.351 264.308 1.00 190.81 472 VAL B C 1
ATOM 10537 O O . VAL C 1 472 ? 85.169 -2.572 264.653 1.00 190.24 472 VAL B O 1
ATOM 10539 N N . GLY C 1 473 ? 83.654 -4.150 265.183 1.00 190.29 473 GLY B N 1
ATOM 10540 C CA . GLY C 1 473 ? 84.042 -4.157 266.593 1.00 187.02 473 GLY B CA 1
ATOM 10541 C C . GLY C 1 473 ? 85.465 -4.678 266.777 1.00 190.83 473 GLY B C 1
ATOM 10542 O O . GLY C 1 473 ? 86.240 -4.138 267.584 1.00 186.55 473 GLY B O 1
ATOM 10543 N N . LEU C 1 474 ? 85.833 -5.727 266.033 1.00 193.26 474 LEU B N 1
ATOM 10544 C CA . LEU C 1 474 ? 87.176 -6.290 266.204 1.00 189.91 474 LEU B CA 1
ATOM 10545 C C . LEU C 1 474 ? 88.258 -5.316 265.736 1.00 186.43 474 LEU B C 1
ATOM 10546 O O . LEU C 1 474 ? 89.253 -5.085 266.439 1.00 187.41 474 LEU B O 1
ATOM 10548 N N . LEU C 1 475 ? 88.082 -4.742 264.541 1.00 187.20 475 LEU B N 1
ATOM 10549 C CA . LEU C 1 475 ? 89.008 -3.726 264.050 1.00 185.74 475 LEU B CA 1
ATOM 10550 C C . LEU C 1 475 ? 89.024 -2.506 264.956 1.00 184.69 475 LEU B C 1
ATOM 10551 O O . LEU C 1 475 ? 90.063 -1.840 265.100 1.00 183.72 475 LEU B O 1
ATOM 10553 N N . THR C 1 476 ? 87.899 -2.231 265.619 1.00 185.38 476 THR B N 1
ATOM 10554 C CA . THR C 1 476 ? 87.876 -1.138 266.570 1.00 184.22 476 THR B CA 1
ATOM 10555 C C . THR C 1 476 ? 88.761 -1.447 267.763 1.00 184.68 476 THR B C 1
ATOM 10556 O O . THR C 1 476 ? 89.513 -0.576 268.194 1.00 186.22 476 THR B O 1
ATOM 10558 N N . ARG C 1 477 ? 88.783 -2.702 268.233 1.00 183.77 477 ARG B N 1
ATOM 10559 C CA . ARG C 1 477 ? 89.646 -2.991 269.381 1.00 178.60 477 ARG B CA 1
ATOM 10560 C C . ARG C 1 477 ? 91.122 -3.037 269.006 1.00 179.61 477 ARG B C 1
ATOM 10561 O O . ARG C 1 477 ? 91.970 -2.584 269.785 1.00 179.28 477 ARG B O 1
ATOM 10563 N N . TYR C 1 478 ? 91.436 -3.447 267.777 1.00 184.29 478 TYR B N 1
ATOM 10564 C CA . TYR C 1 478 ? 92.843 -3.509 267.382 1.00 187.50 478 TYR B CA 1
ATOM 10565 C C . TYR C 1 478 ? 93.431 -2.114 267.134 1.00 188.12 478 TYR B C 1
ATOM 10566 O O . TYR C 1 478 ? 94.443 -1.729 267.743 1.00 188.38 478 TYR B O 1
ATOM 10568 N N . PHE C 1 479 ? 92.798 -1.308 266.268 1.00 189.50 479 PHE B N 1
ATOM 10569 C CA . PHE C 1 479 ? 93.321 0.050 266.094 1.00 187.98 479 PHE B CA 1
ATOM 10570 C C . PHE C 1 479 ? 93.014 0.956 267.274 1.00 184.01 479 PHE B C 1
ATOM 10571 O O . PHE C 1 479 ? 93.537 2.074 267.328 1.00 184.18 479 PHE B O 1
ATOM 10573 N N . ALA C 1 480 ? 92.117 0.541 268.166 1.00 184.37 480 ALA B N 1
ATOM 10574 C CA . ALA C 1 480 ? 92.019 1.171 269.473 1.00 184.65 480 ALA B CA 1
ATOM 10575 C C . ALA C 1 480 ? 93.309 0.985 270.254 1.00 183.53 480 ALA B C 1
ATOM 10576 O O . ALA C 1 480 ? 93.835 1.933 270.846 1.00 181.02 480 ALA B O 1
ATOM 10578 N N . ALA C 1 481 ? 93.829 -0.246 270.282 1.00 183.33 481 ALA B N 1
ATOM 10579 C CA . ALA C 1 481 ? 95.137 -0.451 270.891 1.00 184.11 481 ALA B CA 1
ATOM 10580 C C . ALA C 1 481 ? 96.250 0.234 270.097 1.00 184.69 481 ALA B C 1
ATOM 10581 O O . ALA C 1 481 ? 97.349 0.423 270.629 1.00 184.57 481 ALA B O 1
ATOM 10583 N N . HIS C 1 482 ? 95.995 0.590 268.831 1.00 185.08 482 HIS B N 1
ATOM 10584 C CA . HIS C 1 482 ? 96.999 1.313 268.041 1.00 188.19 482 HIS B CA 1
ATOM 10585 C C . HIS C 1 482 ? 97.014 2.808 268.346 1.00 184.84 482 HIS B C 1
ATOM 10586 O O . HIS C 1 482 ? 98.073 3.376 268.629 1.00 185.94 482 HIS B O 1
ATOM 10588 N N . ARG C 1 483 ? 95.864 3.477 268.246 1.00 183.46 483 ARG B N 1
ATOM 10589 C CA . ARG C 1 483 ? 95.796 4.871 268.669 1.00 184.17 483 ARG B CA 1
ATOM 10590 C C . ARG C 1 483 ? 96.236 5.010 270.123 1.00 186.27 483 ARG B C 1
ATOM 10591 O O . ARG C 1 483 ? 96.945 5.956 270.481 1.00 190.70 483 ARG B O 1
ATOM 10593 N N . LEU C 1 484 ? 95.846 4.062 270.969 1.00 186.10 484 LEU B N 1
ATOM 10594 C CA . LEU C 1 484 ? 96.284 4.034 272.361 1.00 186.91 484 LEU B CA 1
ATOM 10595 C C . LEU C 1 484 ? 97.484 3.108 272.557 1.00 188.36 484 LEU B C 1
ATOM 10596 O O . LEU C 1 484 ? 97.506 2.294 273.477 1.00 190.61 484 LEU B O 1
ATOM 10598 N N . SER C 1 485 ? 98.485 3.216 271.689 1.00 187.69 485 SER B N 1
ATOM 10599 C CA . SER C 1 485 ? 99.680 2.389 271.773 1.00 185.10 485 SER B CA 1
ATOM 10600 C C . SER C 1 485 ? 100.777 3.124 272.527 1.00 187.52 485 SER B C 1
ATOM 10601 O O . SER C 1 485 ? 100.754 4.350 272.659 1.00 188.83 485 SER B O 1
ATOM 10603 N N . SER C 1 486 ? 101.744 2.350 273.029 1.00 186.32 486 SER B N 1
ATOM 10604 C CA . SER C 1 486 ? 102.936 2.919 273.652 1.00 187.18 486 SER B CA 1
ATOM 10605 C C . SER C 1 486 ? 103.655 3.817 272.649 1.00 186.21 486 SER B C 1
ATOM 10606 O O . SER C 1 486 ? 104.661 3.407 272.057 1.00 184.75 486 SER B O 1
ATOM 10608 N N . PRO C 1 487 ? 103.148 5.037 272.462 1.00 188.04 487 PRO B N 1
ATOM 10609 C CA . PRO C 1 487 ? 103.602 5.932 271.400 1.00 186.19 487 PRO B CA 1
ATOM 10610 C C . PRO C 1 487 ? 105.121 5.965 271.321 1.00 186.06 487 PRO B C 1
ATOM 10611 O O . PRO C 1 487 ? 105.807 5.987 272.344 1.00 187.01 487 PRO B O 1
ATOM 10613 N N . GLU C 1 488 ? 105.638 5.935 270.091 1.00 185.31 488 GLU B N 1
ATOM 10614 C CA . GLU C 1 488 ? 107.059 5.741 269.816 1.00 184.63 488 GLU B CA 1
ATOM 10615 C C . GLU C 1 488 ? 107.554 4.406 270.365 1.00 183.22 488 GLU B C 1
ATOM 10616 O O . GLU C 1 488 ? 108.005 3.554 269.594 1.00 182.10 488 GLU B O 1
ATOM 10618 N N . THR C 1 489 ? 107.467 4.217 271.687 1.00 182.56 489 THR B N 1
ATOM 10619 C CA . THR C 1 489 ? 107.973 3.004 272.329 1.00 183.56 489 THR B CA 1
ATOM 10620 C C . THR C 1 489 ? 107.529 1.745 271.595 1.00 184.27 489 THR B C 1
ATOM 10621 O O . THR C 1 489 ? 108.355 0.912 271.209 1.00 183.40 489 THR B O 1
ATOM 10623 N N . VAL C 1 490 ? 106.222 1.595 271.379 1.00 186.89 490 VAL B N 1
ATOM 10624 C CA . VAL C 1 490 ? 105.713 0.429 270.667 1.00 187.27 490 VAL B CA 1
ATOM 10625 C C . VAL C 1 490 ? 104.636 0.797 269.651 1.00 189.79 490 VAL B C 1
ATOM 10626 O O . VAL C 1 490 ? 103.798 -0.049 269.324 1.00 191.04 490 VAL B O 1
ATOM 10628 N N . GLU C 1 491 ? 104.648 2.025 269.126 1.00 191.06 491 GLU B N 1
ATOM 10629 C CA . GLU C 1 491 ? 103.499 2.530 268.376 1.00 193.14 491 GLU B CA 1
ATOM 10630 C C . GLU C 1 491 ? 103.427 1.933 266.973 1.00 197.46 491 GLU B C 1
ATOM 10631 O O . GLU C 1 491 ? 102.373 1.428 266.560 1.00 199.49 491 GLU B O 1
ATOM 10633 N N . SER C 1 492 ? 104.529 2.005 266.216 1.00 198.37 492 SER B N 1
ATOM 10634 C CA . SER C 1 492 ? 104.536 1.493 264.846 1.00 198.47 492 SER B CA 1
ATOM 10635 C C . SER C 1 492 ? 104.052 0.048 264.788 1.00 200.20 492 SER B C 1
ATOM 10636 O O . SER C 1 492 ? 103.351 -0.348 263.844 1.00 201.85 492 SER B O 1
ATOM 10638 N N . SER C 1 493 ? 104.391 -0.743 265.811 1.00 199.43 493 SER B N 1
ATOM 10639 C CA . SER C 1 493 ? 103.970 -2.140 265.865 1.00 199.52 493 SER B CA 1
ATOM 10640 C C . SER C 1 493 ? 102.449 -2.262 265.858 1.00 201.40 493 SER B C 1
ATOM 10641 O O . SER C 1 493 ? 101.878 -3.083 265.128 1.00 203.03 493 SER B O 1
ATOM 10643 N N . ALA C 1 494 ? 101.771 -1.443 266.661 1.00 200.42 494 ALA B N 1
ATOM 10644 C CA . ALA C 1 494 ? 100.314 -1.490 266.682 1.00 201.85 494 ALA B CA 1
ATOM 10645 C C . ALA C 1 494 ? 99.728 -0.915 265.397 1.00 204.25 494 ALA B C 1
ATOM 10646 O O . ALA C 1 494 ? 98.759 -1.462 264.845 1.00 208.10 494 ALA B O 1
ATOM 10648 N N . ARG C 1 495 ? 100.309 0.187 264.908 1.00 202.56 495 ARG B N 1
ATOM 10649 C CA . ARG C 1 495 ? 99.884 0.772 263.640 1.00 206.30 495 ARG B CA 1
ATOM 10650 C C . ARG C 1 495 ? 99.896 -0.256 262.516 1.00 210.64 495 ARG B C 1
ATOM 10651 O O . ARG C 1 495 ? 99.105 -0.154 261.568 1.00 211.94 495 ARG B O 1
ATOM 10653 N N . GLN C 1 496 ? 100.785 -1.250 262.603 1.00 210.04 496 GLN B N 1
ATOM 10654 C CA . GLN C 1 496 ? 100.830 -2.302 261.587 1.00 210.97 496 GLN B CA 1
ATOM 10655 C C . GLN C 1 496 ? 99.860 -3.446 261.892 1.00 213.22 496 GLN B C 1
ATOM 10656 O O . GLN C 1 496 ? 99.130 -3.903 260.998 1.00 217.02 496 GLN B O 1
ATOM 10658 N N . PHE C 1 497 ? 99.861 -3.940 263.139 1.00 213.02 497 PHE B N 1
ATOM 10659 C CA . PHE C 1 497 ? 98.981 -5.050 263.499 1.00 212.11 497 PHE B CA 1
ATOM 10660 C C . PHE C 1 497 ? 97.532 -4.730 263.184 1.00 216.44 497 PHE B C 1
ATOM 10661 O O . PHE C 1 497 ? 96.747 -5.634 262.875 1.00 219.05 497 PHE B O 1
ATOM 10663 N N . LEU C 1 498 ? 97.168 -3.446 263.229 1.00 216.49 498 LEU B N 1
ATOM 10664 C CA . LEU C 1 498 ? 95.804 -3.052 262.886 1.00 217.33 498 LEU B CA 1
ATOM 10665 C C . LEU C 1 498 ? 95.479 -3.360 261.426 1.00 224.69 498 LEU B C 1
ATOM 10666 O O . LEU C 1 498 ? 94.476 -4.022 261.130 1.00 228.22 498 LEU B O 1
ATOM 10668 N N . LEU C 1 499 ? 96.302 -2.866 260.491 1.00 224.64 499 LEU B N 1
ATOM 10669 C CA . LEU C 1 499 ? 96.042 -3.128 259.078 1.00 225.73 499 LEU B CA 1
ATOM 10670 C C . LEU C 1 499 ? 96.108 -4.621 258.769 1.00 231.03 499 LEU B C 1
ATOM 10671 O O . LEU C 1 499 ? 95.369 -5.111 257.896 1.00 234.10 499 LEU B O 1
ATOM 10673 N N . ALA C 1 500 ? 96.965 -5.364 259.488 1.00 230.28 500 ALA B N 1
ATOM 10674 C CA . ALA C 1 500 ? 97.001 -6.820 259.318 1.00 231.26 500 ALA B CA 1
ATOM 10675 C C . ALA C 1 500 ? 95.678 -7.455 259.726 1.00 233.94 500 ALA B C 1
ATOM 10676 O O . ALA C 1 500 ? 95.154 -8.341 259.031 1.00 237.77 500 ALA B O 1
ATOM 10678 N N . ALA C 1 501 ? 95.135 -7.022 260.865 1.00 233.24 501 ALA B N 1
ATOM 10679 C CA . ALA C 1 501 ? 93.823 -7.493 261.284 1.00 234.81 501 ALA B CA 1
ATOM 10680 C C . ALA C 1 501 ? 92.763 -7.159 260.239 1.00 237.99 501 ALA B C 1
ATOM 10681 O O . ALA C 1 501 ? 91.880 -7.977 259.959 1.00 242.29 501 ALA B O 1
ATOM 10683 N N . ARG C 1 502 ? 92.850 -5.963 259.643 1.00 237.25 502 ARG B N 1
ATOM 10684 C CA . ARG C 1 502 ? 91.850 -5.521 258.666 1.00 238.15 502 ARG B CA 1
ATOM 10685 C C . ARG C 1 502 ? 91.834 -6.426 257.438 1.00 242.07 502 ARG B C 1
ATOM 10686 O O . ARG C 1 502 ? 90.766 -6.858 256.970 1.00 243.48 502 ARG B O 1
ATOM 10688 N N . SER C 1 503 ? 93.019 -6.708 256.891 1.00 243.34 503 SER B N 1
ATOM 10689 C CA . SER C 1 503 ? 93.104 -7.600 255.736 1.00 245.74 503 SER B CA 1
ATOM 10690 C C . SER C 1 503 ? 92.608 -9.006 256.077 1.00 246.17 503 SER B C 1
ATOM 10691 O O . SER C 1 503 ? 91.782 -9.579 255.346 1.00 247.27 503 SER B O 1
ATOM 10693 N N . CYS C 1 504 ? 93.107 -9.587 257.184 1.00 245.15 504 CYS B N 1
ATOM 10694 C CA . CYS C 1 504 ? 92.679 -10.934 257.566 1.00 245.05 504 CYS B CA 1
ATOM 10695 C C . CYS C 1 504 ? 91.170 -11.010 257.788 1.00 246.93 504 CYS B C 1
ATOM 10696 O O . CYS C 1 504 ? 90.547 -12.042 257.493 1.00 248.66 504 CYS B O 1
ATOM 10698 N N . ALA C 1 505 ? 90.561 -9.920 258.267 1.00 248.04 505 ALA B N 1
ATOM 10699 C CA . ALA C 1 505 ? 89.127 -9.904 258.539 1.00 246.60 505 ALA B CA 1
ATOM 10700 C C . ALA C 1 505 ? 88.305 -9.852 257.255 1.00 248.44 505 ALA B C 1
ATOM 10701 O O . ALA C 1 505 ? 87.335 -10.607 257.104 1.00 248.32 505 ALA B O 1
ATOM 10703 N N . ALA C 1 506 ? 88.687 -8.984 256.307 1.00 248.76 506 ALA B N 1
ATOM 10704 C CA . ALA C 1 506 ? 87.977 -8.977 255.030 1.00 247.97 506 ALA B CA 1
ATOM 10705 C C . ALA C 1 506 ? 88.139 -10.302 254.292 1.00 250.07 506 ALA B C 1
ATOM 10706 O O . ALA C 1 506 ? 87.225 -10.716 253.570 1.00 250.02 506 ALA B O 1
ATOM 10708 N N . PHE C 1 507 ? 89.257 -11.009 254.510 1.00 251.10 507 PHE B N 1
ATOM 10709 C CA . PHE C 1 507 ? 89.465 -12.316 253.884 1.00 251.30 507 PHE B CA 1
ATOM 10710 C C . PHE C 1 507 ? 88.578 -13.401 254.496 1.00 252.01 507 PHE B C 1
ATOM 10711 O O . PHE C 1 507 ? 87.888 -14.132 253.768 1.00 252.71 507 PHE B O 1
ATOM 10713 N N . TYR C 1 508 ? 88.615 -13.559 255.825 1.00 249.78 508 TYR B N 1
ATOM 10714 C CA . TYR C 1 508 ? 87.705 -14.510 256.454 1.00 249.02 508 TYR B CA 1
ATOM 10715 C C . TYR C 1 508 ? 86.266 -14.182 256.103 1.00 252.04 508 TYR B C 1
ATOM 10716 O O . TYR C 1 508 ? 85.438 -15.090 255.945 1.00 255.24 508 TYR B O 1
ATOM 10718 N N . ALA C 1 509 ? 85.966 -12.893 255.928 1.00 251.49 509 ALA B N 1
ATOM 10719 C CA . ALA C 1 509 ? 84.634 -12.484 255.506 1.00 254.58 509 ALA B CA 1
ATOM 10720 C C . ALA C 1 509 ? 84.324 -12.974 254.099 1.00 257.89 509 ALA B C 1
ATOM 10721 O O . ALA C 1 509 ? 83.229 -13.485 253.843 1.00 261.93 509 ALA B O 1
ATOM 10723 N N . LEU C 1 510 ? 85.265 -12.807 253.164 1.00 256.36 510 LEU B N 1
ATOM 10724 C CA . LEU C 1 510 ? 85.035 -13.289 251.804 1.00 259.29 510 LEU B CA 1
ATOM 10725 C C . LEU C 1 510 ? 84.799 -14.796 251.791 1.00 263.18 510 LEU B C 1
ATOM 10726 O O . LEU C 1 510 ? 83.910 -15.289 251.080 1.00 268.51 510 LEU B O 1
ATOM 10728 N N . TRP C 1 511 ? 85.564 -15.538 252.598 1.00 261.14 511 TRP B N 1
ATOM 10729 C CA . TRP C 1 511 ? 85.413 -16.993 252.639 1.00 265.27 511 TRP B CA 1
ATOM 10730 C C . TRP C 1 511 ? 84.043 -17.397 253.183 1.00 266.70 511 TRP B C 1
ATOM 10731 O O . TRP C 1 511 ? 83.326 -18.204 252.571 1.00 270.41 511 TRP B O 1
ATOM 10733 N N . ARG C 1 512 ? 83.654 -16.834 254.334 1.00 264.79 512 ARG B N 1
ATOM 10734 C CA . ARG C 1 512 ? 82.370 -17.194 254.933 1.00 264.99 512 ARG B CA 1
ATOM 10735 C C . ARG C 1 512 ? 81.188 -16.694 254.107 1.00 266.25 512 ARG B C 1
ATOM 10736 O O . ARG C 1 512 ? 80.096 -17.271 254.184 1.00 265.71 512 ARG B O 1
ATOM 10738 N N . GLY C 1 513 ? 81.376 -15.624 253.324 1.00 267.67 513 GLY B N 1
ATOM 10739 C CA . GLY C 1 513 ? 80.302 -15.134 252.465 1.00 268.97 513 GLY B CA 1
ATOM 10740 C C . GLY C 1 513 ? 80.119 -16.035 251.254 1.00 271.53 513 GLY B C 1
ATOM 10741 O O . GLY C 1 513 ? 78.986 -16.357 250.877 1.00 272.85 513 GLY B O 1
ATOM 10742 N N . SER C 1 514 ? 81.221 -16.454 250.626 1.00 271.99 514 SER B N 1
ATOM 10743 C CA . SER C 1 514 ? 81.095 -17.414 249.539 1.00 275.18 514 SER B CA 1
ATOM 10744 C C . SER C 1 514 ? 80.753 -18.814 250.034 1.00 276.50 514 SER B C 1
ATOM 10745 O O . SER C 1 514 ? 80.515 -19.699 249.205 1.00 282.08 514 SER B O 1
ATOM 10747 N N . PHE C 1 515 ? 80.735 -19.043 251.350 1.00 271.28 515 PHE B N 1
ATOM 10748 C CA . PHE C 1 515 ? 80.102 -20.251 251.869 1.00 270.31 515 PHE B CA 1
ATOM 10749 C C . PHE C 1 515 ? 78.652 -20.313 251.397 1.00 267.62 515 PHE B C 1
ATOM 10750 O O . PHE C 1 515 ? 78.349 -20.998 250.416 1.00 271.96 515 PHE B O 1
ATOM 10752 N N . GLY C 1 516 ? 77.749 -19.592 252.066 1.00 264.55 516 GLY B N 1
ATOM 10753 C CA . GLY C 1 516 ? 76.352 -19.575 251.643 1.00 261.98 516 GLY B CA 1
ATOM 10754 C C . GLY C 1 516 ? 75.598 -18.348 252.145 1.00 258.75 516 GLY B C 1
ATOM 10755 O O . GLY C 1 516 ? 74.822 -17.746 251.396 1.00 257.95 516 GLY B O 1
ATOM 10756 N N . SER C 1 517 ? 75.807 -17.975 253.405 1.00 258.04 517 SER B N 1
ATOM 10757 C CA . SER C 1 517 ? 75.053 -16.884 254.012 1.00 254.02 517 SER B CA 1
ATOM 10758 C C . SER C 1 517 ? 75.836 -16.329 255.194 1.00 251.95 517 SER B C 1
ATOM 10759 O O . SER C 1 517 ? 76.875 -16.863 255.587 1.00 252.50 517 SER B O 1
ATOM 10761 N N . THR C 1 518 ? 75.316 -15.242 255.760 1.00 248.33 518 THR B N 1
ATOM 10762 C CA . THR C 1 518 ? 75.911 -14.659 256.952 1.00 244.07 518 THR B CA 1
ATOM 10763 C C . THR C 1 518 ? 75.561 -15.495 258.171 1.00 243.79 518 THR B C 1
ATOM 10764 O O . THR C 1 518 ? 75.743 -16.717 258.167 1.00 243.75 518 THR B O 1
ATOM 10766 N N . ALA C 1 519 ? 75.056 -14.841 259.215 1.00 243.83 519 ALA B N 1
ATOM 10767 C CA . ALA C 1 519 ? 74.635 -15.507 260.442 1.00 244.01 519 ALA B CA 1
ATOM 10768 C C . ALA C 1 519 ? 75.789 -16.268 261.087 1.00 242.73 519 ALA B C 1
ATOM 10769 O O . ALA C 1 519 ? 76.244 -15.897 262.172 1.00 244.92 519 ALA B O 1
ATOM 10771 N N . GLY C 1 520 ? 76.273 -17.326 260.431 1.00 243.02 520 GLY B N 1
ATOM 10772 C CA . GLY C 1 520 ? 77.329 -18.144 261.024 1.00 242.56 520 GLY B CA 1
ATOM 10773 C C . GLY C 1 520 ? 78.616 -17.347 261.211 1.00 240.95 520 GLY B C 1
ATOM 10774 O O . GLY C 1 520 ? 79.284 -17.459 262.251 1.00 237.78 520 GLY B O 1
ATOM 10775 N N . ILE C 1 521 ? 78.982 -16.542 260.207 1.00 241.95 521 ILE B N 1
ATOM 10776 C CA . ILE C 1 521 ? 80.187 -15.724 260.302 1.00 240.96 521 ILE B CA 1
ATOM 10777 C C . ILE C 1 521 ? 80.131 -14.802 261.511 1.00 237.96 521 ILE B C 1
ATOM 10778 O O . ILE C 1 521 ? 81.143 -14.599 262.192 1.00 235.14 521 ILE B O 1
ATOM 10780 N N . ASP C 1 522 ? 78.948 -14.253 261.808 1.00 241.06 522 ASP B N 1
ATOM 10781 C CA . ASP C 1 522 ? 78.808 -13.343 262.943 1.00 240.57 522 ASP B CA 1
ATOM 10782 C C . ASP C 1 522 ? 78.989 -14.070 264.273 1.00 235.54 522 ASP B C 1
ATOM 10783 O O . ASP C 1 522 ? 79.617 -13.537 265.192 1.00 231.68 522 ASP B O 1
ATOM 10785 N N . GLY C 1 523 ? 78.469 -15.294 264.398 1.00 235.71 523 GLY B N 1
ATOM 10786 C CA . GLY C 1 523 ? 78.628 -16.030 265.652 1.00 232.63 523 GLY B CA 1
ATOM 10787 C C . GLY C 1 523 ? 80.075 -16.471 265.858 1.00 231.25 523 GLY B C 1
ATOM 10788 O O . GLY C 1 523 ? 80.584 -16.467 266.993 1.00 229.31 523 GLY B O 1
ATOM 10789 N N . VAL C 1 524 ? 80.756 -16.857 264.769 1.00 233.06 524 VAL B N 1
ATOM 10790 C CA . VAL C 1 524 ? 82.175 -17.196 264.869 1.00 233.04 524 VAL B CA 1
ATOM 10791 C C . VAL C 1 524 ? 83.005 -15.979 265.257 1.00 227.75 524 VAL B C 1
ATOM 10792 O O . VAL C 1 524 ? 83.868 -16.058 266.143 1.00 227.08 524 VAL B O 1
ATOM 10794 N N . TYR C 1 525 ? 82.763 -14.847 264.592 1.00 227.41 525 TYR B N 1
ATOM 10795 C CA . TYR C 1 525 ? 83.354 -13.586 265.012 1.00 224.23 525 TYR B CA 1
ATOM 10796 C C . TYR C 1 525 ? 83.054 -13.294 266.476 1.00 221.82 525 TYR B C 1
ATOM 10797 O O . TYR C 1 525 ? 83.883 -12.702 267.175 1.00 221.25 525 TYR B O 1
ATOM 10806 N N . ARG C 1 526 ? 81.877 -13.707 266.955 1.00 224.56 526 ARG B N 1
ATOM 10807 C CA . ARG C 1 526 ? 81.452 -13.356 268.304 1.00 220.25 526 ARG B CA 1
ATOM 10808 C C . ARG C 1 526 ? 82.223 -14.135 269.360 1.00 220.93 526 ARG B C 1
ATOM 10809 O O . ARG C 1 526 ? 82.636 -13.568 270.379 1.00 217.14 526 ARG B O 1
ATOM 10817 N N . SER C 1 527 ? 82.410 -15.432 269.151 1.00 222.10 527 SER B N 1
ATOM 10818 C CA . SER C 1 527 ? 83.169 -16.189 270.137 1.00 218.57 527 SER B CA 1
ATOM 10819 C C . SER C 1 527 ? 84.683 -16.060 269.959 1.00 219.17 527 SER B C 1
ATOM 10820 O O . SER C 1 527 ? 85.414 -16.260 270.931 1.00 218.73 527 SER B O 1
ATOM 10823 N N . LEU C 1 528 ? 85.191 -15.664 268.764 1.00 221.87 528 LEU B N 1
ATOM 10824 C CA . LEU C 1 528 ? 86.659 -15.435 268.751 1.00 221.16 528 LEU B CA 1
ATOM 10825 C C . LEU C 1 528 ? 87.079 -14.166 269.468 1.00 220.90 528 LEU B C 1
ATOM 10826 O O . LEU C 1 528 ? 88.253 -13.795 269.324 1.00 221.51 528 LEU B O 1
ATOM 10839 N N . THR C 1 530 ? 85.595 -13.896 272.663 1.00 214.31 530 THR B N 1
ATOM 10840 C CA . THR C 1 530 ? 85.354 -14.537 273.948 1.00 212.56 530 THR B CA 1
ATOM 10841 C C . THR C 1 530 ? 86.081 -15.864 274.110 1.00 214.63 530 THR B C 1
ATOM 10842 O O . THR C 1 530 ? 86.510 -16.186 275.221 1.00 211.75 530 THR B O 1
ATOM 10846 N N . HIS C 1 531 ? 86.198 -16.663 273.041 1.00 218.27 531 HIS B N 1
ATOM 10847 C CA . HIS C 1 531 ? 86.821 -17.996 273.093 1.00 218.84 531 HIS B CA 1
ATOM 10848 C C . HIS C 1 531 ? 88.305 -17.943 272.707 1.00 218.32 531 HIS B C 1
ATOM 10849 O O . HIS C 1 531 ? 88.725 -18.350 271.618 1.00 219.04 531 HIS B O 1
ATOM 10851 N N . VAL C 1 532 ? 89.106 -17.394 273.621 1.00 217.35 532 VAL B N 1
ATOM 10852 C CA . VAL C 1 532 ? 90.561 -17.455 273.526 1.00 215.68 532 VAL B CA 1
ATOM 10853 C C . VAL C 1 532 ? 91.136 -17.737 274.914 1.00 216.00 532 VAL B C 1
ATOM 10854 O O . VAL C 1 532 ? 90.404 -17.816 275.908 1.00 215.62 532 VAL B O 1
ATOM 10856 N N . VAL C 1 533 ? 92.464 -17.877 274.970 1.00 215.46 533 VAL B N 1
ATOM 10857 C CA . VAL C 1 533 ? 93.225 -18.020 276.210 1.00 213.93 533 VAL B CA 1
ATOM 10858 C C . VAL C 1 533 ? 94.705 -18.188 275.881 1.00 213.65 533 VAL B C 1
ATOM 10859 O O . VAL C 1 533 ? 95.050 -18.985 275.003 1.00 215.82 533 VAL B O 1
ATOM 10861 N N . GLU C 1 534 ? 95.583 -17.442 276.558 1.00 213.47 534 GLU B N 1
ATOM 10862 C CA . GLU C 1 534 ? 97.024 -17.688 276.513 1.00 214.25 534 GLU B CA 1
ATOM 10863 C C . GLU C 1 534 ? 97.741 -16.771 277.492 1.00 214.58 534 GLU B C 1
ATOM 10864 O O . GLU C 1 534 ? 98.253 -15.717 277.100 1.00 214.59 534 GLU B O 1
ATOM 10866 N N . GLU C 1 535 ? 97.776 -17.162 278.766 1.00 213.62 535 GLU B N 1
ATOM 10867 C CA . GLU C 1 535 ? 98.277 -16.307 279.834 1.00 215.95 535 GLU B CA 1
ATOM 10868 C C . GLU C 1 535 ? 97.476 -15.008 279.899 1.00 218.27 535 GLU B C 1
ATOM 10869 O O . GLU C 1 535 ? 96.486 -14.846 279.180 1.00 218.94 535 GLU B O 1
ATOM 10871 N N . GLY C 1 536 ? 97.888 -14.076 280.753 1.00 217.90 536 GLY B N 1
ATOM 10872 C CA . GLY C 1 536 ? 97.141 -12.834 280.924 1.00 215.59 536 GLY B CA 1
ATOM 10873 C C . GLY C 1 536 ? 97.678 -11.759 279.989 1.00 216.63 536 GLY B C 1
ATOM 10874 O O . GLY C 1 536 ? 97.749 -10.585 280.354 1.00 214.19 536 GLY B O 1
ATOM 10875 N N . GLU C 1 554 ? 98.161 -10.694 266.933 1.00 253.78 554 GLU B N 1
ATOM 10876 C CA . GLU C 1 554 ? 97.997 -10.518 265.494 1.00 252.36 554 GLU B CA 1
ATOM 10877 C C . GLU C 1 554 ? 98.011 -11.863 264.773 1.00 256.46 554 GLU B C 1
ATOM 10878 O O . GLU C 1 554 ? 97.046 -12.220 264.103 1.00 258.10 554 GLU B O 1
ATOM 10880 N N . ALA C 1 555 ? 99.124 -12.594 264.902 1.00 256.13 555 ALA B N 1
ATOM 10881 C CA . ALA C 1 555 ? 99.182 -13.970 264.410 1.00 258.43 555 ALA B CA 1
ATOM 10882 C C . ALA C 1 555 ? 98.119 -14.853 265.061 1.00 261.38 555 ALA B C 1
ATOM 10883 O O . ALA C 1 555 ? 97.622 -15.795 264.432 1.00 262.86 555 ALA B O 1
ATOM 10885 N N . LEU C 1 556 ? 97.778 -14.577 266.325 1.00 261.08 556 LEU B N 1
ATOM 10886 C CA . LEU C 1 556 ? 96.757 -15.351 267.020 1.00 261.91 556 LEU B CA 1
ATOM 10887 C C . LEU C 1 556 ? 95.440 -15.313 266.260 1.00 263.37 556 LEU B C 1
ATOM 10888 O O . LEU C 1 556 ? 94.772 -16.341 266.092 1.00 265.21 556 LEU B O 1
ATOM 10890 N N . GLN C 1 557 ? 95.039 -14.124 265.807 1.00 262.46 557 GLN B N 1
ATOM 10891 C CA . GLN C 1 557 ? 93.762 -13.990 265.117 1.00 264.77 557 GLN B CA 1
ATOM 10892 C C . GLN C 1 557 ? 93.779 -14.671 263.757 1.00 268.09 557 GLN B C 1
ATOM 10893 O O . GLN C 1 557 ? 92.809 -15.336 263.388 1.00 270.25 557 GLN B O 1
ATOM 10895 N N . SER C 1 558 ? 94.865 -14.518 262.997 1.00 266.99 558 SER B N 1
ATOM 10896 C CA . SER C 1 558 ? 94.970 -15.236 261.731 1.00 268.20 558 SER B CA 1
ATOM 10897 C C . SER C 1 558 ? 94.859 -16.740 261.953 1.00 270.15 558 SER B C 1
ATOM 10898 O O . SER C 1 558 ? 94.102 -17.431 261.258 1.00 272.94 558 SER B O 1
ATOM 10900 N N . TYR C 1 559 ? 95.561 -17.255 262.968 1.00 269.10 559 TYR B N 1
ATOM 10901 C CA . TYR C 1 559 ? 95.530 -18.687 263.249 1.00 270.54 559 TYR B CA 1
ATOM 10902 C C . TYR C 1 559 ? 94.137 -19.148 263.668 1.00 273.10 559 TYR B C 1
ATOM 10903 O O . TYR C 1 559 ? 93.637 -20.164 263.174 1.00 276.24 559 TYR B O 1
ATOM 10905 N N . LEU C 1 560 ? 93.487 -18.410 264.575 1.00 272.39 560 LEU B N 1
ATOM 10906 C CA . LEU C 1 560 ? 92.171 -18.822 265.073 1.00 272.41 560 LEU B CA 1
ATOM 10907 C C . LEU C 1 560 ? 91.083 -18.701 264.006 1.00 273.97 560 LEU B C 1
ATOM 10908 O O . LEU C 1 560 ? 90.184 -19.552 263.926 1.00 275.09 560 LEU B O 1
ATOM 10910 N N . LYS C 1 561 ? 91.156 -17.665 263.165 1.00 275.72 561 LYS B N 1
ATOM 10911 C CA . LYS C 1 561 ? 90.197 -17.521 262.076 1.00 275.98 561 LYS B CA 1
ATOM 10912 C C . LYS C 1 561 ? 90.353 -18.643 261.059 1.00 279.60 561 LYS B C 1
ATOM 10913 O O . LYS C 1 561 ? 89.354 -19.206 260.590 1.00 280.63 561 LYS B O 1
ATOM 10915 N N . GLU C 1 562 ? 91.598 -18.961 260.682 1.00 280.45 562 GLU B N 1
ATOM 10916 C CA . GLU C 1 562 ? 91.828 -20.118 259.818 1.00 287.33 562 GLU B CA 1
ATOM 10917 C C . GLU C 1 562 ? 91.334 -21.410 260.466 1.00 286.31 562 GLU B C 1
ATOM 10918 O O . GLU C 1 562 ? 90.786 -22.283 259.785 1.00 291.25 562 GLU B O 1
ATOM 10920 N N . GLN C 1 563 ? 91.515 -21.549 261.783 1.00 282.82 563 GLN B N 1
ATOM 10921 C CA . GLN C 1 563 ? 91.053 -22.747 262.474 1.00 279.13 563 GLN B CA 1
ATOM 10922 C C . GLN C 1 563 ? 89.536 -22.886 262.379 1.00 279.33 563 GLN B C 1
ATOM 10923 O O . GLN C 1 563 ? 89.017 -23.990 262.179 1.00 278.92 563 GLN B O 1
ATOM 10925 N N . LEU C 1 564 ? 88.805 -21.774 262.509 1.00 279.40 564 LEU B N 1
ATOM 10926 C CA . LEU C 1 564 ? 87.354 -21.839 262.332 1.00 279.32 564 LEU B CA 1
ATOM 10927 C C . LEU C 1 564 ? 86.992 -22.141 260.881 1.00 279.38 564 LEU B C 1
ATOM 10928 O O . LEU C 1 564 ? 86.143 -23.002 260.611 1.00 279.42 564 LEU B O 1
ATOM 10930 N N . ARG C 1 565 ? 87.646 -21.460 259.937 1.00 279.23 565 ARG B N 1
ATOM 10931 C CA . ARG C 1 565 ? 87.405 -21.708 258.519 1.00 278.98 565 ARG B CA 1
ATOM 10932 C C . ARG C 1 565 ? 87.616 -23.171 258.159 1.00 278.79 565 ARG B C 1
ATOM 10933 O O . ARG C 1 565 ? 86.939 -23.699 257.268 1.00 278.10 565 ARG B O 1
ATOM 10935 N N . SER C 1 566 ? 88.544 -23.842 258.839 1.00 279.76 566 SER B N 1
ATOM 10936 C CA . SER C 1 566 ? 88.750 -25.263 258.593 1.00 279.90 566 SER B CA 1
ATOM 10937 C C . SER C 1 566 ? 87.727 -26.112 259.344 1.00 278.91 566 SER B C 1
ATOM 10938 O O . SER C 1 566 ? 87.288 -27.148 258.831 1.00 278.77 566 SER B O 1
ATOM 10940 N N . GLU C 1 567 ? 87.336 -25.700 260.556 1.00 277.02 567 GLU B N 1
ATOM 10941 C CA . GLU C 1 567 ? 86.215 -26.358 261.224 1.00 275.25 567 GLU B CA 1
ATOM 10942 C C . GLU C 1 567 ? 84.957 -26.325 260.364 1.00 274.02 567 GLU B C 1
ATOM 10943 O O . GLU C 1 567 ? 84.058 -27.150 260.561 1.00 271.90 567 GLU B O 1
ATOM 10945 N N . GLY C 1 568 ? 84.886 -25.388 259.416 1.00 274.79 568 GLY B N 1
ATOM 10946 C CA . GLY C 1 568 ? 83.869 -25.391 258.369 1.00 274.45 568 GLY B CA 1
ATOM 10947 C C . GLY C 1 568 ? 84.350 -26.244 257.201 1.00 274.50 568 GLY B C 1
ATOM 10948 O O . GLY C 1 568 ? 84.138 -27.461 257.187 1.00 273.74 568 GLY B O 1
ATOM 10949 N N . ILE C 1 569 ? 85.031 -25.614 256.241 1.00 275.23 569 ILE B N 1
ATOM 10950 C CA . ILE C 1 569 ? 85.613 -26.302 255.096 1.00 278.79 569 ILE B CA 1
ATOM 10951 C C . ILE C 1 569 ? 86.555 -25.379 254.339 1.00 282.64 569 ILE B C 1
ATOM 10952 O O . ILE C 1 569 ? 86.190 -24.252 253.989 1.00 284.13 569 ILE B O 1
ATOM 10954 N N . TYR C 1 570 ? 87.775 -25.850 254.094 1.00 288.22 570 TYR B N 1
ATOM 10955 C CA . TYR C 1 570 ? 88.770 -25.079 253.363 1.00 296.04 570 TYR B CA 1
ATOM 10956 C C . TYR C 1 570 ? 89.534 -25.970 252.393 1.00 302.93 570 TYR B C 1
ATOM 10957 O O . TYR C 1 570 ? 88.933 -26.606 251.520 1.00 306.10 570 TYR B O 1
ATOM 10959 N N . ASP C 1 571 ? 90.860 -26.006 252.531 1.00 302.85 571 ASP B N 1
ATOM 10960 C CA . ASP C 1 571 ? 91.722 -26.907 251.768 1.00 304.54 571 ASP B CA 1
ATOM 10961 C C . ASP C 1 571 ? 91.567 -26.681 250.262 1.00 309.90 571 ASP B C 1
ATOM 10962 O O . ASP C 1 571 ? 91.158 -27.570 249.509 1.00 311.56 571 ASP B O 1
ATOM 10964 N N . LYS C 1 572 ? 91.921 -25.462 249.842 1.00 310.41 572 LYS B N 1
ATOM 10965 C CA . LYS C 1 572 ? 91.850 -25.042 248.447 1.00 312.74 572 LYS B CA 1
ATOM 10966 C C . LYS C 1 572 ? 90.562 -25.526 247.802 1.00 316.59 572 LYS B C 1
ATOM 10967 O O . LYS C 1 572 ? 89.479 -25.028 248.122 1.00 319.33 572 LYS B O 1
ATOM 10969 N N . GLN C 1 573 ? 90.701 -26.512 246.912 1.00 316.59 573 GLN B N 1
ATOM 10970 C CA . GLN C 1 573 ? 89.633 -27.245 246.236 1.00 319.48 573 GLN B CA 1
ATOM 10971 C C . GLN C 1 573 ? 88.236 -27.006 246.795 1.00 324.84 573 GLN B C 1
ATOM 10972 O O . GLN C 1 573 ? 87.442 -26.278 246.190 1.00 330.04 573 GLN B O 1
ATOM 10974 N N . GLN C 1 574 ? 87.943 -27.617 247.948 1.00 328.83 574 GLN B N 1
ATOM 10975 C CA . GLN C 1 574 ? 86.613 -27.552 248.552 1.00 322.45 574 GLN B CA 1
ATOM 10976 C C . GLN C 1 574 ? 86.057 -26.135 248.542 1.00 328.32 574 GLN B C 1
ATOM 10977 O O . GLN C 1 574 ? 84.977 -25.879 247.994 1.00 329.42 574 GLN B O 1
ATOM 10979 N N . TRP C 1 575 ? 86.790 -25.206 249.165 1.00 337.42 575 TRP B N 1
ATOM 10980 C CA . TRP C 1 575 ? 86.394 -23.802 249.189 1.00 338.67 575 TRP B CA 1
ATOM 10981 C C . TRP C 1 575 ? 85.975 -23.323 247.801 1.00 335.47 575 TRP B C 1
ATOM 10982 O O . TRP C 1 575 ? 84.847 -22.854 247.608 1.00 346.76 575 TRP B O 1
ATOM 10984 N N . VAL C 1 576 ? 86.860 -23.487 246.808 1.00 330.25 576 VAL B N 1
ATOM 10985 C CA . VAL C 1 576 ? 86.552 -23.050 245.448 1.00 330.03 576 VAL B CA 1
ATOM 10986 C C . VAL C 1 576 ? 85.219 -23.618 244.972 1.00 329.96 576 VAL B C 1
ATOM 10987 O O . VAL C 1 576 ? 84.408 -22.897 244.377 1.00 327.23 576 VAL B O 1
ATOM 10989 N N . ALA C 1 577 ? 84.974 -24.907 245.234 1.00 330.28 577 ALA B N 1
ATOM 10990 C CA . ALA C 1 577 ? 83.685 -25.520 244.922 1.00 327.20 577 ALA B CA 1
ATOM 10991 C C . ALA C 1 577 ? 82.529 -24.684 245.461 1.00 323.22 577 ALA B C 1
ATOM 10992 O O . ALA C 1 577 ? 81.677 -24.208 244.698 1.00 320.31 577 ALA B O 1
ATOM 10994 N N . ARG C 1 578 ? 82.508 -24.471 246.781 1.00 323.51 578 ARG B N 1
ATOM 10995 C CA . ARG C 1 578 ? 81.442 -23.680 247.386 1.00 319.83 578 ARG B CA 1
ATOM 10996 C C . ARG C 1 578 ? 81.319 -22.316 246.722 1.00 315.89 578 ARG B C 1
ATOM 10997 O O . ARG C 1 578 ? 80.212 -21.774 246.622 1.00 311.06 578 ARG B O 1
ATOM 10999 N N . ALA C 1 579 ? 82.439 -21.761 246.243 1.00 319.86 579 ALA B N 1
ATOM 11000 C CA . ALA C 1 579 ? 82.411 -20.495 245.515 1.00 317.85 579 ALA B CA 1
ATOM 11001 C C . ALA C 1 579 ? 81.464 -20.564 244.320 1.00 314.11 579 ALA B C 1
ATOM 11002 O O . ALA C 1 579 ? 80.550 -19.743 244.187 1.00 311.35 579 ALA B O 1
ATOM 11004 N N . ALA C 1 580 ? 81.691 -21.521 243.413 1.00 315.90 580 ALA B N 1
ATOM 11005 C CA . ALA C 1 580 ? 80.762 -21.730 242.304 1.00 312.82 580 ALA B CA 1
ATOM 11006 C C . ALA C 1 580 ? 79.333 -21.937 242.793 1.00 308.56 580 ALA B C 1
ATOM 11007 O O . ALA C 1 580 ? 78.377 -21.598 242.087 1.00 304.51 580 ALA B O 1
ATOM 11014 N N . THR C 1 582 ? 77.633 -20.437 245.084 1.00 297.72 582 THR B N 1
ATOM 11015 C CA . THR C 1 582 ? 76.944 -19.285 245.665 1.00 289.66 582 THR B CA 1
ATOM 11016 C C . THR C 1 582 ? 75.964 -18.627 244.700 1.00 280.23 582 THR B C 1
ATOM 11017 O O . THR C 1 582 ? 75.269 -19.313 243.947 1.00 280.90 582 THR B O 1
ATOM 11019 N N . PRO C 1 583 ? 75.901 -17.297 244.707 1.00 272.47 583 PRO B N 1
ATOM 11020 C CA . PRO C 1 583 ? 74.882 -16.617 243.919 1.00 268.07 583 PRO B CA 1
ATOM 11021 C C . PRO C 1 583 ? 75.369 -15.314 243.302 1.00 263.95 583 PRO B C 1
ATOM 11022 O O . PRO C 1 583 ? 75.206 -15.105 242.096 1.00 264.96 583 PRO B O 1
ATOM 11024 N N . VAL C 1 584 ? 75.950 -14.434 244.117 1.00 260.21 584 VAL B N 1
ATOM 11025 C CA . VAL C 1 584 ? 76.298 -13.080 243.696 1.00 258.25 584 VAL B CA 1
ATOM 11026 C C . VAL C 1 584 ? 75.027 -12.359 243.272 1.00 256.33 584 VAL B C 1
ATOM 11027 O O . VAL C 1 584 ? 74.709 -12.264 242.081 1.00 255.13 584 VAL B O 1
ATOM 11029 N N . TYR C 1 585 ? 74.366 -11.775 244.266 1.00 255.37 585 TYR B N 1
ATOM 11030 C CA . TYR C 1 585 ? 72.945 -11.456 244.325 1.00 256.01 585 TYR B CA 1
ATOM 11031 C C . TYR C 1 585 ? 72.577 -11.653 245.786 1.00 253.07 585 TYR B C 1
ATOM 11032 O O . TYR C 1 585 ? 71.407 -11.585 246.172 1.00 252.84 585 TYR B O 1
ATOM 11034 N N . GLN C 1 586 ? 73.605 -11.909 246.599 1.00 251.72 586 GLN B N 1
ATOM 11035 C CA . GLN C 1 586 ? 73.538 -11.780 248.049 1.00 250.31 586 GLN B CA 1
ATOM 11036 C C . GLN C 1 586 ? 74.011 -10.407 248.533 1.00 251.63 586 GLN B C 1
ATOM 11037 O O . GLN C 1 586 ? 73.243 -9.674 249.164 1.00 252.90 586 GLN B O 1
ATOM 11039 N N . HIS C 1 587 ? 75.267 -10.044 248.251 1.00 251.62 587 HIS B N 1
ATOM 11040 C CA . HIS C 1 587 ? 75.797 -8.718 248.598 1.00 250.48 587 HIS B CA 1
ATOM 11041 C C . HIS C 1 587 ? 76.623 -8.172 247.432 1.00 252.00 587 HIS B C 1
ATOM 11042 O O . HIS C 1 587 ? 77.748 -8.626 247.205 1.00 253.08 587 HIS B O 1
ATOM 11044 N N . SER C 1 588 ? 76.066 -7.191 246.707 1.00 251.44 588 SER B N 1
ATOM 11045 C CA . SER C 1 588 ? 76.737 -6.487 245.610 1.00 251.25 588 SER B CA 1
ATOM 11046 C C . SER C 1 588 ? 78.188 -6.126 245.919 1.00 253.46 588 SER B C 1
ATOM 11047 O O . SER C 1 588 ? 79.070 -6.214 245.048 1.00 254.97 588 SER B O 1
ATOM 11049 N N . LYS C 1 589 ? 78.440 -5.720 247.164 1.00 253.69 589 LYS B N 1
ATOM 11050 C CA . LYS C 1 589 ? 79.799 -5.412 247.593 1.00 254.71 589 LYS B CA 1
ATOM 11051 C C . LYS C 1 589 ? 80.726 -6.621 247.467 1.00 257.67 589 LYS B C 1
ATOM 11052 O O . LYS C 1 589 ? 81.833 -6.508 246.926 1.00 260.65 589 LYS B O 1
ATOM 11054 N N . PRO C 1 590 ? 80.292 -7.790 247.956 1.00 255.98 590 PRO B N 1
ATOM 11055 C CA . PRO C 1 590 ? 81.143 -8.978 247.891 1.00 255.80 590 PRO B CA 1
ATOM 11056 C C . PRO C 1 590 ? 81.444 -9.364 246.448 1.00 259.46 590 PRO B C 1
ATOM 11057 O O . PRO C 1 590 ? 82.563 -9.791 246.131 1.00 260.54 590 PRO B O 1
ATOM 11059 N N . LEU C 1 591 ? 80.434 -9.290 245.578 1.00 259.11 591 LEU B N 1
ATOM 11060 C CA . LEU C 1 591 ? 80.629 -9.512 244.146 1.00 260.19 591 LEU B CA 1
ATOM 11061 C C . LEU C 1 591 ? 81.714 -8.602 243.572 1.00 263.50 591 LEU B C 1
ATOM 11062 O O . LEU C 1 591 ? 82.646 -9.075 242.907 1.00 267.24 591 LEU B O 1
ATOM 11064 N N . THR C 1 592 ? 81.592 -7.282 243.788 1.00 262.21 592 THR B N 1
ATOM 11065 C CA . THR C 1 592 ? 82.601 -6.371 243.248 1.00 262.25 592 THR B CA 1
ATOM 11066 C C . THR C 1 592 ? 83.979 -6.680 243.821 1.00 265.42 592 THR B C 1
ATOM 11067 O O . THR C 1 592 ? 84.991 -6.581 243.110 1.00 268.12 592 THR B O 1
ATOM 11069 N N . ARG C 1 593 ? 84.031 -7.096 245.090 1.00 264.51 593 ARG B N 1
ATOM 11070 C CA . ARG C 1 593 ? 85.305 -7.451 245.708 1.00 266.55 593 ARG B CA 1
ATOM 11071 C C . ARG C 1 593 ? 85.937 -8.663 245.029 1.00 270.57 593 ARG B C 1
ATOM 11072 O O . ARG C 1 593 ? 87.138 -8.666 244.731 1.00 273.71 593 ARG B O 1
ATOM 11074 N N . LEU C 1 594 ? 85.137 -9.697 244.752 1.00 269.83 594 LEU B N 1
ATOM 11075 C CA . LEU C 1 594 ? 85.685 -10.900 244.121 1.00 272.50 594 LEU B CA 1
ATOM 11076 C C . LEU C 1 594 ? 86.131 -10.620 242.686 1.00 273.94 594 LEU B C 1
ATOM 11077 O O . LEU C 1 594 ? 87.147 -11.162 242.221 1.00 275.57 594 LEU B O 1
ATOM 11079 N N . LEU C 1 595 ? 85.381 -9.774 241.971 1.00 274.42 595 LEU B N 1
ATOM 11080 C CA . LEU C 1 595 ? 85.793 -9.372 240.629 1.00 275.66 595 LEU B CA 1
ATOM 11081 C C . LEU C 1 595 ? 87.148 -8.672 240.661 1.00 275.90 595 LEU B C 1
ATOM 11082 O O . LEU C 1 595 ? 88.035 -8.978 239.854 1.00 276.61 595 LEU B O 1
ATOM 11084 N N . LEU C 1 596 ? 87.325 -7.716 241.585 1.00 276.73 596 LEU B N 1
ATOM 11085 C CA . LEU C 1 596 ? 88.626 -7.055 241.699 1.00 277.24 596 LEU B CA 1
ATOM 11086 C C . LEU C 1 596 ? 89.738 -8.008 242.140 1.00 277.09 596 LEU B C 1
ATOM 11087 O O . LEU C 1 596 ? 90.890 -7.830 241.732 1.00 276.58 596 LEU B O 1
ATOM 11089 N N . LEU C 1 597 ? 89.409 -9.058 242.902 1.00 277.46 597 LEU B N 1
ATOM 11090 C CA . LEU C 1 597 ? 90.425 -9.980 243.409 1.00 276.55 597 LEU B CA 1
ATOM 11091 C C . LEU C 1 597 ? 90.817 -11.038 242.394 1.00 276.01 597 LEU B C 1
ATOM 11092 O O . LEU C 1 597 ? 91.845 -11.705 242.568 1.00 275.00 597 LEU B O 1
ATOM 11094 N N . ALA C 1 598 ? 90.028 -11.193 241.344 1.00 275.71 598 ALA B N 1
ATOM 11095 C CA . ALA C 1 598 ? 90.504 -11.956 240.203 1.00 275.08 598 ALA B CA 1
ATOM 11096 C C . ALA C 1 598 ? 91.151 -11.054 239.166 1.00 275.92 598 ALA B C 1
ATOM 11097 O O . ALA C 1 598 ? 92.108 -11.472 238.509 1.00 275.85 598 ALA B O 1
ATOM 11099 N N . ALA C 1 599 ? 90.665 -9.819 239.023 1.00 276.62 599 ALA B N 1
ATOM 11100 C CA . ALA C 1 599 ? 91.223 -8.861 238.078 1.00 277.44 599 ALA B CA 1
ATOM 11101 C C . ALA C 1 599 ? 92.598 -8.350 238.503 1.00 277.61 599 ALA B C 1
ATOM 11102 O O . ALA C 1 599 ? 93.614 -8.759 237.933 1.00 277.64 599 ALA B O 1
ATOM 11104 N N . SER C 1 600 ? 92.633 -7.444 239.489 1.00 277.03 600 SER B N 1
ATOM 11105 C CA . SER C 1 600 ? 93.854 -6.773 239.940 1.00 277.19 600 SER B CA 1
ATOM 11106 C C . SER C 1 600 ? 95.058 -7.709 240.046 1.00 276.39 600 SER B C 1
ATOM 11107 O O . SER C 1 600 ? 96.193 -7.285 239.806 1.00 275.31 600 SER B O 1
ATOM 11109 N N . GLN C 1 601 ? 94.820 -8.973 240.413 1.00 276.97 601 GLN B N 1
ATOM 11110 C CA . GLN C 1 601 ? 95.893 -9.963 240.495 1.00 277.19 601 GLN B CA 1
ATOM 11111 C C . GLN C 1 601 ? 96.702 -10.051 239.199 1.00 275.59 601 GLN B C 1
ATOM 11112 O O . GLN C 1 601 ? 97.938 -10.053 239.226 1.00 273.74 601 GLN B O 1
ATOM 11114 N N . ASN C 1 602 ? 96.023 -10.143 238.050 1.00 276.14 602 ASN B N 1
ATOM 11115 C CA . ASN C 1 602 ? 96.708 -10.308 236.759 1.00 275.18 602 ASN B CA 1
ATOM 11116 C C . ASN C 1 602 ? 97.540 -9.087 236.343 1.00 273.76 602 ASN B C 1
ATOM 11117 O O . ASN C 1 602 ? 97.993 -9.076 235.189 1.00 273.18 602 ASN B O 1
ATOM 11119 N N . SER C 1 603 ? 97.761 -8.097 237.204 1.00 273.97 603 SER B N 1
ATOM 11120 C CA . SER C 1 603 ? 98.668 -6.992 236.931 1.00 273.50 603 SER B CA 1
ATOM 11121 C C . SER C 1 603 ? 100.087 -7.291 237.394 1.00 271.34 603 SER B C 1
ATOM 11122 O O . SER C 1 603 ? 100.964 -6.428 237.274 1.00 270.69 603 SER B O 1
ATOM 11124 N N . THR C 1 604 ? 100.317 -8.481 237.943 1.00 269.67 604 THR B N 1
ATOM 11125 C CA . THR C 1 604 ? 101.638 -8.963 238.320 1.00 268.16 604 THR B CA 1
ATOM 11126 C C . THR C 1 604 ? 101.983 -10.293 237.674 1.00 266.88 604 THR B C 1
ATOM 11127 O O . THR C 1 604 ? 103.164 -10.568 237.458 1.00 264.58 604 THR B O 1
ATOM 11129 N N . PRO C 1 605 ? 100.989 -11.123 237.369 1.00 267.49 605 PRO B N 1
ATOM 11130 C CA . PRO C 1 605 ? 101.220 -12.384 236.681 1.00 266.34 605 PRO B CA 1
ATOM 11131 C C . PRO C 1 605 ? 101.451 -12.136 235.196 1.00 263.46 605 PRO B C 1
ATOM 11132 O O . PRO C 1 605 ? 101.577 -10.992 234.766 1.00 262.46 605 PRO B O 1
ATOM 11142 N N . GLU D 1 2 ? 52.961 5.661 305.943 1.00 114.04 2 GLU C N 1
ATOM 11143 C CA . GLU D 1 2 ? 51.569 5.729 306.414 1.00 107.20 2 GLU C CA 1
ATOM 11144 C C . GLU D 1 2 ? 50.462 5.497 305.374 1.00 106.23 2 GLU C C 1
ATOM 11145 O O . GLU D 1 2 ? 49.612 4.640 305.611 1.00 101.38 2 GLU C O 1
ATOM 11151 N N . THR D 1 3 ? 50.431 6.196 304.227 1.00 107.92 3 THR C N 1
ATOM 11152 C CA . THR D 1 3 ? 49.476 5.812 303.173 1.00 104.06 3 THR C CA 1
ATOM 11153 C C . THR D 1 3 ? 49.727 4.386 302.702 1.00 104.68 3 THR C C 1
ATOM 11154 O O . THR D 1 3 ? 48.971 3.866 301.875 1.00 99.49 3 THR C O 1
ATOM 11158 N N . LYS D 1 4 ? 50.795 3.770 303.216 1.00 112.31 4 LYS C N 1
ATOM 11159 C CA . LYS D 1 4 ? 51.239 2.402 302.999 1.00 112.24 4 LYS C CA 1
ATOM 11160 C C . LYS D 1 4 ? 50.074 1.419 303.071 1.00 109.69 4 LYS C C 1
ATOM 11161 O O . LYS D 1 4 ? 48.915 1.813 303.251 1.00 102.65 4 LYS C O 1
ATOM 11167 N N . GLU D 1 5 ? 50.382 0.130 302.929 1.00 110.75 5 GLU C N 1
ATOM 11168 C CA . GLU D 1 5 ? 49.378 -0.920 303.050 1.00 108.24 5 GLU C CA 1
ATOM 11169 C C . GLU D 1 5 ? 48.446 -0.675 304.229 1.00 97.99 5 GLU C C 1
ATOM 11170 O O . GLU D 1 5 ? 47.300 -0.270 304.044 1.00 100.42 5 GLU C O 1
ATOM 11176 N N . ILE D 1 6 ? 48.963 -0.814 305.437 1.00 96.84 6 ILE C N 1
ATOM 11177 C CA . ILE D 1 6 ? 48.146 -0.802 306.642 1.00 103.36 6 ILE C CA 1
ATOM 11178 C C . ILE D 1 6 ? 46.780 -1.407 306.353 1.00 101.97 6 ILE C C 1
ATOM 11179 O O . ILE D 1 6 ? 46.502 -2.552 306.722 1.00 105.02 6 ILE C O 1
ATOM 11184 N N . PHE D 1 7 ? 45.918 -0.627 305.701 1.00 97.18 7 PHE C N 1
ATOM 11185 C CA . PHE D 1 7 ? 44.512 -0.963 305.540 1.00 92.15 7 PHE C CA 1
ATOM 11186 C C . PHE D 1 7 ? 44.145 -1.731 304.291 1.00 87.01 7 PHE C C 1
ATOM 11187 O O . PHE D 1 7 ? 44.066 -2.961 304.309 1.00 88.36 7 PHE C O 1
ATOM 11195 N N . ASP D 1 8 ? 43.883 -0.996 303.219 1.00 85.14 8 ASP C N 1
ATOM 11196 C CA . ASP D 1 8 ? 43.236 -1.524 302.026 1.00 84.25 8 ASP C CA 1
ATOM 11197 C C . ASP D 1 8 ? 41.824 -2.022 302.325 1.00 83.17 8 ASP C C 1
ATOM 11198 O O . ASP D 1 8 ? 41.618 -3.201 302.632 1.00 82.50 8 ASP C O 1
ATOM 11203 N N . ALA D 1 9 ? 40.834 -1.152 302.224 1.00 78.51 9 ALA C N 1
ATOM 11204 C CA . ALA D 1 9 ? 39.469 -1.586 302.424 1.00 77.55 9 ALA C CA 1
ATOM 11205 C C . ALA D 1 9 ? 38.714 -1.441 301.122 1.00 85.93 9 ALA C C 1
ATOM 11206 O O . ALA D 1 9 ? 38.839 -0.429 300.425 1.00 87.62 9 ALA C O 1
ATOM 11208 N N . ALA D 1 10 ? 37.865 -2.428 300.849 1.00 87.12 10 ALA C N 1
ATOM 11209 C CA . ALA D 1 10 ? 37.176 -2.552 299.591 1.00 82.09 10 ALA C CA 1
ATOM 11210 C C . ALA D 1 10 ? 35.798 -3.142 299.831 1.00 78.88 10 ALA C C 1
ATOM 11211 O O . ALA D 1 10 ? 35.637 -4.011 300.700 1.00 83.11 10 ALA C O 1
ATOM 11213 N N . PRO D 1 11 ? 34.780 -2.601 299.176 1.00 81.98 11 PRO C N 1
ATOM 11214 C CA . PRO D 1 11 ? 33.438 -3.184 299.231 1.00 87.85 11 PRO C CA 1
ATOM 11215 C C . PRO D 1 11 ? 33.250 -4.217 298.136 1.00 88.79 11 PRO C C 1
ATOM 11216 O O . PRO D 1 11 ? 33.634 -4.020 296.982 1.00 89.66 11 PRO C O 1
ATOM 11220 N N . LEU D 1 12 ? 32.654 -5.343 298.510 1.00 88.32 12 LEU C N 1
ATOM 11221 C CA . LEU D 1 12 ? 32.455 -6.399 297.546 1.00 87.22 12 LEU C CA 1
ATOM 11222 C C . LEU D 1 12 ? 31.094 -7.030 297.735 1.00 88.56 12 LEU C C 1
ATOM 11223 O O . LEU D 1 12 ? 30.682 -7.297 298.860 1.00 87.75 12 LEU C O 1
ATOM 11228 N N . SER D 1 13 ? 30.428 -7.332 296.632 1.00 88.14 13 SER C N 1
ATOM 11229 C CA . SER D 1 13 ? 29.300 -8.217 296.770 1.00 88.18 13 SER C CA 1
ATOM 11230 C C . SER D 1 13 ? 29.825 -9.571 297.217 1.00 86.59 13 SER C C 1
ATOM 11231 O O . SER D 1 13 ? 31.029 -9.817 297.227 1.00 86.03 13 SER C O 1
ATOM 11234 N N . VAL D 1 14 ? 28.904 -10.455 297.601 1.00 88.65 14 VAL C N 1
ATOM 11235 C CA . VAL D 1 14 ? 29.292 -11.795 298.046 1.00 85.13 14 VAL C CA 1
ATOM 11236 C C . VAL D 1 14 ? 30.030 -12.558 296.943 1.00 84.68 14 VAL C C 1
ATOM 11237 O O . VAL D 1 14 ? 30.976 -13.303 297.215 1.00 84.47 14 VAL C O 1
ATOM 11241 N N . SER D 1 15 ? 29.621 -12.371 295.681 1.00 86.18 15 SER C N 1
ATOM 11242 C CA . SER D 1 15 ? 30.200 -13.095 294.553 1.00 82.36 15 SER C CA 1
ATOM 11243 C C . SER D 1 15 ? 31.522 -12.509 294.090 1.00 85.28 15 SER C C 1
ATOM 11244 O O . SER D 1 15 ? 32.362 -13.241 293.569 1.00 88.76 15 SER C O 1
ATOM 11247 N N . GLN D 1 16 ? 31.713 -11.199 294.209 1.00 85.17 16 GLN C N 1
ATOM 11248 C CA . GLN D 1 16 ? 33.024 -10.636 293.927 1.00 82.98 16 GLN C CA 1
ATOM 11249 C C . GLN D 1 16 ? 34.070 -11.184 294.882 1.00 83.92 16 GLN C C 1
ATOM 11250 O O . GLN D 1 16 ? 35.230 -11.371 294.496 1.00 84.51 16 GLN C O 1
ATOM 11256 N N . PHE D 1 17 ? 33.674 -11.421 296.139 1.00 83.77 17 PHE C N 1
ATOM 11257 C CA . PHE D 1 17 ? 34.555 -11.901 297.198 1.00 82.89 17 PHE C CA 1
ATOM 11258 C C . PHE D 1 17 ? 34.784 -13.404 297.109 1.00 83.99 17 PHE C C 1
ATOM 11259 O O . PHE D 1 17 ? 35.921 -13.877 297.188 1.00 82.87 17 PHE C O 1
ATOM 11267 N N . LEU D 1 18 ? 33.710 -14.161 296.941 1.00 83.61 18 LEU C N 1
ATOM 11268 C CA . LEU D 1 18 ? 33.751 -15.609 297.018 1.00 82.37 18 LEU C CA 1
ATOM 11269 C C . LEU D 1 18 ? 34.035 -16.285 295.681 1.00 84.14 18 LEU C C 1
ATOM 11270 O O . LEU D 1 18 ? 34.468 -17.439 295.669 1.00 85.16 18 LEU C O 1
ATOM 11275 N N . SER D 1 19 ? 33.742 -15.649 294.551 1.00 82.36 19 SER C N 1
ATOM 11276 C CA . SER D 1 19 ? 33.926 -16.310 293.269 1.00 87.33 19 SER C CA 1
ATOM 11277 C C . SER D 1 19 ? 35.140 -15.793 292.506 1.00 93.88 19 SER C C 1
ATOM 11278 O O . SER D 1 19 ? 35.255 -16.046 291.300 1.00 97.86 19 SER C O 1
ATOM 11281 N N . GLU D 1 20 ? 36.068 -15.129 293.188 1.00 92.11 20 GLU C N 1
ATOM 11282 C CA . GLU D 1 20 ? 37.333 -14.748 292.570 1.00 92.86 20 GLU C CA 1
ATOM 11283 C C . GLU D 1 20 ? 38.052 -15.945 291.974 1.00 91.44 20 GLU C C 1
ATOM 11284 O O . GLU D 1 20 ? 37.973 -17.051 292.499 1.00 95.54 20 GLU C O 1
ATOM 11290 N N . THR D 1 21 ? 38.721 -15.726 290.847 1.00 91.41 21 THR C N 1
ATOM 11291 C CA . THR D 1 21 ? 39.274 -16.824 290.064 1.00 95.23 21 THR C CA 1
ATOM 11292 C C . THR D 1 21 ? 40.561 -17.414 290.618 1.00 95.22 21 THR C C 1
ATOM 11293 O O . THR D 1 21 ? 41.034 -18.401 290.053 1.00 101.48 21 THR C O 1
ATOM 11297 N N . GLY D 1 22 ? 41.146 -16.877 291.679 1.00 90.20 22 GLY C N 1
ATOM 11298 C CA . GLY D 1 22 ? 42.379 -17.471 292.164 1.00 88.83 22 GLY C CA 1
ATOM 11299 C C . GLY D 1 22 ? 42.437 -17.728 293.651 1.00 90.20 22 GLY C C 1
ATOM 11300 O O . GLY D 1 22 ? 43.338 -18.407 294.141 1.00 92.46 22 GLY C O 1
ATOM 11301 N N . GLN D 1 23 ? 41.430 -17.255 294.363 1.00 94.10 23 GLN C N 1
ATOM 11302 C CA . GLN D 1 23 ? 41.510 -16.985 295.789 1.00 89.96 23 GLN C CA 1
ATOM 11303 C C . GLN D 1 23 ? 41.185 -18.202 296.620 1.00 90.79 23 GLN C C 1
ATOM 11304 O O . GLN D 1 23 ? 40.493 -19.118 296.181 1.00 94.03 23 GLN C O 1
ATOM 11310 N N . GLY D 1 24 ? 41.723 -18.203 297.834 1.00 89.00 24 GLY C N 1
ATOM 11311 C CA . GLY D 1 24 ? 41.403 -19.197 298.839 1.00 89.55 24 GLY C CA 1
ATOM 11312 C C . GLY D 1 24 ? 41.304 -18.610 300.237 1.00 87.37 24 GLY C C 1
ATOM 11313 O O . GLY D 1 24 ? 42.227 -17.915 300.677 1.00 88.63 24 GLY C O 1
ATOM 11314 N N . LEU D 1 25 ? 40.191 -18.845 300.933 1.00 82.66 25 LEU C N 1
ATOM 11315 C CA . LEU D 1 25 ? 39.990 -18.286 302.259 1.00 83.13 25 LEU C CA 1
ATOM 11316 C C . LEU D 1 25 ? 40.441 -19.304 303.293 1.00 88.43 25 LEU C C 1
ATOM 11317 O O . LEU D 1 25 ? 40.050 -20.469 303.209 1.00 92.43 25 LEU C O 1
ATOM 11322 N N . TYR D 1 26 ? 41.268 -18.868 304.258 1.00 91.25 26 TYR C N 1
ATOM 11323 C CA . TYR D 1 26 ? 41.999 -19.769 305.159 1.00 95.47 26 TYR C CA 1
ATOM 11324 C C . TYR D 1 26 ? 41.782 -19.427 306.635 1.00 96.84 26 TYR C C 1
ATOM 11325 O O . TYR D 1 26 ? 42.156 -18.338 307.085 1.00 96.05 26 TYR C O 1
ATOM 11334 N N . ILE D 1 27 ? 41.304 -20.398 307.413 1.00 102.32 27 ILE C N 1
ATOM 11335 C CA . ILE D 1 27 ? 40.993 -20.195 308.824 1.00 100.36 27 ILE C CA 1
ATOM 11336 C C . ILE D 1 27 ? 42.272 -20.444 309.621 1.00 101.57 27 ILE C C 1
ATOM 11337 O O . ILE D 1 27 ? 42.755 -21.591 309.646 1.00 102.31 27 ILE C O 1
ATOM 11342 N N . PRO D 1 28 ? 42.804 -19.438 310.306 1.00 101.67 28 PRO C N 1
ATOM 11343 C CA . PRO D 1 28 ? 44.169 -19.524 310.851 1.00 98.59 28 PRO C CA 1
ATOM 11344 C C . PRO D 1 28 ? 44.267 -20.526 311.981 1.00 97.45 28 PRO C C 1
ATOM 11345 O O . PRO D 1 28 ? 43.236 -21.001 312.482 1.00 99.06 28 PRO C O 1
ATOM 11349 N N . PRO D 1 29 ? 45.486 -20.903 312.377 1.00 96.41 29 PRO C N 1
ATOM 11350 C CA . PRO D 1 29 ? 45.633 -21.851 313.487 1.00 97.99 29 PRO C CA 1
ATOM 11351 C C . PRO D 1 29 ? 45.078 -21.369 314.839 1.00 97.56 29 PRO C C 1
ATOM 11352 O O . PRO D 1 29 ? 44.834 -22.208 315.710 1.00 104.19 29 PRO C O 1
ATOM 11356 N N . TYR D 1 30 ? 44.905 -20.064 315.078 1.00 97.46 30 TYR C N 1
ATOM 11357 C CA . TYR D 1 30 ? 44.380 -19.614 316.367 1.00 94.56 30 TYR C CA 1
ATOM 11358 C C . TYR D 1 30 ? 42.866 -19.412 316.400 1.00 95.06 30 TYR C C 1
ATOM 11359 O O . TYR D 1 30 ? 42.307 -19.346 317.492 1.00 96.30 30 TYR C O 1
ATOM 11368 N N . GLN D 1 31 ? 42.187 -19.248 315.265 1.00 96.56 31 GLN C N 1
ATOM 11369 C CA . GLN D 1 31 ? 40.729 -19.126 315.290 1.00 98.97 31 GLN C CA 1
ATOM 11370 C C . GLN D 1 31 ? 40.057 -20.440 315.694 1.00 103.22 31 GLN C C 1
ATOM 11371 O O . GLN D 1 31 ? 40.516 -21.532 315.356 1.00 102.63 31 GLN C O 1
ATOM 11377 N N . ARG D 1 32 ? 38.925 -20.322 316.385 1.00 103.87 32 ARG C N 1
ATOM 11378 C CA . ARG D 1 32 ? 38.264 -21.478 316.973 1.00 104.26 32 ARG C CA 1
ATOM 11379 C C . ARG D 1 32 ? 37.318 -22.133 315.975 1.00 100.94 32 ARG C C 1
ATOM 11380 O O . ARG D 1 32 ? 37.274 -21.765 314.799 1.00 102.43 32 ARG C O 1
ATOM 11388 N N . ALA D 1 33 ? 36.554 -23.124 316.438 1.00 96.96 33 ALA C N 1
ATOM 11389 C CA . ALA D 1 33 ? 35.648 -23.830 315.551 1.00 94.48 33 ALA C CA 1
ATOM 11390 C C . ALA D 1 33 ? 34.384 -23.009 315.396 1.00 95.46 33 ALA C C 1
ATOM 11391 O O . ALA D 1 33 ? 34.265 -21.910 315.938 1.00 98.52 33 ALA C O 1
ATOM 11393 N N . TYR D 1 34 ? 33.419 -23.551 314.666 1.00 91.89 34 TYR C N 1
ATOM 11394 C CA . TYR D 1 34 ? 32.390 -22.698 314.088 1.00 95.04 34 TYR C CA 1
ATOM 11395 C C . TYR D 1 34 ? 31.583 -21.952 315.150 1.00 95.74 34 TYR C C 1
ATOM 11396 O O . TYR D 1 34 ? 31.796 -20.749 315.335 1.00 97.44 34 TYR C O 1
ATOM 11405 N N . SER D 1 35 ? 30.665 -22.638 315.840 1.00 96.79 35 SER C N 1
ATOM 11406 C CA . SER D 1 35 ? 30.045 -22.172 317.090 1.00 95.40 35 SER C CA 1
ATOM 11407 C C . SER D 1 35 ? 29.118 -20.954 316.933 1.00 95.60 35 SER C C 1
ATOM 11408 O O . SER D 1 35 ? 29.050 -20.112 317.827 1.00 96.22 35 SER C O 1
ATOM 11411 N N . TRP D 1 36 ? 28.400 -20.814 315.821 1.00 96.42 36 TRP C N 1
ATOM 11412 C CA . TRP D 1 36 ? 27.308 -19.847 315.754 1.00 98.61 36 TRP C CA 1
ATOM 11413 C C . TRP D 1 36 ? 25.995 -20.516 316.168 1.00 101.61 36 TRP C C 1
ATOM 11414 O O . TRP D 1 36 ? 25.845 -21.738 316.090 1.00 101.19 36 TRP C O 1
ATOM 11425 N N . GLU D 1 37 ? 25.032 -19.687 316.583 1.00 106.21 37 GLU C N 1
ATOM 11426 C CA . GLU D 1 37 ? 23.814 -20.106 317.281 1.00 108.35 37 GLU C CA 1
ATOM 11427 C C . GLU D 1 37 ? 22.564 -19.794 316.453 1.00 108.62 37 GLU C C 1
ATOM 11428 O O . GLU D 1 37 ? 22.416 -18.679 315.939 1.00 107.88 37 GLU C O 1
ATOM 11434 N N . LEU D 1 38 ? 21.641 -20.761 316.372 1.00 108.87 38 LEU C N 1
ATOM 11435 C CA . LEU D 1 38 ? 20.543 -20.676 315.406 1.00 107.46 38 LEU C CA 1
ATOM 11436 C C . LEU D 1 38 ? 19.831 -19.327 315.373 1.00 108.09 38 LEU C C 1
ATOM 11437 O O . LEU D 1 38 ? 19.402 -18.920 314.283 1.00 110.86 38 LEU C O 1
ATOM 11442 N N . PRO D 1 39 ? 19.626 -18.619 316.489 1.00 110.94 39 PRO C N 1
ATOM 11443 C CA . PRO D 1 39 ? 19.143 -17.228 316.398 1.00 112.08 39 PRO C CA 1
ATOM 11444 C C . PRO D 1 39 ? 20.034 -16.307 315.584 1.00 110.01 39 PRO C C 1
ATOM 11445 O O . PRO D 1 39 ? 19.506 -15.441 314.883 1.00 108.04 39 PRO C O 1
ATOM 11449 N N . LYS D 1 40 ? 21.365 -16.417 315.702 1.00 109.34 40 LYS C N 1
ATOM 11450 C CA . LYS D 1 40 ? 22.256 -15.509 314.973 1.00 107.26 40 LYS C CA 1
ATOM 11451 C C . LYS D 1 40 ? 22.172 -15.734 313.465 1.00 106.93 40 LYS C C 1
ATOM 11452 O O . LYS D 1 40 ? 22.213 -14.774 312.681 1.00 105.22 40 LYS C O 1
ATOM 11458 N N . ILE D 1 41 ? 22.037 -16.999 313.041 1.00 109.17 41 ILE C N 1
ATOM 11459 C CA . ILE D 1 41 ? 21.854 -17.326 311.628 1.00 103.89 41 ILE C CA 1
ATOM 11460 C C . ILE D 1 41 ? 20.481 -16.896 311.146 1.00 102.61 41 ILE C C 1
ATOM 11461 O O . ILE D 1 41 ? 20.341 -16.380 310.033 1.00 102.22 41 ILE C O 1
ATOM 11466 N N . ARG D 1 42 ? 19.441 -17.138 311.948 1.00 109.97 42 ARG C N 1
ATOM 11467 C CA . ARG D 1 42 ? 18.133 -16.559 311.649 1.00 113.14 42 ARG C CA 1
ATOM 11468 C C . ARG D 1 42 ? 18.266 -15.071 311.368 1.00 111.92 42 ARG C C 1
ATOM 11469 O O . ARG D 1 42 ? 17.733 -14.570 310.377 1.00 110.69 42 ARG C O 1
ATOM 11477 N N . ARG D 1 43 ? 18.948 -14.344 312.265 1.00 114.08 43 ARG C N 1
ATOM 11478 C CA . ARG D 1 43 ? 19.159 -12.908 312.087 1.00 112.83 43 ARG C CA 1
ATOM 11479 C C . ARG D 1 43 ? 19.841 -12.613 310.758 1.00 112.56 43 ARG C C 1
ATOM 11480 O O . ARG D 1 43 ? 19.436 -11.699 310.034 1.00 114.58 43 ARG C O 1
ATOM 11488 N N . LEU D 1 44 ? 20.884 -13.376 310.418 1.00 110.68 44 LEU C N 1
ATOM 11489 C CA . LEU D 1 44 ? 21.620 -13.090 309.184 1.00 109.37 44 LEU C CA 1
ATOM 11490 C C . LEU D 1 44 ? 20.765 -13.360 307.945 1.00 105.56 44 LEU C C 1
ATOM 11491 O O . LEU D 1 44 ? 20.727 -12.543 307.008 1.00 109.02 44 LEU C O 1
ATOM 11496 N N . LEU D 1 45 ? 20.082 -14.507 307.919 1.00 102.12 45 LEU C N 1
ATOM 11497 C CA . LEU D 1 45 ? 19.201 -14.824 306.802 1.00 101.79 45 LEU C CA 1
ATOM 11498 C C . LEU D 1 45 ? 18.074 -13.812 306.681 1.00 102.60 45 LEU C C 1
ATOM 11499 O O . LEU D 1 45 ? 17.725 -13.385 305.582 1.00 102.30 45 LEU C O 1
ATOM 11504 N N . SER D 1 46 ? 17.493 -13.408 307.799 1.00 106.06 46 SER C N 1
ATOM 11505 C CA . SER D 1 46 ? 16.407 -12.445 307.751 1.00 106.36 46 SER C CA 1
ATOM 11506 C C . SER D 1 46 ? 16.906 -11.074 307.325 1.00 109.02 46 SER C C 1
ATOM 11507 O O . SER D 1 46 ? 16.129 -10.282 306.788 1.00 109.56 46 SER C O 1
ATOM 11510 N N . ASP D 1 47 ? 18.183 -10.757 307.587 1.00 110.47 47 ASP C N 1
ATOM 11511 C CA . ASP D 1 47 ? 18.741 -9.479 307.141 1.00 110.83 47 ASP C CA 1
ATOM 11512 C C . ASP D 1 47 ? 18.980 -9.456 305.633 1.00 109.20 47 ASP C C 1
ATOM 11513 O O . ASP D 1 47 ? 18.674 -8.460 304.960 1.00 112.70 47 ASP C O 1
ATOM 11518 N N . VAL D 1 48 ? 19.513 -10.540 305.070 1.00 109.67 48 VAL C N 1
ATOM 11519 C CA . VAL D 1 48 ? 19.574 -10.555 303.608 1.00 107.74 48 VAL C CA 1
ATOM 11520 C C . VAL D 1 48 ? 18.158 -10.602 303.023 1.00 107.82 48 VAL C C 1
ATOM 11521 O O . VAL D 1 48 ? 17.899 -10.056 301.940 1.00 106.59 48 VAL C O 1
ATOM 11525 N N . ALA D 1 49 ? 17.213 -11.207 303.740 1.00 108.07 49 ALA C N 1
ATOM 11526 C CA . ALA D 1 49 ? 15.823 -11.140 303.319 1.00 106.28 49 ALA C CA 1
ATOM 11527 C C . ALA D 1 49 ? 15.321 -9.704 303.329 1.00 106.82 49 ALA C C 1
ATOM 11528 O O . ALA D 1 49 ? 14.583 -9.297 302.433 1.00 107.44 49 ALA C O 1
ATOM 11530 N N . HIS D 1 50 ? 15.699 -8.926 304.345 1.00 111.05 50 HIS C N 1
ATOM 11531 C CA . HIS D 1 50 ? 15.323 -7.513 304.381 1.00 112.57 50 HIS C CA 1
ATOM 11532 C C . HIS D 1 50 ? 15.882 -6.804 303.160 1.00 108.95 50 HIS C C 1
ATOM 11533 O O . HIS D 1 50 ? 15.217 -5.953 302.566 1.00 111.86 50 HIS C O 1
ATOM 11540 N N . GLY D 1 51 ? 17.094 -7.162 302.754 1.00 110.07 51 GLY C N 1
ATOM 11541 C CA . GLY D 1 51 ? 17.645 -6.544 301.559 1.00 111.40 51 GLY C CA 1
ATOM 11542 C C . GLY D 1 51 ? 16.812 -6.819 300.325 1.00 112.22 51 GLY C C 1
ATOM 11543 O O . GLY D 1 51 ? 16.319 -5.893 299.659 1.00 110.45 51 GLY C O 1
ATOM 11544 N N . LEU D 1 52 ? 16.607 -8.110 300.065 1.00 109.63 52 LEU C N 1
ATOM 11545 C CA . LEU D 1 52 ? 15.742 -8.525 298.973 1.00 103.97 52 LEU C CA 1
ATOM 11546 C C . LEU D 1 52 ? 14.425 -7.774 299.034 1.00 104.63 52 LEU C C 1
ATOM 11547 O O . LEU D 1 52 ? 13.986 -7.174 298.050 1.00 107.70 52 LEU C O 1
ATOM 11552 N N . ASP D 1 53 ? 13.814 -7.755 300.213 1.00 106.67 53 ASP C N 1
ATOM 11553 C CA . ASP D 1 53 ? 12.492 -7.168 300.403 1.00 110.55 53 ASP C CA 1
ATOM 11554 C C . ASP D 1 53 ? 12.476 -5.683 300.055 1.00 111.24 53 ASP C C 1
ATOM 11555 O O . ASP D 1 53 ? 11.726 -5.243 299.178 1.00 109.51 53 ASP C O 1
ATOM 11560 N N . GLN D 1 54 ? 13.295 -4.884 300.751 1.00 112.26 54 GLN C N 1
ATOM 11561 C CA . GLN D 1 54 ? 13.314 -3.433 300.558 1.00 114.90 54 GLN C CA 1
ATOM 11562 C C . GLN D 1 54 ? 13.767 -3.021 299.177 1.00 115.03 54 GLN C C 1
ATOM 11563 O O . GLN D 1 54 ? 13.547 -1.865 298.798 1.00 115.72 54 GLN C O 1
ATOM 11569 N N . LEU D 1 55 ? 14.340 -3.948 298.404 1.00 116.93 55 LEU C N 1
ATOM 11570 C CA . LEU D 1 55 ? 14.824 -3.602 297.073 1.00 114.66 55 LEU C CA 1
ATOM 11571 C C . LEU D 1 55 ? 13.681 -3.198 296.149 1.00 116.79 55 LEU C C 1
ATOM 11572 O O . LEU D 1 55 ? 13.847 -2.318 295.291 1.00 121.19 55 LEU C O 1
ATOM 11577 N N . ALA D 1 56 ? 12.521 -3.848 296.288 1.00 114.76 56 ALA C N 1
ATOM 11578 C CA . ALA D 1 56 ? 11.457 -3.673 295.307 1.00 115.06 56 ALA C CA 1
ATOM 11579 C C . ALA D 1 56 ? 10.985 -2.222 295.224 1.00 118.50 56 ALA C C 1
ATOM 11580 O O . ALA D 1 56 ? 10.696 -1.727 294.130 1.00 117.65 56 ALA C O 1
ATOM 11582 N N . GLU D 1 57 ? 10.956 -1.502 296.347 1.00 121.38 57 GLU C N 1
ATOM 11583 C CA . GLU D 1 57 ? 10.467 -0.125 296.315 1.00 121.47 57 GLU C CA 1
ATOM 11584 C C . GLU D 1 57 ? 11.543 0.933 296.463 1.00 125.21 57 GLU C C 1
ATOM 11585 O O . GLU D 1 57 ? 11.415 1.998 295.868 1.00 131.28 57 GLU C O 1
ATOM 11591 N N . PHE D 1 58 ? 12.567 0.738 297.288 1.00 128.86 58 PHE C N 1
ATOM 11592 C CA . PHE D 1 58 ? 13.713 1.647 297.252 1.00 130.08 58 PHE C CA 1
ATOM 11593 C C . PHE D 1 58 ? 14.785 1.042 296.346 1.00 123.94 58 PHE C C 1
ATOM 11594 O O . PHE D 1 58 ? 15.453 0.070 296.707 1.00 120.37 58 PHE C O 1
ATOM 11602 N N . GLU D 1 59 ? 14.939 1.641 295.167 1.00 123.72 59 GLU C N 1
ATOM 11603 C CA . GLU D 1 59 ? 15.737 1.060 294.095 1.00 125.74 59 GLU C CA 1
ATOM 11604 C C . GLU D 1 59 ? 17.156 0.758 294.538 1.00 127.37 59 GLU C C 1
ATOM 11605 O O . GLU D 1 59 ? 17.739 -0.252 294.131 1.00 130.13 59 GLU C O 1
ATOM 11611 N N . ASP D 1 60 ? 17.725 1.605 295.389 1.00 126.32 60 ASP C N 1
ATOM 11612 C CA . ASP D 1 60 ? 19.054 1.341 295.914 1.00 124.04 60 ASP C CA 1
ATOM 11613 C C . ASP D 1 60 ? 18.915 0.287 296.999 1.00 124.32 60 ASP C C 1
ATOM 11614 O O . ASP D 1 60 ? 18.557 -0.861 296.712 1.00 122.60 60 ASP C O 1
ATOM 11619 N N . SER D 1 61 ? 19.153 0.698 298.248 1.00 122.87 61 SER C N 1
ATOM 11620 C CA . SER D 1 61 ? 19.080 -0.149 299.430 1.00 118.44 61 SER C CA 1
ATOM 11621 C C . SER D 1 61 ? 19.948 -1.380 299.276 1.00 118.07 61 SER C C 1
ATOM 11622 O O . SER D 1 61 ? 19.589 -2.334 298.580 1.00 119.72 61 SER C O 1
ATOM 11625 N N . ILE D 1 62 ? 21.102 -1.373 299.902 1.00 112.18 62 ILE C N 1
ATOM 11626 C CA . ILE D 1 62 ? 21.988 -2.507 299.796 1.00 109.08 62 ILE C CA 1
ATOM 11627 C C . ILE D 1 62 ? 22.118 -3.099 301.185 1.00 106.18 62 ILE C C 1
ATOM 11628 O O . ILE D 1 62 ? 22.120 -2.366 302.177 1.00 108.34 62 ILE C O 1
ATOM 11633 N N . CYS D 1 63 ? 22.123 -4.428 301.254 1.00 103.70 63 CYS C N 1
ATOM 11634 C CA . CYS D 1 63 ? 22.322 -5.167 302.487 1.00 102.59 63 CYS C CA 1
ATOM 11635 C C . CYS D 1 63 ? 23.799 -5.169 302.843 1.00 98.26 63 CYS C C 1
ATOM 11636 O O . CYS D 1 63 ? 24.643 -4.619 302.133 1.00 96.41 63 CYS C O 1
ATOM 11639 N N . PHE D 1 64 ? 24.118 -5.759 303.989 1.00 99.71 64 PHE C N 1
ATOM 11640 C CA . PHE D 1 64 ? 25.432 -5.515 304.554 1.00 95.13 64 PHE C CA 1
ATOM 11641 C C . PHE D 1 64 ? 25.747 -6.630 305.553 1.00 89.00 64 PHE C C 1
ATOM 11642 O O . PHE D 1 64 ? 25.279 -6.593 306.686 1.00 90.91 64 PHE C O 1
ATOM 11650 N N . LEU D 1 65 ? 26.457 -7.652 305.097 1.00 84.45 65 LEU C N 1
ATOM 11651 C CA . LEU D 1 65 ? 26.833 -8.698 306.037 1.00 85.80 65 LEU C CA 1
ATOM 11652 C C . LEU D 1 65 ? 28.146 -8.373 306.729 1.00 89.50 65 LEU C C 1
ATOM 11653 O O . LEU D 1 65 ? 28.989 -9.242 306.909 1.00 92.67 65 LEU C O 1
ATOM 11658 N N . GLY D 1 66 ? 28.269 -7.136 307.208 1.00 89.80 66 GLY C N 1
ATOM 11659 C CA . GLY D 1 66 ? 29.401 -6.679 308.001 1.00 93.31 66 GLY C CA 1
ATOM 11660 C C . GLY D 1 66 ? 30.709 -6.573 307.237 1.00 88.59 66 GLY C C 1
ATOM 11661 O O . GLY D 1 66 ? 30.742 -6.213 306.059 1.00 87.95 66 GLY C O 1
ATOM 11662 N N . THR D 1 67 ? 31.812 -6.810 307.959 1.00 91.15 67 THR C N 1
ATOM 11663 C CA . THR D 1 67 ? 33.167 -6.700 307.428 1.00 89.16 67 THR C CA 1
ATOM 11664 C C . THR D 1 67 ? 33.910 -7.979 307.770 1.00 91.00 67 THR C C 1
ATOM 11665 O O . THR D 1 67 ? 33.441 -8.783 308.577 1.00 97.22 67 THR C O 1
ATOM 11669 N N . VAL D 1 68 ? 35.033 -8.194 307.087 1.00 85.05 68 VAL C N 1
ATOM 11670 C CA . VAL D 1 68 ? 36.018 -9.205 307.444 1.00 83.27 68 VAL C CA 1
ATOM 11671 C C . VAL D 1 68 ? 37.394 -8.586 307.298 1.00 84.64 68 VAL C C 1
ATOM 11672 O O . VAL D 1 68 ? 37.658 -7.843 306.346 1.00 82.82 68 VAL C O 1
ATOM 11676 N N . ILE D 1 69 ? 38.245 -8.859 308.287 1.00 88.31 69 ILE C N 1
ATOM 11677 C CA . ILE D 1 69 ? 39.656 -8.494 308.302 1.00 85.09 69 ILE C CA 1
ATOM 11678 C C . ILE D 1 69 ? 40.445 -9.700 307.841 1.00 85.29 69 ILE C C 1
ATOM 11679 O O . ILE D 1 69 ? 40.339 -10.776 308.440 1.00 83.60 69 ILE C O 1
ATOM 11684 N N . ALA D 1 70 ? 41.288 -9.519 306.832 1.00 83.38 70 ALA C N 1
ATOM 11685 C CA . ALA D 1 70 ? 42.036 -10.630 306.281 1.00 82.45 70 ALA C CA 1
ATOM 11686 C C . ALA D 1 70 ? 43.480 -10.209 306.115 1.00 83.08 70 ALA C C 1
ATOM 11687 O O . ALA D 1 70 ? 43.793 -9.022 306.075 1.00 84.61 70 ALA C O 1
ATOM 11689 N N . LEU D 1 71 ? 44.359 -11.201 306.051 1.00 86.96 71 LEU C N 1
ATOM 11690 C CA . LEU D 1 71 ? 45.789 -10.961 305.943 1.00 95.23 71 LEU C CA 1
ATOM 11691 C C . LEU D 1 71 ? 46.282 -11.587 304.659 1.00 92.87 71 LEU C C 1
ATOM 11692 O O . LEU D 1 71 ? 46.298 -12.817 304.528 1.00 90.18 71 LEU C O 1
ATOM 11697 N N . ARG D 1 72 ? 46.751 -10.735 303.758 1.00 92.76 72 ARG C N 1
ATOM 11698 C CA . ARG D 1 72 ? 47.226 -11.178 302.463 1.00 97.26 72 ARG C CA 1
ATOM 11699 C C . ARG D 1 72 ? 48.551 -11.920 302.579 1.00 96.09 72 ARG C C 1
ATOM 11700 O O . ARG D 1 72 ? 49.625 -11.319 302.535 1.00 96.60 72 ARG C O 1
ATOM 11708 N N . ASP D 1 73 ? 48.477 -13.225 302.799 1.00 97.86 73 ASP C N 1
ATOM 11709 C CA . ASP D 1 73 ? 49.673 -14.042 302.923 1.00 99.70 73 ASP C CA 1
ATOM 11710 C C . ASP D 1 73 ? 50.225 -14.333 301.539 1.00 105.42 73 ASP C C 1
ATOM 11711 O O . ASP D 1 73 ? 49.649 -15.122 300.782 1.00 105.30 73 ASP C O 1
ATOM 11716 N N . ILE D 1 74 ? 51.332 -13.703 301.187 1.00 109.44 74 ILE C N 1
ATOM 11717 C CA . ILE D 1 74 ? 51.909 -14.015 299.893 1.00 110.99 74 ILE C CA 1
ATOM 11718 C C . ILE D 1 74 ? 52.759 -15.271 299.987 1.00 113.04 74 ILE C C 1
ATOM 11719 O O . ILE D 1 74 ? 52.585 -16.222 299.216 1.00 115.18 74 ILE C O 1
ATOM 11724 N N . ASN D 1 75 ? 53.580 -15.350 301.019 1.00 110.61 75 ASN C N 1
ATOM 11725 C CA . ASN D 1 75 ? 54.583 -16.386 301.163 1.00 113.60 75 ASN C CA 1
ATOM 11726 C C . ASN D 1 75 ? 54.045 -17.648 301.804 1.00 113.12 75 ASN C C 1
ATOM 11727 O O . ASN D 1 75 ? 54.836 -18.488 302.255 1.00 115.73 75 ASN C O 1
ATOM 11732 N N . TYR D 1 76 ? 52.728 -17.761 301.924 1.00 109.96 76 TYR C N 1
ATOM 11733 C CA . TYR D 1 76 ? 52.067 -18.971 302.389 1.00 109.36 76 TYR C CA 1
ATOM 11734 C C . TYR D 1 76 ? 52.616 -19.411 303.731 1.00 110.36 76 TYR C C 1
ATOM 11735 O O . TYR D 1 76 ? 52.530 -20.579 304.110 1.00 112.11 76 TYR C O 1
ATOM 11744 N N . THR D 1 77 ? 53.175 -18.452 304.453 1.00 109.88 77 THR C N 1
ATOM 11745 C CA . THR D 1 77 ? 53.713 -18.713 305.765 1.00 111.73 77 THR C CA 1
ATOM 11746 C C . THR D 1 77 ? 52.616 -19.042 306.764 1.00 113.15 77 THR C C 1
ATOM 11747 O O . THR D 1 77 ? 52.921 -19.349 307.918 1.00 120.10 77 THR C O 1
ATOM 11751 N N . THR D 1 78 ? 51.358 -18.943 306.353 1.00 108.00 78 THR C N 1
ATOM 11752 C CA . THR D 1 78 ? 50.210 -19.269 307.175 1.00 105.89 78 THR C CA 1
ATOM 11753 C C . THR D 1 78 ? 49.654 -20.648 306.890 1.00 108.92 78 THR C C 1
ATOM 11754 O O . THR D 1 78 ? 49.184 -21.315 307.807 1.00 110.84 78 THR C O 1
ATOM 11758 N N . VAL D 1 79 ? 49.695 -21.098 305.641 1.00 111.95 79 VAL C N 1
ATOM 11759 C CA . VAL D 1 79 ? 48.930 -22.283 305.275 1.00 113.34 79 VAL C CA 1
ATOM 11760 C C . VAL D 1 79 ? 49.448 -23.482 306.063 1.00 113.66 79 VAL C C 1
ATOM 11761 O O . VAL D 1 79 ? 50.636 -23.821 306.019 1.00 111.65 79 VAL C O 1
ATOM 11765 N N . GLU D 1 80 ? 48.530 -24.128 306.806 1.00 116.16 80 GLU C N 1
ATOM 11766 C CA . GLU D 1 80 ? 48.757 -25.173 307.803 1.00 119.57 80 GLU C CA 1
ATOM 11767 C C . GLU D 1 80 ? 49.589 -26.289 307.153 1.00 122.48 80 GLU C C 1
ATOM 11768 O O . GLU D 1 80 ? 50.787 -26.409 307.461 1.00 117.44 80 GLU C O 1
ATOM 11774 N N . PRO D 1 81 ? 49.057 -27.081 306.194 1.00 124.12 81 PRO C N 1
ATOM 11775 C CA . PRO D 1 81 ? 49.957 -27.987 305.488 1.00 125.78 81 PRO C CA 1
ATOM 11776 C C . PRO D 1 81 ? 50.588 -27.236 304.341 1.00 123.89 81 PRO C C 1
ATOM 11777 O O . PRO D 1 81 ? 49.882 -26.629 303.525 1.00 125.47 81 PRO C O 1
ATOM 11781 N N . LYS D 1 82 ? 51.910 -27.253 304.243 1.00 125.31 82 LYS C N 1
ATOM 11782 C CA . LYS D 1 82 ? 52.503 -26.364 303.263 1.00 127.71 82 LYS C CA 1
ATOM 11783 C C . LYS D 1 82 ? 52.216 -26.909 301.872 1.00 129.76 82 LYS C C 1
ATOM 11784 O O . LYS D 1 82 ? 51.277 -26.440 301.221 1.00 128.66 82 LYS C O 1
ATOM 11790 N N . TYR D 1 83 ? 53.005 -27.876 301.402 1.00 132.97 83 TYR C N 1
ATOM 11791 C CA . TYR D 1 83 ? 52.795 -28.461 300.079 1.00 132.94 83 TYR C CA 1
ATOM 11792 C C . TYR D 1 83 ? 52.752 -27.342 299.036 1.00 133.32 83 TYR C C 1
ATOM 11793 O O . TYR D 1 83 ? 51.714 -26.996 298.474 1.00 130.52 83 TYR C O 1
ATOM 11802 N N . ARG D 1 84 ? 53.935 -26.771 298.819 1.00 135.45 84 ARG C N 1
ATOM 11803 C CA . ARG D 1 84 ? 54.052 -25.470 298.179 1.00 129.20 84 ARG C CA 1
ATOM 11804 C C . ARG D 1 84 ? 53.711 -25.519 296.698 1.00 124.99 84 ARG C C 1
ATOM 11805 O O . ARG D 1 84 ? 53.338 -24.496 296.112 1.00 121.26 84 ARG C O 1
ATOM 11813 N N . SER D 1 85 ? 53.841 -26.697 296.099 1.00 131.86 85 SER C N 1
ATOM 11814 C CA . SER D 1 85 ? 53.517 -26.917 294.696 1.00 127.02 85 SER C CA 1
ATOM 11815 C C . SER D 1 85 ? 52.165 -26.335 294.280 1.00 123.95 85 SER C C 1
ATOM 11816 O O . SER D 1 85 ? 52.065 -25.681 293.242 1.00 128.06 85 SER C O 1
ATOM 11819 N N . GLN D 1 86 ? 51.115 -26.545 295.074 1.00 125.76 86 GLN C N 1
ATOM 11820 C CA . GLN D 1 86 ? 49.756 -26.302 294.598 1.00 120.85 86 GLN C CA 1
ATOM 11821 C C . GLN D 1 86 ? 48.928 -25.405 295.505 1.00 118.77 86 GLN C C 1
ATOM 11822 O O . GLN D 1 86 ? 47.697 -25.392 295.381 1.00 116.33 86 GLN C O 1
ATOM 11828 N N . VAL D 1 87 ? 49.550 -24.645 296.395 1.00 119.32 87 VAL C N 1
ATOM 11829 C CA . VAL D 1 87 ? 48.811 -23.675 297.200 1.00 110.39 87 VAL C CA 1
ATOM 11830 C C . VAL D 1 87 ? 48.163 -22.714 296.212 1.00 111.11 87 VAL C C 1
ATOM 11831 O O . VAL D 1 87 ? 48.729 -22.493 295.135 1.00 118.28 87 VAL C O 1
ATOM 11835 N N . PRO D 1 88 ? 46.984 -22.161 296.482 1.00 103.23 88 PRO C N 1
ATOM 11836 C CA . PRO D 1 88 ? 46.409 -21.189 295.551 1.00 98.62 88 PRO C CA 1
ATOM 11837 C C . PRO D 1 88 ? 47.253 -19.931 295.450 1.00 98.86 88 PRO C C 1
ATOM 11838 O O . PRO D 1 88 ? 48.178 -19.682 296.223 1.00 102.61 88 PRO C O 1
ATOM 11842 N N . SER D 1 89 ? 46.905 -19.119 294.457 1.00 99.22 89 SER C N 1
ATOM 11843 C CA . SER D 1 89 ? 47.666 -17.912 294.163 1.00 97.25 89 SER C CA 1
ATOM 11844 C C . SER D 1 89 ? 47.433 -16.862 295.226 1.00 93.34 89 SER C C 1
ATOM 11845 O O . SER D 1 89 ? 48.378 -16.288 295.774 1.00 92.77 89 SER C O 1
ATOM 11848 N N . LYS D 1 90 ? 46.169 -16.562 295.491 1.00 97.13 90 LYS C N 1
ATOM 11849 C CA . LYS D 1 90 ? 45.761 -15.649 296.547 1.00 93.51 90 LYS C CA 1
ATOM 11850 C C . LYS D 1 90 ? 45.264 -16.493 297.706 1.00 91.76 90 LYS C C 1
ATOM 11851 O O . LYS D 1 90 ? 44.355 -17.313 297.526 1.00 90.92 90 LYS C O 1
ATOM 11857 N N . VAL D 1 91 ? 45.902 -16.328 298.865 1.00 91.99 91 VAL C N 1
ATOM 11858 C CA . VAL D 1 91 ? 45.510 -16.962 300.118 1.00 87.73 91 VAL C CA 1
ATOM 11859 C C . VAL D 1 91 ? 45.102 -15.855 301.061 1.00 83.83 91 VAL C C 1
ATOM 11860 O O . VAL D 1 91 ? 45.915 -14.995 301.398 1.00 84.76 91 VAL C O 1
ATOM 11872 N N . THR D 1 93 ? 44.000 -15.140 304.708 1.00 85.15 93 THR C N 1
ATOM 11873 C CA . THR D 1 93 ? 43.826 -15.640 306.056 1.00 84.88 93 THR C CA 1
ATOM 11874 C C . THR D 1 93 ? 42.827 -14.756 306.774 1.00 83.93 93 THR C C 1
ATOM 11875 O O . THR D 1 93 ? 43.098 -13.586 307.039 1.00 85.55 93 THR C O 1
ATOM 11879 N N . ILE D 1 94 ? 41.677 -15.316 307.103 1.00 81.38 94 ILE C N 1
ATOM 11880 C CA . ILE D 1 94 ? 40.612 -14.550 307.726 1.00 82.27 94 ILE C CA 1
ATOM 11881 C C . ILE D 1 94 ? 40.936 -14.344 309.208 1.00 84.64 94 ILE C C 1
ATOM 11882 O O . ILE D 1 94 ? 40.985 -15.303 309.984 1.00 86.70 94 ILE C O 1
ATOM 11887 N N . ILE D 1 95 ? 41.129 -13.095 309.621 1.00 78.78 95 ILE C N 1
ATOM 11888 C CA . ILE D 1 95 ? 41.238 -12.851 311.052 1.00 77.08 95 ILE C CA 1
ATOM 11889 C C . ILE D 1 95 ? 39.848 -12.874 311.665 1.00 82.77 95 ILE C C 1
ATOM 11890 O O . ILE D 1 95 ? 39.444 -13.867 312.275 1.00 83.82 95 ILE C O 1
ATOM 11895 N N . ASP D 1 96 ? 39.103 -11.785 311.464 1.00 87.50 96 ASP C N 1
ATOM 11896 C CA . ASP D 1 96 ? 37.752 -11.548 311.962 1.00 88.31 96 ASP C CA 1
ATOM 11897 C C . ASP D 1 96 ? 36.700 -11.901 310.902 1.00 90.99 96 ASP C C 1
ATOM 11898 O O . ASP D 1 96 ? 36.964 -11.903 309.696 1.00 84.62 96 ASP C O 1
ATOM 11903 N N . GLY D 1 97 ? 35.496 -12.215 311.372 1.00 98.45 97 GLY C N 1
ATOM 11904 C CA . GLY D 1 97 ? 34.395 -12.594 310.513 1.00 95.69 97 GLY C CA 1
ATOM 11905 C C . GLY D 1 97 ? 34.398 -14.044 310.102 1.00 95.59 97 GLY C C 1
ATOM 11906 O O . GLY D 1 97 ? 33.539 -14.451 309.313 1.00 93.41 97 GLY C O 1
ATOM 11907 N N . GLN D 1 98 ? 35.304 -14.847 310.660 1.00 95.76 98 GLN C N 1
ATOM 11908 C CA . GLN D 1 98 ? 35.397 -16.258 310.316 1.00 93.51 98 GLN C CA 1
ATOM 11909 C C . GLN D 1 98 ? 34.109 -17.005 310.611 1.00 94.16 98 GLN C C 1
ATOM 11910 O O . GLN D 1 98 ? 33.874 -18.067 310.030 1.00 90.62 98 GLN C O 1
ATOM 11916 N N . GLN D 1 99 ? 33.286 -16.502 311.519 1.00 95.24 99 GLN C N 1
ATOM 11917 C CA . GLN D 1 99 ? 32.030 -17.184 311.783 1.00 95.43 99 GLN C CA 1
ATOM 11918 C C . GLN D 1 99 ? 30.999 -16.807 310.729 1.00 96.37 99 GLN C C 1
ATOM 11919 O O . GLN D 1 99 ? 30.367 -17.681 310.117 1.00 96.41 99 GLN C O 1
ATOM 11925 N N . ARG D 1 100 ? 30.834 -15.500 310.500 1.00 98.17 100 ARG C N 1
ATOM 11926 C CA . ARG D 1 100 ? 30.012 -14.972 309.416 1.00 99.55 100 ARG C CA 1
ATOM 11927 C C . ARG D 1 100 ? 30.218 -15.768 308.133 1.00 97.19 100 ARG C C 1
ATOM 11928 O O . ARG D 1 100 ? 29.301 -16.449 307.656 1.00 95.91 100 ARG C O 1
ATOM 11944 N N . THR D 1 102 ? 31.319 -18.482 307.431 1.00 96.83 102 THR C N 1
ATOM 11945 C CA . THR D 1 102 ? 31.012 -19.900 307.353 1.00 94.12 102 THR C CA 1
ATOM 11946 C C . THR D 1 102 ? 29.535 -20.134 307.148 1.00 93.97 102 THR C C 1
ATOM 11947 O O . THR D 1 102 ? 29.150 -21.065 306.438 1.00 95.94 102 THR C O 1
ATOM 11951 N N . THR D 1 103 ? 28.686 -19.321 307.764 1.00 96.61 103 THR C N 1
ATOM 11952 C CA . THR D 1 103 ? 27.270 -19.454 307.452 1.00 98.87 103 THR C CA 1
ATOM 11953 C C . THR D 1 103 ? 27.036 -19.107 305.982 1.00 99.02 103 THR C C 1
ATOM 11954 O O . THR D 1 103 ? 26.337 -19.835 305.264 1.00 97.57 103 THR C O 1
ATOM 11958 N N . LEU D 1 104 ? 27.696 -18.047 305.500 1.00 99.55 104 LEU C N 1
ATOM 11959 C CA . LEU D 1 104 ? 27.467 -17.552 304.147 1.00 97.23 104 LEU C CA 1
ATOM 11960 C C . LEU D 1 104 ? 27.796 -18.613 303.101 1.00 93.74 104 LEU C C 1
ATOM 11961 O O . LEU D 1 104 ? 26.985 -18.885 302.212 1.00 94.18 104 LEU C O 1
ATOM 11966 N N . LEU D 1 105 ? 28.954 -19.259 303.208 1.00 93.85 105 LEU C N 1
ATOM 11967 C CA . LEU D 1 105 ? 29.210 -20.373 302.307 1.00 93.80 105 LEU C CA 1
ATOM 11968 C C . LEU D 1 105 ? 28.114 -21.411 302.419 1.00 93.61 105 LEU C C 1
ATOM 11969 O O . LEU D 1 105 ? 27.551 -21.844 301.410 1.00 92.85 105 LEU C O 1
ATOM 11974 N N . LEU D 1 106 ? 27.796 -21.821 303.647 1.00 94.94 106 LEU C N 1
ATOM 11975 C CA . LEU D 1 106 ? 26.755 -22.821 303.824 1.00 95.50 106 LEU C CA 1
ATOM 11976 C C . LEU D 1 106 ? 25.458 -22.363 303.187 1.00 94.61 106 LEU C C 1
ATOM 11977 O O . LEU D 1 106 ? 24.731 -23.176 302.613 1.00 97.81 106 LEU C O 1
ATOM 11982 N N . LEU D 1 107 ? 25.184 -21.058 303.221 1.00 95.46 107 LEU C N 1
ATOM 11983 C CA . LEU D 1 107 ? 23.972 -20.551 302.590 1.00 96.33 107 LEU C CA 1
ATOM 11984 C C . LEU D 1 107 ? 23.930 -20.941 301.115 1.00 100.22 107 LEU C C 1
ATOM 11985 O O . LEU D 1 107 ? 22.923 -21.475 300.627 1.00 103.91 107 LEU C O 1
ATOM 11990 N N . THR D 1 108 ? 25.050 -20.749 300.402 1.00 101.65 108 THR C N 1
ATOM 11991 C CA . THR D 1 108 ? 25.113 -21.145 298.995 1.00 100.02 108 THR C CA 1
ATOM 11992 C C . THR D 1 108 ? 24.768 -22.621 298.841 1.00 101.07 108 THR C C 1
ATOM 11993 O O . THR D 1 108 ? 23.966 -22.990 297.974 1.00 99.67 108 THR C O 1
ATOM 11997 N N . THR D 1 109 ? 25.292 -23.461 299.740 1.00 101.98 109 THR C N 1
ATOM 11998 C CA . THR D 1 109 ? 24.924 -24.871 299.795 1.00 100.73 109 THR C CA 1
ATOM 11999 C C . THR D 1 109 ? 23.413 -25.072 299.738 1.00 99.96 109 THR C C 1
ATOM 12000 O O . THR D 1 109 ? 22.890 -25.675 298.790 1.00 102.87 109 THR C O 1
ATOM 12004 N N . VAL D 1 110 ? 22.681 -24.524 300.706 1.00 99.64 110 VAL C N 1
ATOM 12005 C CA . VAL D 1 110 ? 21.241 -24.750 300.668 1.00 101.33 110 VAL C CA 1
ATOM 12006 C C . VAL D 1 110 ? 20.660 -24.119 299.410 1.00 103.12 110 VAL C C 1
ATOM 12007 O O . VAL D 1 110 ? 19.861 -24.737 298.695 1.00 100.88 110 VAL C O 1
ATOM 12011 N N . LEU D 1 111 ? 21.151 -22.931 299.055 1.00 103.19 111 LEU C N 1
ATOM 12012 C CA . LEU D 1 111 ? 20.587 -22.221 297.923 1.00 100.71 111 LEU C CA 1
ATOM 12013 C C . LEU D 1 111 ? 20.945 -22.924 296.622 1.00 100.64 111 LEU C C 1
ATOM 12014 O O . LEU D 1 111 ? 20.240 -22.770 295.624 1.00 99.63 111 LEU C O 1
ATOM 12019 N N . HIS D 1 112 ? 22.042 -23.687 296.608 1.00 102.50 112 HIS C N 1
ATOM 12020 C CA . HIS D 1 112 ? 22.383 -24.464 295.424 1.00 102.13 112 HIS C CA 1
ATOM 12021 C C . HIS D 1 112 ? 21.367 -25.583 295.274 1.00 108.20 112 HIS C C 1
ATOM 12022 O O . HIS D 1 112 ? 20.456 -25.493 294.434 1.00 111.00 112 HIS C O 1
ATOM 12029 N N . GLU D 1 113 ? 21.467 -26.587 296.165 1.00 107.94 113 GLU C N 1
ATOM 12030 C CA . GLU D 1 113 ? 20.719 -27.829 295.978 1.00 110.82 113 GLU C CA 1
ATOM 12031 C C . GLU D 1 113 ? 19.224 -27.562 295.887 1.00 111.79 113 GLU C C 1
ATOM 12032 O O . GLU D 1 113 ? 18.550 -28.083 294.992 1.00 112.45 113 GLU C O 1
ATOM 12038 N N . GLU D 1 114 ? 18.687 -26.738 296.788 1.00 109.92 114 GLU C N 1
ATOM 12039 C CA . GLU D 1 114 ? 17.266 -26.434 296.708 1.00 111.02 114 GLU C CA 1
ATOM 12040 C C . GLU D 1 114 ? 16.953 -25.909 295.313 1.00 107.52 114 GLU C C 1
ATOM 12041 O O . GLU D 1 114 ? 16.266 -26.578 294.535 1.00 109.73 114 GLU C O 1
ATOM 12047 N N . ILE D 1 115 ? 17.571 -24.782 294.934 1.00 106.51 115 ILE C N 1
ATOM 12048 C CA . ILE D 1 115 ? 17.341 -24.219 293.605 1.00 110.17 115 ILE C CA 1
ATOM 12049 C C . ILE D 1 115 ? 17.629 -25.254 292.538 1.00 110.00 115 ILE C C 1
ATOM 12050 O O . ILE D 1 115 ? 17.040 -25.226 291.453 1.00 108.32 115 ILE C O 1
ATOM 12055 N N . ARG D 1 116 ? 18.546 -26.170 292.816 1.00 109.81 116 ARG C N 1
ATOM 12056 C CA . ARG D 1 116 ? 18.901 -27.177 291.829 1.00 111.96 116 ARG C CA 1
ATOM 12057 C C . ARG D 1 116 ? 17.815 -28.244 291.719 1.00 116.18 116 ARG C C 1
ATOM 12058 O O . ARG D 1 116 ? 17.369 -28.575 290.611 1.00 118.88 116 ARG C O 1
ATOM 12066 N N . VAL D 1 117 ? 17.377 -28.802 292.860 1.00 116.36 117 VAL C N 1
ATOM 12067 C CA . VAL D 1 117 ? 16.469 -29.953 292.806 1.00 117.03 117 VAL C CA 1
ATOM 12068 C C . VAL D 1 117 ? 15.070 -29.504 292.432 1.00 115.03 117 VAL C C 1
ATOM 12069 O O . VAL D 1 117 ? 14.348 -30.238 291.759 1.00 120.57 117 VAL C O 1
ATOM 12073 N N . ARG D 1 118 ? 14.667 -28.310 292.865 1.00 115.22 118 ARG C N 1
ATOM 12074 C CA . ARG D 1 118 ? 13.445 -27.695 292.352 1.00 117.96 118 ARG C CA 1
ATOM 12075 C C . ARG D 1 118 ? 13.523 -27.481 290.840 1.00 118.39 118 ARG C C 1
ATOM 12076 O O . ARG D 1 118 ? 12.492 -27.436 290.161 1.00 116.80 118 ARG C O 1
ATOM 12084 N N . ALA D 1 119 ? 14.730 -27.304 290.302 1.00 117.38 119 ALA C N 1
ATOM 12085 C CA . ALA D 1 119 ? 14.887 -27.222 288.863 1.00 113.58 119 ALA C CA 1
ATOM 12086 C C . ALA D 1 119 ? 14.870 -28.598 288.218 1.00 118.37 119 ALA C C 1
ATOM 12087 O O . ALA D 1 119 ? 14.711 -28.696 286.997 1.00 122.80 119 ALA C O 1
ATOM 12089 N N . GLU D 1 120 ? 15.058 -29.665 288.999 1.00 117.32 120 GLU C N 1
ATOM 12090 C CA . GLU D 1 120 ? 14.850 -31.000 288.454 1.00 119.52 120 GLU C CA 1
ATOM 12091 C C . GLU D 1 120 ? 13.380 -31.362 288.460 1.00 118.88 120 GLU C C 1
ATOM 12092 O O . GLU D 1 120 ? 12.940 -32.169 287.639 1.00 124.34 120 GLU C O 1
ATOM 12098 N N . LYS D 1 121 ? 12.617 -30.796 289.382 1.00 115.87 121 LYS C N 1
ATOM 12099 C CA . LYS D 1 121 ? 11.171 -30.903 289.321 1.00 118.67 121 LYS C CA 1
ATOM 12100 C C . LYS D 1 121 ? 10.596 -29.963 288.273 1.00 119.95 121 LYS C C 1
ATOM 12101 O O . LYS D 1 121 ? 9.372 -29.885 288.131 1.00 121.07 121 LYS C O 1
ATOM 12107 N N . LEU D 1 122 ? 11.444 -29.226 287.558 1.00 120.62 122 LEU C N 1
ATOM 12108 C CA . LEU D 1 122 ? 10.940 -28.334 286.533 1.00 118.49 122 LEU C CA 1
ATOM 12109 C C . LEU D 1 122 ? 10.411 -29.137 285.363 1.00 116.79 122 LEU C C 1
ATOM 12110 O O . LEU D 1 122 ? 10.796 -30.288 285.132 1.00 114.99 122 LEU C O 1
ATOM 12115 N N . THR D 1 123 ? 9.553 -28.493 284.593 1.00 123.18 123 THR C N 1
ATOM 12116 C CA . THR D 1 123 ? 8.687 -29.167 283.645 1.00 127.32 123 THR C CA 1
ATOM 12117 C C . THR D 1 123 ? 9.389 -29.547 282.362 1.00 131.13 123 THR C C 1
ATOM 12118 O O . THR D 1 123 ? 8.730 -29.721 281.336 1.00 134.90 123 THR C O 1
ATOM 12122 N N . ARG D 1 124 ? 10.708 -29.680 282.404 1.00 133.89 124 ARG C N 1
ATOM 12123 C CA . ARG D 1 124 ? 11.489 -29.992 281.219 1.00 140.74 124 ARG C CA 1
ATOM 12124 C C . ARG D 1 124 ? 11.289 -28.911 280.159 1.00 144.37 124 ARG C C 1
ATOM 12125 O O . ARG D 1 124 ? 12.208 -28.130 279.889 1.00 146.41 124 ARG C O 1
ATOM 12133 N N . ASP D 1 125 ? 10.101 -28.844 279.562 1.00 142.65 125 ASP C N 1
ATOM 12134 C CA . ASP D 1 125 ? 9.834 -27.862 278.518 1.00 139.41 125 ASP C CA 1
ATOM 12135 C C . ASP D 1 125 ? 8.337 -27.605 278.425 1.00 138.78 125 ASP C C 1
ATOM 12136 O O . ASP D 1 125 ? 7.548 -28.553 278.377 1.00 139.44 125 ASP C O 1
ATOM 12141 N N . ASP D 1 126 ? 7.942 -26.334 278.453 1.00 134.81 126 ASP C N 1
ATOM 12142 C CA . ASP D 1 126 ? 6.546 -26.017 278.178 1.00 132.48 126 ASP C CA 1
ATOM 12143 C C . ASP D 1 126 ? 6.331 -24.597 277.649 1.00 128.15 126 ASP C C 1
ATOM 12144 O O . ASP D 1 126 ? 5.652 -24.409 276.636 1.00 125.70 126 ASP C O 1
ATOM 12149 N N . GLU D 1 127 ? 6.936 -23.606 278.295 1.00 127.08 127 GLU C N 1
ATOM 12150 C CA . GLU D 1 127 ? 6.611 -22.192 278.154 1.00 122.38 127 GLU C CA 1
ATOM 12151 C C . GLU D 1 127 ? 7.746 -21.403 278.796 1.00 118.14 127 GLU C C 1
ATOM 12152 O O . GLU D 1 127 ? 8.760 -21.998 279.179 1.00 121.02 127 GLU C O 1
ATOM 12154 N N . PRO D 1 128 ? 7.657 -20.080 278.885 1.00 118.61 128 PRO C N 1
ATOM 12155 C CA . PRO D 1 128 ? 8.459 -19.361 279.883 1.00 116.72 128 PRO C CA 1
ATOM 12156 C C . PRO D 1 128 ? 8.448 -19.988 281.261 1.00 112.91 128 PRO C C 1
ATOM 12157 O O . PRO D 1 128 ? 7.793 -19.514 282.188 1.00 112.34 128 PRO C O 1
ATOM 12161 N N . SER D 1 129 ? 9.192 -21.076 281.379 1.00 112.80 129 SER C N 1
ATOM 12162 C CA . SER D 1 129 ? 9.354 -21.833 282.609 1.00 115.43 129 SER C CA 1
ATOM 12163 C C . SER D 1 129 ? 10.661 -22.577 282.440 1.00 110.73 129 SER C C 1
ATOM 12164 O O . SER D 1 129 ? 11.424 -22.772 283.388 1.00 110.87 129 SER C O 1
ATOM 12167 N N . VAL D 1 130 ? 10.933 -22.984 281.204 1.00 111.14 130 VAL C N 1
ATOM 12168 C CA . VAL D 1 130 ? 12.317 -23.236 280.851 1.00 110.52 130 VAL C CA 1
ATOM 12169 C C . VAL D 1 130 ? 13.112 -21.956 281.027 1.00 108.74 130 VAL C C 1
ATOM 12170 O O . VAL D 1 130 ? 14.310 -21.997 281.325 1.00 107.06 130 VAL C O 1
ATOM 12174 N N . TRP D 1 131 ? 12.456 -20.798 280.879 1.00 109.35 131 TRP C N 1
ATOM 12175 C CA . TRP D 1 131 ? 13.045 -19.551 281.340 1.00 105.67 131 TRP C CA 1
ATOM 12176 C C . TRP D 1 131 ? 13.522 -19.693 282.758 1.00 105.20 131 TRP C C 1
ATOM 12177 O O . TRP D 1 131 ? 14.659 -19.348 283.083 1.00 105.95 131 TRP C O 1
ATOM 12188 N N . CYS D 1 132 ? 12.665 -20.241 283.610 1.00 107.29 132 CYS C N 1
ATOM 12189 C CA . CYS D 1 132 ? 13.057 -20.519 284.975 1.00 101.93 132 CYS C CA 1
ATOM 12190 C C . CYS D 1 132 ? 14.159 -21.569 285.004 1.00 102.99 132 CYS C C 1
ATOM 12191 O O . CYS D 1 132 ? 15.020 -21.516 285.889 1.00 109.48 132 CYS C O 1
ATOM 12194 N N . TYR D 1 133 ? 14.169 -22.519 284.051 1.00 100.95 133 TYR C N 1
ATOM 12195 C CA . TYR D 1 133 ? 15.217 -23.542 284.069 1.00 98.94 133 TYR C CA 1
ATOM 12196 C C . TYR D 1 133 ? 16.597 -22.942 283.852 1.00 96.30 133 TYR C C 1
ATOM 12197 O O . TYR D 1 133 ? 17.566 -23.305 284.530 1.00 95.80 133 TYR C O 1
ATOM 12206 N N . ASN D 1 134 ? 16.718 -22.042 282.898 1.00 96.44 134 ASN C N 1
ATOM 12207 C CA . ASN D 1 134 ? 18.000 -21.393 282.712 1.00 97.28 134 ASN C CA 1
ATOM 12208 C C . ASN D 1 134 ? 18.308 -20.421 283.839 1.00 96.81 134 ASN C C 1
ATOM 12209 O O . ASN D 1 134 ? 19.458 -20.321 284.265 1.00 98.84 134 ASN C O 1
ATOM 12214 N N . GLN D 1 135 ? 17.326 -19.642 284.294 1.00 99.47 135 GLN C N 1
ATOM 12215 C CA . GLN D 1 135 ? 17.605 -18.735 285.407 1.00 99.79 135 GLN C CA 1
ATOM 12216 C C . GLN D 1 135 ? 18.113 -19.498 286.626 1.00 98.96 135 GLN C C 1
ATOM 12217 O O . GLN D 1 135 ? 18.862 -18.942 287.442 1.00 97.54 135 GLN C O 1
ATOM 12223 N N . ALA D 1 136 ? 17.672 -20.748 286.793 1.00 97.64 136 ALA C N 1
ATOM 12224 C CA . ALA D 1 136 ? 18.235 -21.655 287.781 1.00 96.10 136 ALA C CA 1
ATOM 12225 C C . ALA D 1 136 ? 19.668 -22.032 287.433 1.00 95.05 136 ALA C C 1
ATOM 12226 O O . ALA D 1 136 ? 20.591 -21.634 288.144 1.00 92.48 136 ALA C O 1
ATOM 12228 N N . LEU D 1 137 ? 19.858 -22.754 286.318 1.00 94.69 137 LEU C N 1
ATOM 12229 C CA . LEU D 1 137 ? 21.169 -23.187 285.826 1.00 91.01 137 LEU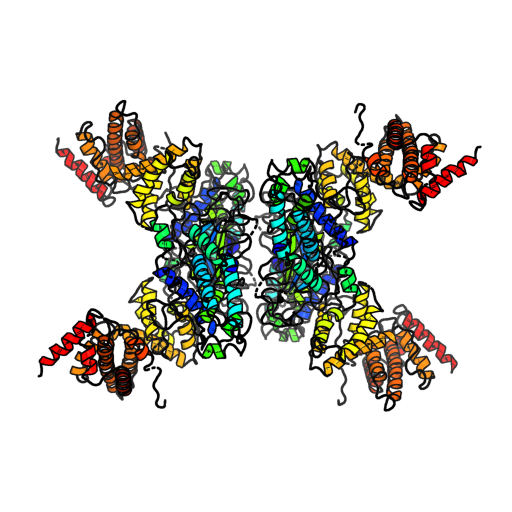 C CA 1
ATOM 12230 C C . LEU D 1 137 ? 22.252 -22.134 285.997 1.00 87.60 137 LEU C C 1
ATOM 12231 O O . LEU D 1 137 ? 23.372 -22.438 286.418 1.00 85.58 137 LEU C O 1
ATOM 12236 N N . ASP D 1 138 ? 21.904 -20.895 285.657 1.00 90.89 138 ASP C N 1
ATOM 12237 C CA . ASP D 1 138 ? 22.803 -19.755 285.813 1.00 92.49 138 ASP C CA 1
ATOM 12238 C C . ASP D 1 138 ? 23.241 -19.577 287.262 1.00 90.95 138 ASP C C 1
ATOM 12239 O O . ASP D 1 138 ? 24.438 -19.564 287.561 1.00 92.26 138 ASP C O 1
ATOM 12244 N N . VAL D 1 139 ? 22.283 -19.457 288.180 1.00 90.63 139 VAL C N 1
ATOM 12245 C CA . VAL D 1 139 ? 22.619 -19.186 289.574 1.00 88.44 139 VAL C CA 1
ATOM 12246 C C . VAL D 1 139 ? 23.325 -20.370 290.204 1.00 86.34 139 VAL C C 1
ATOM 12247 O O . VAL D 1 139 ? 24.229 -20.205 291.020 1.00 87.67 139 VAL C O 1
ATOM 12251 N N . THR D 1 140 ? 22.920 -21.582 289.842 1.00 93.72 140 THR C N 1
ATOM 12252 C CA . THR D 1 140 ? 23.567 -22.781 290.366 1.00 93.03 140 THR C CA 1
ATOM 12253 C C . THR D 1 140 ? 25.038 -22.840 289.954 1.00 91.11 140 THR C C 1
ATOM 12254 O O . THR D 1 140 ? 25.923 -23.058 290.794 1.00 95.41 140 THR C O 1
ATOM 12258 N N . GLY D 1 141 ? 25.325 -22.660 288.664 1.00 88.60 141 GLY C N 1
ATOM 12259 C CA . GLY D 1 141 ? 26.711 -22.549 288.254 1.00 88.00 141 GLY C CA 1
ATOM 12260 C C . GLY D 1 141 ? 27.432 -21.431 288.980 1.00 87.14 141 GLY C C 1
ATOM 12261 O O . GLY D 1 141 ? 28.567 -21.595 289.424 1.00 87.39 141 GLY C O 1
ATOM 12262 N N . ARG D 1 142 ? 26.771 -20.287 289.141 1.00 89.33 142 ARG C N 1
ATOM 12263 C CA . ARG D 1 142 ? 27.441 -19.136 289.731 1.00 89.00 142 ARG C CA 1
ATOM 12264 C C . ARG D 1 142 ? 27.740 -19.332 291.203 1.00 86.60 142 ARG C C 1
ATOM 12265 O O . ARG D 1 142 ? 28.611 -18.636 291.737 1.00 89.38 142 ARG C O 1
ATOM 12273 N N . LEU D 1 143 ? 27.028 -20.238 291.867 1.00 89.25 143 LEU C N 1
ATOM 12274 C CA . LEU D 1 143 ? 27.288 -20.560 293.268 1.00 88.16 143 LEU C CA 1
ATOM 12275 C C . LEU D 1 143 ? 28.356 -21.637 293.392 1.00 87.94 143 LEU C C 1
ATOM 12276 O O . LEU D 1 143 ? 29.200 -21.594 294.302 1.00 86.77 143 LEU C O 1
ATOM 12281 N N . SER D 1 144 ? 28.346 -22.595 292.463 1.00 87.48 144 SER C N 1
ATOM 12282 C CA . SER D 1 144 ? 29.474 -23.508 292.373 1.00 90.98 144 SER C CA 1
ATOM 12283 C C . SER D 1 144 ? 30.758 -22.723 292.141 1.00 90.02 144 SER C C 1
ATOM 12284 O O . SER D 1 144 ? 31.853 -23.182 292.487 1.00 92.44 144 SER C O 1
ATOM 12287 N N . ASN D 1 145 ? 30.638 -21.536 291.545 1.00 90.26 145 ASN C N 1
ATOM 12288 C CA . ASN D 1 145 ? 31.775 -20.633 291.489 1.00 91.84 145 ASN C CA 1
ATOM 12289 C C . ASN D 1 145 ? 32.159 -20.102 292.866 1.00 89.33 145 ASN C C 1
ATOM 12290 O O . ASN D 1 145 ? 33.297 -19.671 293.040 1.00 90.28 145 ASN C O 1
ATOM 12295 N N . CYS D 1 146 ? 31.275 -20.191 293.865 1.00 89.03 146 CYS C N 1
ATOM 12296 C CA . CYS D 1 146 ? 31.573 -19.714 295.219 1.00 89.86 146 CYS C CA 1
ATOM 12297 C C . CYS D 1 146 ? 32.163 -20.793 296.123 1.00 93.34 146 CYS C C 1
ATOM 12298 O O . CYS D 1 146 ? 33.014 -20.490 296.969 1.00 88.55 146 CYS C O 1
ATOM 12301 N N . PHE D 1 147 ? 31.709 -22.042 295.987 1.00 95.20 147 PHE C N 1
ATOM 12302 C CA . PHE D 1 147 ? 32.319 -23.100 296.785 1.00 91.31 147 PHE C CA 1
ATOM 12303 C C . PHE D 1 147 ? 33.799 -23.230 296.459 1.00 99.98 147 PHE C C 1
ATOM 12304 O O . PHE D 1 147 ? 34.660 -23.131 297.352 1.00 103.59 147 PHE C O 1
ATOM 12312 N N . GLU D 1 148 ? 34.099 -23.456 295.163 1.00 94.66 148 GLU C N 1
ATOM 12313 C CA . GLU D 1 148 ? 35.276 -24.179 294.704 1.00 95.19 148 GLU C CA 1
ATOM 12314 C C . GLU D 1 148 ? 35.644 -23.742 293.289 1.00 99.00 148 GLU C C 1
ATOM 12315 O O . GLU D 1 148 ? 34.954 -22.926 292.669 1.00 102.75 148 GLU C O 1
ATOM 12321 N N . GLU D 1 149 ? 36.744 -24.325 292.780 1.00 104.89 149 GLU C N 1
ATOM 12322 C CA . GLU D 1 149 ? 37.278 -24.157 291.425 1.00 102.01 149 GLU C CA 1
ATOM 12323 C C . GLU D 1 149 ? 37.649 -25.474 290.756 1.00 107.90 149 GLU C C 1
ATOM 12324 O O . GLU D 1 149 ? 37.392 -26.546 291.314 1.00 110.82 149 GLU C O 1
ATOM 12330 N N . ASP D 1 150 ? 38.257 -25.419 289.568 1.00 110.82 150 ASP C N 1
ATOM 12331 C CA . ASP D 1 150 ? 38.667 -26.642 288.875 1.00 115.85 150 ASP C CA 1
ATOM 12332 C C . ASP D 1 150 ? 40.111 -27.007 289.188 1.00 119.60 150 ASP C C 1
ATOM 12333 O O . ASP D 1 150 ? 40.378 -27.998 289.881 1.00 122.09 150 ASP C O 1
ATOM 12346 N N . ARG D 1 152 ? 44.002 -28.248 287.937 1.00 116.48 152 ARG C N 1
ATOM 12347 C CA . ARG D 1 152 ? 44.610 -29.199 286.999 1.00 112.49 152 ARG C CA 1
ATOM 12348 C C . ARG D 1 152 ? 43.769 -30.454 286.819 1.00 108.47 152 ARG C C 1
ATOM 12349 O O . ARG D 1 152 ? 42.890 -30.496 285.955 1.00 107.83 152 ARG C O 1
ATOM 12351 N N . TYR D 1 153 ? 44.021 -31.480 287.623 1.00 111.63 153 TYR C N 1
ATOM 12352 C CA . TYR D 1 153 ? 43.264 -32.718 287.508 1.00 118.84 153 TYR C CA 1
ATOM 12353 C C . TYR D 1 153 ? 43.251 -33.441 288.857 1.00 124.74 153 TYR C C 1
ATOM 12354 O O . TYR D 1 153 ? 43.676 -32.897 289.879 1.00 126.19 153 TYR C O 1
ATOM 12356 N N . GLY D 1 154 ? 42.706 -34.656 288.858 1.00 131.22 154 GLY C N 1
ATOM 12357 C CA . GLY D 1 154 ? 42.582 -35.554 290.018 1.00 130.85 154 GLY C CA 1
ATOM 12358 C C . GLY D 1 154 ? 41.665 -34.906 291.048 1.00 130.70 154 GLY C C 1
ATOM 12359 O O . GLY D 1 154 ? 40.752 -34.147 290.704 1.00 133.52 154 GLY C O 1
ATOM 12360 N N . GLU D 1 155 ? 41.902 -35.211 292.319 1.00 132.61 155 GLU C N 1
ATOM 12361 C CA . GLU D 1 155 ? 41.061 -34.726 293.406 1.00 133.68 155 GLU C CA 1
ATOM 12362 C C . GLU D 1 155 ? 41.424 -33.293 293.811 1.00 134.79 155 GLU C C 1
ATOM 12363 O O . GLU D 1 155 ? 41.971 -33.047 294.885 1.00 137.56 155 GLU C O 1
ATOM 12365 N N . HIS D 1 156 ? 41.175 -32.337 292.899 1.00 132.14 156 HIS C N 1
ATOM 12366 C CA . HIS D 1 156 ? 41.079 -30.909 293.257 1.00 133.71 156 HIS C CA 1
ATOM 12367 C C . HIS D 1 156 ? 42.342 -30.331 293.932 1.00 137.48 156 HIS C C 1
ATOM 12368 O O . HIS D 1 156 ? 42.424 -29.113 294.159 1.00 135.68 156 HIS C O 1
ATOM 12375 N N . ARG D 1 157 ? 43.342 -31.175 294.243 1.00 136.08 157 ARG C N 1
ATOM 12376 C CA . ARG D 1 157 ? 44.668 -30.720 294.667 1.00 134.13 157 ARG C CA 1
ATOM 12377 C C . ARG D 1 157 ? 45.653 -31.872 294.722 1.00 132.37 157 ARG C C 1
ATOM 12378 O O . ARG D 1 157 ? 45.754 -32.514 295.764 1.00 135.64 157 ARG C O 1
ATOM 12380 N N . TYR D 1 158 ? 46.343 -32.172 293.617 1.00 133.51 158 TYR C N 1
ATOM 12381 C CA . TYR D 1 158 ? 47.282 -33.295 293.535 1.00 132.77 158 TYR C CA 1
ATOM 12382 C C . TYR D 1 158 ? 46.545 -34.616 293.661 1.00 136.24 158 TYR C C 1
ATOM 12383 O O . TYR D 1 158 ? 45.615 -34.889 292.898 1.00 137.28 158 TYR C O 1
ATOM 12385 N N . TYR D 1 159 ? 46.916 -35.423 294.652 1.00 139.10 159 TYR C N 1
ATOM 12386 C CA . TYR D 1 159 ? 46.384 -36.776 294.730 1.00 140.05 159 TYR C CA 1
ATOM 12387 C C . TYR D 1 159 ? 46.244 -37.286 296.164 1.00 142.08 159 TYR C C 1
ATOM 12388 O O . TYR D 1 159 ? 45.475 -38.223 296.411 1.00 145.72 159 TYR C O 1
ATOM 12390 N N . PRO D 1 160 ? 46.973 -36.684 297.125 1.00 141.86 160 PRO C N 1
ATOM 12391 C CA . PRO D 1 160 ? 46.764 -36.949 298.560 1.00 135.87 160 PRO C CA 1
ATOM 12392 C C . PRO D 1 160 ? 47.158 -35.707 299.376 1.00 135.14 160 PRO C C 1
ATOM 12393 O O . PRO D 1 160 ? 48.266 -35.586 299.898 1.00 134.59 160 PRO C O 1
ATOM 12395 N N . ARG D 1 161 ? 46.236 -34.752 299.459 1.00 134.01 161 ARG C N 1
ATOM 12396 C CA . ARG D 1 161 ? 46.378 -33.609 300.357 1.00 132.00 161 ARG C CA 1
ATOM 12397 C C . ARG D 1 161 ? 44.964 -33.069 300.497 1.00 128.83 161 ARG C C 1
ATOM 12398 O O . ARG D 1 161 ? 44.461 -32.435 299.567 1.00 135.47 161 ARG C O 1
ATOM 12400 N N . LEU D 1 162 ? 44.352 -33.259 301.668 1.00 125.57 162 LEU C N 1
ATOM 12401 C CA . LEU D 1 162 ? 42.896 -33.253 301.756 1.00 123.14 162 LEU C CA 1
ATOM 12402 C C . LEU D 1 162 ? 42.379 -32.338 302.852 1.00 117.61 162 LEU C C 1
ATOM 12403 O O . LEU D 1 162 ? 43.131 -31.685 303.585 1.00 118.26 162 LEU C O 1
ATOM 12405 N N . ILE D 1 163 ? 41.052 -32.312 302.920 1.00 113.53 163 ILE C N 1
ATOM 12406 C CA . ILE D 1 163 ? 40.269 -31.294 303.600 1.00 111.79 163 ILE C CA 1
ATOM 12407 C C . ILE D 1 163 ? 39.348 -31.938 304.634 1.00 107.34 163 ILE C C 1
ATOM 12408 O O . ILE D 1 163 ? 38.443 -32.708 304.285 1.00 104.02 163 ILE C O 1
ATOM 12410 N N . ARG D 1 164 ? 39.553 -31.592 305.905 1.00 108.55 164 ARG C N 1
ATOM 12411 C CA . ARG D 1 164 ? 38.925 -32.326 306.985 1.00 102.51 164 ARG C CA 1
ATOM 12412 C C . ARG D 1 164 ? 38.288 -31.470 308.071 1.00 104.36 164 ARG C C 1
ATOM 12413 O O . ARG D 1 164 ? 37.731 -32.035 309.014 1.00 104.91 164 ARG C O 1
ATOM 12415 N N . SER D 1 165 ? 38.326 -30.140 307.968 1.00 103.28 165 SER C N 1
ATOM 12416 C CA . SER D 1 165 ? 37.655 -29.325 308.975 1.00 100.97 165 SER C CA 1
ATOM 12417 C C . SER D 1 165 ? 36.149 -29.520 308.925 1.00 99.08 165 SER C C 1
ATOM 12418 O O . SER D 1 165 ? 35.650 -30.263 308.072 1.00 98.58 165 SER C O 1
ATOM 12420 N N . TYR D 1 166 ? 35.419 -28.891 309.849 1.00 99.37 166 TYR C N 1
ATOM 12421 C CA . TYR D 1 166 ? 33.960 -28.948 309.815 1.00 97.71 166 TYR C CA 1
ATOM 12422 C C . TYR D 1 166 ? 33.437 -28.229 308.581 1.00 103.94 166 TYR C C 1
ATOM 12423 O O . TYR D 1 166 ? 32.756 -28.824 307.734 1.00 102.19 166 TYR C O 1
ATOM 12425 N N . TYR D 1 167 ? 33.788 -26.938 308.448 1.00 108.43 167 TYR C N 1
ATOM 12426 C CA . TYR D 1 167 ? 33.461 -26.164 307.247 1.00 103.03 167 TYR C CA 1
ATOM 12427 C C . TYR D 1 167 ? 34.109 -26.763 306.007 1.00 98.74 167 TYR C C 1
ATOM 12428 O O . TYR D 1 167 ? 33.454 -26.903 304.977 1.00 97.80 167 TYR C O 1
ATOM 12430 N N . ASP D 1 168 ? 35.394 -27.116 306.095 1.00 100.39 168 ASP C N 1
ATOM 12431 C CA . ASP D 1 168 ? 36.181 -27.703 305.011 1.00 99.69 168 ASP C CA 1
ATOM 12432 C C . ASP D 1 168 ? 35.618 -28.994 304.437 1.00 99.84 168 ASP C C 1
ATOM 12433 O O . ASP D 1 168 ? 35.309 -29.056 303.245 1.00 101.48 168 ASP C O 1
ATOM 12435 N N . VAL D 1 169 ? 35.577 -30.061 305.231 1.00 104.77 169 VAL C N 1
ATOM 12436 C CA . VAL D 1 169 ? 34.948 -31.283 304.741 1.00 106.77 169 VAL C CA 1
ATOM 12437 C C . VAL D 1 169 ? 33.484 -31.036 304.356 1.00 104.99 169 VAL C C 1
ATOM 12438 O O . VAL D 1 169 ? 32.994 -31.606 303.378 1.00 103.66 169 VAL C O 1
ATOM 12440 N N . TRP D 1 170 ? 32.770 -30.178 305.103 1.00 104.34 170 TRP C N 1
ATOM 12441 C CA . TRP D 1 170 ? 31.385 -29.875 304.756 1.00 97.97 170 TRP C CA 1
ATOM 12442 C C . TRP D 1 170 ? 31.301 -29.385 303.334 1.00 98.83 170 TRP C C 1
ATOM 12443 O O . TRP D 1 170 ? 30.465 -29.840 302.550 1.00 104.68 170 TRP C O 1
ATOM 12445 N N . SER D 1 171 ? 32.188 -28.465 302.976 1.00 102.39 171 SER C N 1
ATOM 12446 C CA . SER D 1 171 ? 32.156 -27.882 301.649 1.00 100.67 171 SER C CA 1
ATOM 12447 C C . SER D 1 171 ? 32.639 -28.893 300.611 1.00 105.05 171 SER C C 1
ATOM 12448 O O . SER D 1 171 ? 32.066 -28.976 299.518 1.00 110.64 171 SER C O 1
ATOM 12450 N N . ARG D 1 172 ? 33.637 -29.723 300.950 1.00 102.01 172 ARG C N 1
ATOM 12451 C CA . ARG D 1 172 ? 34.066 -30.766 300.017 1.00 104.43 172 ARG C CA 1
ATOM 12452 C C . ARG D 1 172 ? 32.907 -31.693 299.687 1.00 107.34 172 ARG C C 1
ATOM 12453 O O . ARG D 1 172 ? 32.721 -32.107 298.532 1.00 108.24 172 ARG C O 1
ATOM 12455 N N . ASN D 1 173 ? 32.094 -31.997 300.695 1.00 109.01 173 ASN C N 1
ATOM 12456 C CA . ASN D 1 173 ? 30.981 -32.915 300.513 1.00 112.20 173 ASN C CA 1
ATOM 12457 C C . ASN D 1 173 ? 29.873 -32.288 299.666 1.00 115.16 173 ASN C C 1
ATOM 12458 O O . ASN D 1 173 ? 29.270 -32.976 298.836 1.00 119.68 173 ASN C O 1
ATOM 12460 N N . LYS D 1 174 ? 29.571 -30.995 299.850 1.00 112.39 174 LYS C N 1
ATOM 12461 C CA . LYS D 1 174 ? 28.568 -30.414 298.948 1.00 108.10 174 LYS C CA 1
ATOM 12462 C C . LYS D 1 174 ? 29.091 -30.319 297.525 1.00 115.48 174 LYS C C 1
ATOM 12463 O O . LYS D 1 174 ? 28.313 -30.457 296.572 1.00 118.17 174 LYS C O 1
ATOM 12469 N N . GLY D 1 175 ? 30.392 -30.056 297.363 1.00 116.37 175 GLY C N 1
ATOM 12470 C CA . GLY D 1 175 ? 31.008 -30.105 296.037 1.00 116.42 175 GLY C CA 1
ATOM 12471 C C . GLY D 1 175 ? 30.723 -31.434 295.368 1.00 118.64 175 GLY C C 1
ATOM 12472 O O . GLY D 1 175 ? 30.248 -31.485 294.228 1.00 117.44 175 GLY C O 1
ATOM 12473 N N . GLU D 1 176 ? 31.013 -32.525 296.079 1.00 123.62 176 GLU C N 1
ATOM 12474 C CA . GLU D 1 176 ? 30.704 -33.854 295.564 1.00 121.37 176 GLU C CA 1
ATOM 12475 C C . GLU D 1 176 ? 29.218 -33.996 295.237 1.00 124.31 176 GLU C C 1
ATOM 12476 O O . GLU D 1 176 ? 28.858 -34.533 294.184 1.00 130.05 176 GLU C O 1
ATOM 12478 N N . ALA D 1 177 ? 28.340 -33.531 296.137 1.00 120.91 177 ALA C N 1
ATOM 12479 C CA . ALA D 1 177 ? 26.897 -33.653 295.908 1.00 125.55 177 ALA C CA 1
ATOM 12480 C C . ALA D 1 177 ? 26.463 -32.990 294.607 1.00 129.67 177 ALA C C 1
ATOM 12481 O O . ALA D 1 177 ? 25.600 -33.514 293.892 1.00 133.23 177 ALA C O 1
ATOM 12483 N N . ARG D 1 178 ? 27.029 -31.823 294.297 1.00 127.17 178 ARG C N 1
ATOM 12484 C CA . ARG D 1 178 ? 26.655 -31.115 293.076 1.00 124.45 178 ARG C CA 1
ATOM 12485 C C . ARG D 1 178 ? 27.288 -31.733 291.841 1.00 127.07 178 ARG C C 1
ATOM 12486 O O . ARG D 1 178 ? 26.632 -31.847 290.801 1.00 131.12 178 ARG C O 1
ATOM 12488 N N . TYR D 1 179 ? 28.560 -32.127 291.943 1.00 126.47 179 TYR C N 1
ATOM 12489 C CA . TYR D 1 179 ? 29.280 -32.678 290.800 1.00 126.08 179 TYR C CA 1
ATOM 12490 C C . TYR D 1 179 ? 28.559 -33.881 290.217 1.00 132.62 179 TYR C C 1
ATOM 12491 O O . TYR D 1 179 ? 28.471 -34.032 288.993 1.00 135.45 179 TYR C O 1
ATOM 12500 N N . ARG D 1 180 ? 28.002 -34.727 291.081 1.00 135.21 180 ARG C N 1
ATOM 12501 C CA . ARG D 1 180 ? 27.504 -36.028 290.652 1.00 141.71 180 ARG C CA 1
ATOM 12502 C C . ARG D 1 180 ? 26.249 -35.825 289.825 1.00 143.75 180 ARG C C 1
ATOM 12503 O O . ARG D 1 180 ? 25.203 -35.436 290.352 1.00 143.04 180 ARG C O 1
ATOM 12505 N N . SER D 1 181 ? 26.374 -36.042 288.515 1.00 147.66 181 SER C N 1
ATOM 12506 C CA . SER D 1 181 ? 25.243 -35.961 287.604 1.00 152.91 181 SER C CA 1
ATOM 12507 C C . SER D 1 181 ? 24.188 -36.981 287.994 1.00 160.10 181 SER C C 1
ATOM 12508 O O . SER D 1 181 ? 23.425 -36.749 288.938 1.00 163.75 181 SER C O 1
ATOM 12510 N N . PRO D 1 182 ? 24.136 -38.107 287.277 1.00 165.31 182 PRO C N 1
ATOM 12511 C CA . PRO D 1 182 ? 23.205 -39.177 287.618 1.00 168.07 182 PRO C CA 1
ATOM 12512 C C . PRO D 1 182 ? 21.781 -38.628 287.656 1.00 168.13 182 PRO C C 1
ATOM 12513 O O . PRO D 1 182 ? 21.093 -38.582 286.627 1.00 164.01 182 PRO C O 1
ATOM 12515 N N . ILE D 1 183 ? 21.331 -38.225 288.845 1.00 169.89 183 ILE C N 1
ATOM 12516 C CA . ILE D 1 183 ? 20.080 -37.497 288.983 1.00 167.25 183 ILE C CA 1
ATOM 12517 C C . ILE D 1 183 ? 20.171 -36.561 290.176 1.00 157.57 183 ILE C C 1
ATOM 12518 O O . ILE D 1 183 ? 20.941 -36.782 291.113 1.00 159.11 183 ILE C O 1
ATOM 12520 N N . GLY D 1 184 ? 19.363 -35.510 290.126 1.00 154.87 184 GLY C N 1
ATOM 12521 C CA . GLY D 1 184 ? 19.419 -34.422 291.096 1.00 147.72 184 GLY C CA 1
ATOM 12522 C C . GLY D 1 184 ? 18.359 -34.708 292.150 1.00 148.82 184 GLY C C 1
ATOM 12523 O O . GLY D 1 184 ? 17.229 -34.227 292.067 1.00 147.18 184 GLY C O 1
ATOM 12524 N N . TYR D 1 185 ? 18.726 -35.510 293.137 1.00 155.78 185 TYR C N 1
ATOM 12525 C CA . TYR D 1 185 ? 17.910 -35.750 294.318 1.00 156.35 185 TYR C CA 1
ATOM 12526 C C . TYR D 1 185 ? 18.474 -34.923 295.465 1.00 148.14 185 TYR C C 1
ATOM 12527 O O . TYR D 1 185 ? 19.599 -34.426 295.395 1.00 150.98 185 TYR C O 1
ATOM 12536 N N . TYR D 1 186 ? 17.687 -34.768 296.524 1.00 142.23 186 TYR C N 1
ATOM 12537 C CA . TYR D 1 186 ? 18.138 -33.916 297.614 1.00 140.92 186 TYR C CA 1
ATOM 12538 C C . TYR D 1 186 ? 19.352 -34.528 298.311 1.00 137.57 186 TYR C C 1
ATOM 12539 O O . TYR D 1 186 ? 19.577 -35.737 298.267 1.00 136.35 186 TYR C O 1
ATOM 12541 N N . LEU D 1 187 ? 20.160 -33.668 298.921 1.00 135.12 187 LEU C N 1
ATOM 12542 C CA . LEU D 1 187 ? 21.407 -34.078 299.548 1.00 132.11 187 LEU C CA 1
ATOM 12543 C C . LEU D 1 187 ? 21.202 -34.324 301.047 1.00 130.30 187 LEU C C 1
ATOM 12544 O O . LEU D 1 187 ? 20.133 -34.066 301.604 1.00 130.91 187 LEU C O 1
ATOM 12546 N N . GLU D 1 188 ? 22.258 -34.820 301.706 1.00 127.72 188 GLU C N 1
ATOM 12547 C CA . GLU D 1 188 ? 22.225 -35.160 303.127 1.00 122.49 188 GLU C CA 1
ATOM 12548 C C . GLU D 1 188 ? 23.620 -35.458 303.675 1.00 119.13 188 GLU C C 1
ATOM 12549 O O . GLU D 1 188 ? 24.129 -36.565 303.469 1.00 114.78 188 GLU C O 1
ATOM 12551 N N . SER D 1 189 ? 24.250 -34.499 304.369 1.00 122.07 189 SER C N 1
ATOM 12552 C CA . SER D 1 189 ? 25.666 -34.592 304.746 1.00 120.17 189 SER C CA 1
ATOM 12553 C C . SER D 1 189 ? 25.954 -35.841 305.581 1.00 118.50 189 SER C C 1
ATOM 12554 O O . SER D 1 189 ? 25.021 -36.570 305.926 1.00 116.94 189 SER C O 1
ATOM 12556 N N . TYR D 1 190 ? 27.214 -36.093 305.952 1.00 116.01 190 TYR C N 1
ATOM 12557 C CA . TYR D 1 190 ? 27.549 -37.359 306.641 1.00 106.95 190 TYR C CA 1
ATOM 12558 C C . TYR D 1 190 ? 28.811 -37.335 307.505 1.00 98.04 190 TYR C C 1
ATOM 12559 O O . TYR D 1 190 ? 28.867 -38.003 308.542 1.00 90.88 190 TYR C O 1
ATOM 12561 N N . VAL D 1 216 ? 39.019 -32.609 316.028 1.00 102.26 216 VAL C N 1
ATOM 12562 C CA . VAL D 1 216 ? 39.073 -32.800 317.474 1.00 106.12 216 VAL C CA 1
ATOM 12563 C C . VAL D 1 216 ? 37.687 -33.144 318.019 1.00 103.50 216 VAL C C 1
ATOM 12564 O O . VAL D 1 216 ? 37.218 -34.254 317.798 1.00 104.64 216 VAL C O 1
ATOM 12566 N N . ASP D 1 217 ? 37.034 -32.206 318.717 1.00 104.56 217 ASP C N 1
ATOM 12567 C CA . ASP D 1 217 ? 35.703 -32.462 319.264 1.00 107.30 217 ASP C CA 1
ATOM 12568 C C . ASP D 1 217 ? 34.682 -32.641 318.143 1.00 103.26 217 ASP C C 1
ATOM 12569 O O . ASP D 1 217 ? 34.542 -31.781 317.273 1.00 102.83 217 ASP C O 1
ATOM 12571 N N . LEU D 1 218 ? 33.9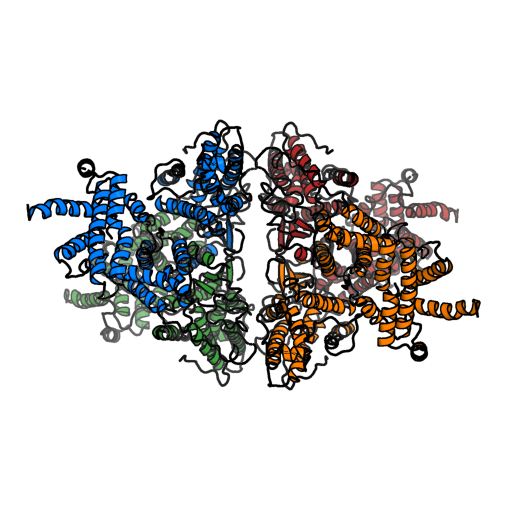43 -33.749 318.178 1.00 104.29 218 LEU C N 1
ATOM 12572 C CA . LEU D 1 218 ? 32.930 -34.000 317.169 1.00 97.72 218 LEU C CA 1
ATOM 12573 C C . LEU D 1 218 ? 31.712 -33.121 317.373 1.00 101.25 218 LEU C C 1
ATOM 12574 O O . LEU D 1 218 ? 30.833 -33.093 316.506 1.00 102.04 218 LEU C O 1
ATOM 12576 N N . GLU D 1 219 ? 31.637 -32.409 318.500 1.00 106.86 219 GLU C N 1
ATOM 12577 C CA . GLU D 1 219 ? 30.587 -31.415 318.665 1.00 107.16 219 GLU C CA 1
ATOM 12578 C C . GLU D 1 219 ? 30.676 -30.380 317.559 1.00 108.32 219 GLU C C 1
ATOM 12579 O O . GLU D 1 219 ? 29.653 -29.891 317.075 1.00 110.66 219 GLU C O 1
ATOM 12581 N N . ALA D 1 220 ? 31.894 -29.988 317.193 1.00 107.51 220 ALA C N 1
ATOM 12582 C CA . ALA D 1 220 ? 32.127 -29.079 316.080 1.00 107.40 220 ALA C CA 1
ATOM 12583 C C . ALA D 1 220 ? 31.320 -29.505 314.866 1.00 102.47 220 ALA C C 1
ATOM 12584 O O . ALA D 1 220 ? 30.379 -28.820 314.450 1.00 101.59 220 ALA C O 1
ATOM 12586 N N . TYR D 1 221 ? 31.704 -30.659 314.330 1.00 104.27 221 TYR C N 1
ATOM 12587 C CA . TYR D 1 221 ? 31.024 -31.234 313.188 1.00 102.18 221 TYR C CA 1
ATOM 12588 C C . TYR D 1 221 ? 29.527 -31.319 313.421 1.00 102.83 221 TYR C C 1
ATOM 12589 O O . TYR D 1 221 ? 28.740 -31.042 312.513 1.00 103.08 221 TYR C O 1
ATOM 12591 N N . ARG D 1 222 ? 29.106 -31.674 314.638 1.00 107.21 222 ARG C N 1
ATOM 12592 C CA . ARG D 1 222 ? 27.669 -31.814 314.894 1.00 110.98 222 ARG C CA 1
ATOM 12593 C C . ARG D 1 222 ? 26.956 -30.480 314.707 1.00 110.04 222 ARG C C 1
ATOM 12594 O O . ARG D 1 222 ? 25.967 -30.385 313.964 1.00 107.77 222 ARG C O 1
ATOM 12596 N N . HIS D 1 223 ? 27.488 -29.428 315.336 1.00 108.73 223 HIS C N 1
ATOM 12597 C CA . HIS D 1 223 ? 26.914 -28.094 315.210 1.00 110.37 223 HIS C CA 1
ATOM 12598 C C . HIS D 1 223 ? 26.925 -27.638 313.755 1.00 109.28 223 HIS C C 1
ATOM 12599 O O . HIS D 1 223 ? 25.921 -27.117 313.260 1.00 105.83 223 HIS C O 1
ATOM 12601 N N . LEU D 1 224 ? 28.041 -27.852 313.045 1.00 107.81 224 LEU C N 1
ATOM 12602 C CA . LEU D 1 224 ? 28.142 -27.364 311.672 1.00 102.62 224 LEU C CA 1
ATOM 12603 C C . LEU D 1 224 ? 27.136 -28.063 310.773 1.00 103.76 224 LEU C C 1
ATOM 12604 O O . LEU D 1 224 ? 26.359 -27.406 310.071 1.00 105.72 224 LEU C O 1
ATOM 12606 N N . ASP D 1 225 ? 27.141 -29.399 310.771 1.00 106.01 225 ASP C N 1
ATOM 12607 C CA . ASP D 1 225 ? 26.207 -30.132 309.925 1.00 105.79 225 ASP C CA 1
ATOM 12608 C C . ASP D 1 225 ? 24.762 -29.787 310.269 1.00 102.37 225 ASP C C 1
ATOM 12609 O O . ASP D 1 225 ? 23.928 -29.601 309.375 1.00 99.60 225 ASP C O 1
ATOM 12611 N N . ARG D 1 226 ? 24.460 -29.632 311.557 1.00 104.78 226 ARG C N 1
ATOM 12612 C CA . ARG D 1 226 ? 23.097 -29.301 311.945 1.00 105.61 226 ARG C CA 1
ATOM 12613 C C . ARG D 1 226 ? 22.695 -27.912 311.466 1.00 103.65 226 ARG C C 1
ATOM 12614 O O . ARG D 1 226 ? 21.608 -27.737 310.921 1.00 103.64 226 ARG C O 1
ATOM 12624 N N . ARG D 1 228 ? 23.905 -26.282 309.007 1.00 103.03 228 ARG C N 1
ATOM 12625 C CA . ARG D 1 228 ? 23.781 -26.327 307.553 1.00 103.19 228 ARG C CA 1
ATOM 12626 C C . ARG D 1 228 ? 22.430 -26.897 307.149 1.00 108.79 228 ARG C C 1
ATOM 12627 O O . ARG D 1 228 ? 21.682 -26.278 306.373 1.00 109.77 228 ARG C O 1
ATOM 12629 N N . ASP D 1 229 ? 22.093 -28.072 307.690 1.00 107.49 229 ASP C N 1
ATOM 12630 C CA . ASP D 1 229 ? 20.802 -28.684 307.413 1.00 106.17 229 ASP C CA 1
ATOM 12631 C C . ASP D 1 229 ? 19.653 -27.817 307.889 1.00 106.30 229 ASP C C 1
ATOM 12632 O O . ASP D 1 229 ? 18.557 -27.886 307.326 1.00 111.96 229 ASP C O 1
ATOM 12634 N N . GLN D 1 230 ? 19.894 -26.957 308.871 1.00 103.57 230 GLN C N 1
ATOM 12635 C CA . GLN D 1 230 ? 18.840 -26.085 309.359 1.00 107.39 230 GLN C CA 1
ATOM 12636 C C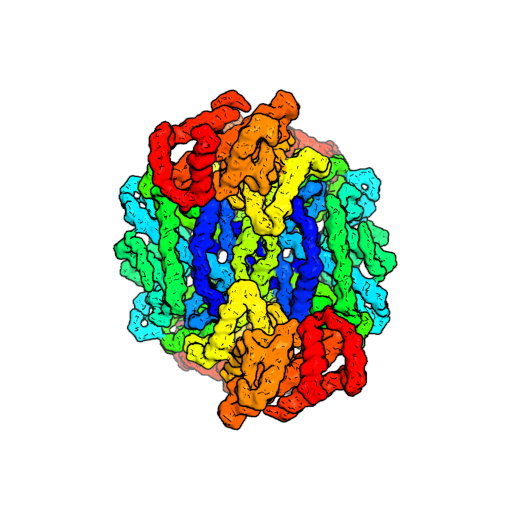 . GLN D 1 230 ? 18.684 -24.860 308.478 1.00 109.55 230 GLN C C 1
ATOM 12637 O O . GLN D 1 230 ? 17.590 -24.294 308.398 1.00 113.77 230 GLN C O 1
ATOM 12647 N N . ARG D 1 232 ? 19.133 -25.152 305.244 1.00 107.08 232 ARG C N 1
ATOM 12648 C CA . ARG D 1 232 ? 18.338 -25.803 304.206 1.00 106.54 232 ARG C CA 1
ATOM 12649 C C . ARG D 1 232 ? 16.876 -25.916 304.623 1.00 111.28 232 ARG C C 1
ATOM 12650 O O . ARG D 1 232 ? 15.980 -25.753 303.792 1.00 113.48 232 ARG C O 1
ATOM 12652 N N . SER D 1 233 ? 16.613 -26.194 305.908 1.00 114.33 233 SER C N 1
ATOM 12653 C CA . SER D 1 233 ? 15.232 -26.268 306.400 1.00 117.82 233 SER C CA 1
ATOM 12654 C C . SER D 1 233 ? 14.524 -24.913 306.347 1.00 117.38 233 SER C C 1
ATOM 12655 O O . SER D 1 233 ? 13.429 -24.800 305.783 1.00 119.10 233 SER C O 1
ATOM 12665 N N . LEU D 1 235 ? 15.037 -22.447 304.592 1.00 116.38 235 LEU C N 1
ATOM 12666 C CA . LEU D 1 235 ? 14.732 -22.063 303.224 1.00 116.77 235 LEU C CA 1
ATOM 12667 C C . LEU D 1 235 ? 13.645 -22.957 302.638 1.00 117.73 235 LEU C C 1
ATOM 12668 O O . LEU D 1 235 ? 12.698 -22.458 302.016 1.00 121.98 235 LEU C O 1
ATOM 12670 N N . ARG D 1 236 ? 13.711 -24.269 302.889 1.00 115.18 236 ARG C N 1
ATOM 12671 C CA . ARG D 1 236 ? 12.647 -25.140 302.418 1.00 116.14 236 ARG C CA 1
ATOM 12672 C C . ARG D 1 236 ? 11.346 -24.751 303.088 1.00 117.31 236 ARG C C 1
ATOM 12673 O O . ARG D 1 236 ? 10.264 -24.988 302.540 1.00 118.83 236 ARG C O 1
ATOM 12675 N N . LYS D 1 237 ? 11.451 -24.124 304.266 1.00 118.37 237 LYS C N 1
ATOM 12676 C CA . LYS D 1 237 ? 10.309 -23.511 304.937 1.00 121.29 237 LYS C CA 1
ATOM 12677 C C . LYS D 1 237 ? 9.718 -22.399 304.085 1.00 123.78 237 LYS C C 1
ATOM 12678 O O . LYS D 1 237 ? 8.530 -22.424 303.757 1.00 130.58 237 LYS C O 1
ATOM 12680 N N . ALA D 1 238 ? 10.509 -21.369 303.787 1.00 120.33 238 ALA C N 1
ATOM 12681 C CA . ALA D 1 238 ? 10.015 -20.279 302.953 1.00 121.93 238 ALA C CA 1
ATOM 12682 C C . ALA D 1 238 ? 9.856 -20.743 301.507 1.00 125.66 238 ALA C C 1
ATOM 12683 O O . ALA D 1 238 ? 10.633 -20.353 300.627 1.00 123.82 238 ALA C O 1
ATOM 12685 N N . VAL D 1 239 ? 8.850 -21.577 301.246 1.00 127.62 239 VAL C N 1
ATOM 12686 C CA . VAL D 1 239 ? 8.636 -22.095 299.903 1.00 127.28 239 VAL C CA 1
ATOM 12687 C C . VAL D 1 239 ? 7.204 -22.579 299.697 1.00 130.74 239 VAL C C 1
ATOM 12688 O O . VAL D 1 239 ? 6.686 -22.541 298.577 1.00 130.69 239 VAL C O 1
ATOM 12690 N N . GLY D 1 240 ? 6.554 -23.015 300.770 1.00 132.79 240 GLY C N 1
ATOM 12691 C CA . GLY D 1 240 ? 5.152 -23.406 300.738 1.00 137.99 240 GLY C CA 1
ATOM 12692 C C . GLY D 1 240 ? 4.523 -23.028 302.073 1.00 140.95 240 GLY C C 1
ATOM 12693 O O . GLY D 1 240 ? 5.140 -23.200 303.127 1.00 137.32 240 GLY C O 1
ATOM 12694 N N . ALA D 1 241 ? 3.278 -22.561 302.023 1.00 141.15 241 ALA C N 1
ATOM 12695 C CA . ALA D 1 241 ? 2.735 -21.756 303.108 1.00 141.20 241 ALA C CA 1
ATOM 12696 C C . ALA D 1 241 ? 2.752 -22.526 304.424 1.00 145.27 241 ALA C C 1
ATOM 12697 O O . ALA D 1 241 ? 2.750 -23.760 304.445 1.00 146.47 241 ALA C O 1
ATOM 12699 N N . GLY D 1 242 ? 2.877 -21.771 305.524 1.00 149.02 242 GLY C N 1
ATOM 12700 C CA . GLY D 1 242 ? 2.854 -22.278 306.894 1.00 146.76 242 GLY C CA 1
ATOM 12701 C C . GLY D 1 242 ? 2.731 -21.120 307.881 1.00 145.17 242 GLY C C 1
ATOM 12702 O O . GLY D 1 242 ? 2.026 -21.238 308.887 1.00 151.79 242 GLY C O 1
ATOM 12703 N N . VAL D 1 243 ? 3.399 -19.997 307.582 1.00 145.08 243 VAL C N 1
ATOM 12704 C CA . VAL D 1 243 ? 3.447 -18.782 308.402 1.00 144.51 243 VAL C CA 1
ATOM 12705 C C . VAL D 1 243 ? 4.264 -19.021 309.668 1.00 141.95 243 VAL C C 1
ATOM 12706 O O . VAL D 1 243 ? 4.354 -20.159 310.132 1.00 147.19 243 VAL C O 1
ATOM 12708 N N . LYS D 1 244 ? 4.913 -17.983 310.211 1.00 141.10 244 LYS C N 1
ATOM 12709 C CA . LYS D 1 244 ? 5.709 -18.188 311.422 1.00 144.30 244 LYS C CA 1
ATOM 12710 C C . LYS D 1 244 ? 5.959 -16.922 312.238 1.00 144.13 244 LYS C C 1
ATOM 12711 O O . LYS D 1 244 ? 5.759 -16.922 313.460 1.00 146.62 244 LYS C O 1
ATOM 12717 N N . ARG D 1 245 ? 6.448 -15.866 311.581 1.00 142.42 245 ARG C N 1
ATOM 12718 C CA . ARG D 1 245 ? 6.805 -14.586 312.197 1.00 143.95 245 ARG C CA 1
ATOM 12719 C C . ARG D 1 245 ? 7.902 -14.709 313.262 1.00 144.53 245 ARG C C 1
ATOM 12720 O O . ARG D 1 245 ? 8.983 -14.132 313.094 1.00 140.65 245 ARG C O 1
ATOM 12728 N N . GLU D 1 246 ? 7.664 -15.495 314.328 1.00 146.80 246 GLU C N 1
ATOM 12729 C CA . GLU D 1 246 ? 8.665 -15.712 315.384 1.00 145.55 246 GLU C CA 1
ATOM 12730 C C . GLU D 1 246 ? 9.972 -16.282 314.829 1.00 140.66 246 GLU C C 1
ATOM 12731 O O . GLU D 1 246 ? 11.017 -16.202 315.489 1.00 139.85 246 GLU C O 1
ATOM 12737 N N . ASP D 1 247 ? 9.927 -16.838 313.629 1.00 140.04 247 ASP C N 1
ATOM 12738 C CA . ASP D 1 247 ? 11.081 -17.231 312.850 1.00 139.95 247 ASP C CA 1
ATOM 12739 C C . ASP D 1 247 ? 10.635 -16.914 311.435 1.00 142.37 247 ASP C C 1
ATOM 12740 O O . ASP D 1 247 ? 9.800 -16.022 311.245 1.00 140.28 247 ASP C O 1
ATOM 12745 N N . ASP D 1 248 ? 11.159 -17.648 310.459 1.00 138.45 248 ASP C N 1
ATOM 12746 C CA . ASP D 1 248 ? 10.819 -17.447 309.046 1.00 136.96 248 ASP C CA 1
ATOM 12747 C C . ASP D 1 248 ? 11.189 -16.053 308.530 1.00 137.13 248 ASP C C 1
ATOM 12748 O O . ASP D 1 248 ? 11.195 -15.045 309.240 1.00 141.10 248 ASP C O 1
ATOM 12750 N N . ILE D 1 249 ? 11.499 -16.016 307.245 1.00 127.18 249 ILE C N 1
ATOM 12751 C CA . ILE D 1 249 ? 12.015 -14.829 306.616 1.00 120.68 249 ILE C CA 1
ATOM 12752 C C . ILE D 1 249 ? 11.225 -14.659 305.358 1.00 119.83 249 ILE C C 1
ATOM 12753 O O . ILE D 1 249 ? 10.923 -15.636 304.692 1.00 121.67 249 ILE C O 1
ATOM 12758 N N . GLN D 1 250 ? 10.897 -13.424 305.021 1.00 120.08 250 GLN C N 1
ATOM 12759 C CA . GLN D 1 250 ? 9.867 -13.187 304.019 1.00 120.30 250 GLN C CA 1
ATOM 12760 C C . GLN D 1 250 ? 10.324 -12.762 302.612 1.00 118.69 250 GLN C C 1
ATOM 12761 O O . GLN D 1 250 ? 10.296 -11.580 302.271 1.00 119.01 250 GLN C O 1
ATOM 12763 N N . LEU D 1 251 ? 10.714 -13.740 301.799 1.00 118.75 251 LEU C N 1
ATOM 12764 C CA . LEU D 1 251 ? 10.932 -13.540 300.369 1.00 116.26 251 LEU C CA 1
ATOM 12765 C C . LEU D 1 251 ? 9.724 -12.925 299.722 1.00 119.77 251 LEU C C 1
ATOM 12766 O O . LEU D 1 251 ? 8.652 -13.519 299.797 1.00 119.11 251 LEU C O 1
ATOM 12771 N N . PRO D 1 252 ? 9.865 -11.775 299.062 1.00 120.95 252 PRO C N 1
ATOM 12772 C CA . PRO D 1 252 ? 8.741 -11.276 298.271 1.00 119.14 252 PRO C CA 1
ATOM 12773 C C . PRO D 1 252 ? 8.324 -12.410 297.356 1.00 121.47 252 PRO C C 1
ATOM 12774 O O . PRO D 1 252 ? 9.136 -13.264 296.997 1.00 123.67 252 PRO C O 1
ATOM 12778 N N . THR D 1 253 ? 7.045 -12.472 297.044 1.00 122.59 253 THR C N 1
ATOM 12779 C CA . THR D 1 253 ? 6.539 -13.650 296.362 1.00 125.86 253 THR C CA 1
ATOM 12780 C C . THR D 1 253 ? 6.174 -13.321 294.916 1.00 129.75 253 THR C C 1
ATOM 12781 O O . THR D 1 253 ? 6.073 -12.154 294.521 1.00 127.74 253 THR C O 1
ATOM 12785 N N . GLY D 1 254 ? 6.028 -14.380 294.114 1.00 129.01 254 GLY C N 1
ATOM 12786 C CA . GLY D 1 254 ? 5.804 -14.194 292.691 1.00 124.51 254 GLY C CA 1
ATOM 12787 C C . GLY D 1 254 ? 4.668 -13.244 292.378 1.00 126.45 254 GLY C C 1
ATOM 12788 O O . GLY D 1 254 ? 4.762 -12.437 291.449 1.00 127.23 254 GLY C O 1
ATOM 12789 N N . THR D 1 255 ? 3.590 -13.303 293.169 1.00 129.09 255 THR C N 1
ATOM 12790 C CA . THR D 1 255 ? 2.454 -12.416 292.936 1.00 129.65 255 THR C CA 1
ATOM 12791 C C . THR D 1 255 ? 2.853 -10.949 293.000 1.00 129.10 255 THR C C 1
ATOM 12792 O O . THR D 1 255 ? 2.160 -10.111 292.413 1.00 129.82 255 THR C O 1
ATOM 12796 N N . ASP D 1 256 ? 3.961 -10.627 293.677 1.00 128.07 256 ASP C N 1
ATOM 12797 C CA . ASP D 1 256 ? 4.471 -9.264 293.736 1.00 127.47 256 ASP C CA 1
ATOM 12798 C C . ASP D 1 256 ? 5.932 -9.120 293.314 1.00 124.31 256 ASP C C 1
ATOM 12799 O O . ASP D 1 256 ? 6.474 -8.012 293.373 1.00 122.90 256 ASP C O 1
ATOM 12804 N N . ILE D 1 257 ? 6.581 -10.189 292.865 1.00 124.60 257 ILE C N 1
ATOM 12805 C CA . ILE D 1 257 ? 7.902 -10.004 292.286 1.00 118.77 257 ILE C CA 1
ATOM 12806 C C . ILE D 1 257 ? 7.773 -9.390 290.911 1.00 122.86 257 ILE C C 1
ATOM 12807 O O . ILE D 1 257 ? 8.584 -8.551 290.523 1.00 123.67 257 ILE C O 1
ATOM 12812 N N . GLY D 1 258 ? 6.684 -9.680 290.214 1.00 124.69 258 GLY C N 1
ATOM 12813 C CA . GLY D 1 258 ? 6.556 -9.253 288.851 1.00 117.32 258 GLY C CA 1
ATOM 12814 C C . GLY D 1 258 ? 6.012 -7.870 288.659 1.00 121.42 258 GLY C C 1
ATOM 12815 O O . GLY D 1 258 ? 6.142 -7.338 287.558 1.00 124.23 258 GLY C O 1
ATOM 12816 N N . GLN D 1 259 ? 5.412 -7.249 289.674 1.00 123.21 259 GLN C N 1
ATOM 12817 C CA . GLN D 1 259 ? 4.901 -5.890 289.513 1.00 126.05 259 GLN C CA 1
ATOM 12818 C C . GLN D 1 259 ? 5.944 -4.834 289.831 1.00 124.31 259 GLN C C 1
ATOM 12819 O O . GLN D 1 259 ? 5.621 -3.640 289.855 1.00 122.87 259 GLN C O 1
ATOM 12825 N N . SER D 1 260 ? 7.193 -5.244 290.019 1.00 123.80 260 SER C N 1
ATOM 12826 C CA . SER D 1 260 ? 8.278 -4.347 290.398 1.00 126.59 260 SER C CA 1
ATOM 12827 C C . SER D 1 260 ? 9.369 -4.484 289.350 1.00 122.83 260 SER C C 1
ATOM 12828 O O . SER D 1 260 ? 10.172 -5.415 289.424 1.00 120.10 260 SER C O 1
ATOM 12831 N N . GLN D 1 261 ? 9.386 -3.571 288.375 1.00 123.56 261 GLN C N 1
ATOM 12832 C CA . GLN D 1 261 ? 10.462 -3.585 287.388 1.00 123.59 261 GLN C CA 1
ATOM 12833 C C . GLN D 1 261 ? 11.823 -3.496 288.059 1.00 118.38 261 GLN C C 1
ATOM 12834 O O . GLN D 1 261 ? 12.802 -4.062 287.565 1.00 120.77 261 GLN C O 1
ATOM 12840 N N . ASN D 1 262 ? 11.913 -2.761 289.160 1.00 118.04 262 ASN C N 1
ATOM 12841 C CA . ASN D 1 262 ? 13.209 -2.534 289.782 1.00 118.84 262 ASN C CA 1
ATOM 12842 C C . ASN D 1 262 ? 13.852 -3.841 290.243 1.00 117.74 262 ASN C C 1
ATOM 12843 O O . ASN D 1 262 ? 15.053 -4.039 290.049 1.00 122.08 262 ASN C O 1
ATOM 12848 N N . LEU D 1 263 ? 13.079 -4.759 290.829 1.00 116.11 263 LEU C N 1
ATOM 12849 C CA . LEU D 1 263 ? 13.653 -6.053 291.189 1.00 111.72 263 LEU C CA 1
ATOM 12850 C C . LEU D 1 263 ? 14.066 -6.831 289.948 1.00 114.22 263 LEU C C 1
ATOM 12851 O O . LEU D 1 263 ? 15.153 -7.415 289.899 1.00 114.39 263 LEU C O 1
ATOM 12856 N N . GLN D 1 264 ? 13.191 -6.868 288.944 1.00 114.19 264 GLN C N 1
ATOM 12857 C CA . GLN D 1 264 ? 13.501 -7.527 287.684 1.00 113.56 264 GLN C CA 1
ATOM 12858 C C . GLN D 1 264 ? 14.880 -7.121 287.195 1.00 116.72 264 GLN C C 1
ATOM 12859 O O . GLN D 1 264 ? 15.801 -7.942 287.127 1.00 119.23 264 GLN C O 1
ATOM 12865 N N . PHE D 1 265 ? 15.038 -5.828 286.898 1.00 116.29 265 PHE C N 1
ATOM 12866 C CA . PHE D 1 265 ? 16.279 -5.324 286.327 1.00 112.70 265 PHE C CA 1
ATOM 12867 C C . PHE D 1 265 ? 17.447 -5.525 287.277 1.00 114.93 265 PHE C C 1
ATOM 12868 O O . PHE D 1 265 ? 18.507 -6.015 286.879 1.00 117.82 265 PHE C O 1
ATOM 12876 N N . ALA D 1 266 ? 17.264 -5.197 288.551 1.00 112.14 266 ALA C N 1
ATOM 12877 C CA . ALA D 1 266 ? 18.386 -5.245 289.468 1.00 109.84 266 ALA C CA 1
ATOM 12878 C C . ALA D 1 266 ? 18.933 -6.650 289.583 1.00 110.70 266 ALA C C 1
ATOM 12879 O O . ALA D 1 266 ? 20.150 -6.845 289.653 1.00 111.96 266 ALA C O 1
ATOM 12881 N N . LEU D 1 267 ? 18.062 -7.648 289.586 1.00 112.34 267 LEU C N 1
ATOM 12882 C CA . LEU D 1 267 ? 18.539 -8.992 289.851 1.00 112.43 267 LEU C CA 1
ATOM 12883 C C . LEU D 1 267 ? 18.897 -9.746 288.589 1.00 112.34 267 LEU C C 1
ATOM 12884 O O . LEU D 1 267 ? 19.679 -10.702 288.662 1.00 111.31 267 LEU C O 1
ATOM 12889 N N . PHE D 1 268 ? 18.342 -9.341 287.446 1.00 111.63 268 PHE C N 1
ATOM 12890 C CA . PHE D 1 268 ? 18.543 -10.056 286.189 1.00 112.16 268 PHE C CA 1
ATOM 12891 C C . PHE D 1 268 ? 18.920 -9.145 285.010 1.00 107.96 268 PHE C C 1
ATOM 12892 O O . PHE D 1 268 ? 18.869 -9.574 283.857 1.00 106.18 268 PHE C O 1
ATOM 12900 N N . ASN D 1 269 ? 19.312 -7.900 285.276 1.00 109.84 269 ASN C N 1
ATOM 12901 C CA . ASN D 1 269 ? 19.850 -6.974 284.281 1.00 110.80 269 ASN C CA 1
ATOM 12902 C C . ASN D 1 269 ? 18.886 -6.708 283.137 1.00 110.29 269 ASN C C 1
ATOM 12903 O O . ASN D 1 269 ? 19.190 -5.927 282.236 1.00 109.63 269 ASN C O 1
ATOM 12908 N N . SER D 1 270 ? 17.708 -7.312 283.191 1.00 112.42 270 SER C N 1
ATOM 12909 C CA . SER D 1 270 ? 16.751 -7.270 282.097 1.00 112.11 270 SER C CA 1
ATOM 12910 C C . SER D 1 270 ? 15.382 -7.623 282.631 1.00 117.21 270 SER C C 1
ATOM 12911 O O . SER D 1 270 ? 15.260 -8.408 283.575 1.00 119.03 270 SER C O 1
ATOM 12914 N N . GLU D 1 271 ? 14.347 -7.041 282.036 1.00 114.73 271 GLU C N 1
ATOM 12915 C CA . GLU D 1 271 ? 13.027 -7.351 282.547 1.00 118.19 271 GLU C CA 1
ATOM 12916 C C . GLU D 1 271 ? 12.628 -8.753 282.116 1.00 116.73 271 GLU C C 1
ATOM 12917 O O . GLU D 1 271 ? 12.975 -9.210 281.019 1.00 113.25 271 GLU C O 1
ATOM 12923 N N . PHE D 1 272 ? 11.944 -9.446 283.033 1.00 118.74 272 PHE C N 1
ATOM 12924 C CA . PHE D 1 272 ? 11.390 -10.783 282.912 1.00 116.31 272 PHE C CA 1
ATOM 12925 C C . PHE D 1 272 ? 10.532 -10.859 281.664 1.00 118.18 272 PHE C C 1
ATOM 12926 O O . PHE D 1 272 ? 9.981 -9.840 281.225 1.00 119.26 272 PHE C O 1
ATOM 12934 N N . PRO D 1 273 ? 10.398 -12.036 281.064 1.00 119.57 273 PRO C N 1
ATOM 12935 C CA . PRO D 1 273 ? 9.395 -12.227 280.013 1.00 119.45 273 PRO C CA 1
ATOM 12936 C C . PRO D 1 273 ? 8.013 -11.842 280.509 1.00 122.56 273 PRO C C 1
ATOM 12937 O O . PRO D 1 273 ? 7.538 -12.403 281.508 1.00 123.54 273 PRO C O 1
ATOM 12941 N N . PRO D 1 274 ? 7.307 -10.937 279.822 1.00 123.25 274 PRO C N 1
ATOM 12942 C CA . PRO D 1 274 ? 5.890 -10.754 280.157 1.00 118.87 274 PRO C CA 1
ATOM 12943 C C . PRO D 1 274 ? 5.194 -12.080 280.220 1.00 122.00 274 PRO C C 1
ATOM 12944 O O . PRO D 1 274 ? 4.392 -12.332 281.130 1.00 124.17 274 PRO C O 1
ATOM 12948 N N . SER D 1 275 ? 5.604 -12.987 279.366 1.00 122.87 275 SER C N 1
ATOM 12949 C CA . SER D 1 275 ? 5.115 -14.343 279.324 1.00 122.40 275 SER C CA 1
ATOM 12950 C C . SER D 1 275 ? 5.483 -15.131 280.559 1.00 121.23 275 SER C C 1
ATOM 12951 O O . SER D 1 275 ? 5.264 -16.353 280.542 1.00 119.01 275 SER C O 1
ATOM 12954 N N . VAL D 1 276 ? 6.027 -14.485 281.595 1.00 120.41 276 VAL C N 1
ATOM 12955 C CA . VAL D 1 276 ? 6.473 -15.185 282.795 1.00 121.76 276 VAL C CA 1
ATOM 12956 C C . VAL D 1 276 ? 5.884 -14.533 284.039 1.00 119.50 276 VAL C C 1
ATOM 12957 O O . VAL D 1 276 ? 5.578 -15.221 285.019 1.00 120.98 276 VAL C O 1
ATOM 12961 N N . VAL D 1 277 ? 5.693 -13.213 284.014 1.00 119.31 277 VAL C N 1
ATOM 12962 C CA . VAL D 1 277 ? 5.132 -12.570 285.194 1.00 120.39 277 VAL C CA 1
ATOM 12963 C C . VAL D 1 277 ? 3.691 -12.991 285.427 1.00 126.16 277 VAL C C 1
ATOM 12964 O O . VAL D 1 277 ? 3.195 -12.896 286.554 1.00 123.68 277 VAL C O 1
ATOM 12968 N N . GLU D 1 278 ? 3.003 -13.484 284.400 1.00 126.40 278 GLU C N 1
ATOM 12969 C CA . GLU D 1 278 ? 1.605 -13.857 284.560 1.00 127.69 278 GLU C CA 1
ATOM 12970 C C . GLU D 1 278 ? 1.420 -15.324 284.934 1.00 128.35 278 GLU C C 1
ATOM 12971 O O . GLU D 1 278 ? 0.349 -15.681 285.438 1.00 133.62 278 GLU C O 1
ATOM 12977 N N . GLN D 1 279 ? 2.399 -16.194 284.646 1.00 126.48 279 GLN C N 1
ATOM 12978 C CA . GLN D 1 279 ? 2.427 -17.504 285.292 1.00 128.89 279 GLN C CA 1
ATOM 12979 C C . GLN D 1 279 ? 3.024 -17.412 286.695 1.00 127.24 279 GLN C C 1
ATOM 12980 O O . GLN D 1 279 ? 2.854 -18.329 287.505 1.00 124.89 279 GLN C O 1
ATOM 12986 N N . LEU D 1 280 ? 3.704 -16.303 286.986 1.00 126.96 280 LEU C N 1
ATOM 12987 C CA . LEU D 1 280 ? 4.079 -15.972 288.353 1.00 125.91 280 LEU C CA 1
ATOM 12988 C C . LEU D 1 280 ? 2.868 -15.492 289.141 1.00 127.79 280 LEU C C 1
ATOM 12989 O O . LEU D 1 280 ? 2.695 -15.856 290.307 1.00 130.92 280 LEU C O 1
ATOM 12994 N N . GLU D 1 281 ? 2.009 -14.686 288.505 1.00 129.29 281 GLU C N 1
ATOM 12995 C CA . GLU D 1 281 ? 0.811 -14.160 289.157 1.00 132.15 281 GLU C CA 1
ATOM 12996 C C . GLU D 1 281 ? -0.087 -15.277 289.675 1.00 133.49 281 GLU C C 1
ATOM 12997 O O . GLU D 1 281 ? -0.763 -15.104 290.695 1.00 135.77 281 GLU C O 1
ATOM 13003 N N . ASP D 1 282 ? -0.122 -16.415 288.986 1.00 134.71 282 ASP C N 1
ATOM 13004 C CA . ASP D 1 282 ? -0.852 -17.594 289.438 1.00 140.48 282 ASP C CA 1
ATOM 13005 C C . ASP D 1 282 ? -0.176 -18.352 290.577 1.00 140.95 282 ASP C C 1
ATOM 13006 O O . ASP D 1 282 ? -0.767 -19.310 291.092 1.00 146.03 282 ASP C O 1
ATOM 13011 N N . ASP D 1 283 ? 1.021 -17.958 291.005 1.00 136.74 283 ASP C N 1
ATOM 13012 C CA . ASP D 1 283 ? 1.712 -18.680 292.066 1.00 132.96 283 ASP C CA 1
ATOM 13013 C C . ASP D 1 283 ? 1.909 -20.156 291.680 1.00 129.70 283 ASP C C 1
ATOM 13014 O O . ASP D 1 283 ? 1.571 -21.072 292.435 1.00 125.95 283 ASP C O 1
ATOM 13019 N N . ALA D 1 284 ? 2.470 -20.376 290.483 1.00 131.99 284 ALA C N 1
ATOM 13020 C CA . ALA D 1 284 ? 2.582 -21.686 289.844 1.00 129.90 284 ALA C CA 1
ATOM 13021 C C . ALA D 1 284 ? 3.754 -22.471 290.434 1.00 126.91 284 ALA C C 1
ATOM 13022 O O . ALA D 1 284 ? 4.433 -22.008 291.348 1.00 128.48 284 ALA C O 1
ATOM 13024 N N . LYS D 1 285 ? 4.006 -23.682 289.912 1.00 124.42 285 LYS C N 1
ATOM 13025 C CA . LYS D 1 285 ? 5.009 -24.563 290.518 1.00 124.96 285 LYS C CA 1
ATOM 13026 C C . LYS D 1 285 ? 6.385 -23.934 290.635 1.00 126.79 285 LYS C C 1
ATOM 13027 O O . LYS D 1 285 ? 7.200 -24.402 291.443 1.00 129.13 285 LYS C O 1
ATOM 13041 N N . THR D 1 287 ? 7.072 -20.493 291.159 1.00 121.81 287 THR C N 1
ATOM 13042 C CA . THR D 1 287 ? 7.054 -19.393 292.121 1.00 123.03 287 THR C CA 1
ATOM 13043 C C . THR D 1 287 ? 7.698 -19.737 293.466 1.00 116.31 287 THR C C 1
ATOM 13044 O O . THR D 1 287 ? 8.186 -18.825 294.139 1.00 119.23 287 THR C O 1
ATOM 13048 N N . PRO D 1 288 ? 7.692 -20.982 293.943 1.00 119.08 288 PRO C N 1
ATOM 13049 C CA . PRO D 1 288 ? 8.645 -21.294 295.018 1.00 120.23 288 PRO C CA 1
ATOM 13050 C C . PRO D 1 288 ? 10.090 -21.232 294.519 1.00 118.15 288 PRO C C 1
ATOM 13051 O O . PRO D 1 288 ? 10.873 -20.432 295.053 1.00 116.95 288 PRO C O 1
ATOM 13055 N N . LEU D 1 289 ? 10.416 -21.945 293.424 1.00 116.30 289 LEU C N 1
ATOM 13056 C CA . LEU D 1 289 ? 11.798 -21.999 292.936 1.00 110.51 289 LEU C CA 1
ATOM 13057 C C . LEU D 1 289 ? 12.302 -20.625 292.528 1.00 107.88 289 LEU C C 1
ATOM 13058 O O . LEU D 1 289 ? 13.386 -20.199 292.947 1.00 107.88 289 LEU C O 1
ATOM 13063 N N . THR D 1 290 ? 11.501 -19.891 291.756 1.00 109.40 290 THR C N 1
ATOM 13064 C CA . THR D 1 290 ? 11.923 -18.564 291.325 1.00 108.88 290 THR C CA 1
ATOM 13065 C C . THR D 1 290 ? 12.170 -17.654 292.525 1.00 104.17 290 THR C C 1
ATOM 13066 O O . THR D 1 290 ? 13.121 -16.867 292.516 1.00 101.47 290 THR C O 1
ATOM 13070 N N . ARG D 1 291 ? 11.363 -17.791 293.593 1.00 109.14 291 ARG C N 1
ATOM 13071 C CA . ARG D 1 291 ? 11.608 -17.030 294.821 1.00 108.20 291 ARG C CA 1
ATOM 13072 C C . ARG D 1 291 ? 12.989 -17.343 295.387 1.00 103.42 291 ARG C C 1
ATOM 13073 O O . ARG D 1 291 ? 13.801 -16.437 295.631 1.00 99.58 291 ARG C O 1
ATOM 13081 N N . LEU D 1 292 ? 13.296 -18.630 295.533 1.00 102.17 292 LEU C N 1
ATOM 13082 C CA . LEU D 1 292 ? 14.639 -18.997 295.919 1.00 100.09 292 LEU C CA 1
ATOM 13083 C C . LEU D 1 292 ? 15.627 -18.303 295.003 1.00 99.47 292 LEU C C 1
ATOM 13084 O O . LEU D 1 292 ? 16.487 -17.548 295.461 1.00 100.43 292 LEU C O 1
ATOM 13089 N N . ILE D 1 293 ? 15.398 -18.401 293.693 1.00 104.55 293 ILE C N 1
ATOM 13090 C CA . ILE D 1 293 ? 16.326 -17.810 292.731 1.00 101.17 293 ILE C CA 1
ATOM 13091 C C . ILE D 1 293 ? 16.451 -16.319 292.965 1.00 95.23 293 ILE C C 1
ATOM 13092 O O . ILE D 1 293 ? 17.555 -15.777 293.022 1.00 94.27 293 ILE C O 1
ATOM 13097 N N . VAL D 1 294 ? 15.322 -15.637 293.130 1.00 98.59 294 VAL C N 1
ATOM 13098 C CA . VAL D 1 294 ? 15.377 -14.199 293.338 1.00 96.59 294 VAL C CA 1
ATOM 13099 C C . VAL D 1 294 ? 16.222 -13.892 294.560 1.00 94.76 294 VAL C C 1
ATOM 13100 O O . VAL D 1 294 ? 17.206 -13.146 294.485 1.00 94.64 294 VAL C O 1
ATOM 13104 N N . PHE D 1 295 ? 15.970 -14.623 295.646 1.00 96.83 295 PHE C N 1
ATOM 13105 C CA . PHE D 1 295 ? 16.784 -14.465 296.846 1.00 98.89 295 PHE C CA 1
ATOM 13106 C C . PHE D 1 295 ? 18.255 -14.697 296.531 1.00 93.63 295 PHE C C 1
ATOM 13107 O O . PHE D 1 295 ? 19.105 -13.846 296.837 1.00 91.99 295 PHE C O 1
ATOM 13115 N N . ALA D 1 296 ? 18.549 -15.760 295.779 1.00 96.33 296 ALA C N 1
ATOM 13116 C CA . ALA D 1 296 ? 19.934 -16.083 295.475 1.00 94.13 296 ALA C CA 1
ATOM 13117 C C . ALA D 1 296 ? 20.621 -14.942 294.738 1.00 95.91 296 ALA C C 1
ATOM 13118 O O . ALA D 1 296 ? 21.707 -14.502 295.143 1.00 95.69 296 ALA C O 1
ATOM 13120 N N . ASN D 1 297 ? 19.961 -14.363 293.730 1.00 95.45 297 ASN C N 1
ATOM 13121 C CA . ASN D 1 297 ? 20.641 -13.293 293.015 1.00 88.59 297 ASN C CA 1
ATOM 13122 C C . ASN D 1 297 ? 20.760 -12.057 293.900 1.00 87.26 297 ASN C C 1
ATOM 13123 O O . ASN D 1 297 ? 21.826 -11.444 293.955 1.00 83.43 297 ASN C O 1
ATOM 13128 N N . TYR D 1 298 ? 19.725 -11.759 294.708 1.00 92.60 298 TYR C N 1
ATOM 13129 C CA . TYR D 1 298 ? 19.834 -10.658 295.663 1.00 87.69 298 TYR C CA 1
ATOM 13130 C C . TYR D 1 298 ? 20.916 -10.942 296.668 1.00 86.03 298 TYR C C 1
ATOM 13131 O O . TYR D 1 298 ? 21.534 -10.013 297.170 1.00 89.35 298 TYR C O 1
ATOM 13133 N N . LEU D 1 299 ? 21.142 -12.210 296.997 1.00 87.34 299 LEU C N 1
ATOM 13134 C CA . LEU D 1 299 ? 22.295 -12.537 297.819 1.00 87.65 299 LEU C CA 1
ATOM 13135 C C . LEU D 1 299 ? 23.598 -12.343 297.064 1.00 87.05 299 LEU C C 1
ATOM 13136 O O . LEU D 1 299 ? 24.534 -11.739 297.586 1.00 86.92 299 LEU C O 1
ATOM 13141 N N . LEU D 1 300 ? 23.692 -12.861 295.840 1.00 90.28 300 LEU C N 1
ATOM 13142 C CA . LEU D 1 300 ? 24.992 -12.939 295.178 1.00 87.94 300 LEU C CA 1
ATOM 13143 C C . LEU D 1 300 ? 25.496 -11.612 294.613 1.00 91.76 300 LEU C C 1
ATOM 13144 O O . LEU D 1 300 ? 26.709 -11.442 294.485 1.00 91.45 300 LEU C O 1
ATOM 13146 N N . HIS D 1 301 ? 24.628 -10.655 294.302 1.00 92.76 301 HIS C N 1
ATOM 13147 C CA . HIS D 1 301 ? 25.079 -9.443 293.628 1.00 89.26 301 HIS C CA 1
ATOM 13148 C C . HIS D 1 301 ? 24.724 -8.141 294.319 1.00 92.13 301 HIS C C 1
ATOM 13149 O O . HIS D 1 301 ? 25.289 -7.114 293.935 1.00 94.81 301 HIS C O 1
ATOM 13156 N N . ARG D 1 302 ? 23.752 -8.116 295.240 1.00 94.28 302 ARG C N 1
ATOM 13157 C CA . ARG D 1 302 ? 23.362 -6.879 295.903 1.00 94.09 302 ARG C CA 1
ATOM 13158 C C . ARG D 1 302 ? 23.694 -6.803 297.404 1.00 95.67 302 ARG C C 1
ATOM 13159 O O . ARG D 1 302 ? 23.623 -5.703 297.960 1.00 97.67 302 ARG C O 1
ATOM 13161 N N . VAL D 1 303 ? 24.067 -7.913 298.094 1.00 94.51 303 VAL C N 1
ATOM 13162 C CA . VAL D 1 303 ? 24.571 -7.827 299.478 1.00 94.63 303 VAL C CA 1
ATOM 13163 C C . VAL D 1 303 ? 26.095 -7.804 299.481 1.00 91.97 303 VAL C C 1
ATOM 13164 O O . VAL D 1 303 ? 26.751 -8.515 298.705 1.00 90.92 303 VAL C O 1
ATOM 13168 N N . THR D 1 304 ? 26.661 -6.991 300.371 1.00 90.33 304 THR C N 1
ATOM 13169 C CA . THR D 1 304 ? 28.071 -6.649 300.339 1.00 86.73 304 THR C CA 1
ATOM 13170 C C . THR D 1 304 ? 28.722 -6.866 301.687 1.00 84.75 304 THR C C 1
ATOM 13171 O O . THR D 1 304 ? 28.148 -6.552 302.729 1.00 86.49 304 THR C O 1
ATOM 13175 N N . VAL D 1 305 ? 29.908 -7.429 301.642 1.00 85.52 305 VAL C N 1
ATOM 13176 C CA . VAL D 1 305 ? 30.808 -7.496 302.778 1.00 85.30 305 VAL C CA 1
ATOM 13177 C C . VAL D 1 305 ? 31.902 -6.461 302.550 1.00 87.04 305 VAL C C 1
ATOM 13178 O O . VAL D 1 305 ? 32.274 -6.124 301.403 1.00 82.36 305 VAL C O 1
ATOM 13182 N N . ALA D 1 306 ? 32.407 -5.937 303.663 1.00 88.61 306 ALA C N 1
ATOM 13183 C CA . ALA D 1 306 ? 33.553 -5.047 303.680 1.00 88.42 306 ALA C CA 1
ATOM 13184 C C . ALA D 1 306 ? 34.819 -5.829 303.951 1.00 84.24 306 ALA C C 1
ATOM 13185 O O . ALA D 1 306 ? 34.958 -6.399 305.024 1.00 84.37 306 ALA C O 1
ATOM 13187 N N . VAL D 1 307 ? 35.808 -5.736 303.080 1.00 82.58 307 VAL C N 1
ATOM 13188 C CA . VAL D 1 307 ? 37.030 -6.481 303.328 1.00 84.57 307 VAL C CA 1
ATOM 13189 C C . VAL D 1 307 ? 38.154 -5.490 303.580 1.00 85.33 307 VAL C C 1
ATOM 13190 O O . VAL D 1 307 ? 38.263 -4.464 302.901 1.00 87.26 307 VAL C O 1
ATOM 13194 N N . VAL D 1 308 ? 38.907 -5.732 304.637 1.00 84.68 308 VAL C N 1
ATOM 13195 C CA . VAL D 1 308 ? 40.144 -5.017 304.900 1.00 84.00 308 VAL C CA 1
ATOM 13196 C C . VAL D 1 308 ? 41.263 -6.032 304.817 1.00 84.30 308 VAL C C 1
ATOM 13197 O O . VAL D 1 308 ? 41.316 -6.966 305.623 1.00 87.82 308 VAL C O 1
ATOM 13201 N N . THR D 1 309 ? 42.134 -5.882 303.838 1.00 80.53 309 THR C N 1
ATOM 13202 C CA . THR D 1 309 ? 43.237 -6.807 303.663 1.00 79.12 309 THR C CA 1
ATOM 13203 C C . THR D 1 309 ? 44.492 -6.113 304.160 1.00 81.93 309 THR C C 1
ATOM 13204 O O . THR D 1 309 ? 45.063 -5.273 303.470 1.00 83.92 309 THR C O 1
ATOM 13208 N N . ALA D 1 310 ? 44.901 -6.431 305.376 1.00 86.17 310 ALA C N 1
ATOM 13209 C CA . ALA D 1 310 ? 46.211 -6.008 305.841 1.00 90.76 310 ALA C CA 1
ATOM 13210 C C . ALA D 1 310 ? 47.273 -6.980 305.335 1.00 94.13 310 ALA C C 1
ATOM 13211 O O . ALA D 1 310 ? 46.995 -8.155 305.073 1.00 93.11 310 ALA C O 1
ATOM 13213 N N . LYS D 1 311 ? 48.497 -6.474 305.168 1.00 97.47 311 LYS C N 1
ATOM 13214 C CA . LYS D 1 311 ? 49.577 -7.283 304.611 1.00 100.38 311 LYS C CA 1
ATOM 13215 C C . LYS D 1 311 ? 50.688 -7.519 305.615 1.00 104.80 311 LYS C C 1
ATOM 13216 O O . LYS D 1 311 ? 51.742 -8.040 305.254 1.00 106.53 311 LYS C O 1
ATOM 13222 N N . ARG D 1 312 ? 50.452 -7.190 306.874 1.00 106.12 312 ARG C N 1
ATOM 13223 C CA . ARG D 1 312 ? 51.299 -7.595 307.981 1.00 110.82 312 ARG C CA 1
ATOM 13224 C C . ARG D 1 312 ? 50.348 -7.894 309.125 1.00 111.49 312 ARG C C 1
ATOM 13225 O O . ARG D 1 312 ? 49.580 -7.019 309.523 1.00 115.03 312 ARG C O 1
ATOM 13233 N N . GLU D 1 313 ? 50.386 -9.121 309.647 1.00 114.28 313 GLU C N 1
ATOM 13234 C CA . GLU D 1 313 ? 49.295 -9.596 310.502 1.00 117.54 313 GLU C CA 1
ATOM 13235 C C . GLU D 1 313 ? 49.191 -8.819 311.819 1.00 118.09 313 GLU C C 1
ATOM 13236 O O . GLU D 1 313 ? 48.094 -8.714 312.389 1.00 113.79 313 GLU C O 1
ATOM 13242 N N . ASP D 1 314 ? 50.296 -8.283 312.338 1.00 120.05 314 ASP C N 1
ATOM 13243 C CA . ASP D 1 314 ? 50.178 -7.510 313.568 1.00 115.95 314 ASP C CA 1
ATOM 13244 C C . ASP D 1 314 ? 49.380 -6.235 313.335 1.00 115.04 314 ASP C C 1
ATOM 13245 O O . ASP D 1 314 ? 48.627 -5.806 314.218 1.00 118.70 314 ASP C O 1
ATOM 13250 N N . TYR D 1 315 ? 49.494 -5.649 312.142 1.00 113.01 315 TYR C N 1
ATOM 13251 C CA . TYR D 1 315 ? 48.595 -4.571 311.766 1.00 112.55 315 TYR C CA 1
ATOM 13252 C C . TYR D 1 315 ? 47.168 -5.074 311.733 1.00 108.93 315 TYR C C 1
ATOM 13253 O O . TYR D 1 315 ? 46.233 -4.354 312.089 1.00 105.92 315 TYR C O 1
ATOM 13262 N N . GLY D 1 316 ? 46.988 -6.314 311.298 1.00 106.80 316 GLY C N 1
ATOM 13263 C CA . GLY D 1 316 ? 45.676 -6.920 311.349 1.00 105.36 316 GLY C CA 1
ATOM 13264 C C . GLY D 1 316 ? 45.091 -6.922 312.742 1.00 105.76 316 GLY C C 1
ATOM 13265 O O . GLY D 1 316 ? 43.921 -6.605 312.924 1.00 109.54 316 GLY C O 1
ATOM 13266 N N . PHE D 1 317 ? 45.906 -7.248 313.748 1.00 110.41 317 PHE C N 1
ATOM 13267 C CA . PHE D 1 317 ? 45.412 -7.296 315.130 1.00 110.26 317 PHE C CA 1
ATOM 13268 C C . PHE D 1 317 ? 45.133 -5.894 315.668 1.00 109.82 317 PHE C C 1
ATOM 13269 O O . PHE D 1 317 ? 44.070 -5.641 316.255 1.00 110.61 317 PHE C O 1
ATOM 13277 N N . ASP D 1 318 ? 46.108 -4.986 315.546 1.00 109.53 318 ASP C N 1
ATOM 13278 C CA . ASP D 1 318 ? 45.880 -3.606 315.975 1.00 108.55 318 ASP C CA 1
ATOM 13279 C C . ASP D 1 318 ? 44.667 -2.997 315.269 1.00 109.36 318 ASP C C 1
ATOM 13280 O O . ASP D 1 318 ? 43.913 -2.224 315.874 1.00 112.37 318 ASP C O 1
ATOM 13293 N N . PHE D 1 320 ? 42.149 -4.857 314.219 1.00 106.65 320 PHE C N 1
ATOM 13294 C CA . PHE D 1 320 ? 41.023 -5.538 314.828 1.00 103.28 320 PHE C CA 1
ATOM 13295 C C . PHE D 1 320 ? 40.532 -4.749 316.015 1.00 103.70 320 PHE C C 1
ATOM 13296 O O . PHE D 1 320 ? 39.330 -4.516 316.170 1.00 110.72 320 PHE C O 1
ATOM 13304 N N . GLU D 1 321 ? 41.459 -4.303 316.850 1.00 103.18 321 GLU C N 1
ATOM 13305 C CA . GLU D 1 321 ? 41.076 -3.411 317.936 1.00 104.22 321 GLU C CA 1
ATOM 13306 C C . GLU D 1 321 ? 40.515 -2.104 317.397 1.00 105.29 321 GLU C C 1
ATOM 13307 O O . GLU D 1 321 ? 39.513 -1.593 317.904 1.00 107.84 321 GLU C O 1
ATOM 13313 N N . ALA D 1 322 ? 41.157 -1.533 316.389 1.00 103.90 322 ALA C N 1
ATOM 13314 C CA . ALA D 1 322 ? 40.646 -0.294 315.820 1.00 106.23 322 ALA C CA 1
ATOM 13315 C C . ALA D 1 322 ? 39.209 -0.450 315.322 1.00 103.76 322 ALA C C 1
ATOM 13316 O O . ALA D 1 322 ? 38.437 0.511 315.347 1.00 102.80 322 ALA C O 1
ATOM 13318 N N . LEU D 1 323 ? 38.830 -1.642 314.863 1.00 106.64 323 LEU C N 1
ATOM 13319 C CA . LEU D 1 323 ? 37.445 -1.860 314.450 1.00 112.18 323 LEU C CA 1
ATOM 13320 C C . LEU D 1 323 ? 36.494 -2.167 315.613 1.00 117.03 323 LEU C C 1
ATOM 13321 O O . LEU D 1 323 ? 35.295 -1.878 315.500 1.00 117.44 323 LEU C O 1
ATOM 13326 N N . ASN D 1 324 ? 36.958 -2.801 316.700 1.00 113.56 324 ASN C N 1
ATOM 13327 C CA . ASN D 1 324 ? 36.014 -3.142 317.773 1.00 117.46 324 ASN C CA 1
ATOM 13328 C C . ASN D 1 324 ? 35.664 -1.977 318.702 1.00 119.86 324 ASN C C 1
ATOM 13329 O O . ASN D 1 324 ? 34.614 -2.022 319.360 1.00 120.27 324 ASN C O 1
ATOM 13334 N N . THR D 1 325 ? 36.529 -0.970 318.820 1.00 122.28 325 THR C N 1
ATOM 13335 C CA . THR D 1 325 ? 36.285 0.200 319.673 1.00 124.99 325 THR C CA 1
ATOM 13336 C C . THR D 1 325 ? 36.162 1.461 318.798 1.00 125.01 325 THR C C 1
ATOM 13337 O O . THR D 1 325 ? 37.117 2.221 318.602 1.00 121.64 325 THR C O 1
ATOM 13341 N N . THR D 1 326 ? 34.945 1.698 318.309 1.00 123.07 326 THR C N 1
ATOM 13342 C CA . THR D 1 326 ? 34.573 2.902 317.574 1.00 113.61 326 THR C CA 1
ATOM 13343 C C . THR D 1 326 ? 33.210 3.330 318.072 1.00 110.87 326 THR C C 1
ATOM 13344 O O . THR D 1 326 ? 33.029 4.438 318.584 1.00 114.21 326 THR C O 1
ATOM 13348 N N . GLY D 1 327 ? 32.242 2.442 317.893 1.00 109.03 327 GLY C N 1
ATOM 13349 C CA . GLY D 1 327 ? 30.871 2.848 317.905 1.00 106.30 327 GLY C CA 1
ATOM 13350 C C . GLY D 1 327 ? 30.249 3.060 319.271 1.00 106.21 327 GLY C C 1
ATOM 13351 O O . GLY D 1 327 ? 30.535 2.381 320.250 1.00 106.91 327 GLY C O 1
ATOM 13352 N N . GLN D 1 328 ? 29.355 4.031 319.294 1.00 101.43 328 GLN C N 1
ATOM 13353 C CA . GLN D 1 328 ? 28.249 4.095 320.236 1.00 97.88 328 GLN C CA 1
ATOM 13354 C C . GLN D 1 328 ? 26.991 3.728 319.439 1.00 99.97 328 GLN C C 1
ATOM 13355 O O . GLN D 1 328 ? 27.009 2.697 318.751 1.00 102.82 328 GLN C O 1
ATOM 13357 N N . PRO D 1 329 ? 25.951 4.533 319.434 1.00 96.16 329 PRO C N 1
ATOM 13358 C CA . PRO D 1 329 ? 24.776 4.175 318.661 1.00 91.25 329 PRO C CA 1
ATOM 13359 C C . PRO D 1 329 ? 23.906 5.411 318.574 1.00 94.70 329 PRO C C 1
ATOM 13360 O O . PRO D 1 329 ? 23.998 6.306 319.412 1.00 95.33 329 PRO C O 1
ATOM 13362 N N . LEU D 1 330 ? 23.071 5.467 317.553 1.00 87.61 330 LEU C N 1
ATOM 13363 C CA . LEU D 1 330 ? 22.121 6.551 317.424 1.00 84.38 330 LEU C CA 1
ATOM 13364 C C . LEU D 1 330 ? 20.727 5.947 317.294 1.00 82.94 330 LEU C C 1
ATOM 13365 O O . LEU D 1 330 ? 20.528 5.013 316.516 1.00 85.62 330 LEU C O 1
ATOM 13367 N N . THR D 1 331 ? 19.775 6.433 318.090 1.00 79.98 331 THR C N 1
ATOM 13368 C CA . THR D 1 331 ? 18.412 5.904 318.015 1.00 79.16 331 THR C CA 1
ATOM 13369 C C . THR D 1 331 ? 17.758 6.336 316.703 1.00 74.30 331 THR C C 1
ATOM 13370 O O . THR D 1 331 ? 18.161 7.319 316.081 1.00 73.96 331 THR C O 1
ATOM 13372 N N . ALA D 1 332 ? 16.811 5.534 316.211 1.00 73.93 332 ALA C N 1
ATOM 13373 C CA . ALA D 1 332 ? 16.091 5.976 315.020 1.00 70.47 332 ALA C CA 1
ATOM 13374 C C . ALA D 1 332 ? 15.385 7.301 315.266 1.00 67.20 332 ALA C C 1
ATOM 13375 O O . ALA D 1 332 ? 15.287 8.126 314.354 1.00 70.95 332 ALA C O 1
ATOM 13377 N N . ILE D 1 333 ? 14.919 7.543 316.489 1.00 66.55 333 ILE C N 1
ATOM 13378 C CA . ILE D 1 333 ? 14.358 8.849 316.795 1.00 68.11 333 ILE C CA 1
ATOM 13379 C C . ILE D 1 333 ? 15.445 9.925 316.774 1.00 71.48 333 ILE C C 1
ATOM 13380 O O . ILE D 1 333 ? 15.234 11.021 316.252 1.00 71.79 333 ILE C O 1
ATOM 13382 N N . GLU D 1 334 ? 16.631 9.633 317.302 1.00 74.24 334 GLU C N 1
ATOM 13383 C CA . GLU D 1 334 ? 17.722 10.606 317.226 1.00 73.08 334 GLU C CA 1
ATOM 13384 C C . GLU D 1 334 ? 18.149 10.845 315.774 1.00 74.32 334 GLU C C 1
ATOM 13385 O O . GLU D 1 334 ? 18.475 11.974 315.394 1.00 72.33 334 GLU C O 1
ATOM 13387 N N . THR D 1 335 ? 18.085 9.814 314.922 1.00 75.22 335 THR C N 1
ATOM 13388 C CA . THR D 1 335 ? 18.500 9.997 313.537 1.00 72.61 335 THR C CA 1
ATOM 13389 C C . THR D 1 335 ? 17.482 10.738 312.676 1.00 74.73 335 THR C C 1
ATOM 13390 O O . THR D 1 335 ? 17.909 11.366 311.712 1.00 80.06 335 THR C O 1
ATOM 13392 N N . PHE D 1 336 ? 16.164 10.719 312.999 1.00 76.95 336 PHE C N 1
ATOM 13393 C CA . PHE D 1 336 ? 15.147 11.494 312.255 1.00 73.72 336 PHE C CA 1
ATOM 13394 C C . PHE D 1 336 ? 14.778 12.846 312.863 1.00 72.35 336 PHE C C 1
ATOM 13395 O O . PHE D 1 336 ? 14.378 13.747 312.113 1.00 69.15 336 PHE C O 1
ATOM 13397 N N . LYS D 1 337 ? 14.937 13.034 314.182 1.00 74.60 337 LYS C N 1
ATOM 13398 C CA . LYS D 1 337 ? 14.647 14.338 314.785 1.00 73.41 337 LYS C CA 1
ATOM 13399 C C . LYS D 1 337 ? 15.235 15.453 313.946 1.00 78.94 337 LYS C C 1
ATOM 13400 O O . LYS D 1 337 ? 14.585 16.467 313.715 1.00 77.76 337 LYS C O 1
ATOM 13402 N N . PRO D 1 338 ? 16.459 15.266 313.458 1.00 80.07 338 PRO C N 1
ATOM 13403 C CA . PRO D 1 338 ? 17.083 16.292 312.649 1.00 79.35 338 PRO C CA 1
ATOM 13404 C C . PRO D 1 338 ? 16.225 16.616 311.447 1.00 78.15 338 PRO C C 1
ATOM 13405 O O . PRO D 1 338 ? 16.104 17.782 311.073 1.00 78.63 338 PRO C O 1
ATOM 13407 N N . ARG D 1 339 ? 15.616 15.588 310.831 1.00 79.27 339 ARG C N 1
ATOM 13408 C CA . ARG D 1 339 ? 14.804 15.758 309.620 1.00 81.31 339 ARG C CA 1
ATOM 13409 C C . ARG D 1 339 ? 13.444 16.342 309.935 1.00 78.26 339 ARG C C 1
ATOM 13410 O O . ARG D 1 339 ? 12.675 16.622 309.023 1.00 77.18 339 ARG C O 1
ATOM 13412 N N . ALA D 1 340 ? 13.099 16.405 311.210 1.00 78.73 340 ALA C N 1
ATOM 13413 C CA . ALA D 1 340 ? 12.002 17.267 311.624 1.00 80.35 340 ALA C CA 1
ATOM 13414 C C . ALA D 1 340 ? 12.542 18.669 311.868 1.00 83.48 340 ALA C C 1
ATOM 13415 O O . ALA D 1 340 ? 12.048 19.644 311.294 1.00 85.65 340 ALA C O 1
ATOM 13417 N N . ILE D 1 341 ? 13.566 18.761 312.728 1.00 82.71 341 ILE C N 1
ATOM 13418 C CA . ILE D 1 341 ? 14.249 19.993 313.091 1.00 80.45 341 ILE C CA 1
ATOM 13419 C C . ILE D 1 341 ? 14.750 20.734 311.888 1.00 84.04 341 ILE C C 1
ATOM 13420 O O . ILE D 1 341 ? 14.889 21.957 311.952 1.00 90.22 341 ILE C O 1
ATOM 13422 N N . LYS D 1 342 ? 14.972 20.023 310.777 1.00 90.61 342 LYS C N 1
ATOM 13423 C CA . LYS D 1 342 ? 15.434 20.595 309.515 1.00 91.59 342 LYS C CA 1
ATOM 13424 C C . LYS D 1 342 ? 14.434 20.372 308.387 1.00 90.35 342 LYS C C 1
ATOM 13425 O O . LYS D 1 342 ? 14.796 20.540 307.220 1.00 87.47 342 LYS C O 1
ATOM 13427 N N . GLU D 1 343 ? 13.205 19.935 308.705 1.00 94.24 343 GLU C N 1
ATOM 13428 C CA . GLU D 1 343 ? 12.084 20.016 307.771 1.00 98.36 343 GLU C CA 1
ATOM 13429 C C . GLU D 1 343 ? 11.363 21.319 308.033 1.00 99.64 343 GLU C C 1
ATOM 13430 O O . GLU D 1 343 ? 12.025 22.328 308.290 1.00 100.79 343 GLU C O 1
ATOM 13432 N N . GLU D 1 344 ? 10.025 21.273 308.070 1.00 100.58 344 GLU C N 1
ATOM 13433 C CA . GLU D 1 344 ? 9.225 22.496 308.037 1.00 99.14 344 GLU C CA 1
ATOM 13434 C C . GLU D 1 344 ? 9.710 23.507 309.069 1.00 102.02 344 GLU C C 1
ATOM 13435 O O . GLU D 1 344 ? 9.999 24.666 308.745 1.00 103.22 344 GLU C O 1
ATOM 13437 N N . GLY D 1 345 ? 9.817 23.086 310.316 1.00 100.59 345 GLY C N 1
ATOM 13438 C CA . GLY D 1 345 ? 10.470 23.937 311.286 1.00 107.43 345 GLY C CA 1
ATOM 13439 C C . GLY D 1 345 ? 11.971 23.929 311.002 1.00 102.45 345 GLY C C 1
ATOM 13440 O O . GLY D 1 345 ? 12.562 22.868 310.789 1.00 100.04 345 GLY C O 1
ATOM 13441 N N . LEU D 1 346 ? 12.590 25.105 310.977 1.00 104.43 346 LEU C N 1
ATOM 13442 C CA . LEU D 1 346 ? 14.023 25.187 310.725 1.00 105.57 346 LEU C CA 1
ATOM 13443 C C . LEU D 1 346 ? 14.591 26.339 311.532 1.00 107.93 346 LEU C C 1
ATOM 13444 O O . LEU D 1 346 ? 14.203 27.489 311.321 1.00 111.87 346 LEU C O 1
ATOM 13446 N N . ASP D 1 347 ? 15.497 26.027 312.455 1.00 112.30 347 ASP C N 1
ATOM 13447 C CA . ASP D 1 347 ? 16.148 27.040 313.279 1.00 113.66 347 ASP C CA 1
ATOM 13448 C C . ASP D 1 347 ? 15.142 27.746 314.171 1.00 110.96 347 ASP C C 1
ATOM 13449 O O . ASP D 1 347 ? 15.045 27.436 315.364 1.00 114.71 347 ASP C O 1
ATOM 13451 N N . GLU D 1 348 ? 14.406 28.711 313.622 1.00 106.61 348 GLU C N 1
ATOM 13452 C CA . GLU D 1 348 ? 13.215 29.211 314.304 1.00 108.14 348 GLU C CA 1
ATOM 13453 C C . GLU D 1 348 ? 12.183 28.089 314.266 1.00 106.72 348 GLU C C 1
ATOM 13454 O O . GLU D 1 348 ? 11.178 28.124 313.546 1.00 105.32 348 GLU C O 1
ATOM 13456 N N . TRP D 1 349 ? 12.418 27.090 315.119 1.00 108.42 349 TRP C N 1
ATOM 13457 C CA . TRP D 1 349 ? 11.767 25.798 315.035 1.00 107.93 349 TRP C CA 1
ATOM 13458 C C . TRP D 1 349 ? 11.193 25.336 316.355 1.00 109.56 349 TRP C C 1
ATOM 13459 O O . TRP D 1 349 ? 10.486 24.325 316.366 1.00 110.04 349 TRP C O 1
ATOM 13461 N N . GLN D 1 350 ? 11.437 26.054 317.458 1.00 105.76 350 GLN C N 1
ATOM 13462 C CA . GLN D 1 350 ? 10.738 25.742 318.689 1.00 100.55 350 GLN C CA 1
ATOM 13463 C C . GLN D 1 350 ? 9.272 26.060 318.405 1.00 111.51 350 GLN C C 1
ATOM 13464 O O . GLN D 1 350 ? 8.772 27.154 318.702 1.00 105.25 350 GLN C O 1
ATOM 13466 N N . GLU D 1 351 ? 8.593 25.070 317.809 1.00 114.41 351 GLU C N 1
ATOM 13467 C CA . GLU D 1 351 ? 7.312 25.197 317.130 1.00 103.46 351 GLU C CA 1
ATOM 13468 C C . GLU D 1 351 ? 6.335 24.129 317.591 1.00 109.20 351 GLU C C 1
ATOM 13469 O O . GLU D 1 351 ? 6.434 23.648 318.721 1.00 117.40 351 GLU C O 1
ATOM 13471 N N . SER D 1 352 ? 5.400 23.739 316.723 1.00 111.15 352 SER C N 1
ATOM 13472 C CA . SER D 1 352 ? 4.357 22.783 317.099 1.00 116.54 352 SER C CA 1
ATOM 13473 C C . SER D 1 352 ? 4.875 21.342 317.124 1.00 119.59 352 SER C C 1
ATOM 13474 O O . SER D 1 352 ? 4.809 20.640 318.154 1.00 122.06 352 SER C O 1
ATOM 13476 N N . GLU D 1 353 ? 5.417 20.888 315.996 1.00 118.39 353 GLU C N 1
ATOM 13477 C CA . GLU D 1 353 ? 6.018 19.565 315.962 1.00 120.27 353 GLU C CA 1
ATOM 13478 C C . GLU D 1 353 ? 7.114 19.442 316.998 1.00 121.09 353 GLU C C 1
ATOM 13479 O O . GLU D 1 353 ? 7.433 18.326 317.409 1.00 122.64 353 GLU C O 1
ATOM 13481 N N . SER D 1 354 ? 7.692 20.571 317.433 1.00 120.84 354 SER C N 1
ATOM 13482 C CA . SER D 1 354 ? 8.678 20.541 318.507 1.00 117.46 354 SER C CA 1
ATOM 13483 C C . SER D 1 354 ? 8.046 20.097 319.809 1.00 115.47 354 SER C C 1
ATOM 13484 O O . SER D 1 354 ? 8.699 19.420 320.608 1.00 117.33 354 SER C O 1
ATOM 13486 N N . LYS D 1 355 ? 6.777 20.444 320.030 1.00 115.86 355 LYS C N 1
ATOM 13487 C CA . LYS D 1 355 ? 6.079 19.969 321.220 1.00 117.79 355 LYS C CA 1
ATOM 13488 C C . LYS D 1 355 ? 5.820 18.472 321.116 1.00 116.04 355 LYS C C 1
ATOM 13489 O O . LYS D 1 355 ? 6.115 17.693 322.050 1.00 114.31 355 LYS C O 1
ATOM 13491 N N . LEU D 1 356 ? 5.306 18.053 319.951 1.00 116.53 356 LEU C N 1
ATOM 13492 C CA . LEU D 1 356 ? 5.114 16.626 319.688 1.00 111.52 356 LEU C CA 1
ATOM 13493 C C . LEU D 1 356 ? 6.406 15.821 319.875 1.00 111.67 356 LEU C C 1
ATOM 13494 O O . LEU D 1 356 ? 6.344 14.645 320.237 1.00 110.64 356 LEU C O 1
ATOM 13496 N N . HIS D 1 357 ? 7.581 16.411 319.593 1.00 113.53 357 HIS C N 1
ATOM 13497 C CA . HIS D 1 357 ? 8.853 15.696 319.773 1.00 108.35 357 HIS C CA 1
ATOM 13498 C C . HIS D 1 357 ? 9.318 15.712 321.228 1.00 107.26 357 HIS C C 1
ATOM 13499 O O . HIS D 1 357 ? 9.705 14.668 321.763 1.00 107.61 357 HIS C O 1
ATOM 13501 N N . PHE D 1 358 ? 9.288 16.890 321.872 1.00 108.82 358 PHE C N 1
ATOM 13502 C CA . PHE D 1 358 ? 9.524 17.027 323.306 1.00 104.76 358 PHE C CA 1
ATOM 13503 C C . PHE D 1 358 ? 8.944 15.838 324.055 1.00 101.53 358 PHE C C 1
ATOM 13504 O O . PHE D 1 358 ? 9.603 15.260 324.927 1.00 102.47 358 PHE C O 1
ATOM 13512 N N . ASP D 1 359 ? 7.707 15.453 323.705 1.00 100.98 359 ASP C N 1
ATOM 13513 C CA . ASP D 1 359 ? 7.051 14.327 324.385 1.00 98.31 359 ASP C CA 1
ATOM 13514 C C . ASP D 1 359 ? 7.859 13.032 324.306 1.00 93.90 359 ASP C C 1
ATOM 13515 O O . ASP D 1 359 ? 8.139 12.393 325.328 1.00 95.76 359 ASP C O 1
ATOM 13517 N N . VAL D 1 360 ? 8.235 12.616 323.103 1.00 94.61 360 VAL C N 1
ATOM 13518 C CA . VAL D 1 360 ? 8.884 11.318 322.934 1.00 92.66 360 VAL C CA 1
ATOM 13519 C C . VAL D 1 360 ? 10.330 11.332 323.425 1.00 93.90 360 VAL C C 1
ATOM 13520 O O . VAL D 1 360 ? 10.799 10.336 323.990 1.00 95.20 360 VAL C O 1
ATOM 13522 N N . VAL D 1 361 ? 11.061 12.438 323.207 1.00 95.18 361 VAL C N 1
ATOM 13523 C CA . VAL D 1 361 ? 12.410 12.547 323.765 1.00 91.89 361 VAL C CA 1
ATOM 13524 C C . VAL D 1 361 ? 12.367 12.449 325.287 1.00 98.01 361 VAL C C 1
ATOM 13525 O O . VAL D 1 361 ? 13.225 11.801 325.907 1.00 98.78 361 VAL C O 1
ATOM 13527 N N . GLU D 1 362 ? 11.336 13.038 325.900 1.00 99.85 362 GLU C N 1
ATOM 13528 C CA . GLU D 1 362 ? 11.128 12.909 327.335 1.00 99.83 362 GLU C CA 1
ATOM 13529 C C . GLU D 1 362 ? 10.950 11.454 327.743 1.00 101.44 362 GLU C C 1
ATOM 13530 O O . GLU D 1 362 ? 11.654 10.954 328.633 1.00 103.35 362 GLU C O 1
ATOM 13532 N N . ALA D 1 363 ? 9.973 10.768 327.132 1.00 102.88 363 ALA C N 1
ATOM 13533 C CA . ALA D 1 363 ? 9.701 9.384 327.533 1.00 104.87 363 ALA C CA 1
ATOM 13534 C C . ALA D 1 363 ? 10.945 8.516 327.400 1.00 100.46 363 ALA C C 1
ATOM 13535 O O . ALA D 1 363 ? 11.263 7.731 328.300 1.00 97.68 363 ALA C O 1
ATOM 13537 N N . TYR D 1 364 ? 11.704 8.695 326.320 1.00 100.00 364 TYR C N 1
ATOM 13538 C CA . TYR D 1 364 ? 12.880 7.858 326.125 1.00 98.94 364 TYR C CA 1
ATOM 13539 C C . TYR D 1 364 ? 13.963 8.194 327.135 1.00 101.47 364 TYR C C 1
ATOM 13540 O O . TYR D 1 364 ? 14.645 7.295 327.631 1.00 99.82 364 TYR C O 1
ATOM 13542 N N . LEU D 1 365 ? 14.127 9.480 327.465 1.00 103.59 365 LEU C N 1
ATOM 13543 C CA . LEU D 1 365 ? 15.094 9.856 328.488 1.00 102.25 365 LEU C CA 1
ATOM 13544 C C . LEU D 1 365 ? 14.744 9.267 329.851 1.00 106.46 365 LEU C C 1
ATOM 13545 O O . LEU D 1 365 ? 15.653 8.931 330.624 1.00 107.39 365 LEU C O 1
ATOM 13547 N N . ASP D 1 366 ? 13.444 9.132 330.169 1.00 107.06 366 ASP C N 1
ATOM 13548 C CA . ASP D 1 366 ? 13.044 8.571 331.467 1.00 105.52 366 ASP C CA 1
ATOM 13549 C C . ASP D 1 366 ? 13.154 7.041 331.490 1.00 105.10 366 ASP C C 1
ATOM 13550 O O . ASP D 1 366 ? 13.834 6.467 332.356 1.00 100.18 366 ASP C O 1
ATOM 13552 N N . ARG D 1 367 ? 12.471 6.360 330.553 1.00 103.76 367 ARG C N 1
ATOM 13553 C CA . ARG D 1 367 ? 12.365 4.899 330.576 1.00 101.38 367 ARG C CA 1
ATOM 13554 C C . ARG D 1 367 ? 13.595 4.158 330.031 1.00 104.44 367 ARG C C 1
ATOM 13555 O O . ARG D 1 367 ? 13.442 3.037 329.542 1.00 103.81 367 ARG C O 1
ATOM 13557 N N . GLU D 1 368 ? 14.806 4.749 330.112 1.00 110.82 368 GLU C N 1
ATOM 13558 C CA . GLU D 1 368 ? 16.036 4.130 329.600 1.00 109.25 368 GLU C CA 1
ATOM 13559 C C . GLU D 1 368 ? 17.313 4.551 330.342 1.00 111.71 368 GLU C C 1
ATOM 13560 O O . GLU D 1 368 ? 17.311 4.675 331.577 1.00 111.71 368 GLU C O 1
ATOM 13562 N N . GLY D 1 369 ? 18.403 4.765 329.584 1.00 109.71 369 GLY C N 1
ATOM 13563 C CA . GLY D 1 369 ? 19.772 4.941 330.104 1.00 106.87 369 GLY C CA 1
ATOM 13564 C C . GLY D 1 369 ? 20.207 3.772 330.984 1.00 106.44 369 GLY C C 1
ATOM 13565 O O . GLY D 1 369 ? 21.236 3.144 330.746 1.00 104.35 369 GLY C O 1
ATOM 13566 N N . ALA D 1 373 ? 22.016 2.325 327.479 1.00 98.03 373 ALA C N 1
ATOM 13567 C CA . ALA D 1 373 ? 22.582 2.532 326.148 1.00 103.78 373 ALA C CA 1
ATOM 13568 C C . ALA D 1 373 ? 21.958 1.569 325.148 1.00 105.30 373 ALA C C 1
ATOM 13569 O O . ALA D 1 373 ? 21.487 1.959 324.077 1.00 95.93 373 ALA C O 1
ATOM 13571 N N . ASP D 1 374 ? 21.988 0.289 325.502 1.00 110.69 374 ASP C N 1
ATOM 13572 C CA . ASP D 1 374 ? 21.125 -0.680 324.843 1.00 110.09 374 ASP C CA 1
ATOM 13573 C C . ASP D 1 374 ? 19.692 -0.564 325.339 1.00 101.78 374 ASP C C 1
ATOM 13574 O O . ASP D 1 374 ? 18.750 -0.861 324.594 1.00 100.19 374 ASP C O 1
ATOM 13579 N N . LYS D 1 375 ? 19.511 -0.125 326.585 1.00 102.58 375 LYS C N 1
ATOM 13580 C CA . LYS D 1 375 ? 18.166 0.162 327.066 1.00 104.37 375 LYS C CA 1
ATOM 13581 C C . LYS D 1 375 ? 17.494 1.197 326.184 1.00 102.52 375 LYS C C 1
ATOM 13582 O O . LYS D 1 375 ? 16.293 1.089 325.904 1.00 105.14 375 LYS C O 1
ATOM 13588 N N . ARG D 1 376 ? 18.259 2.181 325.694 1.00 100.37 376 ARG C N 1
ATOM 13589 C CA . ARG D 1 376 ? 17.674 3.178 324.800 1.00 96.30 376 ARG C CA 1
ATOM 13590 C C . ARG D 1 376 ? 17.124 2.522 323.537 1.00 95.06 376 ARG C C 1
ATOM 13591 O O . ARG D 1 376 ? 16.026 2.860 323.073 1.00 90.88 376 ARG C O 1
ATOM 13599 N N . GLN D 1 377 ? 17.865 1.564 322.975 1.00 99.89 377 GLN C N 1
ATOM 13600 C CA . GLN D 1 377 ? 17.420 0.935 321.738 1.00 92.04 377 GLN C CA 1
ATOM 13601 C C . GLN D 1 377 ? 16.194 0.067 321.950 1.00 89.36 377 GLN C C 1
ATOM 13602 O O . GLN D 1 377 ? 15.231 0.170 321.191 1.00 90.79 377 GLN C O 1
ATOM 13608 N N . THR D 1 378 ? 16.181 -0.776 322.979 1.00 91.67 378 THR C N 1
ATOM 13609 C CA . THR D 1 378 ? 14.997 -1.616 323.159 1.00 91.38 378 THR C CA 1
ATOM 13610 C C . THR D 1 378 ? 13.749 -0.792 323.470 1.00 91.57 378 THR C C 1
ATOM 13611 O O . THR D 1 378 ? 12.661 -1.100 322.971 1.00 92.89 378 THR C O 1
ATOM 13615 N N . VAL D 1 379 ? 13.887 0.270 324.274 1.00 92.29 379 VAL C N 1
ATOM 13616 C CA . VAL D 1 379 ? 12.756 1.150 324.586 1.00 86.51 379 VAL C CA 1
ATOM 13617 C C . VAL D 1 379 ? 12.219 1.832 323.329 1.00 88.71 379 VAL C C 1
ATOM 13618 O O . VAL D 1 379 ? 11.004 1.909 323.086 1.00 85.97 379 VAL C O 1
ATOM 13622 N N . THR D 1 380 ? 13.113 2.415 322.544 1.00 91.55 380 THR C N 1
ATOM 13623 C CA . THR D 1 380 ? 12.617 3.118 321.387 1.00 85.71 380 THR C CA 1
ATOM 13624 C C . THR D 1 380 ? 12.058 2.145 320.372 1.00 85.20 380 THR C C 1
ATOM 13625 O O . THR D 1 380 ? 11.128 2.499 319.656 1.00 87.54 380 THR C O 1
ATOM 13629 N N . SER D 1 381 ? 12.571 0.915 320.296 1.00 84.31 381 SER C N 1
ATOM 13630 C CA . SER D 1 381 ? 11.903 -0.054 319.436 1.00 84.68 381 SER C CA 1
ATOM 13631 C C . SER D 1 381 ? 10.505 -0.330 319.976 1.00 87.40 381 SER C C 1
ATOM 13632 O O . SER D 1 381 ? 9.553 -0.525 319.206 1.00 84.11 381 SER C O 1
ATOM 13635 N N . SER D 1 382 ? 10.369 -0.343 321.310 1.00 91.35 382 SER C N 1
ATOM 13636 C CA . SER D 1 382 ? 9.060 -0.472 321.941 1.00 86.61 382 SER C CA 1
ATOM 13637 C C . SER D 1 382 ? 8.098 0.622 321.513 1.00 89.64 382 SER C C 1
ATOM 13638 O O . SER D 1 382 ? 6.887 0.401 321.512 1.00 97.46 382 SER C O 1
ATOM 13641 N N . VAL D 1 383 ? 8.593 1.834 321.262 1.00 91.07 383 VAL C N 1
ATOM 13642 C CA . VAL D 1 383 ? 7.688 2.915 320.818 1.00 87.47 383 VAL C CA 1
ATOM 13643 C C . VAL D 1 383 ? 7.484 2.910 319.309 1.00 79.91 383 VAL C C 1
ATOM 13644 O O . VAL D 1 383 ? 6.386 3.191 318.825 1.00 81.28 383 VAL C O 1
ATOM 13648 N N . LEU D 1 384 ? 8.500 2.610 318.511 1.00 76.41 384 LEU C N 1
ATOM 13649 C CA . LEU D 1 384 ? 8.275 2.700 317.077 1.00 76.82 384 LEU C CA 1
ATOM 13650 C C . LEU D 1 384 ? 7.380 1.564 316.592 1.00 79.69 384 LEU C C 1
ATOM 13651 O O . LEU D 1 384 ? 6.598 1.775 315.662 1.00 82.59 384 LEU C O 1
ATOM 13656 N N . LEU D 1 385 ? 7.464 0.349 317.181 1.00 78.69 385 LEU C N 1
ATOM 13657 C CA . LEU D 1 385 ? 6.682 -0.734 316.577 1.00 75.09 385 LEU C CA 1
ATOM 13658 C C . LEU D 1 385 ? 5.169 -0.631 316.736 1.00 80.11 385 LEU C C 1
ATOM 13659 O O . LEU D 1 385 ? 4.448 -1.147 315.882 1.00 85.59 385 LEU C O 1
ATOM 13664 N N . PRO D 1 386 ? 4.630 -0.054 317.793 1.00 78.52 386 PRO C N 1
ATOM 13665 C CA . PRO D 1 386 ? 3.176 0.114 317.829 1.00 82.60 386 PRO C CA 1
ATOM 13666 C C . PRO D 1 386 ? 2.744 1.344 317.056 1.00 81.44 386 PRO C C 1
ATOM 13667 O O . PRO D 1 386 ? 1.662 1.382 316.470 1.00 82.41 386 PRO C O 1
ATOM 13671 N N . PHE D 1 387 ? 3.583 2.378 317.068 1.00 80.12 387 PHE C N 1
ATOM 13672 C CA . PHE D 1 387 ? 3.326 3.512 316.200 1.00 78.65 387 PHE C CA 1
ATOM 13673 C C . PHE D 1 387 ? 3.208 3.063 314.767 1.00 77.35 387 PHE C C 1
ATOM 13674 O O . PHE D 1 387 ? 2.474 3.663 313.991 1.00 80.81 387 PHE C O 1
ATOM 13682 N N . ALA D 1 388 ? 3.964 2.046 314.381 1.00 77.54 388 ALA C N 1
ATOM 13683 C CA . ALA D 1 388 ? 3.864 1.501 313.031 1.00 83.30 388 ALA C CA 1
ATOM 13684 C C . ALA D 1 388 ? 2.416 1.160 312.668 1.00 80.47 388 ALA C C 1
ATOM 13685 O O . ALA D 1 388 ? 1.835 1.744 311.748 1.00 79.48 388 ALA C O 1
ATOM 13695 N N . PHE D 1 390 ? -0.037 2.113 314.214 1.00 85.31 390 PHE C N 1
ATOM 13696 C CA . PHE D 1 390 ? -0.806 3.343 314.410 1.00 83.60 390 PHE C CA 1
ATOM 13697 C C . PHE D 1 390 ? -0.981 4.126 313.116 1.00 79.12 390 PHE C C 1
ATOM 13698 O O . PHE D 1 390 ? -2.049 4.687 312.869 1.00 81.04 390 PHE C O 1
ATOM 13706 N N . GLN D 1 391 ? 0.075 4.246 312.315 1.00 84.14 391 GLN C N 1
ATOM 13707 C CA . GLN D 1 391 ? -0.071 4.832 310.989 1.00 82.57 391 GLN C CA 1
ATOM 13708 C C . GLN D 1 391 ? -0.658 3.759 310.109 1.00 79.29 391 GLN C C 1
ATOM 13709 O O . GLN D 1 391 ? -1.246 2.810 310.616 1.00 80.64 391 GLN C O 1
ATOM 13715 N N . ASP D 1 392 ? -0.496 3.834 308.811 1.00 86.40 392 ASP C N 1
ATOM 13716 C CA . ASP D 1 392 ? -1.027 2.722 308.039 1.00 96.09 392 ASP C CA 1
ATOM 13717 C C . ASP D 1 392 ? -0.194 1.480 308.371 1.00 87.03 392 ASP C C 1
ATOM 13718 O O . ASP D 1 392 ? 1.039 1.461 308.208 1.00 79.20 392 ASP C O 1
ATOM 13723 N N . GLY D 1 393 ? -0.905 0.498 308.946 1.00 84.69 393 GLY C N 1
ATOM 13724 C CA . GLY D 1 393 ? -0.444 -0.626 309.736 1.00 87.25 393 GLY C CA 1
ATOM 13725 C C . GLY D 1 393 ? 0.631 -1.518 309.185 1.00 88.59 393 GLY C C 1
ATOM 13726 O O . GLY D 1 393 ? 0.428 -2.729 309.051 1.00 85.56 393 GLY C O 1
ATOM 13727 N N . THR D 1 394 ? 1.810 -0.930 308.979 1.00 89.70 394 THR C N 1
ATOM 13728 C CA . THR D 1 394 ? 3.001 -1.668 308.592 1.00 86.47 394 THR C CA 1
ATOM 13729 C C . THR D 1 394 ? 3.685 -2.207 309.832 1.00 82.15 394 THR C C 1
ATOM 13730 O O . THR D 1 394 ? 3.658 -1.581 310.891 1.00 84.11 394 THR C O 1
ATOM 13732 N N . LYS D 1 395 ? 4.265 -3.391 309.694 1.00 85.54 395 LYS C N 1
ATOM 13733 C CA . LYS D 1 395 ? 4.845 -4.124 310.810 1.00 84.80 395 LYS C CA 1
ATOM 13734 C C . LYS D 1 395 ? 6.335 -3.758 310.857 1.00 85.59 395 LYS C C 1
ATOM 13735 O O . LYS D 1 395 ? 7.165 -4.274 310.095 1.00 85.94 395 LYS C O 1
ATOM 13741 N N . LEU D 1 396 ? 6.665 -2.756 311.676 1.00 84.50 396 LEU C N 1
ATOM 13742 C CA . LEU D 1 396 ? 8.053 -2.385 311.893 1.00 86.54 396 LEU C CA 1
ATOM 13743 C C . LEU D 1 396 ? 8.818 -3.476 312.618 1.00 86.07 396 LEU C C 1
ATOM 13744 O O . LEU D 1 396 ? 8.248 -4.361 313.259 1.00 86.89 396 LEU C O 1
ATOM 13749 N N . THR D 1 397 ? 10.148 -3.404 312.515 1.00 89.30 397 THR C N 1
ATOM 13750 C CA . THR D 1 397 ? 10.974 -4.490 313.030 1.00 91.62 397 THR C CA 1
ATOM 13751 C C . THR D 1 397 ? 12.321 -3.937 313.452 1.00 92.16 397 THR C C 1
ATOM 13752 O O . THR D 1 397 ? 13.223 -3.870 312.628 1.00 96.41 397 THR C O 1
ATOM 13756 N N . LYS D 1 398 ? 12.472 -3.633 314.725 1.00 89.57 398 LYS C N 1
ATOM 13757 C CA . LYS D 1 398 ? 13.791 -3.611 315.331 1.00 87.09 398 LYS C CA 1
ATOM 13758 C C . LYS D 1 398 ? 14.889 -2.947 314.503 1.00 92.95 398 LYS C C 1
ATOM 13759 O O . LYS D 1 398 ? 15.301 -1.837 314.834 1.00 96.99 398 LYS C O 1
ATOM 13765 N N . ARG D 1 399 ? 15.362 -3.602 313.430 1.00 95.59 399 ARG C N 1
ATOM 13766 C CA . ARG D 1 399 ? 16.461 -3.144 312.558 1.00 96.05 399 ARG C CA 1
ATOM 13767 C C . ARG D 1 399 ? 16.559 -1.634 312.343 1.00 93.58 399 ARG C C 1
ATOM 13768 O O . ARG D 1 399 ? 15.660 -1.039 311.751 1.00 95.01 399 ARG C O 1
ATOM 13776 N N . LEU D 1 400 ? 17.671 -1.009 312.731 1.00 90.70 400 LEU C N 1
ATOM 13777 C CA . LEU D 1 400 ? 17.757 0.442 312.624 1.00 88.58 400 LEU C CA 1
ATOM 13778 C C . LEU D 1 400 ? 17.525 0.931 311.207 1.00 89.17 400 LEU C C 1
ATOM 13779 O O . LEU D 1 400 ? 17.062 2.061 311.018 1.00 88.92 400 LEU C O 1
ATOM 13784 N N . ASN D 1 401 ? 17.770 0.081 310.215 1.00 94.47 401 ASN C N 1
ATOM 13785 C CA . ASN D 1 401 ? 17.443 0.384 308.825 1.00 98.84 401 ASN C CA 1
ATOM 13786 C C . ASN D 1 401 ? 15.963 0.663 308.666 1.00 98.28 401 ASN C C 1
ATOM 13787 O O . ASN D 1 401 ? 15.571 1.785 308.322 1.00 99.54 401 ASN C O 1
ATOM 13792 N N . ASP D 1 402 ? 15.153 -0.370 308.912 1.00 101.06 402 ASP C N 1
ATOM 13793 C CA . ASP D 1 402 ? 13.712 -0.266 308.740 1.00 97.06 402 ASP C CA 1
ATOM 13794 C C . ASP D 1 402 ? 13.135 0.867 309.571 1.00 92.19 402 ASP C C 1
ATOM 13795 O O . ASP D 1 402 ? 12.200 1.535 309.145 1.00 90.16 402 ASP C O 1
ATOM 13800 N N . GLN D 1 403 ? 13.680 1.110 310.754 1.00 94.90 403 GLN C N 1
ATOM 13801 C CA . GLN D 1 403 ? 13.154 2.184 311.594 1.00 92.72 403 GLN C CA 1
ATOM 13802 C C . GLN D 1 403 ? 13.415 3.561 310.983 1.00 92.71 403 GLN C C 1
ATOM 13803 O O . GLN D 1 403 ? 12.498 4.401 310.919 1.00 90.96 403 GLN C O 1
ATOM 13809 N N . ARG D 1 404 ? 14.675 3.829 310.571 1.00 93.70 404 ARG C N 1
ATOM 13810 C CA . ARG D 1 404 ? 14.990 5.093 309.899 1.00 89.01 404 ARG C CA 1
ATOM 13811 C C . ARG D 1 404 ? 14.109 5.296 308.678 1.00 90.93 404 ARG C C 1
ATOM 13812 O O . ARG D 1 404 ? 13.503 6.365 308.493 1.00 91.67 404 ARG C O 1
ATOM 13820 N N . ARG D 1 405 ? 13.996 4.251 307.849 1.00 94.30 405 ARG C N 1
ATOM 13821 C CA . ARG D 1 405 ? 13.284 4.382 306.579 1.00 100.64 405 ARG C CA 1
ATOM 13822 C C . ARG D 1 405 ? 11.765 4.443 306.771 1.00 100.13 405 ARG C C 1
ATOM 13823 O O . ARG D 1 405 ? 11.084 5.148 306.026 1.00 99.66 405 ARG C O 1
ATOM 13831 N N . TYR D 1 406 ? 11.197 3.719 307.742 1.00 98.00 406 TYR C N 1
ATOM 13832 C CA . TYR D 1 406 ? 9.762 3.837 307.979 1.00 89.49 406 TYR C CA 1
ATOM 13833 C C . TYR D 1 406 ? 9.393 5.219 308.488 1.00 87.45 406 TYR C C 1
ATOM 13834 O O . TYR D 1 406 ? 8.443 5.830 307.991 1.00 88.57 406 TYR C O 1
ATOM 13843 N N . LEU D 1 407 ? 10.100 5.719 309.505 1.00 86.82 407 LEU C N 1
ATOM 13844 C CA . LEU D 1 407 ? 9.832 7.080 309.954 1.00 82.05 407 LEU C CA 1
ATOM 13845 C C . LEU D 1 407 ? 9.956 8.089 308.808 1.00 88.24 407 LEU C C 1
ATOM 13846 O O . LEU D 1 407 ? 9.092 8.971 308.660 1.00 85.77 407 LEU C O 1
ATOM 13851 N N . ARG D 1 408 ? 10.994 7.953 307.951 1.00 90.57 408 ARG C N 1
ATOM 13852 C CA . ARG D 1 408 ? 11.150 8.922 306.861 1.00 92.26 408 ARG C CA 1
ATOM 13853 C C . ARG D 1 408 ? 10.075 8.779 305.794 1.00 88.79 408 ARG C C 1
ATOM 13854 O O . ARG D 1 408 ? 9.545 9.786 305.316 1.00 88.73 408 ARG C O 1
ATOM 13862 N N . THR D 1 409 ? 9.727 7.559 305.400 1.00 86.32 409 THR C N 1
ATOM 13863 C CA . THR D 1 409 ? 8.707 7.411 304.375 1.00 86.96 409 THR C CA 1
ATOM 13864 C C . THR D 1 409 ? 7.375 7.963 304.850 1.00 88.07 409 THR C C 1
ATOM 13865 O O . THR D 1 409 ? 6.795 8.840 304.197 1.00 91.48 409 THR C O 1
ATOM 13869 N N . VAL D 1 410 ? 6.894 7.487 306.012 1.00 88.42 410 VAL C N 1
ATOM 13870 C CA . VAL D 1 410 ? 5.635 7.972 306.590 1.00 84.62 410 VAL C CA 1
ATOM 13871 C C . VAL D 1 410 ? 5.620 9.489 306.631 1.00 83.76 410 VAL C C 1
ATOM 13872 O O . VAL D 1 410 ? 4.717 10.133 306.080 1.00 76.77 410 VAL C O 1
ATOM 13876 N N . PHE D 1 411 ? 6.636 10.083 307.273 1.00 84.77 411 PHE C N 1
ATOM 13877 C CA . PHE D 1 411 ? 6.670 11.527 307.433 1.00 84.57 411 PHE C CA 1
ATOM 13878 C C . PHE D 1 411 ? 6.570 12.228 306.076 1.00 86.02 411 PHE C C 1
ATOM 13879 O O . PHE D 1 411 ? 5.655 13.037 305.834 1.00 80.22 411 PHE C O 1
ATOM 13887 N N . ASP D 1 412 ? 7.463 11.852 305.148 1.00 86.80 412 ASP C N 1
ATOM 13888 C CA . ASP D 1 412 ? 7.600 12.482 303.850 1.00 84.92 412 ASP C CA 1
ATOM 13889 C C . ASP D 1 412 ? 6.604 11.960 302.824 1.00 82.77 412 ASP C C 1
ATOM 13890 O O . ASP D 1 412 ? 6.787 12.203 301.642 1.00 86.65 412 ASP C O 1
ATOM 13892 N N . LYS D 1 413 ? 5.516 11.319 303.233 1.00 85.24 413 LYS C N 1
ATOM 13893 C CA . LYS D 1 413 ? 4.467 10.945 302.291 1.00 83.79 413 LYS C CA 1
ATOM 13894 C C . LYS D 1 413 ? 3.635 12.122 301.834 1.00 81.42 413 LYS C C 1
ATOM 13895 O O . LYS D 1 413 ? 2.782 11.938 300.968 1.00 76.68 413 LYS C O 1
ATOM 13897 N N . ASP D 1 414 ? 3.809 13.302 302.409 1.00 84.35 414 ASP C N 1
ATOM 13898 C CA . ASP D 1 414 ? 2.935 14.395 302.006 1.00 83.92 414 ASP C CA 1
ATOM 13899 C C . ASP D 1 414 ? 3.587 15.773 302.074 1.00 86.22 414 ASP C C 1
ATOM 13900 O O . ASP D 1 414 ? 4.596 16.052 301.402 1.00 81.02 414 ASP C O 1
ATOM 13902 N N . PRO D 1 415 ? 2.964 16.658 302.854 1.00 90.15 415 PRO C N 1
ATOM 13903 C CA . PRO D 1 415 ? 3.441 18.022 303.007 1.00 91.96 415 PRO C CA 1
ATOM 13904 C C . PRO D 1 415 ? 3.417 18.397 304.492 1.00 85.90 415 PRO C C 1
ATOM 13905 O O . PRO D 1 415 ? 3.067 17.599 305.364 1.00 83.68 415 PRO C O 1
ATOM 13907 N N . ASP D 1 416 ? 3.694 19.673 304.775 1.00 84.48 416 ASP C N 1
ATOM 13908 C CA . ASP D 1 416 ? 4.035 20.124 306.121 1.00 84.88 416 ASP C CA 1
ATOM 13909 C C . ASP D 1 416 ? 2.866 20.225 307.005 1.00 79.23 416 ASP C C 1
ATOM 13910 O O . ASP D 1 416 ? 2.924 20.961 307.985 1.00 74.16 416 ASP C O 1
ATOM 13912 N N . ILE D 1 417 ? 1.777 19.586 306.628 1.00 85.38 417 ILE C N 1
ATOM 13913 C CA . ILE D 1 417 ? 0.546 19.556 307.391 1.00 88.20 417 ILE C CA 1
ATOM 13914 C C . ILE D 1 417 ? 0.254 18.189 307.972 1.00 88.09 417 ILE C C 1
ATOM 13915 O O . ILE D 1 417 ? -0.243 18.103 309.087 1.00 89.09 417 ILE C O 1
ATOM 13917 N N . VAL D 1 418 ? 0.518 17.122 307.213 1.00 90.41 418 VAL C N 1
ATOM 13918 C CA . VAL D 1 418 ? 0.428 15.769 307.750 1.00 94.87 418 VAL C CA 1
ATOM 13919 C C . VAL D 1 418 ? 1.682 15.388 308.521 1.00 98.67 418 VAL C C 1
ATOM 13920 O O . VAL D 1 418 ? 1.650 14.460 309.345 1.00 101.11 418 VAL C O 1
ATOM 13922 N N . ALA D 1 419 ? 2.812 16.016 308.185 1.00 98.92 419 ALA C N 1
ATOM 13923 C CA . ALA D 1 419 ? 4.040 15.818 308.944 1.00 96.23 419 ALA C CA 1
ATOM 13924 C C . ALA D 1 419 ? 3.772 15.979 310.426 1.00 94.76 419 ALA C C 1
ATOM 13925 O O . ALA D 1 419 ? 4.142 15.117 311.239 1.00 101.71 419 ALA C O 1
ATOM 13927 N N . ARG D 1 420 ? 3.119 17.091 310.779 1.00 89.22 420 ARG C N 1
ATOM 13928 C CA . ARG D 1 420 ? 2.670 17.359 312.138 1.00 88.75 420 ARG C CA 1
ATOM 13929 C C . ARG D 1 420 ? 1.954 16.165 312.762 1.00 94.22 420 ARG C C 1
ATOM 13930 O O . ARG D 1 420 ? 2.268 15.759 313.888 1.00 95.41 420 ARG C O 1
ATOM 13938 N N . ARG D 1 421 ? 0.995 15.585 312.034 1.00 98.56 421 ARG C N 1
ATOM 13939 C CA . ARG D 1 421 ? 0.193 14.486 312.568 1.00 98.43 421 ARG C CA 1
ATOM 13940 C C . ARG D 1 421 ? 1.029 13.228 312.797 1.00 95.35 421 ARG C C 1
ATOM 13941 O O . ARG D 1 421 ? 0.896 12.560 313.825 1.00 91.04 421 ARG C O 1
ATOM 13949 N N . LYS D 1 422 ? 1.903 12.922 311.838 1.00 96.90 422 LYS C N 1
ATOM 13950 C CA . LYS D 1 422 ? 2.771 11.725 311.963 1.00 96.34 422 LYS C CA 1
ATOM 13951 C C . LYS D 1 422 ? 3.582 11.843 313.254 1.00 93.87 422 LYS C C 1
ATOM 13952 O O . LYS D 1 422 ? 3.575 10.889 314.046 1.00 95.77 422 LYS C O 1
ATOM 13958 N N . VAL D 1 423 ? 4.204 13.002 313.471 1.00 94.23 423 VAL C N 1
ATOM 13959 C CA . VAL D 1 423 ? 5.058 13.212 314.639 1.00 92.56 423 VAL C CA 1
ATOM 13960 C C . VAL D 1 423 ? 4.250 13.195 315.945 1.00 95.60 423 VAL C C 1
ATOM 13961 O O . VAL D 1 423 ? 4.619 12.533 316.936 1.00 91.15 423 VAL C O 1
ATOM 13965 N N . LEU D 1 424 ? 3.121 13.891 315.958 1.00 99.02 424 LEU C N 1
ATOM 13966 C CA . LEU D 1 424 ? 2.279 13.854 317.134 1.00 95.37 424 LEU C CA 1
ATOM 13967 C C . LEU D 1 424 ? 1.838 12.425 317.444 1.00 92.34 424 LEU C C 1
ATOM 13968 O O . LEU D 1 424 ? 1.734 12.068 318.613 1.00 92.27 424 LEU C O 1
ATOM 13973 N N . ALA D 1 425 ? 1.634 11.579 316.421 1.00 92.22 425 ALA C N 1
ATOM 13974 C CA . ALA D 1 425 ? 1.250 10.179 316.630 1.00 90.27 425 ALA C CA 1
ATOM 13975 C C . ALA D 1 425 ? 2.337 9.317 317.261 1.00 89.85 425 ALA C C 1
ATOM 13976 O O . ALA D 1 425 ? 2.049 8.368 317.997 1.00 89.63 425 ALA C O 1
ATOM 13978 N N . GLY D 1 426 ? 3.597 9.587 316.947 1.00 86.48 426 GLY C N 1
ATOM 13979 C CA . GLY D 1 426 ? 4.656 8.998 317.769 1.00 85.77 426 GLY C CA 1
ATOM 13980 C C . GLY D 1 426 ? 4.509 9.431 319.233 1.00 85.18 426 GLY C C 1
ATOM 13981 O O . GLY D 1 426 ? 4.527 8.609 320.160 1.00 85.43 426 GLY C O 1
ATOM 13982 N N . LEU D 1 427 ? 4.383 10.743 319.450 1.00 88.74 427 LEU C N 1
ATOM 13983 C CA . LEU D 1 427 ? 4.221 11.270 320.802 1.00 88.59 427 LEU C CA 1
ATOM 13984 C C . LEU D 1 427 ? 3.046 10.648 321.512 1.00 86.82 427 LEU C C 1
ATOM 13985 O O . LEU D 1 427 ? 3.041 10.529 322.739 1.00 91.40 427 LEU C O 1
ATOM 13990 N N . ALA D 1 428 ? 2.025 10.299 320.762 1.00 85.64 428 ALA C N 1
ATOM 13991 C CA . ALA D 1 428 ? 0.817 9.768 321.360 1.00 88.96 428 ALA C CA 1
ATOM 13992 C C . ALA D 1 428 ? 0.972 8.299 321.706 1.00 88.69 428 ALA C C 1
ATOM 13993 O O . ALA D 1 428 ? 0.490 7.854 322.754 1.00 93.93 428 ALA C O 1
ATOM 13995 N N . GLN D 1 429 ? 1.648 7.527 320.859 1.00 88.92 429 GLN C N 1
ATOM 13996 C CA . GLN D 1 429 ? 2.018 6.181 321.289 1.00 87.44 429 GLN C CA 1
ATOM 13997 C C . GLN D 1 429 ? 2.780 6.264 322.611 1.00 89.16 429 GLN C C 1
ATOM 13998 O O . GLN D 1 429 ? 2.582 5.453 323.524 1.00 93.66 429 GLN C O 1
ATOM 14004 N N . VAL D 1 430 ? 3.609 7.297 322.754 1.00 88.22 430 VAL C N 1
ATOM 14005 C CA . VAL D 1 430 ? 4.317 7.525 324.011 1.00 88.41 430 VAL C CA 1
ATOM 14006 C C . VAL D 1 430 ? 3.342 7.744 325.168 1.00 90.84 430 VAL C C 1
ATOM 14007 O O . VAL D 1 430 ? 3.370 7.021 326.186 1.00 92.88 430 VAL C O 1
ATOM 14011 N N . ALA D 1 431 ? 2.462 8.742 325.015 1.00 89.96 431 ALA C N 1
ATOM 14012 C CA . ALA D 1 431 ? 1.446 9.027 326.021 1.00 93.49 431 ALA C CA 1
ATOM 14013 C C . ALA D 1 431 ? 0.721 7.765 326.459 1.00 97.75 431 ALA C C 1
ATOM 14014 O O . ALA D 1 431 ? 0.369 7.613 327.636 1.00 98.29 431 ALA C O 1
ATOM 14016 N N . ARG D 1 432 ? 0.520 6.835 325.533 1.00 99.49 432 ARG C N 1
ATOM 14017 C CA . ARG D 1 432 ? -0.209 5.611 325.859 1.00 99.28 432 ARG C CA 1
ATOM 14018 C C . ARG D 1 432 ? 0.618 4.646 326.691 1.00 99.44 432 ARG C C 1
ATOM 14019 O O . ARG D 1 432 ? 0.070 3.908 327.516 1.00 96.33 432 ARG C O 1
ATOM 14027 N N . PHE D 1 433 ? 1.916 4.574 326.376 1.00 104.47 433 PHE C N 1
ATOM 14028 C CA . PHE D 1 433 ? 2.903 3.871 327.195 1.00 103.83 433 PHE C CA 1
ATOM 14029 C C . PHE D 1 433 ? 2.873 4.333 328.653 1.00 101.81 433 PHE C C 1
ATOM 14030 O O . PHE D 1 433 ? 3.118 3.534 329.566 1.00 97.83 433 PHE C O 1
ATOM 14038 N N . TYR D 1 434 ? 2.546 5.613 328.892 1.00 100.93 434 TYR C N 1
ATOM 14039 C CA . TYR D 1 434 ? 2.573 6.165 330.253 1.00 102.18 434 TYR C CA 1
ATOM 14040 C C . TYR D 1 434 ? 1.284 5.941 331.059 1.00 107.60 434 TYR C C 1
ATOM 14041 O O . TYR D 1 434 ? 1.339 5.911 332.302 1.00 107.42 434 TYR C O 1
ATOM 14050 N N . GLU D 1 435 ? 0.124 5.841 330.390 1.00 103.74 435 GLU C N 1
ATOM 14051 C CA . GLU D 1 435 ? -1.176 5.752 331.036 1.00 103.91 435 GLU C CA 1
ATOM 14052 C C . GLU D 1 435 ? -1.595 4.349 331.441 1.00 107.22 435 GLU C C 1
ATOM 14053 O O . GLU D 1 435 ? -1.373 3.907 332.579 1.00 111.03 435 GLU C O 1
ATOM 14059 N N . GLY D 1 436 ? -2.162 3.655 330.443 1.00 103.21 436 GLY C N 1
ATOM 14060 C CA . GLY D 1 436 ? -2.792 2.321 330.532 1.00 100.30 436 GLY C CA 1
ATOM 14061 C C . GLY D 1 436 ? -1.878 1.109 330.635 1.00 101.88 436 GLY C C 1
ATOM 14062 O O . GLY D 1 436 ? -1.915 0.509 331.712 1.00 103.96 436 GLY C O 1
ATOM 14063 N N . PRO D 1 437 ? -1.132 0.701 329.573 1.00 104.89 437 PRO C N 1
ATOM 14064 C CA . PRO D 1 437 ? -0.295 -0.534 329.544 1.00 106.98 437 PRO C CA 1
ATOM 14065 C C . PRO D 1 437 ? 0.395 -0.895 330.867 1.00 113.30 437 PRO C C 1
ATOM 14066 O O . PRO D 1 437 ? -0.026 -1.832 331.532 1.00 106.69 437 PRO C O 1
ATOM 14070 N N . TRP D 1 438 ? 1.559 -0.293 331.094 1.00 119.40 438 TRP C N 1
ATOM 14071 C CA . TRP D 1 438 ? 2.165 -0.322 332.420 1.00 122.09 438 TRP C CA 1
ATOM 14072 C C . TRP D 1 438 ? 1.674 0.832 333.289 1.00 111.29 438 TRP C C 1
ATOM 14073 O O . TRP D 1 438 ? 0.473 0.979 333.522 1.00 107.55 438 TRP C O 1
ATOM 14084 N N . GLY D 1 439 ? 2.581 1.668 333.757 1.00 108.02 439 GLY C N 1
ATOM 14085 C CA . GLY D 1 439 ? 2.171 2.699 334.685 1.00 109.59 439 GLY C CA 1
ATOM 14086 C C . GLY D 1 439 ? 1.589 2.049 335.935 1.00 113.48 439 GLY C C 1
ATOM 14087 O O . GLY D 1 439 ? 2.283 1.350 336.693 1.00 113.16 439 GLY C O 1
ATOM 14088 N N . SER D 1 440 ? 0.299 2.303 336.177 1.00 112.59 440 SER C N 1
ATOM 14089 C CA . SER D 1 440 ? -0.425 1.586 337.219 1.00 106.96 440 SER C CA 1
ATOM 14090 C C . SER D 1 440 ? -1.847 1.224 336.779 1.00 106.50 440 SER C C 1
ATOM 14091 O O . SER D 1 440 ? -2.694 0.932 337.636 1.00 101.92 440 SER C O 1
ATOM 14093 N N . PRO D 1 441 ? -2.111 1.226 335.463 1.00 106.83 441 PRO C N 1
ATOM 14094 C CA . PRO D 1 441 ? -3.348 0.779 334.825 1.00 103.45 441 PRO C CA 1
ATOM 14095 C C . PRO D 1 441 ? -4.516 1.738 335.050 1.00 106.45 441 PRO C C 1
ATOM 14096 O O . PRO D 1 441 ? -5.133 2.179 334.079 1.00 105.61 441 PRO C O 1
ATOM 14098 N N . THR D 1 442 ? -4.856 2.057 336.297 1.00 108.30 442 THR C N 1
ATOM 14099 C CA . THR D 1 442 ? -5.940 3.003 336.536 1.00 104.19 442 THR C CA 1
ATOM 14100 C C . THR D 1 442 ? -5.677 4.311 335.801 1.00 108.31 442 THR C C 1
ATOM 14101 O O . THR D 1 442 ? -4.553 4.821 335.804 1.00 108.17 442 THR C O 1
ATOM 14103 N N . LYS D 1 443 ? -6.748 4.862 335.213 1.00 109.40 443 LYS C N 1
ATOM 14104 C CA . LYS D 1 443 ? -6.812 6.002 334.291 1.00 110.55 443 LYS C CA 1
ATOM 14105 C C . LYS D 1 443 ? -7.561 5.560 333.044 1.00 109.03 443 LYS C C 1
ATOM 14106 O O . LYS D 1 443 ? -7.273 4.486 332.517 1.00 111.81 443 LYS C O 1
ATOM 14108 N N . VAL D 1 444 ? -8.507 6.379 332.575 1.00 113.55 444 VAL C N 1
ATOM 14109 C CA . VAL D 1 444 ? -9.247 6.161 331.335 1.00 116.31 444 VAL C CA 1
ATOM 14110 C C . VAL D 1 444 ? -10.372 7.177 331.215 1.00 120.22 444 VAL C C 1
ATOM 14111 O O . VAL D 1 444 ? -10.440 7.939 330.248 1.00 121.12 444 VAL C O 1
ATOM 14113 N N . PRO D 1 445 ? -11.261 7.181 332.206 1.00 126.05 445 PRO C N 1
ATOM 14114 C CA . PRO D 1 445 ? -12.321 8.173 332.327 1.00 125.17 445 PRO C CA 1
ATOM 14115 C C . PRO D 1 445 ? -12.638 8.334 333.811 1.00 127.15 445 PRO C C 1
ATOM 14116 O O . PRO D 1 445 ? -13.267 9.321 334.215 1.00 123.82 445 PRO C O 1
ATOM 14118 N N . SER D 1 446 ? -12.176 7.369 334.625 1.00 127.51 446 SER C N 1
ATOM 14119 C CA . SER D 1 446 ? -12.317 7.347 336.083 1.00 129.36 446 SER C CA 1
ATOM 14120 C C . SER D 1 446 ? -13.773 7.282 336.545 1.00 135.45 446 SER C C 1
ATOM 14121 O O . SER D 1 446 ? -14.098 6.560 337.499 1.00 131.03 446 SER C O 1
ATOM 14123 N N . CYS D 1 447 ? -14.646 8.069 335.907 1.00 140.82 447 CYS C N 1
ATOM 14124 C CA . CYS D 1 447 ? -16.090 8.026 336.147 1.00 136.69 447 CYS C CA 1
ATOM 14125 C C . CYS D 1 447 ? -16.786 8.222 334.801 1.00 130.55 447 CYS C C 1
ATOM 14126 O O . CYS D 1 447 ? -16.882 9.341 334.291 1.00 128.35 447 CYS C O 1
ATOM 14128 N N . ASP D 1 448 ? -17.247 7.122 334.226 1.00 127.99 448 ASP C N 1
ATOM 14129 C CA . ASP D 1 448 ? -18.074 7.125 333.028 1.00 132.38 448 ASP C CA 1
ATOM 14130 C C . ASP D 1 448 ? -18.782 5.777 333.004 1.00 135.14 448 ASP C C 1
ATOM 14131 O O . ASP D 1 448 ? -18.474 4.928 332.160 1.00 145.01 448 ASP C O 1
ATOM 14133 N N . ASP D 1 449 ? -19.729 5.585 333.933 1.00 126.84 449 ASP C N 1
ATOM 14134 C CA . ASP D 1 449 ? -20.188 4.264 334.354 1.00 122.93 449 ASP C CA 1
ATOM 14135 C C . ASP D 1 449 ? -19.010 3.523 334.967 1.00 119.66 449 ASP C C 1
ATOM 14136 O O . ASP D 1 449 ? -18.358 2.733 334.284 1.00 118.59 449 ASP C O 1
ATOM 14138 N N . ALA D 1 450 ? -18.741 3.780 336.257 1.00 122.99 450 ALA C N 1
ATOM 14139 C CA . ALA D 1 450 ? -17.467 3.440 336.909 1.00 120.10 450 ALA C CA 1
ATOM 14140 C C . ALA D 1 450 ? -17.200 1.941 337.029 1.00 112.49 450 ALA C C 1
ATOM 14141 O O . ALA D 1 450 ? -16.039 1.540 337.175 1.00 111.59 450 ALA C O 1
ATOM 14143 N N . THR D 1 451 ? -18.230 1.104 336.995 1.00 111.53 451 THR C N 1
ATOM 14144 C CA . THR D 1 451 ? -17.969 -0.313 336.803 1.00 112.13 451 THR C CA 1
ATOM 14145 C C . THR D 1 451 ? -17.125 -0.504 335.551 1.00 114.27 451 THR C C 1
ATOM 14146 O O . THR D 1 451 ? -16.153 -1.272 335.550 1.00 115.21 451 THR C O 1
ATOM 14148 N N . LEU D 1 452 ? -17.457 0.229 334.485 1.00 117.18 452 LEU C N 1
ATOM 14149 C CA . LEU D 1 452 ? -16.757 0.047 333.219 1.00 123.56 452 LEU C CA 1
ATOM 14150 C C . LEU D 1 452 ? -15.283 0.412 333.331 1.00 116.99 452 LEU C C 1
ATOM 14151 O O . LEU D 1 452 ? -14.425 -0.289 332.772 1.00 115.31 452 LEU C O 1
ATOM 14153 N N . ARG D 1 453 ? -14.960 1.466 334.088 1.00 109.91 453 ARG C N 1
ATOM 14154 C CA . ARG D 1 453 ? -13.556 1.821 334.255 1.00 110.48 453 ARG C CA 1
ATOM 14155 C C . ARG D 1 453 ? -12.840 0.775 335.107 1.00 105.96 453 ARG C C 1
ATOM 14156 O O . ARG D 1 453 ? -11.793 0.238 334.708 1.00 106.74 453 ARG C O 1
ATOM 14158 N N . THR D 1 454 ? -13.421 0.436 336.266 1.00 106.05 454 THR C N 1
ATOM 14159 C CA . THR D 1 454 ? -12.792 -0.517 337.170 1.00 105.73 454 THR C CA 1
ATOM 14160 C C . THR D 1 454 ? -12.608 -1.896 336.555 1.00 103.19 454 THR C C 1
ATOM 14161 O O . THR D 1 454 ? -11.807 -2.684 337.070 1.00 101.22 454 THR C O 1
ATOM 14163 N N . GLN D 1 455 ? -13.371 -2.235 335.519 1.00 107.21 455 GLN C N 1
ATOM 14164 C CA . GLN D 1 455 ? -13.136 -3.512 334.849 1.00 109.68 455 GLN C CA 1
ATOM 14165 C C . GLN D 1 455 ? -12.205 -3.420 333.626 1.00 108.79 455 GLN C C 1
ATOM 14166 O O . GLN D 1 455 ? -11.325 -4.276 333.477 1.00 102.44 455 GLN C O 1
ATOM 14168 N N . ALA D 1 456 ? -12.375 -2.427 332.725 1.00 108.77 456 ALA C N 1
ATOM 14169 C CA . ALA D 1 456 ? -11.477 -2.311 331.566 1.00 103.21 456 ALA C CA 1
ATOM 14170 C C . ALA D 1 456 ? -10.026 -2.100 331.990 1.00 99.83 456 ALA C C 1
ATOM 14171 O O . ALA D 1 456 ? -9.103 -2.380 331.205 1.00 100.62 456 ALA C O 1
ATOM 14173 N N . GLY D 1 457 ? -9.805 -1.580 333.206 1.00 105.73 457 GLY C N 1
ATOM 14174 C CA . GLY D 1 457 ? -8.451 -1.565 333.754 1.00 102.79 457 GLY C CA 1
ATOM 14175 C C . GLY D 1 457 ? -7.854 -2.963 333.833 1.00 96.67 457 GLY C C 1
ATOM 14176 O O . GLY D 1 457 ? -6.636 -3.116 333.783 1.00 99.15 457 GLY C O 1
ATOM 14177 N N . ILE D 1 458 ? -8.673 -3.992 334.005 1.00 94.50 458 ILE C N 1
ATOM 14178 C CA . ILE D 1 458 ? -8.103 -5.327 334.000 1.00 90.25 458 ILE C CA 1
ATOM 14179 C C . ILE D 1 458 ? -7.577 -5.661 332.619 1.00 92.32 458 ILE C C 1
ATOM 14180 O O . ILE D 1 458 ? -6.517 -6.273 332.486 1.00 91.54 458 ILE C O 1
ATOM 14182 N N . ALA D 1 459 ? -8.299 -5.256 331.575 1.00 99.27 459 ALA C N 1
ATOM 14183 C CA . ALA D 1 459 ? -7.818 -5.473 330.211 1.00 96.83 459 ALA C CA 1
ATOM 14184 C C . ALA D 1 459 ? -6.462 -4.820 330.012 1.00 95.36 459 ALA C C 1
ATOM 14185 O O . ALA D 1 459 ? -5.511 -5.449 329.536 1.00 92.22 459 ALA C O 1
ATOM 14187 N N . LEU D 1 460 ? -6.345 -3.567 330.441 1.00 100.41 460 LEU C N 1
ATOM 14188 C CA . LEU D 1 460 ? -5.065 -2.885 330.316 1.00 91.45 460 LEU C CA 1
ATOM 14189 C C . LEU D 1 460 ? -4.021 -3.510 331.234 1.00 90.95 460 LEU C C 1
ATOM 14190 O O . LEU D 1 460 ? -2.826 -3.415 330.971 1.00 96.36 460 LEU C O 1
ATOM 14192 N N . ALA D 1 461 ? -4.419 -4.112 332.335 1.00 90.84 461 ALA C N 1
ATOM 14193 C CA . ALA D 1 461 ? -3.376 -4.702 333.156 1.00 93.64 461 ALA C CA 1
ATOM 14194 C C . ALA D 1 461 ? -2.892 -6.031 332.589 1.00 93.29 461 ALA C C 1
ATOM 14195 O O . ALA D 1 461 ? -1.686 -6.290 332.554 1.00 98.03 461 ALA C O 1
ATOM 14197 N N . ALA D 1 462 ? -3.799 -6.850 332.077 1.00 90.01 462 ALA C N 1
ATOM 14198 C CA . ALA D 1 462 ? -3.435 -8.197 331.659 1.00 91.17 462 ALA C CA 1
ATOM 14199 C C . ALA D 1 462 ? -2.792 -8.182 330.279 1.00 96.13 462 ALA C C 1
ATOM 14200 O O . ALA D 1 462 ? -1.767 -8.838 330.059 1.00 95.51 462 ALA C O 1
ATOM 14202 N N . LEU D 1 463 ? -3.391 -7.455 329.327 1.00 94.04 463 LEU C N 1
ATOM 14203 C CA . LEU D 1 463 ? -2.832 -7.380 327.991 1.00 93.29 463 LEU C CA 1
ATOM 14204 C C . LEU D 1 463 ? -1.385 -6.917 328.024 1.00 93.92 463 LEU C C 1
ATOM 14205 O O . LEU D 1 463 ? -0.647 -7.155 327.070 1.00 99.98 463 LEU C O 1
ATOM 14207 N N . ARG D 1 464 ? -0.945 -6.293 329.109 1.00 93.43 464 ARG C N 1
ATOM 14208 C CA . ARG D 1 464 ? 0.469 -5.970 329.251 1.00 93.09 464 ARG C CA 1
ATOM 14209 C C . ARG D 1 464 ? 1.231 -7.105 329.896 1.00 93.81 464 ARG C C 1
ATOM 14210 O O . ARG D 1 464 ? 2.106 -6.861 330.725 1.00 100.17 464 ARG C O 1
ATOM 14212 N N . GLU D 1 465 ? 0.937 -8.355 329.532 1.00 96.10 465 GLU C N 1
ATOM 14213 C CA . GLU D 1 465 ? 1.644 -9.479 330.127 1.00 93.47 465 GLU C CA 1
ATOM 14214 C C . GLU D 1 465 ? 1.970 -10.618 329.179 1.00 91.49 465 GLU C C 1
ATOM 14215 O O . GLU D 1 465 ? 2.710 -11.511 329.587 1.00 90.67 465 GLU C O 1
ATOM 14217 N N . GLY D 1 466 ? 1.489 -10.624 327.939 1.00 91.77 466 GLY C N 1
ATOM 14218 C CA . GLY D 1 466 ? 1.811 -11.736 327.046 1.00 99.13 466 GLY C CA 1
ATOM 14219 C C . GLY D 1 466 ? 1.635 -11.280 325.591 1.00 107.19 466 GLY C C 1
ATOM 14220 O O . GLY D 1 466 ? 1.849 -10.098 325.276 1.00 109.00 466 GLY C O 1
ATOM 14221 N N . GLY D 1 467 ? 1.260 -12.223 324.705 1.00 108.09 467 GLY C N 1
ATOM 14222 C CA . GLY D 1 467 ? 1.359 -12.043 323.254 1.00 114.31 467 GLY C CA 1
ATOM 14223 C C . GLY D 1 467 ? 0.584 -10.844 322.720 1.00 110.94 467 GLY C C 1
ATOM 14224 O O . GLY D 1 467 ? 0.869 -10.403 321.592 1.00 111.56 467 GLY C O 1
ATOM 14225 N N . HIS D 1 468 ? -0.420 -10.354 323.462 1.00 109.38 468 HIS C N 1
ATOM 14226 C CA . HIS D 1 468 ? -1.090 -9.097 323.138 1.00 100.50 468 HIS C CA 1
ATOM 14227 C C . HIS D 1 468 ? -0.122 -7.936 323.402 1.00 101.10 468 HIS C C 1
ATOM 14228 O O . HIS D 1 468 ? 0.092 -7.518 324.540 1.00 91.37 468 HIS C O 1
ATOM 14230 N N . ASP D 1 469 ? 0.538 -7.472 322.345 1.00 104.32 469 ASP C N 1
ATOM 14231 C CA . ASP D 1 469 ? 1.243 -6.200 322.342 1.00 97.55 469 ASP C CA 1
ATOM 14232 C C . ASP D 1 469 ? 0.843 -5.357 321.143 1.00 97.66 469 ASP C C 1
ATOM 14233 O O . ASP D 1 469 ? 1.045 -4.142 321.178 1.00 98.09 469 ASP C O 1
ATOM 14235 N N . ILE D 1 470 ? 0.202 -5.941 320.130 1.00 94.84 470 ILE C N 1
ATOM 14236 C CA . ILE D 1 470 ? -0.371 -5.148 319.053 1.00 94.44 470 ILE C CA 1
ATOM 14237 C C . ILE D 1 470 ? -1.640 -4.466 319.518 1.00 96.78 470 ILE C C 1
ATOM 14238 O O . ILE D 1 470 ? -1.927 -3.326 319.130 1.00 102.30 470 ILE C O 1
ATOM 14240 N N . VAL D 1 471 ? -2.415 -5.165 320.333 1.00 97.15 471 VAL C N 1
ATOM 14241 C CA . VAL D 1 471 ? -3.467 -4.569 321.136 1.00 98.17 471 VAL C CA 1
ATOM 14242 C C . VAL D 1 471 ? -3.055 -3.207 321.689 1.00 100.99 471 VAL C C 1
ATOM 14243 O O . VAL D 1 471 ? -3.916 -2.363 321.930 1.00 105.13 471 VAL C O 1
ATOM 14245 N N . VAL D 1 472 ? -1.771 -3.013 322.007 1.00 104.21 472 VAL C N 1
ATOM 14246 C CA . VAL D 1 472 ? -1.303 -1.692 322.430 1.00 103.74 472 VAL C CA 1
ATOM 14247 C C . VAL D 1 472 ? -1.437 -0.663 321.308 1.00 101.54 472 VAL C C 1
ATOM 14248 O O . VAL D 1 472 ? -1.839 0.482 321.535 1.00 102.32 472 VAL C O 1
ATOM 14250 N N . GLY D 1 473 ? -1.061 -1.031 320.096 1.00 99.28 473 GLY C N 1
ATOM 14251 C CA . GLY D 1 473 ? -1.164 -0.071 319.006 1.00 102.60 473 GLY C CA 1
ATOM 14252 C C . GLY D 1 473 ? -2.615 0.239 318.660 1.00 105.17 473 GLY C C 1
ATOM 14253 O O . GLY D 1 473 ? -2.968 1.405 318.462 1.00 108.24 473 GLY C O 1
ATOM 14254 N N . LEU D 1 474 ? -3.478 -0.783 318.577 1.00 106.24 474 LEU C N 1
ATOM 14255 C CA . LEU D 1 474 ? -4.866 -0.490 318.211 1.00 104.32 474 LEU C CA 1
ATOM 14256 C C . LEU D 1 474 ? -5.526 0.316 319.312 1.00 104.79 474 LEU C C 1
ATOM 14257 O O . LEU D 1 474 ? -6.129 1.360 319.045 1.00 105.29 474 LEU C O 1
ATOM 14259 N N . LEU D 1 475 ? -5.342 -0.118 320.563 1.00 102.68 475 LEU C N 1
ATOM 14260 C CA . LEU D 1 475 ? -5.814 0.616 321.721 1.00 99.60 475 LEU C CA 1
ATOM 14261 C C . LEU D 1 475 ? -5.234 1.995 321.788 1.00 102.31 475 LEU C C 1
ATOM 14262 O O . LEU D 1 475 ? -5.810 2.842 322.454 1.00 107.07 475 LEU C O 1
ATOM 14264 N N . THR D 1 476 ? -4.113 2.248 321.129 1.00 102.45 476 THR C N 1
ATOM 14265 C CA . THR D 1 476 ? -3.557 3.597 321.114 1.00 103.10 476 THR C CA 1
ATOM 14266 C C . THR D 1 476 ? -4.456 4.575 320.356 1.00 107.43 476 THR C C 1
ATOM 14267 O O . THR D 1 476 ? -3.989 5.405 319.574 1.00 106.69 476 THR C O 1
ATOM 14269 N N . ARG D 1 477 ? -5.766 4.454 320.563 1.00 117.38 477 ARG C N 1
ATOM 14270 C CA . ARG D 1 477 ? -6.721 5.453 320.104 1.00 112.47 477 ARG C CA 1
ATOM 14271 C C . ARG D 1 477 ? -7.692 5.840 321.239 1.00 111.16 477 ARG C C 1
ATOM 14272 O O . ARG D 1 477 ? -8.743 6.433 320.968 1.00 113.00 477 ARG C O 1
ATOM 14274 N N . TYR D 1 478 ? -7.338 5.579 322.511 1.00 110.35 478 TYR C N 1
ATOM 14275 C CA . TYR D 1 478 ? -7.608 6.630 323.476 1.00 115.97 478 TYR C CA 1
ATOM 14276 C C . TYR D 1 478 ? -6.783 7.824 323.174 1.00 115.60 478 TYR C C 1
ATOM 14277 O O . TYR D 1 478 ? -6.827 8.800 323.894 1.00 119.13 478 TYR C O 1
ATOM 14279 N N . PHE D 1 479 ? -5.937 7.696 322.172 1.00 111.34 479 PHE C N 1
ATOM 14280 C CA . PHE D 1 479 ? -5.261 8.840 321.615 1.00 113.33 479 PHE C CA 1
ATOM 14281 C C . PHE D 1 479 ? -6.277 9.720 320.888 1.00 116.13 479 PHE C C 1
ATOM 14282 O O . PHE D 1 479 ? -6.289 10.948 321.035 1.00 115.57 479 PHE C O 1
ATOM 14284 N N . ALA D 1 480 ? -7.212 9.080 320.175 1.00 115.36 480 ALA C N 1
ATOM 14285 C CA . ALA D 1 480 ? -8.404 9.757 319.666 1.00 110.11 480 ALA C CA 1
ATOM 14286 C C . ALA D 1 480 ? -9.255 10.325 320.797 1.00 115.24 480 ALA C C 1
ATOM 14287 O O . ALA D 1 480 ? -9.950 11.328 320.602 1.00 115.11 480 ALA C O 1
ATOM 14289 N N . ALA D 1 481 ? -9.333 9.604 321.933 1.00 118.18 481 ALA C N 1
ATOM 14290 C CA . ALA D 1 481 ? -10.029 10.100 323.125 1.00 120.65 481 ALA C CA 1
ATOM 14291 C C . ALA D 1 481 ? -9.301 11.253 323.805 1.00 121.37 481 ALA C C 1
ATOM 14292 O O . ALA D 1 481 ? -9.935 12.075 324.458 1.00 116.79 481 ALA C O 1
ATOM 14294 N N . HIS D 1 482 ? -7.976 11.287 323.746 1.00 119.47 482 HIS C N 1
ATOM 14295 C CA . HIS D 1 482 ? -7.271 12.431 324.291 1.00 123.13 482 HIS C CA 1
ATOM 14296 C C . HIS D 1 482 ? -7.290 13.601 323.306 1.00 124.58 482 HIS C C 1
ATOM 14297 O O . HIS D 1 482 ? -7.342 14.759 323.729 1.00 124.61 482 HIS C O 1
ATOM 14304 N N . ARG D 1 483 ? -7.265 13.326 321.990 1.00 125.85 483 ARG C N 1
ATOM 14305 C CA . ARG D 1 483 ? -7.291 14.339 320.934 1.00 123.81 483 ARG C CA 1
ATOM 14306 C C . ARG D 1 483 ? -8.700 14.637 320.469 1.00 123.11 483 ARG C C 1
ATOM 14307 O O . ARG D 1 483 ? -9.011 14.495 319.287 1.00 118.35 483 ARG C O 1
ATOM 14315 N N . LEU D 1 484 ? -9.561 15.036 321.372 1.00 124.20 484 LEU C N 1
ATOM 14316 C CA . LEU D 1 484 ? -10.943 15.196 320.989 1.00 120.18 484 LEU C CA 1
ATOM 14317 C C . LEU D 1 484 ? -11.360 16.644 320.884 1.00 135.62 484 LEU C C 1
ATOM 14318 O O . LEU D 1 484 ? -10.758 17.543 321.475 1.00 133.56 484 LEU C O 1
ATOM 14323 N N . SER D 1 485 ? -12.466 16.843 320.168 1.00 132.66 485 SER C N 1
ATOM 14324 C CA . SER D 1 485 ? -13.300 18.017 320.388 1.00 141.43 485 SER C CA 1
ATOM 14325 C C . SER D 1 485 ? -13.857 17.966 321.810 1.00 139.91 485 SER C C 1
ATOM 14326 O O . SER D 1 485 ? -14.695 17.124 322.137 1.00 140.33 485 SER C O 1
ATOM 14329 N N . SER D 1 486 ? -13.356 18.846 322.659 1.00 146.03 486 SER C N 1
ATOM 14330 C CA . SER D 1 486 ? -13.479 18.700 324.100 1.00 132.64 486 SER C CA 1
ATOM 14331 C C . SER D 1 486 ? -14.886 19.065 324.596 1.00 133.67 486 SER C C 1
ATOM 14332 O O . SER D 1 486 ? -15.613 19.804 323.928 1.00 148.63 486 SER C O 1
ATOM 14335 N N . PRO D 1 487 ? -15.281 18.593 325.824 1.00 137.94 487 PRO C N 1
ATOM 14336 C CA . PRO D 1 487 ? -16.706 18.468 326.183 1.00 131.62 487 PRO C CA 1
ATOM 14337 C C . PRO D 1 487 ? -17.779 18.234 325.115 1.00 135.93 487 PRO C C 1
ATOM 14338 O O . PRO D 1 487 ? -18.795 17.613 325.439 1.00 134.50 487 PRO C O 1
ATOM 14342 N N . GLU D 1 488 ? -17.614 18.713 323.878 1.00 147.03 488 GLU C N 1
ATOM 14343 C CA . GLU D 1 488 ? -18.630 18.503 322.845 1.00 142.60 488 GLU C CA 1
ATOM 14344 C C . GLU D 1 488 ? -18.961 17.023 322.668 1.00 126.42 488 GLU C C 1
ATOM 14345 O O . GLU D 1 488 ? -20.133 16.633 322.665 1.00 128.96 488 GLU C O 1
ATOM 14351 N N . THR D 1 489 ? -17.935 16.193 322.464 1.00 130.69 489 THR C N 1
ATOM 14352 C CA . THR D 1 489 ? -18.081 14.745 322.343 1.00 142.00 489 THR C CA 1
ATOM 14353 C C . THR D 1 489 ? -16.908 14.033 323.027 1.00 141.64 489 THR C C 1
ATOM 14354 O O . THR D 1 489 ? -16.294 13.125 322.466 1.00 142.84 489 THR C O 1
ATOM 14358 N N . VAL D 1 490 ? -16.590 14.432 324.261 1.00 141.43 490 VAL C N 1
ATOM 14359 C CA . VAL D 1 490 ? -15.448 13.859 324.982 1.00 137.11 490 VAL C CA 1
ATOM 14360 C C . VAL D 1 490 ? -15.810 12.505 325.586 1.00 141.42 490 VAL C C 1
ATOM 14361 O O . VAL D 1 490 ? -15.149 11.487 325.333 1.00 130.03 490 VAL C O 1
ATOM 14365 N N . GLU D 1 491 ? -16.868 12.476 326.406 1.00 148.40 491 GLU C N 1
ATOM 14366 C CA . GLU D 1 491 ? -17.158 11.279 327.188 1.00 138.85 491 GLU C CA 1
ATOM 14367 C C . GLU D 1 491 ? -17.500 10.097 326.296 1.00 136.13 491 GLU C C 1
ATOM 14368 O O . GLU D 1 491 ? -17.274 8.947 326.688 1.00 129.16 491 GLU C O 1
ATOM 14374 N N . SER D 1 492 ? -18.038 10.366 325.093 1.00 140.20 492 SER C N 1
ATOM 14375 C CA . SER D 1 492 ? -18.376 9.296 324.158 1.00 138.97 492 SER C CA 1
ATOM 14376 C C . SER D 1 492 ? -17.127 8.509 323.785 1.00 132.66 492 SER C C 1
ATOM 14377 O O . SER D 1 492 ? -17.130 7.265 323.765 1.00 133.13 492 SER C O 1
ATOM 14380 N N . SER D 1 493 ? -16.026 9.227 323.566 1.00 121.50 493 SER C N 1
ATOM 14381 C CA . SER D 1 493 ? -14.742 8.608 323.273 1.00 123.25 493 SER C CA 1
ATOM 14382 C C . SER D 1 493 ? -14.112 7.979 324.508 1.00 122.30 493 SER C C 1
ATOM 14383 O O . SER D 1 493 ? -13.486 6.915 324.414 1.00 121.72 493 SER C O 1
ATOM 14386 N N . ALA D 1 494 ? -14.167 8.687 325.654 1.00 120.92 494 ALA C N 1
ATOM 14387 C CA . ALA D 1 494 ? -13.670 8.118 326.908 1.00 124.76 494 ALA C CA 1
ATOM 14388 C C . ALA D 1 494 ? -14.322 6.766 327.181 1.00 124.32 494 ALA C C 1
ATOM 14389 O O . ALA D 1 494 ? -13.689 5.859 327.740 1.00 117.60 494 ALA C O 1
ATOM 14391 N N . ARG D 1 495 ? -15.577 6.611 326.753 1.00 119.14 495 ARG C N 1
ATOM 14392 C CA . ARG D 1 495 ? -16.279 5.337 326.798 1.00 125.62 495 ARG C CA 1
ATOM 14393 C C . ARG D 1 495 ? -15.800 4.377 325.715 1.00 118.80 495 ARG C C 1
ATOM 14394 O O . ARG D 1 495 ? -15.585 3.188 325.984 1.00 119.98 495 ARG C O 1
ATOM 14402 N N . GLN D 1 496 ? -15.690 4.856 324.473 1.00 116.50 496 GLN C N 1
ATOM 14403 C CA . GLN D 1 496 ? -15.246 3.980 323.392 1.00 126.12 496 GLN C CA 1
ATOM 14404 C C . GLN D 1 496 ? -13.936 3.304 323.733 1.00 122.69 496 GLN C C 1
ATOM 14405 O O . GLN D 1 496 ? -13.704 2.138 323.388 1.00 112.43 496 GLN C O 1
ATOM 14411 N N . PHE D 1 497 ? -13.051 4.036 324.402 1.00 123.17 497 PHE C N 1
ATOM 14412 C CA . PHE D 1 497 ? -11.737 3.484 324.696 1.00 119.28 497 PHE C CA 1
ATOM 14413 C C . PHE D 1 497 ? -11.834 2.334 325.688 1.00 115.56 497 PHE C C 1
ATOM 14414 O O . PHE D 1 497 ? -11.221 1.277 325.495 1.00 116.07 497 PHE C O 1
ATOM 14422 N N . LEU D 1 498 ? -12.545 2.541 326.791 1.00 111.80 498 LEU C N 1
ATOM 14423 C CA . LEU D 1 498 ? -12.763 1.434 327.706 1.00 117.49 498 LEU C CA 1
ATOM 14424 C C . LEU D 1 498 ? -13.300 0.223 326.954 1.00 114.96 498 LEU C C 1
ATOM 14425 O O . LEU D 1 498 ? -12.817 -0.904 327.137 1.00 110.27 498 LEU C O 1
ATOM 14430 N N . LEU D 1 499 ? -14.280 0.455 326.062 1.00 118.69 499 LEU C N 1
ATOM 14431 C CA . LEU D 1 499 ? -14.909 -0.651 325.337 1.00 117.07 499 LEU C CA 1
ATOM 14432 C C . LEU D 1 499 ? -13.892 -1.412 324.511 1.00 115.68 499 LEU C C 1
ATOM 14433 O O . LEU D 1 499 ? -13.892 -2.652 324.483 1.00 113.77 499 LEU C O 1
ATOM 14438 N N . ALA D 1 500 ? -13.036 -0.681 323.807 1.00 112.97 500 ALA C N 1
ATOM 14439 C CA . ALA D 1 500 ? -12.024 -1.335 323.000 1.00 106.08 500 ALA C CA 1
ATOM 14440 C C . ALA D 1 500 ? -11.054 -2.114 323.875 1.00 109.45 500 ALA C C 1
ATOM 14441 O O . ALA D 1 500 ? -10.693 -3.246 323.547 1.00 109.48 500 ALA C O 1
ATOM 14443 N N . ALA D 1 501 ? -10.632 -1.532 325.000 1.00 108.27 501 ALA C N 1
ATOM 14444 C CA . ALA D 1 501 ? -9.704 -2.233 325.878 1.00 103.18 501 ALA C CA 1
ATOM 14445 C C . ALA D 1 501 ? -10.269 -3.587 326.252 1.00 106.21 501 ALA C C 1
ATOM 14446 O O . ALA D 1 501 ? -9.605 -4.631 326.125 1.00 103.50 501 ALA C O 1
ATOM 14448 N N . ARG D 1 502 ? -11.525 -3.583 326.674 1.00 108.22 502 ARG C N 1
ATOM 14449 C CA . ARG D 1 502 ? -12.188 -4.823 327.030 1.00 108.10 502 ARG C CA 1
ATOM 14450 C C . ARG D 1 502 ? -12.226 -5.788 325.864 1.00 106.56 502 ARG C C 1
ATOM 14451 O O . ARG D 1 502 ? -11.846 -6.951 326.007 1.00 105.42 502 ARG C O 1
ATOM 14459 N N . SER D 1 503 ? -12.754 -5.344 324.718 1.00 107.04 503 SER C N 1
ATOM 14460 C CA . SER D 1 503 ? -12.941 -6.274 323.608 1.00 107.52 503 SER C CA 1
ATOM 14461 C C . SER D 1 503 ? -11.609 -6.828 323.135 1.00 108.48 503 SER C C 1
ATOM 14462 O O . SER D 1 503 ? -11.544 -7.961 322.643 1.00 108.03 503 SER C O 1
ATOM 14465 N N . CYS D 1 504 ? -10.537 -6.058 323.332 1.00 108.48 504 CYS C N 1
ATOM 14466 C CA . CYS D 1 504 ? -9.162 -6.459 323.073 1.00 102.78 504 CYS C CA 1
ATOM 14467 C C . CYS D 1 504 ? -8.762 -7.658 323.923 1.00 109.25 504 CYS C C 1
ATOM 14468 O O . CYS D 1 504 ? -8.431 -8.722 323.384 1.00 108.04 504 CYS C O 1
ATOM 14471 N N . ALA D 1 505 ? -8.762 -7.445 325.255 1.00 108.95 505 ALA C N 1
ATOM 14472 C CA . ALA D 1 505 ? -8.511 -8.520 326.218 1.00 104.41 505 ALA C CA 1
ATOM 14473 C C . ALA D 1 505 ? -9.429 -9.729 325.995 1.00 105.07 505 ALA C C 1
ATOM 14474 O O . ALA D 1 505 ? -9.017 -10.875 326.201 1.00 102.12 505 ALA C O 1
ATOM 14476 N N . ALA D 1 506 ? -10.690 -9.497 325.625 1.00 106.22 506 ALA C N 1
ATOM 14477 C CA . ALA D 1 506 ? -11.609 -10.608 325.373 1.00 105.08 506 ALA C CA 1
ATOM 14478 C C . ALA D 1 506 ? -11.209 -11.440 324.151 1.00 110.33 506 ALA C C 1
ATOM 14479 O O . ALA D 1 506 ? -11.068 -12.660 324.251 1.00 112.05 506 ALA C O 1
ATOM 14481 N N . PHE D 1 507 ? -11.121 -10.820 322.955 1.00 113.43 507 PHE C N 1
ATOM 14482 C CA . PHE D 1 507 ? -10.710 -11.590 321.777 1.00 115.94 507 PHE C CA 1
ATOM 14483 C C . PHE D 1 507 ? -9.359 -12.211 322.020 1.00 113.65 507 PHE C C 1
ATOM 14484 O O . PHE D 1 507 ? -9.039 -13.270 321.486 1.00 116.87 507 PHE C O 1
ATOM 14492 N N . TYR D 1 508 ? -8.549 -11.541 322.817 1.00 114.64 508 TYR C N 1
ATOM 14493 C CA . TYR D 1 508 ? -7.293 -12.093 323.272 1.00 114.90 508 TYR C CA 1
ATOM 14494 C C . TYR D 1 508 ? -7.519 -13.387 324.039 1.00 114.28 508 TYR C C 1
ATOM 14495 O O . TYR D 1 508 ? -7.042 -14.458 323.652 1.00 113.54 508 TYR C O 1
ATOM 14504 N N . ALA D 1 509 ? -8.272 -13.297 325.137 1.00 114.18 509 ALA C N 1
ATOM 14505 C CA . ALA D 1 509 ? -8.609 -14.458 325.949 1.00 104.93 509 ALA C CA 1
ATOM 14506 C C . ALA D 1 509 ? -9.090 -15.605 325.070 1.00 110.92 509 ALA C C 1
ATOM 14507 O O . ALA D 1 509 ? -8.683 -16.750 325.243 1.00 112.52 509 ALA C O 1
ATOM 14509 N N . LEU D 1 510 ? -9.897 -15.304 324.070 1.00 115.15 510 LEU C N 1
ATOM 14510 C CA . LEU D 1 510 ? -10.289 -16.350 323.148 1.00 117.39 510 LEU C CA 1
ATOM 14511 C C . LEU D 1 510 ? -9.056 -16.859 322.436 1.00 119.76 510 LEU C C 1
ATOM 14512 O O . LEU D 1 510 ? -8.465 -17.848 322.858 1.00 122.08 510 LEU C O 1
ATOM 14517 N N . TRP D 1 511 ? -8.616 -16.165 321.396 1.00 126.53 511 TRP C N 1
ATOM 14518 C CA . TRP D 1 511 ? -7.583 -16.682 320.501 1.00 131.95 511 TRP C CA 1
ATOM 14519 C C . TRP D 1 511 ? -6.408 -17.331 321.215 1.00 125.37 511 TRP C C 1
ATOM 14520 O O . TRP D 1 511 ? -6.038 -18.462 320.899 1.00 126.87 511 TRP C O 1
ATOM 14531 N N . ARG D 1 512 ? -5.781 -16.614 322.150 1.00 125.09 512 ARG C N 1
ATOM 14532 C CA . ARG D 1 512 ? -4.665 -17.199 322.886 1.00 115.13 512 ARG C CA 1
ATOM 14533 C C . ARG D 1 512 ? -5.159 -18.310 323.795 1.00 113.36 512 ARG C C 1
ATOM 14534 O O . ARG D 1 512 ? -4.714 -19.461 323.695 1.00 106.82 512 ARG C O 1
ATOM 14536 N N . GLY D 1 513 ? -6.089 -17.978 324.687 1.00 112.68 513 GLY C N 1
ATOM 14537 C CA . GLY D 1 513 ? -6.809 -18.944 325.487 1.00 114.49 513 GLY C CA 1
ATOM 14538 C C . GLY D 1 513 ? -7.354 -20.103 324.694 1.00 117.38 513 GLY C C 1
ATOM 14539 O O . GLY D 1 513 ? -6.920 -21.235 324.913 1.00 114.43 513 GLY C O 1
ATOM 14540 N N . SER D 1 514 ? -8.286 -19.870 323.772 1.00 114.34 514 SER C N 1
ATOM 14541 C CA . SER D 1 514 ? -8.636 -20.949 322.862 1.00 121.67 514 SER C CA 1
ATOM 14542 C C . SER D 1 514 ? -7.378 -21.500 322.230 1.00 116.90 514 SER C C 1
ATOM 14543 O O . SER D 1 514 ? -6.402 -20.784 322.004 1.00 121.08 514 SER C O 1
ATOM 14546 N N . PHE D 1 515 ? -7.405 -22.801 322.031 1.00 130.99 515 PHE C N 1
ATOM 14547 C CA . PHE D 1 515 ? -6.369 -23.575 321.382 1.00 138.58 515 PHE C CA 1
ATOM 14548 C C . PHE D 1 515 ? -5.433 -22.810 320.463 1.00 140.76 515 PHE C C 1
ATOM 14549 O O . PHE D 1 515 ? -5.810 -21.850 319.773 1.00 135.85 515 PHE C O 1
ATOM 14557 N N . GLY D 1 516 ? -4.194 -23.275 320.476 1.00 140.70 516 GLY C N 1
ATOM 14558 C CA . GLY D 1 516 ? -3.175 -22.825 319.581 1.00 134.39 516 GLY C CA 1
ATOM 14559 C C . GLY D 1 516 ? -2.147 -22.023 320.335 1.00 131.53 516 GLY C C 1
ATOM 14560 O O . GLY D 1 516 ? -1.585 -22.464 321.354 1.00 116.68 516 GLY C O 1
ATOM 14561 N N . SER D 1 517 ? -1.962 -20.803 319.832 1.00 132.55 517 SER C N 1
ATOM 14562 C CA . SER D 1 517 ? -0.807 -19.961 320.091 1.00 140.63 517 SER C CA 1
ATOM 14563 C C . SER D 1 517 ? -1.037 -18.627 319.412 1.00 132.21 517 SER C C 1
ATOM 14564 O O . SER D 1 517 ? -2.145 -18.342 318.927 1.00 131.05 517 SER C O 1
ATOM 14567 N N . THR D 1 518 ? 0.008 -17.816 319.315 1.00 137.47 518 THR C N 1
ATOM 14568 C CA . THR D 1 518 ? -0.104 -16.425 318.916 1.00 136.38 518 THR C CA 1
ATOM 14569 C C . THR D 1 518 ? 0.173 -16.328 317.421 1.00 126.89 518 THR C C 1
ATOM 14570 O O . THR D 1 518 ? -0.438 -17.104 316.654 1.00 126.64 518 THR C O 1
ATOM 14574 N N . ALA D 1 519 ? 1.031 -15.432 316.938 1.00 134.88 519 ALA C N 1
ATOM 14575 C CA . ALA D 1 519 ? 1.304 -15.209 315.529 1.00 132.13 519 ALA C CA 1
ATOM 14576 C C . ALA D 1 519 ? 0.050 -14.895 314.718 1.00 128.86 519 ALA C C 1
ATOM 14577 O O . ALA D 1 519 ? 0.013 -13.883 314.010 1.00 127.99 519 ALA C O 1
ATOM 14579 N N . GLY D 1 520 ? -0.938 -15.803 314.738 1.00 125.17 520 GLY C N 1
ATOM 14580 C CA . GLY D 1 520 ? -2.291 -15.515 314.286 1.00 125.20 520 GLY C CA 1
ATOM 14581 C C . GLY D 1 520 ? -2.841 -14.172 314.735 1.00 119.18 520 GLY C C 1
ATOM 14582 O O . GLY D 1 520 ? -2.987 -13.240 313.924 1.00 116.93 520 GLY C O 1
ATOM 14583 N N . ILE D 1 521 ? -3.174 -14.088 316.028 1.00 121.89 521 ILE C N 1
ATOM 14584 C CA . ILE D 1 521 ? -3.657 -12.850 316.631 1.00 125.25 521 ILE C CA 1
ATOM 14585 C C . ILE D 1 521 ? -2.931 -11.671 316.025 1.00 124.89 521 ILE C C 1
ATOM 14586 O O . ILE D 1 521 ? -3.539 -10.643 315.720 1.00 121.74 521 ILE C O 1
ATOM 14591 N N . ASP D 1 522 ? -1.605 -11.804 315.916 1.00 124.78 522 ASP C N 1
ATOM 14592 C CA . ASP D 1 522 ? -0.772 -10.682 315.517 1.00 133.87 522 ASP C CA 1
ATOM 14593 C C . ASP D 1 522 ? -1.107 -10.257 314.083 1.00 126.86 522 ASP C C 1
ATOM 14594 O O . ASP D 1 522 ? -1.392 -9.081 313.826 1.00 123.11 522 ASP C O 1
ATOM 14599 N N . GLY D 1 523 ? -1.072 -11.202 313.130 1.00 120.95 523 GLY C N 1
ATOM 14600 C CA . GLY D 1 523 ? -1.456 -10.877 311.761 1.00 118.14 523 GLY C CA 1
ATOM 14601 C C . GLY D 1 523 ? -2.836 -10.248 311.691 1.00 120.63 523 GLY C C 1
ATOM 14602 O O . GLY D 1 523 ? -3.021 -9.165 311.122 1.00 123.07 523 GLY C O 1
ATOM 14603 N N . VAL D 1 524 ? -3.826 -10.901 312.306 1.00 114.30 524 VAL C N 1
ATOM 14604 C CA . VAL D 1 524 ? -5.198 -10.421 312.151 1.00 114.60 524 VAL C CA 1
ATOM 14605 C C . VAL D 1 524 ? -5.370 -9.048 312.783 1.00 112.01 524 VAL C C 1
ATOM 14606 O O . VAL D 1 524 ? -6.102 -8.201 312.261 1.00 110.94 524 VAL C O 1
ATOM 14610 N N . TYR D 1 525 ? -4.688 -8.787 313.891 1.00 115.75 525 TYR C N 1
ATOM 14611 C CA . TYR D 1 525 ? -4.688 -7.449 314.467 1.00 111.61 525 TYR C CA 1
ATOM 14612 C C . TYR D 1 525 ? -4.058 -6.441 313.525 1.00 112.31 525 TYR C C 1
ATOM 14613 O O . TYR D 1 525 ? -4.462 -5.272 313.493 1.00 108.98 525 TYR C O 1
ATOM 14622 N N . ARG D 1 526 ? -3.045 -6.872 312.771 1.00 117.26 526 ARG C N 1
ATOM 14623 C CA . ARG D 1 526 ? -2.440 -5.979 311.793 1.00 121.17 526 ARG C CA 1
ATOM 14624 C C . ARG D 1 526 ? -3.478 -5.533 310.775 1.00 114.17 526 ARG C C 1
ATOM 14625 O O . ARG D 1 526 ? -3.622 -4.337 310.501 1.00 110.17 526 ARG C O 1
ATOM 14633 N N . SER D 1 527 ? -4.235 -6.492 310.223 1.00 113.76 527 SER C N 1
ATOM 14634 C CA . SER D 1 527 ? -5.147 -6.168 309.130 1.00 109.07 527 SER C CA 1
ATOM 14635 C C . SER D 1 527 ? -6.474 -5.543 309.590 1.00 111.73 527 SER C C 1
ATOM 14636 O O . SER D 1 527 ? -7.152 -4.910 308.774 1.00 115.96 527 SER C O 1
ATOM 14639 N N . LEU D 1 528 ? -6.866 -5.674 310.866 1.00 109.49 528 LEU C N 1
ATOM 14640 C CA . LEU D 1 528 ? -8.016 -4.908 311.361 1.00 109.67 528 LEU C CA 1
ATOM 14641 C C . LEU D 1 528 ? -7.677 -3.458 311.592 1.00 111.71 528 LEU C C 1
ATOM 14642 O O . LEU D 1 528 ? -8.317 -2.818 312.443 1.00 105.59 528 LEU C O 1
ATOM 14655 N N . THR D 1 530 ? -5.718 -1.853 308.576 1.00 113.11 530 THR C N 1
ATOM 14656 C CA . THR D 1 530 ? -5.518 -1.460 307.184 1.00 115.68 530 THR C CA 1
ATOM 14657 C C . THR D 1 530 ? -6.636 -1.915 306.261 1.00 123.39 530 THR C C 1
ATOM 14658 O O . THR D 1 530 ? -6.983 -1.205 305.308 1.00 120.30 530 THR C O 1
ATOM 14662 N N . HIS D 1 531 ? -7.171 -3.110 306.497 1.00 128.89 531 HIS C N 1
ATOM 14663 C CA . HIS D 1 531 ? -8.221 -3.701 305.666 1.00 134.52 531 HIS C CA 1
ATOM 14664 C C . HIS D 1 531 ? -9.604 -3.386 306.258 1.00 141.98 531 HIS C C 1
ATOM 14665 O O . HIS D 1 531 ? -10.240 -4.203 306.939 1.00 144.68 531 HIS C O 1
ATOM 14667 N N . VAL D 1 532 ? -10.040 -2.142 306.062 1.00 147.21 532 VAL C N 1
ATOM 14668 C CA . VAL D 1 532 ? -11.423 -1.801 306.424 1.00 148.80 532 VAL C CA 1
ATOM 14669 C C . VAL D 1 532 ? -12.179 -0.901 305.418 1.00 151.21 532 VAL C C 1
ATOM 14670 O O . VAL D 1 532 ? -11.811 -0.770 304.246 1.00 148.77 532 VAL C O 1
ATOM 14672 N N . VAL D 1 553 ? -16.382 1.748 316.775 1.00 114.94 553 VAL C N 1
ATOM 14673 C CA . VAL D 1 553 ? -16.367 1.109 318.099 1.00 115.87 553 VAL C CA 1
ATOM 14674 C C . VAL D 1 553 ? -16.998 -0.251 317.991 1.00 111.19 553 VAL C C 1
ATOM 14675 O O . VAL D 1 553 ? -16.334 -1.280 318.121 1.00 106.67 553 VAL C O 1
ATOM 14677 N N . GLU D 1 554 ? -18.317 -0.223 317.776 1.00 115.40 554 GLU C N 1
ATOM 14678 C CA . GLU D 1 554 ? -19.030 -1.401 317.300 1.00 117.29 554 GLU C CA 1
ATOM 14679 C C . GLU D 1 554 ? -18.343 -1.977 316.072 1.00 112.27 554 GLU C C 1
ATOM 14680 O O . GLU D 1 554 ? -18.476 -3.171 315.783 1.00 111.46 554 GLU C O 1
ATOM 14686 N N . ALA D 1 555 ? -17.609 -1.134 315.338 1.00 110.42 555 ALA C N 1
ATOM 14687 C CA . ALA D 1 555 ? -16.971 -1.564 314.104 1.00 111.64 555 ALA C CA 1
ATOM 14688 C C . ALA D 1 555 ? -15.926 -2.630 314.384 1.00 110.81 555 ALA C C 1
ATOM 14689 O O . ALA D 1 555 ? -15.847 -3.639 313.667 1.00 110.88 555 ALA C O 1
ATOM 14691 N N . LEU D 1 556 ? -15.196 -2.481 315.498 1.00 111.25 556 LEU C N 1
ATOM 14692 C CA . LEU D 1 556 ? -14.101 -3.390 315.811 1.00 107.95 556 LEU C CA 1
ATOM 14693 C C . LEU D 1 556 ? -14.623 -4.605 316.530 1.00 104.82 556 LEU C C 1
ATOM 14694 O O . LEU D 1 556 ? -14.136 -5.710 316.315 1.00 104.90 556 LEU C O 1
ATOM 14699 N N . GLN D 1 557 ? -15.686 -4.414 317.303 1.00 105.54 557 GLN C N 1
ATOM 14700 C CA . GLN D 1 557 ? -16.294 -5.582 317.978 1.00 105.28 557 GLN C CA 1
ATOM 14701 C C . GLN D 1 557 ? -16.836 -6.499 316.882 1.00 109.29 557 GLN C C 1
ATOM 14702 O O . GLN D 1 557 ? -16.644 -7.717 316.991 1.00 112.39 557 GLN C O 1
ATOM 14708 N N . SER D 1 558 ? -17.464 -5.913 315.859 1.00 112.63 558 SER C N 1
ATOM 14709 C CA . SER D 1 558 ? -18.047 -6.687 314.736 1.00 107.02 558 SER C CA 1
ATOM 14710 C C . SER D 1 558 ? -16.965 -7.410 313.934 1.00 108.21 558 SER C C 1
ATOM 14711 O O . SER D 1 558 ? -17.146 -8.599 313.639 1.00 112.06 558 SER C O 1
ATOM 14714 N N . TYR D 1 559 ? -15.898 -6.702 313.576 1.00 108.57 559 TYR C N 1
ATOM 14715 C CA . TYR D 1 559 ? -14.823 -7.323 312.764 1.00 109.36 559 TYR C CA 1
ATOM 14716 C C . TYR D 1 559 ? -14.087 -8.382 313.584 1.00 108.99 559 TYR C C 1
ATOM 14717 O O . TYR D 1 559 ? -13.884 -9.486 313.057 1.00 108.19 559 TYR C O 1
ATOM 14726 N N . LEU D 1 560 ? -13.714 -8.062 314.827 1.00 108.70 560 LEU C N 1
ATOM 14727 C CA . LEU D 1 560 ? -12.961 -9.039 315.621 1.00 105.42 560 LEU C CA 1
ATOM 14728 C C . LEU D 1 560 ? -13.774 -10.308 315.849 1.00 105.64 560 LEU C C 1
ATOM 14729 O O . LEU D 1 560 ? -13.256 -11.426 315.708 1.00 106.51 560 LEU C O 1
ATOM 14734 N N . LYS D 1 561 ? -15.058 -10.153 316.206 1.00 105.14 561 LYS C N 1
ATOM 14735 C CA . LYS D 1 561 ? -15.955 -11.298 316.256 1.00 98.91 561 LYS C CA 1
ATOM 14736 C C . LYS D 1 561 ? -16.003 -11.971 314.897 1.00 100.08 561 LYS C C 1
ATOM 14737 O O . LYS D 1 561 ? -16.059 -13.199 314.800 1.00 100.08 561 LYS C O 1
ATOM 14743 N N . GLU D 1 562 ? -15.975 -11.177 313.832 1.00 102.89 562 GLU C N 1
ATOM 14744 C CA . GLU D 1 562 ? -15.990 -11.749 312.499 1.00 106.63 562 GLU C CA 1
ATOM 14745 C C . GLU D 1 562 ? -14.777 -12.642 312.294 1.00 106.07 562 GLU C C 1
ATOM 14746 O O . GLU D 1 562 ? -14.904 -13.768 311.810 1.00 111.24 562 GLU C O 1
ATOM 14752 N N . GLN D 1 563 ? -13.590 -12.170 312.692 1.00 107.62 563 GLN C N 1
ATOM 14753 C CA . GLN D 1 563 ? -12.387 -12.978 312.501 1.00 104.07 563 GLN C CA 1
ATOM 14754 C C . GLN D 1 563 ? -12.476 -14.237 313.345 1.00 103.60 563 GLN C C 1
ATOM 14755 O O . GLN D 1 563 ? -12.012 -15.311 312.926 1.00 102.66 563 GLN C O 1
ATOM 14761 N N . LEU D 1 564 ? -13.128 -14.127 314.513 1.00 105.34 564 LEU C N 1
ATOM 14762 C CA . LEU D 1 564 ? -13.335 -15.292 315.367 1.00 105.61 564 LEU C CA 1
ATOM 14763 C C . LEU D 1 564 ? -14.212 -16.317 314.663 1.00 105.17 564 LEU C C 1
ATOM 14764 O O . LEU D 1 564 ? -13.889 -17.508 314.633 1.00 105.65 564 LEU C O 1
ATOM 14769 N N . ARG D 1 565 ? -15.255 -15.819 314.003 1.00 103.33 565 ARG C N 1
ATOM 14770 C CA . ARG D 1 565 ? -16.158 -16.700 313.223 1.00 104.62 565 ARG C CA 1
ATOM 14771 C C . ARG D 1 565 ? -15.334 -17.360 312.113 1.00 105.57 565 ARG C C 1
ATOM 14772 O O . ARG D 1 565 ? -15.557 -18.543 311.834 1.00 105.86 565 ARG C O 1
ATOM 14780 N N . SER D 1 566 ? -14.407 -16.605 311.519 1.00 113.42 566 SER C N 1
ATOM 14781 C CA . SER D 1 566 ? -13.553 -17.095 310.429 1.00 107.87 566 SER C CA 1
ATOM 14782 C C . SER D 1 566 ? -12.687 -18.254 310.886 1.00 106.03 566 SER C C 1
ATOM 14783 O O . SER D 1 566 ? -12.329 -19.104 310.064 1.00 104.35 566 SER C O 1
ATOM 14786 N N . GLU D 1 567 ? -12.166 -18.141 312.104 1.00 110.86 567 GLU C N 1
ATOM 14787 C CA . GLU D 1 567 ? -11.200 -19.143 312.613 1.00 106.33 567 GLU C CA 1
ATOM 14788 C C . GLU D 1 567 ? -11.938 -20.410 313.022 1.00 104.89 567 GLU C C 1
ATOM 14789 O O . GLU D 1 567 ? -11.305 -21.263 313.647 1.00 102.98 567 GLU C O 1
ATOM 14795 N N . GLY D 1 568 ? -13.208 -20.533 312.643 1.00 30.00 568 GLY C N 1
ATOM 14796 C CA . GLY D 1 568 ? -13.978 -21.708 313.081 1.00 30.00 568 GLY C CA 1
ATOM 14797 C C . GLY D 1 568 ? -13.924 -21.757 314.591 1.00 30.00 568 GLY C C 1
ATOM 14798 O O . GLY D 1 568 ? -13.481 -22.778 315.133 1.00 30.00 568 GLY C O 1
ATOM 14799 N N . ILE D 1 569 ? -14.302 -20.650 315.231 1.00 106.77 569 ILE C N 1
ATOM 14800 C CA . ILE D 1 569 ? -14.236 -20.525 316.713 1.00 110.98 569 ILE C CA 1
ATOM 14801 C C . ILE D 1 569 ? -15.422 -19.691 317.188 1.00 110.81 569 ILE C C 1
ATOM 14802 O O . ILE D 1 569 ? -15.448 -19.317 318.365 1.00 108.09 569 ILE C O 1
ATOM 14807 N N . TYR D 1 570 ? -16.354 -19.385 316.295 1.00 114.59 570 TYR C N 1
ATOM 14808 C CA . TYR D 1 570 ? -17.505 -18.568 316.722 1.00 125.20 570 TYR C CA 1
ATOM 14809 C C . TYR D 1 570 ? -18.754 -19.443 316.772 1.00 140.28 570 TYR C C 1
ATOM 14810 O O . TYR D 1 570 ? -19.311 -19.753 315.709 1.00 146.46 570 TYR C O 1
ATOM 14819 N N . ASP D 1 571 ? -19.145 -19.846 317.977 1.00 145.18 571 ASP C N 1
ATOM 14820 C CA . ASP D 1 571 ? -20.369 -20.636 318.169 1.00 151.64 571 ASP C CA 1
ATOM 14821 C C . ASP D 1 571 ? -20.274 -21.532 319.406 1.00 156.88 571 ASP C C 1
ATOM 14822 O O . ASP D 1 571 ? -20.317 -22.763 319.322 1.00 159.38 571 ASP C O 1
ATOM 14827 N N . LYS D 1 572 ? -20.187 -20.877 320.567 1.00 156.22 572 LYS C N 1
ATOM 14828 C CA . LYS D 1 572 ? -20.233 -21.500 321.888 1.00 155.70 572 LYS C CA 1
ATOM 14829 C C . LYS D 1 572 ? -19.455 -22.808 321.966 1.00 161.44 572 LYS C C 1
ATOM 14830 O O . LYS D 1 572 ? -18.222 -22.789 321.909 1.00 164.04 572 LYS C O 1
ATOM 14836 N N . GLN D 1 573 ? -20.180 -23.936 321.981 1.00 161.75 573 GLN C N 1
ATOM 14837 C CA . GLN D 1 573 ? -19.658 -25.301 322.041 1.00 163.22 573 GLN C CA 1
ATOM 14838 C C . GLN D 1 573 ? -18.202 -25.412 321.625 1.00 170.08 573 GLN C C 1
ATOM 14839 O O . GLN D 1 573 ? -17.317 -25.541 322.478 1.00 172.52 573 GLN C O 1
ATOM 14845 N N . GLN D 1 574 ? -17.957 -25.322 320.316 1.00 183.63 574 GLN C N 1
ATOM 14846 C CA . GLN D 1 574 ? -16.629 -25.498 319.743 1.00 177.25 574 GLN C CA 1
ATOM 14847 C C . GLN D 1 574 ? -15.539 -24.808 320.549 1.00 176.05 574 GLN C C 1
ATOM 14848 O O . GLN D 1 574 ? -14.610 -25.456 321.048 1.00 174.67 574 GLN C O 1
ATOM 14854 N N . TRP D 1 575 ? -15.648 -23.480 320.673 1.00 187.83 575 TRP C N 1
ATOM 14855 C CA . TRP D 1 575 ? -14.671 -22.702 321.435 1.00 189.08 575 TRP C CA 1
ATOM 14856 C C . TRP D 1 575 ? -14.443 -23.276 322.832 1.00 185.88 575 TRP C C 1
ATOM 14857 O O . TRP D 1 575 ? -13.297 -23.526 323.220 1.00 197.17 575 TRP C O 1
ATOM 14868 N N . VAL D 1 576 ? -15.511 -23.478 323.614 1.00 167.07 576 VAL C N 1
ATOM 14869 C CA . VAL D 1 576 ? -15.319 -24.052 324.944 1.00 156.24 576 VAL C CA 1
ATOM 14870 C C . VAL D 1 576 ? -14.517 -25.335 324.850 1.00 155.86 576 VAL C C 1
ATOM 14871 O O . VAL D 1 576 ? -13.542 -25.526 325.584 1.00 153.69 576 VAL C O 1
ATOM 14875 N N . ALA D 1 577 ? -14.879 -26.163 323.871 1.00 161.12 577 ALA C N 1
ATOM 14876 C CA . ALA D 1 577 ? -14.177 -27.441 323.628 1.00 158.24 577 ALA C CA 1
ATOM 14877 C C . ALA D 1 577 ? -12.710 -27.151 323.319 1.00 149.87 577 ALA C C 1
ATOM 14878 O O . ALA D 1 577 ? -11.845 -27.700 324.001 1.00 148.30 577 ALA C O 1
ATOM 14880 N N . ARG D 1 578 ? -12.454 -26.311 322.319 1.00 154.78 578 ARG C N 1
ATOM 14881 C CA . ARG D 1 578 ? -11.061 -25.986 321.942 1.00 149.22 578 ARG C CA 1
ATOM 14882 C C . ARG D 1 578 ? -10.316 -25.426 323.157 1.00 141.83 578 ARG C C 1
ATOM 14883 O O . ARG D 1 578 ? -9.195 -25.882 323.439 1.00 134.52 578 ARG C O 1
ATOM 14891 N N . ALA D 1 579 ? -10.939 -24.482 323.861 1.00 147.72 579 ALA C N 1
ATOM 14892 C CA . ALA D 1 579 ? -10.320 -23.859 325.052 1.00 140.19 579 ALA C CA 1
ATOM 14893 C C . ALA D 1 579 ? -9.875 -24.948 326.029 1.00 135.52 579 ALA C C 1
ATOM 14894 O O . ALA D 1 579 ? -8.703 -24.931 326.424 1.00 134.46 579 ALA C O 1
ATOM 14896 N N . ALA D 1 580 ? -10.762 -25.902 326.331 1.00 134.93 580 ALA C N 1
ATOM 14897 C CA . ALA D 1 580 ? -10.497 -27.016 327.272 1.00 130.22 580 ALA C CA 1
ATOM 14898 C C . ALA D 1 580 ? -9.135 -27.666 327.022 1.00 132.45 580 ALA C C 1
ATOM 14899 O O . ALA D 1 580 ? -8.422 -27.902 328.003 1.00 135.16 580 ALA C O 1
ATOM 14909 N N . THR D 1 582 ? -6.254 -26.561 325.825 1.00 123.61 582 THR C N 1
ATOM 14910 C CA . THR D 1 582 ? -5.169 -25.597 325.537 1.00 111.69 582 THR C CA 1
ATOM 14911 C C . THR D 1 582 ? -3.969 -26.015 326.389 1.00 111.30 582 THR C C 1
ATOM 14912 O O . THR D 1 582 ? -3.517 -27.158 326.241 1.00 114.32 582 THR C O 1
ATOM 14914 N N . PRO D 1 583 ? -3.457 -25.119 327.233 1.00 101.64 583 PRO C N 1
ATOM 14915 C CA . PRO D 1 583 ? -2.389 -25.531 328.131 1.00 92.28 583 PRO C CA 1
ATOM 14916 C C . PRO D 1 583 ? -2.389 -24.656 329.373 1.00 94.76 583 PRO C C 1
ATOM 14917 O O . PRO D 1 583 ? -2.395 -25.168 330.500 1.00 100.45 583 PRO C O 1
ATOM 14919 N N . VAL D 1 584 ? -2.318 -23.338 329.179 1.00 89.94 584 VAL C N 1
ATOM 14920 C CA . VAL D 1 584 ? -2.141 -22.398 330.285 1.00 83.66 584 VAL C CA 1
ATOM 14921 C C . VAL D 1 584 ? -0.908 -22.778 331.112 1.00 86.38 584 VAL C C 1
ATOM 14922 O O . VAL D 1 584 ? -1.015 -23.371 332.185 1.00 91.84 584 VAL C O 1
ATOM 14924 N N . TYR D 1 585 ? 0.247 -22.291 330.673 1.00 84.32 585 TYR C N 1
ATOM 14925 C CA . TYR D 1 585 ? 1.603 -22.860 330.762 1.00 88.26 585 TYR C CA 1
ATOM 14926 C C . TYR D 1 585 ? 2.031 -22.612 329.319 1.00 78.96 585 TYR C C 1
ATOM 14927 O O . TYR D 1 585 ? 3.039 -23.105 328.792 1.00 69.79 585 TYR C O 1
ATOM 14929 N N . GLN D 1 586 ? 1.111 -21.871 328.689 1.00 77.04 586 GLN C N 1
ATOM 14930 C CA . GLN D 1 586 ? 1.322 -20.988 327.562 1.00 70.20 586 GLN C CA 1
ATOM 14931 C C . GLN D 1 586 ? 1.534 -19.570 328.081 1.00 62.85 586 GLN C C 1
ATOM 14932 O O . GLN D 1 586 ? 2.636 -19.042 327.995 1.00 64.96 586 GLN C O 1
ATOM 14934 N N . HIS D 1 587 ? 0.544 -18.989 328.744 1.00 60.63 587 HIS C N 1
ATOM 14935 C CA . HIS D 1 587 ? 0.698 -17.682 329.387 1.00 62.89 587 HIS C CA 1
ATOM 14936 C C . HIS D 1 587 ? 0.119 -17.745 330.795 1.00 65.60 587 HIS C C 1
ATOM 14937 O O . HIS D 1 587 ? -1.097 -17.833 330.967 1.00 62.14 587 HIS C O 1
ATOM 14939 N N . SER D 1 588 ? 1.008 -17.781 331.794 1.00 68.50 588 SER C N 1
ATOM 14940 C CA . SER D 1 588 ? 0.657 -17.704 333.207 1.00 64.61 588 SER C CA 1
ATOM 14941 C C . SER D 1 588 ? -0.359 -16.596 333.354 1.00 68.66 588 SER C C 1
ATOM 14942 O O . SER D 1 588 ? -1.356 -16.737 334.081 1.00 70.84 588 SER C O 1
ATOM 14944 N N . LYS D 1 589 ? -0.124 -15.503 332.625 1.00 67.98 589 LYS C N 1
ATOM 14945 C CA . LYS D 1 589 ? -1.104 -14.428 332.581 1.00 65.24 589 LYS C CA 1
ATOM 14946 C C . LYS D 1 589 ? -2.446 -14.918 332.021 1.00 64.40 589 LYS C C 1
ATOM 14947 O O . LYS D 1 589 ? -3.503 -14.658 332.599 1.00 62.96 589 LYS C O 1
ATOM 14949 N N . PRO D 1 590 ? -2.441 -15.638 330.898 1.00 64.93 590 PRO C N 1
ATOM 14950 C CA . PRO D 1 590 ? -3.735 -16.072 330.389 1.00 65.83 590 PRO C CA 1
ATOM 14951 C C . PRO D 1 590 ? -4.411 -17.014 331.378 1.00 69.33 590 PRO C C 1
ATOM 14952 O O . PRO D 1 590 ? -5.606 -16.864 331.646 1.00 71.27 590 PRO C O 1
ATOM 14954 N N . LEU D 1 591 ? -3.654 -17.965 331.954 1.00 72.60 591 LEU C N 1
ATOM 14955 C CA . LEU D 1 591 ? -4.208 -18.897 332.943 1.00 67.83 591 LEU C CA 1
ATOM 14956 C C . LEU D 1 591 ? -4.958 -18.146 334.030 1.00 63.39 591 LEU C C 1
ATOM 14957 O O . LEU D 1 591 ? -6.128 -18.420 334.288 1.00 65.06 591 LEU C O 1
ATOM 14959 N N . THR D 1 592 ? -4.303 -17.172 334.657 1.00 66.20 592 THR C N 1
ATOM 14960 C CA . THR D 1 592 ? -4.981 -16.391 335.686 1.00 74.89 592 THR C CA 1
ATOM 14961 C C . THR D 1 592 ? -6.164 -15.613 335.110 1.00 73.30 592 THR C C 1
ATOM 14962 O O . THR D 1 592 ? -7.184 -15.438 335.785 1.00 75.04 592 THR C O 1
ATOM 14964 N N . ARG D 1 593 ? -6.064 -15.149 333.868 1.00 70.46 593 ARG C N 1
ATOM 14965 C CA . ARG D 1 593 ? -7.192 -14.415 333.318 1.00 73.61 593 ARG C CA 1
ATOM 14966 C C . ARG D 1 593 ? -8.408 -15.317 333.232 1.00 73.48 593 ARG C C 1
ATOM 14967 O O . ARG D 1 593 ? -9.500 -14.952 333.670 1.00 77.52 593 ARG C O 1
ATOM 14969 N N . LEU D 1 594 ? -8.213 -16.533 332.759 1.00 71.27 594 LEU C N 1
ATOM 14970 C CA . LEU D 1 594 ? -9.335 -17.441 332.587 1.00 73.19 594 LEU C CA 1
ATOM 14971 C C . LEU D 1 594 ? -9.884 -17.914 333.930 1.00 82.18 594 LEU C C 1
ATOM 14972 O O . LEU D 1 594 ? -11.108 -18.024 334.112 1.00 85.19 594 LEU C O 1
ATOM 14974 N N . LEU D 1 595 ? -8.996 -18.191 334.889 1.00 80.50 595 LEU C N 1
ATOM 14975 C CA . LEU D 1 595 ? -9.443 -18.587 336.219 1.00 73.72 595 LEU C CA 1
ATOM 14976 C C . LEU D 1 595 ? -10.267 -17.483 336.856 1.00 78.18 595 LEU C C 1
ATOM 14977 O O . LEU D 1 595 ? -11.338 -17.738 337.407 1.00 80.94 595 LEU C O 1
ATOM 14979 N N . LEU D 1 596 ? -9.785 -16.243 336.792 1.00 77.87 596 LEU C N 1
ATOM 14980 C CA . LEU D 1 596 ? -10.588 -15.128 337.270 1.00 81.48 596 LEU C CA 1
ATOM 14981 C C . LEU D 1 596 ? -11.881 -14.968 336.474 1.00 84.50 596 LEU C C 1
ATOM 14982 O O . LEU D 1 596 ? -12.880 -14.512 337.031 1.00 91.83 596 LEU C O 1
ATOM 14984 N N . LEU D 1 597 ? -11.917 -15.416 335.227 1.00 83.37 597 LEU C N 1
ATOM 14985 C CA . LEU D 1 597 ? -13.095 -15.251 334.384 1.00 86.57 597 LEU C CA 1
ATOM 14986 C C . LEU D 1 597 ? -14.164 -16.313 334.583 1.00 89.24 597 LEU C C 1
ATOM 14987 O O . LEU D 1 597 ? -15.329 -16.095 334.234 1.00 90.56 597 LEU C O 1
ATOM 14989 N N . ALA D 1 598 ? -13.805 -17.439 335.159 1.00 89.25 598 ALA C N 1
ATOM 14990 C CA . ALA D 1 598 ? -14.819 -18.363 335.620 1.00 90.41 598 ALA C CA 1
ATOM 14991 C C . ALA D 1 598 ? -15.136 -18.143 337.084 1.00 94.52 598 ALA C C 1
ATOM 14992 O O . ALA D 1 598 ? -16.275 -18.345 337.506 1.00 99.44 598 ALA C O 1
ATOM 14994 N N . ALA D 1 599 ? -14.151 -17.721 337.866 1.00 96.99 599 ALA C N 1
ATOM 14995 C CA . ALA D 1 599 ? -14.364 -17.456 339.275 1.00 102.47 599 ALA C CA 1
ATOM 14996 C C . ALA D 1 599 ? -15.203 -16.192 339.483 1.00 108.20 599 ALA C C 1
ATOM 14997 O O . ALA D 1 599 ? -16.431 -16.301 339.608 1.00 106.35 599 ALA C O 1
ATOM 14999 N N . SER D 1 600 ? -14.577 -14.995 339.378 1.00 112.64 600 SER C N 1
ATOM 15000 C CA . SER D 1 600 ? -15.175 -13.703 339.741 1.00 113.98 600 SER C CA 1
ATOM 15001 C C . SER D 1 600 ? -16.643 -13.621 339.339 1.00 117.70 600 SER C C 1
ATOM 15002 O O . SER D 1 600 ? -17.440 -12.964 340.019 1.00 122.31 600 SER C O 1
ATOM 15004 N N . GLN D 1 601 ? -16.994 -14.293 338.238 1.00 114.59 601 GLN C N 1
ATOM 15005 C CA . GLN D 1 601 ? -18.377 -14.359 337.776 1.00 116.69 601 GLN C CA 1
ATOM 15006 C C . GLN D 1 601 ? -19.343 -14.848 338.865 1.00 119.23 601 GLN C C 1
ATOM 15007 O O . GLN D 1 601 ? -20.389 -14.226 339.106 1.00 120.66 601 GLN C O 1
ATOM 15009 N N . ASN D 1 602 ? -19.008 -15.944 339.559 1.00 116.46 602 ASN C N 1
ATOM 15010 C CA . ASN D 1 602 ? -19.953 -16.527 340.518 1.00 115.62 602 ASN C CA 1
ATOM 15011 C C . ASN D 1 602 ? -20.252 -15.602 341.708 1.00 121.25 602 ASN C C 1
ATOM 15012 O O . ASN D 1 602 ? -20.855 -16.042 342.695 1.00 120.09 602 ASN C O 1
ATOM 15014 N N . SER D 1 603 ? -19.858 -14.315 341.610 1.00 121.55 603 SER C N 1
ATOM 15015 C CA . SER D 1 603 ? -20.182 -13.256 342.571 1.00 120.27 603 SER C CA 1
ATOM 15016 C C . SER D 1 603 ? -21.494 -12.521 342.256 1.00 120.01 603 SER C C 1
ATOM 15017 O O . SER D 1 603 ? -21.881 -11.612 343.006 1.00 119.65 603 SER C O 1
ATOM 15019 N N . THR D 1 604 ? -22.192 -12.910 341.175 1.00 119.12 604 THR C N 1
ATOM 15020 C CA . THR D 1 604 ? -23.519 -12.422 340.792 1.00 115.98 604 THR C CA 1
ATOM 15021 C C . THR D 1 604 ? -24.552 -13.535 340.627 1.00 113.35 604 THR C C 1
ATOM 15022 O O . THR D 1 604 ? -25.751 -13.271 340.733 1.00 108.43 604 THR C O 1
ATOM 15024 N N . PRO D 1 605 ? -24.125 -14.752 340.309 1.00 115.39 605 PRO C N 1
ATOM 15025 C CA . PRO D 1 605 ? -25.033 -15.899 340.212 1.00 108.43 605 PRO C CA 1
ATOM 15026 C C . PRO D 1 605 ? -25.376 -16.431 341.589 1.00 104.39 605 PRO C C 1
ATOM 15027 O O . PRO D 1 605 ? -24.946 -15.883 342.594 1.00 104.96 605 PRO C O 1
#

Radius of gyration: 45.1 Å; Cα contacts (8 Å, |Δi|>4): 2934; chains: 4; bounding box: 133×99×154 Å

Foldseek 3Di:
DVDLLWDKDKDALLRVQQPQFEDEAEFPVDDFQDDDVVVLLVVLQQLLVQLVVCLPVLARFAEPEEWEFAFAQVCPGPDDPLPVFDTRTYYTDPCPNCLSLLLVLLLLLLVLVLLLVPFPCDDFCCVVSNVLSVVLNVSSLSRLAHCPDDLNTPDPDAFDGLSGLVSSVSVVLVPPVPDRDGDDDDVDVVSNVVSVVSVVNCLVPVQDDDDDVVGDHDQDFLLVCLVRVSLVCQQPVDHGPPRVSVVSNVSPSRRSVSSSSSSSSNRRRYIYMYIYRHPVVSSVVVVVVVPDDADAALLRVCVVVVCPAPPDPVHPDLLVVLVVLLVVLLVPCDDGVSSLVVVVLLQQLLVLPLVDGADSDSVSSNVSLVCVLVVDHDPCSSVSSNSSSLLSVLVCDAAPPPNQDQPCDDPNVLRVVLSVLNDLCNQDDNSNLSSVLSNLVVCLVVDPPPVCNSVSSSLSSLSSVLSSVLVLLVQLQEADPVVNVQSSVVCPDDDPVRVVVSVSSVVVCVVVNDDPPVSVVSNVYDCVNGVSSVVVVVCVPPVVVVPD/DVDQLWDKDKDALLRVQLDAFEDEAEFPPDDFQDDDPVVLLVQLQQLLVQLVVCLPVLARFGEPEAWEFAFAQVQPGDDDPPPVFDTRTYYTDPCPNCLSLLLVLLLLLLVLVVLLVVFDVDDFLSVVSNVLSVVLNVSSLSRLAHDPDDLRTPDPDAFDFLSRLVSSVSNVLVVDDPDRDGDDHDVPCVRNVVSSVSVVNCLVQVQDDDDDVVGDHDQDALLSCLVRQSLCCVQPVDRRPPRHSVCRNVSHSRSSVSSSSSSSSNRHRHMHMYIYHHDVVSSVVVVVVVPDDFDDALLRVCVVVQCPPPPDPVRCDLLVVLVVLVVVLLVPQDDGVRSLVVVCLLVQLLVLQLQDGQDSDSVSSNVSLVCQLPVDDPPCNSVSSNLSSLLSVLVCAQQPPPLQDLPCDDPNVLRVVLSVLSNLCNQDDNSNLSSVLSNQVSCLVVDPPPVCNSVSSSLSSLSSVLSSVLVLQVVLQADDPVSNVLSSVVSPDDDPPRVSVVVSSVVVCVVVPDDPVVSVVSNCHDCVRGVSSVVVVVCVVPVVVPPD/DVPQLWDKDKFAQLRPQLDQQEEEAEFPVDDFQDDDVVVLLVVLQQLLVQLVVCLPVLARFGELEAWEAAQAQVPPGPDDPLPPFDTRTYYTDPDPNVLSLLLVLLLLLLVLVVLLLPFPCDDFCCVVSNVLSVVLNVSSVSRLAHAPDDLRTDDPDAFDGLSRQVSSQSNVVVVDVPDRDGDDDDVDCVSNVVSVCSVVNCLVQLQDDDDDVVGDHDQDFLLPCQPRQSLQCVQPVDHRPPRVSVCSNVVPSGSSVSSSSSSSSRRHRHIYMYIHRHPVVSSVVVVVVVPDDADAELLRVCVVVVCPAPNDVVRPDLLVVLQVLVVVLLVVQDDGVSSLVVVCLLQQLLVCQLQDGDDSDSVSSNVSLVCCQPVDGDPCNSVSSNLSSLLSVLVCPFLDPQLQDLPCDDPVVLRVVLSLLRPQCNFDPNSNLSSVLSNQCSCQVVDPPVVCNSVSSVLSSLSSVLSSVLVLLVPLQEHPPVVVVLSRVCSPDDDPVSVVVSVSSVVVSVVPPDDPVVSVVSNVHDCVHTVSSVVVVVCVVVVVVVVD/DVPQLWDKDKDALLRVQLDPFEDEAEFPPDDFQDDDPVVLLVVLQQLLVQLVVCLPVLARFGELEAWEAAFDQPCPGPPDCPPPFDTRTYYTDPCVNCLVLLLVLLLLQLVLVVLLVVFPVDDFCRVVSNVLSVVLNVSSLSRLADDPDDLNTPDDDAFDGLSGVVSSVSNVLVPDVPDRDHDQDDVDCVSNVVSSVSVVNCLCQQQDDDFDVVGDHDQDFLLPCQVGQSLQCVQPVDHRPPRVSVCRNVVPSSSSVSSSSSSSSNRHRYIYMYIHHHDCVSSVCCVVVVPDDADAELLRVCVVVQCPPPNDPVRCDQLVVLSVLVVVLLVPQADGVRSLVVVVLLQQLLVLQLQDGADSPSVSSNVVLVCQLPVDDPPCNSVSSSSSSLLSVLVCEAQDPPLQDQLCDLPNVLRVPLSVLSDLCNFDPNPNLSSVLSCVSVLVPDPPPVCNSVSSNLSSLSSVLSSVLVLQPPLFADHHSVVVVLSSCCSPDSVSSSVVSLVVCVVVVNRDPPVSVVRSVYDCVRTVSSVVVVVCVVPVVVVVD

Organism: NCBI:txid67386

Nearest PDB structures (foldseek):
  6jiv-assembly1_B  TM=9.924E-01  e=1.968E-73  Streptomyces yokosukanensis
  6jiv-assembly1_C  TM=9.576E-01  e=1.326E-69  Streptomyces yokosukanensis
  7drs-assembly1_C  TM=9.546E-01  e=1.511E-53  Streptomyces yokosukanensis
  7drr-assembly1_C  TM=9.540E-01  e=9.634E-54  Streptomyces yokosukanensis
  6jiv-assembly1_B  TM=9.993E-01  e=5.781E-73  Streptomyces yokosukanensis

Secondary structure (DSSP, 8-state):
--SSS--EEEEEHHHHH--SSB-----TTS------HHHHHHHHHHHHHHHHHHTTSS---B---EEEEE--SS--S-SS--GGG--SB--BSS-S---HHHHHHHHHHHHHHHHTTTS-SSSSTTHHHHHHHHHHHHHHHHHH-----BTTTBSS----SHHHHHHHHHHHHHH--S--PPP-----THHHHHHH--------STTSS---SSSS-----HHHHTT-HHHHHHHHSSPPPHHHHHHHHTT---HHHHHHHHHHIIIIIBEEEEEEESSHHHHH--HHHHS------HHHHHHHHHHTSSSBSB--SHHHHHHHHHHHHHHHT---HHHHHHHHHHHHHH---S-----S-HHHHHHHHHHHHTTS-TTHHHHHHHHHHHHHHHHHTTTTT-S--S-SSSSHHHHHHHHHHHHHHTTSS--HHHHHHHHHHHHHHTS-TTTSHHHHHHHHHHHHHHHHHHHHHHHHHS-SSHHHHHHHH-----S---HHHHHHHHHHHHHH--TTHHHHHHH---SSS-HHHHHHHHHHHHGGGG--/--SSS--EEEEEHHHHH--SSB-----TTS------HHHHHHHHHHHHHHHHHHTTSSS--EEEEEEEEE--SS-TT-SS--GGG--SB--B-S-S---HHHHHHHHHHHHHHHHHHSS-SSSSTTHHHHHHHHHHHHHHHHHH-----SSSSSSS----SHHHHHHHHHHHHHH--S----------HHHHHHHH--------STTSS---SSSS-----HHHHTT-HHHHHHHHSSPPPHHHHHHHHTT---HHHHHHHHHHIIIIIEEEEEEEESSHHHHH--HHHHS------HHHHHHHHHTTSSSBSB--SHHHHHHHHHHHHHHHS---HHHHHHHHHHHHHH---S-----S-HHHHHHHHHHHHTTS-TTHHHHHHHHHHHHHHHHHHTTTT-S--SSSSSSHHHHHHHHHHHHHHTTSS--HHHHHHHHHHHHHHTS-TTTTHHHHHHHHHHHHHHHHHHHHHHHHHS-SSHHHHHHHH-----S---HHHHHHHHHHHHHH--TTHHHHHHH---SSS-HHHHHHHHHHHHGGGG--/--STT--EEEEEHHHHHS-SSB-----TTS------HHHHHHHHHHHHHHHHHHTTSSS--EEEEEEEEE--SS-SS-SS--GGG--SB--EEE-S---HHHHHHHHHHHHHHHHHHSS-SSSSTTHHHHHHHHHHHHHHHHHH-----SSSSSSS----SHHHHHHHHHHHHHH--S----------HHHHHHHH--------STTSS---SSS------HHHHTT-HHHHHHHHSSPPPHHHHHHHHTT---HHHHHHHHHHIIIIIEEEEEEEESSHHHHH--HHHHS------HHHHHHHHHHTSSSBSB--SHHHHHHHHHHHHHHHS---HHHHHHHHHHHHHH---S-----S-HHHHHHHHHHHHTTS-TTHHHHHHHHHHHHHHHHHTTTTT-S--S-SSSSHHHHHHHHHHHHHGGGSS--HHHHHHTTHHHHHSS-TTTSHHHHHHHHHHHHHHHHHHHIIIIISSS-SSHHHHHHHH-----HHHHHHHHHHHHHTT--STHHHHHHH---SSS-HHHHHHHHHHHHGGGG--/--STT--EEEEEHHHHHT-SSB-----TTS------HHHHHHHHHHHHHHHHHHTTSSS--EEEEEEEEE--SS-SS-SS--TTS--SB--BSS-S---HHHHHHHHHHHHHHHHHHSS-SSSSTTHHHHHHHHHHHHHHHHHH-----SSSSSSS----SHHHHHHHHHHHHHH--S----------HHHHHHHH--------STTSS---SSS---PPPHHHHTT-HHHHHHHHSSPPPHHHHHHHHTT---HHHHHHHHHHHHHHTEEEEEEEESSHHHHH--HHHHS------HHHHHHHHHHTSSSBSB--SHHHHHHHHHHHHHHHS---HHHHHHHHHHHHHH---S-----S-HHHHHHHHHHHHTTS-TTTHHHHHHHHHHHHHHHHSTTTT-S--S-SSSSHHHHHHHHHHHHHGGGSSTTSHHHHHHHHHHHHHTS-TTTTHHHHHHHHHHHHHHHHHHHHHHHTTS-STHHHHHHHH-----S---HHHHHHHHHHHHHH--STHHHHHHH---SSS-HHHHHHHHHHHHGGGG--

InterPro domains:
  IPR004919 GmrSD restriction endonucleases, N-terminal domain [PF03235] (15-338)
  IPR011089 GmrSD restriction endonucleases, C-terminal domain [PF07510] (632-756)

Sequence (2189 aa):
ETKEIFDAAPLSVSQFLSETGQGLYIPPYQRAYSWELPKIRRLLSDVAHGLDQLAEFEDSICFLGTVIALRDINYTTVEPKYRSQVPSKVTIIDGQQRTTLLLLTTVLHEEIRVRAEKLTRDDEPSVWCYNQALDVTGRLSNCFEEDRYGEHRYYPRLIRSYYDVWSRNKGEARYRSPIGYYLESYVDLEAYRHLDRRDQRSLRKAVGAGVKREDDIQLPTGTDIGQSQNLQFALFNSEFPPSVVEQLEDDAKTPLTRLIVFANYLLHRVTVAVVTAKREDYGFDFEALNTTGQPLTAIETFKPRAIKEEGLDEWQESESKLHFDVVEAYLDREGADKRQTVTSSVLLPFAFQDGTKLTKRLNDQRRYLRTVFDKDPDIVARRKVLAGLAQVARFYEGPWGSPTKVPSCDDATLRTQAGIALAALREGGHDIVVGLLTRYFAAHRLSSPETVESSARQFLLAARSCAAFYALWRGSFGSTAGIDGVYRSLTHVVEEGEALQSYLKEQLRSEGIYDKQQWVARAATPVYQHSKPLTRLLLLAASQNSTPETKEIFDAAPLSVSQFLSETGQGLYIPPYQRAYSWELPKIRRLLSDVAHGLDQLAEFEDSICFLGTVIALRDINYTTVEPKYRSQVPSKVTIIDGQQRTTLLLLTTVLHEEIRVRAEKLTRDDEPSVWCYNQALDVTGRLSNCFEEDRYGEHRYYPRLIRSYYDVWSRNKGEARYRSPIGYYLESYVDLEAYRHLDRRDQRSLRKAVGAGVKREDDIQLPTGTDIGQSQNLQFALFNSEFPPSVVEQLEDDAKTPLTRLIVFANYLLHRVTVAVVTAKREDYGFDFEALNTTGQPLTAIETFKPRAIKEEGLDEWQESESKLHFDVVEAYLDREGADKRQTVTSSVLLPFAFQDGTKLTKRLNDQRRYLRTVFDKDPDIVARRKVLAGLAQVARFYEGPWGSPTKVPSCDDATLRTQAGIALAALREGGHDIVVGLLTRYFAAHRLSSPETVESSARQFLLAARSCAAFYALWRGSFGSTAGIDGVYRSLTHVVEEGEALQSYLKEQLRSEGIYDKQQWVARAATPVYQHSKPLTRLLLLAASQNSTPETKEIFDAAPLSVSQFLSETGQGLYIPPYQRAYSWELPKIRRLLSDVAHGLDQLAEFEDSICFLGTVIALRDINYTTVEPKYRSQVPSKVTIIDGQQRTTLLLLTTVLHEEIRVRAEKLTRDDEPSVWCYNQALDVTGRLSNCFEEDRYGEHRYYPRLIRSYYDVWSRNKGEARYRSPIGYYLESYVDLEAYRHLDRRDQRSLRKAVGAGVKREDDIQLPTGTDIGQSQNLQFALFNSEFPPSVVEQLEDDAKTPLTRLIVFANYLLHRVTVAVVTAKREDYGFDFEALNTTGQPLTAIETFKPRAIKEEGLDEWQESESKLHFDVVEAYLDREGADKRQTVTSSVLLPFAFQDGTKLTKRLNDQRRYLRTVFDKDPDIVARRKVLAGLAQVARFYEGPWGSPTKVPSCDDATLRTQAGIALAALREGGHDIVVGLLTRYFAAHRLSSPETVESSARQFLLAARSCAAFYALWRGSFGSTAGIDGVYRSLTHVVEEGEALQSYLKEQLRSEGIYDKQQWVARAATPVYQHSKPLTRLLLLAASQNSTPETKEIFDAAPLSVSQFLSETGQGLYIPPYQRAYSWELPKIRRLLSDVAHGLDQLAEFEDSICFLGTVIALRDINYTTVEPKYRSQVPSKVTIIDGQQRTTLLLLTTVLHEEIRVRAEKLTRDDEPSVWCYNQALDVTGRLSNCFEEDRYGEHRYYPRLIRSYYDVWSRNKGEARYRSPIGYYLESYVDLEAYRHLDRRDQRSLRKAVGAGVKREDDIQLPTGTDIGQSQNLQFALFNSEFPPSVVEQLEDDAKTPLTRLIVFANYLLHRVTVAVVTAKREDYGFDFEALNTTGQPLTAIETFKPRAIKEEGLDEWQESESKLHFDVVEAYLDREGADKRQTVTSSVLLPFAFQDGTKLTKRLNDQRRYLRTVFDKDPDIVARRKVLAGLAQVARFYEGPWGSPTKVPSCDDATLRTQAGIALAALREGGHDIVVGLLTRYFAAHRLSSPETVESSARQFLLAARSCAAFYALWRGSFGSTAGIDGVYRSLTHVVEALQSYLKEQLRSEGIYDKQQWVARAATPVYQHSKPLTRLLLLAASQNSTP

Solvent-accessible surface area: 108502 Å² total

B-factor: mean 109.91, std 45.94, range [29.02, 346.76]